Protein AF-0000000076759024 (afdb_homodimer)

Solvent-accessible surface area (backbone atoms only — not comparable to full-atom values): 94692 Å² total; per-residue (Å²): 133,78,70,71,75,73,77,64,77,68,72,82,70,78,72,76,74,71,79,70,73,82,69,76,77,76,66,68,79,88,63,75,67,54,51,57,41,83,86,50,58,64,71,58,19,42,51,46,48,57,70,69,50,48,73,70,60,50,44,39,45,33,23,26,58,21,63,55,42,68,93,77,71,39,67,46,35,36,65,49,28,50,34,56,28,23,38,44,38,92,46,84,89,45,50,24,53,42,38,30,29,29,33,24,53,37,10,35,57,43,41,67,59,30,21,52,54,15,34,51,28,24,35,33,24,47,39,53,17,71,75,48,78,38,37,46,36,37,22,45,24,50,38,51,42,56,42,66,48,72,43,26,22,53,44,30,52,15,34,21,47,44,37,56,57,30,13,48,41,48,16,25,23,23,30,23,21,8,51,84,54,92,73,46,29,54,22,36,22,16,36,28,36,44,57,74,55,60,55,28,73,58,29,56,55,38,56,36,48,60,47,64,43,49,38,52,59,41,54,47,39,17,51,46,39,19,47,65,74,28,27,39,38,32,34,24,20,20,56,25,15,52,24,70,34,47,28,46,43,31,57,53,43,33,60,41,44,30,67,68,47,57,47,57,36,29,32,36,33,80,49,40,64,59,25,35,40,76,57,47,54,76,30,82,28,54,26,58,43,49,35,43,18,44,74,17,42,29,32,29,37,29,43,62,46,64,37,53,34,49,21,50,54,49,13,44,75,69,60,64,38,54,69,67,55,50,48,51,25,39,43,32,53,46,46,52,45,55,27,54,26,76,63,45,56,78,77,26,61,67,74,65,51,90,50,66,57,63,40,72,65,53,49,52,56,41,42,48,50,25,36,38,22,28,22,30,74,42,69,74,67,63,65,50,46,82,74,58,93,85,49,31,36,24,35,30,22,73,46,21,78,42,75,74,62,45,89,70,46,32,27,53,91,58,72,32,21,41,48,53,26,38,23,72,74,64,35,61,90,31,46,45,78,37,49,41,51,28,34,28,29,46,28,33,59,60,79,68,17,26,32,28,50,42,96,88,18,42,34,26,49,72,29,89,64,83,51,59,48,24,30,22,37,48,45,60,62,43,97,54,36,27,39,41,30,32,62,67,77,65,13,26,35,25,61,72,84,36,34,22,39,73,33,84,64,76,80,50,92,68,40,45,33,36,32,25,74,40,81,49,88,88,30,27,32,33,30,43,51,53,100,49,74,26,24,41,30,55,43,98,86,30,35,33,29,77,36,75,54,68,60,77,45,48,48,29,28,28,29,82,41,81,74,43,61,14,45,62,52,35,18,58,52,30,54,73,30,71,36,31,44,35,17,43,70,61,55,50,70,49,70,27,22,86,70,24,39,39,94,56,34,62,70,31,65,61,54,53,51,33,50,53,43,28,39,72,46,25,70,52,29,32,38,34,36,36,28,57,55,65,52,33,49,57,68,53,60,72,72,33,45,30,33,37,38,33,35,54,22,35,38,37,33,2,48,27,51,34,32,36,48,57,45,78,37,53,31,43,4,25,30,38,43,64,23,43,63,47,58,68,67,49,73,65,79,71,61,57,30,39,73,87,63,33,37,49,74,32,46,34,83,70,82,53,66,40,42,34,32,34,42,40,52,87,41,46,74,47,69,46,75,75,46,78,43,82,48,99,67,25,36,40,33,36,30,35,44,29,22,78,26,94,40,59,32,50,45,49,47,35,30,29,37,26,70,74,79,59,94,57,96,68,50,72,39,39,69,48,42,68,47,60,40,81,32,51,44,66,34,71,44,81,45,78,47,70,30,48,51,77,64,63,38,44,50,39,58,87,76,67,44,76,43,39,65,46,44,50,30,38,41,33,37,16,56,21,81,78,43,70,68,43,72,50,74,46,76,45,94,43,46,82,80,73,64,37,64,40,72,45,77,39,55,44,58,50,45,73,46,74,48,62,62,76,58,42,57,34,56,32,81,90,71,70,41,57,24,32,33,30,33,73,80,4,32,34,42,29,35,65,50,21,49,40,81,48,35,47,33,32,43,35,31,34,14,4,57,40,47,65,23,32,43,34,37,23,52,60,88,42,74,31,34,61,48,75,39,62,60,28,63,27,61,79,45,60,42,82,42,79,32,64,33,49,76,46,75,47,78,32,32,38,33,40,39,35,41,18,26,30,21,39,38,37,40,28,39,73,134,78,71,71,77,73,74,64,75,70,73,83,69,78,71,76,77,72,84,72,72,81,68,76,76,76,65,68,78,88,64,76,68,53,52,58,42,82,87,52,57,65,71,58,20,44,52,47,47,56,71,70,50,49,72,69,59,49,43,39,43,34,21,26,56,21,63,54,43,68,94,77,72,38,68,47,37,34,65,50,28,48,32,55,28,24,37,43,38,93,45,83,90,46,47,23,52,40,40,30,30,27,33,24,53,37,11,36,57,43,39,68,59,29,20,52,51,15,33,50,29,23,35,32,25,48,38,52,16,73,75,48,78,38,35,46,36,37,24,43,25,50,37,50,42,59,42,65,48,70,42,26,21,52,44,30,52,14,33,23,45,45,38,58,58,30,14,51,41,47,16,24,23,21,31,22,21,8,51,84,54,93,74,44,28,54,22,34,23,15,36,27,36,46,58,73,56,59,53,29,74,56,29,55,54,38,56,38,47,61,45,63,44,48,39,54,59,42,55,48,38,17,51,46,38,19,46,65,74,28,26,39,37,31,35,26,20,19,55,25,15,53,23,70,32,48,29,47,42,31,58,53,45,33,60,41,45,30,66,66,46,59,48,57,34,28,32,36,34,81,49,40,64,61,26,35,43,76,57,48,54,77,31,84,28,54,25,59,44,48,35,43,17,45,74,16,42,30,31,28,37,28,43,63,46,64,35,52,33,51,21,49,52,50,13,44,74,70,61,64,38,52,70,66,56,50,48,52,25,40,42,31,52,47,45,53,45,53,26,55,26,74,64,44,55,76,76,26,61,66,73,65,52,89,53,67,55,63,40,73,66,55,50,51,55,40,40,48,51,25,37,37,21,27,23,30,76,41,68,72,67,62,64,48,47,83,75,58,92,85,48,30,35,23,35,30,23,73,46,22,77,43,76,74,62,46,88,70,47,33,26,53,92,58,72,32,20,43,48,54,26,39,23,73,73,64,37,59,91,32,45,45,77,37,50,41,50,27,33,28,29,46,28,34,59,59,78,66,17,26,32,27,51,41,96,87,18,42,34,25,48,71,29,88,63,84,52,58,48,23,30,22,36,48,45,60,61,42,97,53,37,26,38,40,29,32,62,66,79,64,14,27,34,25,61,72,83,36,34,23,40,73,33,84,64,76,80,49,94,68,41,46,32,36,34,26,74,40,81,49,88,88,29,27,32,33,30,43,53,53,99,49,73,25,24,41,28,55,43,98,86,31,35,32,29,78,38,74,55,69,63,76,44,48,47,29,28,28,30,82,41,82,74,44,60,15,44,62,52,35,17,60,52,31,54,73,28,71,36,32,44,36,17,44,70,59,55,52,70,48,68,27,22,84,71,24,40,39,96,57,33,62,69,31,65,63,56,52,52,34,51,54,43,30,40,75,46,26,70,53,28,33,39,37,36,36,27,58,55,65,51,33,49,58,66,54,62,73,73,32,44,29,33,38,38,32,34,53,20,36,39,37,34,2,50,30,51,35,31,35,47,58,47,77,36,53,32,44,4,24,31,39,44,64,23,44,63,47,56,68,67,48,70,65,81,72,61,57,30,38,74,88,62,33,39,50,72,32,48,33,82,71,81,51,67,42,40,36,33,33,43,41,52,83,41,46,75,48,69,46,76,74,47,79,42,83,48,99,69,24,37,40,34,37,32,35,43,29,21,77,26,93,41,58,33,51,45,50,48,35,32,27,35,26,68,72,79,57,94,57,97,68,50,73,39,39,69,47,43,68,47,61,40,81,31,50,44,66,34,71,43,81,45,77,45,69,29,49,51,76,64,63,38,44,49,40,58,85,76,68,44,76,43,39,64,46,44,50,31,37,39,34,38,14,56,22,79,79,44,72,66,46,72,48,74,45,76,45,94,44,44,83,81,75,65,35,63,41,72,44,76,39,56,44,59,49,46,73,46,71,48,63,61,76,58,44,57,35,56,32,82,90,73,70,41,58,24,32,34,30,32,73,80,3,33,33,42,28,36,64,50,21,48,39,80,48,36,50,32,33,43,34,31,35,14,4,57,41,47,66,22,31,42,36,39,23,51,59,88,43,75,31,33,60,49,75,38,60,60,28,63,27,62,79,44,60,42,82,43,81,33,65,32,50,78,46,74,47,78,33,30,39,32,43,38,34,41,20,25,30,21,38,39,37,39,27,38,72

Organism: NCBI:txid411473

Structure (mmCIF, N/CA/C/O backbone):
data_AF-0000000076759024-model_v1
#
loop_
_entity.id
_entity.type
_entity.pdbx_description
1 polymer 'Glycosyl hydrolase family 3 protein'
#
loop_
_atom_site.group_PDB
_atom_site.id
_atom_site.type_symbol
_atom_site.label_atom_id
_atom_site.label_alt_id
_atom_site.label_comp_id
_atom_site.label_asym_id
_atom_site.label_entity_id
_atom_site.label_seq_id
_atom_site.pdbx_PDB_ins_code
_atom_site.Cartn_x
_atom_site.Cartn_y
_atom_site.Cartn_z
_atom_site.occupancy
_atom_site.B_iso_or_equiv
_atom_site.auth_seq_id
_atom_site.auth_comp_id
_atom_site.auth_asym_id
_atom_site.auth_atom_id
_atom_site.pdbx_PDB_model_num
ATOM 1 N N . LYS A 1 1 ? -9.68 4.398 10.125 1 22.27 1 LYS A N 1
ATOM 2 C CA . LYS A 1 1 ? -10.562 4.504 11.289 1 22.27 1 LYS A CA 1
ATOM 3 C C . LYS A 1 1 ? -10.969 5.957 11.539 1 22.27 1 LYS A C 1
ATOM 5 O O . LYS A 1 1 ? -10.117 6.828 11.688 1 22.27 1 LYS A O 1
ATOM 10 N N . SER A 1 2 ? -12.016 6.402 11.031 1 23.45 2 SER A N 1
ATOM 11 C CA . SER A 1 2 ? -12.609 7.734 11.008 1 23.45 2 SER A CA 1
ATOM 12 C C . SER A 1 2 ? -12.797 8.289 12.414 1 23.45 2 SER A C 1
ATOM 14 O O . SER A 1 2 ? -13.32 7.598 13.297 1 23.45 2 SER A O 1
ATOM 16 N N . PRO A 1 3 ? -12.086 9.234 12.844 1 27.09 3 PRO A N 1
ATOM 17 C CA . PRO A 1 3 ? -12.242 9.797 14.195 1 27.09 3 PRO A CA 1
ATOM 18 C C . PRO A 1 3 ? -13.602 10.445 14.406 1 27.09 3 PRO A C 1
ATOM 20 O O . PRO A 1 3 ? -13.773 11.227 15.344 1 27.09 3 PRO A O 1
ATOM 23 N N . ASP A 1 4 ? -14.555 10.453 13.602 1 23.2 4 ASP A N 1
ATOM 24 C CA . ASP A 1 4 ? -15.688 11.125 14.234 1 23.2 4 ASP A CA 1
ATOM 25 C C . ASP A 1 4 ? -15.961 10.555 15.625 1 23.2 4 ASP A C 1
ATOM 27 O O . ASP A 1 4 ? -16.125 9.344 15.781 1 23.2 4 ASP A O 1
ATOM 31 N N . ALA A 1 5 ? -15.406 11.219 16.609 1 22.52 5 ALA A N 1
ATOM 32 C CA . ALA A 1 5 ? -15.938 11.266 17.969 1 22.52 5 ALA A CA 1
ATOM 33 C C . ALA A 1 5 ? -17.453 11.109 17.984 1 22.52 5 ALA A C 1
ATOM 35 O O . ALA A 1 5 ? -18.172 11.938 17.422 1 22.52 5 ALA A O 1
ATOM 36 N N . LEU A 1 6 ? -18.016 9.859 17.922 1 24.44 6 LEU A N 1
ATOM 37 C CA . LEU A 1 6 ? -19.25 9.266 18.422 1 24.44 6 LEU A CA 1
ATOM 38 C C . LEU A 1 6 ? -19.828 10.094 19.578 1 24.44 6 LEU A C 1
ATOM 40 O O . LEU A 1 6 ? -19.297 10.062 20.688 1 24.44 6 LEU A O 1
ATOM 44 N N . CYS A 1 7 ? -20.062 11.422 19.281 1 23.67 7 CYS A N 1
ATOM 45 C CA . CYS A 1 7 ? -21.031 11.891 20.281 1 23.67 7 CYS A CA 1
ATOM 46 C C . CYS A 1 7 ? -22.141 10.867 20.5 1 23.67 7 CYS A C 1
ATOM 48 O O . CYS A 1 7 ? -23.062 10.758 19.688 1 23.67 7 CYS A O 1
ATOM 50 N N . VAL A 1 8 ? -21.75 9.656 20.828 1 23.5 8 VAL A N 1
ATOM 51 C CA . VAL A 1 8 ? -22.719 8.648 21.266 1 23.5 8 VAL A CA 1
ATOM 52 C C . VAL A 1 8 ? -23.734 9.289 22.219 1 23.5 8 VAL A C 1
ATOM 54 O O . VAL A 1 8 ? -23.359 9.805 23.281 1 23.5 8 VAL A O 1
ATOM 57 N N . VAL A 1 9 ? -24.75 9.867 21.656 1 22.73 9 VAL A N 1
ATOM 58 C CA . VAL A 1 9 ? -25.922 10.062 22.516 1 22.73 9 VAL A CA 1
ATOM 59 C C . VAL A 1 9 ? -26.25 8.758 23.25 1 22.73 9 VAL A C 1
ATOM 61 O O . VAL A 1 9 ? -26.531 7.738 22.609 1 22.73 9 VAL A O 1
ATOM 64 N N . LEU A 1 10 ? -25.609 8.453 24.297 1 22.61 10 LEU A N 1
ATOM 65 C CA . LEU A 1 10 ? -25.891 7.332 25.203 1 22.61 10 LEU A CA 1
ATOM 66 C C . LEU A 1 10 ? -27.375 7.23 25.5 1 22.61 10 LEU A C 1
ATOM 68 O O . LEU A 1 10 ? -28.016 8.227 25.875 1 22.61 10 LEU A O 1
ATOM 72 N N . PRO A 1 11 ? -28.141 6.422 24.719 1 22.53 11 PRO A N 1
ATOM 73 C CA . PRO A 1 11 ? -29.438 6.238 25.359 1 22.53 11 PRO A CA 1
ATOM 74 C C . PRO A 1 11 ? -29.328 5.973 26.859 1 22.53 11 PRO A C 1
ATOM 76 O O . PRO A 1 11 ? -28.297 5.5 27.328 1 22.53 11 PRO A O 1
ATOM 79 N N . GLN A 1 12 ? -30.203 6.609 27.609 1 21.73 12 GLN A N 1
ATOM 80 C CA . GLN A 1 12 ? -30.438 6.52 29.047 1 21.73 12 GLN A CA 1
ATOM 81 C C . GLN A 1 12 ? -30.578 5.07 29.5 1 21.73 12 GLN A C 1
ATOM 83 O O . GLN A 1 12 ? -31.594 4.426 29.234 1 21.73 12 GLN A O 1
ATOM 88 N N . ILE A 1 13 ? -29.562 4.262 29.188 1 21.58 13 ILE A N 1
ATOM 89 C CA . ILE A 1 13 ? -29.828 2.965 29.797 1 21.58 13 ILE A CA 1
ATOM 90 C C . ILE A 1 13 ? -30.109 3.148 31.281 1 21.58 13 ILE A C 1
ATOM 92 O O . ILE A 1 13 ? -29.375 3.857 31.984 1 21.58 13 ILE A O 1
ATOM 96 N N . ASN A 1 14 ? -31.344 2.828 31.641 1 21.73 14 ASN A N 1
ATOM 97 C CA . ASN A 1 14 ? -31.828 2.754 33 1 21.73 14 ASN A CA 1
ATOM 98 C C . ASN A 1 14 ? -30.938 1.889 33.875 1 21.73 14 ASN A C 1
ATOM 100 O O . ASN A 1 14 ? -30.688 0.725 33.562 1 21.73 14 ASN A O 1
ATOM 104 N N . HIS A 1 15 ? -29.859 2.488 34.438 1 23.16 15 HIS A N 1
ATOM 105 C CA . HIS A 1 15 ? -29 1.924 35.469 1 23.16 15 HIS A CA 1
ATOM 106 C C . HIS A 1 15 ? -29.828 1.187 36.531 1 23.16 15 HIS A C 1
ATOM 108 O O . HIS A 1 15 ? -30.734 1.762 37.125 1 23.16 15 HIS A O 1
ATOM 114 N N . LEU A 1 16 ? -30.156 -0.091 36.125 1 22.11 16 LEU A N 1
ATOM 115 C CA . LEU A 1 16 ? -30.656 -0.854 37.25 1 22.11 16 LEU A CA 1
ATOM 116 C C . LEU A 1 16 ? -29.703 -0.736 38.438 1 22.11 16 LEU A C 1
ATOM 118 O O . LEU A 1 16 ? -28.5 -0.999 38.312 1 22.11 16 LEU A O 1
ATOM 122 N N . HIS A 1 17 ? -30 0.2 39.344 1 22.14 17 HIS A N 1
ATOM 123 C CA . HIS A 1 17 ? -29.453 0.521 40.656 1 22.14 17 HIS A CA 1
ATOM 124 C C . HIS A 1 17 ? -29.344 -0.727 41.531 1 22.14 17 HIS A C 1
ATOM 126 O O . HIS A 1 17 ? -30.359 -1.189 42.062 1 22.14 17 HIS A O 1
ATOM 132 N N . ASP A 1 18 ? -28.688 -1.824 41.031 1 21.73 18 ASP A N 1
ATOM 133 C CA . ASP A 1 18 ? -28.641 -2.814 42.094 1 21.73 18 ASP A CA 1
ATOM 134 C C . ASP A 1 18 ? -28.094 -2.199 43.375 1 21.73 18 ASP A C 1
ATOM 136 O O . ASP A 1 18 ? -27.328 -1.244 43.344 1 21.73 18 ASP A O 1
ATOM 140 N N . ASN A 1 19 ? -28.734 -2.686 44.531 1 20.33 19 ASN A N 1
ATOM 141 C CA . ASN A 1 19 ? -28.594 -2.346 45.938 1 20.33 19 ASN A CA 1
ATOM 142 C C . ASN A 1 19 ? -27.188 -2.631 46.438 1 20.33 19 ASN A C 1
ATOM 144 O O . ASN A 1 19 ? -26.781 -3.791 46.562 1 20.33 19 ASN A O 1
ATOM 148 N N . ALA A 1 20 ? -26.219 -2.018 45.938 1 24.78 20 ALA A N 1
ATOM 149 C CA . ALA A 1 20 ? -25 -2.154 46.75 1 24.78 20 ALA A CA 1
ATOM 150 C C . ALA A 1 20 ? -25.328 -2.08 48.219 1 24.78 20 ALA A C 1
ATOM 152 O O . ALA A 1 20 ? -26.109 -1.229 48.656 1 24.78 20 ALA A O 1
ATOM 153 N N . ALA A 1 21 ? -24.953 -3.092 48.969 1 24.16 21 ALA A N 1
ATOM 154 C CA . ALA A 1 21 ? -24.891 -3.143 50.406 1 24.16 21 ALA A CA 1
ATOM 155 C C . ALA A 1 21 ? -24.328 -1.844 51 1 24.16 21 ALA A C 1
ATOM 157 O O . ALA A 1 21 ? -23.562 -1.147 50.312 1 24.16 21 ALA A O 1
ATOM 158 N N . ASP A 1 22 ? -24.859 -1.398 52.125 1 20.22 22 ASP A N 1
ATOM 159 C CA . ASP A 1 22 ? -24.547 -0.281 53.031 1 20.22 22 ASP A CA 1
ATOM 160 C C . ASP A 1 22 ? -23.062 -0.229 53.344 1 20.22 22 ASP A C 1
ATOM 162 O O . ASP A 1 22 ? -22.594 -0.937 54.25 1 20.22 22 ASP A O 1
ATOM 166 N N . LYS A 1 23 ? -22.172 -0.543 52.406 1 28.25 23 LYS A N 1
ATOM 167 C CA . LYS A 1 23 ? -20.859 -0.381 53.031 1 28.25 23 LYS A CA 1
ATOM 168 C C . LYS A 1 23 ? -20.797 0.909 53.844 1 28.25 23 LYS A C 1
ATOM 170 O O . LYS A 1 23 ? -21.438 1.9 53.5 1 28.25 23 LYS A O 1
ATOM 175 N N . GLY A 1 24 ? -20.312 0.812 55.219 1 24.95 24 GLY A N 1
ATOM 176 C CA . GLY A 1 24 ? -20.125 1.816 56.25 1 24.95 24 GLY A CA 1
ATOM 177 C C . GLY A 1 24 ? -19.609 3.135 55.719 1 24.95 24 GLY A C 1
ATOM 178 O O . GLY A 1 24 ? -18.922 3.166 54.688 1 24.95 24 GLY A O 1
ATOM 179 N N . ASP A 1 25 ? -20.391 4.102 55.844 1 28.25 25 ASP A N 1
ATOM 180 C CA . ASP A 1 25 ? -20.141 5.531 55.688 1 28.25 25 ASP A CA 1
ATOM 181 C C . ASP A 1 25 ? -18.75 5.898 56.219 1 28.25 25 ASP A C 1
ATOM 183 O O . ASP A 1 25 ? -18.531 5.938 57.438 1 28.25 25 ASP A O 1
ATOM 187 N N . PHE A 1 26 ? -17.688 5.246 55.656 1 31.81 26 PHE A N 1
ATOM 188 C CA . PHE A 1 26 ? -16.453 5.852 56.156 1 31.81 26 PHE A CA 1
ATOM 189 C C . PHE A 1 26 ? -16.484 7.367 56 1 31.81 26 PHE A C 1
ATOM 191 O O . PHE A 1 26 ? -16.281 7.887 54.906 1 31.81 26 PHE A O 1
ATOM 198 N N . THR A 1 27 ? -17.547 7.941 56.562 1 31.66 27 THR A N 1
ATOM 199 C CA . THR A 1 27 ? -17.438 9.391 56.719 1 31.66 27 THR A CA 1
ATOM 200 C C . THR A 1 27 ? -16.094 9.758 57.344 1 31.66 27 THR A C 1
ATOM 202 O O . THR A 1 27 ? -15.82 9.422 58.5 1 31.66 27 THR A O 1
ATOM 205 N N . MET A 1 28 ? -15 9.531 56.688 1 35.97 28 MET A N 1
ATOM 206 C CA . MET A 1 28 ? -13.844 10.148 57.344 1 35.97 28 MET A CA 1
ATOM 207 C C . MET A 1 28 ? -14.211 11.516 57.906 1 35.97 28 MET A C 1
ATOM 209 O O . MET A 1 28 ? -15.023 12.234 57.312 1 35.97 28 MET A O 1
ATOM 213 N N . PRO A 1 29 ? -13.938 11.859 59.156 1 38.12 29 PRO A N 1
ATOM 214 C CA . PRO A 1 29 ? -14.109 13.148 59.812 1 38.12 29 PRO A CA 1
ATOM 215 C C . PRO A 1 29 ? -13.867 14.336 58.906 1 38.12 29 PRO A C 1
ATOM 217 O O . PRO A 1 29 ? -13.195 14.203 57.875 1 38.12 29 PRO A O 1
ATOM 220 N N . ASN A 1 30 ? -14.672 15.523 59 1 45.34 30 ASN A N 1
ATOM 221 C CA . ASN A 1 30 ? -14.898 16.828 58.406 1 45.34 30 ASN A CA 1
ATOM 222 C C . ASN A 1 30 ? -13.586 17.562 58.125 1 45.34 30 ASN A C 1
ATOM 224 O O . ASN A 1 30 ? -13.141 18.375 58.938 1 45.34 30 ASN A O 1
ATOM 228 N N . GLN A 1 31 ? -12.555 16.906 57.812 1 59.75 31 GLN A N 1
ATOM 229 C CA . GLN A 1 31 ? -11.414 17.766 57.531 1 59.75 31 GLN A CA 1
ATOM 230 C C . GLN A 1 31 ? -11.773 18.828 56.469 1 59.75 31 GLN A C 1
ATOM 232 O O . GLN A 1 31 ? -12.492 18.531 55.531 1 59.75 31 GLN A O 1
ATOM 237 N N . PRO A 1 32 ? -11.531 19.953 56.781 1 76.94 32 PRO A N 1
ATOM 238 C CA . PRO A 1 32 ? -11.82 21.031 55.844 1 76.94 32 PRO A CA 1
ATOM 239 C C . PRO A 1 32 ? -11.305 20.75 54.438 1 76.94 32 PRO A C 1
ATOM 241 O O . PRO A 1 32 ? -10.258 20.109 54.281 1 76.94 32 PRO A O 1
ATOM 244 N N . GLU A 1 33 ? -12.219 20.875 53.469 1 88.75 33 GLU A N 1
ATOM 245 C CA . GLU A 1 33 ? -11.875 20.719 52.062 1 88.75 33 GLU A CA 1
ATOM 246 C C . GLU A 1 33 ? -10.789 21.703 51.625 1 88.75 33 GLU A C 1
ATOM 248 O O . GLU A 1 33 ? -11.07 22.719 51 1 88.75 33 GLU A O 1
ATOM 253 N N . ARG A 1 34 ? -9.547 21.312 51.875 1 93.38 34 ARG A N 1
ATOM 254 C CA . ARG A 1 34 ? -8.391 22.156 51.594 1 93.38 34 ARG A CA 1
ATOM 255 C C . ARG A 1 34 ? -8.25 22.422 50.125 1 93.38 34 ARG A C 1
ATOM 257 O O . ARG A 1 34 ? -7.633 23.422 49.719 1 93.38 34 ARG A O 1
ATOM 264 N N . PHE A 1 35 ? -8.812 21.609 49.312 1 95.88 35 PHE A N 1
ATOM 265 C CA . PHE A 1 35 ? -8.688 21.812 47.875 1 95.88 35 PHE A CA 1
ATOM 266 C C . PHE A 1 35 ? -9.516 23 47.406 1 95.88 35 PHE A C 1
ATOM 268 O O . PHE A 1 35 ? -9.336 23.516 46.312 1 95.88 35 PHE A O 1
ATOM 275 N N . ARG A 1 36 ? -10.344 23.531 48.312 1 95.06 36 ARG A N 1
ATOM 276 C CA . ARG A 1 36 ? -11.156 24.703 47.969 1 95.06 36 ARG A CA 1
ATOM 277 C C . ARG A 1 36 ? -10.578 25.969 48.625 1 95.06 36 ARG A C 1
ATOM 279 O O . ARG A 1 36 ? -11.117 27.062 48.438 1 95.06 36 ARG A O 1
ATOM 286 N N . ASP A 1 37 ? -9.477 25.797 49.406 1 94.94 37 ASP A N 1
ATOM 287 C CA . ASP A 1 37 ? -8.812 26.922 50.031 1 94.94 37 ASP A CA 1
ATOM 288 C C . ASP A 1 37 ? -7.883 27.641 49.062 1 94.94 37 ASP A C 1
ATOM 290 O O . ASP A 1 37 ? -6.758 27.203 48.844 1 94.94 37 ASP A O 1
ATOM 294 N N . THR A 1 38 ? -8.266 28.781 48.562 1 94 38 THR A N 1
ATOM 295 C CA . THR A 1 38 ? -7.547 29.484 47.531 1 94 38 THR A CA 1
ATOM 296 C C . THR A 1 38 ? -6.246 30.094 48.062 1 94 38 THR A C 1
ATOM 298 O O . THR A 1 38 ? -5.41 30.547 47.281 1 94 38 THR A O 1
ATOM 301 N N . SER A 1 39 ? -6.043 30.031 49.344 1 93.56 39 SER A N 1
ATOM 302 C CA . SER A 1 39 ? -4.812 30.562 49.938 1 93.56 39 SER A CA 1
ATOM 303 C C . SER A 1 39 ? -3.67 29.547 49.812 1 93.56 39 SER A C 1
ATOM 305 O O . SER A 1 39 ? -2.504 29.906 49.969 1 93.56 39 SER A O 1
ATOM 307 N N . LEU A 1 40 ? -4.008 28.375 49.5 1 95.44 40 LEU A N 1
ATOM 308 C CA . LEU A 1 40 ? -2.996 27.328 49.375 1 95.44 40 LEU A CA 1
ATOM 309 C C . LEU A 1 40 ? -2.482 27.219 47.938 1 95.44 40 LEU A C 1
ATOM 311 O O . LEU A 1 40 ? -3.217 27.5 47 1 95.44 40 LEU A O 1
ATOM 315 N N . PRO A 1 41 ? -1.194 26.812 47.875 1 94.94 41 PRO A N 1
ATOM 316 C CA . PRO A 1 41 ? -0.684 26.547 46.531 1 94.94 41 PRO A CA 1
ATOM 317 C C . PRO A 1 41 ? -1.448 25.438 45.812 1 94.94 41 PRO A C 1
ATOM 319 O O . PRO A 1 41 ? -1.886 24.469 46.469 1 94.94 41 PRO A O 1
ATOM 322 N N . ILE A 1 42 ? -1.544 25.547 44.594 1 95.31 42 ILE A N 1
ATOM 323 C CA . ILE A 1 42 ? -2.32 24.625 43.781 1 95.31 42 ILE A CA 1
ATOM 324 C C . ILE A 1 42 ? -1.843 23.188 44.031 1 95.31 42 ILE A C 1
ATOM 326 O O . ILE A 1 42 ? -2.654 22.266 44.125 1 95.31 42 ILE A O 1
ATOM 330 N N . ILE A 1 43 ? -0.521 23.031 44.125 1 95.25 43 ILE A N 1
ATOM 331 C CA . ILE A 1 43 ? 0.046 21.688 44.281 1 95.25 43 ILE A CA 1
ATOM 332 C C . ILE A 1 43 ? -0.5 21.047 45.562 1 95.25 43 ILE A C 1
ATOM 334 O O . ILE A 1 43 ? -0.777 19.844 45.594 1 95.25 43 ILE A O 1
ATOM 338 N N . GLU A 1 44 ? -0.678 21.797 46.562 1 96.31 44 GLU A N 1
ATOM 339 C CA . GLU A 1 44 ? -1.207 21.297 47.844 1 96.31 44 GLU A CA 1
ATOM 340 C C . GLU A 1 44 ? -2.701 21 47.719 1 96.31 44 GLU A C 1
ATOM 342 O O . GLU A 1 44 ? -3.189 20.016 48.312 1 96.31 44 GLU A O 1
ATOM 347 N N . ARG A 1 45 ? -3.316 21.781 47.062 1 97.31 45 ARG A N 1
ATOM 348 C CA . ARG A 1 45 ? -4.754 21.594 46.875 1 97.31 45 ARG A CA 1
ATOM 349 C C . ARG A 1 45 ? -5.039 20.344 46.031 1 97.31 45 ARG A C 1
ATOM 351 O O . ARG A 1 45 ? -5.953 19.578 46.344 1 97.31 45 ARG A O 1
ATOM 358 N N . VAL A 1 46 ? -4.27 20.156 45.031 1 97.62 46 VAL A N 1
ATOM 359 C CA . VAL A 1 46 ? -4.398 18.969 44.188 1 97.62 46 VAL A CA 1
ATOM 360 C C . VAL A 1 46 ? -4.125 17.703 45 1 97.62 46 VAL A C 1
ATOM 362 O O . VAL A 1 46 ? -4.844 16.719 44.906 1 97.62 46 VAL A O 1
ATOM 365 N N . LYS A 1 47 ? -3.135 17.766 45.781 1 97.12 47 LYS A N 1
ATOM 366 C CA . LYS A 1 47 ? -2.793 16.625 46.656 1 97.12 47 LYS A CA 1
ATOM 367 C C . LYS A 1 47 ? -3.938 16.297 47.594 1 97.12 47 LYS A C 1
ATOM 369 O O . LYS A 1 47 ? -4.227 15.117 47.844 1 97.12 47 LYS A O 1
ATOM 374 N N . ASP A 1 48 ? -4.496 17.312 48.125 1 97.44 48 ASP A N 1
ATOM 375 C CA . ASP A 1 48 ? -5.633 17.109 49.031 1 97.44 48 ASP A CA 1
ATOM 376 C C . ASP A 1 48 ? -6.785 16.422 48.281 1 97.44 48 ASP A C 1
ATOM 378 O O . ASP A 1 48 ? -7.352 15.453 48.781 1 97.44 48 ASP A O 1
ATOM 382 N N . LEU A 1 49 ? -7.098 16.906 47.156 1 97.94 49 LEU A N 1
ATOM 383 C CA . LEU A 1 49 ? -8.195 16.328 46.406 1 97.94 49 LEU A CA 1
ATOM 384 C C . LEU A 1 49 ? -7.895 14.875 46.062 1 97.94 49 LEU A C 1
ATOM 386 O O . LEU A 1 49 ? -8.766 14.008 46.156 1 97.94 49 LEU A O 1
ATOM 390 N N . LEU A 1 50 ? -6.688 14.617 45.625 1 97.88 50 LEU A N 1
ATOM 391 C CA . LEU A 1 50 ? -6.281 13.258 45.281 1 97.88 50 LEU A CA 1
ATOM 392 C C . LEU A 1 50 ? -6.457 12.312 46.469 1 97.88 50 LEU A C 1
ATOM 394 O O . LEU A 1 50 ? -6.855 11.156 46.312 1 97.88 50 LEU A O 1
ATOM 398 N N . SER A 1 51 ? -6.188 12.828 47.594 1 96.88 51 SER A N 1
ATOM 399 C CA . SER A 1 51 ? -6.27 11.992 48.781 1 96.88 51 SER A CA 1
ATOM 400 C C . SER A 1 51 ? -7.719 11.656 49.125 1 96.88 51 SER A C 1
ATOM 402 O O . SER A 1 51 ? -7.984 10.68 49.844 1 96.88 51 SER A O 1
ATOM 404 N N . ARG A 1 52 ? -8.594 12.406 48.625 1 96.81 52 ARG A N 1
ATOM 405 C CA . ARG A 1 52 ? -10.008 12.211 48.938 1 96.81 52 ARG A CA 1
ATOM 406 C C . ARG A 1 52 ? -10.664 11.305 47.906 1 96.81 52 ARG A C 1
ATOM 408 O O . ARG A 1 52 ? -11.727 10.734 48.156 1 96.81 52 ARG A O 1
ATOM 415 N N . LEU A 1 53 ? -10.102 11.141 46.75 1 97.94 53 LEU A N 1
ATOM 416 C CA . LEU A 1 53 ? -10.672 10.344 45.656 1 97.94 53 LEU A CA 1
ATOM 417 C C . LEU A 1 53 ? -10.414 8.859 45.906 1 97.94 53 LEU A C 1
ATOM 419 O O . LEU A 1 53 ? -9.328 8.477 46.344 1 97.94 53 LEU A O 1
ATOM 423 N N . THR A 1 54 ? -11.422 8.078 45.562 1 97.5 54 THR A N 1
ATOM 424 C CA . THR A 1 54 ? -11.211 6.633 45.531 1 97.5 54 THR A CA 1
ATOM 425 C C . THR A 1 54 ? -10.469 6.234 44.25 1 97.5 54 THR A C 1
ATOM 427 O O . THR A 1 54 ? -10.391 7.012 43.281 1 97.5 54 THR A O 1
ATOM 430 N N . ILE A 1 55 ? -9.953 5.023 44.281 1 97.38 55 ILE A N 1
ATOM 431 C CA . ILE A 1 55 ? -9.211 4.555 43.125 1 97.38 55 ILE A CA 1
ATOM 432 C C . ILE A 1 55 ? -10.141 4.492 41.906 1 97.38 55 ILE A C 1
ATOM 434 O O . ILE A 1 55 ? -9.727 4.805 40.781 1 97.38 55 ILE A O 1
ATOM 438 N N . GLU A 1 56 ? -11.398 4.145 42.125 1 96.81 56 GLU A N 1
ATOM 439 C CA . GLU A 1 56 ? -12.359 4.078 41.031 1 96.81 56 GLU A CA 1
ATOM 440 C C . GLU A 1 56 ? -12.656 5.465 40.469 1 96.81 56 GLU A C 1
ATOM 442 O O . GLU A 1 56 ? -12.781 5.633 39.25 1 96.81 56 GLU A O 1
ATOM 447 N N . GLU A 1 57 ? -12.797 6.395 41.375 1 97.56 57 GLU A N 1
ATOM 448 C CA . GLU A 1 57 ? -13.016 7.77 40.938 1 97.56 57 GLU A CA 1
ATOM 449 C C . GLU A 1 57 ? -11.812 8.297 40.156 1 97.56 57 GLU A C 1
ATOM 451 O O . GLU A 1 57 ? -11.977 8.992 39.156 1 97.56 57 GLU A O 1
ATOM 456 N N . LYS A 1 58 ? -10.602 7.941 40.594 1 98.38 58 LYS A N 1
ATOM 457 C CA . LYS A 1 58 ? -9.383 8.344 39.906 1 98.38 58 LYS A CA 1
ATOM 458 C C . LYS A 1 58 ? -9.32 7.738 38.5 1 98.38 58 LYS A C 1
ATOM 460 O O . LYS A 1 58 ? -8.953 8.414 37.531 1 98.38 58 LYS A O 1
ATOM 465 N N . ILE A 1 59 ? -9.711 6.527 38.375 1 98 59 ILE A N 1
ATOM 466 C CA . ILE A 1 59 ? -9.695 5.801 37.125 1 98 59 ILE A CA 1
ATOM 467 C C . ILE A 1 59 ? -10.578 6.516 36.094 1 98 59 ILE A C 1
ATOM 469 O O . ILE A 1 59 ? -10.211 6.641 34.938 1 98 59 ILE A O 1
ATOM 473 N N . HIS A 1 60 ? -11.656 7.059 36.5 1 97.56 60 HIS A N 1
ATOM 474 C CA . HIS A 1 60 ? -12.617 7.691 35.594 1 97.56 60 HIS A CA 1
ATOM 475 C C . HIS A 1 60 ? -12.188 9.109 35.219 1 97.56 60 HIS A C 1
ATOM 477 O O . HIS A 1 60 ? -12.883 9.805 34.5 1 97.56 60 HIS A O 1
ATOM 483 N N . LEU A 1 61 ? -11.008 9.492 35.688 1 98.19 61 LEU A N 1
ATOM 484 C CA . LEU A 1 61 ? -10.445 10.789 35.344 1 98.19 61 LEU A CA 1
ATOM 485 C C . LEU A 1 61 ? -9.297 10.625 34.344 1 98.19 61 LEU A C 1
ATOM 487 O O . LEU A 1 61 ? -8.672 11.609 33.938 1 98.19 61 LEU A O 1
ATOM 491 N N . LEU A 1 62 ? -9.07 9.422 33.812 1 98.25 62 LEU A N 1
ATOM 492 C CA . LEU A 1 62 ? -7.918 9.141 32.969 1 98.25 62 LEU A CA 1
ATOM 493 C C . LEU A 1 62 ? -8.25 9.375 31.5 1 98.25 62 LEU A C 1
ATOM 495 O O . LEU A 1 62 ? -7.355 9.438 30.656 1 98.25 62 LEU A O 1
ATOM 499 N N . SER A 1 63 ? -9.531 9.508 31.172 1 96.88 63 SER A N 1
ATOM 500 C CA . SER A 1 63 ? -9.945 9.781 29.797 1 96.88 63 SER A CA 1
ATOM 501 C C . SER A 1 63 ? -10.352 11.234 29.625 1 96.88 63 SER A C 1
ATOM 503 O O . SER A 1 63 ? -10.445 11.984 30.609 1 96.88 63 SER A O 1
ATOM 505 N N . THR A 1 64 ? -10.555 11.656 28.391 1 97.06 64 THR A N 1
ATOM 506 C CA . THR A 1 64 ? -10.977 13.023 28.125 1 97.06 64 THR A CA 1
ATOM 507 C C . THR A 1 64 ? -12.375 13.289 28.688 1 97.06 64 THR A C 1
ATOM 509 O O . THR A 1 64 ? -12.734 14.438 28.938 1 97.06 64 THR A O 1
ATOM 512 N N . HIS A 1 65 ? -13.133 12.25 28.797 1 96.75 65 HIS A N 1
ATOM 513 C CA . HIS A 1 65 ? -14.398 12.352 29.5 1 96.75 65 HIS A CA 1
ATOM 514 C C . HIS A 1 65 ? -14.234 11.984 30.984 1 96.75 65 HIS A C 1
ATOM 516 O O . HIS A 1 65 ? -14.188 10.797 31.328 1 96.75 65 HIS A O 1
ATOM 522 N N . GLN A 1 66 ? -14.195 12.969 31.828 1 97.38 66 GLN A N 1
ATOM 523 C CA . GLN A 1 66 ? -14.031 12.773 33.25 1 97.38 66 GLN A CA 1
ATOM 524 C C . GLN A 1 66 ? -15.375 12.781 33.969 1 97.38 66 GLN A C 1
ATOM 526 O O . GLN A 1 66 ? -16.109 13.773 33.938 1 97.38 66 GLN A O 1
ATOM 531 N N . LEU A 1 67 ? -15.68 11.727 34.656 1 96.44 67 LEU A N 1
ATOM 532 C CA . LEU A 1 67 ? -16.969 11.562 35.312 1 96.44 67 LEU A CA 1
ATOM 533 C C . LEU A 1 67 ? -17.062 12.406 36.562 1 96.44 67 LEU A C 1
ATOM 535 O O . LEU A 1 67 ? -16.031 12.695 37.219 1 96.44 67 LEU A O 1
ATOM 539 N N . PRO A 1 68 ? -18.234 12.797 36.906 1 96.75 68 PRO A N 1
ATOM 540 C CA . PRO A 1 68 ? -18.391 13.609 38.125 1 96.75 68 PRO A CA 1
ATOM 541 C C . PRO A 1 68 ? -18.172 12.805 39.406 1 96.75 68 PRO A C 1
ATOM 543 O O . PRO A 1 68 ? -18.312 11.578 39.406 1 96.75 68 PRO A O 1
ATOM 546 N N . VAL A 1 69 ? -17.656 13.531 40.375 1 96.88 69 VAL A N 1
ATOM 547 C CA . VAL A 1 69 ? -17.609 13.016 41.75 1 96.88 69 VAL A CA 1
ATOM 548 C C . VAL A 1 69 ? -18.609 13.773 42.625 1 96.88 69 VAL A C 1
ATOM 550 O O . VAL A 1 69 ? -18.234 14.688 43.375 1 96.88 69 VAL A O 1
ATOM 553 N N . GLU A 1 70 ? -19.719 13.305 42.719 1 94.88 70 GLU A N 1
ATOM 554 C CA . GLU A 1 70 ? -20.844 14.008 43.312 1 94.88 70 GLU A CA 1
ATOM 555 C C . GLU A 1 70 ? -20.609 14.258 44.812 1 94.88 70 GLU A C 1
ATOM 557 O O . GLU A 1 70 ? -20.922 15.336 45.312 1 94.88 70 GLU A O 1
ATOM 562 N N . ARG A 1 71 ? -20.047 13.297 45.438 1 94.62 71 ARG A N 1
ATOM 563 C CA . ARG A 1 71 ? -19.875 13.406 46.875 1 94.62 71 ARG A CA 1
ATOM 564 C C . ARG A 1 71 ? -18.922 14.555 47.25 1 94.62 71 ARG A C 1
ATOM 566 O O . ARG A 1 71 ? -18.984 15.109 48.344 1 94.62 71 ARG A O 1
ATOM 573 N N . LEU A 1 72 ? -18.094 14.945 46.281 1 95.81 72 LEU A N 1
ATOM 574 C CA . LEU A 1 72 ? -17.141 16.016 46.5 1 95.81 72 LEU A CA 1
ATOM 575 C C . LEU A 1 72 ? -17.547 17.281 45.75 1 95.81 72 LEU A C 1
ATOM 577 O O . LEU A 1 72 ? -16.797 18.266 45.719 1 95.81 72 LEU A O 1
ATOM 581 N N . GLY A 1 73 ? -18.719 17.266 45.094 1 93.88 73 GLY A N 1
ATOM 582 C CA . GLY A 1 73 ? -19.203 18.422 44.344 1 93.88 73 GLY A CA 1
ATOM 583 C C . GLY A 1 73 ? -18.359 18.703 43.094 1 93.88 73 GLY A C 1
ATOM 584 O O . GLY A 1 73 ? -18.234 19.859 42.688 1 93.88 73 GLY A O 1
ATOM 585 N N . ILE A 1 74 ? -17.734 17.781 42.562 1 95.38 74 ILE A N 1
ATOM 586 C CA . ILE A 1 74 ? -16.969 17.922 41.344 1 95.38 74 ILE A CA 1
ATOM 587 C C . ILE A 1 74 ? -17.812 17.484 40.125 1 95.38 74 ILE A C 1
ATOM 589 O O . ILE A 1 74 ? -18.297 16.359 40.094 1 95.38 74 ILE A O 1
ATOM 593 N N . GLY A 1 75 ? -18.016 18.344 39.188 1 94.44 75 GLY A N 1
ATOM 594 C CA . GLY A 1 75 ? -18.859 18.062 38.031 1 94.44 75 GLY A CA 1
ATOM 595 C C . GLY A 1 75 ? -18.141 17.312 36.938 1 94.44 75 GLY A C 1
ATOM 596 O O . GLY A 1 75 ? -16.922 17.141 36.969 1 94.44 75 GLY A O 1
ATOM 597 N N . GLU A 1 76 ? -18.984 16.906 35.938 1 95.75 76 GLU A N 1
ATOM 598 C CA . GLU A 1 76 ? -18.484 16.312 34.719 1 95.75 76 GLU A CA 1
ATOM 599 C C . GLU A 1 76 ? -17.562 17.281 33.969 1 95.75 76 GLU A C 1
ATOM 601 O O . GLU A 1 76 ? -17.766 18.484 34 1 95.75 76 GLU A O 1
ATOM 606 N N . TRP A 1 77 ? -16.484 16.75 33.375 1 96.88 77 TRP A N 1
ATOM 607 C CA . TRP A 1 77 ? -15.539 17.609 32.688 1 96.88 77 TRP A CA 1
ATOM 608 C C . TRP A 1 77 ? -15.023 16.938 31.422 1 96.88 77 TRP A C 1
ATOM 610 O O . TRP A 1 77 ? -14.727 15.742 31.406 1 96.88 77 TRP A O 1
ATOM 620 N N . TYR A 1 78 ? -14.945 17.703 30.359 1 96.44 78 TYR A N 1
ATOM 621 C CA . TYR A 1 78 ? -14.352 17.25 29.109 1 96.44 78 TYR A CA 1
ATOM 622 C C . TYR A 1 78 ? -13.023 17.938 28.844 1 96.44 78 TYR A C 1
ATOM 624 O O . TYR A 1 78 ? -12.961 19.172 28.797 1 96.44 78 TYR A O 1
ATOM 632 N N . VAL A 1 79 ? -12 17.141 28.672 1 97.12 79 VAL A N 1
ATOM 633 C CA . VAL A 1 79 ? -10.695 17.656 28.266 1 97.12 79 VAL A CA 1
ATOM 634 C C . VAL A 1 79 ? -10.641 17.781 26.75 1 97.12 79 VAL A C 1
ATOM 636 O O . VAL A 1 79 ? -10.641 16.781 26.031 1 97.12 79 VAL A O 1
ATOM 639 N N . GLY A 1 80 ? -10.633 19.016 26.312 1 96.44 80 GLY A N 1
ATOM 640 C CA . GLY A 1 80 ? -10.445 19.203 24.875 1 96.44 80 GLY A CA 1
ATOM 641 C C . GLY A 1 80 ? -11.539 20.047 24.25 1 96.44 80 GLY A C 1
ATOM 642 O O . GLY A 1 80 ? -12.719 19.875 24.547 1 96.44 80 GLY A O 1
ATOM 643 N N . GLN A 1 81 ? -11.18 20.984 23.438 1 96.5 81 GLN A N 1
ATOM 644 C CA . GLN A 1 81 ? -11.969 21.859 22.578 1 96.5 81 GLN A CA 1
ATOM 645 C C . GLN A 1 81 ? -11.133 22.406 21.422 1 96.5 81 GLN A C 1
ATOM 647 O O . GLN A 1 81 ? -10.039 22.938 21.656 1 96.5 81 GLN A O 1
ATOM 652 N N . GLU A 1 82 ? -11.648 22.25 20.25 1 96.69 82 GLU A N 1
ATOM 653 C CA . GLU A 1 82 ? -10.852 22.656 19.094 1 96.69 82 GLU A CA 1
ATOM 654 C C . GLU A 1 82 ? -10.797 24.172 18.969 1 96.69 82 GLU A C 1
ATOM 656 O O . GLU A 1 82 ? -11.789 24.859 19.203 1 96.69 82 GLU A O 1
ATOM 661 N N . VAL A 1 83 ? -9.586 24.641 18.562 1 97.62 83 VAL A N 1
ATOM 662 C CA . VAL A 1 83 ? -9.398 26.094 18.469 1 97.62 83 VAL A CA 1
ATOM 663 C C . VAL A 1 83 ? -8.391 26.422 17.375 1 97.62 83 VAL A C 1
ATOM 665 O O . VAL A 1 83 ? -7.691 27.422 17.453 1 97.62 83 VAL A O 1
ATOM 668 N N . ALA A 1 84 ? -8.242 25.625 16.328 1 93.69 84 ALA A N 1
ATOM 669 C CA . ALA A 1 84 ? -7.242 25.797 15.289 1 93.69 84 ALA A CA 1
ATOM 670 C C . ALA A 1 84 ? -7.281 27.203 14.703 1 93.69 84 ALA A C 1
ATOM 672 O O . ALA A 1 84 ? -6.238 27.812 14.477 1 93.69 84 ALA A O 1
ATOM 673 N N . ARG A 1 85 ? -8.414 27.719 14.453 1 95.44 85 ARG A N 1
ATOM 674 C CA . ARG A 1 85 ? -8.586 29.047 13.898 1 95.44 85 ARG A CA 1
ATOM 675 C C . ARG A 1 85 ? -9.812 29.734 14.492 1 95.44 85 ARG A C 1
ATOM 677 O O . ARG A 1 85 ? -10.633 30.297 13.766 1 95.44 85 ARG A O 1
ATOM 684 N N . GLY A 1 86 ? -9.758 29.734 15.812 1 96.31 86 GLY A N 1
ATOM 685 C CA . GLY A 1 86 ? -10.859 30.219 16.625 1 96.31 86 GLY A CA 1
ATOM 686 C C . GLY A 1 86 ? -11.633 29.094 17.297 1 96.31 86 GLY A C 1
ATOM 687 O O . GLY A 1 86 ? -11.367 27.922 17.047 1 96.31 86 GLY A O 1
ATOM 688 N N . TYR A 1 87 ? -12.539 29.516 18.219 1 96.44 87 TYR A N 1
ATOM 689 C CA . TYR A 1 87 ? -13.344 28.531 18.938 1 96.44 87 TYR A CA 1
ATOM 690 C C . TYR A 1 87 ? -14.203 27.719 17.969 1 96.44 87 TYR A C 1
ATOM 692 O O . TYR A 1 87 ? -14.867 28.281 17.094 1 96.44 87 TYR A O 1
ATOM 700 N N . VAL A 1 88 ? -14.188 26.438 18.062 1 95.94 88 VAL A N 1
ATOM 701 C CA . VAL A 1 88 ? -14.883 25.562 17.109 1 95.94 88 VAL A CA 1
ATOM 702 C C . VAL A 1 88 ? -16.094 24.922 17.797 1 95.94 88 VAL A C 1
ATOM 704 O O . VAL A 1 88 ? -15.938 24.031 18.625 1 95.94 88 VAL A O 1
ATOM 707 N N . SER A 1 89 ? -17.234 25.406 17.438 1 91.44 89 SER A N 1
ATOM 708 C CA . SER A 1 89 ? -18.484 24.719 17.766 1 91.44 89 SER A CA 1
ATOM 709 C C . SER A 1 89 ? -19.047 23.984 16.547 1 91.44 89 SER A C 1
ATOM 711 O O . SER A 1 89 ? -18.844 24.406 15.414 1 91.44 89 SER A O 1
ATOM 713 N N . ARG A 1 90 ? -19.672 22.906 16.797 1 87.12 90 ARG A N 1
ATOM 714 C CA . ARG A 1 90 ? -20.328 22.188 15.719 1 87.12 90 ARG A CA 1
ATOM 715 C C . ARG A 1 90 ? -21.797 22.594 15.602 1 87.12 90 ARG A C 1
ATOM 717 O O . ARG A 1 90 ? -22.484 22.203 14.656 1 87.12 90 ARG A O 1
ATOM 724 N N . GLU A 1 91 ? -22.203 23.406 16.547 1 90.19 91 GLU A N 1
ATOM 725 C CA . GLU A 1 91 ? -23.594 23.828 16.578 1 90.19 91 GLU A CA 1
ATOM 726 C C . GLU A 1 91 ? -23.797 25.156 15.852 1 90.19 91 GLU A C 1
ATOM 728 O O . GLU A 1 91 ? -23.156 26.156 16.188 1 90.19 91 GLU A O 1
ATOM 733 N N . LYS A 1 92 ? -24.719 25.188 14.977 1 88.56 92 LYS A N 1
ATOM 734 C CA . LYS A 1 92 ? -25 26.391 14.172 1 88.56 92 LYS A CA 1
ATOM 735 C C . LYS A 1 92 ? -25.438 27.547 15.055 1 88.56 92 LYS A C 1
ATOM 737 O O . LYS A 1 92 ? -25.25 28.719 14.695 1 88.56 92 LYS A O 1
ATOM 742 N N . THR A 1 93 ? -25.938 27.266 16.219 1 91.94 93 THR A N 1
ATOM 743 C CA . THR A 1 93 ? -26.453 28.281 17.125 1 91.94 93 THR A CA 1
ATOM 744 C C . THR A 1 93 ? -25.344 28.828 18.016 1 91.94 93 THR A C 1
ATOM 746 O O . THR A 1 93 ? -25.594 29.703 18.844 1 91.94 93 THR A O 1
ATOM 749 N N . GLU A 1 94 ? -24.141 28.391 17.797 1 93.94 94 GLU A N 1
ATOM 750 C CA . GLU A 1 94 ? -23.016 28.844 18.609 1 93.94 94 GLU A CA 1
ATOM 751 C C . GLU A 1 94 ? -21.938 29.484 17.734 1 93.94 94 GLU A C 1
ATOM 753 O O . GLU A 1 94 ? -20.828 28.953 17.625 1 93.94 94 GLU A O 1
ATOM 758 N N . PRO A 1 95 ? -22.234 30.609 17.203 1 95.06 95 PRO A N 1
ATOM 759 C CA . PRO A 1 95 ? -21.234 31.266 16.328 1 95.06 95 PRO A CA 1
ATOM 760 C C . PRO A 1 95 ? -20.016 31.75 17.094 1 95.06 95 PRO A C 1
ATOM 762 O O . PRO A 1 95 ? -20.109 32.062 18.281 1 95.06 95 PRO A O 1
ATOM 765 N N . SER A 1 96 ? -18.906 31.734 16.516 1 96.44 96 SER A N 1
ATOM 766 C CA . SER A 1 96 ? -17.641 32.281 16.984 1 96.44 96 SER A CA 1
ATOM 767 C C . SER A 1 96 ? -16.906 33 15.867 1 96.44 96 SER A C 1
ATOM 769 O O . SER A 1 96 ? -17.359 33.031 14.719 1 96.44 96 SER A O 1
ATOM 771 N N . THR A 1 97 ? -15.852 33.719 16.203 1 97.56 97 THR A N 1
ATOM 772 C CA . THR A 1 97 ? -15.016 34.375 15.211 1 97.56 97 THR A CA 1
ATOM 773 C C . THR A 1 97 ? -14.109 33.344 14.516 1 97.56 97 THR A C 1
ATOM 775 O O . THR A 1 97 ? -13.305 32.688 15.172 1 97.56 97 THR A O 1
ATOM 778 N N . VAL A 1 98 ? -14.312 33.219 13.211 1 97.75 98 VAL A N 1
ATOM 779 C CA . VAL A 1 98 ? -13.523 32.25 12.438 1 97.75 98 VAL A CA 1
ATOM 780 C C . VAL A 1 98 ? -12.383 32.969 11.719 1 97.75 98 VAL A C 1
ATOM 782 O O . VAL A 1 98 ? -12.617 33.75 10.781 1 97.75 98 VAL A O 1
ATOM 785 N N . PHE A 1 99 ? -11.188 32.719 12.117 1 98.5 99 PHE A N 1
ATOM 786 C CA . PHE A 1 99 ? -9.992 33.344 11.539 1 98.5 99 PHE A CA 1
ATOM 787 C C . PHE A 1 99 ? -9.602 32.656 10.234 1 98.5 99 PHE A C 1
ATOM 789 O O . PHE A 1 99 ? -10.18 31.625 9.883 1 98.5 99 PHE A O 1
ATOM 796 N N . PRO A 1 100 ? -8.609 33.25 9.461 1 98.5 100 PRO A N 1
ATOM 797 C CA . PRO A 1 100 ? -8.016 32.5 8.352 1 98.5 100 PRO A CA 1
ATOM 798 C C . PRO A 1 100 ? -7.367 31.188 8.812 1 98.5 100 PRO A C 1
ATOM 800 O O . PRO A 1 100 ? -7.125 31 10.008 1 98.5 100 PRO A O 1
ATOM 803 N N . GLN A 1 101 ? -7.148 30.25 7.855 1 98.44 101 GLN A N 1
ATOM 804 C CA . GLN A 1 101 ? -6.445 29.016 8.195 1 98.44 101 GLN A CA 1
ATOM 805 C C . GLN A 1 101 ? -5.074 29.312 8.797 1 98.44 101 GLN A C 1
ATOM 807 O O . GLN A 1 101 ? -4.422 30.297 8.414 1 98.44 101 GLN A O 1
ATOM 812 N N . PRO A 1 102 ? -4.602 28.484 9.695 1 98.31 102 PRO A N 1
ATOM 813 C CA . PRO A 1 102 ? -3.336 28.719 10.398 1 98.31 102 PRO A CA 1
ATOM 814 C C . PRO A 1 102 ? -2.17 28.969 9.445 1 98.31 102 PRO A C 1
ATOM 816 O O . PRO A 1 102 ? -1.311 29.812 9.711 1 98.31 102 PRO A O 1
ATOM 819 N N . ILE A 1 103 ? -2.086 28.281 8.359 1 98.06 103 ILE A N 1
ATOM 820 C CA . ILE A 1 103 ? -0.992 28.5 7.418 1 98.06 103 ILE A CA 1
ATOM 821 C C . ILE A 1 103 ? -1.051 29.922 6.863 1 98.06 103 ILE A C 1
ATOM 823 O O . ILE A 1 103 ? -0.014 30.516 6.574 1 98.06 103 ILE A O 1
ATOM 827 N N . GLY A 1 104 ? -2.279 30.469 6.68 1 98.5 104 GLY A N 1
ATOM 828 C CA . GLY A 1 104 ? -2.443 31.875 6.332 1 98.5 104 GLY A CA 1
ATOM 829 C C . GLY A 1 104 ? -2.041 32.812 7.445 1 98.5 104 GLY A C 1
ATOM 830 O O . GLY A 1 104 ? -1.433 33.844 7.195 1 98.5 104 GLY A O 1
ATOM 831 N N . LEU A 1 105 ? -2.357 32.438 8.648 1 98.69 105 LEU A N 1
ATOM 832 C CA . LEU A 1 105 ? -1.955 33.25 9.789 1 98.69 105 LEU A CA 1
ATOM 833 C C . LEU A 1 105 ? -0.435 33.312 9.906 1 98.69 105 LEU A C 1
ATOM 835 O O . LEU A 1 105 ? 0.126 34.375 10.227 1 98.69 105 LEU A O 1
ATOM 839 N N . ALA A 1 106 ? 0.199 32.219 9.664 1 98.56 106 ALA A N 1
ATOM 840 C CA . ALA A 1 106 ? 1.659 32.188 9.656 1 98.56 106 ALA A CA 1
ATOM 841 C C . ALA A 1 106 ? 2.221 33.156 8.602 1 98.56 106 ALA A C 1
ATOM 843 O O . ALA A 1 106 ? 3.281 33.75 8.805 1 98.56 106 ALA A O 1
ATOM 844 N N . SER A 1 107 ? 1.528 33.312 7.539 1 98.62 107 SER A N 1
ATOM 845 C CA . SER A 1 107 ? 1.974 34.156 6.434 1 98.62 107 SER A CA 1
ATOM 846 C C . SER A 1 107 ? 1.998 35.625 6.836 1 98.62 107 SER A C 1
ATOM 848 O O . SER A 1 107 ? 2.623 36.469 6.164 1 98.62 107 SER A O 1
ATOM 850 N N . THR A 1 108 ? 1.369 35.969 7.91 1 98.75 108 THR A N 1
ATOM 851 C CA . THR A 1 108 ? 1.305 37.375 8.336 1 98.75 108 THR A CA 1
ATOM 852 C C . THR A 1 108 ? 2.639 37.812 8.922 1 98.75 108 THR A C 1
ATOM 854 O O . THR A 1 108 ? 2.939 39 8.953 1 98.75 108 THR A O 1
ATOM 857 N N . PHE A 1 109 ? 3.381 36.844 9.508 1 98.69 109 PHE A N 1
ATOM 858 C CA . PHE A 1 109 ? 4.609 37.188 10.227 1 98.69 109 PHE A CA 1
ATOM 859 C C . PHE A 1 109 ? 4.359 38.281 11.258 1 98.69 109 PHE A C 1
ATOM 861 O O . PHE A 1 109 ? 5.16 39.188 11.391 1 98.69 109 PHE A O 1
ATOM 868 N N . ASP A 1 110 ? 3.234 38.156 11.977 1 98.69 110 ASP A N 1
ATOM 869 C CA . ASP A 1 110 ? 2.83 39.188 12.906 1 98.69 110 ASP A CA 1
ATOM 870 C C . ASP A 1 110 ? 2.453 38.594 14.266 1 98.69 110 ASP A C 1
ATOM 872 O O . ASP A 1 110 ? 1.271 38.406 14.555 1 98.69 110 ASP A O 1
ATOM 876 N N . PRO A 1 111 ? 3.422 38.469 15.125 1 98.31 111 PRO A N 1
ATOM 877 C CA . PRO A 1 111 ? 3.137 37.906 16.453 1 98.31 111 PRO A CA 1
ATOM 878 C C . PRO A 1 111 ? 2.156 38.75 17.25 1 98.31 111 PRO A C 1
ATOM 880 O O . PRO A 1 111 ? 1.379 38.219 18.047 1 98.31 111 PRO A O 1
ATOM 883 N N . ASN A 1 112 ? 2.15 40.031 17.062 1 98.19 112 ASN A N 1
ATOM 884 C CA . ASN A 1 112 ? 1.203 40.875 17.781 1 98.19 112 ASN A CA 1
ATOM 885 C C . ASN A 1 112 ? -0.237 40.562 17.375 1 98.19 112 ASN A C 1
ATOM 887 O O . ASN A 1 112 ? -1.12 40.5 18.234 1 98.19 112 ASN A O 1
ATOM 891 N N . LEU A 1 113 ? -0.427 40.438 16.109 1 98.56 113 LEU A N 1
ATOM 892 C CA . LEU A 1 113 ? -1.749 40.031 15.641 1 98.56 113 LEU A CA 1
ATOM 893 C C . LEU A 1 113 ? -2.141 38.688 16.219 1 98.56 113 LEU A C 1
ATOM 895 O O . LEU A 1 113 ? -3.291 38.469 16.609 1 98.56 113 LEU A O 1
ATOM 899 N N . MET A 1 114 ? -1.187 37.781 16.25 1 98.56 114 MET A N 1
ATOM 900 C CA . MET A 1 114 ? -1.452 36.438 16.766 1 98.56 114 MET A CA 1
ATOM 901 C C . MET A 1 114 ? -1.903 36.5 18.219 1 98.56 114 MET A C 1
ATOM 903 O O . MET A 1 114 ? -2.791 35.75 18.625 1 98.56 114 MET A O 1
ATOM 907 N N . GLU A 1 115 ? -1.257 37.344 19.016 1 98.62 115 GLU A N 1
ATOM 908 C CA . GLU A 1 115 ? -1.642 37.469 20.406 1 98.62 115 GLU A CA 1
ATOM 909 C C . GLU A 1 115 ? -3.078 37.969 20.547 1 98.62 115 GLU A C 1
ATOM 911 O O . GLU A 1 115 ? -3.836 37.5 21.375 1 98.62 115 GLU A O 1
ATOM 916 N N . GLN A 1 116 ? -3.465 38.906 19.703 1 98.5 116 GLN A N 1
ATOM 917 C CA . GLN A 1 116 ? -4.828 39.406 19.703 1 98.5 116 GLN A CA 1
ATOM 918 C C . GLN A 1 116 ? -5.832 38.312 19.328 1 98.5 116 GLN A C 1
ATOM 920 O O . GLN A 1 116 ? -6.895 38.219 19.953 1 98.5 116 GLN A O 1
ATOM 925 N N . LEU A 1 117 ? -5.527 37.625 18.359 1 98.69 117 LEU A N 1
ATOM 926 C CA . LEU A 1 117 ? -6.391 36.531 17.938 1 98.69 117 LEU A CA 1
ATOM 927 C C . LEU A 1 117 ? -6.523 35.469 19.047 1 98.69 117 LEU A C 1
ATOM 929 O O . LEU A 1 117 ? -7.609 34.938 19.266 1 98.69 117 LEU A O 1
ATOM 933 N N . GLY A 1 118 ? -5.367 35.188 19.734 1 98.56 118 GLY A N 1
ATOM 934 C CA . GLY A 1 118 ? -5.418 34.312 20.875 1 98.56 118 GLY A CA 1
ATOM 935 C C . GLY A 1 118 ? -6.352 34.781 21.969 1 98.56 118 GLY A C 1
ATOM 936 O O . GLY A 1 118 ? -7.109 34 22.547 1 98.56 118 GLY A O 1
ATOM 937 N N . GLU A 1 119 ? -6.285 36.062 22.203 1 97.88 119 GLU A N 1
ATOM 938 C CA . GLU A 1 119 ? -7.156 36.656 23.219 1 97.88 119 GLU A CA 1
ATOM 939 C C . GLU A 1 119 ? -8.625 36.469 22.859 1 97.88 119 GLU A C 1
ATOM 941 O O . GLU A 1 119 ? -9.438 36.094 23.703 1 97.88 119 GLU A O 1
ATOM 946 N N . ILE A 1 120 ? -8.961 36.656 21.625 1 98.06 120 ILE A N 1
ATOM 947 C CA . ILE A 1 120 ? -10.328 36.5 21.156 1 98.06 120 ILE A CA 1
ATOM 948 C C . ILE A 1 120 ? -10.781 35.062 21.328 1 98.06 120 ILE A C 1
ATOM 950 O O . ILE A 1 120 ? -11.867 34.812 21.859 1 98.06 120 ILE A O 1
ATOM 954 N N . ALA A 1 121 ? -9.977 34.156 20.922 1 98.06 121 ALA A N 1
ATOM 955 C CA . ALA A 1 121 ? -10.305 32.719 21.047 1 98.06 121 ALA A CA 1
ATOM 956 C C . ALA A 1 121 ? -10.547 32.344 22.5 1 98.06 121 ALA A C 1
ATOM 958 O O . ALA A 1 121 ? -11.492 31.609 22.812 1 98.06 121 ALA A O 1
ATOM 959 N N . GLY A 1 122 ? -9.625 32.812 23.391 1 97.81 122 GLY A N 1
ATOM 960 C CA . GLY A 1 122 ? -9.773 32.531 24.812 1 97.81 122 GLY A CA 1
ATOM 961 C C . GLY A 1 122 ? -11.047 33.125 25.391 1 97.81 122 GLY A C 1
ATOM 962 O O . GLY A 1 122 ? -11.742 32.438 26.172 1 97.81 122 GLY A O 1
ATOM 963 N N . GLU A 1 123 ? -11.328 34.312 25 1 97.38 123 GLU A N 1
ATOM 964 C CA . GLU A 1 123 ? -12.531 34.969 25.469 1 97.38 123 GLU A CA 1
ATOM 965 C C . GLU A 1 123 ? -13.797 34.25 25.031 1 97.38 123 GLU A C 1
ATOM 967 O O . GLU A 1 123 ? -14.719 34.062 25.812 1 97.38 123 GLU A O 1
ATOM 972 N N . GLU A 1 124 ? -13.789 33.875 23.844 1 97.75 124 GLU A N 1
ATOM 973 C CA . GLU A 1 124 ? -14.977 33.219 23.312 1 97.75 124 GLU A CA 1
ATOM 974 C C . GLU A 1 124 ? -15.156 31.812 23.906 1 97.75 124 GLU A C 1
ATOM 976 O O . GLU A 1 124 ? -16.281 31.359 24.109 1 97.75 124 GLU A O 1
ATOM 981 N N . ALA A 1 125 ? -14.062 31.172 24.234 1 97.69 125 ALA A N 1
ATOM 982 C CA . ALA A 1 125 ? -14.141 29.906 24.938 1 97.69 125 ALA A CA 1
ATOM 983 C C . ALA A 1 125 ? -14.781 30.078 26.312 1 97.69 125 ALA A C 1
ATOM 985 O O . ALA A 1 125 ? -15.617 29.281 26.734 1 97.69 125 ALA A O 1
ATOM 986 N N . ARG A 1 126 ? -14.359 31.094 27.031 1 97.25 126 ARG A N 1
ATOM 987 C CA . ARG A 1 126 ? -14.93 31.391 28.328 1 97.25 126 ARG A CA 1
ATOM 988 C C . ARG A 1 126 ? -16.422 31.688 28.234 1 97.25 126 ARG A C 1
ATOM 990 O O . ARG A 1 126 ? -17.203 31.312 29.109 1 97.25 126 ARG A O 1
ATOM 997 N N . TYR A 1 127 ? -16.828 32.375 27.172 1 96.94 127 TYR A N 1
ATOM 998 C CA . TYR A 1 127 ? -18.234 32.656 26.938 1 96.94 127 TYR A CA 1
ATOM 999 C C . TYR A 1 127 ? -19.047 31.375 26.875 1 96.94 127 TYR A C 1
ATOM 1001 O O . TYR A 1 127 ? -20.062 31.234 27.562 1 96.94 127 TYR A O 1
ATOM 1009 N N . TYR A 1 128 ? -18.609 30.438 26.094 1 96.31 128 TYR A N 1
ATOM 1010 C CA . TYR A 1 128 ? -19.359 29.203 25.906 1 96.31 128 TYR A CA 1
ATOM 1011 C C . TYR A 1 128 ? -19.25 28.297 27.125 1 96.31 128 TYR A C 1
ATOM 1013 O O . TYR A 1 128 ? -20.188 27.562 27.438 1 96.31 128 TYR A O 1
ATOM 1021 N N . HIS A 1 129 ? -18.094 28.344 27.828 1 96.44 129 HIS A N 1
ATOM 1022 C CA . HIS A 1 129 ? -17.969 27.609 29.078 1 96.44 129 HIS A CA 1
ATOM 1023 C C . HIS A 1 129 ? -19.047 28.047 30.078 1 96.44 129 HIS A C 1
ATOM 1025 O O . HIS A 1 129 ? -19.609 27.219 30.781 1 96.44 129 HIS A O 1
ATOM 1031 N N . ARG A 1 130 ? -19.297 29.25 30.172 1 94.94 130 ARG A N 1
ATOM 1032 C CA . ARG A 1 130 ? -20.281 29.781 31.109 1 94.94 130 ARG A CA 1
ATOM 1033 C C . ARG A 1 130 ? -21.672 29.234 30.797 1 94.94 130 ARG A C 1
ATOM 1035 O O . ARG A 1 130 ? -22.484 29.016 31.703 1 94.94 130 ARG A O 1
ATOM 1042 N N . LYS A 1 131 ? -21.891 29 29.562 1 93.62 131 LYS A N 1
ATOM 1043 C CA . LYS A 1 131 ? -23.172 28.438 29.156 1 93.62 131 LYS A CA 1
ATOM 1044 C C . LYS A 1 131 ? -23.25 26.953 29.484 1 93.62 131 LYS A C 1
ATOM 1046 O O . LYS A 1 131 ? -24.328 26.438 29.797 1 93.62 131 LYS A O 1
ATOM 1051 N N . ASP A 1 132 ? -22.203 26.266 29.422 1 94.44 132 ASP A N 1
ATOM 1052 C CA . ASP A 1 132 ? -22.094 24.844 29.734 1 94.44 132 ASP A CA 1
ATOM 1053 C C . ASP A 1 132 ? -20.781 24.531 30.453 1 94.44 132 ASP A C 1
ATOM 1055 O O . ASP A 1 132 ? -19.797 24.156 29.828 1 94.44 132 ASP A O 1
ATOM 1059 N N . PRO A 1 133 ? -20.828 24.641 31.75 1 94.12 133 PRO A N 1
ATOM 1060 C CA . PRO A 1 133 ? -19.578 24.562 32.5 1 94.12 133 PRO A CA 1
ATOM 1061 C C . PRO A 1 133 ? -19.078 23.125 32.688 1 94.12 133 PRO A C 1
ATOM 1063 O O . PRO A 1 133 ? -18.75 22.703 33.781 1 94.12 133 PRO A O 1
ATOM 1066 N N . LYS A 1 134 ? -18.875 22.375 31.609 1 95.06 134 LYS A N 1
ATOM 1067 C CA . LYS A 1 134 ? -18.406 21 31.609 1 95.06 134 LYS A CA 1
ATOM 1068 C C . LYS A 1 134 ? -17.078 20.875 30.875 1 95.06 134 LYS A C 1
ATOM 1070 O O . LYS A 1 134 ? -16.672 19.766 30.5 1 95.06 134 LYS A O 1
ATOM 1075 N N . GLY A 1 135 ? -16.438 22.016 30.656 1 95.44 135 GLY A N 1
ATOM 1076 C CA . GLY A 1 135 ? -15.188 22 29.906 1 95.44 135 GLY A CA 1
ATOM 1077 C C . GLY A 1 135 ? -15.039 23.203 28.984 1 95.44 135 GLY A C 1
ATOM 1078 O O . GLY A 1 135 ? -15.227 24.344 29.406 1 95.44 135 GLY A O 1
ATOM 1079 N N . HIS A 1 136 ? -14.617 23.031 27.734 1 95.5 136 HIS A N 1
ATOM 1080 C CA . HIS A 1 136 ? -14.492 24.062 26.703 1 95.5 136 HIS A CA 1
ATOM 1081 C C . HIS A 1 136 ? -13.219 24.875 26.891 1 95.5 136 HIS A C 1
ATOM 1083 O O . HIS A 1 136 ? -12.891 25.734 26.062 1 95.5 136 HIS A O 1
ATOM 1089 N N . LEU A 1 137 ? -12.453 24.672 27.969 1 97.94 137 LEU A N 1
ATOM 1090 C CA . LEU A 1 137 ? -11.398 25.625 28.328 1 97.94 137 LEU A CA 1
ATOM 1091 C C . LEU A 1 137 ? -10.023 25 28.094 1 97.94 137 LEU A C 1
ATOM 1093 O O . LEU A 1 137 ? -9.008 25.703 28.188 1 97.94 137 LEU A O 1
ATOM 1097 N N . MET A 1 138 ? -9.906 23.766 27.906 1 98 138 MET A N 1
ATOM 1098 C CA . MET A 1 138 ? -8.68 23.109 27.484 1 98 138 MET A CA 1
ATOM 1099 C C . MET A 1 138 ? -8.625 22.953 25.969 1 98 138 MET A C 1
ATOM 1101 O O . MET A 1 138 ? -9.109 21.953 25.438 1 98 138 MET A O 1
ATOM 1105 N N . LEU A 1 139 ? -7.973 23.891 25.375 1 98.06 139 LEU A N 1
ATOM 1106 C CA . LEU A 1 139 ? -8.141 24.125 23.953 1 98.06 139 LEU A CA 1
ATOM 1107 C C . LEU A 1 139 ? -7.102 23.359 23.141 1 98.06 139 LEU A C 1
ATOM 1109 O O . LEU A 1 139 ? -5.902 23.453 23.422 1 98.06 139 LEU A O 1
ATOM 1113 N N . TRP A 1 140 ? -7.57 22.609 22.188 1 97.81 140 TRP A N 1
ATOM 1114 C CA . TRP A 1 140 ? -6.695 21.859 21.297 1 97.81 140 TRP A CA 1
ATOM 1115 C C . TRP A 1 140 ? -6.199 22.734 20.141 1 97.81 140 TRP A C 1
ATOM 1117 O O . TRP A 1 140 ? -6.824 22.797 19.078 1 97.81 140 TRP A O 1
ATOM 1127 N N . GLY A 1 141 ? -5.098 23.359 20.219 1 96 141 GLY A N 1
ATOM 1128 C CA . GLY A 1 141 ? -4.43 24.25 19.281 1 96 141 GLY A CA 1
ATOM 1129 C C . GLY A 1 141 ? -3.42 25.172 19.938 1 96 141 GLY A C 1
ATOM 1130 O O . GLY A 1 141 ? -3.535 25.469 21.125 1 96 141 GLY A O 1
ATOM 1131 N N . PRO A 1 142 ? -2.438 25.531 19.281 1 97.5 142 PRO A N 1
ATOM 1132 C CA . PRO A 1 142 ? -2.227 25.438 17.844 1 97.5 142 PRO A CA 1
ATOM 1133 C C . PRO A 1 142 ? -1.543 24.141 17.422 1 97.5 142 PRO A C 1
ATOM 1135 O O . PRO A 1 142 ? -0.935 23.453 18.25 1 97.5 142 PRO A O 1
ATOM 1138 N N . THR A 1 143 ? -1.684 23.766 16.125 1 97.19 143 THR A N 1
ATOM 1139 C CA . THR A 1 143 ? -0.899 22.703 15.492 1 97.19 143 THR A CA 1
ATOM 1140 C C . THR A 1 143 ? 0.501 23.203 15.141 1 97.19 143 THR A C 1
ATOM 1142 O O . THR A 1 143 ? 0.657 24.125 14.336 1 97.19 143 THR A O 1
ATOM 1145 N N . VAL A 1 144 ? 1.485 22.609 15.75 1 96.06 144 VAL A N 1
ATOM 1146 C CA . VAL A 1 144 ? 2.842 23.141 15.664 1 96.06 144 VAL A CA 1
ATOM 1147 C C . VAL A 1 144 ? 3.723 22.188 14.859 1 96.06 144 VAL A C 1
ATOM 1149 O O . VAL A 1 144 ? 4.938 22.375 14.773 1 96.06 144 VAL A O 1
ATOM 1152 N N . ASP A 1 145 ? 3.127 21.234 14.195 1 94.56 145 ASP A N 1
ATOM 1153 C CA . ASP A 1 145 ? 3.865 20.328 13.32 1 94.56 145 ASP A CA 1
ATOM 1154 C C . ASP A 1 145 ? 4.582 21.109 12.211 1 94.56 145 ASP A C 1
ATOM 1156 O O . ASP A 1 145 ? 3.949 21.828 11.445 1 94.56 145 ASP A O 1
ATOM 1160 N N . PRO A 1 146 ? 5.949 20.922 12.156 1 96.69 146 PRO A N 1
ATOM 1161 C CA . PRO A 1 146 ? 6.613 21.578 11.031 1 96.69 146 PRO A CA 1
ATOM 1162 C C . PRO A 1 146 ? 6.16 21.031 9.68 1 96.69 146 PRO A C 1
ATOM 1164 O O . PRO A 1 146 ? 6.039 19.812 9.508 1 96.69 146 PRO A O 1
ATOM 1167 N N . GLU A 1 147 ? 5.883 21.938 8.797 1 97.31 147 GLU A N 1
ATOM 1168 C CA . GLU A 1 147 ? 5.352 21.562 7.488 1 97.31 147 GLU A CA 1
ATOM 1169 C C . GLU A 1 147 ? 6.473 21.344 6.48 1 97.31 147 GLU A C 1
ATOM 1171 O O . GLU A 1 147 ? 6.555 22.047 5.473 1 97.31 147 GLU A O 1
ATOM 1176 N N . ARG A 1 148 ? 7.215 20.266 6.652 1 96.38 148 ARG A N 1
ATOM 1177 C CA . ARG A 1 148 ? 8.367 19.953 5.816 1 96.38 148 ARG A CA 1
ATOM 1178 C C . ARG A 1 148 ? 7.93 19.484 4.434 1 96.38 148 ARG A C 1
ATOM 1180 O O . ARG A 1 148 ? 8.703 19.562 3.477 1 96.38 148 ARG A O 1
ATOM 1187 N N . ASP A 1 149 ? 6.766 18.906 4.328 1 96.88 149 ASP A N 1
ATOM 1188 C CA . ASP A 1 149 ? 6.273 18.375 3.057 1 96.88 149 ASP A CA 1
ATOM 1189 C C . ASP A 1 149 ? 4.938 19.016 2.68 1 96.88 149 ASP A C 1
ATOM 1191 O O . ASP A 1 149 ? 3.928 18.797 3.35 1 96.88 149 ASP A O 1
ATOM 1195 N N . PRO A 1 150 ? 4.895 19.75 1.601 1 97.06 150 PRO A N 1
ATOM 1196 C CA . PRO A 1 150 ? 3.68 20.484 1.219 1 97.06 150 PRO A CA 1
ATOM 1197 C C . PRO A 1 150 ? 2.572 19.547 0.721 1 97.06 150 PRO A C 1
ATOM 1199 O O . PRO A 1 150 ? 1.442 20 0.503 1 97.06 150 PRO A O 1
ATOM 1202 N N . ARG A 1 151 ? 2.799 18.203 0.51 1 96.81 151 ARG A N 1
ATOM 1203 C CA . ARG A 1 151 ? 1.788 17.234 0.099 1 96.81 151 ARG A CA 1
ATOM 1204 C C . ARG A 1 151 ? 0.898 16.844 1.273 1 96.81 151 ARG A C 1
ATOM 1206 O O . ARG A 1 151 ? -0.162 16.25 1.081 1 96.81 151 ARG A O 1
ATOM 1213 N N . TRP A 1 152 ? 1.284 17.188 2.502 1 97.31 152 TRP A N 1
ATOM 1214 C CA . TRP A 1 152 ? 0.548 16.812 3.703 1 97.31 152 TRP A CA 1
ATOM 1215 C C . TRP A 1 152 ? -0.895 17.297 3.635 1 97.31 152 TRP A C 1
ATOM 1217 O O . TRP A 1 152 ? -1.146 18.469 3.348 1 97.31 152 TRP A O 1
ATOM 1227 N N . GLY A 1 153 ? -1.823 16.469 3.949 1 96.25 153 GLY A N 1
ATOM 1228 C CA . GLY A 1 153 ? -3.238 16.781 3.838 1 96.25 153 GLY A CA 1
ATOM 1229 C C . GLY A 1 153 ? -3.703 17.797 4.855 1 96.25 153 GLY A C 1
ATOM 1230 O O . GLY A 1 153 ? -4.707 18.484 4.641 1 96.25 153 GLY A O 1
ATOM 1231 N N . ARG A 1 154 ? -2.967 18 5.918 1 96.88 154 ARG A N 1
ATOM 1232 C CA . ARG A 1 154 ? -3.373 18.906 6.984 1 96.88 154 ARG A CA 1
ATOM 1233 C C . ARG A 1 154 ? -2.482 20.141 7.016 1 96.88 154 ARG A C 1
ATOM 1235 O O . ARG A 1 154 ? -2.332 20.781 8.055 1 96.88 154 ARG A O 1
ATOM 1242 N N . THR A 1 155 ? -1.931 20.484 5.918 1 97.19 155 THR A N 1
ATOM 1243 C CA . THR A 1 155 ? -1.056 21.656 5.812 1 97.19 155 THR A CA 1
ATOM 1244 C C . THR A 1 155 ? -1.754 22.906 6.34 1 97.19 155 THR A C 1
ATOM 1246 O O . THR A 1 155 ? -1.117 23.766 6.941 1 97.19 155 THR A O 1
ATOM 1249 N N . GLU A 1 156 ? -3.043 23.047 6.203 1 96.69 156 GLU A N 1
ATOM 1250 C CA . GLU A 1 156 ? -3.801 24.219 6.602 1 96.69 156 GLU A CA 1
ATOM 1251 C C . GLU A 1 156 ? -3.736 24.438 8.109 1 96.69 156 GLU A C 1
ATOM 1253 O O . GLU A 1 156 ? -3.98 25.547 8.594 1 96.69 156 GLU A O 1
ATOM 1258 N N . GLU A 1 157 ? -3.367 23.422 8.812 1 97 157 GLU A N 1
ATOM 1259 C CA . GLU A 1 157 ? -3.426 23.5 10.266 1 97 157 GLU A CA 1
ATOM 1260 C C . GLU A 1 157 ? -2.121 24.031 10.844 1 97 157 GLU A C 1
ATOM 1262 O O . GLU A 1 157 ? -2.072 24.438 12.008 1 97 157 GLU A O 1
ATOM 1267 N N . GLY A 1 158 ? -1.087 24.031 10.07 1 96.94 158 GLY A N 1
ATOM 1268 C CA . GLY A 1 158 ? 0.221 24.344 10.625 1 96.94 158 GLY A CA 1
ATOM 1269 C C . GLY A 1 158 ? 0.652 25.781 10.391 1 96.94 158 GLY A C 1
ATOM 1270 O O . GLY A 1 158 ? -0.112 26.578 9.852 1 96.94 158 GLY A O 1
ATOM 1271 N N . TYR A 1 159 ? 1.856 26.109 10.812 1 98.25 159 TYR A N 1
ATOM 1272 C CA . TYR A 1 159 ? 2.371 27.484 10.773 1 98.25 159 TYR A CA 1
ATOM 1273 C C . TYR A 1 159 ? 3.646 27.562 9.945 1 98.25 159 TYR A C 1
ATOM 1275 O O . TYR A 1 159 ? 4.508 28.406 10.203 1 98.25 159 TYR A O 1
ATOM 1283 N N . GLY A 1 160 ? 3.812 26.609 9.055 1 98 160 GLY A N 1
ATOM 1284 C CA . GLY A 1 160 ? 4.891 26.734 8.086 1 98 160 GLY A CA 1
ATOM 1285 C C . GLY A 1 160 ? 6.012 25.734 8.32 1 98 160 GLY A C 1
ATOM 1286 O O . GLY A 1 160 ? 5.855 24.781 9.086 1 98 160 GLY A O 1
ATOM 1287 N N . GLU A 1 161 ? 7.199 25.906 7.578 1 98.19 161 GLU A N 1
ATOM 1288 C CA . GLU A 1 161 ? 8.242 24.891 7.547 1 98.19 161 GLU A CA 1
ATOM 1289 C C . GLU A 1 161 ? 9.438 25.297 8.406 1 98.19 161 GLU A C 1
ATOM 1291 O O . GLU A 1 161 ? 10.398 24.531 8.547 1 98.19 161 GLU A O 1
ATOM 1296 N N . ASP A 1 162 ? 9.445 26.516 9 1 98.44 162 ASP A N 1
ATOM 1297 C CA . ASP A 1 162 ? 10.586 27 9.766 1 98.44 162 ASP A CA 1
ATOM 1298 C C . ASP A 1 162 ? 10.305 26.953 11.266 1 98.44 162 ASP A C 1
ATOM 1300 O O . ASP A 1 162 ? 9.32 27.531 11.734 1 98.44 162 ASP A O 1
ATOM 1304 N N . PRO A 1 163 ? 11.164 26.328 12.016 1 97.31 163 PRO A N 1
ATOM 1305 C CA . PRO A 1 163 ? 10.875 26.156 13.445 1 97.31 163 PRO A CA 1
ATOM 1306 C C . PRO A 1 163 ? 10.852 27.484 14.195 1 97.31 163 PRO A C 1
ATOM 1308 O O . PRO A 1 163 ? 10.125 27.641 15.18 1 97.31 163 PRO A O 1
ATOM 1311 N N . PHE A 1 164 ? 11.656 28.516 13.781 1 97.62 164 PHE A N 1
ATOM 1312 C CA . PHE A 1 164 ? 11.664 29.812 14.445 1 97.62 164 PHE A CA 1
ATOM 1313 C C . PHE A 1 164 ? 10.344 30.547 14.219 1 97.62 164 PHE A C 1
ATOM 1315 O O . PHE A 1 164 ? 9.758 31.094 15.156 1 97.62 164 PHE A O 1
ATOM 1322 N N . LEU A 1 165 ? 9.906 30.516 12.984 1 98.62 165 LEU A N 1
ATOM 1323 C CA . LEU A 1 165 ? 8.617 31.141 12.672 1 98.62 165 LEU A CA 1
ATOM 1324 C C . LEU A 1 165 ? 7.488 30.469 13.445 1 98.62 165 LEU A C 1
ATOM 1326 O O . LEU A 1 165 ? 6.66 31.156 14.055 1 98.62 165 LEU A O 1
ATOM 1330 N N . ILE A 1 166 ? 7.453 29.156 13.414 1 98.31 166 ILE A N 1
ATOM 1331 C CA . ILE A 1 166 ? 6.438 28.391 14.125 1 98.31 166 ILE A CA 1
ATOM 1332 C C . ILE A 1 166 ? 6.441 28.781 15.602 1 98.31 166 ILE A C 1
ATOM 1334 O O . ILE A 1 166 ? 5.391 29.078 16.172 1 98.31 166 ILE A O 1
ATOM 1338 N N . GLY A 1 167 ? 7.633 28.797 16.156 1 97.88 167 GLY A N 1
ATOM 1339 C CA . GLY A 1 167 ? 7.773 29.109 17.562 1 97.88 167 GLY A CA 1
ATOM 1340 C C . GLY A 1 167 ? 7.246 30.484 17.938 1 97.88 167 GLY A C 1
ATOM 1341 O O . GLY A 1 167 ? 6.488 30.625 18.891 1 97.88 167 GLY A O 1
ATOM 1342 N N . GLU A 1 168 ? 7.586 31.484 17.141 1 97.75 168 GLU A N 1
ATOM 1343 C CA . GLU A 1 168 ? 7.191 32.844 17.453 1 97.75 168 GLU A CA 1
ATOM 1344 C C . GLU A 1 168 ? 5.684 33.031 17.312 1 97.75 168 GLU A C 1
ATOM 1346 O O . GLU A 1 168 ? 5.047 33.656 18.172 1 97.75 168 GLU A O 1
ATOM 1351 N N . MET A 1 169 ? 5.156 32.531 16.266 1 98.44 169 MET A N 1
ATOM 1352 C CA . MET A 1 169 ? 3.734 32.688 15.984 1 98.44 169 MET A CA 1
ATOM 1353 C C . MET A 1 169 ? 2.881 31.969 17.016 1 98.44 169 MET A C 1
ATOM 1355 O O . MET A 1 169 ? 1.882 32.5 17.5 1 98.44 169 MET A O 1
ATOM 1359 N N . THR A 1 170 ? 3.254 30.781 17.391 1 98.19 170 THR A N 1
ATOM 1360 C CA . THR A 1 170 ? 2.438 29.984 18.297 1 98.19 170 THR A CA 1
ATOM 1361 C C . THR A 1 170 ? 2.631 30.438 19.734 1 98.19 170 THR A C 1
ATOM 1363 O O . THR A 1 170 ? 1.708 30.359 20.547 1 98.19 170 THR A O 1
ATOM 1366 N N . THR A 1 171 ? 3.865 30.938 20.062 1 98.06 171 THR A N 1
ATOM 1367 C CA . THR A 1 171 ? 4.082 31.562 21.359 1 98.06 171 THR A CA 1
ATOM 1368 C C . THR A 1 171 ? 3.113 32.719 21.594 1 98.06 171 THR A C 1
ATOM 1370 O O . THR A 1 171 ? 2.436 32.781 22.609 1 98.06 171 THR A O 1
ATOM 1373 N N . ALA A 1 172 ? 3.002 33.562 20.625 1 98.5 172 ALA A N 1
ATOM 1374 C CA . ALA A 1 172 ? 2.123 34.719 20.719 1 98.5 172 ALA A CA 1
ATOM 1375 C C . ALA A 1 172 ? 0.662 34.281 20.828 1 98.5 172 ALA A C 1
ATOM 1377 O O . ALA A 1 172 ? -0.085 34.812 21.656 1 98.5 172 ALA A O 1
ATOM 1378 N N . TYR A 1 173 ? 0.217 33.344 20.031 1 98.56 173 TYR A N 1
ATOM 1379 C CA . TYR A 1 173 ? -1.164 32.875 20.031 1 98.56 173 TYR A CA 1
ATOM 1380 C C . TYR A 1 173 ? -1.545 32.312 21.375 1 98.56 173 TYR A C 1
ATOM 1382 O O . TYR A 1 173 ? -2.621 32.594 21.906 1 98.56 173 TYR A O 1
ATOM 1390 N N . THR A 1 174 ? -0.673 31.469 21.953 1 98.56 174 THR A N 1
ATOM 1391 C CA . THR A 1 174 ? -0.973 30.797 23.203 1 98.56 174 THR A CA 1
ATOM 1392 C C . THR A 1 174 ? -0.942 31.781 24.375 1 98.56 174 THR A C 1
ATOM 1394 O O . THR A 1 174 ? -1.695 31.625 25.328 1 98.56 174 THR A O 1
ATOM 1397 N N . GLN A 1 175 ? -0.048 32.812 24.281 1 98.44 175 GLN A N 1
ATOM 1398 C CA . GLN A 1 175 ? -0.05 33.844 25.312 1 98.44 175 GLN A CA 1
ATOM 1399 C C . GLN A 1 175 ? -1.382 34.594 25.328 1 98.44 175 GLN A C 1
ATOM 1401 O O . GLN A 1 175 ? -1.953 34.812 26.391 1 98.44 175 GLN A O 1
ATOM 1406 N N . GLY A 1 176 ? -1.797 34.875 24.141 1 98.44 176 GLY A N 1
ATOM 1407 C CA . GLY A 1 176 ? -3.092 35.531 24.047 1 98.44 176 GLY A CA 1
ATOM 1408 C C . GLY A 1 176 ? -4.227 34.688 24.609 1 98.44 176 GLY A C 1
ATOM 1409 O O . GLY A 1 176 ? -5.07 35.188 25.359 1 98.44 176 GLY A O 1
ATOM 1410 N N . MET A 1 177 ? -4.258 33.469 24.359 1 98.19 177 MET A N 1
ATOM 1411 C CA . MET A 1 177 ? -5.301 32.562 24.812 1 98.19 177 MET A CA 1
ATOM 1412 C C . MET A 1 177 ? -5.281 32.406 26.328 1 98.19 177 MET A C 1
ATOM 1414 O O . MET A 1 177 ? -6.328 32.469 26.984 1 98.19 177 MET A O 1
ATOM 1418 N N . ALA A 1 178 ? -4.105 32.25 26.859 1 97.81 178 ALA A N 1
ATOM 1419 C CA . ALA A 1 178 ? -3.941 31.891 28.266 1 97.81 178 ALA A CA 1
ATOM 1420 C C . ALA A 1 178 ? -4.188 33.094 29.172 1 97.81 178 ALA A C 1
ATOM 1422 O O . ALA A 1 178 ? -4.672 32.938 30.297 1 97.81 178 ALA A O 1
ATOM 1423 N N . GLY A 1 179 ? -3.838 34.219 28.719 1 96.69 179 GLY A N 1
ATOM 1424 C CA . GLY A 1 179 ? -3.84 35.375 29.578 1 96.69 179 GLY A CA 1
ATOM 1425 C C . GLY A 1 179 ? -2.561 35.531 30.375 1 96.69 179 GLY A C 1
ATOM 1426 O O . GLY A 1 179 ? -1.647 34.719 30.266 1 96.69 179 GLY A O 1
ATOM 1427 N N . ASP A 1 180 ? -2.514 36.562 31.266 1 93.75 180 ASP A N 1
ATOM 1428 C CA . ASP A 1 180 ? -1.241 36.875 31.906 1 93.75 180 ASP A CA 1
ATOM 1429 C C . ASP A 1 180 ? -1.349 36.812 33.438 1 93.75 180 ASP A C 1
ATOM 1431 O O . ASP A 1 180 ? -0.452 37.25 34.156 1 93.75 180 ASP A O 1
ATOM 1435 N N . HIS A 1 181 ? -2.406 36.156 33.906 1 94.69 181 HIS A N 1
ATOM 1436 C CA . HIS A 1 181 ? -2.512 36 35.375 1 94.69 181 HIS A CA 1
ATOM 1437 C C . HIS A 1 181 ? -1.486 35 35.906 1 94.69 181 HIS A C 1
ATOM 1439 O O . HIS A 1 181 ? -1.243 33.969 35.281 1 94.69 181 HIS A O 1
ATOM 1445 N N . PRO A 1 182 ? -0.858 35.25 37 1 91.94 182 PRO A N 1
ATOM 1446 C CA . PRO A 1 182 ? 0.239 34.438 37.5 1 91.94 182 PRO A CA 1
ATOM 1447 C C . PRO A 1 182 ? -0.237 33.062 38 1 91.94 182 PRO A C 1
ATOM 1449 O O . PRO A 1 182 ? 0.529 32.094 38 1 91.94 182 PRO A O 1
ATOM 1452 N N . THR A 1 183 ? -1.468 33 38.406 1 93.5 183 THR A N 1
ATOM 1453 C CA . THR A 1 183 ? -1.966 31.766 39.031 1 93.5 183 THR A CA 1
ATOM 1454 C C . THR A 1 183 ? -2.975 31.094 38.094 1 93.5 183 THR A C 1
ATOM 1456 O O . THR A 1 183 ? -2.93 29.875 37.906 1 93.5 183 THR A O 1
ATOM 1459 N N . TYR A 1 184 ? -3.865 31.938 37.562 1 96.38 184 TYR A N 1
ATOM 1460 C CA . TYR A 1 184 ? -4.969 31.406 36.781 1 96.38 184 TYR A CA 1
ATOM 1461 C C . TYR A 1 184 ? -4.691 31.531 35.281 1 96.38 184 TYR A C 1
ATOM 1463 O O . TYR A 1 184 ? -3.879 32.375 34.875 1 96.38 184 TYR A O 1
ATOM 1471 N N . ARG A 1 185 ? -5.305 30.703 34.531 1 97.25 185 ARG A N 1
ATOM 1472 C CA . ARG A 1 185 ? -5.305 30.766 33.094 1 97.25 185 ARG A CA 1
ATOM 1473 C C . ARG A 1 185 ? -6.715 30.969 32.531 1 97.25 185 ARG A C 1
ATOM 1475 O O . ARG A 1 185 ? -7.668 30.359 33.031 1 97.25 185 ARG A O 1
ATOM 1482 N N . ARG A 1 186 ? -6.828 31.828 31.562 1 97.88 186 ARG A N 1
ATOM 1483 C CA . ARG A 1 186 ? -8.117 31.969 30.891 1 97.88 186 ARG A CA 1
ATOM 1484 C C . ARG A 1 186 ? -8.547 30.641 30.25 1 97.88 186 ARG A C 1
ATOM 1486 O O . ARG A 1 186 ? -9.703 30.25 30.375 1 97.88 186 ARG A O 1
ATOM 1493 N N . VAL A 1 187 ? -7.68 30.094 29.547 1 98.31 187 VAL A N 1
ATOM 1494 C CA . VAL A 1 187 ? -7.805 28.766 28.953 1 98.31 187 VAL A CA 1
ATOM 1495 C C . VAL A 1 187 ? -6.445 28.078 28.969 1 98.31 187 VAL A C 1
ATOM 1497 O O . VAL A 1 187 ? -5.43 28.688 29.297 1 98.31 187 VAL A O 1
ATOM 1500 N N . ILE A 1 188 ? -6.402 26.812 28.688 1 98.25 188 ILE A N 1
ATOM 1501 C CA . ILE A 1 188 ? -5.16 26.047 28.594 1 98.25 188 ILE A CA 1
ATOM 1502 C C . ILE A 1 188 ? -4.941 25.594 27.141 1 98.25 188 ILE A C 1
ATOM 1504 O O . ILE A 1 188 ? -5.531 24.609 26.703 1 98.25 188 ILE A O 1
ATOM 1508 N N . PRO A 1 189 ? -4.09 26.328 26.422 1 98.25 189 PRO A N 1
ATOM 1509 C CA . PRO A 1 189 ? -3.768 25.875 25.062 1 98.25 189 PRO A CA 1
ATOM 1510 C C . PRO A 1 189 ? -3.01 24.547 25.062 1 98.25 189 PRO A C 1
ATOM 1512 O O . PRO A 1 189 ? -2.137 24.328 25.891 1 98.25 189 PRO A O 1
ATOM 1515 N N . THR A 1 190 ? -3.375 23.641 24.156 1 98.19 190 THR A N 1
ATOM 1516 C CA . THR A 1 190 ? -2.75 22.344 23.953 1 98.19 190 THR A CA 1
ATOM 1517 C C . THR A 1 190 ? -2.084 22.266 22.578 1 98.19 190 THR A C 1
ATOM 1519 O O . THR A 1 190 ? -2.768 22.234 21.547 1 98.19 190 THR A O 1
ATOM 1522 N N . LEU A 1 191 ? -0.729 22.25 22.531 1 98.19 191 LEU A N 1
ATOM 1523 C CA . LEU A 1 191 ? -0.03 22.094 21.266 1 98.19 191 LEU A CA 1
ATOM 1524 C C . LEU A 1 191 ? -0.291 20.719 20.656 1 98.19 191 LEU A C 1
ATOM 1526 O O . LEU A 1 191 ? -0.48 19.75 21.391 1 98.19 191 LEU A O 1
ATOM 1530 N N . LYS A 1 192 ? -0.332 20.641 19.391 1 96.38 192 LYS A N 1
ATOM 1531 C CA . LYS A 1 192 ? -0.466 19.344 18.734 1 96.38 192 LYS A CA 1
ATOM 1532 C C . LYS A 1 192 ? 0.25 19.344 17.375 1 96.38 192 LYS A C 1
ATOM 1534 O O . LYS A 1 192 ? 0.453 20.391 16.781 1 96.38 192 LYS A O 1
ATOM 1539 N N . HIS A 1 193 ? 0.777 18.219 16.844 1 97.12 193 HIS A N 1
ATOM 1540 C CA . HIS A 1 193 ? 0.853 16.922 17.516 1 97.12 193 HIS A CA 1
ATOM 1541 C C . HIS A 1 193 ? 2.301 16.531 17.781 1 97.12 193 HIS A C 1
ATOM 1543 O O . HIS A 1 193 ? 3.121 16.484 16.859 1 97.12 193 HIS A O 1
ATOM 1549 N N . PHE A 1 194 ? 2.648 16.156 18.953 1 97.19 194 PHE A N 1
ATOM 1550 C CA . PHE A 1 194 ? 4.027 15.859 19.328 1 97.19 194 PHE A CA 1
ATOM 1551 C C . PHE A 1 194 ? 4.352 14.391 19.062 1 97.19 194 PHE A C 1
ATOM 1553 O O . PHE A 1 194 ? 3.809 13.5 19.719 1 97.19 194 PHE A O 1
ATOM 1560 N N . CYS A 1 195 ? 5.223 13.898 17.984 1 94.5 195 CYS A N 1
ATOM 1561 C CA . CYS A 1 195 ? 5.879 14.836 17.078 1 94.5 195 CYS A CA 1
ATOM 1562 C C . CYS A 1 195 ? 6.148 14.18 15.727 1 94.5 195 CYS A C 1
ATOM 1564 O O . CYS A 1 195 ? 5.895 12.992 15.539 1 94.5 195 CYS A O 1
ATOM 1566 N N . ALA A 1 196 ? 6.535 14.805 14.805 1 96.56 196 ALA A N 1
ATOM 1567 C CA . ALA A 1 196 ? 6.914 14.367 13.469 1 96.56 196 ALA A CA 1
ATOM 1568 C C . ALA A 1 196 ? 5.742 13.688 12.758 1 96.56 196 ALA A C 1
ATOM 1570 O O . ALA A 1 196 ? 5.871 12.562 12.266 1 96.56 196 ALA A O 1
ATOM 1571 N N . ASN A 1 197 ? 4.676 14.367 12.703 1 96.25 197 ASN A N 1
ATOM 1572 C CA . ASN A 1 197 ? 3.385 13.852 12.25 1 96.25 197 ASN A CA 1
ATOM 1573 C C . ASN A 1 197 ? 2.98 14.453 10.906 1 96.25 197 ASN A C 1
ATOM 1575 O O . ASN A 1 197 ? 1.792 14.539 10.594 1 96.25 197 ASN A O 1
ATOM 1579 N N . ASN A 1 198 ? 3.826 14.727 9.984 1 96 198 ASN A N 1
ATOM 1580 C CA . ASN A 1 198 ? 3.537 15.445 8.75 1 96 198 ASN A CA 1
ATOM 1581 C C . ASN A 1 198 ? 3.242 14.477 7.602 1 96 198 ASN A C 1
ATOM 1583 O O . ASN A 1 198 ? 3.82 14.594 6.52 1 96 198 ASN A O 1
ATOM 1587 N N . ASN A 1 199 ? 2.471 13.383 7.773 1 97.12 199 ASN A N 1
ATOM 1588 C CA . ASN A 1 199 ? 1.871 12.492 6.785 1 97.12 199 ASN A CA 1
ATOM 1589 C C . ASN A 1 199 ? 0.572 11.883 7.297 1 97.12 199 ASN A C 1
ATOM 1591 O O . ASN A 1 199 ? 0.355 11.797 8.508 1 97.12 199 ASN A O 1
ATOM 1595 N N . GLU A 1 200 ? -0.323 11.523 6.371 1 96.69 200 GLU A N 1
ATOM 1596 C CA . GLU A 1 200 ? -1.612 10.969 6.773 1 96.69 200 GLU A CA 1
ATOM 1597 C C . GLU A 1 200 ? -1.676 9.469 6.5 1 96.69 200 GLU A C 1
ATOM 1599 O O . GLU A 1 200 ? -2.27 8.719 7.273 1 96.69 200 GLU A O 1
ATOM 1604 N N . LYS A 1 201 ? -1.088 9.039 5.426 1 93.06 201 LYS A N 1
ATOM 1605 C CA . LYS A 1 201 ? -1.153 7.613 5.098 1 93.06 201 LYS A CA 1
ATOM 1606 C C . LYS A 1 201 ? -0.538 6.766 6.203 1 93.06 201 LYS A C 1
ATOM 1608 O O . LYS A 1 201 ? 0.607 6.988 6.602 1 93.06 201 LYS A O 1
ATOM 1613 N N . GLU A 1 202 ? -1.246 5.832 6.734 1 92.12 202 GLU A N 1
ATOM 1614 C CA . GLU A 1 202 ? -0.833 4.898 7.777 1 92.12 202 GLU A CA 1
ATOM 1615 C C . GLU A 1 202 ? -0.327 5.637 9.008 1 92.12 202 GLU A C 1
ATOM 1617 O O . GLU A 1 202 ? 0.513 5.117 9.75 1 92.12 202 GLU A O 1
ATOM 1622 N N . ARG A 1 203 ? -0.807 6.855 9.242 1 93.5 203 ARG A N 1
ATOM 1623 C CA . ARG A 1 203 ? -0.311 7.691 10.336 1 93.5 203 ARG A CA 1
ATOM 1624 C C . ARG A 1 203 ? -0.476 6.988 11.68 1 93.5 203 ARG A C 1
ATOM 1626 O O . ARG A 1 203 ? 0.23 7.301 12.641 1 93.5 203 ARG A O 1
ATOM 1633 N N . ASN A 1 204 ? -1.402 6 11.789 1 92.62 204 ASN A N 1
ATOM 1634 C CA . ASN A 1 204 ? -1.683 5.32 13.055 1 92.62 204 ASN A CA 1
ATOM 1635 C C . ASN A 1 204 ? -0.786 4.098 13.242 1 92.62 204 ASN A C 1
ATOM 1637 O O . ASN A 1 204 ? -0.922 3.371 14.227 1 92.62 204 ASN A O 1
ATOM 1641 N N . SER A 1 205 ? 0.091 3.846 12.281 1 92.5 205 SER A N 1
ATOM 1642 C CA . SER A 1 205 ? 0.949 2.676 12.438 1 92.5 205 SER A CA 1
ATOM 1643 C C . SER A 1 205 ? 2.332 2.922 11.852 1 92.5 205 SER A C 1
ATOM 1645 O O . SER A 1 205 ? 3.273 2.174 12.125 1 92.5 205 SER A O 1
ATOM 1647 N N . CYS A 1 206 ? 2.551 3.959 11.109 1 94.25 206 CYS A N 1
ATOM 1648 C CA . CYS A 1 206 ? 3.846 4.215 10.484 1 94.25 206 CYS A CA 1
ATOM 1649 C C . CYS A 1 206 ? 4.84 4.762 11.5 1 94.25 206 CYS A C 1
ATOM 1651 O O . CYS A 1 206 ? 4.461 5.121 12.617 1 94.25 206 CYS A O 1
ATOM 1653 N N . SER A 1 207 ? 6.121 4.777 11.141 1 94.31 207 SER A N 1
ATOM 1654 C CA . SER A 1 207 ? 7.176 5.309 12 1 94.31 207 SER A CA 1
ATOM 1655 C C . SER A 1 207 ? 7.93 6.438 11.305 1 94.31 207 SER A C 1
ATOM 1657 O O . SER A 1 207 ? 8.43 6.27 10.188 1 94.31 207 SER A O 1
ATOM 1659 N N . SER A 1 208 ? 7.941 7.559 11.891 1 96.12 208 SER A N 1
ATOM 1660 C CA . SER A 1 208 ? 8.828 8.633 11.461 1 96.12 208 SER A CA 1
ATOM 1661 C C . SER A 1 208 ? 10.242 8.422 11.984 1 96.12 208 SER A C 1
ATOM 1663 O O . SER A 1 208 ? 10.5 8.57 13.18 1 96.12 208 SER A O 1
ATOM 1665 N N . ASN A 1 209 ? 11.125 8.117 11.086 1 92.62 209 ASN A N 1
ATOM 1666 C CA . ASN A 1 209 ? 12.508 7.848 11.469 1 92.62 209 ASN A CA 1
ATOM 1667 C C . ASN A 1 209 ? 13.383 9.086 11.32 1 92.62 209 ASN A C 1
ATOM 1669 O O . ASN A 1 209 ? 13.555 9.602 10.211 1 92.62 209 ASN A O 1
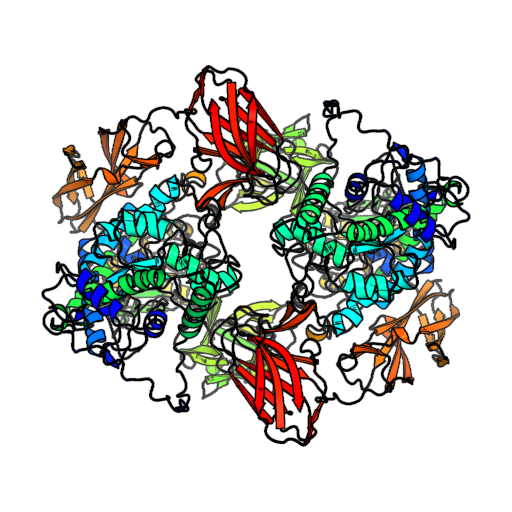ATOM 1673 N N . VAL A 1 210 ? 13.875 9.578 12.422 1 93.06 210 VAL A N 1
ATOM 1674 C CA . VAL A 1 210 ? 14.656 10.805 12.477 1 93.06 210 VAL A CA 1
ATOM 1675 C C . VAL A 1 210 ? 15.906 10.594 13.328 1 93.06 210 VAL A C 1
ATOM 1677 O O . VAL A 1 210 ? 15.945 9.68 14.156 1 93.06 210 VAL A O 1
ATOM 1680 N N . THR A 1 211 ? 16.953 11.406 13.102 1 93.62 211 THR A N 1
ATOM 1681 C CA . THR A 1 211 ? 18.156 11.406 13.938 1 93.62 211 THR A CA 1
ATOM 1682 C C . THR A 1 211 ? 17.953 12.289 15.164 1 93.62 211 THR A C 1
ATOM 1684 O O . THR A 1 211 ? 17.047 13.125 15.195 1 93.62 211 THR A O 1
ATOM 1687 N N . PRO A 1 212 ? 18.797 12.125 16.156 1 94.44 212 PRO A N 1
ATOM 1688 C CA . PRO A 1 212 ? 18.734 13.031 17.312 1 94.44 212 PRO A CA 1
ATOM 1689 C C . PRO A 1 212 ? 18.891 14.5 16.906 1 94.44 212 PRO A C 1
ATOM 1691 O O . PRO A 1 212 ? 18.219 15.367 17.469 1 94.44 212 PRO A O 1
ATOM 1694 N N . ARG A 1 213 ? 19.719 14.828 15.945 1 95.56 213 ARG A N 1
ATOM 1695 C CA . ARG A 1 213 ? 19.922 16.203 15.5 1 95.56 213 ARG A CA 1
ATOM 1696 C C . ARG A 1 213 ? 18.641 16.766 14.898 1 95.56 213 ARG A C 1
ATOM 1698 O O . ARG A 1 213 ? 18.188 17.844 15.297 1 95.56 213 ARG A O 1
ATOM 1705 N N . THR A 1 214 ? 18.141 16.031 13.969 1 96.06 214 THR A N 1
ATOM 1706 C CA . THR A 1 214 ? 16.938 16.5 13.305 1 96.06 214 THR A CA 1
ATOM 1707 C C . THR A 1 214 ? 15.781 16.641 14.297 1 96.06 214 THR A C 1
ATOM 1709 O O . THR A 1 214 ? 14.992 17.594 14.219 1 96.06 214 THR A O 1
ATOM 1712 N N . LEU A 1 215 ? 15.68 15.719 15.203 1 95.62 215 LEU A N 1
ATOM 1713 C CA . LEU A 1 215 ? 14.633 15.758 16.219 1 95.62 215 LEU A CA 1
ATOM 1714 C C . LEU A 1 215 ? 14.75 17.016 17.062 1 95.62 215 LEU A C 1
ATOM 1716 O O . LEU A 1 215 ? 13.766 17.75 17.25 1 95.62 215 LEU A O 1
ATOM 1720 N N . ARG A 1 216 ? 15.945 17.328 17.531 1 96.69 216 ARG A N 1
ATOM 1721 C CA . ARG A 1 216 ? 16.172 18.438 18.469 1 96.69 216 ARG A CA 1
ATOM 1722 C C . ARG A 1 216 ? 16.172 19.766 17.734 1 96.69 216 ARG A C 1
ATOM 1724 O O . ARG A 1 216 ? 15.641 20.766 18.234 1 96.69 216 ARG A O 1
ATOM 1731 N N . GLU A 1 217 ? 16.766 19.812 16.562 1 97.31 217 GLU A N 1
ATOM 1732 C CA . GLU A 1 217 ? 16.969 21.062 15.844 1 97.31 217 GLU A CA 1
ATOM 1733 C C . GLU A 1 217 ? 15.695 21.531 15.141 1 97.31 217 GLU A C 1
ATOM 1735 O O . GLU A 1 217 ? 15.5 22.719 14.906 1 97.31 217 GLU A O 1
ATOM 1740 N N . TYR A 1 218 ? 14.875 20.547 14.781 1 97.75 218 TYR A N 1
ATOM 1741 C CA . TYR A 1 218 ? 13.773 20.891 13.891 1 97.75 218 TYR A CA 1
ATOM 1742 C C . TYR A 1 218 ? 12.43 20.562 14.531 1 97.75 218 TYR A C 1
ATOM 1744 O O . TYR A 1 218 ? 11.656 21.469 14.852 1 97.75 218 TYR A O 1
ATOM 1752 N N . TYR A 1 219 ? 12.148 19.344 14.938 1 97.38 219 TYR A N 1
ATOM 1753 C CA . TYR A 1 219 ? 10.82 18.938 15.391 1 97.38 219 TYR A CA 1
ATOM 1754 C C . TYR A 1 219 ? 10.57 19.391 16.812 1 97.38 219 TYR A C 1
ATOM 1756 O O . TYR A 1 219 ? 9.547 20.031 17.094 1 97.38 219 TYR A O 1
ATOM 1764 N N . TYR A 1 220 ? 11.477 19.094 17.734 1 97.19 220 TYR A N 1
ATOM 1765 C CA . TYR A 1 220 ? 11.305 19.516 19.125 1 97.19 220 TYR A CA 1
ATOM 1766 C C . TYR A 1 220 ? 11.375 21.031 19.266 1 97.19 220 TYR A C 1
ATOM 1768 O O . TYR A 1 220 ? 10.672 21.625 20.078 1 97.19 220 TYR A O 1
ATOM 1776 N N . ARG A 1 221 ? 12.234 21.625 18.453 1 96.38 221 ARG A N 1
ATOM 1777 C CA . ARG A 1 221 ? 12.438 23.078 18.516 1 96.38 221 ARG A CA 1
ATOM 1778 C C . ARG A 1 221 ? 11.133 23.828 18.297 1 96.38 221 ARG A C 1
ATOM 1780 O O . ARG A 1 221 ? 10.867 24.828 18.969 1 96.38 221 ARG A O 1
ATOM 1787 N N . ALA A 1 222 ? 10.367 23.375 17.422 1 95.62 222 ALA A N 1
ATOM 1788 C CA . ALA A 1 222 ? 9.094 24.016 17.094 1 95.62 222 ALA A CA 1
ATOM 1789 C C . ALA A 1 222 ? 8.148 24.016 18.281 1 95.62 222 ALA A C 1
ATOM 1791 O O . ALA A 1 222 ? 7.359 24.938 18.469 1 95.62 222 ALA A O 1
ATOM 1792 N N . PHE A 1 223 ? 8.203 23.016 19.125 1 97.25 223 PHE A N 1
ATOM 1793 C CA . PHE A 1 223 ? 7.312 22.875 20.281 1 97.25 223 PHE A CA 1
ATOM 1794 C C . PHE A 1 223 ? 7.863 23.609 21.484 1 97.25 223 PHE A C 1
ATOM 1796 O O . PHE A 1 223 ? 7.102 24.156 22.281 1 97.25 223 PHE A O 1
ATOM 1803 N N . GLU A 1 224 ? 9.141 23.641 21.609 1 97 224 GLU A N 1
ATOM 1804 C CA . GLU A 1 224 ? 9.812 24.141 22.797 1 97 224 GLU A CA 1
ATOM 1805 C C . GLU A 1 224 ? 9.438 25.609 23.062 1 97 224 GLU A C 1
ATOM 1807 O O . GLU A 1 224 ? 9.156 25.984 24.203 1 97 224 GLU A O 1
ATOM 1812 N N . ALA A 1 225 ? 9.359 26.359 22.062 1 94.5 225 ALA A N 1
ATOM 1813 C CA . ALA A 1 225 ? 9.188 27.812 22.203 1 94.5 225 ALA A CA 1
ATOM 1814 C C . ALA A 1 225 ? 7.898 28.156 22.938 1 94.5 225 ALA A C 1
ATOM 1816 O O . ALA A 1 225 ? 7.918 28.875 23.938 1 94.5 225 ALA A O 1
ATOM 1817 N N . SER A 1 226 ? 6.812 27.594 22.516 1 96.12 226 SER A N 1
ATOM 1818 C CA . SER A 1 226 ? 5.516 27.906 23.109 1 96.12 226 SER A CA 1
ATOM 1819 C C . SER A 1 226 ? 5.387 27.312 24.5 1 96.12 226 SER A C 1
ATOM 1821 O O . SER A 1 226 ? 4.672 27.859 25.344 1 96.12 226 SER A O 1
ATOM 1823 N N . ILE A 1 227 ? 6.051 26.234 24.766 1 97.31 227 ILE A N 1
ATOM 1824 C CA . ILE A 1 227 ? 5.984 25.594 26.078 1 97.31 227 ILE A CA 1
ATOM 1825 C C . ILE A 1 227 ? 6.785 26.391 27.094 1 97.31 227 ILE A C 1
ATOM 1827 O O . ILE A 1 227 ? 6.316 26.641 28.203 1 97.31 227 ILE A O 1
ATOM 1831 N N . VAL A 1 228 ? 7.914 26.891 26.688 1 96.38 228 VAL A N 1
ATOM 1832 C CA . VAL A 1 228 ? 8.844 27.516 27.625 1 96.38 228 VAL A CA 1
ATOM 1833 C C . VAL A 1 228 ? 8.539 29 27.734 1 96.38 228 VAL A C 1
ATOM 1835 O O . VAL A 1 228 ? 8.68 29.578 28.812 1 96.38 228 VAL A O 1
ATOM 1838 N N . ARG A 1 229 ? 8.102 29.609 26.641 1 94.81 229 ARG A N 1
ATOM 1839 C CA . ARG A 1 229 ? 7.98 31.062 26.625 1 94.81 229 ARG A CA 1
ATOM 1840 C C . ARG A 1 229 ? 6.543 31.5 26.375 1 94.81 229 ARG A C 1
ATOM 1842 O O . ARG A 1 229 ? 6.203 32.688 26.531 1 94.81 229 ARG A O 1
ATOM 1849 N N . GLY A 1 230 ? 5.719 30.578 26.031 1 95.25 230 GLY A N 1
ATOM 1850 C CA . GLY A 1 230 ? 4.359 30.922 25.656 1 95.25 230 GLY A CA 1
ATOM 1851 C C . GLY A 1 230 ? 3.344 30.609 26.75 1 95.25 230 GLY A C 1
ATOM 1852 O O . GLY A 1 230 ? 3.662 30.672 27.938 1 95.25 230 GLY A O 1
ATOM 1853 N N . GLY A 1 231 ? 2.105 30.453 26.328 1 95.94 231 GLY A N 1
ATOM 1854 C CA . GLY A 1 231 ? 1.019 30.188 27.25 1 95.94 231 GLY A CA 1
ATOM 1855 C C . GLY A 1 231 ? 0.58 28.75 27.266 1 95.94 231 GLY A C 1
ATOM 1856 O O . GLY A 1 231 ? -0.443 28.406 27.859 1 95.94 231 GLY A O 1
ATOM 1857 N N . THR A 1 232 ? 1.359 27.906 26.719 1 97 232 THR A N 1
ATOM 1858 C CA . THR A 1 232 ? 0.992 26.5 26.562 1 97 232 THR A CA 1
ATOM 1859 C C . THR A 1 232 ? 0.939 25.797 27.906 1 97 232 THR A C 1
ATOM 1861 O O . THR A 1 232 ? 1.841 25.953 28.734 1 97 232 THR A O 1
ATOM 1864 N N . GLY A 1 233 ? -0.127 25.031 28.078 1 97.25 233 GLY A N 1
ATOM 1865 C CA . GLY A 1 233 ? -0.25 24.266 29.312 1 97.25 233 GLY A CA 1
ATOM 1866 C C . GLY A 1 233 ? -0.409 22.781 29.094 1 97.25 233 GLY A C 1
ATOM 1867 O O . GLY A 1 233 ? -0.28 21.984 30.031 1 97.25 233 GLY A O 1
ATOM 1868 N N . SER A 1 234 ? -0.596 22.422 27.906 1 97.94 234 SER A N 1
ATOM 1869 C CA . SER A 1 234 ? -0.804 21.016 27.562 1 97.94 234 SER A CA 1
ATOM 1870 C C . SER A 1 234 ? -0.286 20.719 26.156 1 97.94 234 SER A C 1
ATOM 1872 O O . SER A 1 234 ? 0.077 21.625 25.406 1 97.94 234 SER A O 1
ATOM 1874 N N . MET A 1 235 ? -0.146 19.406 25.875 1 98.12 235 MET A N 1
ATOM 1875 C CA . MET A 1 235 ? 0.327 18.953 24.562 1 98.12 235 MET A CA 1
ATOM 1876 C C . MET A 1 235 ? -0.338 17.641 24.172 1 98.12 235 MET A C 1
ATOM 1878 O O . MET A 1 235 ? -0.59 16.781 25.031 1 98.12 235 MET A O 1
ATOM 1882 N N . MET A 1 236 ? -0.683 17.531 22.969 1 98.5 236 MET A N 1
ATOM 1883 C CA . MET A 1 236 ? -1.251 16.312 22.406 1 98.5 236 MET A CA 1
ATOM 1884 C C . MET A 1 236 ? -0.197 15.523 21.625 1 98.5 236 MET A C 1
ATOM 1886 O O . MET A 1 236 ? 0.513 16.094 20.797 1 98.5 236 MET A O 1
ATOM 1890 N N . THR A 1 237 ? -0.1 14.25 21.891 1 98.19 237 THR A N 1
ATOM 1891 C CA . THR A 1 237 ? 0.875 13.406 21.203 1 98.19 237 THR A CA 1
ATOM 1892 C C . THR A 1 237 ? 0.378 13.016 19.812 1 98.19 237 THR A C 1
ATOM 1894 O O . THR A 1 237 ? -0.829 13.016 19.562 1 98.19 237 THR A O 1
ATOM 1897 N N . ALA A 1 238 ? 1.309 12.734 18.922 1 97.75 238 ALA A N 1
ATOM 1898 C CA . ALA A 1 238 ? 0.999 12.336 17.547 1 97.75 238 ALA A CA 1
ATOM 1899 C C . ALA A 1 238 ? 0.61 10.859 17.484 1 97.75 238 ALA A C 1
ATOM 1901 O O . ALA A 1 238 ? 0.818 10.109 18.438 1 97.75 238 ALA A O 1
ATOM 1902 N N . TYR A 1 239 ? 0.089 10.43 16.312 1 97.38 239 TYR A N 1
ATOM 1903 C CA . TYR A 1 239 ? -0.351 9.055 16.094 1 97.38 239 TYR A CA 1
ATOM 1904 C C . TYR A 1 239 ? 0.834 8.148 15.781 1 97.38 239 TYR A C 1
ATOM 1906 O O . TYR A 1 239 ? 0.882 7.004 16.234 1 97.38 239 TYR A O 1
ATOM 1914 N N . ASN A 1 240 ? 1.771 8.594 15 1 97.06 240 ASN A N 1
ATOM 1915 C CA . ASN A 1 240 ? 2.859 7.805 14.438 1 97.06 240 ASN A CA 1
ATOM 1916 C C . ASN A 1 240 ? 3.84 7.355 15.516 1 97.06 240 ASN A C 1
ATOM 1918 O O . ASN A 1 240 ? 3.777 7.828 16.656 1 97.06 240 ASN A O 1
ATOM 1922 N N . GLU A 1 241 ? 4.66 6.434 15.18 1 95.75 241 GLU A N 1
ATOM 1923 C CA . GLU A 1 241 ? 5.832 6.094 15.984 1 95.75 241 GLU A CA 1
ATOM 1924 C C . GLU A 1 241 ? 7.004 7.023 15.672 1 95.75 241 GLU A C 1
ATOM 1926 O O . GLU A 1 241 ? 7.062 7.617 14.594 1 95.75 241 GLU A O 1
ATOM 1931 N N . LEU A 1 242 ? 7.762 7.227 16.641 1 95.06 242 LEU A N 1
ATOM 1932 C CA . LEU A 1 242 ? 9.055 7.875 16.484 1 95.06 242 LEU A CA 1
ATOM 1933 C C . LEU A 1 242 ? 10.195 6.871 16.625 1 95.06 242 LEU A C 1
ATOM 1935 O O . LEU A 1 242 ? 10.531 6.473 17.734 1 95.06 242 LEU A O 1
ATOM 1939 N N . ASN A 1 243 ? 10.805 6.551 15.492 1 92.88 243 ASN A N 1
ATOM 1940 C CA . ASN A 1 243 ? 11.852 5.535 15.461 1 92.88 243 ASN A CA 1
ATOM 1941 C C . ASN A 1 243 ? 11.391 4.23 16.094 1 92.88 243 ASN A C 1
ATOM 1943 O O . ASN A 1 243 ? 12.125 3.623 16.875 1 92.88 243 ASN A O 1
ATOM 1947 N N . GLY A 1 244 ? 10.156 3.891 15.914 1 90.19 244 GLY A N 1
ATOM 1948 C CA . GLY A 1 244 ? 9.656 2.588 16.312 1 90.19 244 GLY A CA 1
ATOM 1949 C C . GLY A 1 244 ? 8.875 2.625 17.625 1 90.19 244 GLY A C 1
ATOM 1950 O O . GLY A 1 244 ? 8.328 1.608 18.047 1 90.19 244 GLY A O 1
ATOM 1951 N N . VAL A 1 245 ? 8.797 3.781 18.25 1 93.12 245 VAL A N 1
ATOM 1952 C CA . VAL A 1 245 ? 8.039 3.895 19.5 1 93.12 245 VAL A CA 1
ATOM 1953 C C . VAL A 1 245 ? 6.828 4.797 19.281 1 93.12 245 VAL A C 1
ATOM 1955 O O . VAL A 1 245 ? 6.965 5.93 18.812 1 93.12 245 VAL A O 1
ATOM 1958 N N . PRO A 1 246 ? 5.641 4.277 19.656 1 95.81 246 PRO A N 1
ATOM 1959 C CA . PRO A 1 246 ? 4.488 5.168 19.516 1 95.81 246 PRO A CA 1
ATOM 1960 C C . PRO A 1 246 ? 4.668 6.488 20.25 1 95.81 246 PRO A C 1
ATOM 1962 O O . PRO A 1 246 ? 5.203 6.508 21.359 1 95.81 246 PRO A O 1
ATOM 1965 N N . ALA A 1 247 ? 4.27 7.574 19.656 1 97.38 247 ALA A N 1
ATOM 1966 C CA . ALA A 1 247 ? 4.496 8.914 20.203 1 97.38 247 ALA A CA 1
ATOM 1967 C C . ALA A 1 247 ? 3.855 9.062 21.578 1 97.38 247 ALA A C 1
ATOM 1969 O O . ALA A 1 247 ? 4.418 9.703 22.469 1 97.38 247 ALA A O 1
ATOM 1970 N N . CYS A 1 248 ? 2.723 8.43 21.797 1 97.75 248 CYS A N 1
ATOM 1971 C CA . CYS A 1 248 ? 1.963 8.648 23.031 1 97.75 248 CYS A CA 1
ATOM 1972 C C . CYS A 1 248 ? 2.619 7.945 24.203 1 97.75 248 CYS A C 1
ATOM 1974 O O . CYS A 1 248 ? 2.232 8.156 25.359 1 97.75 248 CYS A O 1
ATOM 1976 N N . MET A 1 249 ? 3.637 7.203 24 1 96.38 249 MET A N 1
ATOM 1977 C CA . MET A 1 249 ? 4.359 6.547 25.078 1 96.38 249 MET A CA 1
ATOM 1978 C C . MET A 1 249 ? 5.859 6.773 24.953 1 96.38 249 MET A C 1
ATOM 1980 O O . MET A 1 249 ? 6.656 6.035 25.547 1 96.38 249 MET A O 1
ATOM 1984 N N . ASN A 1 250 ? 6.273 7.742 24.156 1 95.31 250 ASN A N 1
ATOM 1985 C CA . ASN A 1 250 ? 7.68 8.086 23.984 1 95.31 250 ASN A CA 1
ATOM 1986 C C . ASN A 1 250 ? 8.289 8.602 25.297 1 95.31 250 ASN A C 1
ATOM 1988 O O . ASN A 1 250 ? 7.73 9.484 25.938 1 95.31 250 ASN A O 1
ATOM 1992 N N . PRO A 1 251 ? 9.438 8.156 25.703 1 94.62 251 PRO A N 1
ATOM 1993 C CA . PRO A 1 251 ? 10.023 8.539 26.984 1 94.62 251 PRO A CA 1
ATOM 1994 C C . PRO A 1 251 ? 10.352 10.031 27.062 1 94.62 251 PRO A C 1
ATOM 1996 O O . PRO A 1 251 ? 10.438 10.586 28.172 1 94.62 251 PRO A O 1
ATOM 1999 N N . ASP A 1 252 ? 10.5 10.688 25.938 1 94.94 252 ASP A N 1
ATOM 2000 C CA . ASP A 1 252 ? 10.828 12.109 25.922 1 94.94 252 ASP A CA 1
ATOM 2001 C C . ASP A 1 252 ? 9.68 12.953 26.469 1 94.94 252 ASP A C 1
ATOM 2003 O O . ASP A 1 252 ? 9.875 14.102 26.875 1 94.94 252 ASP A O 1
ATOM 2007 N N . LEU A 1 253 ? 8.469 12.375 26.516 1 97.44 253 LEU A N 1
ATOM 2008 C CA . LEU A 1 253 ? 7.352 13.078 27.141 1 97.44 253 LEU A CA 1
ATOM 2009 C C . LEU A 1 253 ? 7.664 13.406 28.594 1 97.44 253 LEU A C 1
ATOM 2011 O O . LEU A 1 253 ? 7.434 14.531 29.047 1 97.44 253 LEU A O 1
ATOM 2015 N N . LYS A 1 254 ? 8.219 12.422 29.234 1 95.69 254 LYS A N 1
ATOM 2016 C CA . LYS A 1 254 ? 8.547 12.594 30.641 1 95.69 254 LYS A CA 1
ATOM 2017 C C . LYS A 1 254 ? 9.867 13.352 30.812 1 95.69 254 LYS A C 1
ATOM 2019 O O . LYS A 1 254 ? 9.93 14.359 31.516 1 95.69 254 LYS A O 1
ATOM 2024 N N . THR A 1 255 ? 10.852 12.969 30.125 1 94.19 255 THR A N 1
ATOM 2025 C CA . THR A 1 255 ? 12.211 13.422 30.391 1 94.19 255 THR A CA 1
ATOM 2026 C C . THR A 1 255 ? 12.445 14.805 29.797 1 94.19 255 THR A C 1
ATOM 2028 O O . THR A 1 255 ? 13.125 15.641 30.406 1 94.19 255 THR A O 1
ATOM 2031 N N . LEU A 1 256 ? 11.891 15.039 28.656 1 95.44 256 LEU A N 1
ATOM 2032 C CA . LEU A 1 256 ? 12.141 16.297 27.969 1 95.44 256 LEU A CA 1
ATOM 2033 C C . LEU A 1 256 ? 10.969 17.266 28.156 1 95.44 256 LEU A C 1
ATOM 2035 O O . LEU A 1 256 ? 11.125 18.328 28.734 1 95.44 256 LEU A O 1
ATOM 2039 N N . VAL A 1 257 ? 9.781 16.922 27.797 1 97.56 257 VAL A N 1
ATOM 2040 C CA . VAL A 1 257 ? 8.641 17.828 27.719 1 97.56 257 VAL A CA 1
ATOM 2041 C C . VAL A 1 257 ? 8.219 18.25 29.125 1 97.56 257 VAL A C 1
ATOM 2043 O O . VAL A 1 257 ? 8.039 19.438 29.391 1 97.56 257 VAL A O 1
ATOM 2046 N N . LYS A 1 258 ? 8.125 17.297 30.031 1 96.94 258 LYS A N 1
ATOM 2047 C CA . LYS A 1 258 ? 7.668 17.641 31.375 1 96.94 258 LYS A CA 1
ATOM 2048 C C . LYS A 1 258 ? 8.828 18.094 32.25 1 96.94 258 LYS A C 1
ATOM 2050 O O . LYS A 1 258 ? 8.805 19.188 32.812 1 96.94 258 LYS A O 1
ATOM 2055 N N . LYS A 1 259 ? 9.898 17.344 32.344 1 95.88 259 LYS A N 1
ATOM 2056 C CA . LYS A 1 259 ? 10.977 17.625 33.281 1 95.88 259 LYS A CA 1
ATOM 2057 C C . LYS A 1 259 ? 11.812 18.812 32.812 1 95.88 259 LYS A C 1
ATOM 2059 O O . LYS A 1 259 ? 12.133 19.688 33.625 1 95.88 259 LYS A O 1
ATOM 2064 N N . GLN A 1 260 ? 12.141 18.828 31.562 1 95.44 260 GLN A N 1
ATOM 2065 C CA . GLN A 1 260 ? 13.047 19.859 31.094 1 95.44 260 GLN A CA 1
ATOM 2066 C C . GLN A 1 260 ? 12.273 21.125 30.688 1 95.44 260 GLN A C 1
ATOM 2068 O O . GLN A 1 260 ? 12.664 22.234 31.031 1 95.44 260 GLN A O 1
ATOM 2073 N N . TRP A 1 261 ? 11.156 20.953 29.953 1 97 261 TRP A N 1
ATOM 2074 C CA . TRP A 1 261 ? 10.453 22.109 29.422 1 97 261 TRP A CA 1
ATOM 2075 C C . TRP A 1 261 ? 9.367 22.578 30.375 1 97 261 TRP A C 1
ATOM 2077 O O . TRP A 1 261 ? 8.883 23.719 30.266 1 97 261 TRP A O 1
ATOM 2087 N N . GLY A 1 262 ? 8.945 21.719 31.266 1 95.5 262 GLY A N 1
ATOM 2088 C CA . GLY A 1 262 ? 8.07 22.156 32.344 1 95.5 262 GLY A CA 1
ATOM 2089 C C . GLY A 1 262 ? 6.602 22.094 31.984 1 95.5 262 GLY A C 1
ATOM 2090 O O . GLY A 1 262 ? 5.777 22.797 32.594 1 95.5 262 GLY A O 1
ATOM 2091 N N . LEU A 1 263 ? 6.188 21.297 31.078 1 95.38 263 LEU A N 1
ATOM 2092 C CA . LEU A 1 263 ? 4.785 21.219 30.672 1 95.38 263 LEU A CA 1
ATOM 2093 C C . LEU A 1 263 ? 3.951 20.562 31.766 1 95.38 263 LEU A C 1
ATOM 2095 O O . LEU A 1 263 ? 4.414 19.625 32.438 1 95.38 263 LEU A O 1
ATOM 2099 N N . GLU A 1 264 ? 2.734 20.891 31.828 1 86.56 264 GLU A N 1
ATOM 2100 C CA . GLU A 1 264 ? 1.852 20.484 32.906 1 86.56 264 GLU A CA 1
ATOM 2101 C C . GLU A 1 264 ? 1.281 19.094 32.656 1 86.56 264 GLU A C 1
ATOM 2103 O O . GLU A 1 264 ? 1.474 18.172 33.469 1 86.56 264 GLU A O 1
ATOM 2108 N N . PHE A 1 265 ? 0.49 19 31.562 1 92.25 265 PHE A N 1
ATOM 2109 C CA . PHE A 1 265 ? -0.04 17.656 31.312 1 92.25 265 PHE A CA 1
ATOM 2110 C C . PHE A 1 265 ? -0.118 17.375 29.812 1 92.25 265 PHE A C 1
ATOM 2112 O O . PHE A 1 265 ? 0.023 18.297 29 1 92.25 265 PHE A O 1
ATOM 2119 N N . ILE A 1 266 ? -0.237 16.078 29.484 1 98.19 266 ILE A N 1
ATOM 2120 C CA . ILE A 1 266 ? -0.174 15.578 28.109 1 98.19 266 ILE A CA 1
ATOM 2121 C C . ILE A 1 266 ? -1.387 14.695 27.828 1 98.19 266 ILE A C 1
ATOM 2123 O O . ILE A 1 266 ? -1.83 13.938 28.703 1 98.19 266 ILE A O 1
ATOM 2127 N N . VAL A 1 267 ? -1.968 14.82 26.656 1 98.38 267 VAL A N 1
ATOM 2128 C CA . VAL A 1 267 ? -3.094 14 26.219 1 98.38 267 VAL A CA 1
ATOM 2129 C C . VAL A 1 267 ? -2.725 13.242 24.953 1 98.38 267 VAL A C 1
ATOM 2131 O O . VAL A 1 267 ? -1.853 13.672 24.203 1 98.38 267 VAL A O 1
ATOM 2134 N N . THR A 1 268 ? -3.369 12.07 24.703 1 98.06 268 THR A N 1
ATOM 2135 C CA . THR A 1 268 ? -3.221 11.391 23.422 1 98.06 268 THR A CA 1
ATOM 2136 C C . THR A 1 268 ? -4.117 12.023 22.375 1 98.06 268 THR A C 1
ATOM 2138 O O . THR A 1 268 ? -5.012 12.805 22.688 1 98.06 268 THR A O 1
ATOM 2141 N N . ASP A 1 269 ? -3.803 11.742 21.094 1 97.44 269 ASP A N 1
ATOM 2142 C CA . ASP A 1 269 ? -4.73 12.117 20.031 1 97.44 269 ASP A CA 1
ATOM 2143 C C . ASP A 1 269 ? -5.953 11.203 20.016 1 97.44 269 ASP A C 1
ATOM 2145 O O . ASP A 1 269 ? -6.023 10.242 20.781 1 97.44 269 ASP A O 1
ATOM 2149 N N . GLY A 1 270 ? -6.922 11.602 19.312 1 95.62 270 GLY A N 1
ATOM 2150 C CA . GLY A 1 270 ? -8.203 10.906 19.312 1 95.62 270 GLY A CA 1
ATOM 2151 C C . GLY A 1 270 ? -8.086 9.453 18.906 1 95.62 270 GLY A C 1
ATOM 2152 O O . GLY A 1 270 ? -7.629 9.148 17.797 1 95.62 270 GLY A O 1
ATOM 2153 N N . ALA A 1 271 ? -8.422 8.531 19.812 1 93.31 271 ALA A N 1
ATOM 2154 C CA . ALA A 1 271 ? -8.445 7.09 19.578 1 93.31 271 ALA A CA 1
ATOM 2155 C C . ALA A 1 271 ? -7.031 6.539 19.406 1 93.31 271 ALA A C 1
ATOM 2157 O O . ALA A 1 271 ? -6.852 5.414 18.938 1 93.31 271 ALA A O 1
ATOM 2158 N N . ASP A 1 272 ? -6.035 7.348 19.641 1 95.75 272 ASP A N 1
ATOM 2159 C CA . ASP A 1 272 ? -4.648 6.934 19.438 1 95.75 272 ASP A CA 1
ATOM 2160 C C . ASP A 1 272 ? -4.246 5.863 20.453 1 95.75 272 ASP A C 1
ATOM 2162 O O . ASP A 1 272 ? -3.518 4.93 20.109 1 95.75 272 ASP A O 1
ATOM 2166 N N . PHE A 1 273 ? -4.773 5.965 21.75 1 95.25 273 PHE A N 1
ATOM 2167 C CA . PHE A 1 273 ? -4.449 5.02 22.812 1 95.25 273 PHE A CA 1
ATOM 2168 C C . PHE A 1 273 ? -4.82 3.598 22.406 1 95.25 273 PHE A C 1
ATOM 2170 O O . PHE A 1 273 ? -3.984 2.695 22.453 1 95.25 273 PHE A O 1
ATOM 2177 N N . SER A 1 274 ? -5.965 3.463 21.891 1 91.5 274 SER A N 1
ATOM 2178 C CA . SER A 1 274 ? -6.438 2.127 21.547 1 91.5 274 SER A CA 1
ATOM 2179 C C . SER A 1 274 ? -5.684 1.572 20.344 1 91.5 274 SER A C 1
ATOM 2181 O O . SER A 1 274 ? -5.535 0.356 20.203 1 91.5 274 SER A O 1
ATOM 2183 N N . GLN A 1 275 ? -5.176 2.391 19.516 1 92.88 275 GLN A N 1
ATOM 2184 C CA . GLN A 1 275 ? -4.5 1.979 18.297 1 92.88 275 GLN A CA 1
ATOM 2185 C C . GLN A 1 275 ? -3.148 1.339 18.609 1 92.88 275 GLN A C 1
ATOM 2187 O O . GLN A 1 275 ? -2.559 0.676 17.75 1 92.88 275 GLN A O 1
ATOM 2192 N N . ASN A 1 276 ? -2.654 1.534 19.828 1 92.81 276 ASN A N 1
ATOM 2193 C CA . ASN A 1 276 ? -1.422 0.854 20.219 1 92.81 276 ASN A CA 1
ATOM 2194 C C . ASN A 1 276 ? -1.586 -0.663 20.188 1 92.81 276 ASN A C 1
ATOM 2196 O O . ASN A 1 276 ? -0.623 -1.39 19.938 1 92.81 276 ASN A O 1
ATOM 2200 N N . VAL A 1 277 ? -2.848 -1.062 20.391 1 87.62 277 VAL A N 1
ATOM 2201 C CA . VAL A 1 277 ? -3.186 -2.48 20.328 1 87.62 277 VAL A CA 1
ATOM 2202 C C . VAL A 1 277 ? -3.781 -2.814 18.969 1 87.62 277 VAL A C 1
ATOM 2204 O O . VAL A 1 277 ? -3.379 -3.791 18.328 1 87.62 277 VAL A O 1
ATOM 2207 N N . LEU A 1 278 ? -4.586 -1.938 18.453 1 83.38 278 LEU A N 1
ATOM 2208 C CA . LEU A 1 278 ? -5.441 -2.271 17.328 1 83.38 278 LEU A CA 1
ATOM 2209 C C . LEU A 1 278 ? -4.734 -1.982 16 1 83.38 278 LEU A C 1
ATOM 2211 O O . LEU A 1 278 ? -5.121 -2.512 14.961 1 83.38 278 LEU A O 1
ATOM 2215 N N . ALA A 1 279 ? -3.693 -1.155 15.992 1 88.12 279 ALA A N 1
ATOM 2216 C CA . ALA A 1 279 ? -3.047 -0.758 14.75 1 88.12 279 ALA A CA 1
ATOM 2217 C C . ALA A 1 279 ? -1.534 -0.94 14.828 1 88.12 279 ALA A C 1
ATOM 2219 O O . ALA A 1 279 ? -0.952 -1.708 14.062 1 88.12 279 ALA A O 1
ATOM 2220 N N . HIS A 1 280 ? -0.897 -0.28 15.906 1 88.19 280 HIS A N 1
ATOM 2221 C CA . HIS A 1 280 ? 0.55 -0.359 16.062 1 88.19 280 HIS A CA 1
ATOM 2222 C C . HIS A 1 280 ? 0.986 -1.77 16.453 1 88.19 280 HIS A C 1
ATOM 2224 O O . HIS A 1 280 ? 2.119 -2.17 16.172 1 88.19 280 HIS A O 1
ATOM 2230 N N . HIS A 1 281 ? 0.091 -2.484 17.188 1 82.88 281 HIS A N 1
ATOM 2231 C CA . HIS A 1 281 ? 0.404 -3.777 17.781 1 82.88 281 HIS A CA 1
ATOM 2232 C C . HIS A 1 281 ? 1.665 -3.699 18.641 1 82.88 281 HIS A C 1
ATOM 2234 O O . HIS A 1 281 ? 2.455 -4.645 18.672 1 82.88 281 HIS A O 1
ATOM 2240 N N . SER A 1 282 ? 1.896 -2.568 19.156 1 84.69 282 SER A N 1
ATOM 2241 C CA . SER A 1 282 ? 3.045 -2.369 20.031 1 84.69 282 SER A CA 1
ATOM 2242 C C . SER A 1 282 ? 2.875 -3.129 21.344 1 84.69 282 SER A C 1
ATOM 2244 O O . SER A 1 282 ? 3.861 -3.506 21.984 1 84.69 282 SER A O 1
ATOM 2246 N N . HIS A 1 283 ? 1.601 -3.24 21.766 1 86.19 283 HIS A N 1
ATOM 2247 C CA . HIS A 1 283 ? 1.249 -4 22.969 1 86.19 283 HIS A CA 1
ATOM 2248 C C . HIS A 1 283 ? 0.118 -4.984 22.672 1 86.19 283 HIS A C 1
ATOM 2250 O O . HIS A 1 283 ? -0.7 -4.754 21.781 1 86.19 283 HIS A O 1
ATOM 2256 N N . ALA A 1 284 ? 0.086 -6.016 23.453 1 77.25 284 ALA A N 1
ATOM 2257 C CA . ALA A 1 284 ? -0.924 -7.051 23.25 1 77.25 284 ALA A CA 1
ATOM 2258 C C . ALA A 1 284 ? -2.262 -6.633 23.859 1 77.25 284 ALA A C 1
ATOM 2260 O O . ALA A 1 284 ? -3.318 -7.109 23.438 1 77.25 284 ALA A O 1
ATOM 2261 N N . THR A 1 285 ? -2.18 -5.797 24.969 1 86.31 285 THR A N 1
ATOM 2262 C CA . THR A 1 285 ? -3.404 -5.418 25.672 1 86.31 285 THR A CA 1
ATOM 2263 C C . THR A 1 285 ? -3.43 -3.914 25.938 1 86.31 285 THR A C 1
ATOM 2265 O O . THR A 1 285 ? -2.381 -3.271 26 1 86.31 285 THR A O 1
ATOM 2268 N N . HIS A 1 286 ? -4.613 -3.463 26.172 1 92.75 286 HIS A N 1
ATOM 2269 C CA . HIS A 1 286 ? -4.766 -2.053 26.516 1 92.75 286 HIS A CA 1
ATOM 2270 C C . HIS A 1 286 ? -4.164 -1.749 27.891 1 92.75 286 HIS A C 1
ATOM 2272 O O . HIS A 1 286 ? -3.664 -0.646 28.109 1 92.75 286 HIS A O 1
ATOM 2278 N N . ALA A 1 287 ? -4.176 -2.723 28.797 1 93.81 287 ALA A N 1
ATOM 2279 C CA . ALA A 1 287 ? -3.584 -2.543 30.125 1 93.81 287 ALA A CA 1
ATOM 2280 C C . ALA A 1 287 ? -2.092 -2.242 30.016 1 93.81 287 ALA A C 1
ATOM 2282 O O . ALA A 1 287 ? -1.59 -1.327 30.672 1 93.81 287 ALA A O 1
ATOM 2283 N N . GLU A 1 288 ? -1.462 -2.988 29.156 1 92.94 288 GLU A N 1
ATOM 2284 C CA . GLU A 1 288 ? -0.033 -2.775 28.938 1 92.94 288 GLU A CA 1
ATOM 2285 C C . GLU A 1 288 ? 0.235 -1.421 28.297 1 92.94 288 GLU A C 1
ATOM 2287 O O . GLU A 1 288 ? 1.172 -0.717 28.672 1 92.94 288 GLU A O 1
ATOM 2292 N N . ALA A 1 289 ? -0.567 -1.119 27.344 1 94.62 289 ALA A N 1
ATOM 2293 C CA . ALA A 1 289 ? -0.415 0.156 26.656 1 94.62 289 ALA A CA 1
ATOM 2294 C C . ALA A 1 289 ? -0.638 1.329 27.594 1 94.62 289 ALA A C 1
ATOM 2296 O O . ALA A 1 289 ? 0.108 2.311 27.578 1 94.62 289 ALA A O 1
ATOM 2297 N N . LEU A 1 290 ? -1.621 1.242 28.438 1 97.38 290 LEU A N 1
ATOM 2298 C CA . LEU A 1 290 ? -1.908 2.318 29.375 1 97.38 290 LEU A CA 1
ATOM 2299 C C . LEU A 1 290 ? -0.753 2.512 30.344 1 97.38 290 LEU A C 1
ATOM 2301 O O . LEU A 1 290 ? -0.371 3.645 30.656 1 97.38 290 LEU A O 1
ATOM 2305 N N . ALA A 1 291 ? -0.294 1.412 30.875 1 97.06 291 ALA A N 1
ATOM 2306 C CA . ALA A 1 291 ? 0.84 1.484 31.781 1 97.06 291 ALA A CA 1
ATOM 2307 C C . ALA A 1 291 ? 2.023 2.199 31.141 1 97.06 291 ALA A C 1
ATOM 2309 O O . ALA A 1 291 ? 2.656 3.055 31.766 1 97.06 291 ALA A O 1
ATOM 2310 N N . ALA A 1 292 ? 2.266 1.839 29.875 1 95.69 292 ALA A N 1
ATOM 2311 C CA . ALA A 1 292 ? 3.371 2.465 29.156 1 95.69 292 ALA A CA 1
ATOM 2312 C C . ALA A 1 292 ? 3.127 3.959 28.969 1 95.69 292 ALA A C 1
ATOM 2314 O O . ALA A 1 292 ? 4.039 4.77 29.141 1 95.69 292 ALA A O 1
ATOM 2315 N N . CYS A 1 293 ? 1.964 4.352 28.609 1 97.69 293 CYS A N 1
ATOM 2316 C CA . CYS A 1 293 ? 1.621 5.754 28.406 1 97.69 293 CYS A CA 1
ATOM 2317 C C . CYS A 1 293 ? 1.828 6.551 29.688 1 97.69 293 CYS A C 1
ATOM 2319 O O . CYS A 1 293 ? 2.531 7.562 29.703 1 97.69 293 CYS A O 1
ATOM 2321 N N . LEU A 1 294 ? 1.227 6.062 30.828 1 98.06 294 LEU A N 1
ATOM 2322 C CA . LEU A 1 294 ? 1.288 6.797 32.094 1 98.06 294 LEU A CA 1
ATOM 2323 C C . LEU A 1 294 ? 2.721 6.867 32.594 1 98.06 294 LEU A C 1
ATOM 2325 O O . LEU A 1 294 ? 3.168 7.922 33.062 1 98.06 294 LEU A O 1
ATOM 2329 N N . LYS A 1 295 ? 3.387 5.836 32.5 1 96.06 295 LYS A N 1
ATOM 2330 C CA . LYS A 1 295 ? 4.738 5.781 33.031 1 96.06 295 LYS A CA 1
ATOM 2331 C C . LYS A 1 295 ? 5.695 6.656 32.25 1 96.06 295 LYS A C 1
ATOM 2333 O O . LYS A 1 295 ? 6.68 7.164 32.781 1 96.06 295 LYS A O 1
ATOM 2338 N N . ASN A 1 296 ? 5.367 6.852 30.984 1 95.44 296 ASN A N 1
ATOM 2339 C CA . ASN A 1 296 ? 6.25 7.652 30.141 1 95.44 296 ASN A CA 1
ATOM 2340 C C . ASN A 1 296 ? 5.758 9.094 30.016 1 95.44 296 ASN A C 1
ATOM 2342 O O . ASN A 1 296 ? 6.316 9.883 29.25 1 95.44 296 ASN A O 1
ATOM 2346 N N . GLY A 1 297 ? 4.777 9.453 30.75 1 96.81 297 GLY A N 1
ATOM 2347 C CA . GLY A 1 297 ? 4.52 10.875 30.922 1 96.81 29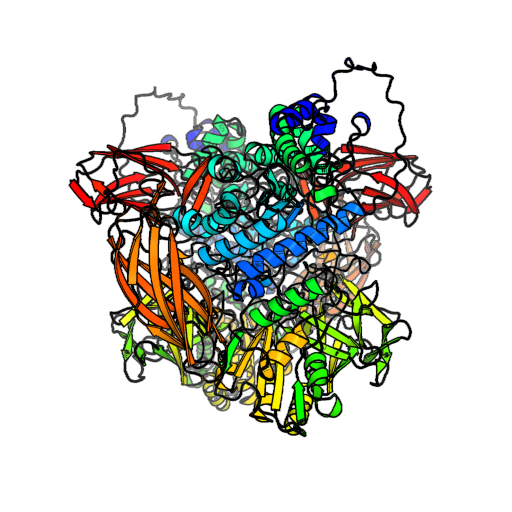7 GLY A CA 1
ATOM 2348 C C . GLY A 1 297 ? 3.176 11.305 30.375 1 96.81 297 GLY A C 1
ATOM 2349 O O . GLY A 1 297 ? 2.73 12.43 30.625 1 96.81 297 GLY A O 1
ATOM 2350 N N . ASN A 1 298 ? 2.477 10.438 29.609 1 98.06 298 ASN A N 1
ATOM 2351 C CA . ASN A 1 298 ? 1.131 10.789 29.172 1 98.06 298 ASN A CA 1
ATOM 2352 C C . ASN A 1 298 ? 0.14 10.758 30.328 1 98.06 298 ASN A C 1
ATOM 2354 O O . ASN A 1 298 ? 0.315 10 31.281 1 98.06 298 ASN A O 1
ATOM 2358 N N . ASP A 1 299 ? -0.91 11.562 30.297 1 98.56 299 ASP A N 1
ATOM 2359 C CA . ASP A 1 299 ? -1.762 11.727 31.484 1 98.56 299 ASP A CA 1
ATOM 2360 C C . ASP A 1 299 ? -3.211 11.367 31.156 1 98.56 299 ASP A C 1
ATOM 2362 O O . ASP A 1 299 ? -3.902 10.766 31.984 1 98.56 299 ASP A O 1
ATOM 2366 N N . VAL A 1 300 ? -3.652 11.781 29.969 1 98.5 300 VAL A N 1
ATOM 2367 C CA . VAL A 1 300 ? -5.066 11.672 29.625 1 98.5 300 VAL A CA 1
ATOM 2368 C C . VAL A 1 300 ? -5.223 10.961 28.297 1 98.5 300 VAL A C 1
ATOM 2370 O O . VAL A 1 300 ? -4.602 11.344 27.297 1 98.5 300 VAL A O 1
ATOM 2373 N N . MET A 1 301 ? -6.027 9.898 28.266 1 98.19 301 MET A N 1
ATOM 2374 C CA . MET A 1 301 ? -6.289 9.156 27.031 1 98.19 301 MET A CA 1
ATOM 2375 C C . MET A 1 301 ? -7.516 9.703 26.328 1 98.19 301 MET A C 1
ATOM 2377 O O . MET A 1 301 ? -8.625 9.664 26.859 1 98.19 301 MET A O 1
ATOM 2381 N N . THR A 1 302 ? -7.324 10.258 25.109 1 97.62 302 THR A N 1
ATOM 2382 C CA . THR A 1 302 ? -8.445 10.688 24.297 1 97.62 302 THR A CA 1
ATOM 2383 C C . THR A 1 302 ? -9.07 9.492 23.562 1 97.62 302 THR A C 1
ATOM 2385 O O . THR A 1 302 ? -8.852 9.312 22.359 1 97.62 302 THR A O 1
ATOM 2388 N N . ASP A 1 303 ? -9.805 8.742 24.328 1 94.5 303 ASP A N 1
ATOM 2389 C CA . ASP A 1 303 ? -10.398 7.5 23.859 1 94.5 303 ASP A CA 1
ATOM 2390 C C . ASP A 1 303 ? -11.672 7.164 24.641 1 94.5 303 ASP A C 1
ATOM 2392 O O . ASP A 1 303 ? -12.086 7.926 25.516 1 94.5 303 ASP A O 1
ATOM 2396 N N . GLU A 1 304 ? -12.32 6.059 24.312 1 90.5 304 GLU A N 1
ATOM 2397 C CA . GLU A 1 304 ? -13.547 5.66 24.984 1 90.5 304 GLU A CA 1
ATOM 2398 C C . GLU A 1 304 ? -13.32 5.465 26.484 1 90.5 304 GLU A C 1
ATOM 2400 O O . GLU A 1 304 ? -12.461 4.676 26.891 1 90.5 304 GLU A O 1
ATOM 2405 N N . ALA A 1 305 ? -14.117 6.113 27.281 1 92.88 305 ALA A N 1
ATOM 2406 C CA . ALA A 1 305 ? -13.914 6.195 28.734 1 92.88 305 ALA A CA 1
ATOM 2407 C C . ALA A 1 305 ? -13.984 4.812 29.375 1 92.88 305 ALA A C 1
ATOM 2409 O O . ALA A 1 305 ? -13.18 4.488 30.25 1 92.88 305 ALA A O 1
ATOM 2410 N N . ASP A 1 306 ? -14.906 3.986 28.969 1 89.06 306 ASP A N 1
ATOM 2411 C CA . ASP A 1 306 ? -15.086 2.672 29.578 1 89.06 306 ASP A CA 1
ATOM 2412 C C . ASP A 1 306 ? -13.898 1.76 29.266 1 89.06 306 ASP A C 1
ATOM 2414 O O . ASP A 1 306 ? -13.484 0.968 30.125 1 89.06 306 ASP A O 1
ATOM 2418 N N . MET A 1 307 ? -13.43 1.822 28.031 1 90.12 307 MET A N 1
ATOM 2419 C CA . MET A 1 307 ? -12.266 1.027 27.641 1 90.12 307 MET A CA 1
ATOM 2420 C C . MET A 1 307 ? -11.031 1.447 28.438 1 90.12 307 MET A C 1
ATOM 2422 O O . MET A 1 307 ? -10.273 0.6 28.906 1 90.12 307 MET A O 1
ATOM 2426 N N . VAL A 1 308 ? -10.82 2.75 28.625 1 95.88 308 VAL A N 1
ATOM 2427 C CA . VAL A 1 308 ? -9.688 3.262 29.391 1 95.88 308 VAL A CA 1
ATOM 2428 C C . VAL A 1 308 ? -9.805 2.809 30.844 1 95.88 308 VAL A C 1
ATOM 2430 O O . VAL A 1 308 ? -8.812 2.379 31.453 1 95.88 308 VAL A O 1
ATOM 2433 N N . ALA A 1 309 ? -11.008 2.902 31.406 1 94.69 309 ALA A N 1
ATOM 2434 C CA . ALA A 1 309 ? -11.234 2.473 32.781 1 94.69 309 ALA A CA 1
ATOM 2435 C C . ALA A 1 309 ? -10.945 0.984 32.969 1 94.69 309 ALA A C 1
ATOM 2437 O O . ALA A 1 309 ? -10.297 0.573 33.938 1 94.69 309 ALA A O 1
ATOM 2438 N N . ALA A 1 310 ? -11.43 0.201 32 1 91.31 310 ALA A N 1
ATOM 2439 C CA . ALA A 1 310 ? -11.188 -1.239 32.062 1 91.31 310 ALA A CA 1
ATOM 2440 C C . ALA A 1 310 ? -9.695 -1.545 31.969 1 91.31 310 ALA A C 1
ATOM 2442 O O . ALA A 1 310 ? -9.203 -2.439 32.656 1 91.31 310 ALA A O 1
ATOM 2443 N N . ALA A 1 311 ? -9.016 -0.885 31.094 1 94.5 311 ALA A N 1
ATOM 2444 C CA . ALA A 1 311 ? -7.57 -1.056 30.953 1 94.5 311 ALA A CA 1
ATOM 2445 C C . ALA A 1 311 ? -6.852 -0.72 32.25 1 94.5 311 ALA A C 1
ATOM 2447 O O . ALA A 1 311 ? -5.914 -1.414 32.656 1 94.5 311 ALA A O 1
ATOM 2448 N N . ALA A 1 312 ? -7.293 0.337 32.906 1 97.38 312 ALA A N 1
ATOM 2449 C CA . ALA A 1 312 ? -6.688 0.763 34.188 1 97.38 312 ALA A CA 1
ATOM 2450 C C . ALA A 1 312 ? -6.898 -0.28 35.281 1 97.38 312 ALA A C 1
ATOM 2452 O O . ALA A 1 312 ? -5.973 -0.608 36 1 97.38 312 ALA A O 1
ATOM 2453 N N . ARG A 1 313 ? -8.102 -0.8 35.438 1 95.06 313 ARG A N 1
ATOM 2454 C CA . ARG A 1 313 ? -8.391 -1.839 36.406 1 95.06 313 ARG A CA 1
ATOM 2455 C C . ARG A 1 313 ? -7.523 -3.07 36.188 1 95.06 313 ARG A C 1
ATOM 2457 O O . ARG A 1 313 ? -6.953 -3.619 37.125 1 95.06 313 ARG A O 1
ATOM 2464 N N . ASP A 1 314 ? -7.496 -3.42 34.906 1 93.31 314 ASP A N 1
ATOM 2465 C CA . ASP A 1 314 ? -6.691 -4.586 34.531 1 93.31 314 ASP A CA 1
ATOM 2466 C C . ASP A 1 314 ? -5.215 -4.352 34.844 1 93.31 314 ASP A C 1
ATOM 2468 O O . ASP A 1 314 ? -4.527 -5.246 35.344 1 93.31 314 ASP A O 1
ATOM 2472 N N . ALA A 1 315 ? -4.699 -3.203 34.531 1 96.75 315 ALA A N 1
ATOM 2473 C CA . ALA A 1 315 ? -3.303 -2.865 34.781 1 96.75 315 ALA A CA 1
ATOM 2474 C C . ALA A 1 315 ? -2.992 -2.898 36.281 1 96.75 315 ALA A C 1
ATOM 2476 O O . ALA A 1 315 ? -1.922 -3.352 36.688 1 96.75 315 ALA A O 1
ATOM 2477 N N . LEU A 1 316 ? -3.895 -2.395 37.125 1 97.12 316 LEU A N 1
ATOM 2478 C CA . LEU A 1 316 ? -3.738 -2.439 38.562 1 97.12 316 LEU A CA 1
ATOM 2479 C C . LEU A 1 316 ? -3.734 -3.879 39.062 1 97.12 316 LEU A C 1
ATOM 2481 O O . LEU A 1 316 ? -2.873 -4.262 39.875 1 97.12 316 LEU A O 1
ATOM 2485 N N . ASP A 1 317 ? -4.656 -4.648 38.531 1 94.62 317 ASP A N 1
ATOM 2486 C CA . ASP A 1 317 ? -4.797 -6.043 38.969 1 94.62 317 ASP A CA 1
ATOM 2487 C C . ASP A 1 317 ? -3.539 -6.844 38.625 1 94.62 317 ASP A C 1
ATOM 2489 O O . ASP A 1 317 ? -3.145 -7.727 39.406 1 94.62 317 ASP A O 1
ATOM 2493 N N . ARG A 1 318 ? -2.934 -6.461 37.562 1 94.06 318 ARG A N 1
ATOM 2494 C CA . ARG A 1 318 ? -1.776 -7.207 37.094 1 94.06 318 ARG A CA 1
ATOM 2495 C C . ARG A 1 318 ? -0.479 -6.613 37.625 1 94.06 318 ARG A C 1
ATOM 2497 O O . ARG A 1 318 ? 0.609 -7.102 37.312 1 94.06 318 ARG A O 1
ATOM 2504 N N . GLY A 1 319 ? -0.6 -5.516 38.281 1 96.62 319 GLY A N 1
ATOM 2505 C CA . GLY A 1 319 ? 0.565 -4.887 38.875 1 96.62 319 GLY A CA 1
ATOM 2506 C C . GLY A 1 319 ? 1.383 -4.082 37.875 1 96.62 319 GLY A C 1
ATOM 2507 O O . GLY A 1 319 ? 2.539 -3.748 38.156 1 96.62 319 GLY A O 1
ATOM 2508 N N . LEU A 1 320 ? 0.797 -3.836 36.719 1 96.06 320 LEU A N 1
ATOM 2509 C CA . LEU A 1 320 ? 1.475 -3.035 35.688 1 96.06 320 LEU A CA 1
ATOM 2510 C C . LEU A 1 320 ? 1.494 -1.562 36.094 1 96.06 320 LEU A C 1
ATOM 2512 O O . LEU A 1 320 ? 2.377 -0.812 35.656 1 96.06 320 LEU A O 1
ATOM 2516 N N . LEU A 1 321 ? 0.49 -1.156 36.875 1 97.75 321 LEU A N 1
ATOM 2517 C CA . LEU A 1 321 ? 0.369 0.19 37.438 1 97.75 321 LEU A CA 1
ATOM 2518 C C . LEU A 1 321 ? 0.151 0.144 38.938 1 97.75 321 LEU A C 1
ATOM 2520 O O . LEU A 1 321 ? -0.417 -0.818 39.469 1 97.75 321 LEU A O 1
ATOM 2524 N N . THR A 1 322 ? 0.617 1.227 39.594 1 97.69 322 THR A N 1
ATOM 2525 C CA . THR A 1 322 ? 0.294 1.475 41 1 97.69 322 THR A CA 1
ATOM 2526 C C . THR A 1 322 ? -0.671 2.65 41.125 1 97.69 322 THR A C 1
ATOM 2528 O O . THR A 1 322 ? -0.883 3.396 40.156 1 97.69 322 THR A O 1
ATOM 2531 N N . GLU A 1 323 ? -1.263 2.791 42.219 1 97.25 323 GLU A N 1
ATOM 2532 C CA . GLU A 1 323 ? -2.109 3.957 42.438 1 97.25 323 GLU A CA 1
ATOM 2533 C C . GLU A 1 323 ? -1.311 5.25 42.344 1 97.25 323 GLU A C 1
ATOM 2535 O O . GLU A 1 323 ? -1.839 6.277 41.906 1 97.25 323 GLU A O 1
ATOM 2540 N N . ALA A 1 324 ? -0.086 5.16 42.688 1 97.5 324 ALA A N 1
ATOM 2541 C CA . ALA A 1 324 ? 0.773 6.34 42.594 1 97.5 324 ALA A CA 1
ATOM 2542 C C . ALA A 1 324 ? 0.934 6.789 41.156 1 97.5 324 ALA A C 1
ATOM 2544 O O . ALA A 1 324 ? 1.02 7.988 40.875 1 97.5 324 ALA A O 1
ATOM 2545 N N . ASP A 1 325 ? 1.07 5.824 40.219 1 97.56 325 ASP A N 1
ATOM 2546 C CA . ASP A 1 325 ? 1.132 6.148 38.781 1 97.56 325 ASP A CA 1
ATOM 2547 C C . ASP A 1 325 ? -0.126 6.887 38.344 1 97.56 325 ASP A C 1
ATOM 2549 O O . ASP A 1 325 ? -0.044 7.863 37.594 1 97.56 325 ASP A O 1
ATOM 2553 N N . ILE A 1 326 ? -1.229 6.445 38.812 1 98.38 326 ILE A N 1
ATOM 2554 C CA . ILE A 1 326 ? -2.516 7.035 38.438 1 98.38 326 ILE A CA 1
ATOM 2555 C C . ILE A 1 326 ? -2.645 8.414 39.094 1 98.38 326 ILE A C 1
ATOM 2557 O O . ILE A 1 326 ? -3.094 9.367 38.438 1 98.38 326 ILE A O 1
ATOM 2561 N N . ASP A 1 327 ? -2.199 8.516 40.375 1 98 327 ASP A N 1
ATOM 2562 C CA . ASP A 1 327 ? -2.227 9.797 41.094 1 98 327 ASP A CA 1
ATOM 2563 C C . ASP A 1 327 ? -1.43 10.852 40.312 1 98 327 ASP A C 1
ATOM 2565 O O . ASP A 1 327 ? -1.849 12.008 40.25 1 98 327 ASP A O 1
ATOM 2569 N N . ARG A 1 328 ? -0.365 10.445 39.812 1 97.56 328 ARG A N 1
ATOM 2570 C CA . ARG A 1 328 ? 0.477 11.391 39.094 1 97.56 328 ARG A CA 1
ATOM 2571 C C . ARG A 1 328 ? -0.236 11.914 37.844 1 97.56 328 ARG A C 1
ATOM 2573 O O . ARG A 1 328 ? -0.275 13.117 37.594 1 97.56 328 ARG A O 1
ATOM 2580 N N . ALA A 1 329 ? -0.725 11 37.062 1 98.12 329 ALA A N 1
ATOM 2581 C CA . ALA A 1 329 ? -1.396 11.375 35.812 1 98.12 329 ALA A CA 1
ATOM 2582 C C . ALA A 1 329 ? -2.637 12.219 36.094 1 98.12 329 ALA A C 1
ATOM 2584 O O . ALA A 1 329 ? -2.824 13.281 35.5 1 98.12 329 ALA A O 1
ATOM 2585 N N . VAL A 1 330 ? -3.465 11.781 37.031 1 98.25 330 VAL A N 1
ATOM 2586 C CA . VAL A 1 330 ? -4.695 12.484 37.375 1 98.25 330 VAL A CA 1
ATOM 2587 C C . VAL A 1 330 ? -4.359 13.828 38.031 1 98.25 330 VAL A C 1
ATOM 2589 O O . VAL A 1 330 ? -5.023 14.836 37.75 1 98.25 330 VAL A O 1
ATOM 2592 N N . GLY A 1 331 ? -3.377 13.828 38.875 1 98 331 GLY A N 1
ATOM 2593 C CA . GLY A 1 331 ? -2.949 15.07 39.5 1 98 331 GLY A CA 1
ATOM 2594 C C . GLY A 1 331 ? -2.557 16.141 38.5 1 98 331 GLY A C 1
ATOM 2595 O O . GLY A 1 331 ? -2.879 17.312 38.688 1 98 331 GLY A O 1
ATOM 2596 N N . ASN A 1 332 ? -1.833 15.766 37.5 1 97.56 332 ASN A N 1
ATOM 2597 C CA . ASN A 1 332 ? -1.415 16.703 36.438 1 97.56 332 ASN A CA 1
ATOM 2598 C C . ASN A 1 332 ? -2.613 17.312 35.75 1 97.56 332 ASN A C 1
ATOM 2600 O O . ASN A 1 332 ? -2.65 18.531 35.5 1 97.56 332 ASN A O 1
ATOM 2604 N N . SER A 1 333 ? -3.586 16.531 35.375 1 95.62 333 SER A N 1
ATOM 2605 C CA . SER A 1 333 ? -4.766 17.047 34.688 1 95.62 333 SER A CA 1
ATOM 2606 C C . SER A 1 333 ? -5.613 17.906 35.625 1 95.62 333 SER A C 1
ATOM 2608 O O . SER A 1 333 ? -6.176 18.922 35.188 1 95.62 333 SER A O 1
ATOM 2610 N N . LEU A 1 334 ? -5.699 17.5 36.875 1 97.19 334 LEU A N 1
ATOM 2611 C CA . LEU A 1 334 ? -6.438 18.281 37.875 1 97.19 334 LEU A CA 1
ATOM 2612 C C . LEU A 1 334 ? -5.77 19.641 38.094 1 97.19 334 LEU A C 1
ATOM 2614 O O . LEU A 1 334 ? -6.449 20.641 38.312 1 97.19 334 LEU A O 1
ATOM 2618 N N . SER A 1 335 ? -4.512 19.641 38.094 1 97.06 335 SER A N 1
ATOM 2619 C CA . SER A 1 335 ? -3.809 20.906 38.219 1 97.06 335 SER A CA 1
ATOM 2620 C C . SER A 1 335 ? -4.273 21.906 37.156 1 97.06 335 SER A C 1
ATOM 2622 O O . SER A 1 335 ? -4.438 23.094 37.438 1 97.06 335 SER A O 1
ATOM 2624 N N . GLY A 1 336 ? -4.445 21.438 35.969 1 96.81 336 GLY A N 1
ATOM 2625 C CA . GLY A 1 336 ? -5.008 22.266 34.938 1 96.81 336 GLY A CA 1
ATOM 2626 C C . GLY A 1 336 ? -6.387 22.797 35.25 1 96.81 336 GLY A C 1
ATOM 2627 O O . GLY A 1 336 ? -6.672 23.984 35.031 1 96.81 336 GLY A O 1
ATOM 2628 N N . ARG A 1 337 ? -7.203 21.938 35.781 1 97.31 337 ARG A N 1
ATOM 2629 C CA . ARG A 1 337 ? -8.562 22.344 36.156 1 97.31 337 ARG A CA 1
ATOM 2630 C C . ARG A 1 337 ? -8.539 23.391 37.25 1 97.31 337 ARG A C 1
ATOM 2632 O O . ARG A 1 337 ? -9.352 24.312 37.25 1 97.31 337 ARG A O 1
ATOM 2639 N N . PHE A 1 338 ? -7.617 23.281 38.219 1 97.19 338 PHE A N 1
ATOM 2640 C CA . PHE A 1 338 ? -7.445 24.281 39.281 1 97.19 338 PHE A CA 1
ATOM 2641 C C . PHE A 1 338 ? -7.016 25.609 38.656 1 97.19 338 PHE A C 1
ATOM 2643 O O . PHE A 1 338 ? -7.52 26.672 39.062 1 97.19 338 PHE A O 1
ATOM 2650 N N . ARG A 1 339 ? -6.152 25.594 37.719 1 96.94 339 ARG A N 1
ATOM 2651 C CA . ARG A 1 339 ? -5.645 26.812 37.094 1 96.94 339 ARG A CA 1
ATOM 2652 C C . ARG A 1 339 ? -6.742 27.516 36.281 1 96.94 339 ARG A C 1
ATOM 2654 O O . ARG A 1 339 ? -6.688 28.719 36.094 1 96.94 339 ARG A O 1
ATOM 2661 N N . LEU A 1 340 ? -7.719 26.797 35.906 1 97.5 340 LEU A N 1
ATOM 2662 C CA . LEU A 1 340 ? -8.828 27.344 35.156 1 97.5 340 LEU A CA 1
ATOM 2663 C C . LEU A 1 340 ? -9.867 27.969 36.062 1 97.5 340 LEU A C 1
ATOM 2665 O O . LEU A 1 340 ? -10.844 28.562 35.594 1 97.5 340 LEU A O 1
ATOM 2669 N N . GLY A 1 341 ? -9.719 27.781 37.344 1 96.44 341 GLY A N 1
ATOM 2670 C CA . GLY A 1 341 ? -10.578 28.422 38.344 1 96.44 341 GLY A CA 1
ATOM 2671 C C . GLY A 1 341 ? -11.836 27.609 38.625 1 96.44 341 GLY A C 1
ATOM 2672 O O . GLY A 1 341 ? -12.805 28.141 39.188 1 96.44 341 GLY A O 1
ATOM 2673 N N . GLU A 1 342 ? -11.805 26.359 38.25 1 95.5 342 GLU A N 1
ATOM 2674 C CA . GLU A 1 342 ? -13 25.531 38.406 1 95.5 342 GLU A CA 1
ATOM 2675 C C . GLU A 1 342 ? -13.469 25.516 39.844 1 95.5 342 GLU A C 1
ATOM 2677 O O . GLU A 1 342 ? -14.672 25.438 40.125 1 95.5 342 GLU A O 1
ATOM 2682 N N . PHE A 1 343 ? -12.547 25.625 40.844 1 95 343 PHE A N 1
ATOM 2683 C CA . PHE A 1 343 ? -12.883 25.406 42.219 1 95 343 PHE A CA 1
ATOM 2684 C C . PHE A 1 343 ? -12.875 26.719 43 1 95 343 PHE A C 1
ATOM 2686 O O . PHE A 1 343 ? -12.992 26.734 44.219 1 95 343 PHE A O 1
ATOM 2693 N N . ASP A 1 344 ? -12.789 27.844 42.344 1 95.31 344 ASP A N 1
ATOM 2694 C CA . ASP A 1 344 ? -12.43 29.062 43.062 1 95.31 344 ASP A CA 1
ATOM 2695 C C . ASP A 1 344 ? -13.484 30.156 42.875 1 95.31 344 ASP A C 1
ATOM 2697 O O . ASP A 1 344 ? -13.336 31.266 43.375 1 95.31 344 ASP A O 1
ATOM 2701 N N . GLY A 1 345 ? -14.539 29.859 42.156 1 91.88 345 GLY A N 1
ATOM 2702 C CA . GLY A 1 345 ? -15.602 30.828 41.938 1 91.88 345 GLY A CA 1
ATOM 2703 C C . GLY A 1 345 ? -15.102 32.188 41.469 1 91.88 345 GLY A C 1
ATOM 2704 O O . GLY A 1 345 ? -14.32 32.25 40.5 1 91.88 345 GLY A O 1
ATOM 2705 N N . ASP A 1 346 ? -15.422 33.25 42.188 1 91.38 346 ASP A N 1
ATOM 2706 C CA . ASP A 1 346 ? -15.133 34.594 41.75 1 91.38 346 ASP A CA 1
ATOM 2707 C C . ASP A 1 346 ? -13.695 34.969 42.062 1 91.38 346 ASP A C 1
ATOM 2709 O O . ASP A 1 346 ? -13.195 36 41.594 1 91.38 346 ASP A O 1
ATOM 2713 N N . SER A 1 347 ? -13.031 34.156 42.781 1 91.5 347 SER A N 1
ATOM 2714 C CA . SER A 1 347 ? -11.617 34.438 43.031 1 91.5 347 SER A CA 1
ATOM 2715 C C . SER A 1 347 ? -10.797 34.344 41.781 1 91.5 347 SER A C 1
ATOM 2717 O O . SER A 1 347 ? -9.742 35 41.656 1 91.5 347 SER A O 1
ATOM 2719 N N . CYS A 1 348 ? -11.203 33.656 40.844 1 94.31 348 CYS A N 1
ATOM 2720 C CA . CYS A 1 348 ? -10.609 33.656 39.5 1 94.31 348 CYS A CA 1
ATOM 2721 C C . CYS A 1 348 ? -11.195 34.75 38.625 1 94.31 348 CYS A C 1
ATOM 2723 O O . CYS A 1 348 ? -12.383 34.719 38.312 1 94.31 348 CYS A O 1
ATOM 2725 N N . PRO A 1 349 ? -10.383 35.625 38.281 1 94.69 349 PRO A N 1
ATOM 2726 C CA . PRO A 1 349 ? -10.914 36.75 37.531 1 94.69 349 PRO A CA 1
ATOM 2727 C C . PRO A 1 349 ? -11.531 36.344 36.219 1 94.69 349 PRO A C 1
ATOM 2729 O O . PRO A 1 349 ? -12.445 37.031 35.719 1 94.69 349 PRO A O 1
ATOM 2732 N N . TYR A 1 350 ? -11.102 35.344 35.625 1 95.19 350 TYR A N 1
ATOM 2733 C CA . TYR A 1 350 ? -11.586 34.906 34.312 1 95.19 350 TYR A CA 1
ATOM 2734 C C . TYR A 1 350 ? -12.984 34.312 34.406 1 95.19 350 TYR A C 1
ATOM 2736 O O . TYR A 1 350 ? -13.664 34.156 33.406 1 95.19 350 TYR A O 1
ATOM 2744 N N . ASN A 1 351 ? -13.391 33.969 35.625 1 94.31 351 ASN A N 1
ATOM 2745 C CA . ASN A 1 351 ? -14.742 33.469 35.812 1 94.31 351 ASN A CA 1
ATOM 2746 C C . ASN A 1 351 ? -15.773 34.594 35.688 1 94.31 351 ASN A C 1
ATOM 2748 O O . ASN A 1 351 ? -16.953 34.344 35.438 1 94.31 351 ASN A O 1
ATOM 2752 N N . THR A 1 352 ? -15.305 35.844 35.906 1 91.06 352 THR A N 1
ATOM 2753 C CA . THR A 1 352 ? -16.266 36.938 35.938 1 91.06 352 THR A CA 1
ATOM 2754 C C . THR A 1 352 ? -15.984 37.938 34.844 1 91.06 352 THR A C 1
ATOM 2756 O O . THR A 1 352 ? -16.828 38.781 34.531 1 91.06 352 THR A O 1
ATOM 2759 N N . GLU A 1 353 ? -14.914 37.812 34.25 1 89.62 353 GLU A N 1
ATOM 2760 C CA . GLU A 1 353 ? -14.578 38.719 33.125 1 89.62 353 GLU A CA 1
ATOM 2761 C C . GLU A 1 353 ? -15.633 38.656 32.031 1 89.62 353 GLU A C 1
ATOM 2763 O O . GLU A 1 353 ? -16.094 37.562 31.672 1 89.62 353 GLU A O 1
ATOM 2768 N N . PRO A 1 354 ? -16.094 39.844 31.594 1 84.88 354 PRO A N 1
ATOM 2769 C CA . PRO A 1 354 ? -17.047 39.812 30.484 1 84.88 354 PRO A CA 1
ATOM 2770 C C . PRO A 1 354 ? -16.484 39.094 29.25 1 84.88 354 PRO A C 1
ATOM 2772 O O . PRO A 1 354 ? -15.32 39.281 28.906 1 84.88 354 PRO A O 1
ATOM 2775 N N . ALA A 1 355 ? -17.297 38.312 28.625 1 85 355 ALA A N 1
ATOM 2776 C CA . ALA A 1 355 ? -16.953 37.594 27.406 1 85 355 ALA A CA 1
ATOM 2777 C C . ALA A 1 355 ? -18.125 37.562 26.438 1 85 355 ALA A C 1
ATOM 2779 O O . ALA A 1 355 ? -19.281 37.438 26.844 1 85 355 ALA A O 1
ATOM 2780 N N . GLU A 1 356 ? -17.797 37.938 25.156 1 90.75 356 GLU A N 1
ATOM 2781 C CA . GLU A 1 356 ? -18.766 37.875 24.062 1 90.75 356 GLU A CA 1
ATOM 2782 C C . GLU A 1 356 ? -18.156 37.219 22.812 1 90.75 356 GLU A C 1
ATOM 2784 O O . GLU A 1 356 ? -16.938 37.094 22.703 1 90.75 356 GLU A O 1
ATOM 2789 N N . THR A 1 357 ? -19.078 36.75 22.062 1 93.31 357 THR A N 1
ATOM 2790 C CA . THR A 1 357 ? -18.609 36.125 20.828 1 93.31 357 THR A CA 1
ATOM 2791 C C . THR A 1 357 ? -18.984 36.969 19.609 1 93.31 357 THR A C 1
ATOM 2793 O O . THR A 1 357 ? -20.016 37.656 19.641 1 93.31 357 THR A O 1
ATOM 2796 N N . ASP A 1 358 ? -18.125 37 18.656 1 92.06 358 ASP A N 1
ATOM 2797 C CA . ASP A 1 358 ? -18.453 37.562 17.344 1 92.06 358 ASP A CA 1
ATOM 2798 C C . ASP A 1 358 ? -18.828 39.031 17.469 1 92.06 358 ASP A C 1
ATOM 2800 O O . ASP A 1 358 ? -19.797 39.469 16.844 1 92.06 358 ASP A O 1
ATOM 2804 N N . THR A 1 359 ? -18.078 39.781 18.25 1 95.25 359 THR A N 1
ATOM 2805 C CA . THR A 1 359 ? -18.344 41.219 18.406 1 95.25 359 THR A CA 1
ATOM 2806 C C . THR A 1 359 ? -17.812 42 17.203 1 95.25 359 THR A C 1
ATOM 2808 O O . THR A 1 359 ? -17.062 41.469 16.391 1 95.25 359 THR A O 1
ATOM 2811 N N . LEU A 1 360 ? -18.188 43.281 17.188 1 95.81 360 LEU A N 1
ATOM 2812 C CA . LEU A 1 360 ? -17.688 44.125 16.125 1 95.81 360 LEU A CA 1
ATOM 2813 C C . LEU A 1 360 ? -16.172 44.25 16.203 1 95.81 360 LEU A C 1
ATOM 2815 O O . LEU A 1 360 ? -15.492 44.312 15.164 1 95.81 360 LEU A O 1
ATOM 2819 N N . LEU A 1 361 ? -15.711 44.281 17.375 1 96.44 361 LEU A N 1
ATOM 2820 C CA . LEU A 1 361 ? -14.266 44.344 17.547 1 96.44 361 LEU A CA 1
ATOM 2821 C C . LEU A 1 361 ? -13.609 43.062 17.062 1 96.44 361 LEU A C 1
ATOM 2823 O O . LEU A 1 361 ? -12.578 43.094 16.391 1 96.44 361 LEU A O 1
ATOM 2827 N N . HIS A 1 362 ? -14.203 41.906 17.453 1 97.56 362 HIS A N 1
ATOM 2828 C CA . HIS A 1 362 ? -13.68 40.625 16.984 1 97.56 362 HIS A CA 1
ATOM 2829 C C . HIS A 1 362 ? -13.648 40.562 15.469 1 97.56 362 HIS A C 1
ATOM 2831 O O . HIS A 1 362 ? -12.656 40.125 14.883 1 97.56 362 HIS A O 1
ATOM 2837 N N . ARG A 1 363 ? -14.664 41.062 14.844 1 97.19 363 ARG A N 1
ATOM 2838 C CA . ARG A 1 363 ? -14.773 41.062 13.391 1 97.19 363 ARG A CA 1
ATOM 2839 C C . ARG A 1 363 ? -13.711 41.938 12.766 1 97.19 363 ARG A C 1
ATOM 2841 O O . ARG A 1 363 ? -13.141 41.625 11.727 1 97.19 363 ARG A O 1
ATOM 2848 N N . ALA A 1 364 ? -13.469 43.031 13.391 1 97.69 364 ALA A N 1
ATOM 2849 C CA . ALA A 1 364 ? -12.484 43.969 12.875 1 97.69 364 ALA A CA 1
ATOM 2850 C C . ALA A 1 364 ? -11.078 43.375 12.914 1 97.69 364 ALA A C 1
ATOM 2852 O O . ALA A 1 364 ? -10.297 43.531 11.969 1 97.69 364 ALA A O 1
ATOM 2853 N N . VAL A 1 365 ? -10.742 42.781 13.992 1 98.12 365 VAL A N 1
ATOM 2854 C CA . VAL A 1 365 ? -9.438 42.125 14.109 1 98.12 365 VAL A CA 1
ATOM 2855 C C . VAL A 1 365 ? -9.336 40.969 13.102 1 98.12 365 VAL A C 1
ATOM 2857 O O . VAL A 1 365 ? -8.281 40.781 12.492 1 98.12 365 VAL A O 1
ATOM 2860 N N . ASN A 1 366 ? -10.445 40.281 12.977 1 98 366 ASN A N 1
ATOM 2861 C CA . ASN A 1 366 ? -10.484 39.188 12 1 98 366 ASN A CA 1
ATOM 2862 C C . ASN A 1 366 ? -10.297 39.719 10.578 1 98 366 ASN A C 1
ATOM 2864 O O . ASN A 1 366 ? -9.664 39.062 9.75 1 98 366 ASN A O 1
ATOM 2868 N N . ARG A 1 367 ? -10.883 40.844 10.266 1 98.31 367 ARG A N 1
ATOM 2869 C CA . ARG A 1 367 ? -10.688 41.469 8.969 1 98.31 367 ARG A CA 1
ATOM 2870 C C . ARG A 1 367 ? -9.219 41.812 8.75 1 98.31 367 ARG A C 1
ATOM 2872 O O . ARG A 1 367 ? -8.688 41.625 7.652 1 98.31 367 ARG A O 1
ATOM 2879 N N . CYS A 1 368 ? -8.602 42.281 9.781 1 98.31 368 CYS A N 1
ATOM 2880 C CA . CYS A 1 368 ? -7.176 42.562 9.711 1 98.31 368 CYS A CA 1
ATOM 2881 C C . CYS A 1 368 ? -6.387 41.281 9.391 1 98.31 368 CYS A C 1
ATOM 2883 O O . CYS A 1 368 ? -5.504 41.312 8.531 1 98.31 368 CYS A O 1
ATOM 2885 N N . ALA A 1 369 ? -6.727 40.219 10.07 1 98.75 369 ALA A N 1
ATOM 2886 C CA . ALA A 1 369 ? -6.043 38.969 9.828 1 98.75 369 ALA A CA 1
ATOM 2887 C C . ALA A 1 369 ? -6.23 38.5 8.383 1 98.75 369 ALA A C 1
ATOM 2889 O O . ALA A 1 369 ? -5.281 38.031 7.746 1 98.75 369 ALA A O 1
ATOM 2890 N N . ALA A 1 370 ? -7.461 38.625 7.883 1 98.81 370 ALA A N 1
ATOM 2891 C CA . ALA A 1 370 ? -7.766 38.219 6.512 1 98.81 370 ALA A CA 1
ATOM 2892 C C . ALA A 1 370 ? -6.961 39.031 5.508 1 98.81 370 ALA A C 1
ATOM 2894 O O . ALA A 1 370 ? -6.484 38.5 4.5 1 98.81 370 ALA A O 1
ATOM 2895 N N . MET A 1 371 ? -6.797 40.281 5.77 1 98.69 371 MET A N 1
ATOM 2896 C CA . MET A 1 371 ? -6.047 41.188 4.891 1 98.69 371 MET A CA 1
ATOM 2897 C C . MET A 1 371 ? -4.551 40.906 4.977 1 98.69 371 MET A C 1
ATOM 2899 O O . MET A 1 371 ? -3.873 40.812 3.951 1 98.69 371 MET A O 1
ATOM 2903 N N . GLU A 1 372 ? -4.062 40.688 6.16 1 98.62 372 GLU A N 1
ATOM 2904 C CA . GLU A 1 372 ? -2.627 40.531 6.371 1 98.62 372 GLU A CA 1
ATOM 2905 C C . GLU A 1 372 ? -2.113 39.219 5.824 1 98.62 372 GLU A C 1
ATOM 2907 O O . GLU A 1 372 ? -0.918 39.062 5.562 1 98.62 372 GLU A O 1
ATOM 2912 N N . GLN A 1 373 ? -2.984 38.25 5.633 1 98.62 373 GLN A N 1
ATOM 2913 C CA . GLN A 1 373 ? -2.521 36.969 5.129 1 98.62 373 GLN A CA 1
ATOM 2914 C C . GLN A 1 373 ? -2.639 36.906 3.611 1 98.62 373 GLN A C 1
ATOM 2916 O O . GLN A 1 373 ? -2.342 35.875 3.01 1 98.62 373 GLN A O 1
ATOM 2921 N N . MET A 1 374 ? -3.062 38 2.908 1 98.56 374 MET A N 1
ATOM 2922 C CA . MET A 1 374 ? -3.08 38.062 1.45 1 98.56 374 MET A CA 1
ATOM 2923 C C . MET A 1 374 ? -1.662 38.125 0.89 1 98.56 374 MET A C 1
ATOM 2925 O O . MET A 1 374 ? -0.931 39.062 1.105 1 98.56 374 MET A O 1
ATOM 2929 N N . CYS A 1 375 ? -1.298 37.094 0.107 1 98.88 375 CYS A N 1
ATOM 2930 C CA . CYS A 1 375 ? 0.067 37 -0.399 1 98.88 375 CYS A CA 1
ATOM 2931 C C . CYS A 1 375 ? 0.104 37.219 -1.908 1 98.88 375 CYS A C 1
ATOM 2933 O O . CYS A 1 375 ? -0.442 36.406 -2.662 1 98.88 375 CYS A O 1
ATOM 2935 N N . LEU A 1 376 ? 0.688 38.312 -2.326 1 98.88 376 LEU A N 1
ATOM 2936 C CA . LEU A 1 376 ? 0.909 38.531 -3.75 1 98.88 376 LEU A CA 1
ATOM 2937 C C . LEU A 1 376 ? 2.127 37.75 -4.242 1 98.88 376 LEU A C 1
ATOM 2939 O O . LEU A 1 376 ? 3.266 38.125 -3.938 1 98.88 376 LEU A O 1
ATOM 2943 N N . LEU A 1 377 ? 1.913 36.719 -5.016 1 98.88 377 LEU A N 1
ATOM 2944 C CA . LEU A 1 377 ? 2.977 35.812 -5.414 1 98.88 377 LEU A CA 1
ATOM 2945 C C . LEU A 1 377 ? 3.688 36.312 -6.664 1 98.88 377 LEU A C 1
ATOM 2947 O O . LEU A 1 377 ? 4.887 36.094 -6.836 1 98.88 377 LEU A O 1
ATOM 2951 N N . HIS A 1 378 ? 2.879 36.938 -7.543 1 98.56 378 HIS A N 1
ATOM 2952 C CA . HIS A 1 378 ? 3.354 37.344 -8.852 1 98.56 378 HIS A CA 1
ATOM 2953 C C . HIS A 1 378 ? 2.57 38.562 -9.359 1 98.56 378 HIS A C 1
ATOM 2955 O O . HIS A 1 378 ? 1.36 38.656 -9.141 1 98.56 378 HIS A O 1
ATOM 2961 N N . ASN A 1 379 ? 3.213 39.5 -9.945 1 98.69 379 ASN A N 1
ATOM 2962 C CA . ASN A 1 379 ? 2.555 40.688 -10.477 1 98.69 379 ASN A CA 1
ATOM 2963 C C . ASN A 1 379 ? 3.416 41.375 -11.523 1 98.69 379 ASN A C 1
ATOM 2965 O O . ASN A 1 379 ? 4.551 41.75 -11.25 1 98.69 379 ASN A O 1
ATOM 2969 N N . ARG A 1 380 ? 2.895 41.5 -12.688 1 97.56 380 ARG A N 1
ATOM 2970 C CA . ARG A 1 380 ? 3.588 42.219 -13.758 1 97.56 380 ARG A CA 1
ATOM 2971 C C . ARG A 1 380 ? 2.955 43.594 -14 1 97.56 380 ARG A C 1
ATOM 2973 O O . ARG A 1 380 ? 2.785 44 -15.148 1 97.56 380 ARG A O 1
ATOM 2980 N N . GLY A 1 381 ? 2.357 44.125 -12.969 1 96.69 381 GLY A N 1
ATOM 2981 C CA . GLY A 1 381 ? 1.936 45.5 -13.016 1 96.69 381 GLY A CA 1
ATOM 2982 C C . GLY A 1 381 ? 0.429 45.688 -13.086 1 96.69 381 GLY A C 1
ATOM 2983 O O . GLY A 1 381 ? -0.089 46.781 -12.898 1 96.69 381 GLY A O 1
ATOM 2984 N N . ILE A 1 382 ? -0.31 44.594 -13.219 1 98.06 382 ILE A N 1
ATOM 2985 C CA . ILE A 1 382 ? -1.752 44.719 -13.398 1 98.06 382 ILE A CA 1
ATOM 2986 C C . ILE A 1 382 ? -2.406 45.094 -12.07 1 98.06 382 ILE A C 1
ATOM 2988 O O . ILE A 1 382 ? -3.441 45.75 -12.039 1 98.06 382 ILE A O 1
ATOM 2992 N N . LEU A 1 383 ? -1.842 44.656 -10.938 1 98.44 383 LEU A N 1
ATOM 2993 C CA . LEU A 1 383 ? -2.4 44.969 -9.633 1 98.44 383 LEU A CA 1
ATOM 2994 C C . LEU A 1 383 ? -1.633 46.094 -8.969 1 98.44 383 LEU A C 1
ATOM 2996 O O . LEU A 1 383 ? -0.422 46.219 -9.156 1 98.44 383 LEU A O 1
ATOM 3000 N N . PRO A 1 384 ? -2.283 46.906 -8.141 1 98.19 384 PRO A N 1
ATOM 3001 C CA . PRO A 1 384 ? -3.732 46.875 -7.93 1 98.19 384 PRO A CA 1
ATOM 3002 C C . PRO A 1 384 ? -4.52 47.312 -9.164 1 98.19 384 PRO A C 1
ATOM 3004 O O . PRO A 1 384 ? -3.998 48.062 -10 1 98.19 384 PRO A O 1
ATOM 3007 N N . LEU A 1 385 ? -5.715 46.875 -9.203 1 98.06 385 LEU A N 1
ATOM 3008 C CA . LEU A 1 385 ? -6.539 47.156 -10.375 1 98.06 385 LEU A CA 1
ATOM 3009 C C . LEU A 1 385 ? -6.91 48.656 -10.43 1 98.06 385 LEU A C 1
ATOM 3011 O O . LEU A 1 385 ? -7.316 49.219 -9.422 1 98.06 385 LEU A O 1
ATOM 3015 N N . GLN A 1 386 ? -6.699 49.219 -11.539 1 94.69 386 GLN A N 1
ATOM 3016 C CA . GLN A 1 386 ? -7.191 50.562 -11.867 1 94.69 386 GLN A CA 1
ATOM 3017 C C . GLN A 1 386 ? -8.359 50.5 -12.844 1 94.69 386 GLN A C 1
ATOM 3019 O O . GLN A 1 386 ? -8.148 50.438 -14.062 1 94.69 386 GLN A O 1
ATOM 3024 N N . LEU A 1 387 ? -9.516 50.625 -12.234 1 94.94 387 LEU A N 1
ATOM 3025 C CA . LEU A 1 387 ? -10.695 50.375 -13.062 1 94.94 387 LEU A CA 1
ATOM 3026 C C . LEU A 1 387 ? -11.445 51.688 -13.336 1 94.94 387 LEU A C 1
ATOM 3028 O O . LEU A 1 387 ? -11.531 52.531 -12.461 1 94.94 387 LEU A O 1
ATOM 3032 N N . GLN A 1 388 ? -11.984 51.75 -14.508 1 92.81 388 GLN A N 1
ATOM 3033 C CA . GLN A 1 388 ? -12.938 52.812 -14.82 1 92.81 388 GLN A CA 1
ATOM 3034 C C . GLN A 1 388 ? -14.289 52.531 -14.164 1 92.81 388 GLN A C 1
ATOM 3036 O O . GLN A 1 388 ? -14.609 51.406 -13.828 1 92.81 388 GLN A O 1
ATOM 3041 N N . PRO A 1 389 ? -15 53.562 -14.016 1 88.38 389 PRO A N 1
ATOM 3042 C CA . PRO A 1 389 ? -16.281 53.406 -13.32 1 88.38 389 PRO A CA 1
ATOM 3043 C C . PRO A 1 389 ? -17.203 52.406 -14.008 1 88.38 389 PRO A C 1
ATOM 3045 O O . PRO A 1 389 ? -17.969 51.719 -13.344 1 88.38 389 PRO A O 1
ATOM 3048 N N . ASP A 1 390 ? -17.125 52.219 -15.352 1 89.81 390 ASP A N 1
ATOM 3049 C CA . ASP A 1 390 ? -18.031 51.312 -16.062 1 89.81 390 ASP A CA 1
ATOM 3050 C C . ASP A 1 390 ? -17.344 50.031 -16.453 1 89.81 390 ASP A C 1
ATOM 3052 O O . ASP A 1 390 ? -17.844 49.281 -17.281 1 89.81 390 ASP A O 1
ATOM 3056 N N . ALA A 1 391 ? -16.219 49.781 -15.773 1 95.62 391 ALA A N 1
ATOM 3057 C CA . ALA A 1 391 ? -15.469 48.562 -16.125 1 95.62 391 ALA A CA 1
ATOM 3058 C C . ALA A 1 391 ? -16.203 47.312 -15.688 1 95.62 391 ALA A C 1
ATOM 3060 O O . ALA A 1 391 ? -16.812 47.281 -14.617 1 95.62 391 ALA A O 1
ATOM 3061 N N . ARG A 1 392 ? -16.234 46.25 -16.547 1 96.06 392 ARG A N 1
ATOM 3062 C CA . ARG A 1 392 ? -16.844 44.938 -16.234 1 96.06 392 ARG A CA 1
ATOM 3063 C C . ARG A 1 392 ? -15.789 43.938 -15.75 1 96.06 392 ARG A C 1
ATOM 3065 O O . ARG A 1 392 ? -14.789 43.719 -16.438 1 96.06 392 ARG A O 1
ATOM 3072 N N . VAL A 1 393 ? -16.031 43.438 -14.609 1 98.62 393 VAL A N 1
ATOM 3073 C CA . VAL A 1 393 ? -15.141 42.438 -14.023 1 98.62 393 VAL A CA 1
ATOM 3074 C C . VAL A 1 393 ? -15.836 41.062 -14.008 1 98.62 393 VAL A C 1
ATOM 3076 O O . VAL A 1 393 ? -16.984 40.969 -13.586 1 98.62 393 VAL A O 1
ATOM 3079 N N . ALA A 1 394 ? -15.203 40.031 -14.508 1 98.88 394 ALA A N 1
ATOM 3080 C CA . ALA A 1 394 ? -15.75 38.688 -14.453 1 98.88 394 ALA A CA 1
ATOM 3081 C C . ALA A 1 394 ? -15.062 37.844 -13.359 1 98.88 394 ALA A C 1
ATOM 3083 O O . ALA A 1 394 ? -13.836 37.719 -13.352 1 98.88 394 ALA A O 1
ATOM 3084 N N . VAL A 1 395 ? -15.797 37.375 -12.414 1 98.88 395 VAL A N 1
ATOM 3085 C CA . VAL A 1 395 ? -15.328 36.406 -11.453 1 98.88 395 VAL A CA 1
ATOM 3086 C C . VAL A 1 395 ? -15.609 35 -11.984 1 98.88 395 VAL A C 1
ATOM 3088 O O . VAL A 1 395 ? -16.766 34.625 -12.188 1 98.88 395 VAL A O 1
ATOM 3091 N N . ILE A 1 396 ? -14.547 34.219 -12.242 1 98.88 396 ILE A N 1
ATOM 3092 C CA . ILE A 1 396 ? -14.688 32.906 -12.859 1 98.88 396 ILE A CA 1
ATOM 3093 C C . ILE A 1 396 ? -13.977 31.859 -12.016 1 98.88 396 ILE A C 1
ATOM 3095 O O . ILE A 1 396 ? -12.875 32.094 -11.508 1 98.88 396 ILE A O 1
ATOM 3099 N N . GLY A 1 397 ? -14.578 30.734 -11.836 1 98.62 397 GLY A N 1
ATOM 3100 C CA . GLY A 1 397 ? -13.922 29.594 -11.211 1 98.62 397 GLY A CA 1
ATOM 3101 C C . GLY A 1 397 ? -14.703 29.016 -10.047 1 98.62 397 GLY A C 1
ATOM 3102 O O . GLY A 1 397 ? -15.602 29.688 -9.516 1 98.62 397 GLY A O 1
ATOM 3103 N N . PRO A 1 398 ? -14.328 27.828 -9.617 1 97.94 398 PRO A N 1
ATOM 3104 C CA . PRO A 1 398 ? -15.07 27.094 -8.594 1 97.94 398 PRO A CA 1
ATOM 3105 C C . PRO A 1 398 ? -15.102 27.812 -7.25 1 97.94 398 PRO A C 1
ATOM 3107 O O . PRO A 1 398 ? -16.016 27.609 -6.449 1 97.94 398 PRO A O 1
ATOM 3110 N N . LEU A 1 399 ? -14.172 28.734 -6.98 1 98.5 399 LEU A N 1
ATOM 3111 C CA . LEU A 1 399 ? -14.039 29.297 -5.645 1 98.5 399 LEU A CA 1
ATOM 3112 C C . LEU A 1 399 ? -14.555 30.734 -5.609 1 98.5 399 LEU A C 1
ATOM 3114 O O . LEU A 1 399 ? -14.531 31.375 -4.562 1 98.5 399 LEU A O 1
ATOM 3118 N N . GLY A 1 400 ? -15.094 31.172 -6.711 1 98.75 400 GLY A N 1
ATOM 3119 C CA . GLY A 1 400 ? -15.484 32.562 -6.812 1 98.75 400 GLY A CA 1
ATOM 3120 C C . GLY A 1 400 ? -16.672 32.938 -5.938 1 98.75 400 GLY A C 1
ATOM 3121 O O . GLY A 1 400 ? -16.781 34.062 -5.445 1 98.75 400 GLY A O 1
ATOM 3122 N N . ASN A 1 401 ? -17.562 32 -5.773 1 98.31 401 ASN A N 1
ATOM 3123 C CA . ASN A 1 401 ? -18.781 32.25 -5.008 1 98.31 401 ASN A CA 1
ATOM 3124 C C . ASN A 1 401 ? -18.906 31.312 -3.818 1 98.31 401 ASN A C 1
ATOM 3126 O O . ASN A 1 401 ? -20.016 30.938 -3.42 1 98.31 401 ASN A O 1
ATOM 3130 N N . GLU A 1 402 ? -17.797 30.875 -3.318 1 96.88 402 GLU A N 1
ATOM 3131 C CA . GLU A 1 402 ? -17.781 29.922 -2.217 1 96.88 402 GLU A CA 1
ATOM 3132 C C . GLU A 1 402 ? -17.016 30.469 -1.016 1 96.88 402 GLU A C 1
ATOM 3134 O O . GLU A 1 402 ? -16.141 31.312 -1.169 1 96.88 402 GLU A O 1
ATOM 3139 N N . ASN A 1 403 ? -17.375 30.062 0.183 1 97.25 403 ASN A N 1
ATOM 3140 C CA . ASN A 1 403 ? -16.688 30.234 1.451 1 97.25 403 ASN A CA 1
ATOM 3141 C C . ASN A 1 403 ? -16.594 28.922 2.225 1 97.25 403 ASN A C 1
ATOM 3143 O O . ASN A 1 403 ? -17.344 28.703 3.178 1 97.25 403 ASN A O 1
ATOM 3147 N N . TYR A 1 404 ? -15.625 28.078 1.828 1 96.31 404 TYR A N 1
ATOM 3148 C CA . TYR A 1 404 ? -15.531 26.719 2.328 1 96.31 404 TYR A CA 1
ATOM 3149 C C . TYR A 1 404 ? -14.914 26.688 3.723 1 96.31 404 TYR A C 1
ATOM 3151 O O . TYR A 1 404 ? -14.156 27.578 4.09 1 96.31 404 TYR A O 1
ATOM 3159 N N . ARG A 1 405 ? -15.258 25.656 4.418 1 95.06 405 ARG A N 1
ATOM 3160 C CA . ARG A 1 405 ? -14.719 25.375 5.742 1 95.06 405 ARG A CA 1
ATOM 3161 C C . ARG A 1 405 ? -13.914 24.078 5.727 1 95.06 405 ARG A C 1
ATOM 3163 O O . ARG A 1 405 ? -14.273 23.109 5.039 1 95.06 405 ARG A O 1
ATOM 3170 N N . ASP A 1 406 ? -12.766 24.062 6.422 1 95.62 406 ASP A N 1
ATOM 3171 C CA . ASP A 1 406 ? -12.117 22.797 6.727 1 95.62 406 ASP A CA 1
ATOM 3172 C C . ASP A 1 406 ? -12.703 22.172 7.992 1 95.62 406 ASP A C 1
ATOM 3174 O O . ASP A 1 406 ? -13.57 22.766 8.641 1 95.62 406 ASP A O 1
ATOM 3178 N N . TRP A 1 407 ? -12.32 21.031 8.352 1 93.94 407 TRP A N 1
ATOM 3179 C CA . TRP A 1 407 ? -12.961 20.25 9.406 1 93.94 407 TRP A CA 1
ATOM 3180 C C . TRP A 1 407 ? -12.891 20.984 10.75 1 93.94 407 TRP A C 1
ATOM 3182 O O . TRP A 1 407 ? -13.82 20.922 11.547 1 93.94 407 TRP A O 1
ATOM 3192 N N . TYR A 1 408 ? -11.828 21.672 11.023 1 94.81 408 TYR A N 1
ATOM 3193 C CA . TYR A 1 408 ? -11.633 22.312 12.32 1 94.81 408 TYR A CA 1
ATOM 3194 C C . TYR A 1 408 ? -11.953 23.812 12.242 1 94.81 408 TYR A C 1
ATOM 3196 O O . TYR A 1 408 ? -11.172 24.641 12.695 1 94.81 408 TYR A O 1
ATOM 3204 N N . THR A 1 409 ? -13.062 24.078 11.68 1 95.44 409 THR A N 1
ATOM 3205 C CA . THR A 1 409 ? -13.578 25.438 11.539 1 95.44 409 THR A CA 1
ATOM 3206 C C . THR A 1 409 ? -14.891 25.609 12.297 1 95.44 409 THR A C 1
ATOM 3208 O O . THR A 1 409 ? -15.781 24.766 12.195 1 95.44 409 THR A O 1
ATOM 3211 N N . GLY A 1 410 ? -14.984 26.656 13.164 1 94.94 410 GLY A N 1
ATOM 3212 C CA . GLY A 1 410 ? -16.234 26.969 13.836 1 94.94 410 GLY A CA 1
ATOM 3213 C C . GLY A 1 410 ? -17.297 27.531 12.906 1 94.94 410 GLY A C 1
ATOM 3214 O O . GLY A 1 410 ? -17.141 27.484 11.688 1 94.94 410 GLY A O 1
ATOM 3215 N N . VAL A 1 411 ? -18.391 28 13.477 1 94.5 411 VAL A N 1
ATOM 3216 C CA . VAL A 1 411 ? -19.5 28.578 12.727 1 94.5 411 VAL A CA 1
ATOM 3217 C C . VAL A 1 411 ? -19.453 30.109 12.836 1 94.5 411 VAL A C 1
ATOM 3219 O O . VAL A 1 411 ? -19.422 30.656 13.938 1 94.5 411 VAL A O 1
ATOM 3222 N N . SER A 1 412 ? -19.391 30.688 11.688 1 94.12 412 SER A N 1
ATOM 3223 C CA . SER A 1 412 ? -19.484 32.156 11.664 1 94.12 412 SER A CA 1
ATOM 3224 C C . SER A 1 412 ? -20.906 32.625 11.391 1 94.12 412 SER A C 1
ATOM 3226 O O . SER A 1 412 ? -21.688 31.891 10.758 1 94.12 412 SER A O 1
ATOM 3228 N N . SER A 1 413 ? -21.25 33.875 11.844 1 94.69 413 SER A N 1
ATOM 3229 C CA . SER A 1 413 ? -22.578 34.406 11.656 1 94.69 413 SER A CA 1
ATOM 3230 C C . SER A 1 413 ? -22.75 35 10.25 1 94.69 413 SER A C 1
ATOM 3232 O O . SER A 1 413 ? -23.875 35.25 9.812 1 94.69 413 SER A O 1
ATOM 3234 N N . TYR A 1 414 ? -21.719 35.156 9.57 1 95.06 414 TYR A N 1
ATOM 3235 C CA . TYR A 1 414 ? -21.734 35.656 8.211 1 95.06 414 TYR A CA 1
ATOM 3236 C C . TYR A 1 414 ? -20.641 35.031 7.359 1 95.06 414 TYR A C 1
ATOM 3238 O O . TYR A 1 414 ? -19.797 34.281 7.875 1 95.06 414 TYR A O 1
ATOM 3246 N N . ALA A 1 415 ? -20.734 35.156 6.082 1 96 415 ALA A N 1
ATOM 3247 C CA . ALA A 1 415 ? -19.734 34.688 5.125 1 96 415 ALA A CA 1
ATOM 3248 C C . ALA A 1 415 ? -19.781 35.5 3.838 1 96 415 ALA A C 1
ATOM 3250 O O . ALA A 1 415 ? -20.844 35.719 3.256 1 96 415 ALA A O 1
ATOM 3251 N N . VAL A 1 416 ? -18.672 36.031 3.455 1 98.31 416 VAL A N 1
ATOM 3252 C CA . VAL A 1 416 ? -18.594 36.844 2.256 1 98.31 416 VAL A CA 1
ATOM 3253 C C . VAL A 1 416 ? -17.719 36.156 1.209 1 98.31 416 VAL A C 1
ATOM 3255 O O . VAL A 1 416 ? -16.484 36.219 1.296 1 98.31 416 VAL A O 1
ATOM 3258 N N . PRO A 1 417 ? -18.312 35.594 0.125 1 98.5 417 PRO A N 1
ATOM 3259 C CA . PRO A 1 417 ? -17.5 35.062 -0.978 1 98.5 417 PRO A CA 1
ATOM 3260 C C . PRO A 1 417 ? -16.812 36.156 -1.78 1 98.5 417 PRO A C 1
ATOM 3262 O O . PRO A 1 417 ? -17.141 37.344 -1.632 1 98.5 417 PRO A O 1
ATOM 3265 N N . ILE A 1 418 ? -15.867 35.781 -2.592 1 98.88 418 ILE A N 1
ATOM 3266 C CA . ILE A 1 418 ? -15.102 36.719 -3.393 1 98.88 418 ILE A CA 1
ATOM 3267 C C . ILE A 1 418 ? -16.047 37.531 -4.301 1 98.88 418 ILE A C 1
ATOM 3269 O O . ILE A 1 418 ? -15.922 38.75 -4.422 1 98.88 418 ILE A O 1
ATOM 3273 N N . LEU A 1 419 ? -17 36.844 -4.914 1 98.88 419 LEU A N 1
ATOM 3274 C CA . LEU A 1 419 ? -17.984 37.469 -5.781 1 98.88 419 LEU A CA 1
ATOM 3275 C C . LEU A 1 419 ? -18.703 38.594 -5.051 1 98.88 419 LEU A C 1
ATOM 3277 O O . LEU A 1 419 ? -18.828 39.719 -5.578 1 98.88 419 LEU A O 1
ATOM 3281 N N . GLU A 1 420 ? -19.141 38.312 -3.846 1 98.56 420 GLU A N 1
ATOM 3282 C CA . GLU A 1 420 ? -19.891 39.312 -3.072 1 98.56 420 GLU A CA 1
ATOM 3283 C C . GLU A 1 420 ? -18.984 40.469 -2.646 1 98.56 420 GLU A C 1
ATOM 3285 O O . GLU A 1 420 ? -19.438 41.625 -2.617 1 98.56 420 GLU A O 1
ATOM 3290 N N . GLY A 1 421 ? -17.797 40.188 -2.244 1 98.69 421 GLY A N 1
ATOM 3291 C CA . GLY A 1 421 ? -16.844 41.25 -1.912 1 98.69 421 GLY A CA 1
ATOM 3292 C C . GLY A 1 421 ? -16.641 42.25 -3.043 1 98.69 421 GLY A C 1
ATOM 3293 O O . GLY A 1 421 ? -16.625 43.469 -2.818 1 98.69 421 GLY A O 1
ATOM 3294 N N . LEU A 1 422 ? -16.531 41.75 -4.223 1 98.56 422 LEU A N 1
ATOM 3295 C CA . LEU A 1 422 ? -16.312 42.594 -5.387 1 98.56 422 LEU A CA 1
ATOM 3296 C C . LEU A 1 422 ? -17.594 43.344 -5.77 1 98.56 422 LEU A C 1
ATOM 3298 O O . LEU A 1 422 ? -17.562 44.5 -6.137 1 98.56 422 LEU A O 1
ATOM 3302 N N . ARG A 1 423 ? -18.734 42.656 -5.703 1 98.38 423 ARG A N 1
ATOM 3303 C CA . ARG A 1 423 ? -20.016 43.281 -6.027 1 98.38 423 ARG A CA 1
ATOM 3304 C C . ARG A 1 423 ? -20.297 44.469 -5.094 1 98.38 423 ARG A C 1
ATOM 3306 O O . ARG A 1 423 ? -20.859 45.469 -5.52 1 98.38 423 ARG A O 1
ATOM 3313 N N . GLN A 1 424 ? -19.953 44.281 -3.867 1 97.38 424 GLN A N 1
ATOM 3314 C CA . GLN A 1 424 ? -20.188 45.312 -2.883 1 97.38 424 GLN A CA 1
ATOM 3315 C C . GLN A 1 424 ? -19.391 46.594 -3.223 1 97.38 424 GLN A C 1
ATOM 3317 O O . GLN A 1 424 ? -19.859 47.688 -2.965 1 97.38 424 GLN A O 1
ATOM 3322 N N . GLN A 1 425 ? -18.297 46.438 -3.852 1 96.38 425 GLN A N 1
ATOM 3323 C CA . GLN A 1 425 ? -17.422 47.594 -4.082 1 96.38 425 GLN A CA 1
ATOM 3324 C C . GLN A 1 425 ? -17.578 48.125 -5.504 1 96.38 425 GLN A C 1
ATOM 3326 O O . GLN A 1 425 ? -17.406 49.312 -5.75 1 96.38 425 GLN A O 1
ATOM 3331 N N . LEU A 1 426 ? -17.938 47.281 -6.453 1 97.12 426 LEU A N 1
ATOM 3332 C CA . LEU A 1 426 ? -17.953 47.656 -7.855 1 97.12 426 LEU A CA 1
ATOM 3333 C C . LEU A 1 426 ? -19.375 47.812 -8.367 1 97.12 426 LEU A C 1
ATOM 3335 O O . LEU A 1 426 ? -19.609 48.406 -9.43 1 97.12 426 LEU A O 1
ATOM 3339 N N . GLY A 1 427 ? -20.375 47.344 -7.648 1 96.12 427 GLY A N 1
ATOM 3340 C CA . GLY A 1 427 ? -21.75 47.25 -8.117 1 96.12 427 GLY A CA 1
ATOM 3341 C C . GLY A 1 427 ? -22.062 45.906 -8.773 1 96.12 427 GLY A C 1
ATOM 3342 O O . GLY A 1 427 ? -21.297 45.406 -9.594 1 96.12 427 GLY A O 1
ATOM 3343 N N . ALA A 1 428 ? -23.125 45.344 -8.398 1 95.62 428 ALA A N 1
ATOM 3344 C CA . ALA A 1 428 ? -23.5 44.031 -8.852 1 95.62 428 ALA A CA 1
ATOM 3345 C C . ALA A 1 428 ? -23.625 43.969 -10.375 1 95.62 428 ALA A C 1
ATOM 3347 O O . ALA A 1 428 ? -23.312 42.938 -10.984 1 95.62 428 ALA A O 1
ATOM 3348 N N . GLU A 1 429 ? -24 45.031 -11.023 1 94.56 429 GLU A N 1
ATOM 3349 C CA . GLU A 1 429 ? -24.219 45.062 -12.469 1 94.56 429 GLU A CA 1
ATOM 3350 C C . GLU A 1 429 ? -22.906 45 -13.234 1 94.56 429 GLU A C 1
ATOM 3352 O O . GLU A 1 429 ? -22.875 44.594 -14.398 1 94.56 429 GLU A O 1
ATOM 3357 N N . ASN A 1 430 ? -21.906 45.312 -12.562 1 96.38 430 ASN A N 1
ATOM 3358 C CA . ASN A 1 430 ? -20.609 45.406 -13.227 1 96.38 430 ASN A CA 1
ATOM 3359 C C . ASN A 1 430 ? -19.797 44.125 -13 1 96.38 430 ASN A C 1
ATOM 3361 O O . ASN A 1 430 ? -18.688 44 -13.523 1 96.38 430 ASN A O 1
ATOM 3365 N N . VAL A 1 431 ? -20.281 43.188 -12.242 1 98.38 431 VAL A N 1
ATOM 3366 C CA . VAL A 1 431 ? -19.531 41.969 -11.914 1 98.38 431 VAL A CA 1
ATOM 3367 C C . VAL A 1 431 ? -20.266 40.75 -12.469 1 98.38 431 VAL A C 1
ATOM 3369 O O . VAL A 1 431 ? -21.406 40.469 -12.078 1 98.38 431 VAL A O 1
ATOM 3372 N N . LEU A 1 432 ? -19.625 40.062 -13.367 1 98.38 432 LEU A N 1
ATOM 3373 C CA . LEU A 1 432 ? -20.141 38.844 -13.945 1 98.38 432 LEU A CA 1
ATOM 3374 C C . LEU A 1 432 ? -19.609 37.625 -13.188 1 98.38 432 LEU A C 1
ATOM 3376 O O . LEU A 1 432 ? -18.625 37.719 -12.453 1 98.38 432 LEU A O 1
ATOM 3380 N N . PHE A 1 433 ? -20.344 36.5 -13.43 1 98.38 433 PHE A N 1
ATOM 3381 C CA . PHE A 1 433 ? -19.891 35.344 -12.688 1 98.38 433 PHE A CA 1
ATOM 3382 C C . PHE A 1 433 ? -20.125 34.062 -13.5 1 98.38 433 PHE A C 1
ATOM 3384 O O . PHE A 1 433 ? -21.141 33.938 -14.18 1 98.38 433 PHE A O 1
ATOM 3391 N N . ASP A 1 434 ? -19.156 33.156 -13.469 1 98.62 434 ASP A N 1
ATOM 3392 C CA . ASP A 1 434 ? -19.266 31.781 -13.938 1 98.62 434 ASP A CA 1
ATOM 3393 C C . ASP A 1 434 ? -18.422 30.844 -13.094 1 98.62 434 ASP A C 1
ATOM 3395 O O . ASP A 1 434 ? -17.219 31.094 -12.906 1 98.62 434 ASP A O 1
ATOM 3399 N N . ASP A 1 435 ? -18.953 29.766 -12.625 1 97.88 435 ASP A N 1
ATOM 3400 C CA . ASP A 1 435 ? -18.234 28.875 -11.727 1 97.88 435 ASP A CA 1
ATOM 3401 C C . ASP A 1 435 ? -17.281 27.969 -12.5 1 97.88 435 ASP A C 1
ATOM 3403 O O . ASP A 1 435 ? -16.391 27.344 -11.922 1 97.88 435 ASP A O 1
ATOM 3407 N N . GLY A 1 436 ? -17.453 27.844 -13.797 1 98.25 436 GLY A N 1
ATOM 3408 C CA . GLY A 1 436 ? -16.562 27.078 -14.664 1 98.25 436 GLY A CA 1
ATOM 3409 C C . GLY A 1 436 ? -16.906 25.594 -14.703 1 98.25 436 GLY A C 1
ATOM 3410 O O . GLY A 1 436 ? -16.297 24.828 -15.445 1 98.25 436 GLY A O 1
ATOM 3411 N N . TYR A 1 437 ? -17.906 25.094 -13.969 1 98 437 TYR A N 1
ATOM 3412 C CA . TYR A 1 437 ? -18.266 23.688 -13.938 1 98 437 TYR A CA 1
ATOM 3413 C C . TYR A 1 437 ? -19.062 23.297 -15.18 1 98 437 TYR A C 1
ATOM 3415 O O . TYR A 1 437 ? -19.875 24.078 -15.672 1 98 437 TYR A O 1
ATOM 3423 N N . SER A 1 438 ? -18.859 22.094 -15.641 1 98.19 438 SER A N 1
ATOM 3424 C CA . SER A 1 438 ? -19.672 21.562 -16.719 1 98.19 438 SER A CA 1
ATOM 3425 C C . SER A 1 438 ? -21 21.031 -16.188 1 98.19 438 SER A C 1
ATOM 3427 O O . SER A 1 438 ? -21.125 20.688 -15.016 1 98.19 438 SER A O 1
ATOM 3429 N N . VAL A 1 439 ? -21.969 21.078 -17.062 1 98.56 439 VAL A N 1
ATOM 3430 C CA . VAL A 1 439 ? -23.266 20.484 -16.766 1 98.56 439 VAL A CA 1
ATOM 3431 C C . VAL A 1 439 ? -23.391 19.125 -17.453 1 98.56 439 VAL A C 1
ATOM 3433 O O . VAL A 1 439 ? -23.078 18.984 -18.625 1 98.56 439 VAL A O 1
ATOM 3436 N N . VAL A 1 440 ? -23.797 18.094 -16.656 1 98.44 440 VAL A N 1
ATOM 3437 C CA . VAL A 1 440 ? -23.891 16.734 -17.188 1 98.44 440 VAL A CA 1
ATOM 3438 C C . VAL A 1 440 ? -25.219 16.109 -16.797 1 98.44 440 VAL A C 1
ATOM 3440 O O . VAL A 1 440 ? -25.922 16.641 -15.938 1 98.44 440 VAL A O 1
ATOM 3443 N N . ALA A 1 441 ? -25.547 15.086 -17.469 1 98.69 441 ALA A N 1
ATOM 3444 C CA . ALA A 1 441 ? -26.625 14.18 -17.078 1 98.69 441 ALA A CA 1
ATOM 3445 C C . ALA A 1 441 ? -26.094 12.773 -16.812 1 98.69 441 ALA A C 1
ATOM 3447 O O . ALA A 1 441 ? -25.078 12.375 -17.375 1 98.69 441 ALA A O 1
ATOM 3448 N N . LEU A 1 442 ? -26.672 12.078 -15.914 1 97.94 442 LEU A N 1
ATOM 3449 C CA . LEU A 1 442 ? -26.312 10.711 -15.586 1 97.94 442 LEU A CA 1
ATOM 3450 C C . LEU A 1 442 ? -27.312 9.719 -16.156 1 97.94 442 LEU A C 1
ATOM 3452 O O . LEU A 1 442 ? -28.5 9.789 -15.836 1 97.94 442 LEU A O 1
ATOM 3456 N N . GLN A 1 443 ? -26.812 8.828 -17 1 98.25 443 GLN A N 1
ATOM 3457 C CA . GLN A 1 443 ? -27.703 7.863 -17.656 1 98.25 443 GLN A CA 1
ATOM 3458 C C . GLN A 1 443 ? -27.406 6.441 -17.188 1 98.25 443 GLN A C 1
ATOM 3460 O O . GLN A 1 443 ? -26.25 6.012 -17.172 1 98.25 443 GLN A O 1
ATOM 3465 N N . SER A 1 444 ? -28.469 5.742 -16.812 1 98 444 SER A N 1
ATOM 3466 C CA . SER A 1 444 ? -28.328 4.336 -16.438 1 98 444 SER A CA 1
ATOM 3467 C C . SER A 1 444 ? -28.109 3.459 -17.672 1 98 444 SER A C 1
ATOM 3469 O O . SER A 1 444 ? -28.828 3.566 -18.656 1 98 444 SER A O 1
ATOM 3471 N N . VAL A 1 445 ? -27.109 2.654 -17.594 1 96.19 445 VAL A N 1
ATOM 3472 C CA . VAL A 1 445 ? -26.859 1.713 -18.672 1 96.19 445 VAL A CA 1
ATOM 3473 C C . VAL A 1 445 ? -27.938 0.631 -18.672 1 96.19 445 VAL A C 1
ATOM 3475 O O . VAL A 1 445 ? -28.359 0.163 -19.734 1 96.19 445 VAL A O 1
ATOM 3478 N N . GLU A 1 446 ? -28.391 0.255 -17.469 1 95.94 446 GLU A N 1
ATOM 3479 C CA . GLU A 1 446 ? -29.375 -0.811 -17.344 1 95.94 446 GLU A CA 1
ATOM 3480 C C . GLU A 1 446 ? -30.672 -0.444 -18.047 1 95.94 446 GLU A C 1
ATOM 3482 O O . GLU A 1 446 ? -31.234 -1.249 -18.797 1 95.94 446 GLU A O 1
ATOM 3487 N N . THR A 1 447 ? -31.203 0.756 -17.906 1 96.5 447 THR A N 1
ATOM 3488 C CA . THR A 1 447 ? -32.531 1.129 -18.391 1 96.5 447 THR A CA 1
ATOM 3489 C C . THR A 1 447 ? -32.438 2.049 -19.609 1 96.5 447 THR A C 1
ATOM 3491 O O . THR A 1 447 ? -33.406 2.236 -20.344 1 96.5 447 THR A O 1
ATOM 3494 N N . GLY A 1 448 ? -31.25 2.674 -19.734 1 96.69 448 GLY A N 1
ATOM 3495 C CA . GLY A 1 448 ? -31.094 3.697 -20.75 1 96.69 448 GLY A CA 1
ATOM 3496 C C . GLY A 1 448 ? -31.734 5.02 -20.375 1 96.69 448 GLY A C 1
ATOM 3497 O O . GLY A 1 448 ? -31.75 5.957 -21.172 1 96.69 448 GLY A O 1
ATOM 3498 N N . LYS A 1 449 ? -32.25 5.156 -19.188 1 98.06 449 LYS A N 1
ATOM 3499 C CA . LYS A 1 449 ? -32.938 6.367 -18.734 1 98.06 449 LYS A CA 1
ATOM 3500 C C . LYS A 1 449 ? -31.984 7.281 -17.984 1 98.06 449 LYS A C 1
ATOM 3502 O O . LYS A 1 449 ? -30.969 6.824 -17.453 1 98.06 449 LYS A O 1
ATOM 3507 N N . TYR A 1 450 ? -32.375 8.555 -17.906 1 98.5 450 TYR A N 1
ATOM 3508 C CA . TYR A 1 450 ? -31.562 9.547 -17.203 1 98.5 450 TYR A CA 1
ATOM 3509 C C . TYR A 1 450 ? -32 9.656 -15.75 1 98.5 450 TYR A C 1
ATOM 3511 O O . TYR A 1 450 ? -33.188 9.547 -15.445 1 98.5 450 TYR A O 1
ATOM 3519 N N . CYS A 1 451 ? -31.062 9.859 -14.891 1 98.38 451 CYS A N 1
ATOM 3520 C CA . CYS A 1 451 ? -31.391 10.117 -13.492 1 98.38 451 CYS A CA 1
ATOM 3521 C C . CYS A 1 451 ? -32.062 11.469 -13.328 1 98.38 451 CYS A C 1
ATOM 3523 O O . CYS A 1 451 ? -31.562 12.484 -13.828 1 98.38 451 CYS A O 1
ATOM 3525 N N . THR A 1 452 ? -33.156 11.477 -12.703 1 98.5 452 THR A N 1
ATOM 3526 C CA . THR A 1 452 ? -33.938 12.68 -12.43 1 98.5 452 THR A CA 1
ATOM 3527 C C . THR A 1 452 ? -34.125 12.891 -10.93 1 98.5 452 THR A C 1
ATOM 3529 O O . THR A 1 452 ? -34.188 11.922 -10.164 1 98.5 452 THR A O 1
ATOM 3532 N N . VAL A 1 453 ? -34.094 14.125 -10.461 1 98.56 453 VAL A N 1
ATOM 3533 C CA . VAL A 1 453 ? -34.312 14.461 -9.062 1 98.56 453 VAL A CA 1
ATOM 3534 C C . VAL A 1 453 ? -35.812 14.594 -8.773 1 98.56 453 VAL A C 1
ATOM 3536 O O . VAL A 1 453 ? -36.469 15.516 -9.281 1 98.56 453 VAL A O 1
ATOM 3539 N N . SER A 1 454 ? -36.281 13.742 -7.918 1 97.12 454 SER A N 1
ATOM 3540 C CA . SER A 1 454 ? -37.688 13.797 -7.535 1 97.12 454 SER A CA 1
ATOM 3541 C C . SER A 1 454 ? -37.969 14.977 -6.609 1 97.12 454 SER A C 1
ATOM 3543 O O . SER A 1 454 ? -37.031 15.672 -6.184 1 97.12 454 SER A O 1
ATOM 3545 N N . ALA A 1 455 ? -39.25 15.172 -6.336 1 95.44 455 ALA A N 1
ATOM 3546 C CA . ALA A 1 455 ? -39.656 16.312 -5.52 1 95.44 455 ALA A CA 1
ATOM 3547 C C . ALA A 1 455 ? -39 16.266 -4.141 1 95.44 455 ALA A C 1
ATOM 3549 O O . ALA A 1 455 ? -38.688 17.297 -3.555 1 95.44 455 ALA A O 1
ATOM 3550 N N . ASP A 1 456 ? -38.812 15.086 -3.682 1 95.44 456 ASP A N 1
ATOM 3551 C CA . ASP A 1 456 ? -38.219 14.938 -2.352 1 95.44 456 ASP A CA 1
ATOM 3552 C C . ASP A 1 456 ? -36.688 14.898 -2.418 1 95.44 456 ASP A C 1
ATOM 3554 O O . ASP A 1 456 ? -36.031 14.656 -1.41 1 95.44 456 ASP A O 1
ATOM 3558 N N . GLY A 1 457 ? -36.156 15.094 -3.58 1 97.44 457 GLY A N 1
ATOM 3559 C CA . GLY A 1 457 ? -34.719 15.148 -3.766 1 97.44 457 GLY A CA 1
ATOM 3560 C C . GLY A 1 457 ? -34.125 13.812 -4.176 1 97.44 457 GLY A C 1
ATOM 3561 O O . GLY A 1 457 ? -32.938 13.742 -4.539 1 97.44 457 GLY A O 1
ATOM 3562 N N . THR A 1 458 ? -34.906 12.703 -4.18 1 98.06 458 THR A N 1
ATOM 3563 C CA . THR A 1 458 ? -34.406 11.359 -4.469 1 98.06 458 THR A CA 1
ATOM 3564 C C . THR A 1 458 ? -34.031 11.227 -5.941 1 98.06 458 THR A C 1
ATOM 3566 O O . THR A 1 458 ? -34.781 11.664 -6.82 1 98.06 458 THR A O 1
ATOM 3569 N N . LEU A 1 459 ? -32.906 10.711 -6.238 1 98.12 459 LEU A N 1
ATOM 3570 C CA . LEU A 1 459 ? -32.5 10.43 -7.609 1 98.12 459 LEU A CA 1
ATOM 3571 C C . LEU A 1 459 ? -33.125 9.133 -8.109 1 98.12 459 LEU A C 1
ATOM 3573 O O . LEU A 1 459 ? -33.062 8.109 -7.43 1 98.12 459 LEU A O 1
ATOM 3577 N N . ARG A 1 460 ? -33.688 9.188 -9.25 1 97.94 460 ARG A N 1
ATOM 3578 C CA . ARG A 1 460 ? -34.281 8.031 -9.906 1 97.94 460 ARG A CA 1
ATOM 3579 C C . ARG A 1 460 ? -33.938 7.988 -11.383 1 97.94 460 ARG A C 1
ATOM 3581 O O . ARG A 1 460 ? -33.938 9.016 -12.062 1 97.94 460 ARG A O 1
ATOM 3588 N N . ALA A 1 461 ? -33.531 6.836 -11.82 1 97.56 461 ALA A N 1
ATOM 3589 C CA . ALA A 1 461 ? -33.312 6.676 -13.258 1 97.56 461 ALA A CA 1
ATOM 3590 C C . ALA A 1 461 ? -34.625 6.48 -13.992 1 97.56 461 ALA A C 1
ATOM 3592 O O . ALA A 1 461 ? -35 5.359 -14.367 1 97.56 461 ALA A O 1
ATOM 3593 N N . ALA A 1 462 ? -35.312 7.559 -14.289 1 96.56 462 ALA A N 1
ATOM 3594 C CA . ALA A 1 462 ? -36.688 7.422 -14.742 1 96.56 462 ALA A CA 1
ATOM 3595 C C . ALA A 1 462 ? -36.969 8.336 -15.93 1 96.56 462 ALA A C 1
ATOM 3597 O O . ALA A 1 462 ? -38.031 8.219 -16.578 1 96.56 462 ALA A O 1
ATOM 3598 N N . ALA A 1 463 ? -36.094 9.164 -16.281 1 97.81 463 ALA A N 1
ATOM 3599 C CA . ALA A 1 463 ? -36.406 10.172 -17.297 1 97.81 463 ALA A CA 1
ATOM 3600 C C . ALA A 1 463 ? -35.906 9.727 -18.672 1 97.81 463 ALA A C 1
ATOM 3602 O O . ALA A 1 463 ? -34.812 9.164 -18.781 1 97.81 463 ALA A O 1
ATOM 3603 N N . GLU A 1 464 ? -36.656 10.055 -19.672 1 97.19 464 GLU A N 1
ATOM 3604 C CA . GLU A 1 464 ? -36.312 9.727 -21.047 1 97.19 464 GLU A CA 1
ATOM 3605 C C . GLU A 1 464 ? -35.531 10.859 -21.703 1 97.19 464 GLU A C 1
ATOM 3607 O O . GLU A 1 464 ? -34.75 10.633 -22.656 1 97.19 464 GLU A O 1
ATOM 3612 N N . GLN A 1 465 ? -35.719 11.977 -21.188 1 97.56 465 GLN A N 1
ATOM 3613 C CA . GLN A 1 465 ? -35.125 13.164 -21.766 1 97.56 465 GLN A CA 1
ATOM 3614 C C . GLN A 1 465 ? -34.438 14.008 -20.703 1 97.56 465 GLN A C 1
ATOM 3616 O O . GLN A 1 465 ? -34.75 13.891 -19.516 1 97.56 465 GLN A O 1
ATOM 3621 N N . ILE A 1 466 ? -33.531 14.781 -21.125 1 98.38 466 ILE A N 1
ATOM 3622 C CA . ILE A 1 466 ? -32.75 15.633 -20.219 1 98.38 466 ILE A CA 1
ATOM 3623 C C . ILE A 1 466 ? -33.469 16.969 -20.047 1 98.38 466 ILE A C 1
ATOM 3625 O O . ILE A 1 466 ? -33.719 17.672 -21.016 1 98.38 466 ILE A O 1
ATOM 3629 N N . GLY A 1 467 ? -33.812 17.312 -18.922 1 97.25 467 GLY A N 1
ATOM 3630 C CA . GLY A 1 467 ? -34.344 18.609 -18.5 1 97.25 467 GLY A CA 1
ATOM 3631 C C . GLY A 1 467 ? -33.625 19.188 -17.312 1 97.25 467 GLY A C 1
ATOM 3632 O O . GLY A 1 467 ? -32.469 18.844 -17.047 1 97.25 467 GLY A O 1
ATOM 3633 N N . GLU A 1 468 ? -34.219 20.047 -16.578 1 96.06 468 GLU A N 1
ATOM 3634 C CA . GLU A 1 468 ? -33.562 20.719 -15.453 1 96.06 468 GLU A CA 1
ATOM 3635 C C . GLU A 1 468 ? -33.312 19.766 -14.297 1 96.06 468 GLU A C 1
ATOM 3637 O O . GLU A 1 468 ? -32.312 19.875 -13.586 1 96.06 468 GLU A O 1
ATOM 3642 N N . ARG A 1 469 ? -34.219 18.828 -14.164 1 98 469 ARG A N 1
ATOM 3643 C CA . ARG A 1 469 ? -34.156 17.906 -13.039 1 98 469 ARG A CA 1
ATOM 3644 C C . ARG A 1 469 ? -33.188 16.766 -13.336 1 98 469 ARG A C 1
ATOM 3646 O O . ARG A 1 469 ? -32.875 15.977 -12.445 1 98 469 ARG A O 1
ATOM 3653 N N . GLU A 1 470 ? -32.688 16.75 -14.594 1 98.5 470 GLU A N 1
ATOM 3654 C CA . GLU A 1 470 ? -31.781 15.703 -15.016 1 98.5 470 GLU A CA 1
ATOM 3655 C C . GLU A 1 470 ? -30.359 16.234 -15.18 1 98.5 470 GLU A C 1
ATOM 3657 O O . GLU A 1 470 ? -29.453 15.5 -15.586 1 98.5 470 GLU A O 1
ATOM 3662 N N . THR A 1 471 ? -30.172 17.453 -14.828 1 98.62 471 THR A N 1
ATOM 3663 C CA . THR A 1 471 ? -28.859 18.047 -15.055 1 98.62 471 THR A CA 1
ATOM 3664 C C . THR A 1 471 ? -28.156 18.344 -13.734 1 98.62 471 THR A C 1
ATOM 3666 O O . THR A 1 471 ? -28.797 18.719 -12.75 1 98.62 471 THR A O 1
ATOM 3669 N N . PHE A 1 472 ? -26.859 18.141 -13.727 1 98.69 472 PHE A N 1
ATOM 3670 C CA . PHE A 1 472 ? -26.016 18.312 -12.555 1 98.69 472 PHE A CA 1
ATOM 3671 C C . PHE A 1 472 ? -24.75 19.078 -12.906 1 98.69 472 PHE A C 1
ATOM 3673 O O . PHE A 1 472 ? -24.188 18.875 -13.992 1 98.69 472 PHE A O 1
ATOM 3680 N N . LEU A 1 473 ? -24.344 19.953 -12.039 1 98.25 473 LEU A N 1
ATOM 3681 C CA . LEU A 1 473 ? -22.984 20.469 -12.125 1 98.25 473 LEU A CA 1
ATOM 3682 C C . LEU A 1 473 ? -21.969 19.406 -11.727 1 98.25 473 LEU A C 1
ATOM 3684 O O . LEU A 1 473 ? -22.109 18.781 -10.672 1 98.25 473 LEU A O 1
ATOM 3688 N N . LEU A 1 474 ? -20.953 19.219 -12.555 1 97.94 474 LEU A N 1
ATOM 3689 C CA . LEU A 1 474 ? -19.906 18.234 -12.289 1 97.94 474 LEU A CA 1
ATOM 3690 C C . LEU A 1 474 ? -18.719 18.875 -11.578 1 97.94 474 LEU A C 1
ATOM 3692 O O . LEU A 1 474 ? -17.969 19.656 -12.18 1 97.94 474 LEU A O 1
ATOM 3696 N N . HIS A 1 475 ? -18.578 18.594 -10.32 1 96.25 475 HIS A N 1
ATOM 3697 C CA . HIS A 1 475 ? -17.406 19 -9.547 1 96.25 475 HIS A CA 1
ATOM 3698 C C . HIS A 1 475 ? -16.344 17.906 -9.539 1 96.25 475 HIS A C 1
ATOM 3700 O O . HIS A 1 475 ? -16.5 16.891 -8.859 1 96.25 475 HIS A O 1
ATOM 3706 N N . ASP A 1 476 ? -15.312 18.078 -10.281 1 95.31 476 ASP A N 1
ATOM 3707 C CA . ASP A 1 476 ? -14.219 17.125 -10.328 1 95.31 476 ASP A CA 1
ATOM 3708 C C . ASP A 1 476 ? -12.945 17.703 -9.711 1 95.31 476 ASP A C 1
ATOM 3710 O O . ASP A 1 476 ? -12.289 18.547 -10.32 1 95.31 476 ASP A O 1
ATOM 3714 N N . TRP A 1 477 ? -12.57 17.25 -8.547 1 95.81 477 TRP A N 1
ATOM 3715 C CA . TRP A 1 477 ? -11.398 17.75 -7.828 1 95.81 477 TRP A CA 1
ATOM 3716 C C . TRP A 1 477 ? -10.18 16.875 -8.094 1 95.81 477 TRP A C 1
ATOM 3718 O O . TRP A 1 477 ? -9.125 17.062 -7.477 1 95.81 477 TRP A O 1
ATOM 3728 N N . ASP A 1 478 ? -10.219 15.844 -9.008 1 93.44 478 ASP A N 1
ATOM 3729 C CA . ASP A 1 478 ? -9.195 14.867 -9.359 1 93.44 478 ASP A CA 1
ATOM 3730 C C . ASP A 1 478 ? -9.023 13.82 -8.258 1 93.44 478 ASP A C 1
ATOM 3732 O O . ASP A 1 478 ? -9.711 13.875 -7.238 1 93.44 478 ASP A O 1
ATOM 3736 N N . PHE A 1 479 ? -8.242 12.734 -8.562 1 91.62 479 PHE A N 1
ATOM 3737 C CA . PHE A 1 479 ? -7.844 11.664 -7.652 1 91.62 479 PHE A CA 1
ATOM 3738 C C . PHE A 1 479 ? -9.07 10.969 -7.066 1 91.62 479 PHE A C 1
ATOM 3740 O O . PHE A 1 479 ? -9.094 10.641 -5.879 1 91.62 479 PHE A O 1
ATOM 3747 N N . GLY A 1 480 ? -10.156 10.898 -7.855 1 89.44 480 GLY A N 1
ATOM 3748 C CA . GLY A 1 480 ? -11.328 10.125 -7.484 1 89.44 480 GLY A CA 1
ATOM 3749 C C . GLY A 1 480 ? -12.297 10.891 -6.609 1 89.44 480 GLY A C 1
ATOM 3750 O O . GLY A 1 480 ? -13.172 10.297 -5.973 1 89.44 480 GLY A O 1
ATOM 3751 N N . SER A 1 481 ? -12.203 12.156 -6.527 1 92.19 481 SER A N 1
ATOM 3752 C CA . SER A 1 481 ? -13.086 13.008 -5.734 1 92.19 481 SER A CA 1
ATOM 3753 C C . SER A 1 481 ? -14 13.836 -6.625 1 92.19 481 SER A C 1
ATOM 3755 O O . SER A 1 481 ? -13.656 14.953 -7.008 1 92.19 481 SER A O 1
ATOM 3757 N N . MET A 1 482 ? -15.18 13.242 -6.875 1 95.19 482 MET A N 1
ATOM 3758 C CA . MET A 1 482 ? -16.172 13.898 -7.734 1 95.19 482 MET A CA 1
ATOM 3759 C C . MET A 1 482 ? -17.484 14.086 -6.996 1 95.19 482 MET A C 1
ATOM 3761 O O . MET A 1 482 ? -17.875 13.25 -6.172 1 95.19 482 MET A O 1
ATOM 3765 N N . ASN A 1 483 ? -18.156 15.203 -7.254 1 97.06 483 ASN A N 1
ATOM 3766 C CA . ASN A 1 483 ? -19.516 15.477 -6.762 1 97.06 483 ASN A CA 1
ATOM 3767 C C . ASN A 1 483 ? -20.453 15.867 -7.895 1 97.06 483 ASN A C 1
ATOM 3769 O O . ASN A 1 483 ? -20 16.344 -8.945 1 97.06 483 ASN A O 1
ATOM 3773 N N . LEU A 1 484 ? -21.688 15.617 -7.645 1 98 484 LEU A N 1
ATOM 3774 C CA . LEU A 1 484 ? -22.75 16.141 -8.492 1 98 484 LEU A CA 1
ATOM 3775 C C . LEU A 1 484 ? -23.656 17.094 -7.711 1 98 484 LEU A C 1
ATOM 3777 O O . LEU A 1 484 ? -24.125 16.766 -6.625 1 98 484 LEU A O 1
ATOM 3781 N N . ARG A 1 485 ? -23.797 18.25 -8.211 1 98.12 485 ARG A N 1
ATOM 3782 C CA . ARG A 1 485 ? -24.734 19.219 -7.645 1 98.12 485 ARG A CA 1
ATOM 3783 C C . ARG A 1 485 ? -25.922 19.453 -8.586 1 98.12 485 ARG A C 1
ATOM 3785 O O . ARG A 1 485 ? -25.734 19.906 -9.719 1 98.12 485 ARG A O 1
ATOM 3792 N N . ALA A 1 486 ? -27.125 19.203 -8.094 1 98.56 486 ALA A N 1
ATOM 3793 C CA . ALA A 1 486 ? -28.312 19.266 -8.945 1 98.56 486 ALA A CA 1
ATOM 3794 C C . ALA A 1 486 ? -28.625 20.703 -9.352 1 98.56 486 ALA A C 1
ATOM 3796 O O . ALA A 1 486 ? -28.656 21.609 -8.508 1 98.56 486 ALA A O 1
ATOM 3797 N N . CYS A 1 487 ? -28.906 20.922 -10.609 1 97.81 487 CYS A N 1
ATOM 3798 C CA . CYS A 1 487 ? -29.188 22.266 -11.125 1 97.81 487 CYS A CA 1
ATOM 3799 C C . CYS A 1 487 ? -30.578 22.734 -10.672 1 97.81 487 CYS A C 1
ATOM 3801 O O . CYS A 1 487 ? -30.781 23.938 -10.484 1 97.81 487 CYS A O 1
ATOM 3803 N N . CYS A 1 488 ? -31.484 21.797 -10.438 1 97.62 488 CYS A N 1
ATOM 3804 C CA . CYS A 1 488 ? -32.875 22.156 -10.156 1 97.62 488 CYS A CA 1
ATOM 3805 C C . CYS A 1 488 ? -33.031 22.781 -8.781 1 97.62 488 CYS A C 1
ATOM 3807 O O . CYS A 1 488 ? -33.875 23.641 -8.57 1 97.62 488 CYS A O 1
ATOM 3809 N N . ASN A 1 489 ? -32.156 22.391 -7.828 1 97.31 489 ASN A N 1
ATOM 3810 C CA . ASN A 1 489 ? -32.375 22.906 -6.477 1 97.31 489 ASN A CA 1
ATOM 3811 C C . ASN A 1 489 ? -31.062 23.344 -5.844 1 97.31 489 ASN A C 1
ATOM 3813 O O . ASN A 1 489 ? -31.047 23.828 -4.711 1 97.31 489 ASN A O 1
ATOM 3817 N N . GLY A 1 490 ? -29.953 23.156 -6.504 1 96.75 490 GLY A N 1
ATOM 3818 C CA . GLY A 1 490 ? -28.656 23.656 -6.047 1 96.75 490 GLY A CA 1
ATOM 3819 C C . GLY A 1 490 ? -28.062 22.797 -4.941 1 96.75 490 GLY A C 1
ATOM 3820 O O . GLY A 1 490 ? -27.156 23.25 -4.234 1 96.75 490 GLY A O 1
ATOM 3821 N N . LYS A 1 491 ? -28.547 21.547 -4.766 1 98.06 491 LYS A N 1
ATOM 3822 C CA . LYS A 1 491 ? -28.078 20.688 -3.686 1 98.06 491 LYS A CA 1
ATOM 3823 C C . LYS A 1 491 ? -27.125 19.609 -4.211 1 98.06 491 LYS A C 1
ATOM 3825 O O . LYS A 1 491 ? -27.266 19.156 -5.348 1 98.06 491 LYS A O 1
ATOM 3830 N N . TYR A 1 492 ? -26.156 19.203 -3.387 1 97.94 492 TYR A N 1
ATOM 3831 C CA . TYR A 1 492 ? -25.266 18.109 -3.725 1 97.94 492 TYR A CA 1
ATOM 3832 C C . TYR A 1 492 ? -25.969 16.766 -3.582 1 97.94 492 TYR A C 1
ATOM 3834 O O . TYR A 1 492 ? -26.797 16.578 -2.689 1 97.94 492 TYR A O 1
ATOM 3842 N N . VAL A 1 493 ? -25.609 15.867 -4.473 1 98 493 VAL A N 1
ATOM 3843 C CA . VAL A 1 493 ? -26.047 14.484 -4.336 1 98 493 VAL A CA 1
ATOM 3844 C C . VAL A 1 493 ? -25.312 13.82 -3.18 1 98 493 VAL A C 1
ATOM 3846 O O . VAL A 1 493 ? -24.078 13.852 -3.121 1 98 493 VAL A O 1
ATOM 3849 N N . THR A 1 494 ? -26.047 13.258 -2.248 1 97 494 THR A N 1
ATOM 3850 C CA . THR A 1 494 ? -25.5 12.602 -1.067 1 97 494 THR A CA 1
ATOM 3851 C C . THR A 1 494 ? -26.141 11.234 -0.861 1 97 494 THR A C 1
ATOM 3853 O O . THR A 1 494 ? -27.188 10.938 -1.443 1 97 494 THR A O 1
ATOM 3856 N N . GLU A 1 495 ? -25.5 10.352 -0.157 1 94.88 495 GLU A N 1
ATOM 3857 C CA . GLU A 1 495 ? -26.031 9.023 0.149 1 94.88 495 GLU A CA 1
ATOM 3858 C C . GLU A 1 495 ? -26.734 9.016 1.497 1 94.88 495 GLU A C 1
ATOM 3860 O O . GLU A 1 495 ? -26.109 9.219 2.539 1 94.88 495 GLU A O 1
ATOM 3865 N N . ASN A 1 496 ? -27.953 8.953 1.549 1 91.81 496 ASN A N 1
ATOM 3866 C CA . ASN A 1 496 ? -28.828 8.836 2.705 1 91.81 496 ASN A CA 1
ATOM 3867 C C . ASN A 1 496 ? -29.781 7.656 2.572 1 91.81 496 ASN A C 1
ATOM 3869 O O . ASN A 1 496 ? -31 7.824 2.637 1 91.81 496 ASN A O 1
ATOM 3873 N N . GLY A 1 497 ? -29.266 6.434 2.539 1 90.31 497 GLY A N 1
ATOM 3874 C CA . GLY A 1 497 ? -30.047 5.262 2.168 1 90.31 497 GLY A CA 1
ATOM 3875 C C . GLY A 1 497 ? -30.188 5.094 0.667 1 90.31 497 GLY A C 1
ATOM 3876 O O . GLY A 1 497 ? -29.875 4.031 0.124 1 90.31 497 GLY A O 1
ATOM 3877 N N . THR A 1 498 ? -30.656 6.133 0.096 1 95.94 498 THR A N 1
ATOM 3878 C CA . THR A 1 498 ? -30.625 6.332 -1.349 1 95.94 498 THR A CA 1
ATOM 3879 C C . THR A 1 498 ? -29.828 7.59 -1.7 1 95.94 498 THR A C 1
ATOM 3881 O O . THR A 1 498 ? -29.516 8.391 -0.823 1 95.94 498 THR A O 1
ATOM 3884 N N . TYR A 1 499 ? -29.438 7.656 -2.875 1 97.38 499 TYR A N 1
ATOM 3885 C CA . TYR A 1 499 ? -28.797 8.891 -3.322 1 97.38 499 TYR A CA 1
ATOM 3886 C C . TYR A 1 499 ? -29.828 9.977 -3.586 1 97.38 499 TYR A C 1
ATOM 3888 O O . TYR A 1 499 ? -30.812 9.758 -4.305 1 97.38 499 TYR A O 1
ATOM 3896 N N . GLN A 1 500 ? -29.594 11.133 -2.898 1 98.25 500 GLN A N 1
ATOM 3897 C CA . GLN A 1 500 ? -30.531 12.242 -2.918 1 98.25 500 GLN A CA 1
ATOM 3898 C C . GLN A 1 500 ? -29.812 13.578 -3.086 1 98.25 500 GLN A C 1
ATOM 3900 O O . GLN A 1 500 ? -28.734 13.773 -2.545 1 98.25 500 GLN A O 1
ATOM 3905 N N . ALA A 1 501 ? -30.391 14.477 -3.859 1 98.38 501 ALA A N 1
ATOM 3906 C CA . ALA A 1 501 ? -29.875 15.844 -3.963 1 98.38 501 ALA A CA 1
ATOM 3907 C C . ALA A 1 501 ? -30.422 16.719 -2.844 1 98.38 501 ALA A C 1
ATOM 3909 O O . ALA A 1 501 ? -31.312 17.547 -3.074 1 98.38 501 ALA A O 1
ATOM 3910 N N . VAL A 1 502 ? -29.828 16.562 -1.6 1 98.06 502 VAL A N 1
ATOM 3911 C CA . VAL A 1 502 ? -30.422 17.25 -0.455 1 98.06 502 VAL A CA 1
ATOM 3912 C C . VAL A 1 502 ? -29.328 17.906 0.374 1 98.06 502 VAL A C 1
ATOM 3914 O O . VAL A 1 502 ? -29.609 18.641 1.32 1 98.06 502 VAL A O 1
ATOM 3917 N N . SER A 1 503 ? -28.094 17.734 0.029 1 96.75 503 SER A N 1
ATOM 3918 C CA . SER A 1 503 ? -26.984 18.25 0.824 1 96.75 503 SER A CA 1
ATOM 3919 C C . SER A 1 503 ? -26.578 19.641 0.371 1 96.75 503 SER A C 1
ATOM 3921 O O . SER A 1 503 ? -26.469 19.906 -0.83 1 96.75 503 SER A O 1
ATOM 3923 N N . ASP A 1 504 ? -26.312 20.531 1.325 1 94.56 504 ASP A N 1
ATOM 3924 C CA . ASP A 1 504 ? -25.891 21.891 1.001 1 94.56 504 ASP A CA 1
ATOM 3925 C C . ASP A 1 504 ? -24.422 21.922 0.575 1 94.56 504 ASP A C 1
ATOM 3927 O O . ASP A 1 504 ? -24.047 22.703 -0.295 1 94.56 504 ASP A O 1
ATOM 3931 N N . THR A 1 505 ? -23.609 21.125 1.227 1 93.81 505 THR A N 1
ATOM 3932 C CA . THR A 1 505 ? -22.172 21.109 0.983 1 93.81 505 THR A CA 1
ATOM 3933 C C . THR A 1 505 ? -21.531 19.844 1.558 1 93.81 505 THR A C 1
ATOM 3935 O O . THR A 1 505 ? -22.031 19.297 2.549 1 93.81 505 THR A O 1
ATOM 3938 N N . PRO A 1 506 ? -20.531 19.25 0.93 1 94.5 506 PRO A N 1
ATOM 3939 C CA . PRO A 1 506 ? -19.797 18.156 1.543 1 94.5 506 PRO A CA 1
ATOM 3940 C C . PRO A 1 506 ? -19.047 18.578 2.805 1 94.5 506 PRO A C 1
ATOM 3942 O O . PRO A 1 506 ? -17.984 19.203 2.719 1 94.5 506 PRO A O 1
ATOM 3945 N N . TYR A 1 507 ? -19.547 18.234 3.998 1 94 507 TYR A N 1
ATOM 3946 C CA . TYR A 1 507 ? -18.906 18.703 5.219 1 94 507 TYR A CA 1
ATOM 3947 C C . TYR A 1 507 ? -19.141 17.734 6.367 1 94 507 TYR A C 1
ATOM 3949 O O . TYR A 1 507 ? -19.469 18.156 7.48 1 94 507 TYR A O 1
ATOM 3957 N N . GLU A 1 508 ? -18.984 16.5 6.133 1 91.56 508 GLU A N 1
ATOM 3958 C CA . GLU A 1 508 ? -18.984 15.484 7.176 1 91.56 508 GLU A CA 1
ATOM 3959 C C . GLU A 1 508 ? -17.656 14.742 7.23 1 91.56 508 GLU A C 1
ATOM 3961 O O . GLU A 1 508 ? -16.828 14.875 6.324 1 91.56 508 GLU A O 1
ATOM 3966 N N . TRP A 1 509 ? -17.453 14.195 8.383 1 89.81 509 TRP A N 1
ATOM 3967 C CA . TRP A 1 509 ? -16.219 13.422 8.484 1 89.81 509 TRP A CA 1
ATOM 3968 C C . TRP A 1 509 ? -16.094 12.438 7.328 1 89.81 509 TRP A C 1
ATOM 3970 O O . TRP A 1 509 ? -15.023 12.305 6.723 1 89.81 509 TRP A O 1
ATOM 3980 N N . PHE A 1 510 ? -17.234 11.719 7.121 1 89.69 510 PHE A N 1
ATOM 3981 C CA . PHE A 1 510 ? -17.359 10.898 5.918 1 89.69 510 PHE A CA 1
ATOM 3982 C C . PHE A 1 510 ? -18.125 11.648 4.832 1 89.69 510 PHE A C 1
ATOM 3984 O O . PHE A 1 510 ? -19.297 11.984 5.004 1 89.69 510 PHE A O 1
ATOM 3991 N N . ILE A 1 511 ? -17.453 11.906 3.758 1 93.69 511 ILE A N 1
ATOM 3992 C CA . ILE A 1 511 ? -18.062 12.711 2.703 1 93.69 511 ILE A CA 1
ATOM 3993 C C . ILE A 1 511 ? -19 11.844 1.864 1 93.69 511 ILE A C 1
ATOM 3995 O O . ILE A 1 511 ? -18.578 11.273 0.853 1 93.69 511 ILE A O 1
ATOM 3999 N N . ARG A 1 512 ? -20.203 11.867 2.195 1 94.5 512 ARG A N 1
ATOM 4000 C CA . ARG A 1 512 ? -21.203 10.992 1.574 1 94.5 512 ARG A CA 1
ATOM 4001 C C . ARG A 1 512 ? -21.547 11.469 0.168 1 94.5 512 ARG A C 1
ATOM 4003 O O . ARG A 1 512 ? -22.172 10.742 -0.601 1 94.5 512 ARG A O 1
ATOM 4010 N N . GLU A 1 513 ? -21.047 12.617 -0.22 1 96.06 513 GLU A N 1
ATOM 4011 C CA . GLU A 1 513 ? -21.266 13.188 -1.546 1 96.06 513 GLU A CA 1
ATOM 4012 C C . GLU A 1 513 ? -20.219 12.672 -2.545 1 96.06 513 GLU A C 1
ATOM 4014 O O . GLU A 1 513 ? -20.344 12.914 -3.748 1 96.06 513 GLU A O 1
ATOM 4019 N N . TRP A 1 514 ? -19.266 11.883 -2.098 1 93.69 514 TRP A N 1
ATOM 4020 C CA . TRP A 1 514 ? -18.172 11.43 -2.957 1 93.69 514 TRP A CA 1
ATOM 4021 C C . TRP A 1 514 ? -18.672 10.414 -3.98 1 93.69 514 TRP A C 1
ATOM 4023 O O . TRP A 1 514 ? -19.422 9.492 -3.639 1 93.69 514 TRP A O 1
ATOM 4033 N N . LEU A 1 515 ? -18.375 10.664 -5.199 1 94.19 515 LEU A N 1
ATOM 4034 C CA . LEU A 1 515 ? -18.438 9.695 -6.289 1 94.19 515 LEU A CA 1
ATOM 4035 C C . LEU A 1 515 ? -17.031 9.359 -6.801 1 94.19 515 LEU A C 1
ATOM 4037 O O . LEU A 1 515 ? -16.297 10.25 -7.211 1 94.19 515 LEU A O 1
ATOM 4041 N N . LYS A 1 516 ? -16.703 8.133 -6.77 1 93.69 516 LYS A N 1
ATOM 4042 C CA . LYS A 1 516 ? -15.398 7.688 -7.258 1 93.69 516 LYS A CA 1
ATOM 4043 C C . LYS A 1 516 ? -15.523 6.992 -8.609 1 93.69 516 LYS A C 1
ATOM 4045 O O . LYS A 1 516 ? -15.844 5.805 -8.68 1 93.69 516 LYS A O 1
ATOM 4050 N N . PRO A 1 517 ? -15.203 7.684 -9.68 1 93.69 517 PRO A N 1
ATOM 4051 C CA . PRO A 1 517 ? -15.445 7.148 -11.023 1 93.69 517 PRO A CA 1
ATOM 4052 C C . PRO A 1 517 ? -14.43 6.078 -11.422 1 93.69 517 PRO A C 1
ATOM 4054 O O . PRO A 1 517 ? -13.234 6.23 -11.164 1 93.69 517 PRO A O 1
ATOM 4057 N N . GLU A 1 518 ? -14.852 5.043 -11.938 1 89.44 518 GLU A N 1
ATOM 4058 C CA . GLU A 1 518 ? -14.055 3.984 -12.555 1 89.44 518 GLU A CA 1
ATOM 4059 C C . GLU A 1 518 ? -14.539 3.684 -13.969 1 89.44 518 GLU A C 1
ATOM 4061 O O . GLU A 1 518 ? -15.578 3.051 -14.156 1 89.44 518 GLU A O 1
ATOM 4066 N N . PRO A 1 519 ? -13.805 4.016 -14.938 1 88.5 519 PRO A N 1
ATOM 4067 C CA . PRO A 1 519 ? -14.242 3.807 -16.312 1 88.5 519 PRO A CA 1
ATOM 4068 C C . PRO A 1 519 ? -14.398 2.328 -16.672 1 88.5 519 PRO A C 1
ATOM 4070 O O . PRO A 1 519 ? -13.609 1.496 -16.219 1 88.5 519 PRO A O 1
ATOM 4073 N N . TYR A 1 520 ? -15.367 1.996 -17.422 1 87.38 520 TYR A N 1
ATOM 4074 C CA . TYR A 1 520 ? -15.648 0.681 -17.984 1 87.38 520 TYR A CA 1
ATOM 4075 C C . TYR A 1 520 ? -16.203 0.802 -19.391 1 87.38 520 TYR A C 1
ATOM 4077 O O . TYR A 1 520 ? -17.406 0.961 -19.594 1 87.38 520 TYR A O 1
ATOM 4085 N N . GLY A 1 521 ? -15.406 0.697 -20.359 1 81.06 521 GLY A N 1
ATOM 4086 C CA . GLY A 1 521 ? -15.844 0.99 -21.719 1 81.06 521 GLY A CA 1
ATOM 4087 C C . GLY A 1 521 ? -16.281 2.43 -21.906 1 81.06 521 GLY A C 1
ATOM 4088 O O . GLY A 1 521 ? -15.539 3.357 -21.578 1 81.06 521 GLY A O 1
ATOM 4089 N N . ASP A 1 522 ? -17.5 2.553 -22.406 1 86.19 522 ASP A N 1
ATOM 4090 C CA . ASP A 1 522 ? -18.047 3.889 -22.609 1 86.19 522 ASP A CA 1
ATOM 4091 C C . ASP A 1 522 ? -18.859 4.336 -21.391 1 86.19 522 ASP A C 1
ATOM 4093 O O . ASP A 1 522 ? -19.469 5.41 -21.406 1 86.19 522 ASP A O 1
ATOM 4097 N N . ALA A 1 523 ? -18.891 3.408 -20.422 1 93.38 523 ALA A N 1
ATOM 4098 C CA . ALA A 1 523 ? -19.625 3.693 -19.188 1 93.38 523 ALA A CA 1
ATOM 4099 C C . ALA A 1 523 ? -18.688 3.846 -18 1 93.38 523 ALA A C 1
ATOM 4101 O O . ALA A 1 523 ? -17.469 3.893 -18.172 1 93.38 523 ALA A O 1
ATOM 4102 N N . MET A 1 524 ? -19.281 4.098 -16.938 1 93.44 524 MET A N 1
ATOM 4103 C CA . MET A 1 524 ? -18.531 4.25 -15.695 1 93.44 524 MET A CA 1
ATOM 4104 C C . MET A 1 524 ? -19.25 3.572 -14.539 1 93.44 524 MET A C 1
ATOM 4106 O O . MET A 1 524 ? -20.484 3.6 -14.461 1 93.44 524 MET A O 1
ATOM 4110 N N . ARG A 1 525 ? -18.438 2.982 -13.734 1 93.31 525 ARG A N 1
ATOM 4111 C CA . ARG A 1 525 ? -18.891 2.578 -12.406 1 93.31 525 ARG A CA 1
ATOM 4112 C C . ARG A 1 525 ? -18.484 3.594 -11.352 1 93.31 525 ARG A C 1
ATOM 4114 O O . ARG A 1 525 ? -17.391 4.164 -11.422 1 93.31 525 ARG A O 1
ATOM 4121 N N . PHE A 1 526 ? -19.328 3.867 -10.398 1 94.5 526 PHE A N 1
ATOM 4122 C CA . PHE A 1 526 ? -19 4.824 -9.352 1 94.5 526 PHE A CA 1
ATOM 4123 C C . PHE A 1 526 ? -18.875 4.125 -8 1 94.5 526 PHE A C 1
ATOM 4125 O O . PHE A 1 526 ? -19.797 3.439 -7.562 1 94.5 526 PHE A O 1
ATOM 4132 N N . GLY A 1 527 ? -17.641 4.309 -7.434 1 91.19 527 GLY A N 1
ATOM 4133 C CA . GLY A 1 527 ? -17.516 3.949 -6.031 1 91.19 527 GLY A CA 1
ATOM 4134 C C . GLY A 1 527 ? -18.188 4.941 -5.098 1 91.19 527 GLY A C 1
ATOM 4135 O O . GLY A 1 527 ? -18.453 6.078 -5.484 1 91.19 527 GLY A O 1
ATOM 4136 N N . SER A 1 528 ? -18.5 4.441 -3.879 1 85.19 528 SER A N 1
ATOM 4137 C CA . SER A 1 528 ? -19.141 5.281 -2.873 1 85.19 528 SER A CA 1
ATOM 4138 C C . SER A 1 528 ? -18.141 5.824 -1.872 1 85.19 528 SER A C 1
ATOM 4140 O O . SER A 1 528 ? -16.938 5.582 -2.006 1 85.19 528 SER A O 1
ATOM 4142 N N . TRP A 1 529 ? -18.531 6.605 -0.905 1 78.12 529 TRP A N 1
ATOM 4143 C CA . TRP A 1 529 ? -17.734 7.324 0.084 1 78.12 529 TRP A CA 1
ATOM 4144 C C . TRP A 1 529 ? -17.172 6.367 1.126 1 78.12 529 TRP A C 1
ATOM 4146 O O . TRP A 1 529 ? -16.266 6.727 1.88 1 78.12 529 TRP A O 1
ATOM 4156 N N . HIS A 1 530 ? -17.5 5.129 1 1 64.81 530 HIS A N 1
ATOM 4157 C CA . HIS A 1 530 ? -17.141 4.18 2.047 1 64.81 530 HIS A CA 1
ATOM 4158 C C . HIS A 1 530 ? -15.68 3.756 1.932 1 64.81 530 HIS A C 1
ATOM 4160 O O . HIS A 1 530 ? -15.125 3.701 0.83 1 64.81 530 HIS A O 1
ATOM 4166 N N . ASP A 1 531 ? -14.82 4.156 2.801 1 64.5 531 ASP A N 1
ATOM 4167 C CA . ASP A 1 531 ? -13.453 3.635 2.805 1 64.5 531 ASP A CA 1
ATOM 4168 C C . ASP A 1 531 ? -13.453 2.115 2.668 1 64.5 531 ASP A C 1
ATOM 4170 O O . ASP A 1 531 ? -12.641 1.433 3.297 1 64.5 531 ASP A O 1
ATOM 4174 N N . CYS A 1 532 ? -14.57 1.623 2.16 1 68.19 532 CYS A N 1
ATOM 4175 C CA . CYS A 1 532 ? -14.719 0.221 1.787 1 68.19 532 CYS A CA 1
ATOM 4176 C C . CYS A 1 532 ? -15.234 0.089 0.361 1 68.19 532 CYS A C 1
ATOM 4178 O O . CYS A 1 532 ? -15.812 1.033 -0.186 1 68.19 532 CYS A O 1
ATOM 4180 N N . PRO A 1 533 ? -14.945 -0.96 -0.234 1 75.94 533 PRO A N 1
ATOM 4181 C CA . PRO A 1 533 ? -15.336 -1.115 -1.638 1 75.94 533 PRO A CA 1
ATOM 4182 C C . PRO A 1 533 ? -16.844 -1.221 -1.821 1 75.94 533 PRO A C 1
ATOM 4184 O O . PRO A 1 533 ? -17.438 -2.275 -1.562 1 75.94 533 PRO A O 1
ATOM 4187 N N . MET A 1 534 ? -17.578 -0.125 -2.109 1 87.25 534 MET A N 1
ATOM 4188 C CA . MET A 1 534 ? -19 -0.062 -2.447 1 87.25 534 MET A CA 1
ATOM 4189 C C . MET A 1 534 ? -19.203 0.567 -3.82 1 87.25 534 MET A C 1
ATOM 4191 O O . MET A 1 534 ? -18.406 1.401 -4.25 1 87.25 534 MET A O 1
ATOM 4195 N N . ASP A 1 535 ? -20.25 0.114 -4.453 1 90.88 535 ASP A N 1
ATOM 4196 C CA . ASP A 1 535 ? -20.672 0.659 -5.738 1 90.88 535 ASP A CA 1
ATOM 4197 C C . ASP A 1 535 ? -22.016 1.376 -5.621 1 90.88 535 ASP A C 1
ATOM 4199 O O . ASP A 1 535 ? -22.797 1.093 -4.715 1 90.88 535 ASP A O 1
ATOM 4203 N N . ILE A 1 536 ? -22.203 2.289 -6.488 1 95.38 536 ILE A N 1
ATOM 4204 C CA . ILE A 1 536 ? -23.547 2.83 -6.688 1 95.38 536 ILE A CA 1
ATOM 4205 C C . ILE A 1 536 ? -24.297 1.972 -7.695 1 95.38 536 ILE A C 1
ATOM 4207 O O . ILE A 1 536 ? -23.797 1.701 -8.789 1 95.38 536 ILE A O 1
ATOM 4211 N N . ALA A 1 537 ? -25.484 1.508 -7.297 1 96.06 537 ALA A N 1
ATOM 4212 C CA . ALA A 1 537 ? -26.25 0.619 -8.172 1 96.06 537 ALA A CA 1
ATOM 4213 C C . ALA A 1 537 ? -27.703 1.06 -8.273 1 96.06 537 ALA A C 1
ATOM 4215 O O . ALA A 1 537 ? -28.266 1.574 -7.305 1 96.06 537 ALA A O 1
ATOM 4216 N N . LEU A 1 538 ? -28.234 0.889 -9.445 1 97.56 538 LEU A N 1
ATOM 4217 C CA . LEU A 1 538 ? -29.672 1.089 -9.664 1 97.56 538 LEU A CA 1
ATOM 4218 C C . LEU A 1 538 ? -30.484 -0.035 -9.031 1 97.56 538 LEU A C 1
ATOM 4220 O O . LEU A 1 538 ? -30.156 -1.213 -9.203 1 97.56 538 LEU A O 1
ATOM 4224 N N . GLN A 1 539 ? -31.516 0.364 -8.289 1 96.56 539 GLN A N 1
ATOM 4225 C CA . GLN A 1 539 ? -32.406 -0.598 -7.656 1 96.56 539 GLN A CA 1
ATOM 4226 C C . GLN A 1 539 ? -33.656 -0.819 -8.5 1 96.56 539 GLN A C 1
ATOM 4228 O O . GLN A 1 539 ? -34 0.001 -9.367 1 96.56 539 GLN A O 1
ATOM 4233 N N . PRO A 1 540 ? -34.406 -1.928 -8.273 1 94.94 540 PRO A N 1
ATOM 4234 C CA . PRO A 1 540 ? -35.594 -2.223 -9.055 1 94.94 540 PRO A CA 1
ATOM 4235 C C . PRO A 1 540 ? -36.656 -1.105 -8.977 1 94.94 540 PRO A C 1
ATOM 4237 O O . PRO A 1 540 ? -37.406 -0.908 -9.922 1 94.94 540 PRO A O 1
ATOM 4240 N N . ASP A 1 541 ? -36.625 -0.337 -7.918 1 95.31 541 ASP A N 1
ATOM 4241 C CA . ASP A 1 541 ? -37.594 0.728 -7.762 1 95.31 541 ASP A CA 1
ATOM 4242 C C . ASP A 1 541 ? -37.156 2.008 -8.461 1 95.31 541 ASP A C 1
ATOM 4244 O O . ASP A 1 541 ? -37.781 3.047 -8.344 1 95.31 541 ASP A O 1
ATOM 4248 N N . GLY A 1 542 ? -35.969 1.94 -9.086 1 96.38 542 GLY A N 1
ATOM 4249 C CA . GLY A 1 542 ? -35.5 3.055 -9.875 1 96.38 542 GLY A CA 1
ATOM 4250 C C . GLY A 1 542 ? -34.562 3.963 -9.109 1 96.38 542 GLY A C 1
ATOM 4251 O O . GLY A 1 542 ? -33.938 4.871 -9.68 1 96.38 542 GLY A O 1
ATOM 4252 N N . THR A 1 543 ? -34.469 3.715 -7.82 1 97.81 543 THR A N 1
ATOM 4253 C CA . THR A 1 543 ? -33.594 4.543 -7 1 97.81 543 THR A CA 1
ATOM 4254 C C . THR A 1 543 ? -32.156 4.051 -7.082 1 97.81 543 THR A C 1
ATOM 4256 O O . THR A 1 543 ? -31.891 2.971 -7.613 1 97.81 543 THR A O 1
ATOM 4259 N N . LEU A 1 544 ? -31.234 4.871 -6.699 1 97.38 544 LEU A N 1
ATOM 4260 C CA . LEU A 1 544 ? -29.828 4.508 -6.602 1 97.38 544 LEU A CA 1
ATOM 4261 C C . LEU A 1 544 ? -29.422 4.301 -5.148 1 97.38 544 LEU A C 1
ATOM 4263 O O . LEU A 1 544 ? -29.812 5.078 -4.273 1 97.38 544 LEU A O 1
ATOM 4267 N N . ARG A 1 545 ? -28.672 3.248 -4.891 1 95.62 545 ARG A N 1
ATOM 4268 C CA . ARG A 1 545 ? -28.188 2.941 -3.551 1 95.62 545 ARG A CA 1
ATOM 4269 C C . ARG A 1 545 ? -26.734 2.455 -3.592 1 95.62 545 ARG A C 1
ATOM 4271 O O . ARG A 1 545 ? -26.25 2.037 -4.645 1 95.62 545 ARG A O 1
ATOM 4278 N N . ALA A 1 546 ? -26.031 2.617 -2.438 1 92.25 546 ALA A N 1
ATOM 4279 C CA . ALA A 1 546 ? -24.719 2.002 -2.283 1 92.25 546 ALA A CA 1
ATOM 4280 C C . ALA A 1 546 ? -24.844 0.507 -2.006 1 92.25 546 ALA A C 1
ATOM 4282 O O . ALA A 1 546 ? -25.672 0.087 -1.188 1 92.25 546 ALA A O 1
ATOM 4283 N N . VAL A 1 547 ? -24.094 -0.224 -2.76 1 88 547 VAL A N 1
ATOM 4284 C CA . VAL A 1 547 ? -24.078 -1.67 -2.57 1 88 547 VAL A CA 1
ATOM 4285 C C . VAL A 1 547 ? -22.641 -2.162 -2.506 1 88 547 VAL A C 1
ATOM 4287 O O . VAL A 1 547 ? -21.719 -1.449 -2.908 1 88 547 VAL A O 1
ATOM 4290 N N . SER A 1 548 ? -22.438 -3.303 -1.924 1 79.81 548 SER A N 1
ATOM 4291 C CA . SER A 1 548 ? -21.094 -3.875 -1.866 1 79.81 548 SER A CA 1
ATOM 4292 C C . SER A 1 548 ? -20.469 -3.959 -3.254 1 79.81 548 SER A C 1
ATOM 4294 O O . SER A 1 548 ? -21.156 -4.277 -4.23 1 79.81 548 SER A O 1
ATOM 4296 N N . HIS A 1 549 ? -19.203 -3.631 -3.311 1 83.19 549 HIS A N 1
ATOM 4297 C CA . HIS A 1 549 ? -18.469 -3.668 -4.574 1 83.19 549 HIS A CA 1
ATOM 4298 C C . HIS A 1 549 ? -18.578 -5.039 -5.23 1 83.19 549 HIS A C 1
ATOM 4300 O O . HIS A 1 549 ? -18.5 -6.066 -4.555 1 83.19 549 HIS A O 1
ATOM 4306 N N . GLY A 1 550 ? -18.891 -5.109 -6.465 1 79.44 550 GLY A N 1
ATOM 4307 C CA . GLY A 1 550 ? -19.047 -6.352 -7.207 1 79.44 550 GLY A CA 1
ATOM 4308 C C . GLY A 1 550 ? -18.719 -6.203 -8.688 1 79.44 550 GLY A C 1
ATOM 4309 O O . GLY A 1 550 ? -18.062 -5.242 -9.094 1 79.44 550 GLY A O 1
ATOM 4310 N N . LYS A 1 551 ? -19.125 -7.055 -9.453 1 82.12 551 LYS A N 1
ATOM 4311 C CA . LYS A 1 551 ? -18.922 -7.039 -10.898 1 82.12 551 LYS A CA 1
ATOM 4312 C C . LYS A 1 551 ? -19.656 -5.871 -11.547 1 82.12 551 LYS A C 1
ATOM 4314 O O . LYS A 1 551 ? -20.656 -5.398 -11.016 1 82.12 551 LYS A O 1
ATOM 4319 N N . PRO A 1 552 ? -19.125 -5.41 -12.609 1 87 552 PRO A N 1
ATOM 4320 C CA . PRO A 1 552 ? -19.766 -4.266 -13.273 1 87 552 PRO A CA 1
ATOM 4321 C C . PRO A 1 552 ? -21.016 -4.656 -14.062 1 87 552 PRO A C 1
ATOM 4323 O O . PRO A 1 552 ? -21.047 -4.488 -15.281 1 87 552 PRO A O 1
ATOM 4326 N N . THR A 1 553 ? -22.031 -5.117 -13.383 1 89.38 553 THR A N 1
ATOM 4327 C CA . THR A 1 553 ? -23.312 -5.422 -14 1 89.38 553 THR A CA 1
ATOM 4328 C C . THR A 1 553 ? -24 -4.145 -14.453 1 89.38 553 THR A C 1
ATOM 4330 O O . THR A 1 553 ? -23.688 -3.051 -13.977 1 89.38 553 THR A O 1
ATOM 4333 N N . PRO A 1 554 ? -24.906 -4.242 -15.406 1 92.69 554 PRO A N 1
ATOM 4334 C CA . PRO A 1 554 ? -25.531 -3.049 -15.977 1 92.69 554 PRO A CA 1
ATOM 4335 C C . PRO A 1 554 ? -26.125 -2.133 -14.914 1 92.69 554 PRO A C 1
ATOM 4337 O O . PRO A 1 554 ? -26.141 -0.911 -15.078 1 92.69 554 PRO A O 1
ATOM 4340 N N . ASP A 1 555 ? -26.656 -2.701 -13.828 1 95.62 555 ASP A N 1
ATOM 4341 C CA . ASP A 1 555 ? -27.266 -1.895 -12.773 1 95.62 555 ASP A CA 1
ATOM 4342 C C . ASP A 1 555 ? -26.234 -1.035 -12.062 1 95.62 555 ASP A C 1
ATOM 4344 O O . ASP A 1 555 ? -26.578 -0.09 -11.352 1 95.62 555 ASP A O 1
ATOM 4348 N N . ARG A 1 556 ? -24.938 -1.311 -12.312 1 94.75 556 ARG A N 1
ATOM 4349 C CA . ARG A 1 556 ? -23.859 -0.585 -11.656 1 94.75 556 ARG A CA 1
ATOM 4350 C C . ARG A 1 556 ? -23.141 0.336 -12.641 1 94.75 556 ARG A C 1
ATOM 4352 O O . ARG A 1 556 ? -22.172 1.013 -12.273 1 94.75 556 ARG A O 1
ATOM 4359 N N . LEU A 1 557 ? -23.547 0.377 -13.836 1 95.25 557 LEU A N 1
ATOM 4360 C CA . LEU A 1 557 ? -22.859 1.137 -14.883 1 95.25 557 LEU A CA 1
ATOM 4361 C C . LEU A 1 557 ? -23.703 2.34 -15.305 1 95.25 557 LEU A C 1
ATOM 4363 O O . LEU A 1 557 ? -24.922 2.234 -15.453 1 95.25 557 LEU A O 1
ATOM 4367 N N . PHE A 1 558 ? -23 3.473 -15.469 1 97.69 558 PHE A N 1
ATOM 4368 C CA . PHE A 1 558 ? -23.625 4.727 -15.844 1 97.69 558 PHE A CA 1
ATOM 4369 C C . PHE A 1 558 ? -22.812 5.453 -16.906 1 97.69 558 PHE A C 1
ATOM 4371 O O . PHE A 1 558 ? -21.594 5.234 -17.016 1 97.69 558 PHE A O 1
ATOM 4378 N N . ARG A 1 559 ? -23.5 6.277 -17.625 1 97.31 559 ARG A N 1
ATOM 4379 C CA . ARG A 1 559 ? -22.828 7.176 -18.562 1 97.31 559 ARG A CA 1
ATOM 4380 C C . ARG A 1 559 ? -22.984 8.633 -18.125 1 97.31 559 ARG A C 1
ATOM 4382 O O . ARG A 1 559 ? -24.062 9.062 -17.734 1 97.31 559 ARG A O 1
ATOM 4389 N N . LEU A 1 560 ? -21.906 9.266 -18.047 1 96.44 560 LEU A N 1
ATOM 4390 C CA . LEU A 1 560 ? -21.922 10.711 -17.859 1 96.44 560 LEU A CA 1
ATOM 4391 C C . LEU A 1 560 ? -22.078 11.422 -19.203 1 96.44 560 LEU A C 1
ATOM 4393 O O . LEU A 1 560 ? -21.125 11.531 -19.969 1 96.44 560 LEU A O 1
ATOM 4397 N N . VAL A 1 561 ? -23.25 12.008 -19.406 1 97.62 561 VAL A N 1
ATOM 4398 C CA . VAL A 1 561 ? -23.578 12.633 -20.688 1 97.62 561 VAL A CA 1
ATOM 4399 C C . VAL A 1 561 ? -23.359 14.141 -20.594 1 97.62 561 VAL A C 1
ATOM 4401 O O . VAL A 1 561 ? -24 14.828 -19.812 1 97.62 561 VAL A O 1
ATOM 4404 N N . PRO A 1 562 ? -22.469 14.68 -21.406 1 97.5 562 PRO A N 1
ATOM 4405 C CA . PRO A 1 562 ? -22.234 16.125 -21.375 1 97.5 562 PRO A CA 1
ATOM 4406 C C . PRO A 1 562 ? -23.422 16.938 -21.875 1 97.5 562 PRO A C 1
ATOM 4408 O O . PRO A 1 562 ? -24.031 16.562 -22.891 1 97.5 562 PRO A O 1
ATOM 4411 N N . VAL A 1 563 ? -23.828 17.938 -21.203 1 98.25 563 VAL A N 1
ATOM 4412 C CA . VAL A 1 563 ? -24.922 18.828 -21.594 1 98.25 563 VAL A CA 1
ATOM 4413 C C . VAL A 1 563 ? -24.344 20.188 -21.984 1 98.25 563 VAL A C 1
ATOM 4415 O O . VAL A 1 563 ? -24.719 20.766 -23.016 1 98.25 563 VAL A O 1
ATOM 4418 N N . GLU A 1 564 ? -23.469 20.75 -21.141 1 98.06 564 GLU A N 1
ATOM 4419 C CA . GLU A 1 564 ? -22.797 22.016 -21.391 1 98.06 564 GLU A CA 1
ATOM 4420 C C . GLU A 1 564 ? -21.359 21.984 -20.891 1 98.06 564 GLU A C 1
ATOM 4422 O O . GLU A 1 564 ? -21.094 21.531 -19.766 1 98.06 564 GLU A O 1
ATOM 4427 N N . ASP A 1 565 ? -20.484 22.469 -21.703 1 98.19 565 ASP A N 1
ATOM 4428 C CA . ASP A 1 565 ? -19.078 22.547 -21.328 1 98.19 565 ASP A CA 1
ATOM 4429 C C . ASP A 1 565 ? -18.781 23.828 -20.547 1 98.19 565 ASP A C 1
ATOM 4431 O O . ASP A 1 565 ? -18.766 24.906 -21.141 1 98.19 565 ASP A O 1
ATOM 4435 N N . GLY A 1 566 ? -18.5 23.688 -19.281 1 98.5 566 GLY A N 1
ATOM 4436 C CA . GLY A 1 566 ? -18.281 24.828 -18.406 1 98.5 566 GLY A CA 1
ATOM 4437 C C . GLY A 1 566 ? -17.047 25.625 -18.766 1 98.5 566 GLY A C 1
ATOM 4438 O O . GLY A 1 566 ? -17 26.844 -18.547 1 98.5 566 GLY A O 1
ATOM 4439 N N . VAL A 1 567 ? -16.016 25.016 -19.297 1 98.5 567 VAL A N 1
ATOM 4440 C CA . VAL A 1 567 ? -14.773 25.688 -19.672 1 98.5 567 VAL A CA 1
ATOM 4441 C C . VAL A 1 567 ? -15.023 26.625 -20.859 1 98.5 567 VAL A C 1
ATOM 4443 O O . VAL A 1 567 ? -14.617 27.781 -20.828 1 98.5 567 VAL A O 1
ATOM 4446 N N . THR A 1 568 ? -15.781 26.156 -21.844 1 98.31 568 THR A N 1
ATOM 4447 C CA . THR A 1 568 ? -16.125 26.953 -23 1 98.31 568 THR A CA 1
ATOM 4448 C C . THR A 1 568 ? -17.031 28.125 -22.609 1 98.31 568 THR A C 1
ATOM 4450 O O . THR A 1 568 ? -16.844 29.234 -23.078 1 98.31 568 THR A O 1
ATOM 4453 N N . ARG A 1 569 ? -17.969 27.859 -21.797 1 98.5 569 ARG A N 1
ATOM 4454 C CA . ARG A 1 569 ? -18.891 28.891 -21.344 1 98.5 569 ARG A CA 1
ATOM 4455 C C . ARG A 1 569 ? -18.156 29.984 -20.578 1 98.5 569 ARG A C 1
ATOM 4457 O O . ARG A 1 569 ? -18.406 31.172 -20.812 1 98.5 569 ARG A O 1
ATOM 4464 N N . ALA A 1 570 ? -17.281 29.609 -19.703 1 98.81 570 ALA A N 1
ATOM 4465 C CA . ALA A 1 570 ? -16.5 30.562 -18.906 1 98.81 570 ALA A CA 1
ATOM 4466 C C . ALA A 1 570 ? -15.609 31.406 -19.797 1 98.81 570 ALA A C 1
ATOM 4468 O O . ALA A 1 570 ? -15.453 32.625 -19.578 1 98.81 570 ALA A O 1
ATOM 4469 N N . ALA A 1 571 ? -14.977 30.797 -20.75 1 98.81 571 ALA A N 1
ATOM 4470 C CA . ALA A 1 571 ? -14.125 31.516 -21.688 1 98.81 571 ALA A CA 1
ATOM 4471 C C . ALA A 1 571 ? -14.922 32.562 -22.453 1 98.81 571 ALA A C 1
ATOM 4473 O O . ALA A 1 571 ? -14.43 33.688 -22.703 1 98.81 571 ALA A O 1
ATOM 4474 N N . ALA A 1 572 ? -16.141 32.219 -22.859 1 98.69 572 ALA A N 1
ATOM 4475 C CA . ALA A 1 572 ? -17.016 33.156 -23.578 1 98.69 572 ALA A CA 1
ATOM 4476 C C . ALA A 1 572 ? -17.344 34.375 -22.703 1 98.69 572 ALA A C 1
ATOM 4478 O O . ALA A 1 572 ? -17.375 35.5 -23.172 1 98.69 572 ALA A O 1
ATOM 4479 N N . LEU A 1 573 ? -17.578 34.125 -21.438 1 98.69 573 LEU A N 1
ATOM 4480 C CA . LEU A 1 573 ? -17.875 35.188 -20.5 1 98.69 573 LEU A CA 1
ATOM 4481 C C . LEU A 1 573 ? -16.641 36.062 -20.297 1 98.69 573 LEU A C 1
ATOM 4483 O O . LEU A 1 573 ? -16.766 37.312 -20.172 1 98.69 573 LEU A O 1
ATOM 4487 N N . ALA A 1 574 ? -15.508 35.469 -20.203 1 98.81 574 ALA A N 1
ATOM 4488 C CA . ALA A 1 574 ? -14.25 36.219 -20.016 1 98.81 574 ALA A CA 1
ATOM 4489 C C . ALA A 1 574 ? -14.055 37.25 -21.109 1 98.81 574 ALA A C 1
ATOM 4491 O O . ALA A 1 574 ? -13.531 38.344 -20.859 1 98.81 574 ALA A O 1
ATOM 4492 N N . LYS A 1 575 ? -14.562 37 -22.281 1 98.38 575 LYS A N 1
ATOM 4493 C CA . LYS A 1 575 ? -14.422 37.906 -23.422 1 98.38 575 LYS A CA 1
ATOM 4494 C C . LYS A 1 575 ? -15.242 39.156 -23.219 1 98.38 575 LYS A C 1
ATOM 4496 O O . LYS A 1 575 ? -14.953 40.219 -23.812 1 98.38 575 LYS A O 1
ATOM 4501 N N . GLN A 1 576 ? -16.188 39.062 -22.391 1 98 576 GLN A N 1
ATOM 4502 C CA . GLN A 1 576 ? -17.125 40.156 -22.203 1 98 576 GLN A CA 1
ATOM 4503 C C . GLN A 1 576 ? -16.641 41.094 -21.109 1 98 576 GLN A C 1
ATOM 4505 O O . GLN A 1 576 ? -17.234 42.156 -20.906 1 98 576 GLN A O 1
ATOM 4510 N N . ALA A 1 577 ? -15.586 40.812 -20.453 1 98.5 577 ALA A N 1
ATOM 4511 C CA . ALA A 1 577 ? -15.125 41.562 -19.312 1 98.5 577 ALA A CA 1
ATOM 4512 C C . ALA A 1 577 ? -13.852 42.344 -19.641 1 98.5 577 ALA A C 1
ATOM 4514 O O . ALA A 1 577 ? -13.109 41.969 -20.562 1 98.5 577 ALA A O 1
ATOM 4515 N N . ASP A 1 578 ? -13.609 43.406 -18.891 1 98.12 578 ASP A N 1
ATOM 4516 C CA . ASP A 1 578 ? -12.359 44.156 -19.016 1 98.12 578 ASP A CA 1
ATOM 4517 C C . ASP A 1 578 ? -11.234 43.469 -18.25 1 98.12 578 ASP A C 1
ATOM 4519 O O . ASP A 1 578 ? -10.07 43.531 -18.656 1 98.12 578 ASP A O 1
ATOM 4523 N N . VAL A 1 579 ? -11.562 42.875 -17.172 1 98.44 579 VAL A N 1
ATOM 4524 C CA . VAL A 1 579 ? -10.633 42.125 -16.328 1 98.44 579 VAL A CA 1
ATOM 4525 C C . VAL A 1 579 ? -11.312 40.875 -15.797 1 98.44 579 VAL A C 1
ATOM 4527 O O . VAL A 1 579 ? -12.523 40.875 -15.531 1 98.44 579 VAL A O 1
ATOM 4530 N N . VAL A 1 580 ? -10.562 39.781 -15.703 1 98.88 580 VAL A N 1
ATOM 4531 C CA . VAL A 1 580 ? -11.07 38.531 -15.141 1 98.88 580 VAL A CA 1
ATOM 4532 C C . VAL A 1 580 ? -10.359 38.219 -13.828 1 98.88 580 VAL A C 1
ATOM 4534 O O . VAL A 1 580 ? -9.133 38.344 -13.742 1 98.88 580 VAL A O 1
ATOM 4537 N N . ILE A 1 581 ? -11.094 37.969 -12.797 1 98.88 581 ILE A N 1
ATOM 4538 C CA . ILE A 1 581 ? -10.594 37.375 -11.57 1 98.88 581 ILE A CA 1
ATOM 4539 C C . ILE A 1 581 ? -10.867 35.875 -11.578 1 98.88 581 ILE A C 1
ATOM 4541 O O . ILE A 1 581 ? -12 35.438 -11.32 1 98.88 581 ILE A O 1
ATOM 4545 N N . LEU A 1 582 ? -9.883 35.094 -11.914 1 98.94 582 LEU A N 1
ATOM 4546 C CA . LEU A 1 582 ? -9.992 33.656 -11.977 1 98.94 582 LEU A CA 1
ATOM 4547 C C . LEU A 1 582 ? -9.742 33.031 -10.602 1 98.94 582 LEU A C 1
ATOM 4549 O O . LEU A 1 582 ? -8.633 33.125 -10.07 1 98.94 582 LEU A O 1
ATOM 4553 N N . CYS A 1 583 ? -10.75 32.375 -9.977 1 98.88 583 CYS A N 1
ATOM 4554 C CA . CYS A 1 583 ? -10.68 31.859 -8.617 1 98.88 583 CYS A CA 1
ATOM 4555 C C . CYS A 1 583 ? -10.531 30.344 -8.633 1 98.88 583 CYS A C 1
ATOM 4557 O O . CYS A 1 583 ? -11.523 29.625 -8.773 1 98.88 583 CYS A O 1
ATOM 4559 N N . LEU A 1 584 ? -9.336 29.859 -8.438 1 98.75 584 LEU A N 1
ATOM 4560 C CA . LEU A 1 584 ? -9.016 28.438 -8.43 1 98.75 584 LEU A CA 1
ATOM 4561 C C . LEU A 1 584 ? -8.477 28 -7.07 1 98.75 584 LEU A C 1
ATOM 4563 O O . LEU A 1 584 ? -8.211 28.844 -6.211 1 98.75 584 LEU A O 1
ATOM 4567 N N . GLY A 1 585 ? -8.383 26.719 -6.824 1 98.19 585 GLY A N 1
ATOM 4568 C CA . GLY A 1 585 ? -7.84 26.219 -5.574 1 98.19 585 GLY A CA 1
ATOM 4569 C C . GLY A 1 585 ? -8.453 24.891 -5.137 1 98.19 585 GLY A C 1
ATOM 4570 O O . GLY A 1 585 ? -8.672 24 -5.961 1 98.19 585 GLY A O 1
ATOM 4571 N N . ASN A 1 586 ? -8.578 24.703 -3.855 1 97.69 586 ASN A N 1
ATOM 4572 C CA . ASN A 1 586 ? -9.031 23.406 -3.355 1 97.69 586 ASN A CA 1
ATOM 4573 C C . ASN A 1 586 ? -10.297 23.547 -2.514 1 97.69 586 ASN A C 1
ATOM 4575 O O . ASN A 1 586 ? -10.648 24.641 -2.086 1 97.69 586 ASN A O 1
ATOM 4579 N N . HIS A 1 587 ? -11.109 22.5 -2.439 1 96.94 587 HIS A N 1
ATOM 4580 C CA . HIS A 1 587 ? -12.062 22.266 -1.364 1 96.94 587 HIS A CA 1
ATOM 4581 C C . HIS A 1 587 ? -11.398 21.625 -0.16 1 96.94 587 HIS A C 1
ATOM 4583 O O . HIS A 1 587 ? -10.859 20.516 -0.266 1 96.94 587 HIS A O 1
ATOM 4589 N N . PRO A 1 588 ? -11.398 22.234 0.966 1 96.38 588 PRO A N 1
ATOM 4590 C CA . PRO A 1 588 ? -10.578 21.766 2.084 1 96.38 588 PRO A CA 1
ATOM 4591 C C . PRO A 1 588 ? -11.055 20.422 2.646 1 96.38 588 PRO A C 1
ATOM 4593 O O . PRO A 1 588 ? -10.352 19.797 3.445 1 96.38 588 PRO A O 1
ATOM 4596 N N . MET A 1 589 ? -12.258 19.953 2.268 1 95.56 589 MET A N 1
ATOM 4597 C CA . MET A 1 589 ? -12.797 18.688 2.748 1 95.56 589 MET A CA 1
ATOM 4598 C C . MET A 1 589 ? -12.602 17.594 1.71 1 95.56 589 MET A C 1
ATOM 4600 O O . MET A 1 589 ? -12.961 16.438 1.951 1 95.56 589 MET A O 1
ATOM 4604 N N . GLN A 1 590 ? -12.047 17.984 0.566 1 92.81 590 GLN A N 1
ATOM 4605 C CA . GLN A 1 590 ? -11.961 17 -0.516 1 92.81 590 GLN A CA 1
ATOM 4606 C C . GLN A 1 590 ? -10.516 16.828 -0.978 1 92.81 590 GLN A C 1
ATOM 4608 O O . GLN A 1 590 ? -9.734 17.781 -0.976 1 92.81 590 GLN A O 1
ATOM 4613 N N . VAL A 1 591 ? -10.086 15.594 -1.393 1 92.19 591 VAL A N 1
ATOM 4614 C CA . VAL A 1 591 ? -8.805 15.195 -1.964 1 92.19 591 VAL A CA 1
ATOM 4615 C C . VAL A 1 591 ? -7.746 15.141 -0.868 1 92.19 591 VAL A C 1
ATOM 4617 O O . VAL A 1 591 ? -7.047 14.133 -0.717 1 92.19 591 VAL A O 1
ATOM 4620 N N . ALA A 1 592 ? -7.59 16.25 -0.093 1 93.88 592 ALA A N 1
ATOM 4621 C CA . ALA A 1 592 ? -6.57 16.281 0.953 1 93.88 592 ALA A CA 1
ATOM 4622 C C . ALA A 1 592 ? -7.102 16.922 2.227 1 93.88 592 ALA A C 1
ATOM 4624 O O . ALA A 1 592 ? -7.641 18.031 2.186 1 93.88 592 ALA A O 1
ATOM 4625 N N . ARG A 1 593 ? -7 16.312 3.246 1 94.56 593 ARG A N 1
ATOM 4626 C CA . ARG A 1 593 ? -7.422 16.625 4.609 1 94.56 593 ARG A CA 1
ATOM 4627 C C . ARG A 1 593 ? -6.883 15.602 5.602 1 94.56 593 ARG A C 1
ATOM 4629 O O . ARG A 1 593 ? -6.043 14.773 5.25 1 94.56 593 ARG A O 1
ATOM 4636 N N . GLU A 1 594 ? -7.254 15.711 6.797 1 94.06 594 GLU A N 1
ATOM 4637 C CA . GLU A 1 594 ? -6.914 14.641 7.734 1 94.06 594 GLU A CA 1
ATOM 4638 C C . GLU A 1 594 ? -7.293 13.273 7.176 1 94.06 594 GLU A C 1
ATOM 4640 O O . GLU A 1 594 ? -8.367 13.109 6.598 1 94.06 594 GLU A O 1
ATOM 4645 N N . CYS A 1 595 ? -6.395 12.352 7.195 1 92.69 595 CYS A N 1
ATOM 4646 C CA . CYS A 1 595 ? -6.512 10.977 6.73 1 92.69 595 CYS A CA 1
ATOM 4647 C C . CYS A 1 595 ? -6.062 10.852 5.277 1 92.69 595 CYS A C 1
ATOM 4649 O O . CYS A 1 595 ? -5.801 9.75 4.797 1 92.69 595 CYS A O 1
ATOM 4651 N N . TYR A 1 596 ? -5.898 12.07 4.543 1 94.06 596 TYR A N 1
ATOM 4652 C CA . TYR A 1 596 ? -5.566 12 3.127 1 94.06 596 TYR A CA 1
ATOM 4653 C C . TYR A 1 596 ? -4.496 13.031 2.768 1 94.06 596 TYR A C 1
ATOM 4655 O O . TYR A 1 596 ? -4.711 14.234 2.916 1 94.06 596 TYR A O 1
ATOM 4663 N N . ASP A 1 597 ? -3.357 12.531 2.242 1 96.75 597 ASP A N 1
ATOM 4664 C CA . ASP A 1 597 ? -2.348 13.414 1.667 1 96.75 597 ASP A CA 1
ATOM 4665 C C . ASP A 1 597 ? -2.613 13.656 0.183 1 96.75 597 ASP A C 1
ATOM 4667 O O . ASP A 1 597 ? -3.398 12.938 -0.439 1 96.75 597 ASP A O 1
ATOM 4671 N N . ARG A 1 598 ? -2.029 14.711 -0.287 1 95 598 ARG A N 1
ATOM 4672 C CA . ARG A 1 598 ? -2.141 14.961 -1.721 1 95 598 ARG A CA 1
ATOM 4673 C C . ARG A 1 598 ? -1.195 14.062 -2.508 1 95 598 ARG A C 1
ATOM 4675 O O . ARG A 1 598 ? -0.008 13.969 -2.191 1 95 598 ARG A O 1
ATOM 4682 N N . PRO A 1 599 ? -1.693 13.406 -3.598 1 92.31 599 PRO A N 1
ATOM 4683 C CA . PRO A 1 599 ? -0.812 12.594 -4.438 1 92.31 599 PRO A CA 1
ATOM 4684 C C . PRO A 1 599 ? 0.138 13.43 -5.285 1 92.31 599 PRO A C 1
ATOM 4686 O O . PRO A 1 599 ? 1.162 12.93 -5.754 1 92.31 599 PRO A O 1
ATOM 4689 N N . ASP A 1 600 ? -0.218 14.703 -5.504 1 93.75 600 ASP A N 1
ATOM 4690 C CA . ASP A 1 600 ? 0.558 15.609 -6.348 1 93.75 600 ASP A CA 1
ATOM 4691 C C . ASP A 1 600 ? 0.339 17.062 -5.941 1 93.75 600 ASP A C 1
ATOM 4693 O O . ASP A 1 600 ? -0.431 17.344 -5.023 1 93.75 600 ASP A O 1
ATOM 4697 N N . LEU A 1 601 ? 1.144 18 -6.555 1 96.5 601 LEU A N 1
ATOM 4698 C CA . LEU A 1 601 ? 1.038 19.406 -6.207 1 96.5 601 LEU A CA 1
ATOM 4699 C C . LEU A 1 601 ? 0.252 20.172 -7.266 1 96.5 601 LEU A C 1
ATOM 4701 O O . LEU A 1 601 ? 0.02 21.375 -7.125 1 96.5 601 LEU A O 1
ATOM 4705 N N . GLU A 1 602 ? -0.255 19.484 -8.273 1 95.81 602 GLU A N 1
ATOM 4706 C CA . GLU A 1 602 ? -0.889 20.141 -9.414 1 95.81 602 GLU A CA 1
ATOM 4707 C C . GLU A 1 602 ? -2.318 20.562 -9.086 1 95.81 602 GLU A C 1
ATOM 4709 O O . GLU A 1 602 ? -2.975 19.938 -8.242 1 95.81 602 GLU A O 1
ATOM 4714 N N . LEU A 1 603 ? -2.811 21.609 -9.703 1 97.69 603 LEU A N 1
ATOM 4715 C CA . LEU A 1 603 ? -4.234 21.906 -9.703 1 97.69 603 LEU A CA 1
ATOM 4716 C C . LEU A 1 603 ? -5.031 20.781 -10.359 1 97.69 603 LEU A C 1
ATOM 4718 O O . LEU A 1 603 ? -4.504 20.062 -11.203 1 97.69 603 LEU A O 1
ATOM 4722 N N . PRO A 1 604 ? -6.305 20.656 -9.977 1 96.88 604 PRO A N 1
ATOM 4723 C CA . PRO A 1 604 ? -7.129 19.688 -10.695 1 96.88 604 PRO A CA 1
ATOM 4724 C C . PRO A 1 604 ? -7.148 19.938 -12.203 1 96.88 604 PRO A C 1
ATOM 4726 O O . PRO A 1 604 ? -7.102 21.094 -12.648 1 96.88 604 PRO A O 1
ATOM 4729 N N . ALA A 1 605 ? -7.262 18.906 -12.984 1 96.5 605 ALA A N 1
ATOM 4730 C CA . ALA A 1 605 ? -7.199 18.984 -14.445 1 96.5 605 ALA A CA 1
ATOM 4731 C C . ALA A 1 605 ? -8.242 19.953 -14.984 1 96.5 605 ALA A C 1
ATOM 4733 O O . ALA A 1 605 ? -7.953 20.734 -15.906 1 96.5 605 ALA A O 1
ATOM 4734 N N . HIS A 1 606 ? -9.398 19.922 -14.484 1 97.06 606 HIS A N 1
ATOM 4735 C CA . HIS A 1 606 ? -10.461 20.828 -14.922 1 97.06 606 HIS A CA 1
ATOM 4736 C C . HIS A 1 606 ? -10.055 22.281 -14.742 1 97.06 606 HIS A C 1
ATOM 4738 O O . HIS A 1 606 ? -10.328 23.125 -15.602 1 97.06 606 HIS A O 1
ATOM 4744 N N . GLN A 1 607 ? -9.406 22.578 -13.625 1 98.12 607 GLN A N 1
ATOM 4745 C CA . GLN A 1 607 ? -9.008 23.938 -13.328 1 98.12 607 GLN A CA 1
ATOM 4746 C C . GLN A 1 607 ? -7.855 24.391 -14.219 1 98.12 607 GLN A C 1
ATOM 4748 O O . GLN A 1 607 ? -7.789 25.547 -14.617 1 98.12 607 GLN A O 1
ATOM 4753 N N . LYS A 1 608 ? -6.945 23.5 -14.531 1 97.88 608 LYS A N 1
ATOM 4754 C CA . LYS A 1 608 ? -5.879 23.828 -15.477 1 97.88 608 LYS A CA 1
ATOM 4755 C C . LYS A 1 608 ? -6.445 24.156 -16.859 1 97.88 608 LYS A C 1
ATOM 4757 O O . LYS A 1 608 ? -6.008 25.109 -17.5 1 97.88 608 LYS A O 1
ATOM 4762 N N . ASN A 1 609 ? -7.441 23.391 -17.266 1 98.12 609 ASN A N 1
ATOM 4763 C CA . ASN A 1 609 ? -8.109 23.656 -18.547 1 98.12 609 ASN A CA 1
ATOM 4764 C C . ASN A 1 609 ? -8.812 25.016 -18.531 1 98.12 609 ASN A C 1
ATOM 4766 O O . ASN A 1 609 ? -8.773 25.75 -19.516 1 98.12 609 ASN A O 1
ATOM 4770 N N . LEU A 1 610 ? -9.445 25.234 -17.422 1 98.44 610 LEU A N 1
ATOM 4771 C CA . LEU A 1 610 ? -10.141 26.516 -17.25 1 98.44 610 LEU A CA 1
ATOM 4772 C C . LEU A 1 610 ? -9.164 27.688 -17.328 1 98.44 610 LEU A C 1
ATOM 4774 O O . LEU A 1 610 ? -9.438 28.688 -18 1 98.44 610 LEU A O 1
ATOM 4778 N N . LEU A 1 611 ? -8.055 27.562 -16.656 1 98.75 611 LEU A N 1
ATOM 4779 C CA . LEU A 1 611 ? -7.012 28.594 -16.656 1 98.75 611 LEU A CA 1
ATOM 4780 C C . LEU A 1 611 ? -6.543 28.891 -18.078 1 98.75 611 LEU A C 1
ATOM 4782 O O . LEU A 1 611 ? -6.484 30.062 -18.469 1 98.75 611 LEU A O 1
ATOM 4786 N N . ARG A 1 612 ? -6.277 27.922 -18.859 1 98.5 612 ARG A N 1
ATOM 4787 C CA . ARG A 1 612 ? -5.777 28.094 -20.219 1 98.5 612 ARG A CA 1
ATOM 4788 C C . ARG A 1 612 ? -6.824 28.734 -21.109 1 98.5 612 ARG A C 1
ATOM 4790 O O . ARG A 1 612 ? -6.512 29.672 -21.859 1 98.5 612 ARG A O 1
ATOM 4797 N N . ALA A 1 613 ? -8.055 28.25 -20.969 1 98.69 613 ALA A N 1
ATOM 4798 C CA . ALA A 1 613 ? -9.125 28.734 -21.844 1 98.69 613 ALA A CA 1
ATOM 4799 C C . ALA A 1 613 ? -9.469 30.188 -21.531 1 98.69 613 ALA A C 1
ATOM 4801 O O . ALA A 1 613 ? -9.672 31 -22.453 1 98.69 613 ALA A O 1
ATOM 4802 N N . VAL A 1 614 ? -9.555 30.516 -20.281 1 98.88 614 VAL A N 1
ATOM 4803 C CA . VAL A 1 614 ? -9.922 31.875 -19.859 1 98.88 614 VAL A CA 1
ATOM 4804 C C . VAL A 1 614 ? -8.797 32.844 -20.234 1 98.88 614 VAL A C 1
ATOM 4806 O O . VAL A 1 614 ? -9.062 33.938 -20.719 1 98.88 614 VAL A O 1
ATOM 4809 N N . GLN A 1 615 ? -7.57 32.469 -19.953 1 98.69 615 GLN A N 1
ATOM 4810 C CA . GLN A 1 615 ? -6.43 33.281 -20.312 1 98.69 615 GLN A CA 1
ATOM 4811 C C . GLN A 1 615 ? -6.395 33.562 -21.812 1 98.69 615 GLN A C 1
ATOM 4813 O O . GLN A 1 615 ? -6.125 34.688 -22.219 1 98.69 615 GLN A O 1
ATOM 4818 N N . ALA A 1 616 ? -6.617 32.562 -22.562 1 98.5 616 ALA A N 1
ATOM 4819 C CA . ALA A 1 616 ? -6.629 32.719 -24.016 1 98.5 616 ALA A CA 1
ATOM 4820 C C . ALA A 1 616 ? -7.727 33.688 -24.453 1 98.5 616 ALA A C 1
ATOM 4822 O O . ALA A 1 616 ? -7.555 34.438 -25.422 1 98.5 616 ALA A O 1
ATOM 4823 N N . ALA A 1 617 ? -8.844 33.719 -23.75 1 98.69 617 ALA A N 1
ATOM 4824 C CA . ALA A 1 617 ? -10 34.562 -24.094 1 98.69 617 ALA A CA 1
ATOM 4825 C C . ALA A 1 617 ? -9.781 36 -23.625 1 98.69 617 ALA A C 1
ATOM 4827 O O . ALA A 1 617 ? -10.281 36.938 -24.25 1 98.69 617 ALA A O 1
ATOM 4828 N N . ASN A 1 618 ? -9.094 36.156 -22.5 1 98.69 618 ASN A N 1
ATOM 4829 C CA . ASN A 1 618 ? -8.844 37.469 -21.906 1 98.69 618 ASN A CA 1
ATOM 4830 C C . ASN A 1 618 ? -7.48 37.531 -21.234 1 98.69 618 ASN A C 1
ATOM 4832 O O . ASN A 1 618 ? -7.324 37.094 -20.094 1 98.69 618 ASN A O 1
ATOM 4836 N N . PRO A 1 619 ? -6.539 38.156 -21.797 1 98 619 PRO A N 1
ATOM 4837 C CA . PRO A 1 619 ? -5.184 38.188 -21.234 1 98 619 PRO A CA 1
ATOM 4838 C C . PRO A 1 619 ? -5.102 39 -19.938 1 98 619 PRO A C 1
ATOM 4840 O O . PRO A 1 619 ? -4.125 38.875 -19.188 1 98 619 PRO A O 1
ATOM 4843 N N . ASN A 1 620 ? -6.105 39.844 -19.656 1 98.38 620 ASN A N 1
ATOM 4844 C CA . ASN A 1 620 ? -6.164 40.562 -18.391 1 98.38 620 ASN A CA 1
ATOM 4845 C C . ASN A 1 620 ? -6.816 39.688 -17.297 1 98.38 620 ASN A C 1
ATOM 4847 O O . ASN A 1 620 ? -7.82 40.094 -16.703 1 98.38 620 ASN A O 1
ATOM 4851 N N . THR A 1 621 ? -6.223 38.562 -17.094 1 98.81 621 THR A N 1
ATOM 4852 C CA . THR A 1 621 ? -6.723 37.594 -16.125 1 98.81 621 THR A CA 1
ATOM 4853 C C . THR A 1 621 ? -5.809 37.531 -14.906 1 98.81 621 THR A C 1
ATOM 4855 O O . THR A 1 621 ? -4.609 37.281 -15.031 1 98.81 621 THR A O 1
ATOM 4858 N N . VAL A 1 622 ? -6.359 37.781 -13.734 1 98.81 622 VAL A N 1
ATOM 4859 C CA . VAL A 1 622 ? -5.668 37.656 -12.453 1 98.81 622 VAL A CA 1
ATOM 4860 C C . VAL A 1 622 ? -6.086 36.375 -11.766 1 98.81 622 VAL A C 1
ATOM 4862 O O . VAL A 1 622 ? -7.277 36.125 -11.57 1 98.81 622 VAL A O 1
ATOM 4865 N N . LEU A 1 623 ? -5.098 35.531 -11.461 1 98.88 623 LEU A N 1
ATOM 4866 C CA . LEU A 1 623 ? -5.402 34.312 -10.719 1 98.88 623 LEU A CA 1
ATOM 4867 C C . LEU A 1 623 ? -5.469 34.594 -9.219 1 98.88 623 LEU A C 1
ATOM 4869 O O . LEU A 1 623 ? -4.527 35.125 -8.641 1 98.88 623 LEU A O 1
ATOM 4873 N N . THR A 1 624 ? -6.574 34.344 -8.633 1 98.88 624 THR A N 1
ATOM 4874 C CA . THR A 1 624 ? -6.723 34.281 -7.188 1 98.88 624 THR A CA 1
ATOM 4875 C C . THR A 1 624 ? -6.82 32.844 -6.715 1 98.88 624 THR A C 1
ATOM 4877 O O . THR A 1 624 ? -7.852 32.188 -6.895 1 98.88 624 THR A O 1
ATOM 4880 N N . VAL A 1 625 ? -5.789 32.375 -6.113 1 98.69 625 VAL A N 1
ATOM 4881 C CA . VAL A 1 625 ? -5.75 31 -5.617 1 98.69 625 VAL A CA 1
ATOM 4882 C C . VAL A 1 625 ? -6.23 30.969 -4.168 1 98.69 625 VAL A C 1
ATOM 4884 O O . VAL A 1 625 ? -5.672 31.656 -3.305 1 98.69 625 VAL A O 1
ATOM 4887 N N . VAL A 1 626 ? -7.273 30.234 -3.893 1 98.75 626 VAL A N 1
ATOM 4888 C CA . VAL A 1 626 ? -7.762 29.969 -2.541 1 98.75 626 VAL A CA 1
ATOM 4889 C C . VAL A 1 626 ? -7.449 28.531 -2.15 1 98.75 626 VAL A C 1
ATOM 4891 O O . VAL A 1 626 ? -8.109 27.594 -2.607 1 98.75 626 VAL A O 1
ATOM 4894 N N . SER A 1 627 ? -6.484 28.375 -1.306 1 98.25 627 SER A N 1
ATOM 4895 C CA . SER A 1 627 ? -6.047 27 -1.097 1 98.25 627 SER A CA 1
ATOM 4896 C C . SER A 1 627 ? -5.492 26.797 0.31 1 98.25 627 SER A C 1
ATOM 4898 O O . SER A 1 627 ? -4.973 27.75 0.916 1 98.25 627 SER A O 1
ATOM 4900 N N . SER A 1 628 ? -5.57 25.531 0.782 1 97.56 628 SER A N 1
ATOM 4901 C CA . SER A 1 628 ? -5.09 25.094 2.088 1 97.56 628 SER A CA 1
ATOM 4902 C C . SER A 1 628 ? -3.594 24.797 2.055 1 97.56 628 SER A C 1
ATOM 4904 O O . SER A 1 628 ? -2.967 24.625 3.104 1 97.56 628 SER A O 1
ATOM 4906 N N . TYR A 1 629 ? -3.008 24.75 0.904 1 96.88 629 TYR A N 1
ATOM 4907 C CA . TYR A 1 629 ? -1.631 24.312 0.691 1 96.88 629 TYR A CA 1
ATOM 4908 C C . TYR A 1 629 ? -1.085 24.859 -0.622 1 96.88 629 TYR A C 1
ATOM 4910 O O . TYR A 1 629 ? -1.842 25.375 -1.45 1 96.88 629 TYR A O 1
ATOM 4918 N N . PRO A 1 630 ? 0.271 24.781 -0.864 1 97.56 630 PRO A N 1
ATOM 4919 C CA . PRO A 1 630 ? 0.886 25.25 -2.104 1 97.56 630 PRO A CA 1
ATOM 4920 C C . PRO A 1 630 ? 0.518 24.391 -3.314 1 97.56 630 PRO A C 1
ATOM 4922 O O . PRO A 1 630 ? 0.374 23.172 -3.191 1 97.56 630 PRO A O 1
ATOM 4925 N N . TYR A 1 631 ? 0.392 25.016 -4.465 1 98 631 TYR A N 1
ATOM 4926 C CA . TYR A 1 631 ? 0.223 24.344 -5.75 1 98 631 TYR A CA 1
ATOM 4927 C C . TYR A 1 631 ? 1.416 24.609 -6.664 1 98 631 TYR A C 1
ATOM 4929 O O . TYR A 1 631 ? 2.117 25.609 -6.508 1 98 631 TYR A O 1
ATOM 4937 N N . ALA A 1 632 ? 1.705 23.703 -7.586 1 97 632 ALA A N 1
ATOM 4938 C CA . ALA A 1 632 ? 2.67 23.922 -8.664 1 97 632 ALA A CA 1
ATOM 4939 C C . ALA A 1 632 ? 2.105 24.859 -9.727 1 97 632 ALA A C 1
ATOM 4941 O O . ALA A 1 632 ? 1.49 24.406 -10.695 1 97 632 ALA A O 1
ATOM 4942 N N . LEU A 1 633 ? 2.445 26.156 -9.617 1 98.12 633 LEU A N 1
ATOM 4943 C CA . LEU A 1 633 ? 1.79 27.188 -10.422 1 98.12 633 LEU A CA 1
ATOM 4944 C C . LEU A 1 633 ? 2.723 27.703 -11.508 1 98.12 633 LEU A C 1
ATOM 4946 O O . LEU A 1 633 ? 2.588 28.844 -11.961 1 98.12 633 LEU A O 1
ATOM 4950 N N . GLY A 1 634 ? 3.689 26.938 -11.891 1 95.56 634 GLY A N 1
ATOM 4951 C CA . GLY A 1 634 ? 4.641 27.375 -12.898 1 95.56 634 GLY A CA 1
ATOM 4952 C C . GLY A 1 634 ? 3.979 27.844 -14.18 1 95.56 634 GLY A C 1
ATOM 4953 O O . GLY A 1 634 ? 4.312 28.906 -14.703 1 95.56 634 GLY A O 1
ATOM 4954 N N . GLU A 1 635 ? 2.998 27.109 -14.68 1 95.19 635 GLU A N 1
ATOM 4955 C CA . GLU A 1 635 ? 2.283 27.453 -15.898 1 95.19 635 GLU A CA 1
ATOM 4956 C C . GLU A 1 635 ? 1.499 28.75 -15.727 1 95.19 635 GLU A C 1
ATO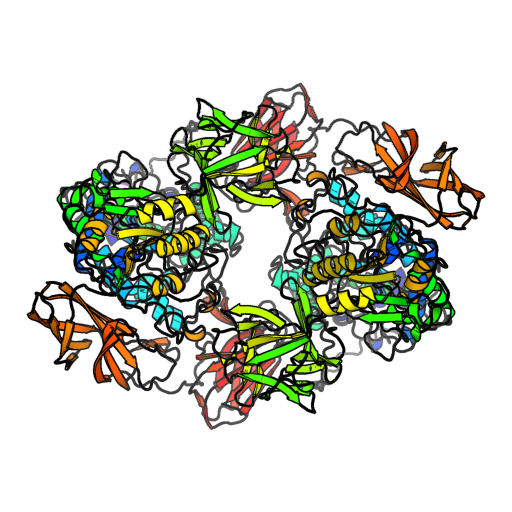M 4958 O O . GLU A 1 635 ? 1.488 29.609 -16.625 1 95.19 635 GLU A O 1
ATOM 4963 N N . ALA A 1 636 ? 0.847 28.891 -14.602 1 97.88 636 ALA A N 1
ATOM 4964 C CA . ALA A 1 636 ? 0.095 30.109 -14.32 1 97.88 636 ALA A CA 1
ATOM 4965 C C . ALA A 1 636 ? 1.013 31.328 -14.305 1 97.88 636 ALA A C 1
ATOM 4967 O O . ALA A 1 636 ? 0.654 32.406 -14.82 1 97.88 636 ALA A O 1
ATOM 4968 N N . MET A 1 637 ? 2.125 31.188 -13.711 1 97.25 637 MET A N 1
ATOM 4969 C CA . MET A 1 637 ? 3.088 32.281 -13.609 1 97.25 637 MET A CA 1
ATOM 4970 C C . MET A 1 637 ? 3.566 32.719 -14.992 1 97.25 637 MET A C 1
ATOM 4972 O O . MET A 1 637 ? 3.803 33.906 -15.227 1 97.25 637 MET A O 1
ATOM 4976 N N . GLU A 1 638 ? 3.674 31.797 -15.859 1 96.38 638 GLU A N 1
ATOM 4977 C CA . GLU A 1 638 ? 4.113 32.094 -17.219 1 96.38 638 GLU A CA 1
ATOM 4978 C C . GLU A 1 638 ? 3.008 32.781 -18.016 1 96.38 638 GLU A C 1
ATOM 4980 O O . GLU A 1 638 ? 3.273 33.719 -18.781 1 96.38 638 GLU A O 1
ATOM 4985 N N . LEU A 1 639 ? 1.826 32.406 -17.781 1 97.75 639 LEU A N 1
ATOM 4986 C CA . LEU A 1 639 ? 0.732 32.812 -18.672 1 97.75 639 LEU A CA 1
ATOM 4987 C C . LEU A 1 639 ? 0.053 34.062 -18.156 1 97.75 639 LEU A C 1
ATOM 4989 O O . LEU A 1 639 ? -0.474 34.875 -18.938 1 97.75 639 LEU A O 1
ATOM 4993 N N . LEU A 1 640 ? 0.058 34.312 -16.844 1 98.62 640 LEU A N 1
ATOM 4994 C CA . LEU A 1 640 ? -0.828 35.312 -16.281 1 98.62 640 LEU A CA 1
ATOM 4995 C C . LEU A 1 640 ? -0.031 36.531 -15.766 1 98.62 640 LEU A C 1
ATOM 4997 O O . LEU A 1 640 ? 1.116 36.375 -15.336 1 98.62 640 LEU A O 1
ATOM 5001 N N . PRO A 1 641 ? -0.638 37.625 -15.75 1 98.56 641 PRO A N 1
ATOM 5002 C CA . PRO A 1 641 ? 0.08 38.844 -15.32 1 98.56 641 PRO A CA 1
ATOM 5003 C C . PRO A 1 641 ? 0.193 38.938 -13.797 1 98.56 641 PRO A C 1
ATOM 5005 O O . PRO A 1 641 ? 1.06 39.656 -13.289 1 98.56 641 PRO A O 1
ATOM 5008 N N . ALA A 1 642 ? -0.715 38.25 -13.031 1 98.75 642 ALA A N 1
ATOM 5009 C CA . ALA A 1 642 ? -0.633 38.312 -11.57 1 98.75 642 ALA A CA 1
ATOM 5010 C C . ALA A 1 642 ? -1.251 37.062 -10.93 1 98.75 642 ALA A C 1
ATOM 5012 O O . ALA A 1 642 ? -2.146 36.438 -11.5 1 98.75 642 ALA A O 1
ATOM 5013 N N . ILE A 1 643 ? -0.74 36.719 -9.766 1 98.88 643 ILE A N 1
ATOM 5014 C CA . ILE A 1 643 ? -1.252 35.656 -8.93 1 98.88 643 ILE A CA 1
ATOM 5015 C C . ILE A 1 643 ? -1.353 36.125 -7.48 1 98.88 643 ILE A C 1
ATOM 5017 O O . ILE A 1 643 ? -0.348 36.5 -6.875 1 98.88 643 ILE A O 1
ATOM 5021 N N . LEU A 1 644 ? -2.555 36.125 -6.926 1 98.94 644 LEU A N 1
ATOM 5022 C CA . LEU A 1 644 ? -2.836 36.406 -5.52 1 98.94 644 LEU A CA 1
ATOM 5023 C C . LEU A 1 644 ? -3.227 35.125 -4.785 1 98.94 644 LEU A C 1
ATOM 5025 O O . LEU A 1 644 ? -4.082 34.375 -5.254 1 98.94 644 LEU A O 1
ATOM 5029 N N . TYR A 1 645 ? -2.553 34.906 -3.709 1 98.81 645 TYR A N 1
ATOM 5030 C CA . TYR A 1 645 ? -2.832 33.719 -2.918 1 98.81 645 TYR A CA 1
ATOM 5031 C C . TYR A 1 645 ? -3.502 34.062 -1.599 1 98.81 645 TYR A C 1
ATOM 5033 O O . TYR A 1 645 ? -3.105 35.031 -0.94 1 98.81 645 TYR A O 1
ATOM 5041 N N . THR A 1 646 ? -4.508 33.312 -1.26 1 98.69 646 THR A N 1
ATOM 5042 C CA . THR A 1 646 ? -5.145 33.375 0.051 1 98.69 646 THR A CA 1
ATOM 5043 C C . THR A 1 646 ? -5.5 31.969 0.527 1 98.69 646 THR A C 1
ATOM 5045 O O . THR A 1 646 ? -5.672 31.047 -0.286 1 98.69 646 THR A O 1
ATOM 5048 N N . THR A 1 647 ? -5.516 31.812 1.815 1 98.5 647 THR A N 1
ATOM 5049 C CA . THR A 1 647 ? -6.113 30.594 2.375 1 98.5 647 THR A CA 1
ATOM 5050 C C . THR A 1 647 ? -7.633 30.734 2.455 1 98.5 647 THR A C 1
ATOM 5052 O O . THR A 1 647 ? -8.195 31.75 2.027 1 98.5 647 THR A O 1
ATOM 5055 N N . HIS A 1 648 ? -8.312 29.688 2.859 1 98.44 648 HIS A N 1
ATOM 5056 C CA . HIS A 1 648 ? -9.711 29.875 3.252 1 98.44 648 HIS A CA 1
ATOM 5057 C C . HIS A 1 648 ? -9.82 30.781 4.477 1 98.44 648 HIS A C 1
ATOM 5059 O O . HIS A 1 648 ? -9.734 30.297 5.613 1 98.44 648 HIS A O 1
ATOM 5065 N N . ALA A 1 649 ? -10.07 32.031 4.227 1 98.31 649 ALA A N 1
ATOM 5066 C CA . ALA A 1 649 ? -9.836 33.094 5.207 1 98.31 649 ALA A CA 1
ATOM 5067 C C . ALA A 1 649 ? -11.117 33.406 5.969 1 98.31 649 ALA A C 1
ATOM 5069 O O . ALA A 1 649 ? -11.32 34.562 6.375 1 98.31 649 ALA A O 1
ATOM 5070 N N . GLY A 1 650 ? -12.008 32.5 6.137 1 97.25 650 GLY A N 1
ATOM 5071 C CA . GLY A 1 650 ? -13.195 32.688 6.949 1 97.25 650 GLY A CA 1
ATOM 5072 C C . GLY A 1 650 ? -14.18 33.656 6.332 1 97.25 650 GLY A C 1
ATOM 5073 O O . GLY A 1 650 ? -14.203 33.844 5.113 1 97.25 650 GLY A O 1
ATOM 5074 N N . PRO A 1 651 ? -15.031 34.25 7.188 1 97.75 651 PRO A N 1
ATOM 5075 C CA . PRO A 1 651 ? -16.141 35.094 6.676 1 97.75 651 PRO A CA 1
ATOM 5076 C C . PRO A 1 651 ? -15.648 36.344 5.988 1 97.75 651 PRO A C 1
ATOM 5078 O O . PRO A 1 651 ? -16.391 36.969 5.203 1 97.75 651 PRO A O 1
ATOM 5081 N N . GLU A 1 652 ? -14.469 36.75 6.219 1 98.25 652 GLU A N 1
ATOM 5082 C CA . GLU A 1 652 ? -13.945 38 5.688 1 98.25 652 GLU A CA 1
ATOM 5083 C C . GLU A 1 652 ? -13.211 37.781 4.367 1 98.25 652 GLU A C 1
ATOM 5085 O O . GLU A 1 652 ? -12.648 38.719 3.799 1 98.25 652 GLU A O 1
ATOM 5090 N N . LEU A 1 653 ? -13.234 36.562 3.834 1 98.75 653 LEU A N 1
ATOM 5091 C CA . LEU A 1 653 ? -12.484 36.188 2.641 1 98.75 653 LEU A CA 1
ATOM 5092 C C . LEU A 1 653 ? -12.758 37.156 1.5 1 98.75 653 LEU A C 1
ATOM 5094 O O . LEU A 1 653 ? -11.828 37.781 0.956 1 98.75 653 LEU A O 1
ATOM 5098 N N . GLY A 1 654 ? -14.023 37.344 1.142 1 98.88 654 GLY A N 1
ATOM 5099 C CA . GLY A 1 654 ? -14.383 38.188 0.013 1 98.88 654 GLY A CA 1
ATOM 5100 C C . GLY A 1 654 ? -14 39.656 0.209 1 98.88 654 GLY A C 1
ATOM 5101 O O . GLY A 1 654 ? -13.531 40.312 -0.726 1 98.88 654 GLY A O 1
ATOM 5102 N N . ASN A 1 655 ? -14.156 40.188 1.388 1 98.62 655 ASN A N 1
ATOM 5103 C CA . ASN A 1 655 ? -13.781 41.562 1.695 1 98.62 655 ASN A CA 1
ATOM 5104 C C . ASN A 1 655 ? -12.281 41.781 1.533 1 98.62 655 ASN A C 1
ATOM 5106 O O . ASN A 1 655 ? -11.852 42.75 0.946 1 98.62 655 ASN A O 1
ATOM 5110 N N . ALA A 1 656 ? -11.562 40.875 2.068 1 98.81 656 ALA A N 1
ATOM 5111 C CA . ALA A 1 656 ? -10.109 41 2.041 1 98.81 656 ALA A CA 1
ATOM 5112 C C . ALA A 1 656 ? -9.57 40.906 0.616 1 98.81 656 ALA A C 1
ATOM 5114 O O . ALA A 1 656 ? -8.672 41.656 0.231 1 98.81 656 ALA A O 1
ATOM 5115 N N . VAL A 1 657 ? -10.094 39.969 -0.178 1 98.88 657 VAL A N 1
ATOM 5116 C CA . VAL A 1 657 ? -9.664 39.812 -1.563 1 98.88 657 VAL A CA 1
ATOM 5117 C C . VAL A 1 657 ? -9.992 41.062 -2.352 1 98.88 657 VAL A C 1
ATOM 5119 O O . VAL A 1 657 ? -9.141 41.594 -3.068 1 98.88 657 VAL A O 1
ATOM 5122 N N . ALA A 1 658 ? -11.219 41.562 -2.211 1 98.75 658 ALA A N 1
ATOM 5123 C CA . ALA A 1 658 ? -11.641 42.781 -2.928 1 98.75 658 ALA A CA 1
ATOM 5124 C C . ALA A 1 658 ? -10.773 43.969 -2.555 1 98.75 658 ALA A C 1
ATOM 5126 O O . ALA A 1 658 ? -10.305 44.719 -3.428 1 98.75 658 ALA A O 1
ATOM 5127 N N . ASP A 1 659 ? -10.531 44.125 -1.277 1 98.56 659 ASP A N 1
ATOM 5128 C CA . ASP A 1 659 ? -9.711 45.25 -0.806 1 98.56 659 ASP A CA 1
ATOM 5129 C C . ASP A 1 659 ? -8.297 45.156 -1.377 1 98.56 659 ASP A C 1
ATOM 5131 O O . ASP A 1 659 ? -7.691 46.188 -1.686 1 98.56 659 ASP A O 1
ATOM 5135 N N . THR A 1 660 ? -7.773 44 -1.488 1 98.81 660 THR A N 1
ATOM 5136 C CA . THR A 1 660 ? -6.414 43.812 -1.979 1 98.81 660 THR A CA 1
ATOM 5137 C C . THR A 1 660 ? -6.344 44.062 -3.486 1 98.81 660 THR A C 1
ATOM 5139 O O . THR A 1 660 ? -5.473 44.781 -3.967 1 98.81 660 THR A O 1
ATOM 5142 N N . LEU A 1 661 ? -7.301 43.469 -4.223 1 98.81 661 LEU A N 1
ATOM 5143 C CA . LEU A 1 661 ? -7.309 43.594 -5.676 1 98.81 661 LEU A CA 1
ATOM 5144 C C . LEU A 1 661 ? -7.473 45.062 -6.086 1 98.81 661 LEU A C 1
ATOM 5146 O O . LEU A 1 661 ? -6.867 45.5 -7.062 1 98.81 661 LEU A O 1
ATOM 5150 N N . LEU A 1 662 ? -8.281 45.812 -5.332 1 98 662 LEU A N 1
ATOM 5151 C CA . LEU A 1 662 ? -8.617 47.188 -5.707 1 98 662 LEU A CA 1
ATOM 5152 C C . LEU A 1 662 ? -7.672 48.188 -5.043 1 98 662 LEU A C 1
ATOM 5154 O O . LEU A 1 662 ? -7.773 49.375 -5.277 1 98 662 LEU A O 1
ATOM 5158 N N . GLY A 1 663 ? -6.734 47.688 -4.156 1 97.69 663 GLY A N 1
ATOM 5159 C CA . GLY A 1 663 ? -5.617 48.531 -3.717 1 97.69 663 GLY A CA 1
ATOM 5160 C C . GLY A 1 663 ? -5.836 49.125 -2.346 1 97.69 663 GLY A C 1
ATOM 5161 O O . GLY A 1 663 ? -4.949 49.812 -1.816 1 97.69 663 GLY A O 1
ATOM 5162 N N . LYS A 1 664 ? -7 48.938 -1.759 1 97.38 664 LYS A N 1
ATOM 5163 C CA . LYS A 1 664 ? -7.227 49.438 -0.406 1 97.38 664 LYS A CA 1
ATOM 5164 C C . LYS A 1 664 ? -6.305 48.719 0.596 1 97.38 664 LYS A C 1
ATOM 5166 O O . LYS A 1 664 ? -5.887 49.344 1.584 1 97.38 664 LYS A O 1
ATOM 5171 N N . ASN A 1 665 ? -6.09 47.531 0.382 1 98.31 665 ASN A N 1
ATOM 5172 C CA . ASN A 1 665 ? -5.102 46.75 1.133 1 98.31 665 ASN A CA 1
ATOM 5173 C C . ASN A 1 665 ? -3.818 46.562 0.332 1 98.31 665 ASN A C 1
ATOM 5175 O O . ASN A 1 665 ? -3.861 46.125 -0.814 1 98.31 665 ASN A O 1
ATOM 5179 N N . ASN A 1 666 ? -2.697 47.031 0.851 1 98.62 666 ASN A N 1
ATOM 5180 C CA . ASN A 1 666 ? -1.384 46.688 0.307 1 98.62 666 ASN A CA 1
ATOM 5181 C C . ASN A 1 666 ? -0.856 45.375 0.866 1 98.62 666 ASN A C 1
ATOM 5183 O O . ASN A 1 666 ? -0.496 45.312 2.041 1 98.62 666 ASN A O 1
ATOM 5187 N N . PRO A 1 667 ? -0.853 44.312 0.019 1 98.56 667 PRO A N 1
ATOM 5188 C CA . PRO A 1 667 ? -0.461 43 0.538 1 98.56 667 PRO A CA 1
ATOM 5189 C C . PRO A 1 667 ? 0.973 42.969 1.062 1 98.56 667 PRO A C 1
ATOM 5191 O O . PRO A 1 667 ? 1.849 43.656 0.506 1 98.56 667 PRO A O 1
ATOM 5194 N N . ALA A 1 668 ? 1.2 42.188 2.121 1 98.56 668 ALA A N 1
ATOM 5195 C CA . ALA A 1 668 ? 2.527 42.094 2.719 1 98.56 668 ALA A CA 1
ATOM 5196 C C . ALA A 1 668 ? 2.723 40.688 3.342 1 98.56 668 ALA A C 1
ATOM 5198 O O . ALA A 1 668 ? 3.66 40.5 4.113 1 98.56 668 ALA A O 1
ATOM 5199 N N . ALA A 1 669 ? 1.819 39.75 3.092 1 98.81 669 ALA A N 1
ATOM 5200 C CA . ALA A 1 669 ? 2.006 38.375 3.566 1 98.81 669 ALA A CA 1
ATOM 5201 C C . ALA A 1 669 ? 3.23 37.75 2.92 1 98.81 669 ALA A C 1
ATOM 5203 O O . ALA A 1 669 ? 3.641 38.125 1.825 1 98.81 669 ALA A O 1
ATOM 5204 N N . ARG A 1 670 ? 3.824 36.844 3.609 1 98.81 670 ARG A N 1
ATOM 5205 C CA . ARG A 1 670 ? 4.984 36.094 3.133 1 98.81 670 ARG A CA 1
ATOM 5206 C C . ARG A 1 670 ? 4.73 34.594 3.191 1 98.81 670 ARG A C 1
ATOM 5208 O O . ARG A 1 670 ? 4.086 34.094 4.121 1 98.81 670 ARG A O 1
ATOM 5215 N N . CYS A 1 671 ? 5.293 33.844 2.217 1 98.69 671 CYS A N 1
ATOM 5216 C CA . CYS A 1 671 ? 5.129 32.406 2.172 1 98.69 671 CYS A CA 1
ATOM 5217 C C . CYS A 1 671 ? 5.797 31.734 3.373 1 98.69 671 CYS A C 1
ATOM 5219 O O . CYS A 1 671 ? 7.02 31.797 3.518 1 98.69 671 CYS A O 1
ATOM 5221 N N . PRO A 1 672 ? 5.027 31.094 4.184 1 98.56 672 PRO A N 1
ATOM 5222 C CA . PRO A 1 672 ? 5.633 30.406 5.324 1 98.56 672 PRO A CA 1
ATOM 5223 C C . PRO A 1 672 ? 6.133 29 4.961 1 98.56 672 PRO A C 1
ATOM 5225 O O . PRO A 1 672 ? 6.711 28.312 5.805 1 98.56 672 PRO A O 1
ATOM 5228 N N . ILE A 1 673 ? 5.879 28.594 3.801 1 98.06 673 ILE A N 1
ATOM 5229 C CA . ILE A 1 673 ? 6.316 27.312 3.248 1 98.06 673 ILE A CA 1
ATOM 5230 C C . ILE A 1 673 ? 6.781 27.5 1.807 1 98.06 673 ILE A C 1
ATOM 5232 O O . ILE A 1 673 ? 6.211 28.312 1.064 1 98.06 673 ILE A O 1
ATOM 5236 N N . THR A 1 674 ? 7.82 26.781 1.437 1 98.12 674 THR A N 1
ATOM 5237 C CA . THR A 1 674 ? 8.359 26.844 0.082 1 98.12 674 THR A CA 1
ATOM 5238 C C . THR A 1 674 ? 7.367 26.266 -0.921 1 98.12 674 THR A C 1
ATOM 5240 O O . THR A 1 674 ? 6.762 25.219 -0.671 1 98.12 674 THR A O 1
ATOM 5243 N N . TRP A 1 675 ? 7.137 27.016 -2.047 1 98.19 675 TRP A N 1
ATOM 5244 C CA . TRP A 1 675 ? 6.355 26.516 -3.17 1 98.19 675 TRP A CA 1
ATOM 5245 C C . TRP A 1 675 ? 7.262 25.875 -4.223 1 98.19 675 TRP A C 1
ATOM 5247 O O . TRP A 1 675 ? 8.289 26.453 -4.59 1 98.19 675 TRP A O 1
ATOM 5257 N N . TYR A 1 676 ? 6.914 24.703 -4.699 1 96 676 TYR A N 1
ATOM 5258 C CA . TYR A 1 676 ? 7.746 23.953 -5.633 1 96 676 TYR A CA 1
ATOM 5259 C C . TYR A 1 676 ? 7.117 23.938 -7.023 1 96 676 TYR A C 1
ATOM 5261 O O . TYR A 1 676 ? 5.926 24.203 -7.18 1 96 676 TYR A O 1
ATOM 5269 N N . ARG A 1 677 ? 7.941 23.656 -8.039 1 92.56 677 ARG A N 1
ATOM 5270 C CA . ARG A 1 677 ? 7.477 23.578 -9.422 1 92.56 677 ARG A CA 1
ATOM 5271 C C . ARG A 1 677 ? 6.809 22.234 -9.703 1 92.56 677 ARG A C 1
ATOM 5273 O O . ARG A 1 677 ? 5.938 22.141 -10.57 1 92.56 677 ARG A O 1
ATOM 5280 N N . SER A 1 678 ? 7.289 21.25 -8.961 1 91.38 678 SER A N 1
ATOM 5281 C CA . SER A 1 678 ? 6.781 19.891 -9.164 1 91.38 678 SER A CA 1
ATOM 5282 C C . SER A 1 678 ? 6.898 19.062 -7.887 1 91.38 678 SER A C 1
ATOM 5284 O O . SER A 1 678 ? 7.797 19.297 -7.074 1 91.38 678 SER A O 1
ATOM 5286 N N . ALA A 1 679 ? 5.965 17.984 -7.773 1 92.44 679 ALA A N 1
ATOM 5287 C CA . ALA A 1 679 ? 6.078 17.047 -6.66 1 92.44 679 ALA A CA 1
ATOM 5288 C C . ALA A 1 679 ? 7.352 16.219 -6.773 1 92.44 679 ALA A C 1
ATOM 5290 O O . ALA A 1 679 ? 7.863 15.711 -5.77 1 92.44 679 ALA A O 1
ATOM 5291 N N . GLN A 1 680 ? 7.934 16.078 -7.949 1 86.81 680 GLN A N 1
ATOM 5292 C CA . GLN A 1 680 ? 9.141 15.297 -8.188 1 86.81 680 GLN A CA 1
ATOM 5293 C C . GLN A 1 680 ? 10.367 15.969 -7.578 1 86.81 680 GLN A C 1
ATOM 5295 O O . GLN A 1 680 ? 11.422 15.344 -7.438 1 86.81 680 GLN A O 1
ATOM 5300 N N . ASP A 1 681 ? 10.18 17.266 -7.203 1 90.06 681 ASP A N 1
ATOM 5301 C CA . ASP A 1 681 ? 11.258 17.984 -6.539 1 90.06 681 ASP A CA 1
ATOM 5302 C C . ASP A 1 681 ? 11.375 17.578 -5.074 1 90.06 681 ASP A C 1
ATOM 5304 O O . ASP A 1 681 ? 12.336 17.938 -4.395 1 90.06 681 ASP A O 1
ATOM 5308 N N . LEU A 1 682 ? 10.453 16.797 -4.633 1 92.88 682 LEU A N 1
ATOM 5309 C CA . LEU A 1 682 ? 10.383 16.438 -3.221 1 92.88 682 LEU A CA 1
ATOM 5310 C C . LEU A 1 682 ? 10.766 14.984 -3.008 1 92.88 682 LEU A C 1
ATOM 5312 O O . LEU A 1 682 ? 10.43 14.125 -3.824 1 92.88 682 LEU A O 1
ATOM 5316 N N . PRO A 1 683 ? 11.5 14.703 -1.909 1 90.5 683 PRO A N 1
ATOM 5317 C CA . PRO A 1 683 ? 11.703 13.305 -1.522 1 90.5 683 PRO A CA 1
ATOM 5318 C C . PRO A 1 683 ? 10.398 12.609 -1.124 1 90.5 683 PRO A C 1
ATOM 5320 O O . PRO A 1 683 ? 9.352 13.258 -1.037 1 90.5 683 PRO A O 1
ATOM 5323 N N . ASP A 1 684 ? 10.492 11.25 -0.918 1 90.06 684 ASP A N 1
ATOM 5324 C CA . ASP A 1 684 ? 9.352 10.516 -0.387 1 90.06 684 ASP A CA 1
ATOM 5325 C C . ASP A 1 684 ? 8.828 11.164 0.896 1 90.06 684 ASP A C 1
ATOM 5327 O O . ASP A 1 684 ? 9.617 11.609 1.732 1 90.06 684 ASP A O 1
ATOM 5331 N N . ILE A 1 685 ? 7.512 11.297 1.019 1 94.94 685 ILE A N 1
ATOM 5332 C CA . ILE A 1 685 ? 6.879 12.016 2.121 1 94.94 685 ILE A CA 1
ATOM 5333 C C . ILE A 1 685 ? 7.301 11.391 3.449 1 94.94 685 ILE A C 1
ATOM 5335 O O . ILE A 1 685 ? 7.262 12.055 4.492 1 94.94 685 ILE A O 1
ATOM 5339 N N . MET A 1 686 ? 7.828 10.125 3.455 1 93.5 686 MET A N 1
ATOM 5340 C CA . MET A 1 686 ? 8.188 9.438 4.695 1 93.5 686 MET A CA 1
ATOM 5341 C C . MET A 1 686 ? 9.641 9.711 5.062 1 93.5 686 MET A C 1
ATOM 5343 O O . MET A 1 686 ? 10.117 9.266 6.109 1 93.5 686 MET A O 1
ATOM 5347 N N . GLU A 1 687 ? 10.344 10.445 4.266 1 91.88 687 GLU A N 1
ATOM 5348 C CA . GLU A 1 687 ? 11.695 10.859 4.641 1 91.88 687 GLU A CA 1
ATOM 5349 C C . GLU A 1 687 ? 11.656 12.031 5.621 1 91.88 687 GLU A C 1
ATOM 5351 O O . GLU A 1 687 ? 11.656 13.188 5.211 1 91.88 687 GLU A O 1
ATOM 5356 N N . TYR A 1 688 ? 11.789 11.688 6.848 1 95.25 688 TYR A N 1
ATOM 5357 C CA . TYR A 1 688 ? 11.562 12.68 7.895 1 95.25 688 TYR A CA 1
ATOM 5358 C C . TYR A 1 688 ? 12.867 13.359 8.289 1 95.25 688 TYR A C 1
ATOM 5360 O O . TYR A 1 688 ? 12.852 14.414 8.938 1 95.25 688 TYR A O 1
ATOM 5368 N N . ASP A 1 689 ? 14.016 12.805 8.008 1 94.19 689 ASP A N 1
ATOM 5369 C CA . ASP A 1 689 ? 15.281 13.477 8.266 1 94.19 689 ASP A CA 1
ATOM 5370 C C . ASP A 1 689 ? 15.562 14.547 7.211 1 94.19 689 ASP A C 1
ATOM 5372 O O . ASP A 1 689 ? 16.172 14.266 6.176 1 94.19 689 ASP A O 1
ATOM 5376 N N . ILE A 1 690 ? 15.25 15.781 7.512 1 95.94 690 ILE A N 1
ATOM 5377 C CA . ILE A 1 690 ? 15.312 16.859 6.527 1 95.94 690 ILE A CA 1
ATOM 5378 C C . ILE A 1 690 ? 16.766 17.125 6.16 1 95.94 690 ILE A C 1
ATOM 5380 O O . ILE A 1 690 ? 17.047 17.75 5.125 1 95.94 690 ILE A O 1
ATOM 5384 N N . ILE A 1 691 ? 17.719 16.719 7.027 1 95.12 691 ILE A N 1
ATOM 5385 C CA . ILE A 1 691 ? 19.141 16.953 6.754 1 95.12 691 ILE A CA 1
ATOM 5386 C C . ILE A 1 691 ? 19.609 16.016 5.648 1 95.12 691 ILE A C 1
ATOM 5388 O O . ILE A 1 691 ? 20.047 16.469 4.586 1 95.12 691 ILE A O 1
ATOM 5392 N N . SER A 1 692 ? 19.406 14.734 5.859 1 89.12 692 SER A N 1
ATOM 5393 C CA . SER A 1 692 ? 19.875 13.766 4.875 1 89.12 692 SER A CA 1
ATOM 5394 C C . SER A 1 692 ? 19.047 13.828 3.596 1 89.12 692 SER A C 1
ATOM 5396 O O . SER A 1 692 ? 19.578 13.609 2.502 1 89.12 692 SER A O 1
ATOM 5398 N N . ALA A 1 693 ? 17.781 14.164 3.703 1 89.62 693 ALA A N 1
ATOM 5399 C CA . ALA A 1 693 ? 16.906 14.211 2.541 1 89.62 693 ALA A CA 1
ATOM 5400 C C . ALA A 1 693 ? 16.984 15.57 1.849 1 89.62 693 ALA A C 1
ATOM 5402 O O . ALA A 1 693 ? 16.406 15.758 0.775 1 89.62 693 ALA A O 1
ATOM 5403 N N . GLU A 1 694 ? 17.641 16.516 2.461 1 92.12 694 GLU A N 1
ATOM 5404 C CA . GLU A 1 694 ? 17.797 17.891 1.96 1 92.12 694 GLU A CA 1
ATOM 5405 C C . GLU A 1 694 ? 16.438 18.484 1.605 1 92.12 694 GLU A C 1
ATOM 5407 O O . GLU A 1 694 ? 16.172 18.812 0.443 1 92.12 694 GLU A O 1
ATOM 5412 N N . ARG A 1 695 ? 15.688 18.781 2.648 1 93.69 695 ARG A N 1
ATOM 5413 C CA . ARG A 1 695 ? 14.328 19.281 2.506 1 93.69 695 ARG A CA 1
ATOM 5414 C C . ARG A 1 695 ? 14.203 20.688 3.074 1 93.69 695 ARG A C 1
ATOM 5416 O O . ARG A 1 695 ? 15.031 21.109 3.889 1 93.69 695 ARG A O 1
ATOM 5423 N N . THR A 1 696 ? 13.055 21.359 2.625 1 96.5 696 THR A N 1
ATOM 5424 C CA . THR A 1 696 ? 12.727 22.719 3.041 1 96.5 696 THR A CA 1
ATOM 5425 C C . THR A 1 696 ? 13.781 23.703 2.549 1 96.5 696 THR A C 1
ATOM 5427 O O . THR A 1 696 ? 14.797 23.297 1.979 1 96.5 696 THR A O 1
ATOM 5430 N N . TYR A 1 697 ? 13.539 24.969 2.756 1 97.5 697 TYR A N 1
ATOM 5431 C CA . TYR A 1 697 ? 14.484 26 2.312 1 97.5 697 TYR A CA 1
ATOM 5432 C C . TYR A 1 697 ? 15.789 25.906 3.1 1 97.5 697 TYR A C 1
ATOM 5434 O O . TYR A 1 697 ? 16.812 26.469 2.691 1 97.5 697 TYR A O 1
ATOM 5442 N N . LEU A 1 698 ? 15.727 25.125 4.164 1 98 698 LEU A N 1
ATOM 5443 C CA . LEU A 1 698 ? 16.891 25.016 5.043 1 98 698 LEU A CA 1
ATOM 5444 C C . LEU A 1 698 ? 18.016 24.25 4.367 1 98 698 LEU A C 1
ATOM 5446 O O . LEU A 1 698 ? 19.188 24.625 4.457 1 98 698 LEU A O 1
ATOM 5450 N N . TYR A 1 699 ? 17.625 23.156 3.711 1 96.44 699 TYR A N 1
ATOM 5451 C CA . TYR A 1 699 ? 18.672 22.281 3.199 1 96.44 699 TYR A CA 1
ATOM 5452 C C . TYR A 1 699 ? 18.5 22.031 1.703 1 96.44 699 TYR A C 1
ATOM 5454 O O . TYR A 1 699 ? 19.422 21.562 1.035 1 96.44 699 TYR A O 1
ATOM 5462 N N . ASP A 1 700 ? 17.328 22.359 1.16 1 92.81 700 ASP A N 1
ATOM 5463 C CA . ASP A 1 700 ? 17.016 22.031 -0.231 1 92.81 700 ASP A CA 1
ATOM 5464 C C . ASP A 1 700 ? 17.766 22.969 -1.184 1 92.81 700 ASP A C 1
ATOM 5466 O O . ASP A 1 700 ? 17.828 24.172 -0.965 1 92.81 700 ASP A O 1
ATOM 5470 N N . THR A 1 701 ? 18.328 22.344 -2.262 1 89.06 701 THR A N 1
ATOM 5471 C CA . THR A 1 701 ? 19.109 23.141 -3.215 1 89.06 701 THR A CA 1
ATOM 5472 C C . THR A 1 701 ? 18.312 23.344 -4.508 1 89.06 701 THR A C 1
ATOM 5474 O O . THR A 1 701 ? 18.766 24.078 -5.395 1 89.06 701 THR A O 1
ATOM 5477 N N . VAL A 1 702 ? 17.156 22.766 -4.578 1 87.75 702 VAL A N 1
ATOM 5478 C CA . VAL A 1 702 ? 16.312 22.969 -5.75 1 87.75 702 VAL A CA 1
ATOM 5479 C C . VAL A 1 702 ? 15.766 24.406 -5.754 1 87.75 702 VAL A C 1
ATOM 5481 O O . VAL A 1 702 ? 15.391 24.922 -4.703 1 87.75 702 VAL A O 1
ATOM 5484 N N . GLU A 1 703 ? 15.789 24.984 -6.949 1 90.81 703 GLU A N 1
ATOM 5485 C CA . GLU A 1 703 ? 15.219 26.328 -7.047 1 90.81 703 GLU A CA 1
ATOM 5486 C C . GLU A 1 703 ? 13.711 26.312 -6.84 1 90.81 703 GLU A C 1
ATOM 5488 O O . GLU A 1 703 ? 12.977 25.703 -7.617 1 90.81 703 GLU A O 1
ATOM 5493 N N . PRO A 1 704 ? 13.242 26.922 -5.812 1 94.56 704 PRO A N 1
ATOM 5494 C CA . PRO A 1 704 ? 11.805 26.906 -5.551 1 94.56 704 PRO A CA 1
ATOM 5495 C C . PRO A 1 704 ? 11.023 27.766 -6.551 1 94.56 704 PRO A C 1
ATOM 5497 O O . PRO A 1 704 ? 11.602 28.625 -7.215 1 94.56 704 PRO A O 1
ATOM 5500 N N . LEU A 1 705 ? 9.719 27.484 -6.766 1 97 705 LEU A N 1
ATOM 5501 C CA . LEU A 1 705 ? 8.852 28.406 -7.492 1 97 705 LEU A CA 1
ATOM 5502 C C . LEU A 1 705 ? 8.711 29.734 -6.746 1 97 705 LEU A C 1
ATOM 5504 O O . LEU A 1 705 ? 8.969 30.797 -7.305 1 97 705 LEU A O 1
ATOM 5508 N N . PHE A 1 706 ? 8.305 29.672 -5.496 1 98.5 706 PHE A N 1
ATOM 5509 C CA . PHE A 1 706 ? 8.32 30.797 -4.555 1 98.5 706 PHE A CA 1
ATOM 5510 C C . PHE A 1 706 ? 9.047 30.406 -3.273 1 98.5 706 PHE A C 1
ATOM 5512 O O . PHE A 1 706 ? 8.625 29.5 -2.553 1 98.5 706 PHE A O 1
ATOM 5519 N N . PRO A 1 707 ? 10.109 31.109 -2.938 1 98.31 707 PRO A N 1
ATOM 5520 C CA . PRO A 1 707 ? 10.914 30.734 -1.773 1 98.31 707 PRO A CA 1
ATOM 5521 C C . PRO A 1 707 ? 10.227 31.062 -0.45 1 98.31 707 PRO A C 1
ATOM 5523 O O . PRO A 1 707 ? 9.281 31.859 -0.422 1 98.31 707 PRO A O 1
ATOM 5526 N N . PHE A 1 708 ? 10.75 30.453 0.604 1 98.25 708 PHE A N 1
ATOM 5527 C CA . PHE A 1 708 ? 10.312 30.812 1.948 1 98.25 708 PHE A CA 1
ATOM 5528 C C . PHE A 1 708 ? 10.445 32.312 2.186 1 98.25 708 PHE A C 1
ATOM 5530 O O . PHE A 1 708 ? 11.461 32.906 1.839 1 98.25 708 PHE A O 1
ATOM 5537 N N . GLY A 1 709 ? 9.367 32.875 2.648 1 98.75 709 GLY A N 1
ATOM 5538 C CA . GLY A 1 709 ? 9.375 34.312 2.965 1 98.75 709 GLY A CA 1
ATOM 5539 C C . GLY A 1 709 ? 9.008 35.188 1.782 1 98.75 709 GLY A C 1
ATOM 5540 O O . GLY A 1 709 ? 8.953 36.406 1.902 1 98.75 709 GLY A O 1
ATOM 5541 N N . HIS A 1 710 ? 8.695 34.594 0.696 1 98.81 710 HIS A N 1
ATOM 5542 C CA . HIS A 1 710 ? 8.359 35.344 -0.506 1 98.81 710 HIS A CA 1
ATOM 5543 C C . HIS A 1 710 ? 6.98 36 -0.393 1 98.81 710 HIS A C 1
ATOM 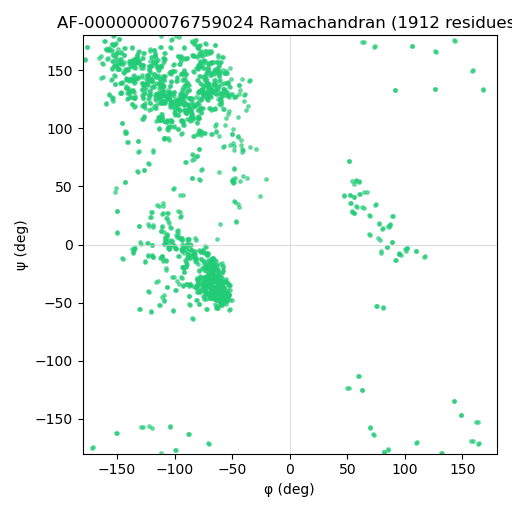5545 O O . HIS A 1 710 ? 6.059 35.375 0.16 1 98.81 710 HIS A O 1
ATOM 5551 N N . GLY A 1 711 ? 6.785 37.125 -0.955 1 98.81 711 GLY A N 1
ATOM 5552 C CA . GLY A 1 711 ? 5.562 37.875 -1.096 1 98.81 711 GLY A CA 1
ATOM 5553 C C . GLY A 1 711 ? 5.805 39.312 -1.566 1 98.81 711 GLY A C 1
ATOM 5554 O O . GLY A 1 711 ? 6.684 40 -1.045 1 98.81 711 GLY A O 1
ATOM 5555 N N . LEU A 1 712 ? 5.043 39.719 -2.51 1 98.62 712 LEU A N 1
ATOM 5556 C CA . LEU A 1 712 ? 5.23 41.031 -3.1 1 98.62 712 LEU A CA 1
ATOM 5557 C C . LEU A 1 712 ? 4.371 42.062 -2.393 1 98.62 712 LEU A C 1
ATOM 5559 O O . LEU A 1 712 ? 3.584 41.719 -1.505 1 98.62 712 LEU A O 1
ATOM 5563 N N . SER A 1 713 ? 4.621 43.281 -2.688 1 98.44 713 SER A N 1
ATOM 5564 C CA . SER A 1 713 ? 3.896 44.469 -2.211 1 98.44 713 SER A CA 1
ATOM 5565 C C . SER A 1 713 ? 3.633 45.438 -3.344 1 98.44 713 SER A C 1
ATOM 5567 O O . SER A 1 713 ? 4.258 45.375 -4.402 1 98.44 713 SER A O 1
ATOM 5569 N N . TYR A 1 714 ? 2.629 46.344 -3.162 1 98.38 714 TYR A N 1
ATOM 5570 C CA . TYR A 1 714 ? 2.432 47.438 -4.113 1 98.38 714 TYR A CA 1
ATOM 5571 C C . TYR A 1 714 ? 3.428 48.562 -3.871 1 98.38 714 TYR A C 1
ATOM 5573 O O . TYR A 1 714 ? 3.512 49.5 -4.66 1 98.38 714 TYR A O 1
ATOM 5581 N N . SER A 1 715 ? 4.184 48.406 -2.836 1 98.12 715 SER A N 1
ATOM 5582 C CA . SER A 1 715 ? 5.25 49.344 -2.527 1 98.12 715 SER A CA 1
ATOM 5583 C C . SER A 1 715 ? 6.625 48.719 -2.756 1 98.12 715 SER A C 1
ATOM 5585 O O . SER A 1 715 ? 6.758 47.5 -2.82 1 98.12 715 SER A O 1
ATOM 5587 N N . SER A 1 716 ? 7.641 49.625 -2.922 1 97.75 716 SER A N 1
ATOM 5588 C CA . SER A 1 716 ? 9.031 49.188 -3.055 1 97.75 716 SER A CA 1
ATOM 5589 C C . SER A 1 716 ? 9.859 49.656 -1.85 1 97.75 716 SER A C 1
ATOM 5591 O O . SER A 1 716 ? 9.703 50.75 -1.363 1 97.75 716 SER A O 1
ATOM 5593 N N . PHE A 1 717 ? 10.711 48.781 -1.386 1 98.56 717 PHE A N 1
ATOM 5594 C CA . PHE A 1 717 ? 11.477 49.062 -0.174 1 98.56 717 PHE A CA 1
ATOM 5595 C C . PHE A 1 717 ? 12.961 48.844 -0.411 1 98.56 717 PHE A C 1
ATOM 5597 O O . PHE A 1 717 ? 13.359 47.906 -1.133 1 98.56 717 PHE A O 1
ATOM 5604 N N . VAL A 1 718 ? 13.789 49.625 0.219 1 98.31 718 VAL A N 1
ATOM 5605 C CA . VAL A 1 718 ? 15.242 49.5 0.198 1 98.31 718 VAL A CA 1
ATOM 5606 C C . VAL A 1 718 ? 15.773 49.406 1.626 1 98.31 718 VAL A C 1
ATOM 5608 O O . VAL A 1 718 ? 15.266 50.094 2.525 1 98.31 718 VAL A O 1
ATOM 5611 N N . TYR A 1 719 ? 16.719 48.562 1.888 1 98.56 719 TYR A N 1
ATOM 5612 C CA . TYR A 1 719 ? 17.359 48.375 3.186 1 98.56 719 TYR A CA 1
ATOM 5613 C C . TYR A 1 719 ? 18.734 49.031 3.199 1 98.56 719 TYR A C 1
ATOM 5615 O O . TYR A 1 719 ? 19.469 48.969 2.213 1 98.56 719 TYR A O 1
ATOM 5623 N N . ARG A 1 720 ? 19.141 49.688 4.285 1 97.69 720 ARG A N 1
ATOM 5624 C CA . ARG A 1 720 ? 20.469 50.281 4.422 1 97.69 720 ARG A CA 1
ATOM 5625 C C . ARG A 1 720 ? 20.906 50.312 5.883 1 97.69 720 ARG A C 1
ATOM 5627 O O . ARG A 1 720 ? 20.109 50 6.777 1 97.69 720 ARG A O 1
ATOM 5634 N N . ASP A 1 721 ? 22.172 50.531 6.215 1 97.5 721 ASP A N 1
ATOM 5635 C CA . ASP A 1 721 ? 22.75 50.781 7.539 1 97.5 721 ASP A CA 1
ATOM 5636 C C . ASP A 1 721 ? 22.625 49.531 8.414 1 97.5 721 ASP A C 1
ATOM 5638 O O . ASP A 1 721 ? 22.203 49.594 9.562 1 97.5 721 ASP A O 1
ATOM 5642 N N . PHE A 1 722 ? 22.953 48.375 7.809 1 98.12 722 PHE A N 1
ATOM 5643 C CA . PHE A 1 722 ? 22.844 47.125 8.5 1 98.12 722 PHE A CA 1
ATOM 5644 C C . PHE A 1 722 ? 24.031 46.906 9.43 1 98.12 722 PHE A C 1
ATOM 5646 O O . PHE A 1 722 ? 25.188 46.875 8.984 1 98.12 722 PHE A O 1
ATOM 5653 N N . THR A 1 723 ? 23.766 46.844 10.758 1 97.62 723 THR A N 1
ATOM 5654 C CA . THR A 1 723 ? 24.812 46.656 11.742 1 97.62 723 THR A CA 1
ATOM 5655 C C . THR A 1 723 ? 24.438 45.594 12.758 1 97.62 723 THR A C 1
ATOM 5657 O O . THR A 1 723 ? 23.266 45.219 12.883 1 97.62 723 THR A O 1
ATOM 5660 N N . ALA A 1 724 ? 25.453 45.094 13.414 1 96.75 724 ALA A N 1
ATOM 5661 C CA . ALA A 1 724 ? 25.281 44.094 14.445 1 96.75 724 ALA A CA 1
ATOM 5662 C C . ALA A 1 724 ? 26.094 44.406 15.688 1 96.75 724 ALA A C 1
ATOM 5664 O O . ALA A 1 724 ? 27.203 44.938 15.586 1 96.75 724 ALA A O 1
ATOM 5665 N N . GLU A 1 725 ? 25.469 44.094 16.828 1 95.31 725 GLU A N 1
ATOM 5666 C CA . GLU A 1 725 ? 26.141 44.25 18.125 1 95.31 725 GLU A CA 1
ATOM 5667 C C . GLU A 1 725 ? 25.906 43 19 1 95.31 725 GLU A C 1
ATOM 5669 O O . GLU A 1 725 ? 24.766 42.594 19.188 1 95.31 725 GLU A O 1
ATOM 5674 N N . GLU A 1 726 ? 26.953 42.469 19.484 1 93.12 726 GLU A N 1
ATOM 5675 C CA . GLU A 1 726 ? 26.812 41.344 20.406 1 93.12 726 GLU A CA 1
ATOM 5676 C C . GLU A 1 726 ? 26.359 41.812 21.781 1 93.12 726 GLU A C 1
ATOM 5678 O O . GLU A 1 726 ? 26.812 42.844 22.281 1 93.12 726 GLU A O 1
ATOM 5683 N N . LYS A 1 727 ? 25.375 41.188 22.281 1 93.56 727 LYS A N 1
ATOM 5684 C CA . LYS A 1 727 ? 24.875 41.406 23.641 1 93.56 727 LYS A CA 1
ATOM 5685 C C . LYS A 1 727 ? 25.031 40.156 24.484 1 93.56 727 LYS A C 1
ATOM 5687 O O . LYS A 1 727 ? 25.297 39.062 23.953 1 93.56 727 LYS A O 1
ATOM 5692 N N . PRO A 1 728 ? 25.016 40.25 25.781 1 92.69 728 PRO A N 1
ATOM 5693 C CA . PRO A 1 728 ? 25.188 39.062 26.641 1 92.69 728 PRO A CA 1
ATOM 5694 C C . PRO A 1 728 ? 24.203 37.938 26.312 1 92.69 728 PRO A C 1
ATOM 5696 O O . PRO A 1 728 ? 24.562 36.781 26.344 1 92.69 728 PRO A O 1
ATOM 5699 N N . GLU A 1 729 ? 23.031 38.312 25.922 1 94.12 729 GLU A N 1
ATOM 5700 C CA . GLU A 1 729 ? 21.984 37.312 25.734 1 94.12 729 GLU A CA 1
ATOM 5701 C C . GLU A 1 729 ? 21.781 36.969 24.266 1 94.12 729 GLU A C 1
ATOM 5703 O O . GLU A 1 729 ? 20.938 36.156 23.906 1 94.12 729 GLU A O 1
ATOM 5708 N N . GLY A 1 730 ? 22.516 37.594 23.469 1 95.88 730 GLY A N 1
ATOM 5709 C CA . GLY A 1 730 ? 22.359 37.344 22.031 1 95.88 730 GLY A CA 1
ATOM 5710 C C . GLY A 1 730 ? 23 38.438 21.188 1 95.88 730 GLY A C 1
ATOM 5711 O O . GLY A 1 730 ? 24.047 38.969 21.531 1 95.88 730 GLY A O 1
ATOM 5712 N N . MET A 1 731 ? 22.453 38.594 20.016 1 96.5 731 MET A N 1
ATOM 5713 C CA . MET A 1 731 ? 22.922 39.594 19.078 1 96.5 731 MET A CA 1
ATOM 5714 C C . MET A 1 731 ? 21.828 40.594 18.734 1 96.5 731 MET A C 1
ATOM 5716 O O . MET A 1 731 ? 20.672 40.219 18.547 1 96.5 731 MET A O 1
ATOM 5720 N N . LEU A 1 732 ? 22.172 41.844 18.719 1 97.62 732 LEU A N 1
ATOM 5721 C CA . LEU A 1 732 ? 21.234 42.906 18.328 1 97.62 732 LEU A CA 1
ATOM 5722 C C . LEU A 1 732 ? 21.562 43.438 16.938 1 97.62 732 LEU A C 1
ATOM 5724 O O . LEU A 1 732 ? 22.688 43.844 16.672 1 97.62 732 LEU A O 1
ATOM 5728 N N . PHE A 1 733 ? 20.641 43.438 16.062 1 98.31 733 PHE A N 1
ATOM 5729 C CA . PHE A 1 733 ? 20.797 43.938 14.695 1 98.31 733 PHE A CA 1
ATOM 5730 C C . PHE A 1 733 ? 19.953 45.156 14.445 1 98.31 733 PHE A C 1
ATOM 5732 O O . PHE A 1 733 ? 18.828 45.281 14.945 1 98.31 733 PHE A O 1
ATOM 5739 N N . ARG A 1 734 ? 20.5 46.062 13.633 1 98.25 734 ARG A N 1
ATOM 5740 C CA . ARG A 1 734 ? 19.797 47.312 13.266 1 98.25 734 ARG A CA 1
ATOM 5741 C C . ARG A 1 734 ? 19.938 47.594 11.781 1 98.25 734 ARG A C 1
ATOM 5743 O O . ARG A 1 734 ? 20.984 47.344 11.188 1 98.25 734 ARG A O 1
ATOM 5750 N N . LEU A 1 735 ? 18.875 48.094 11.195 1 98.38 735 LEU A N 1
ATOM 5751 C CA . LEU A 1 735 ? 18.891 48.594 9.82 1 98.38 735 LEU A CA 1
ATOM 5752 C C . LEU A 1 735 ? 17.766 49.594 9.578 1 98.38 735 LEU A C 1
ATOM 5754 O O . LEU A 1 735 ? 16.938 49.812 10.461 1 98.38 735 LEU A O 1
ATOM 5758 N N . THR A 1 736 ? 17.828 50.25 8.469 1 98.5 736 THR A N 1
ATOM 5759 C CA . THR A 1 736 ? 16.812 51.219 8.055 1 98.5 736 THR A CA 1
ATOM 5760 C C . THR A 1 736 ? 16.094 50.719 6.809 1 98.5 736 THR A C 1
ATOM 5762 O O . THR A 1 736 ? 16.719 50.281 5.84 1 98.5 736 THR A O 1
ATOM 5765 N N . VAL A 1 737 ? 14.797 50.688 6.875 1 98.75 737 VAL A N 1
ATOM 5766 C CA . VAL A 1 737 ? 13.977 50.344 5.719 1 98.75 737 VAL A CA 1
ATOM 5767 C C . VAL A 1 737 ? 13.336 51.594 5.141 1 98.75 737 VAL A C 1
ATOM 5769 O O . VAL A 1 737 ? 12.664 52.344 5.852 1 98.75 737 VAL A O 1
ATOM 5772 N N . GLU A 1 738 ? 13.539 51.844 3.854 1 98.5 738 GLU A N 1
ATOM 5773 C CA . GLU A 1 738 ? 12.984 53 3.166 1 98.5 738 GLU A CA 1
ATOM 5774 C C . GLU A 1 738 ? 11.938 52.594 2.137 1 98.5 738 GLU A C 1
ATOM 5776 O O . GLU A 1 738 ? 12.18 51.688 1.324 1 98.5 738 GLU A O 1
ATOM 5781 N N . ASN A 1 739 ? 10.758 53.188 2.281 1 98.62 739 ASN A N 1
ATOM 5782 C CA . ASN A 1 739 ? 9.727 53.062 1.259 1 98.62 739 ASN A CA 1
ATOM 5783 C C . ASN A 1 739 ? 9.914 54.094 0.14 1 98.62 739 ASN A C 1
ATOM 5785 O O . ASN A 1 739 ? 9.703 55.281 0.34 1 98.62 739 ASN A O 1
ATOM 5789 N N . THR A 1 740 ? 10.242 53.594 -1.024 1 98.25 740 THR A N 1
ATOM 5790 C CA . THR A 1 740 ? 10.555 54.5 -2.131 1 98.25 740 THR A CA 1
ATOM 5791 C C . THR A 1 740 ? 9.336 54.688 -3.027 1 98.25 740 THR A C 1
ATOM 5793 O O . THR A 1 740 ? 9.43 55.344 -4.074 1 98.25 740 THR A O 1
ATOM 5796 N N . SER A 1 741 ? 8.219 54.219 -2.609 1 97.38 741 SER A N 1
ATOM 5797 C CA . SER A 1 741 ? 6.996 54.344 -3.402 1 97.38 741 SER A CA 1
ATOM 5798 C C . SER A 1 741 ? 6.082 55.438 -2.854 1 97.38 741 SER A C 1
ATOM 5800 O O . SER A 1 741 ? 6.363 56.031 -1.805 1 97.38 741 SER A O 1
ATOM 5802 N N . GLN A 1 742 ? 4.922 55.719 -3.562 1 97 742 GLN A N 1
ATOM 5803 C CA . GLN A 1 742 ? 3.957 56.75 -3.211 1 97 742 GLN A CA 1
ATOM 5804 C C . GLN A 1 742 ? 2.783 56.156 -2.43 1 97 742 GLN A C 1
ATOM 5806 O O . GLN A 1 742 ? 1.765 56.812 -2.238 1 97 742 GLN A O 1
ATOM 5811 N N . ARG A 1 743 ? 2.988 54.938 -2.002 1 97.25 743 ARG A N 1
ATOM 5812 C CA . ARG A 1 743 ? 1.943 54.219 -1.258 1 97.25 743 ARG A CA 1
ATOM 5813 C C . ARG A 1 743 ? 2.48 53.688 0.06 1 97.25 743 ARG A C 1
ATOM 5815 O O . ARG A 1 743 ? 3.592 53.156 0.11 1 97.25 743 ARG A O 1
ATOM 5822 N N . ASP A 1 744 ? 1.656 53.844 1.087 1 97.88 744 ASP A N 1
ATOM 5823 C CA . ASP A 1 744 ? 2.016 53.188 2.352 1 97.88 744 ASP A CA 1
ATOM 5824 C C . ASP A 1 744 ? 2.066 51.688 2.211 1 97.88 744 ASP A C 1
ATOM 5826 O O . ASP A 1 744 ? 1.395 51.125 1.35 1 97.88 744 ASP A O 1
ATOM 5830 N N . GLY A 1 745 ? 2.918 51.062 2.973 1 97.94 745 GLY A N 1
ATOM 5831 C CA . GLY A 1 745 ? 2.986 49.625 2.947 1 97.94 745 GLY A CA 1
ATOM 5832 C C . GLY A 1 745 ? 3.691 49.031 4.156 1 97.94 745 GLY A C 1
ATOM 5833 O O . GLY A 1 745 ? 4.453 49.719 4.832 1 97.94 745 GLY A O 1
ATOM 5834 N N . ASP A 1 746 ? 3.369 47.844 4.438 1 98.12 746 ASP A N 1
ATOM 5835 C CA . ASP A 1 746 ? 4.113 47.062 5.426 1 98.12 746 ASP A CA 1
ATOM 5836 C C . ASP A 1 746 ? 5.258 46.281 4.773 1 98.12 746 ASP A C 1
ATOM 5838 O O . ASP A 1 746 ? 5.105 45.75 3.67 1 98.12 746 ASP A O 1
ATOM 5842 N N . GLU A 1 747 ? 6.398 46.312 5.414 1 98.38 747 GLU A N 1
ATOM 5843 C CA . GLU A 1 747 ? 7.512 45.469 5.031 1 98.38 747 GLU A CA 1
ATOM 5844 C C . GLU A 1 747 ? 7.809 44.438 6.113 1 98.38 747 GLU A C 1
ATOM 5846 O O . GLU A 1 747 ? 7.715 44.719 7.305 1 98.38 747 GLU A O 1
ATOM 5851 N N . VAL A 1 748 ? 8.023 43.188 5.715 1 98.75 748 VAL A N 1
ATOM 5852 C CA . VAL A 1 748 ? 8.469 42.156 6.629 1 98.75 748 VAL A CA 1
ATOM 5853 C C . VAL A 1 748 ? 9.969 41.938 6.473 1 98.75 748 VAL A C 1
ATOM 5855 O O . VAL A 1 748 ? 10.406 41.25 5.551 1 98.75 748 VAL A O 1
ATOM 5858 N N . VAL A 1 749 ? 10.711 42.469 7.379 1 98.75 749 VAL A N 1
ATOM 5859 C CA . VAL A 1 749 ? 12.156 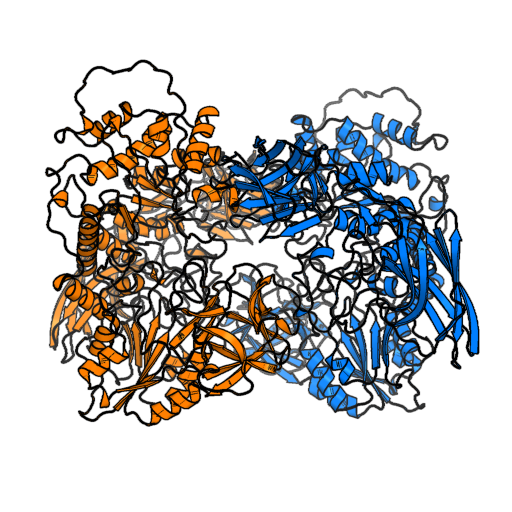42.281 7.387 1 98.75 749 VAL A CA 1
ATOM 5860 C C . VAL A 1 749 ? 12.492 40.938 7.996 1 98.75 749 VAL A C 1
ATOM 5862 O O . VAL A 1 749 ? 12.102 40.625 9.125 1 98.75 749 VAL A O 1
ATOM 5865 N N . GLN A 1 750 ? 13.164 40.094 7.23 1 98.81 750 GLN A N 1
ATOM 5866 C CA . GLN A 1 750 ? 13.562 38.75 7.66 1 98.81 750 GLN A CA 1
ATOM 5867 C C . GLN A 1 750 ? 15.078 38.656 7.828 1 98.81 750 GLN A C 1
ATOM 5869 O O . GLN A 1 750 ? 15.836 39.125 6.977 1 98.81 750 GLN A O 1
ATOM 5874 N N . LEU A 1 751 ? 15.516 38.125 8.938 1 98.81 751 LEU A N 1
ATOM 5875 C CA . LEU A 1 751 ? 16.938 37.938 9.219 1 98.81 751 LEU A CA 1
ATOM 5876 C C . LEU A 1 751 ? 17.297 36.438 9.219 1 98.81 751 LEU A C 1
ATOM 5878 O O . LEU A 1 751 ? 16.719 35.656 9.977 1 98.81 751 LEU A O 1
ATOM 5882 N N . TYR A 1 752 ? 18.266 36.125 8.352 1 98.69 752 TYR A N 1
ATOM 5883 C CA . TYR A 1 752 ? 18.75 34.75 8.219 1 98.69 752 TYR A CA 1
ATOM 5884 C C . TYR A 1 752 ? 20.219 34.656 8.633 1 98.69 752 TYR A C 1
ATOM 5886 O O . TYR A 1 752 ? 20.938 35.656 8.633 1 98.69 752 TYR A O 1
ATOM 5894 N N . TYR A 1 753 ? 20.656 33.469 9 1 98.25 753 TYR A N 1
ATOM 5895 C CA . TYR A 1 753 ? 22.078 33.25 9.25 1 98.25 753 TYR A CA 1
ATOM 5896 C C . TYR A 1 753 ? 22.562 31.969 8.602 1 98.25 753 TYR A C 1
ATOM 5898 O O . TYR A 1 753 ? 21.75 31.109 8.25 1 98.25 753 TYR A O 1
ATOM 5906 N N . ARG A 1 754 ? 23.797 31.875 8.391 1 97.94 754 ARG A N 1
ATOM 5907 C CA . ARG A 1 754 ? 24.531 30.703 7.926 1 97.94 754 ARG A CA 1
ATOM 5908 C C . ARG A 1 754 ? 25.875 30.578 8.633 1 97.94 754 ARG A C 1
ATOM 5910 O O . ARG A 1 754 ? 26.641 31.531 8.695 1 97.94 754 ARG A O 1
ATOM 5917 N N . ALA A 1 755 ? 26.078 29.438 9.211 1 96.81 755 ALA A N 1
ATOM 5918 C CA . ALA A 1 755 ? 27.422 29.141 9.68 1 96.81 755 ALA A CA 1
ATOM 5919 C C . ALA A 1 755 ? 28.359 28.875 8.508 1 96.81 755 ALA A C 1
ATOM 5921 O O . ALA A 1 755 ? 28.094 28.016 7.668 1 96.81 755 ALA A O 1
ATOM 5922 N N . LEU A 1 756 ? 29.469 29.547 8.398 1 96.81 756 LEU A N 1
ATOM 5923 C CA . LEU A 1 756 ? 30.297 29.516 7.195 1 96.81 756 LEU A CA 1
ATOM 5924 C C . LEU A 1 756 ? 31.234 28.312 7.207 1 96.81 756 LEU A C 1
ATOM 5926 O O . LEU A 1 756 ? 31.484 27.703 6.164 1 96.81 756 LEU A O 1
ATOM 5930 N N . HIS A 1 757 ? 31.812 27.844 8.367 1 94.12 757 HIS A N 1
ATOM 5931 C CA . HIS A 1 757 ? 32.688 26.688 8.492 1 94.12 757 HIS A CA 1
ATOM 5932 C C . HIS A 1 757 ? 32.281 25.797 9.648 1 94.12 757 HIS A C 1
ATOM 5934 O O . HIS A 1 757 ? 33.062 25.547 10.562 1 94.12 757 HIS A O 1
ATOM 5940 N N . PRO A 1 758 ? 31.062 25.266 9.477 1 93.81 758 PRO A N 1
ATOM 5941 C CA . PRO A 1 758 ? 30.562 24.453 10.586 1 93.81 758 PRO A CA 1
ATOM 5942 C C . PRO A 1 758 ? 31.188 23.047 10.609 1 93.81 758 PRO A C 1
ATOM 5944 O O . PRO A 1 758 ? 31.609 22.547 9.57 1 93.81 758 PRO A O 1
ATOM 5947 N N . ARG A 1 759 ? 31.156 22.469 11.727 1 91.06 759 ARG A N 1
ATOM 5948 C CA . ARG A 1 759 ? 31.672 21.125 11.922 1 91.06 759 ARG A CA 1
ATOM 5949 C C . ARG A 1 759 ? 30.812 20.094 11.188 1 91.06 759 ARG A C 1
ATOM 5951 O O . ARG A 1 759 ? 31.312 19.078 10.719 1 91.06 759 ARG A O 1
ATOM 5958 N N . VAL A 1 760 ? 29.562 20.328 11.195 1 93.19 760 VAL A N 1
ATOM 5959 C CA . VAL A 1 760 ? 28.594 19.422 10.586 1 93.19 760 VAL A CA 1
ATOM 5960 C C . VAL A 1 760 ? 27.797 20.156 9.516 1 93.19 760 VAL A C 1
ATOM 5962 O O . VAL A 1 760 ? 27.891 21.375 9.398 1 93.19 760 VAL A O 1
ATOM 5965 N N . LYS A 1 761 ? 27.078 19.344 8.711 1 93.56 761 LYS A N 1
ATOM 5966 C CA . LYS A 1 761 ? 26.172 19.969 7.738 1 93.56 761 LYS A CA 1
ATOM 5967 C C . LYS A 1 761 ? 25.125 20.828 8.43 1 93.56 761 LYS A C 1
ATOM 5969 O O . LYS A 1 761 ? 24.406 20.344 9.312 1 93.56 761 LYS A O 1
ATOM 5974 N N . ARG A 1 762 ? 25.062 22.125 8.148 1 96.62 762 ARG A N 1
ATOM 5975 C CA . ARG A 1 762 ? 24.109 23.078 8.703 1 96.62 762 ARG A CA 1
ATOM 5976 C C . ARG A 1 762 ? 23.219 23.656 7.605 1 96.62 762 ARG A C 1
ATOM 5978 O O . ARG A 1 762 ? 23.5 23.5 6.418 1 96.62 762 ARG A O 1
ATOM 5985 N N . PRO A 1 763 ? 22.109 24.297 7.957 1 97.56 763 PRO A N 1
ATOM 5986 C CA . PRO A 1 763 ? 21.219 24.859 6.945 1 97.56 763 PRO A CA 1
ATOM 5987 C C . PRO A 1 763 ? 21.922 25.875 6.039 1 97.56 763 PRO A C 1
ATOM 5989 O O . PRO A 1 763 ? 22.828 26.578 6.48 1 97.56 763 PRO A O 1
ATOM 5992 N N . LEU A 1 764 ? 21.469 25.984 4.809 1 96.56 764 LEU A N 1
ATOM 5993 C CA . LEU A 1 764 ? 21.984 26.953 3.844 1 96.56 764 LEU A CA 1
ATOM 5994 C C . LEU A 1 764 ? 21.703 28.391 4.305 1 96.56 764 LEU A C 1
ATOM 5996 O O . LEU A 1 764 ? 22.5 29.297 4.059 1 96.56 764 LEU A O 1
ATOM 6000 N N . ARG A 1 765 ? 20.578 28.547 4.836 1 96 765 ARG A N 1
ATOM 6001 C CA . ARG A 1 765 ? 20.062 29.75 5.5 1 96 765 ARG A CA 1
ATOM 6002 C C . ARG A 1 765 ? 18.969 29.391 6.504 1 96 765 ARG A C 1
ATOM 6004 O O . ARG A 1 765 ? 18.172 28.5 6.262 1 96 765 ARG A O 1
ATOM 6011 N N . GLN A 1 766 ? 19.031 30.094 7.566 1 97.94 766 GLN A N 1
ATOM 6012 C CA . GLN A 1 766 ? 18.016 29.797 8.586 1 97.94 766 GLN A CA 1
ATOM 6013 C C . GLN A 1 766 ? 17.5 31.094 9.219 1 97.94 766 GLN A C 1
ATOM 6015 O O . GLN A 1 766 ? 18.281 31.953 9.602 1 97.94 766 GLN A O 1
ATOM 6020 N N . LEU A 1 767 ? 16.141 31.188 9.281 1 98.75 767 LEU A N 1
ATOM 6021 C CA . LEU A 1 767 ? 15.516 32.344 9.898 1 98.75 767 LEU A CA 1
ATOM 6022 C C . LEU A 1 767 ? 15.859 32.406 11.383 1 98.75 767 LEU A C 1
ATOM 6024 O O . LEU A 1 767 ? 15.773 31.406 12.094 1 98.75 767 LEU A O 1
ATOM 6028 N N . CYS A 1 768 ? 16.328 33.594 11.859 1 98.31 768 CYS A N 1
ATOM 6029 C CA . CYS A 1 768 ? 16.656 33.781 13.273 1 98.31 768 CYS A CA 1
ATOM 6030 C C . CYS A 1 768 ? 15.992 35.031 13.844 1 98.31 768 CYS A C 1
ATOM 6032 O O . CYS A 1 768 ? 16.156 35.312 15.023 1 98.31 768 CYS A O 1
ATOM 6034 N N . GLY A 1 769 ? 15.258 35.688 13.016 1 98.38 769 GLY A N 1
ATOM 6035 C CA . GLY A 1 769 ? 14.516 36.875 13.43 1 98.38 769 GLY A CA 1
ATOM 6036 C C . GLY A 1 769 ? 13.688 37.469 12.32 1 98.38 769 GLY A C 1
ATOM 6037 O O . GLY A 1 769 ? 13.969 37.25 11.141 1 98.38 769 GLY A O 1
ATOM 6038 N N . PHE A 1 770 ? 12.672 38.25 12.68 1 98.69 770 PHE A N 1
ATOM 6039 C CA . PHE A 1 770 ? 11.883 39 11.711 1 98.69 770 PHE A CA 1
ATOM 6040 C C . PHE A 1 770 ? 11.055 40.094 12.398 1 98.69 770 PHE A C 1
ATOM 6042 O O . PHE A 1 770 ? 10.867 40.031 13.617 1 98.69 770 PHE A O 1
ATOM 6049 N N . GLN A 1 771 ? 10.617 41.031 11.578 1 98.19 771 GLN A N 1
ATOM 6050 C CA . GLN A 1 771 ? 9.727 42.062 12.055 1 98.19 771 GLN A CA 1
ATOM 6051 C C . GLN A 1 771 ? 8.883 42.625 10.914 1 98.19 771 GLN A C 1
ATOM 6053 O O . GLN A 1 771 ? 9.414 43 9.875 1 98.19 771 GLN A O 1
ATOM 6058 N N . ARG A 1 772 ? 7.598 42.594 11.078 1 98.19 772 ARG A N 1
ATOM 6059 C CA . ARG A 1 772 ? 6.699 43.312 10.188 1 98.19 772 ARG A CA 1
ATOM 6060 C C . ARG A 1 772 ? 6.609 44.781 10.594 1 98.19 772 ARG A C 1
ATOM 6062 O O . ARG A 1 772 ? 6.297 45.094 11.742 1 98.19 772 ARG A O 1
ATOM 6069 N N . VAL A 1 773 ? 6.844 45.719 9.656 1 97.62 773 VAL A N 1
ATOM 6070 C CA . VAL A 1 773 ? 6.926 47.125 10.016 1 97.62 773 VAL A CA 1
ATOM 6071 C C . VAL A 1 773 ? 6.129 47.969 9.008 1 97.62 773 VAL A C 1
ATOM 6073 O O . VAL A 1 773 ? 6.324 47.844 7.797 1 97.62 773 VAL A O 1
ATOM 6076 N N . PRO A 1 774 ? 5.215 48.781 9.508 1 97.94 774 PRO A N 1
ATOM 6077 C CA . PRO A 1 774 ? 4.605 49.75 8.609 1 97.94 774 PRO A CA 1
ATOM 6078 C C . PRO A 1 774 ? 5.574 50.844 8.188 1 97.94 774 PRO A C 1
ATOM 6080 O O . PRO A 1 774 ? 6.25 51.438 9.031 1 97.94 774 PRO A O 1
ATOM 6083 N N . VAL A 1 775 ? 5.648 51.125 6.898 1 98.56 775 VAL A N 1
ATOM 6084 C CA . VAL A 1 775 ? 6.523 52.156 6.363 1 98.56 775 VAL A CA 1
ATOM 6085 C C . VAL A 1 775 ? 5.723 53.094 5.469 1 98.56 775 VAL A C 1
ATOM 6087 O O . VAL A 1 775 ? 5.398 52.75 4.328 1 98.56 775 VAL A O 1
ATOM 6090 N N . PRO A 1 776 ? 5.473 54.312 5.922 1 98.06 776 PRO A N 1
ATOM 6091 C CA . PRO A 1 776 ? 4.738 55.25 5.082 1 98.06 776 PRO A CA 1
ATOM 6092 C C . PRO A 1 776 ? 5.469 55.594 3.781 1 98.06 776 PRO A C 1
ATOM 6094 O O . PRO A 1 776 ? 6.691 55.438 3.699 1 98.06 776 PRO A O 1
ATOM 6097 N N . ALA A 1 777 ? 4.695 56.125 2.824 1 98.25 777 ALA A N 1
ATOM 6098 C CA . ALA A 1 777 ? 5.223 56.5 1.51 1 98.25 777 ALA A CA 1
ATOM 6099 C C . ALA A 1 777 ? 6.379 57.469 1.632 1 98.25 777 ALA A C 1
ATOM 6101 O O . ALA A 1 777 ? 6.297 58.438 2.387 1 98.25 777 ALA A O 1
ATOM 6102 N N . ASN A 1 778 ? 7.41 57.188 1.021 1 97.88 778 ASN A N 1
ATOM 6103 C CA . ASN A 1 778 ? 8.57 58.094 0.877 1 97.88 778 ASN A CA 1
ATOM 6104 C C . ASN A 1 778 ? 9.211 58.375 2.227 1 97.88 778 ASN A C 1
ATOM 6106 O O . ASN A 1 778 ? 9.734 59.469 2.439 1 97.88 778 ASN A O 1
ATOM 6110 N N . THR A 1 779 ? 9.148 57.406 3.123 1 98.31 779 THR A N 1
ATOM 6111 C CA . THR A 1 779 ? 9.773 57.562 4.43 1 98.31 779 THR A CA 1
ATOM 6112 C C . THR A 1 779 ? 10.695 56.406 4.742 1 98.31 779 THR A C 1
ATOM 6114 O O . THR A 1 779 ? 10.688 55.375 4.027 1 98.31 779 THR A O 1
ATOM 6117 N N . ALA A 1 780 ? 11.5 56.594 5.707 1 98.25 780 ALA A N 1
ATOM 6118 C CA . ALA A 1 780 ? 12.391 55.562 6.223 1 98.25 780 ALA A CA 1
ATOM 6119 C C . ALA A 1 780 ? 12.117 55.281 7.703 1 98.25 780 ALA A C 1
ATOM 6121 O O . ALA A 1 780 ? 11.852 56.219 8.469 1 98.25 780 ALA A O 1
ATOM 6122 N N . VAL A 1 781 ? 12.172 54.031 8.062 1 98.19 781 VAL A N 1
ATOM 6123 C CA . VAL A 1 781 ? 11.914 53.625 9.445 1 98.19 781 VAL A CA 1
ATOM 6124 C C . VAL A 1 781 ? 13.047 52.75 9.945 1 98.19 781 VAL A C 1
ATOM 6126 O O . VAL A 1 781 ? 13.539 51.875 9.211 1 98.19 781 VAL A O 1
ATOM 6129 N N . PRO A 1 782 ? 13.547 53 11.133 1 97.94 782 PRO A N 1
ATOM 6130 C CA . PRO A 1 782 ? 14.531 52.094 11.719 1 97.94 782 PRO A CA 1
ATOM 6131 C C . PRO A 1 782 ? 13.906 50.781 12.18 1 97.94 782 PRO A C 1
ATOM 6133 O O . PRO A 1 782 ? 12.789 50.75 12.703 1 97.94 782 PRO A O 1
ATOM 6136 N N . VAL A 1 783 ? 14.648 49.75 12 1 98.19 783 VAL A N 1
ATOM 6137 C CA . VAL A 1 783 ? 14.227 48.406 12.414 1 98.19 783 VAL A CA 1
ATOM 6138 C C . VAL A 1 783 ? 15.305 47.781 13.297 1 98.19 783 VAL A C 1
ATOM 6140 O O . VAL A 1 783 ? 16.5 47.844 12.977 1 98.19 783 VAL A O 1
ATOM 6143 N N . THR A 1 784 ? 14.891 47.25 14.438 1 98 784 THR A N 1
ATOM 6144 C CA . THR A 1 784 ? 15.773 46.531 15.359 1 98 784 THR A CA 1
ATOM 6145 C C . THR A 1 784 ? 15.297 45.125 15.578 1 98 784 THR A C 1
ATOM 6147 O O . THR A 1 784 ? 14.125 44.875 15.914 1 98 784 THR A O 1
ATOM 6150 N N . ILE A 1 785 ? 16.188 44.156 15.406 1 98.12 785 ILE A N 1
ATOM 6151 C CA . ILE A 1 785 ? 15.875 42.75 15.609 1 98.12 785 ILE A CA 1
ATOM 6152 C C . ILE A 1 785 ? 16.875 42.125 16.594 1 98.12 785 ILE A C 1
ATOM 6154 O O . ILE A 1 785 ? 18.078 42.188 16.375 1 98.12 785 ILE A O 1
ATOM 6158 N N . PHE A 1 786 ? 16.406 41.594 17.672 1 97.38 786 PHE A N 1
ATOM 6159 C CA . PHE A 1 786 ? 17.234 40.875 18.625 1 97.38 786 PHE A CA 1
ATOM 6160 C C . PHE A 1 786 ? 17.203 39.375 18.344 1 97.38 786 PHE A C 1
ATOM 6162 O O . PHE A 1 786 ? 16.141 38.781 18.188 1 97.38 786 PHE A O 1
ATOM 6169 N N . VAL A 1 787 ? 18.391 38.812 18.281 1 97.62 787 VAL A N 1
ATOM 6170 C CA . VAL A 1 787 ? 18.562 37.375 18.062 1 97.62 787 VAL A CA 1
ATOM 6171 C C . VAL A 1 787 ? 19.141 36.719 19.312 1 97.62 787 VAL A C 1
ATOM 6173 O O . VAL A 1 787 ? 20.344 36.844 19.594 1 97.62 787 VAL A O 1
ATOM 6176 N N . PRO A 1 788 ? 18.312 35.969 20.016 1 95.94 788 PRO A N 1
ATOM 6177 C CA . PRO A 1 788 ? 18.859 35.25 21.172 1 95.94 788 PRO A CA 1
ATOM 6178 C C . PRO A 1 788 ? 19.828 34.125 20.797 1 95.94 788 PRO A C 1
ATOM 6180 O O . PRO A 1 788 ? 19.719 33.594 19.703 1 95.94 788 PRO A O 1
ATOM 6183 N N . TRP A 1 789 ? 20.703 33.781 21.734 1 95.38 789 TRP A N 1
ATOM 6184 C CA . TRP A 1 789 ? 21.719 32.781 21.438 1 95.38 789 TRP A CA 1
ATOM 6185 C C . TRP A 1 789 ? 21.078 31.453 21.047 1 95.38 789 TRP A C 1
ATOM 6187 O O . TRP A 1 789 ? 21.578 30.75 20.172 1 95.38 789 TRP A O 1
ATOM 6197 N N . TYR A 1 790 ? 19.953 31.094 21.625 1 93.69 790 TYR A N 1
ATOM 6198 C CA . TYR A 1 790 ? 19.344 29.797 21.344 1 93.69 790 TYR A CA 1
ATOM 6199 C C . TYR A 1 790 ? 18.938 29.672 19.891 1 93.69 790 TYR A C 1
ATOM 6201 O O . TYR A 1 790 ? 18.844 28.578 19.344 1 93.69 790 TYR A O 1
ATOM 6209 N N . ALA A 1 791 ? 18.656 30.797 19.234 1 96.12 791 ALA A N 1
ATOM 6210 C CA . ALA A 1 791 ? 18.266 30.781 17.828 1 96.12 791 ALA A CA 1
ATOM 6211 C C . ALA A 1 791 ? 19.406 30.328 16.922 1 96.12 791 ALA A C 1
ATOM 6213 O O . ALA A 1 791 ? 19.188 29.891 15.797 1 96.12 791 ALA A O 1
ATOM 6214 N N . LEU A 1 792 ? 20.656 30.359 17.422 1 96.94 792 LEU A N 1
ATOM 6215 C CA . LEU A 1 792 ? 21.828 30.031 16.625 1 96.94 792 LEU A CA 1
ATOM 6216 C C . LEU A 1 792 ? 22.344 28.641 16.984 1 96.94 792 LEU A C 1
ATOM 6218 O O . LEU A 1 792 ? 23.328 28.172 16.391 1 96.94 792 LEU A O 1
ATOM 6222 N N . GLU A 1 793 ? 21.688 27.953 17.859 1 96.38 793 GLU A N 1
ATOM 6223 C CA . GLU A 1 793 ? 22.172 26.672 18.375 1 96.38 793 GLU A CA 1
ATOM 6224 C C . GLU A 1 793 ? 21.938 25.547 17.375 1 96.38 793 GLU A C 1
ATOM 6226 O O . GLU A 1 793 ? 21.062 25.641 16.5 1 96.38 793 GLU A O 1
ATOM 6231 N N . TYR A 1 794 ? 22.703 24.516 17.406 1 96.06 794 TYR A N 1
ATOM 6232 C CA . TYR A 1 794 ? 22.453 23.203 16.828 1 96.06 794 TYR A CA 1
ATOM 6233 C C . TYR A 1 794 ? 22.734 22.109 17.844 1 96.06 794 TYR A C 1
ATOM 6235 O O . TYR A 1 794 ? 23.266 22.359 18.922 1 96.06 794 TYR A O 1
ATOM 6243 N N . TYR A 1 795 ? 22.312 20.922 17.578 1 96.88 795 TYR A N 1
ATOM 6244 C CA . TYR A 1 795 ? 22.5 19.781 18.469 1 96.88 795 TYR A CA 1
ATOM 6245 C C . TYR A 1 795 ? 23.797 19.062 18.156 1 96.88 795 TYR A C 1
ATOM 6247 O O . TYR A 1 795 ? 23.938 18.453 17.094 1 96.88 795 TYR A O 1
ATOM 6255 N N . ASP A 1 796 ? 24.688 19.125 19.062 1 95.94 796 ASP A N 1
ATOM 6256 C CA . ASP A 1 796 ? 25.938 18.391 18.922 1 95.94 796 ASP A CA 1
ATOM 6257 C C . ASP A 1 796 ? 25.797 16.969 19.469 1 95.94 796 ASP A C 1
ATOM 6259 O O . ASP A 1 796 ? 25.641 16.781 20.688 1 95.94 796 ASP A O 1
ATOM 6263 N N . VAL A 1 797 ? 25.938 16 18.656 1 94.06 797 VAL A N 1
ATOM 6264 C CA . VAL A 1 797 ? 25.719 14.617 19.047 1 94.06 797 VAL A CA 1
ATOM 6265 C C . VAL A 1 797 ? 26.906 14.117 19.875 1 94.06 797 VAL A C 1
ATOM 6267 O O . VAL A 1 797 ? 26.781 13.148 20.625 1 94.06 797 VAL A O 1
ATOM 6270 N N . THR A 1 798 ? 28.062 14.75 19.797 1 93.38 798 THR A N 1
ATOM 6271 C CA . THR A 1 798 ? 29.219 14.32 20.562 1 93.38 798 THR A CA 1
ATOM 6272 C C . THR A 1 798 ? 29.062 14.664 22.047 1 93.38 798 THR A C 1
ATOM 6274 O O . THR A 1 798 ? 29.547 13.938 22.906 1 93.38 798 THR A O 1
ATOM 6277 N N . GLN A 1 799 ? 28.359 15.742 22.312 1 93 799 GLN A N 1
ATOM 6278 C CA . GLN A 1 799 ? 28.125 16.172 23.688 1 93 799 GLN A CA 1
ATOM 6279 C C . GLN A 1 799 ? 26.656 15.992 24.062 1 93 799 GLN A C 1
ATOM 6281 O O . GLN A 1 799 ? 26.281 16.188 25.219 1 93 799 GLN A O 1
ATOM 6286 N N . GLU A 1 800 ? 25.859 15.711 23.172 1 93.19 800 GLU A N 1
ATOM 6287 C CA . GLU A 1 800 ? 24.422 15.461 23.344 1 93.19 800 GLU A CA 1
ATOM 6288 C C . GLU A 1 800 ? 23.734 16.656 24 1 93.19 800 GLU A C 1
ATOM 6290 O O . GLU A 1 800 ? 23.016 16.5 24.984 1 93.19 800 GLU A O 1
ATOM 6295 N N . LYS A 1 801 ? 23.906 17.766 23.391 1 94.94 801 LYS A N 1
ATOM 6296 C CA . LYS A 1 801 ? 23.25 18.984 23.859 1 94.94 801 LYS A CA 1
ATOM 6297 C C . LYS A 1 801 ? 23.156 20.031 22.75 1 94.94 801 LYS A C 1
ATOM 6299 O O . LYS A 1 801 ? 23.859 19.953 21.75 1 94.94 801 LYS A O 1
ATOM 6304 N N . MET A 1 802 ? 22.234 20.969 22.938 1 96.06 802 MET A N 1
ATOM 6305 C CA . MET A 1 802 ? 22.172 22.156 22.078 1 96.06 802 MET A CA 1
ATOM 6306 C C . MET A 1 802 ? 23.266 23.156 22.453 1 96.06 802 MET A C 1
ATOM 6308 O O . MET A 1 802 ? 23.5 23.422 23.625 1 96.06 802 MET A O 1
ATOM 6312 N N . LEU A 1 803 ? 24 23.688 21.438 1 96.69 803 LEU A N 1
ATOM 6313 C CA . LEU A 1 803 ? 25.031 24.672 21.734 1 96.69 803 LEU A CA 1
ATOM 6314 C C . LEU A 1 803 ? 25.266 25.578 20.531 1 96.69 803 LEU A C 1
ATOM 6316 O O . LEU A 1 803 ? 24.812 25.281 19.422 1 96.69 803 LEU A O 1
ATOM 6320 N N . VAL A 1 804 ? 25.812 26.75 20.766 1 97.06 804 VAL A N 1
ATOM 6321 C CA . VAL A 1 804 ? 26.281 27.656 19.719 1 97.06 804 VAL A CA 1
ATOM 6322 C C . VAL A 1 804 ? 27.75 27.375 19.406 1 97.06 804 VAL A C 1
ATOM 6324 O O . VAL A 1 804 ? 28.609 27.422 20.281 1 97.06 804 VAL A O 1
ATOM 6327 N N . GLU A 1 805 ? 28.047 27.047 18.203 1 96.5 805 GLU A N 1
ATOM 6328 C CA . GLU A 1 805 ? 29.422 26.797 17.766 1 96.5 805 GLU A CA 1
ATOM 6329 C C . GLU A 1 805 ? 30.172 28.109 17.531 1 96.5 805 GLU A C 1
ATOM 6331 O O . GLU A 1 805 ? 29.641 29.031 16.891 1 96.5 805 GLU A O 1
ATOM 6336 N N . GLN A 1 806 ? 31.375 28.156 18.094 1 95.88 806 GLN A N 1
ATOM 6337 C CA . GLN A 1 806 ? 32.219 29.312 17.797 1 95.88 806 GLN A CA 1
ATOM 6338 C C . GLN A 1 806 ? 32.594 29.328 16.312 1 95.88 806 GLN A C 1
ATOM 6340 O O . GLN A 1 806 ? 32.906 28.281 15.727 1 95.88 806 GLN A O 1
ATOM 6345 N N . GLY A 1 807 ? 32.562 30.594 15.742 1 95.31 807 GLY A N 1
ATOM 6346 C CA . GLY A 1 807 ? 33 30.688 14.367 1 95.31 807 GLY A CA 1
ATOM 6347 C C . GLY A 1 807 ? 32.469 31.891 13.633 1 95.31 807 GLY A C 1
ATOM 6348 O O . GLY A 1 807 ? 31.906 32.812 14.258 1 95.31 807 GLY A O 1
ATOM 6349 N N . GLU A 1 808 ? 32.688 31.844 12.297 1 96.94 808 GLU A N 1
ATOM 6350 C CA . GLU A 1 808 ? 32.219 32.906 11.43 1 96.94 808 GLU A CA 1
ATOM 6351 C C . GLU A 1 808 ? 30.812 32.625 10.906 1 96.94 808 GLU A C 1
ATOM 6353 O O . GLU A 1 808 ? 30.531 31.516 10.438 1 96.94 808 GLU A O 1
ATOM 6358 N N . TYR A 1 809 ? 29.969 33.625 11.125 1 97.81 809 TYR A N 1
ATOM 6359 C CA . TYR A 1 809 ? 28.578 33.531 10.648 1 97.81 809 TYR A CA 1
ATOM 6360 C C . TYR A 1 809 ? 28.281 34.656 9.664 1 97.81 809 TYR A C 1
ATOM 6362 O O . TYR A 1 809 ? 28.844 35.75 9.766 1 97.81 809 TYR A O 1
ATOM 6370 N N . ARG A 1 810 ? 27.531 34.312 8.672 1 98.38 810 ARG A N 1
ATOM 6371 C CA . ARG A 1 810 ? 26.938 35.344 7.809 1 98.38 810 ARG A CA 1
ATOM 6372 C C . ARG A 1 810 ? 25.484 35.594 8.195 1 98.38 810 ARG A C 1
ATOM 6374 O O . ARG A 1 810 ? 24.703 34.656 8.32 1 98.38 810 ARG A O 1
ATOM 6381 N N . PHE A 1 811 ? 25.188 36.844 8.484 1 98.44 811 PHE A N 1
ATOM 6382 C CA . PHE A 1 811 ? 23.828 37.25 8.734 1 98.44 811 PHE A CA 1
ATOM 6383 C C . PHE A 1 811 ? 23.281 38.031 7.551 1 98.44 811 PHE A C 1
ATOM 6385 O O . PHE A 1 811 ? 23.953 38.906 7 1 98.44 811 PHE A O 1
ATOM 6392 N N . SER A 1 812 ? 22.094 37.719 7.102 1 98.69 812 SER A N 1
ATOM 6393 C CA . SER A 1 812 ? 21.484 38.281 5.902 1 98.69 812 SER A CA 1
ATOM 6394 C C . SER A 1 812 ? 20.094 38.812 6.195 1 98.69 812 SER A C 1
ATOM 6396 O O . SER A 1 812 ? 19.219 38.094 6.633 1 98.69 812 SER A O 1
ATOM 6398 N N . ALA A 1 813 ? 19.906 40.094 5.984 1 98.69 813 ALA A N 1
ATOM 6399 C CA . ALA A 1 813 ? 18.578 40.719 6.047 1 98.69 813 ALA A CA 1
ATOM 6400 C C . ALA A 1 813 ? 17.953 40.781 4.66 1 98.69 813 ALA A C 1
ATOM 6402 O O . ALA A 1 813 ? 18.578 41.219 3.699 1 98.69 813 ALA A O 1
ATOM 6403 N N . GLY A 1 814 ? 16.781 40.25 4.547 1 98.38 814 GLY A N 1
ATOM 6404 C CA . GLY A 1 814 ? 16.141 40.219 3.244 1 98.38 814 GLY A CA 1
ATOM 6405 C C . GLY A 1 814 ? 14.625 40.219 3.326 1 98.38 814 GLY A C 1
ATOM 6406 O O . GLY A 1 814 ? 14.055 40.25 4.422 1 98.38 814 GLY A O 1
ATOM 6407 N N . ALA A 1 815 ? 14.008 40.344 2.135 1 98.31 815 ALA A N 1
ATOM 6408 C CA . ALA A 1 815 ? 12.547 40.312 2.002 1 98.31 815 ALA A CA 1
ATOM 6409 C C . ALA A 1 815 ? 12.023 38.906 1.839 1 98.31 815 ALA A C 1
ATOM 6411 O O . ALA A 1 815 ? 10.82 38.656 1.933 1 98.31 815 ALA A O 1
ATOM 6412 N N . SER A 1 816 ? 12.859 37.969 1.612 1 98.5 816 SER A N 1
ATOM 6413 C CA . SER A 1 816 ? 12.633 36.5 1.6 1 98.5 816 SER A CA 1
ATOM 6414 C C . SER A 1 816 ? 13.938 35.75 1.754 1 98.5 816 SER A C 1
ATOM 6416 O O . SER A 1 816 ? 15.016 36.344 1.812 1 98.5 816 SER A O 1
ATOM 6418 N N . SER A 1 817 ? 13.82 34.438 1.851 1 98.38 817 SER A N 1
ATOM 6419 C CA . SER A 1 817 ? 15.008 33.594 1.95 1 98.38 817 SER A CA 1
ATOM 6420 C C . SER A 1 817 ? 15.844 33.656 0.68 1 98.38 817 SER A C 1
ATOM 6422 O O . SER A 1 817 ? 17.016 33.281 0.684 1 98.38 817 SER A O 1
ATOM 6424 N N . ALA A 1 818 ? 15.266 34.219 -0.411 1 97.56 818 ALA A N 1
ATOM 6425 C CA . ALA A 1 818 ? 15.992 34.312 -1.677 1 97.56 818 ALA A CA 1
ATOM 6426 C C . ALA A 1 818 ? 16.156 35.75 -2.135 1 97.56 818 ALA A C 1
ATOM 6428 O O . ALA A 1 818 ? 16.734 36 -3.199 1 97.56 818 ALA A O 1
ATOM 6429 N N . ASP A 1 819 ? 15.68 36.719 -1.43 1 98.12 819 ASP A N 1
ATOM 6430 C CA . ASP A 1 819 ? 15.836 38.125 -1.718 1 98.12 819 ASP A CA 1
ATOM 6431 C C . ASP A 1 819 ? 16.578 38.844 -0.59 1 98.12 819 ASP A C 1
ATOM 6433 O O . ASP A 1 819 ? 15.977 39.562 0.198 1 98.12 819 ASP A O 1
ATOM 6437 N N . ILE A 1 820 ? 17.922 38.688 -0.625 1 98.25 820 ILE A N 1
ATOM 6438 C CA . ILE A 1 820 ? 18.797 39.281 0.396 1 98.25 820 ILE A CA 1
ATOM 6439 C C . ILE A 1 820 ? 19.219 40.688 -0.01 1 98.25 820 ILE A C 1
ATOM 6441 O O . ILE A 1 820 ? 19.703 40.906 -1.122 1 98.25 820 ILE A O 1
ATOM 6445 N N . ARG A 1 821 ? 19.109 41.594 0.893 1 98.38 821 ARG A N 1
ATOM 6446 C CA . ARG A 1 821 ? 19.328 43 0.559 1 98.38 821 ARG A CA 1
ATOM 6447 C C . ARG A 1 821 ? 20.531 43.562 1.303 1 98.38 821 ARG A C 1
ATOM 6449 O O . ARG A 1 821 ? 21.188 44.5 0.83 1 98.38 821 ARG A O 1
ATOM 6456 N N . GLN A 1 822 ? 20.766 43.062 2.49 1 98.31 822 GLN A N 1
ATOM 6457 C CA . GLN A 1 822 ? 21.953 43.406 3.268 1 98.31 822 GLN A CA 1
ATOM 6458 C C . GLN A 1 822 ? 22.578 42.156 3.885 1 98.31 822 GLN A C 1
ATOM 6460 O O . GLN A 1 822 ? 21.875 41.219 4.277 1 98.31 822 GLN A O 1
ATOM 6465 N N . GLU A 1 823 ? 23.891 42.156 3.977 1 98.06 823 GLU A N 1
ATOM 6466 C CA . GLU A 1 823 ? 24.609 41.062 4.602 1 98.06 823 GLU A CA 1
ATOM 6467 C C . GLU A 1 823 ? 25.812 41.562 5.406 1 98.06 823 GLU A C 1
ATOM 6469 O O . GLU A 1 823 ? 26.406 42.562 5.074 1 98.06 823 GLU A O 1
ATOM 6474 N N . LEU A 1 824 ? 26.109 40.844 6.391 1 96.5 824 LEU A N 1
ATOM 6475 C CA . LEU A 1 824 ? 27.344 41.094 7.141 1 96.5 824 LEU A CA 1
ATOM 6476 C C . LEU A 1 824 ? 27.891 39.812 7.727 1 96.5 824 LEU A C 1
ATOM 6478 O O . LEU A 1 824 ? 27.141 38.844 7.969 1 96.5 824 LEU A O 1
ATOM 6482 N N . GLU A 1 825 ? 29.156 39.719 7.898 1 96.56 825 GLU A N 1
ATOM 6483 C CA . GLU A 1 825 ? 29.844 38.594 8.531 1 96.56 825 GLU A CA 1
ATOM 6484 C C . GLU A 1 825 ? 30.391 38.969 9.898 1 96.56 825 GLU A C 1
ATOM 6486 O O . GLU A 1 825 ? 30.891 40.094 10.078 1 96.56 825 GLU A O 1
ATOM 6491 N N . CYS A 1 826 ? 30.094 38.094 10.828 1 93.81 826 CYS A N 1
ATOM 6492 C CA . CYS A 1 826 ? 30.578 38.312 12.188 1 93.81 826 CYS A CA 1
ATOM 6493 C C . CYS A 1 826 ? 31.125 37.031 12.789 1 93.81 826 CYS A C 1
ATOM 6495 O O . CYS A 1 826 ? 30.734 35.938 12.383 1 93.81 826 CYS A O 1
ATOM 6497 N N . THR A 1 827 ? 32 37.25 13.711 1 94 827 THR A N 1
ATOM 6498 C CA . THR A 1 827 ? 32.469 36.125 14.531 1 94 827 THR A CA 1
ATOM 6499 C C . THR A 1 827 ? 31.562 35.938 15.75 1 94 827 THR A C 1
ATOM 6501 O O . THR A 1 827 ? 31.359 36.906 16.516 1 94 827 THR A O 1
ATOM 6504 N N . VAL A 1 828 ? 30.969 34.875 15.906 1 94.81 828 VAL A N 1
ATOM 6505 C CA . VAL A 1 828 ? 30.109 34.531 17.047 1 94.81 828 VAL A CA 1
ATOM 6506 C C . VAL A 1 828 ? 30.922 33.781 18.094 1 94.81 828 VAL A C 1
ATOM 6508 O O . VAL A 1 828 ? 31.594 32.781 17.766 1 94.81 828 VAL A O 1
ATOM 6511 N N . SER A 1 829 ? 30.859 34.344 19.328 1 90 829 SER A N 1
ATOM 6512 C CA . SER A 1 829 ? 31.531 33.688 20.453 1 90 829 SER A CA 1
ATOM 6513 C C . SER A 1 829 ? 30.75 32.5 20.969 1 90 829 SER A C 1
ATOM 6515 O O . SER A 1 829 ? 29.609 32.656 21.422 1 90 829 SER A O 1
ATOM 6517 N N . GLY A 1 830 ? 31.016 31.25 20.516 1 92.5 830 GLY A N 1
ATOM 6518 C CA . GLY A 1 830 ? 30.391 30.016 20.984 1 92.5 830 GLY A CA 1
ATOM 6519 C C . GLY A 1 830 ? 31.391 29.031 21.562 1 92.5 830 GLY A C 1
ATOM 6520 O O . GLY A 1 830 ? 32.406 29.422 22.141 1 92.5 830 GLY A O 1
ATOM 6521 N N . GLU A 1 831 ? 30.953 27.891 21.547 1 95 831 GLU A N 1
ATOM 6522 C CA . GLU A 1 831 ? 31.781 26.812 22.078 1 95 831 GLU A CA 1
ATOM 6523 C C . GLU A 1 831 ? 32.625 26.172 21 1 95 831 GLU A C 1
ATOM 6525 O O . GLU A 1 831 ? 32.188 26 19.859 1 95 831 GLU A O 1
ATOM 6530 N N . VAL A 1 832 ? 33.875 25.812 21.344 1 94.62 832 VAL A N 1
ATOM 6531 C CA . VAL A 1 832 ? 34.719 24.969 20.484 1 94.62 832 VAL A CA 1
ATOM 6532 C C . VAL A 1 832 ? 34.406 23.5 20.75 1 94.62 832 VAL A C 1
ATOM 6534 O O . VAL A 1 832 ? 34.5 23.031 21.891 1 94.62 832 VAL A O 1
ATOM 6537 N N . ILE A 1 833 ? 34.094 22.812 19.781 1 93.94 833 ILE A N 1
ATOM 6538 C CA . ILE A 1 833 ? 33.719 21.406 19.922 1 93.94 833 ILE A CA 1
ATOM 6539 C C . ILE A 1 833 ? 34.938 20.516 19.766 1 93.94 833 ILE A C 1
ATOM 6541 O O . ILE A 1 833 ? 35.562 20.516 18.703 1 93.94 833 ILE A O 1
ATOM 6545 N N . PRO A 1 834 ? 35.281 19.719 20.719 1 93 834 PRO A N 1
ATOM 6546 C CA . PRO A 1 834 ? 36.438 18.828 20.594 1 93 834 PRO A CA 1
ATOM 6547 C C . PRO A 1 834 ? 36.188 17.609 19.719 1 93 834 PRO A C 1
ATOM 6549 O O . PRO A 1 834 ? 35.031 17.281 19.438 1 93 834 PRO A O 1
ATOM 6552 N N . PRO A 1 835 ? 37.312 16.984 19.297 1 93.56 835 PRO A N 1
ATOM 6553 C CA . PRO A 1 835 ? 37.094 15.703 18.625 1 93.56 835 PRO A CA 1
ATOM 6554 C C . PRO A 1 835 ? 36.406 14.672 19.516 1 93.56 835 PRO A C 1
ATOM 6556 O O . PRO A 1 835 ? 36.469 14.781 20.75 1 93.56 835 PRO A O 1
ATOM 6559 N N . ARG A 1 836 ? 35.781 13.727 18.891 1 94.69 836 ARG A N 1
ATOM 6560 C CA . ARG A 1 836 ? 35.094 12.68 19.641 1 94.69 836 ARG A CA 1
ATOM 6561 C C . ARG A 1 836 ? 36.062 11.82 20.422 1 94.69 836 ARG A C 1
ATOM 6563 O O . ARG A 1 836 ? 37.094 11.375 19.875 1 94.69 836 ARG A O 1
ATOM 6570 N N . ASN A 1 837 ? 35.812 11.602 21.672 1 93.44 837 ASN A N 1
ATOM 6571 C CA . ASN A 1 837 ? 36.594 10.719 22.547 1 93.44 837 ASN A CA 1
ATOM 6572 C C . ASN A 1 837 ? 36.094 9.273 22.453 1 93.44 837 ASN A C 1
ATOM 6574 O O . ASN A 1 837 ? 35 8.953 22.922 1 93.44 837 ASN A O 1
ATOM 6578 N N . LEU A 1 838 ? 36.875 8.422 22 1 95.62 838 LEU A N 1
ATOM 6579 C CA . LEU A 1 838 ? 36.469 7.051 21.703 1 95.62 838 LEU A CA 1
ATOM 6580 C C . LEU A 1 838 ? 36.625 6.172 22.953 1 95.62 838 LEU A C 1
ATOM 6582 O O . LEU A 1 838 ? 36.094 5.051 22.969 1 95.62 838 LEU A O 1
ATOM 6586 N N . SER A 1 839 ? 37.25 6.648 23.969 1 94.19 839 SER A N 1
ATOM 6587 C CA . SER A 1 839 ? 37.375 5.875 25.188 1 94.19 839 SER A CA 1
ATOM 6588 C C . SER A 1 839 ? 36.062 5.848 25.953 1 94.19 839 SER A C 1
ATOM 6590 O O . SER A 1 839 ? 35.875 5.016 26.859 1 94.19 839 SER A O 1
ATOM 6592 N N . HIS A 1 840 ? 35.188 6.758 25.609 1 93.25 840 HIS A N 1
ATOM 6593 C CA . HIS A 1 840 ? 33.844 6.742 26.141 1 93.25 840 HIS A CA 1
ATOM 6594 C C . HIS A 1 840 ? 32.906 5.926 25.25 1 93.25 840 HIS A C 1
ATOM 6596 O O . HIS A 1 840 ? 33.094 5.871 24.031 1 93.25 840 HIS A O 1
ATOM 6602 N N . SER A 1 841 ? 31.984 5.32 25.906 1 94.5 841 SER A N 1
ATOM 6603 C CA . SER A 1 841 ? 30.984 4.574 25.156 1 94.5 841 SER A CA 1
ATOM 6604 C C . SER A 1 841 ? 30.172 5.496 24.25 1 94.5 841 SER A C 1
ATOM 6606 O O . SER A 1 841 ? 29.625 6.504 24.703 1 94.5 841 SER A O 1
ATOM 6608 N N . ILE A 1 842 ? 30.156 5.168 23.031 1 95.31 842 ILE A N 1
ATOM 6609 C CA . ILE A 1 842 ? 29.406 5.934 22.047 1 95.31 842 ILE A CA 1
ATOM 6610 C C . ILE A 1 842 ? 28.125 5.191 21.688 1 95.31 842 ILE A C 1
ATOM 6612 O O . ILE A 1 842 ? 28.156 4.023 21.297 1 95.31 842 ILE A O 1
ATOM 6616 N N . CYS A 1 843 ? 27.016 5.863 21.812 1 95.5 843 CYS A N 1
ATOM 6617 C CA . CYS A 1 843 ? 25.766 5.309 21.328 1 95.5 843 CYS A CA 1
ATOM 6618 C C . CYS A 1 843 ? 25.656 5.438 19.812 1 95.5 843 CYS A C 1
ATOM 6620 O O . CYS A 1 843 ? 25.938 6.496 19.25 1 95.5 843 CYS A O 1
ATOM 6622 N N . ILE A 1 844 ? 25.172 4.43 19.141 1 95.69 844 ILE A N 1
ATOM 6623 C CA . ILE A 1 844 ? 25.156 4.395 17.688 1 95.69 844 ILE A CA 1
ATOM 6624 C C . ILE A 1 844 ? 24.203 5.461 17.156 1 95.69 844 ILE A C 1
ATOM 6626 O O . ILE A 1 844 ? 24.391 5.996 16.062 1 95.69 844 ILE A O 1
ATOM 6630 N N . LYS A 1 845 ? 23.125 5.812 17.922 1 94.81 845 LYS A N 1
ATOM 6631 C CA . LYS A 1 845 ? 22.172 6.816 17.484 1 94.81 845 LYS A CA 1
ATOM 6632 C C . LYS A 1 845 ? 22.844 8.156 17.234 1 94.81 845 LYS A C 1
ATOM 6634 O O . LYS A 1 845 ? 22.266 9.031 16.578 1 94.81 845 LYS A O 1
ATOM 6639 N N . ASN A 1 846 ? 24.047 8.336 17.734 1 95.69 846 ASN A N 1
ATOM 6640 C CA . ASN A 1 846 ? 24.766 9.602 17.641 1 95.69 846 ASN A CA 1
ATOM 6641 C C . ASN A 1 846 ? 25.719 9.617 16.438 1 95.69 846 ASN A C 1
ATOM 6643 O O . ASN A 1 846 ? 26.734 10.312 16.453 1 95.69 846 ASN A O 1
ATOM 6647 N N . TYR A 1 847 ? 25.453 8.797 15.422 1 94.88 847 TYR A N 1
ATOM 6648 C CA . TYR A 1 847 ? 26.25 8.828 14.211 1 94.88 847 TYR A CA 1
ATOM 6649 C C . TYR A 1 847 ? 26.125 10.172 13.508 1 94.88 847 TYR A C 1
ATOM 6651 O O . TYR A 1 847 ? 25.172 10.922 13.75 1 94.88 847 TYR A O 1
ATOM 6659 N N . ASP A 1 848 ? 27.156 10.469 12.688 1 93.44 848 ASP A N 1
ATOM 6660 C CA . ASP A 1 848 ? 27.125 11.695 11.898 1 93.44 848 ASP A CA 1
ATOM 6661 C C . ASP A 1 848 ? 26.531 11.445 10.516 1 93.44 848 ASP A C 1
ATOM 6663 O O . ASP A 1 848 ? 25.859 12.305 9.953 1 93.44 848 ASP A O 1
ATOM 6667 N N . SER A 1 849 ? 26.844 10.273 10.023 1 91.06 849 SER A N 1
ATOM 6668 C CA . SER A 1 849 ? 26.297 9.883 8.727 1 91.06 849 SER A CA 1
ATOM 6669 C C . SER A 1 849 ? 26.109 8.375 8.641 1 91.06 849 SER A C 1
ATOM 6671 O O . SER A 1 849 ? 26.672 7.625 9.445 1 91.06 849 SER A O 1
ATOM 6673 N N . LYS A 1 850 ? 25.25 7.93 7.777 1 91 850 LYS A N 1
ATOM 6674 C CA . LYS A 1 850 ? 25.031 6.512 7.496 1 91 850 LYS A CA 1
ATOM 6675 C C . LYS A 1 850 ? 24.969 6.254 5.992 1 91 850 LYS A C 1
ATOM 6677 O O . LYS A 1 850 ? 24.688 7.168 5.211 1 91 850 LYS A O 1
ATOM 6682 N N . HIS A 1 851 ? 25.344 5.094 5.68 1 87.56 851 HIS A N 1
ATOM 6683 C CA . HIS A 1 851 ? 25.281 4.672 4.285 1 87.56 851 HIS A CA 1
ATOM 6684 C C . HIS A 1 851 ? 24.703 3.264 4.164 1 87.56 851 HIS A C 1
ATOM 6686 O O . HIS A 1 851 ? 25.047 2.375 4.945 1 87.56 851 HIS A O 1
ATOM 6692 N N . GLY A 1 852 ? 23.781 3.094 3.314 1 81.81 852 GLY A N 1
ATOM 6693 C CA . GLY A 1 852 ? 23.156 1.805 3.07 1 81.81 852 GLY A CA 1
ATOM 6694 C C . GLY A 1 852 ? 21.672 1.91 2.777 1 81.81 852 GLY A C 1
ATOM 6695 O O . GLY A 1 852 ? 21.109 3.008 2.773 1 81.81 852 GLY A O 1
ATOM 6696 N N . ILE A 1 853 ? 21.094 0.786 2.455 1 70.88 853 ILE A N 1
ATOM 6697 C CA . ILE A 1 853 ? 19.672 0.716 2.129 1 70.88 853 ILE A CA 1
ATOM 6698 C C . ILE A 1 853 ? 18.875 0.355 3.377 1 70.88 853 ILE A C 1
ATOM 6700 O O . ILE A 1 853 ? 19.141 -0.667 4.016 1 70.88 853 ILE A O 1
ATOM 6704 N N . GLU A 1 854 ? 17.891 1.17 3.711 1 75.44 854 GLU A N 1
ATOM 6705 C CA . GLU A 1 854 ? 16.953 0.954 4.816 1 75.44 854 GLU A CA 1
ATOM 6706 C C . GLU A 1 854 ? 17.703 0.769 6.137 1 75.44 854 GLU A C 1
ATOM 6708 O O . GLU A 1 854 ? 17.453 -0.196 6.863 1 75.44 854 GLU A O 1
ATOM 6713 N N . ILE A 1 855 ? 18.734 1.52 6.398 1 81.81 855 ILE A N 1
ATOM 6714 C CA . ILE A 1 855 ? 19.391 1.635 7.699 1 81.81 855 ILE A CA 1
ATOM 6715 C C . ILE A 1 855 ? 18.594 2.57 8.602 1 81.81 855 ILE A C 1
ATOM 6717 O O . ILE A 1 855 ? 18.25 3.689 8.203 1 81.81 855 ILE A O 1
ATOM 6721 N N . THR A 1 856 ? 18.156 2.068 9.766 1 85.06 856 THR A N 1
ATOM 6722 C CA . THR A 1 856 ? 17.234 2.867 10.578 1 85.06 856 THR A CA 1
ATOM 6723 C C . THR A 1 856 ? 17.609 2.764 12.055 1 85.06 856 THR A C 1
ATOM 6725 O O . THR A 1 856 ? 18.375 1.884 12.453 1 85.06 856 THR A O 1
ATOM 6728 N N . LEU A 1 857 ? 17.203 3.703 12.797 1 90.62 857 LEU A N 1
ATOM 6729 C CA . LEU A 1 857 ? 17.188 3.613 14.25 1 90.62 857 LEU A CA 1
ATOM 6730 C C . LEU A 1 857 ? 15.883 2.998 14.75 1 90.62 857 LEU A C 1
ATOM 6732 O O . LEU A 1 857 ? 14.812 3.27 14.195 1 90.62 857 LEU A O 1
ATOM 6736 N N . ARG A 1 858 ? 16.016 2.145 15.672 1 89.25 858 ARG A N 1
ATOM 6737 C CA . ARG A 1 858 ? 14.867 1.542 16.344 1 89.25 858 ARG A CA 1
ATOM 6738 C C . ARG A 1 858 ? 14.977 1.679 17.859 1 89.25 858 ARG A C 1
ATOM 6740 O O . ARG A 1 858 ? 16.047 1.99 18.375 1 89.25 858 ARG A O 1
ATOM 6747 N N . PHE A 1 859 ? 13.852 1.536 18.5 1 88.75 859 PHE A N 1
ATOM 6748 C CA . PHE A 1 859 ? 13.805 1.725 19.953 1 88.75 859 PHE A CA 1
ATOM 6749 C C . PHE A 1 859 ? 13.75 0.382 20.672 1 88.75 859 PHE A C 1
ATOM 6751 O O . PHE A 1 859 ? 13.016 -0.519 20.25 1 88.75 859 PHE A O 1
ATOM 6758 N N . SER A 1 860 ? 14.586 0.205 21.594 1 89.25 860 SER A N 1
ATOM 6759 C CA . SER A 1 860 ? 14.555 -0.944 22.484 1 89.25 860 SER A CA 1
ATOM 6760 C C . SER A 1 860 ? 13.914 -0.585 23.828 1 89.25 860 SER A C 1
ATOM 6762 O O . SER A 1 860 ? 14.461 0.223 24.578 1 89.25 860 SER A O 1
ATOM 6764 N N . TYR A 1 861 ? 12.789 -1.187 24.172 1 79.25 861 TYR A N 1
ATOM 6765 C CA . TYR A 1 861 ? 12.133 -0.952 25.453 1 79.25 861 TYR A CA 1
ATOM 6766 C C . TYR A 1 861 ? 12.984 -1.465 26.594 1 79.25 861 TYR A C 1
ATOM 6768 O O . TYR A 1 861 ? 12.977 -0.891 27.688 1 79.25 861 TYR A O 1
ATOM 6776 N N . ARG A 1 862 ? 13.758 -2.523 26.266 1 82.88 862 ARG A N 1
ATOM 6777 C CA . ARG A 1 862 ? 14.648 -3.092 27.281 1 82.88 862 ARG A CA 1
ATOM 6778 C C . ARG A 1 862 ? 15.766 -2.117 27.641 1 82.88 862 ARG A C 1
ATOM 6780 O O . ARG A 1 862 ? 16.141 -1.998 28.797 1 82.88 862 ARG A O 1
ATOM 6787 N N . LYS A 1 863 ? 16.25 -1.468 26.656 1 89.19 863 LYS A N 1
ATOM 6788 C CA . LYS A 1 863 ? 17.359 -0.534 26.875 1 89.19 863 LYS A CA 1
ATOM 6789 C C . LYS A 1 863 ? 16.844 0.893 27.047 1 89.19 863 LYS A C 1
ATOM 6791 O O . LYS A 1 863 ? 17.578 1.774 27.5 1 89.19 863 LYS A O 1
ATOM 6796 N N . ASN A 1 864 ? 15.5 1.11 26.766 1 87.38 864 ASN A N 1
ATOM 6797 C CA . ASN A 1 864 ? 14.898 2.441 26.75 1 87.38 864 ASN A CA 1
ATOM 6798 C C . ASN A 1 864 ? 15.742 3.436 25.969 1 87.38 864 ASN A C 1
ATOM 6800 O O . ASN A 1 864 ? 16.078 4.512 26.469 1 87.38 864 ASN A O 1
ATOM 6804 N N . ASP A 1 865 ? 16.203 2.938 24.875 1 90.69 865 ASP A N 1
ATOM 6805 C CA . ASP A 1 865 ? 17.094 3.717 24.016 1 90.69 865 ASP A CA 1
ATOM 6806 C C . ASP A 1 865 ? 17.031 3.244 22.578 1 90.69 865 ASP A C 1
ATOM 6808 O O . ASP A 1 865 ? 16.406 2.225 22.266 1 90.69 865 ASP A O 1
ATOM 6812 N N . TRP A 1 866 ? 17.594 4.066 21.656 1 92.62 866 TRP A N 1
ATOM 6813 C CA . TRP A 1 866 ? 17.594 3.74 20.234 1 92.62 866 TRP A CA 1
ATOM 6814 C C . TRP A 1 866 ? 18.859 2.99 19.844 1 92.62 866 TRP A C 1
ATOM 6816 O O . TRP A 1 866 ? 19.906 3.172 20.453 1 92.62 866 TRP A O 1
ATOM 6826 N N . TYR A 1 867 ? 18.797 2.09 18.891 1 94.56 867 TYR A N 1
ATOM 6827 C CA . TYR A 1 867 ? 19.906 1.356 18.312 1 94.56 867 TYR A CA 1
ATOM 6828 C C . TYR A 1 867 ? 19.844 1.367 16.797 1 94.56 867 TYR A C 1
ATOM 6830 O O . TYR A 1 867 ? 18.797 1.711 16.219 1 94.56 867 TYR A O 1
ATOM 6838 N N . GLY A 1 868 ? 20.984 1.159 16.172 1 94.5 868 GLY A N 1
ATOM 6839 C CA . GLY A 1 868 ? 21.031 1.126 14.719 1 94.5 868 GLY A CA 1
ATOM 6840 C C . GLY A 1 868 ? 20.797 -0.26 14.148 1 94.5 868 GLY A C 1
ATOM 6841 O O . GLY A 1 868 ? 21.266 -1.253 14.711 1 94.5 868 GLY A O 1
ATOM 6842 N N . CYS A 1 869 ? 20.031 -0.3 13.047 1 91.81 869 CYS A N 1
ATOM 6843 C CA . CYS A 1 869 ? 19.734 -1.575 12.406 1 91.81 869 CYS A CA 1
ATOM 6844 C C . CYS A 1 869 ? 19.969 -1.5 10.906 1 91.81 869 CYS A C 1
ATOM 6846 O O . CYS A 1 869 ? 19.719 -0.468 10.281 1 91.81 869 CYS A O 1
ATOM 6848 N N . THR A 1 870 ? 20.453 -2.578 10.352 1 89.94 870 THR A N 1
ATOM 6849 C CA . THR A 1 870 ? 20.578 -2.754 8.906 1 89.94 870 THR A CA 1
ATOM 6850 C C . THR A 1 870 ? 19.703 -3.902 8.43 1 89.94 870 THR A C 1
ATOM 6852 O O . THR A 1 870 ? 19.312 -4.766 9.211 1 89.94 870 THR A O 1
ATOM 6855 N N . ASN A 1 871 ? 19.344 -3.822 7.195 1 82.12 871 ASN A N 1
ATOM 6856 C CA . ASN A 1 871 ? 18.703 -4.977 6.57 1 82.12 871 ASN A CA 1
ATOM 6857 C C . ASN A 1 871 ? 19.734 -5.938 5.984 1 82.12 871 ASN A C 1
ATOM 6859 O O . ASN A 1 871 ? 20.906 -5.91 6.367 1 82.12 871 ASN A O 1
ATOM 6863 N N . ASP A 1 872 ? 19.328 -6.848 5.094 1 78.12 872 ASP A N 1
ATOM 6864 C CA . ASP A 1 872 ? 20.172 -7.914 4.574 1 78.12 872 ASP A CA 1
ATOM 6865 C C . ASP A 1 872 ? 21.312 -7.348 3.746 1 78.12 872 ASP A C 1
ATOM 6867 O O . ASP A 1 872 ? 22.344 -8.008 3.566 1 78.12 872 ASP A O 1
ATOM 6871 N N . TRP A 1 873 ? 21.172 -6.094 3.355 1 77 873 TRP A N 1
ATOM 6872 C CA . TRP A 1 873 ? 22.188 -5.496 2.484 1 77 873 TRP A CA 1
ATOM 6873 C C . TRP A 1 873 ? 23.312 -4.863 3.303 1 77 873 TRP A C 1
ATOM 6875 O O . TRP A 1 873 ? 24.344 -4.484 2.756 1 77 873 TRP A O 1
ATOM 6885 N N . GLY A 1 874 ? 23.094 -4.812 4.555 1 88.19 874 GLY A N 1
ATOM 6886 C CA . GLY A 1 874 ? 24.094 -4.184 5.406 1 88.19 874 GLY A CA 1
ATOM 6887 C C . GLY A 1 874 ? 24.109 -2.672 5.277 1 88.19 874 GLY A C 1
ATOM 6888 O O . GLY A 1 874 ? 23.094 -2.055 4.953 1 88.19 874 GLY A O 1
ATOM 6889 N N . GLY A 1 875 ? 25.172 -2.055 5.734 1 91.94 875 GLY A N 1
ATOM 6890 C CA . GLY A 1 875 ? 25.359 -0.612 5.734 1 91.94 875 GLY A CA 1
ATOM 6891 C C . GLY A 1 875 ? 26.469 -0.156 6.652 1 91.94 875 GLY A C 1
ATOM 6892 O O . GLY A 1 875 ? 27.344 -0.946 7.016 1 91.94 875 GLY A O 1
ATOM 6893 N N . SER A 1 876 ? 26.578 1.144 6.82 1 95.25 876 SER A N 1
ATOM 6894 C CA . SER A 1 876 ? 27.641 1.647 7.68 1 95.25 876 SER A CA 1
ATOM 6895 C C . SER A 1 876 ? 27.188 2.875 8.461 1 95.25 876 SER A C 1
ATOM 6897 O O . SER A 1 876 ? 26.281 3.594 8.031 1 95.25 876 SER A O 1
ATOM 6899 N N . PHE A 1 877 ? 27.688 3.039 9.633 1 96 877 PHE A N 1
ATOM 6900 C CA . PHE A 1 877 ? 27.594 4.246 10.445 1 96 877 PHE A CA 1
ATOM 6901 C C . PHE A 1 877 ? 28.953 4.918 10.578 1 96 877 PHE A C 1
ATOM 6903 O O . PHE A 1 877 ? 29.969 4.246 10.789 1 96 877 PHE A O 1
ATOM 6910 N N . THR A 1 878 ? 28.984 6.211 10.453 1 96.06 878 THR A N 1
ATOM 6911 C CA . THR A 1 878 ? 30.234 6.957 10.547 1 96.06 878 THR A CA 1
ATOM 6912 C C . THR A 1 878 ? 30.156 7.984 11.672 1 96.06 878 THR A C 1
ATOM 6914 O O . THR A 1 878 ? 29.172 8.711 11.797 1 96.06 878 THR A O 1
ATOM 6917 N N . PHE A 1 879 ? 31.156 8.016 12.477 1 96.5 879 PHE A N 1
ATOM 6918 C CA . PHE A 1 879 ? 31.391 9.008 13.516 1 96.5 879 PHE A CA 1
ATOM 6919 C C . PHE A 1 879 ? 32.594 9.898 13.156 1 96.5 879 PHE A C 1
ATOM 6921 O O . PHE A 1 879 ? 33.75 9.469 13.25 1 96.5 879 PHE A O 1
ATOM 6928 N N . ALA A 1 880 ? 32.281 11.102 12.859 1 94.56 880 ALA A N 1
ATOM 6929 C CA . ALA A 1 880 ? 33.281 11.992 12.297 1 94.56 880 ALA A CA 1
ATOM 6930 C C . ALA A 1 880 ? 34.219 12.508 13.375 1 94.56 880 ALA A C 1
ATOM 6932 O O . ALA A 1 880 ? 33.844 12.594 14.547 1 94.56 880 ALA A O 1
ATOM 6933 N N . ASP A 1 881 ? 35.438 12.852 12.969 1 93.94 881 ASP A N 1
ATOM 6934 C CA . ASP A 1 881 ? 36.406 13.602 13.734 1 93.94 881 ASP A CA 1
ATOM 6935 C C . ASP A 1 881 ? 36.688 12.938 15.086 1 93.94 881 ASP A C 1
ATOM 6937 O O . ASP A 1 881 ? 36.531 13.57 16.125 1 93.94 881 ASP A O 1
ATOM 6941 N N . ALA A 1 882 ? 37 11.75 15.062 1 96 882 ALA A N 1
ATOM 6942 C CA . ALA A 1 882 ? 37.312 10.992 16.281 1 96 882 ALA A CA 1
ATOM 6943 C C . ALA A 1 882 ? 38.812 10.977 16.562 1 96 882 ALA A C 1
ATOM 6945 O O . ALA A 1 882 ? 39.625 10.969 15.648 1 96 882 ALA A O 1
ATOM 6946 N N . ASP A 1 883 ? 39.156 10.961 17.844 1 95.38 883 ASP A N 1
ATOM 6947 C CA . ASP A 1 883 ? 40.531 10.898 18.281 1 95.38 883 ASP A CA 1
ATOM 6948 C C . ASP A 1 883 ? 40.938 9.469 18.609 1 95.38 883 ASP A C 1
ATOM 6950 O O . ASP A 1 883 ? 40.5 8.891 19.594 1 95.38 883 ASP A O 1
ATOM 6954 N N . PHE A 1 884 ? 41.844 8.93 17.75 1 95.75 884 PHE A N 1
ATOM 6955 C CA . PHE A 1 884 ? 42.375 7.598 17.984 1 95.75 884 PHE A CA 1
ATOM 6956 C C . PHE A 1 884 ? 43.656 7.672 18.797 1 95.75 884 PHE A C 1
ATOM 6958 O O . PHE A 1 884 ? 44.656 8.289 18.359 1 95.75 884 PHE A O 1
ATOM 6965 N N . ALA A 1 885 ? 43.719 6.988 19.953 1 93.5 885 ALA A N 1
ATOM 6966 C CA . ALA A 1 885 ? 44.844 7.078 20.875 1 93.5 885 ALA A CA 1
ATOM 6967 C C . ALA A 1 885 ? 45.562 5.742 20.969 1 93.5 885 ALA A C 1
ATOM 6969 O O . ALA A 1 885 ? 46 5.34 22.062 1 93.5 885 ALA A O 1
ATOM 6970 N N . GLY A 1 886 ? 45.625 5.008 19.938 1 92.5 886 GLY A N 1
ATOM 6971 C CA . GLY A 1 886 ? 46.344 3.74 19.938 1 92.5 886 GLY A CA 1
ATOM 6972 C C . GLY A 1 886 ? 45.625 2.639 20.672 1 92.5 886 GLY A C 1
ATOM 6973 O O . GLY A 1 886 ? 46.25 1.795 21.312 1 92.5 886 GLY A O 1
ATOM 6974 N N . TYR A 1 887 ? 44.344 2.691 20.578 1 95 887 TYR A N 1
ATOM 6975 C CA . TYR A 1 887 ? 43.531 1.675 21.234 1 95 887 TYR A CA 1
ATOM 6976 C C . TYR A 1 887 ? 43.812 0.292 20.656 1 95 887 TYR A C 1
ATOM 6978 O O . TYR A 1 887 ? 44.094 0.151 19.469 1 95 887 TYR A O 1
ATOM 6986 N N . THR A 1 888 ? 43.719 -0.798 21.469 1 95.81 888 THR A N 1
ATOM 6987 C CA . THR A 1 888 ? 44.062 -2.143 21.031 1 95.81 888 THR A CA 1
ATOM 6988 C C . THR A 1 888 ? 42.844 -3.039 20.953 1 95.81 888 THR A C 1
ATOM 6990 O O . THR A 1 888 ? 42.906 -4.145 20.406 1 95.81 888 THR A O 1
ATOM 6993 N N . LYS A 1 889 ? 41.781 -2.523 21.484 1 97.38 889 LYS A N 1
ATOM 6994 C CA . LYS A 1 889 ? 40.562 -3.318 21.422 1 97.38 889 LYS A CA 1
ATOM 6995 C C . LYS A 1 889 ? 39.344 -2.424 21.297 1 97.38 889 LYS A C 1
ATOM 6997 O O . LYS A 1 889 ? 39.375 -1.237 21.625 1 97.38 889 LYS A O 1
ATOM 7002 N N . ALA A 1 890 ? 38.25 -2.965 20.828 1 97.75 890 ALA A N 1
ATOM 7003 C CA . ALA A 1 890 ? 36.938 -2.34 20.797 1 97.75 890 ALA A CA 1
ATOM 7004 C C . ALA A 1 890 ? 35.875 -3.236 21.453 1 97.75 890 ALA A C 1
ATOM 7006 O O . ALA A 1 890 ? 35.938 -4.461 21.312 1 97.75 890 ALA A O 1
ATOM 7007 N N . GLU A 1 891 ? 35.062 -2.691 22.203 1 97.81 891 GLU A N 1
ATOM 7008 C CA . GLU A 1 891 ? 33.875 -3.346 22.75 1 97.81 891 GLU A CA 1
ATOM 7009 C C . GLU A 1 891 ? 32.625 -2.908 22 1 97.81 891 GLU A C 1
ATOM 7011 O O . GLU A 1 891 ? 32.281 -1.72 21.953 1 97.81 891 GLU A O 1
ATOM 7016 N N . LEU A 1 892 ? 31.969 -3.893 21.375 1 97.69 892 LEU A N 1
ATOM 7017 C CA . LEU A 1 892 ? 30.797 -3.617 20.547 1 97.69 892 LEU A CA 1
ATOM 7018 C C . LEU A 1 892 ? 29.594 -4.398 21.031 1 97.69 892 LEU A C 1
ATOM 7020 O O . LEU A 1 892 ? 29.672 -5.613 21.25 1 97.69 892 LEU A O 1
ATOM 7024 N N . TRP A 1 893 ? 28.484 -3.758 21.312 1 97.44 893 TRP A N 1
ATOM 7025 C CA . TRP A 1 893 ? 27.203 -4.395 21.562 1 97.44 893 TRP A CA 1
ATOM 7026 C C . TRP A 1 893 ? 26.406 -4.559 20.281 1 97.44 893 TRP A C 1
ATOM 7028 O O . TRP A 1 893 ? 25.984 -3.57 19.672 1 97.44 893 TRP A O 1
ATOM 7038 N N . ALA A 1 894 ? 26.188 -5.797 19.828 1 96.5 894 ALA A N 1
ATOM 7039 C CA . ALA A 1 894 ? 25.547 -6.047 18.547 1 96.5 894 ALA A CA 1
ATOM 7040 C C . ALA A 1 894 ? 24.641 -7.281 18.609 1 96.5 894 ALA A C 1
ATOM 7042 O O . ALA A 1 894 ? 24.734 -8.07 19.547 1 96.5 894 ALA A O 1
ATOM 7043 N N . ALA A 1 895 ? 23.703 -7.355 17.75 1 93.44 895 ALA A N 1
ATOM 7044 C CA . ALA A 1 895 ? 22.797 -8.484 17.578 1 93.44 895 ALA A CA 1
ATOM 7045 C C . ALA A 1 895 ? 22.547 -8.797 16.109 1 93.44 895 ALA A C 1
ATOM 7047 O O . ALA A 1 895 ? 22.75 -7.938 15.25 1 93.44 895 ALA A O 1
ATOM 7048 N N . ALA A 1 896 ? 22.234 -10.008 15.797 1 91.38 896 ALA A N 1
ATOM 7049 C CA . ALA A 1 896 ? 21.906 -10.469 14.453 1 91.38 896 ALA A CA 1
ATOM 7050 C C . ALA A 1 896 ? 20.781 -11.5 14.492 1 91.38 896 ALA A C 1
ATOM 7052 O O . ALA A 1 896 ? 21.031 -12.695 14.656 1 91.38 896 ALA A O 1
ATOM 7053 N N . PRO A 1 897 ? 19.609 -11.016 14.258 1 82.31 897 PRO A N 1
ATOM 7054 C CA . PRO A 1 897 ? 18.5 -11.961 14.383 1 82.31 897 PRO A CA 1
ATOM 7055 C C . PRO A 1 897 ? 18.469 -12.992 13.258 1 82.31 897 PRO A C 1
ATOM 7057 O O . PRO A 1 897 ? 17.688 -13.938 13.297 1 82.31 897 PRO A O 1
ATOM 7060 N N . CYS A 1 898 ? 19.375 -12.742 12.273 1 77.44 898 CYS A N 1
ATOM 7061 C CA . CYS A 1 898 ? 19.578 -13.695 11.188 1 77.44 898 CYS A CA 1
ATOM 7062 C C . CYS A 1 898 ? 21.016 -14.219 11.18 1 77.44 898 CYS A C 1
ATOM 7064 O O . CYS A 1 898 ? 21.844 -13.773 11.977 1 77.44 898 CYS A O 1
ATOM 7066 N N . SER A 1 899 ? 21.484 -15.25 10.711 1 66.44 899 SER A N 1
ATOM 7067 C CA . SER A 1 899 ? 22.75 -15.922 10.93 1 66.44 899 SER A CA 1
ATOM 7068 C C . SER A 1 899 ? 23.875 -15.234 10.172 1 66.44 899 SER A C 1
ATOM 7070 O O . SER A 1 899 ? 25.031 -15.234 10.609 1 66.44 899 SER A O 1
ATOM 7072 N N . GLN A 1 900 ? 23.672 -14.594 9.133 1 76.19 900 GLN A N 1
ATOM 7073 C CA . GLN A 1 900 ? 24.812 -14.055 8.406 1 76.19 900 GLN A CA 1
ATOM 7074 C C . GLN A 1 900 ? 24.922 -12.539 8.586 1 76.19 900 GLN A C 1
ATOM 7076 O O . GLN A 1 900 ? 24.047 -11.789 8.141 1 76.19 900 GLN A O 1
ATOM 7081 N N . ALA A 1 901 ? 25.828 -12.102 9.797 1 90.31 901 ALA A N 1
ATOM 7082 C CA . ALA A 1 901 ? 26.125 -10.672 9.914 1 90.31 901 ALA A CA 1
ATOM 7083 C C . ALA A 1 901 ? 27.547 -10.453 10.406 1 90.31 901 ALA A C 1
ATOM 7085 O O . ALA A 1 901 ? 28.203 -11.391 10.875 1 90.31 901 ALA A O 1
ATOM 7086 N N . GLY A 1 902 ? 28.125 -9.383 10.031 1 95.12 902 GLY A N 1
ATOM 7087 C CA . GLY A 1 902 ? 29.453 -8.992 10.477 1 95.12 902 GLY A CA 1
ATOM 7088 C C . GLY A 1 902 ? 29.625 -7.492 10.602 1 95.12 902 GLY A C 1
ATOM 7089 O O . GLY A 1 902 ? 28.859 -6.727 10.016 1 95.12 902 GLY A O 1
ATOM 7090 N N . VAL A 1 903 ? 30.578 -7.09 11.469 1 97.06 903 VAL A N 1
ATOM 7091 C CA . VAL A 1 903 ? 30.906 -5.676 11.617 1 97.06 903 VAL A CA 1
ATOM 7092 C C . VAL A 1 903 ? 32.406 -5.477 11.461 1 97.06 903 VAL A C 1
ATOM 7094 O O . VAL A 1 903 ? 33.219 -6.203 12.055 1 97.06 903 VAL A O 1
ATOM 7097 N N . ALA A 1 904 ? 32.812 -4.582 10.625 1 97.94 904 ALA A N 1
ATOM 7098 C CA . ALA A 1 904 ? 34.188 -4.148 10.469 1 97.94 904 ALA A CA 1
ATOM 7099 C C . ALA A 1 904 ? 34.375 -2.713 10.961 1 97.94 904 ALA A C 1
ATOM 7101 O O . ALA A 1 904 ? 33.5 -1.86 10.734 1 97.94 904 ALA A O 1
ATOM 7102 N N . ILE A 1 905 ? 35.469 -2.461 11.672 1 97.94 905 ILE A N 1
ATOM 7103 C CA . ILE A 1 905 ? 35.781 -1.157 12.258 1 97.94 905 ILE A CA 1
ATOM 7104 C C . ILE A 1 905 ? 36.875 -0.474 11.461 1 97.94 905 ILE A C 1
ATOM 7106 O O . ILE A 1 905 ? 37.938 -1.057 11.234 1 97.94 905 ILE A O 1
ATOM 7110 N N . TYR A 1 906 ? 36.656 0.736 11.078 1 97.94 906 TYR A N 1
ATOM 7111 C CA . TYR A 1 906 ? 37.625 1.476 10.266 1 97.94 906 TYR A CA 1
ATOM 7112 C C . TYR A 1 906 ? 38 2.787 10.945 1 97.94 906 TYR A C 1
ATOM 7114 O O . TYR A 1 906 ? 37.156 3.451 11.547 1 97.94 906 TYR A O 1
ATOM 7122 N N . ALA A 1 907 ? 39.219 3.213 10.859 1 97.25 907 ALA A N 1
ATOM 7123 C CA . ALA A 1 907 ? 39.719 4.582 11.008 1 97.25 907 ALA A CA 1
ATOM 7124 C C . ALA A 1 907 ? 40.031 5.199 9.648 1 97.25 907 ALA A C 1
ATOM 7126 O O . ALA A 1 907 ? 41.031 4.863 9.023 1 97.25 907 ALA A O 1
ATOM 7127 N N . GLY A 1 908 ? 39.125 6.105 9.25 1 94.56 908 GLY A N 1
ATOM 7128 C CA . GLY A 1 908 ? 39.25 6.531 7.859 1 94.56 908 GLY A CA 1
ATOM 7129 C C . GLY A 1 908 ? 39.094 5.387 6.875 1 94.56 908 GLY A C 1
ATOM 7130 O O . GLY A 1 908 ? 38.062 4.723 6.84 1 94.56 908 GLY A O 1
ATOM 7131 N N . GLU A 1 909 ? 40.188 5.105 6.211 1 94 909 GLU A N 1
ATOM 7132 C CA . GLU A 1 909 ? 40.125 4.051 5.203 1 94 909 GLU A CA 1
ATOM 7133 C C . GLU A 1 909 ? 40.844 2.787 5.676 1 94 909 GLU A C 1
ATOM 7135 O O . GLU A 1 909 ? 40.75 1.745 5.02 1 94 909 GLU A O 1
ATOM 7140 N N . GLN A 1 910 ? 41.344 2.83 6.84 1 95.56 910 GLN A N 1
ATOM 7141 C CA . GLN A 1 910 ? 42.062 1.68 7.355 1 95.56 910 GLN A CA 1
ATOM 7142 C C . GLN A 1 910 ? 41.188 0.806 8.234 1 95.56 910 GLN A C 1
ATOM 7144 O O . GLN A 1 910 ? 40.594 1.286 9.211 1 95.56 910 GLN A O 1
ATOM 7149 N N . GLN A 1 911 ? 41.094 -0.446 7.906 1 97.38 911 GLN A N 1
ATOM 7150 C CA . GLN A 1 911 ? 40.375 -1.377 8.766 1 97.38 911 GLN A CA 1
ATOM 7151 C C . GLN A 1 911 ? 41.188 -1.725 10.008 1 97.38 911 GLN A C 1
ATOM 7153 O O . GLN A 1 911 ? 42.344 -2.143 9.906 1 97.38 911 GLN A O 1
ATOM 7158 N N . LEU A 1 912 ? 40.656 -1.588 11.109 1 97.81 912 LEU A N 1
ATOM 7159 C CA . LEU A 1 912 ? 41.344 -1.844 12.367 1 97.81 912 LEU A CA 1
ATOM 7160 C C . LEU A 1 912 ? 41 -3.242 12.891 1 97.81 912 LEU A C 1
ATOM 7162 O O . LEU A 1 912 ? 41.812 -3.848 13.594 1 97.81 912 LEU A O 1
ATOM 7166 N N . GLY A 1 913 ? 39.812 -3.693 12.609 1 97.56 913 GLY A N 1
ATOM 7167 C CA . GLY A 1 913 ? 39.344 -4.988 13.086 1 97.56 913 GLY A CA 1
ATOM 7168 C C . GLY A 1 913 ? 37.969 -5.344 12.57 1 97.56 913 GLY A C 1
ATOM 7169 O O . GLY A 1 913 ? 37.312 -4.535 11.906 1 97.56 913 GLY A O 1
ATOM 7170 N N . SER A 1 914 ? 37.562 -6.578 12.781 1 97.56 914 SER A N 1
ATOM 7171 C CA . SER A 1 914 ? 36.219 -7.051 12.383 1 97.56 914 SER A CA 1
ATOM 7172 C C . SER A 1 914 ? 35.781 -8.203 13.266 1 97.56 914 SER A C 1
ATOM 7174 O O . SER A 1 914 ? 36.562 -8.797 13.992 1 97.56 914 SER A O 1
ATOM 7176 N N . VAL A 1 915 ? 34.531 -8.484 13.25 1 96.44 915 VAL A N 1
ATOM 7177 C CA . VAL A 1 915 ? 33.938 -9.57 14.039 1 96.44 915 VAL A CA 1
ATOM 7178 C C . VAL A 1 915 ? 32.688 -10.117 13.344 1 96.44 915 VAL A C 1
ATOM 7180 O O . VAL A 1 915 ? 31.984 -9.367 12.664 1 96.44 915 VAL A O 1
ATOM 7183 N N . GLU A 1 916 ? 32.5 -11.383 13.477 1 93.94 916 GLU A N 1
ATOM 7184 C CA . GLU A 1 916 ? 31.234 -12 13.102 1 93.94 916 GLU A CA 1
ATOM 7185 C C . GLU A 1 916 ? 30.234 -11.969 14.258 1 93.94 916 GLU A C 1
ATOM 7187 O O . GLU A 1 916 ? 30.594 -12.242 15.406 1 93.94 916 GLU A O 1
ATOM 7192 N N . ILE A 1 917 ? 29.078 -11.578 13.93 1 93.94 917 ILE A N 1
ATOM 7193 C CA . ILE A 1 917 ? 28.031 -11.508 14.93 1 93.94 917 ILE A CA 1
ATOM 7194 C C . ILE A 1 917 ? 27.203 -12.789 14.898 1 93.94 917 ILE A C 1
ATOM 7196 O O . ILE A 1 917 ? 26.625 -13.133 13.867 1 93.94 917 ILE A O 1
ATOM 7200 N N . LEU A 1 918 ? 27.078 -13.414 15.977 1 87.19 918 LEU A N 1
ATOM 7201 C CA . LEU A 1 918 ? 26.344 -14.672 16.078 1 87.19 918 LEU A CA 1
ATOM 7202 C C . LEU A 1 918 ? 24.844 -14.422 16.094 1 87.19 918 LEU A C 1
ATOM 7204 O O . LEU A 1 918 ? 24.391 -13.336 16.469 1 87.19 918 LEU A O 1
ATOM 7208 N N . PRO A 1 919 ? 24.062 -15.43 15.68 1 86.12 919 PRO A N 1
ATOM 7209 C CA . PRO A 1 919 ? 22.609 -15.25 15.695 1 86.12 919 PRO A CA 1
ATOM 7210 C C . PRO A 1 919 ? 22.062 -14.906 17.094 1 86.12 919 PRO A C 1
ATOM 7212 O O . PRO A 1 919 ? 22.531 -15.469 18.078 1 86.12 919 PRO A O 1
ATOM 7215 N N . SER A 1 920 ? 21.219 -13.93 17.094 1 87.94 920 SER A N 1
ATOM 7216 C CA . SER A 1 920 ? 20.594 -13.469 18.344 1 87.94 920 SER A CA 1
ATOM 7217 C C . SER A 1 920 ? 19.094 -13.781 18.344 1 87.94 920 SER A C 1
ATOM 7219 O O . SER A 1 920 ? 18.531 -14.211 17.344 1 87.94 920 SER A O 1
ATOM 7221 N N . ARG A 1 921 ? 18.5 -13.602 19.484 1 80.12 921 ARG A N 1
ATOM 7222 C CA . ARG A 1 921 ? 17.078 -13.867 19.656 1 80.12 921 ARG A CA 1
ATOM 7223 C C . ARG A 1 921 ? 16.25 -12.805 18.938 1 80.12 921 ARG A C 1
ATOM 7225 O O . ARG A 1 921 ? 15.141 -13.094 18.469 1 80.12 921 ARG A O 1
ATOM 7232 N N . SER A 1 922 ? 16.594 -11.68 19.031 1 83.31 922 SER A N 1
ATOM 7233 C CA . SER A 1 922 ? 15.914 -10.539 18.453 1 83.31 922 SER A CA 1
ATOM 7234 C C . SER A 1 922 ? 16.891 -9.43 18.078 1 83.31 922 SER A C 1
ATOM 7236 O O . SER A 1 922 ? 18.094 -9.547 18.344 1 83.31 922 SER A O 1
ATOM 7238 N N . MET A 1 923 ? 16.344 -8.453 17.516 1 86.62 923 MET A N 1
ATOM 7239 C CA . MET A 1 923 ? 17.188 -7.348 17.062 1 86.62 923 MET A CA 1
ATOM 7240 C C . MET A 1 923 ? 17.797 -6.609 18.234 1 86.62 923 MET A C 1
ATOM 7242 O O . MET A 1 923 ? 18.844 -5.957 18.094 1 86.62 923 MET A O 1
ATOM 7246 N N . ASP A 1 924 ? 17.156 -6.672 19.422 1 90.06 924 ASP A N 1
ATOM 7247 C CA . ASP A 1 924 ? 17.703 -5.91 20.547 1 90.06 924 ASP A CA 1
ATOM 7248 C C . ASP A 1 924 ? 18.281 -6.836 21.609 1 90.06 924 ASP A C 1
ATOM 7250 O O . ASP A 1 924 ? 18.453 -6.434 22.766 1 90.06 924 ASP A O 1
ATOM 7254 N N . ASP A 1 925 ? 18.516 -8.109 21.25 1 90.31 925 ASP A N 1
ATOM 7255 C CA . ASP A 1 925 ? 19.234 -9.039 22.109 1 90.31 925 ASP A CA 1
ATOM 7256 C C . ASP A 1 925 ? 20.75 -8.891 21.922 1 90.31 925 ASP A C 1
ATOM 7258 O O . ASP A 1 925 ? 21.406 -9.797 21.406 1 90.31 925 ASP A O 1
ATOM 7262 N N . PHE A 1 926 ? 21.281 -7.812 22.438 1 94.69 926 PHE A N 1
ATOM 7263 C CA . PHE A 1 926 ? 22.672 -7.43 22.203 1 94.69 926 PHE A CA 1
ATOM 7264 C C . PHE A 1 926 ? 23.625 -8.328 22.984 1 94.69 926 PHE A C 1
ATOM 7266 O O . PHE A 1 926 ? 23.375 -8.625 24.156 1 94.69 926 PHE A O 1
ATOM 7273 N N . GLN A 1 927 ? 24.656 -8.703 22.297 1 94.12 927 GLN A N 1
ATOM 7274 C CA . GLN A 1 927 ? 25.797 -9.359 22.922 1 94.12 927 GLN A CA 1
ATOM 7275 C C . GLN A 1 927 ? 27.047 -8.477 22.859 1 94.12 927 GLN A C 1
ATOM 7277 O O . GLN A 1 927 ? 27.188 -7.664 21.938 1 94.12 927 GLN A O 1
ATOM 7282 N N . LEU A 1 928 ? 27.859 -8.656 23.844 1 96.75 928 LEU A N 1
ATOM 7283 C CA . LEU A 1 928 ? 29.109 -7.91 23.875 1 96.75 928 LEU A CA 1
ATOM 7284 C C . LEU A 1 928 ? 30.203 -8.648 23.109 1 96.75 928 LEU A C 1
ATOM 7286 O O . LEU A 1 928 ? 30.469 -9.82 23.375 1 96.75 928 LEU A O 1
ATOM 7290 N N . TYR A 1 929 ? 30.812 -7.988 22.172 1 97.25 929 TYR A N 1
ATOM 7291 C CA . TYR A 1 929 ? 31.938 -8.516 21.406 1 97.25 929 TYR A CA 1
ATOM 7292 C C . TYR A 1 929 ? 33.188 -7.707 21.672 1 97.25 929 TYR A C 1
ATOM 7294 O O . TYR A 1 929 ? 33.188 -6.477 21.578 1 97.25 929 TYR A O 1
ATOM 7302 N N . THR A 1 930 ? 34.219 -8.375 22 1 97.56 930 THR A N 1
ATOM 7303 C CA . THR A 1 930 ? 35.531 -7.75 22.109 1 97.56 930 THR A CA 1
ATOM 7304 C C . THR A 1 930 ? 36.344 -7.977 20.828 1 97.56 930 THR A C 1
ATOM 7306 O O . THR A 1 930 ? 36.625 -9.117 20.453 1 97.56 930 THR A O 1
ATOM 7309 N N . ILE A 1 931 ? 36.75 -6.949 20.219 1 97.81 931 ILE A N 1
ATOM 7310 C CA . ILE A 1 931 ? 37.375 -7.023 18.906 1 97.81 931 ILE A CA 1
ATOM 7311 C C . ILE A 1 931 ? 38.812 -6.5 19 1 97.81 931 ILE A C 1
ATOM 7313 O O . ILE A 1 931 ? 39.031 -5.332 19.328 1 97.81 931 ILE A O 1
ATOM 7317 N N . PRO A 1 932 ? 39.812 -7.305 18.703 1 97.44 932 PRO A N 1
ATOM 7318 C CA . PRO A 1 932 ? 41.188 -6.781 18.641 1 97.44 932 PRO A CA 1
ATOM 7319 C C . PRO A 1 932 ? 41.375 -5.766 17.5 1 97.44 932 PRO A C 1
ATOM 7321 O O . PRO A 1 932 ? 40.812 -5.945 16.422 1 97.44 932 PRO A O 1
ATOM 7324 N N . LEU A 1 933 ? 42.094 -4.715 17.828 1 97.44 933 LEU A N 1
ATOM 7325 C CA . LEU A 1 933 ? 42.312 -3.66 16.844 1 97.44 933 LEU A CA 1
ATOM 7326 C C . LEU A 1 933 ? 43.781 -3.553 16.469 1 97.44 933 LEU A C 1
ATOM 7328 O O . LEU A 1 933 ? 44.656 -3.707 17.328 1 97.44 933 LEU A O 1
ATOM 7332 N N . LYS A 1 934 ? 43.969 -3.266 15.273 1 96.44 934 LYS A N 1
ATOM 7333 C CA . LYS A 1 934 ? 45.281 -2.803 14.852 1 96.44 934 LYS A CA 1
ATOM 7334 C C . LYS A 1 934 ? 45.562 -1.39 15.359 1 96.44 934 LYS A C 1
ATOM 7336 O O . LYS A 1 934 ? 44.656 -0.55 15.391 1 96.44 934 LYS A O 1
ATOM 7341 N N . PRO A 1 935 ? 46.781 -1.138 15.797 1 89.81 935 PRO A N 1
ATOM 7342 C CA . PRO A 1 935 ? 47.094 0.185 16.344 1 89.81 935 PRO A CA 1
ATOM 7343 C C . PRO A 1 935 ? 46.906 1.307 15.328 1 89.81 935 PRO A C 1
ATOM 7345 O O . PRO A 1 935 ? 47.219 1.143 14.148 1 89.81 935 PRO A O 1
ATOM 7348 N N . TYR A 1 936 ? 46.312 2.387 15.719 1 95.38 936 TYR A N 1
ATOM 7349 C CA . TYR A 1 936 ? 46.125 3.613 14.953 1 95.38 936 TYR A CA 1
ATOM 7350 C C . TYR A 1 936 ? 46.156 4.836 15.859 1 95.38 936 TYR A C 1
ATOM 7352 O O . TYR A 1 936 ? 45.531 4.828 16.938 1 95.38 936 TYR A O 1
ATOM 7360 N N . THR A 1 937 ? 46.938 5.836 15.492 1 95.06 937 THR A N 1
ATOM 7361 C CA . THR A 1 937 ? 47 7.09 16.234 1 95.06 937 THR A CA 1
ATOM 7362 C C . THR A 1 937 ? 46.719 8.273 15.32 1 95.06 937 THR A C 1
ATOM 7364 O O . THR A 1 937 ? 47.281 8.336 14.211 1 95.06 937 THR A O 1
ATOM 7367 N N . GLY A 1 938 ? 45.875 9.172 15.797 1 95.44 938 GLY A N 1
ATOM 7368 C CA . GLY A 1 938 ? 45.531 10.367 15.031 1 95.44 938 GLY A CA 1
ATOM 7369 C C . GLY A 1 938 ? 44.062 10.641 14.953 1 95.44 938 GLY A C 1
ATOM 7370 O O . GLY A 1 938 ? 43.25 9.969 15.609 1 95.44 938 GLY A O 1
ATOM 7371 N N . GLN A 1 939 ? 43.75 11.703 14.25 1 95.5 939 GLN A N 1
ATOM 7372 C CA . GLN A 1 939 ? 42.344 12.078 14.055 1 95.5 939 GLN A CA 1
ATOM 7373 C C . GLN A 1 939 ? 41.812 11.531 12.734 1 95.5 939 GLN A C 1
ATOM 7375 O O . GLN A 1 939 ? 42.469 11.641 11.695 1 95.5 939 GLN A O 1
ATOM 7380 N N . ALA A 1 940 ? 40.625 10.797 12.82 1 96.56 940 ALA A N 1
ATOM 7381 C CA . ALA A 1 940 ? 39.969 10.227 11.648 1 96.56 940 ALA A CA 1
ATOM 7382 C C . ALA A 1 940 ? 38.5 9.93 11.953 1 96.56 940 ALA A C 1
ATOM 7384 O O . ALA A 1 940 ? 38.062 10.016 13.102 1 96.56 940 ALA A O 1
ATOM 7385 N N . ASP A 1 941 ? 37.812 9.648 10.914 1 96.75 941 ASP A N 1
ATOM 7386 C CA . ASP A 1 941 ? 36.438 9.172 11.102 1 96.75 941 ASP A CA 1
ATOM 7387 C C . ASP A 1 941 ? 36.438 7.719 11.57 1 96.75 941 ASP A C 1
ATOM 7389 O O . ASP A 1 941 ? 37.188 6.895 11.078 1 96.75 941 ASP A O 1
ATOM 7393 N N . LEU A 1 942 ? 35.688 7.445 12.531 1 97.25 942 LEU A N 1
ATOM 7394 C CA . LEU A 1 942 ? 35.375 6.066 12.898 1 97.25 942 LEU A CA 1
ATOM 7395 C C . LEU A 1 942 ? 34.188 5.543 12.078 1 97.25 942 LEU A C 1
ATOM 7397 O O . LEU A 1 942 ? 33.125 6.152 12.07 1 97.25 942 LEU A O 1
ATOM 7401 N N . ARG A 1 943 ? 34.344 4.531 11.375 1 97.81 943 ARG A N 1
ATOM 7402 C CA . ARG A 1 943 ? 33.281 3.951 10.57 1 97.81 943 ARG A CA 1
ATOM 7403 C C . ARG A 1 943 ? 33.031 2.494 10.953 1 97.81 943 ARG A C 1
ATOM 7405 O O . ARG A 1 943 ? 34 1.719 11.102 1 97.81 943 ARG A O 1
ATOM 7412 N N . LEU A 1 944 ? 31.828 2.105 11.219 1 97.5 944 LEU A N 1
ATOM 7413 C CA . LEU A 1 944 ? 31.359 0.73 11.391 1 97.5 944 LEU A CA 1
ATOM 7414 C C . LEU A 1 944 ? 30.688 0.224 10.117 1 97.5 944 LEU A C 1
ATOM 7416 O O . LEU A 1 944 ? 29.625 0.727 9.734 1 97.5 944 LEU A O 1
ATOM 7420 N N . GLU A 1 945 ? 31.281 -0.709 9.508 1 97.12 945 GLU A N 1
ATOM 7421 C CA . GLU A 1 945 ? 30.688 -1.348 8.336 1 97.12 945 GLU A CA 1
ATOM 7422 C C . GLU A 1 945 ? 30.016 -2.666 8.703 1 97.12 945 GLU A C 1
ATOM 7424 O O . GLU A 1 945 ? 30.656 -3.568 9.242 1 97.12 945 GLU A O 1
ATOM 7429 N N . ILE A 1 946 ? 28.766 -2.744 8.43 1 95.88 946 ILE A N 1
ATOM 7430 C CA . ILE A 1 946 ? 27.953 -3.889 8.828 1 95.88 946 ILE A CA 1
ATOM 7431 C C . ILE A 1 946 ? 27.562 -4.703 7.598 1 95.88 946 ILE A C 1
ATOM 7433 O O . ILE A 1 946 ? 27.094 -4.148 6.602 1 95.88 946 ILE A O 1
ATOM 7437 N N . THR A 1 947 ? 27.812 -5.953 7.656 1 93.06 947 THR A N 1
ATOM 7438 C CA . THR A 1 947 ? 27.359 -6.871 6.621 1 93.06 947 THR A CA 1
ATOM 7439 C C . THR A 1 947 ? 26.156 -7.688 7.117 1 93.06 947 THR A C 1
ATOM 7441 O O . THR A 1 947 ? 26.188 -8.227 8.227 1 93.06 947 THR A O 1
ATOM 7444 N N . GLY A 1 948 ? 25.156 -7.715 6.305 1 89.31 948 GLY A N 1
ATOM 7445 C CA . GLY A 1 948 ? 23.969 -8.484 6.645 1 89.31 948 GLY A CA 1
ATOM 7446 C C . GLY A 1 948 ? 23.031 -7.75 7.586 1 89.31 948 GLY A C 1
ATOM 7447 O O . GLY A 1 948 ? 23.234 -6.57 7.875 1 89.31 948 GLY A O 1
ATOM 7448 N N . MET A 1 949 ? 21.953 -8.445 7.945 1 88.75 949 MET A N 1
ATOM 7449 C CA . MET A 1 949 ? 20.984 -7.887 8.883 1 88.75 949 MET A CA 1
ATOM 7450 C C . MET A 1 949 ? 21.516 -7.961 10.312 1 88.75 949 MET A C 1
ATOM 7452 O O . MET A 1 949 ? 21.734 -9.055 10.844 1 88.75 949 MET A O 1
ATOM 7456 N N . ALA A 1 950 ? 21.75 -6.812 10.875 1 93.12 950 ALA A N 1
ATOM 7457 C CA . ALA A 1 950 ? 22.297 -6.73 12.227 1 93.12 950 ALA A CA 1
ATOM 7458 C C . ALA A 1 950 ? 21.844 -5.445 12.922 1 93.12 950 ALA A C 1
ATOM 7460 O O . ALA A 1 950 ? 21.297 -4.547 12.281 1 93.12 950 ALA A O 1
ATOM 7461 N N . SER A 1 951 ? 21.953 -5.457 14.203 1 94.69 951 SER A N 1
ATOM 7462 C CA . SER A 1 951 ? 21.766 -4.242 14.992 1 94.69 951 SER A CA 1
ATOM 7463 C C . SER A 1 951 ? 23 -3.949 15.852 1 94.69 951 SER A C 1
ATOM 7465 O O . SER A 1 951 ? 23.672 -4.871 16.312 1 94.69 951 SER A O 1
ATOM 7467 N N . VAL A 1 952 ? 23.328 -2.68 15.953 1 97.06 952 VAL A N 1
ATOM 7468 C CA . VAL A 1 952 ? 24.438 -2.201 16.797 1 97.06 952 VAL A CA 1
ATOM 7469 C C . VAL A 1 952 ? 23.906 -1.152 17.766 1 97.06 952 VAL A C 1
ATOM 7471 O O . VAL A 1 952 ? 23.109 -0.296 17.406 1 97.06 952 VAL A O 1
ATOM 7474 N N . TYR A 1 953 ? 24.406 -1.247 19.047 1 96.81 953 TYR A N 1
ATOM 7475 C CA . TYR A 1 953 ? 23.875 -0.383 20.094 1 96.81 953 TYR A CA 1
ATOM 7476 C C . TYR A 1 953 ? 24.922 0.61 20.578 1 96.81 953 TYR A C 1
ATOM 7478 O O . TYR A 1 953 ? 24.703 1.822 20.547 1 96.81 953 TYR A O 1
ATOM 7486 N N . ARG A 1 954 ? 26.094 0.109 20.938 1 97.38 954 ARG A N 1
ATOM 7487 C CA . ARG A 1 954 ? 27.172 0.935 21.453 1 97.38 954 ARG A CA 1
ATOM 7488 C C . ARG A 1 954 ? 28.531 0.375 21.062 1 97.38 954 ARG A C 1
ATOM 7490 O O . ARG A 1 954 ? 28.672 -0.828 20.828 1 97.38 954 ARG A O 1
ATOM 7497 N N . ILE A 1 955 ? 29.484 1.307 21.062 1 97.56 955 ILE A N 1
ATOM 7498 C CA . ILE A 1 955 ? 30.859 0.914 20.828 1 97.56 955 ILE A CA 1
ATOM 7499 C C . ILE A 1 955 ? 31.797 1.741 21.719 1 97.56 955 ILE A C 1
ATOM 7501 O O . ILE A 1 955 ? 31.5 2.902 22.016 1 97.56 955 ILE A O 1
ATOM 7505 N N . GLN A 1 956 ? 32.781 1.131 22.172 1 97.19 956 GLN A N 1
ATOM 7506 C CA . GLN A 1 956 ? 33.844 1.767 22.953 1 97.19 956 GLN A CA 1
ATOM 7507 C C . GLN A 1 956 ? 35.219 1.201 22.578 1 97.19 956 GLN A C 1
ATOM 7509 O O . GLN A 1 956 ? 35.344 -0.007 22.391 1 97.19 956 GLN A O 1
ATOM 7514 N N . LEU A 1 957 ? 36.125 2.109 22.391 1 96.56 957 LEU A N 1
ATOM 7515 C CA . LEU A 1 957 ? 37.469 1.647 22.141 1 96.56 957 LEU A CA 1
ATOM 7516 C C . LEU A 1 957 ? 38.344 1.807 23.391 1 96.56 957 LEU A C 1
ATOM 7518 O O . LEU A 1 957 ? 38.062 2.66 24.234 1 96.56 957 LEU A O 1
ATOM 7522 N N . GLY A 1 958 ? 39.312 0.891 23.5 1 93.12 958 GLY A N 1
ATOM 7523 C CA . GLY A 1 958 ? 40.219 0.926 24.656 1 93.12 958 GLY A CA 1
ATOM 7524 C C . GLY A 1 958 ? 41.594 0.37 24.344 1 93.12 958 GLY A C 1
ATOM 7525 O O . GLY A 1 958 ? 41.75 -0.347 23.359 1 93.12 958 GLY A O 1
ATOM 7526 N N . LYS B 1 1 ? 11.93 -9.266 -0.231 1 23.98 1 LYS B N 1
ATOM 7527 C CA . LYS B 1 1 ? 12.758 -10.391 0.203 1 23.98 1 LYS B CA 1
ATOM 7528 C C . LYS B 1 1 ? 13.141 -11.273 -0.977 1 23.98 1 LYS B C 1
ATOM 7530 O O . LYS B 1 1 ? 12.273 -11.883 -1.607 1 23.98 1 LYS B O 1
ATOM 7535 N N . SER B 1 2 ? 14.094 -10.938 -1.734 1 24.31 2 SER B N 1
ATOM 7536 C CA . SER B 1 2 ? 14.633 -11.664 -2.883 1 24.31 2 SER B CA 1
ATOM 7537 C C . SER B 1 2 ? 15.078 -13.07 -2.49 1 24.31 2 SER B C 1
ATOM 7539 O O . SER B 1 2 ? 15.82 -13.242 -1.519 1 24.31 2 SER B O 1
ATOM 7541 N N . PRO B 1 3 ? 14.383 -13.992 -2.764 1 26.69 3 PRO B N 1
ATOM 7542 C CA . PRO B 1 3 ? 14.875 -15.336 -2.445 1 26.69 3 PRO B CA 1
ATOM 7543 C C . PRO B 1 3 ? 16.188 -15.672 -3.164 1 26.69 3 PRO B C 1
ATOM 7545 O O . PRO B 1 3 ? 16.516 -16.844 -3.324 1 26.69 3 PRO B O 1
ATOM 7548 N N . ASP B 1 4 ? 16.969 -14.859 -3.678 1 23.39 4 ASP B N 1
ATOM 7549 C CA . ASP B 1 4 ? 18.156 -15.586 -4.113 1 23.39 4 ASP B CA 1
ATOM 7550 C C . ASP B 1 4 ? 18.625 -16.562 -3.035 1 23.39 4 ASP B C 1
ATOM 7552 O O . ASP B 1 4 ? 18.672 -16.219 -1.853 1 23.39 4 ASP B O 1
ATOM 7556 N N . ALA B 1 5 ? 18.469 -17.875 -3.293 1 22.97 5 ALA B N 1
ATOM 7557 C CA . ALA B 1 5 ? 19.25 -18.969 -2.734 1 22.97 5 ALA B CA 1
ATOM 7558 C C . ALA B 1 5 ? 20.703 -18.547 -2.521 1 22.97 5 ALA B C 1
ATOM 7560 O O . ALA B 1 5 ? 21.406 -18.203 -3.479 1 22.97 5 ALA B O 1
ATOM 7561 N N . LEU B 1 6 ? 21.047 -17.875 -1.387 1 23.89 6 LEU B N 1
ATOM 7562 C CA . LEU B 1 6 ? 22.328 -17.734 -0.685 1 23.89 6 LEU B CA 1
ATOM 7563 C C . LEU B 1 6 ? 23.234 -18.922 -0.968 1 23.89 6 LEU B C 1
ATOM 7565 O O . LEU B 1 6 ? 23.094 -19.984 -0.345 1 23.89 6 LEU B O 1
ATOM 7569 N N . CYS B 1 7 ? 23.234 -19.359 -2.293 1 23.84 7 CYS B N 1
ATOM 7570 C CA . CYS B 1 7 ? 24.422 -20.203 -2.334 1 23.84 7 CYS B CA 1
ATOM 7571 C C . CYS B 1 7 ? 25.625 -19.5 -1.696 1 23.84 7 CYS B C 1
ATOM 7573 O O . CYS B 1 7 ? 26.219 -18.609 -2.305 1 23.84 7 CYS B O 1
ATOM 7575 N N . VAL B 1 8 ? 25.469 -19.109 -0.457 1 23.08 8 VAL B N 1
ATOM 7576 C CA . VAL B 1 8 ? 26.594 -18.641 0.342 1 23.08 8 VAL B CA 1
ATOM 7577 C C . VAL B 1 8 ? 27.812 -19.516 0.066 1 23.08 8 VAL B C 1
ATOM 7579 O O . VAL B 1 8 ? 27.797 -20.719 0.317 1 23.08 8 VAL B O 1
ATOM 7582 N N . VAL B 1 9 ? 28.5 -19.25 -1 1 23.16 9 VAL B N 1
ATOM 7583 C CA . VAL B 1 9 ? 29.844 -19.781 -1.009 1 23.16 9 VAL B CA 1
ATOM 7584 C C . VAL B 1 9 ? 30.547 -19.453 0.306 1 23.16 9 VAL B C 1
ATOM 7586 O O . VAL B 1 9 ? 30.719 -18.281 0.645 1 23.16 9 VAL B O 1
ATOM 7589 N N . LEU B 1 10 ? 30.391 -20.203 1.323 1 22.62 10 LEU B N 1
ATOM 7590 C CA . LEU B 1 10 ? 31.078 -20.141 2.615 1 22.62 10 LEU B CA 1
ATOM 7591 C C . LEU B 1 10 ? 32.562 -19.953 2.434 1 22.62 10 LEU B C 1
ATOM 7593 O O . LEU B 1 10 ? 33.219 -20.703 1.678 1 22.62 10 LEU B O 1
ATOM 7597 N N . PRO B 1 11 ? 33.062 -18.719 2.439 1 22.83 11 PRO B N 1
ATOM 7598 C CA . PRO B 1 11 ? 34.531 -18.781 2.568 1 22.83 11 PRO B CA 1
ATOM 7599 C C . PRO B 1 11 ? 35 -19.781 3.619 1 22.83 11 PRO B C 1
ATOM 7601 O O . PRO B 1 11 ? 34.25 -20.109 4.543 1 22.83 11 PRO B O 1
ATOM 7604 N N . GLN B 1 12 ? 36.031 -20.516 3.271 1 21.81 12 GLN B N 1
ATOM 7605 C CA . GLN B 1 12 ? 36.781 -21.484 4.07 1 21.81 12 GLN B CA 1
ATOM 7606 C C . GLN B 1 12 ? 37.188 -20.891 5.414 1 21.81 12 GLN B C 1
ATOM 7608 O O . GLN B 1 12 ? 38.062 -20.031 5.473 1 21.81 12 GLN B O 1
ATOM 7613 N N . ILE B 1 13 ? 36.219 -20.422 6.18 1 21.95 13 ILE B N 1
ATOM 7614 C CA . ILE B 1 13 ? 36.781 -20.031 7.469 1 21.95 13 ILE B CA 1
ATOM 7615 C C . ILE B 1 13 ? 37.562 -21.188 8.062 1 21.95 13 ILE B C 1
ATOM 7617 O O . ILE B 1 13 ? 37.094 -22.328 8.094 1 21.95 13 ILE B O 1
ATOM 7621 N N . ASN B 1 14 ? 38.844 -20.953 8.117 1 22.02 14 ASN B N 1
ATOM 7622 C CA . ASN B 1 14 ? 39.812 -21.812 8.82 1 22.02 14 ASN B CA 1
ATOM 7623 C C . ASN B 1 14 ? 39.344 -22.125 10.242 1 22.02 14 ASN B C 1
ATOM 7625 O O . ASN B 1 14 ? 39.062 -21.203 11.023 1 22.02 14 ASN B O 1
ATOM 7629 N N . HIS B 1 15 ? 38.531 -23.188 10.414 1 23.25 15 HIS B N 1
ATOM 7630 C CA . HIS B 1 15 ? 38.125 -23.797 11.68 1 23.25 15 HIS B CA 1
ATOM 7631 C C . HIS B 1 15 ? 39.312 -23.875 12.656 1 23.25 15 HIS B C 1
ATOM 7633 O O . HIS B 1 15 ? 40.344 -24.438 12.336 1 23.25 15 HIS B O 1
ATOM 7639 N N . LEU B 1 16 ? 39.562 -22.688 13.281 1 22.84 16 LEU B N 1
ATOM 7640 C CA . LEU B 1 16 ? 40.469 -22.922 14.398 1 22.84 16 LEU B CA 1
ATOM 7641 C C . LEU B 1 16 ? 40 -24.078 15.258 1 22.84 16 LEU B C 1
ATOM 7643 O O . LEU B 1 16 ? 38.844 -24.109 15.688 1 22.84 16 LEU B O 1
ATOM 7647 N N . HIS B 1 17 ? 40.562 -25.266 15.086 1 21.69 17 HIS B N 1
ATOM 7648 C CA . HIS B 1 17 ? 40.5 -26.562 15.766 1 21.69 17 HIS B CA 1
ATOM 7649 C C . HIS B 1 17 ? 40.688 -26.391 17.266 1 21.69 17 HIS B C 1
ATOM 7651 O O . HIS B 1 17 ? 41.812 -26.234 17.766 1 21.69 17 HIS B O 1
ATOM 7657 N N . ASP B 1 18 ? 39.906 -25.531 17.953 1 22.42 18 ASP B N 1
ATOM 7658 C CA . ASP B 1 18 ? 40.219 -25.672 19.359 1 22.42 18 ASP B CA 1
ATOM 7659 C C . ASP B 1 18 ? 40.156 -27.125 19.812 1 22.42 18 ASP B C 1
ATOM 7661 O O . ASP B 1 18 ? 39.438 -27.938 19.172 1 22.42 18 ASP B O 1
ATOM 7665 N N . ASN B 1 19 ? 41 -27.469 20.906 1 22.8 19 ASN B N 1
ATOM 7666 C CA . ASN B 1 19 ? 41.312 -28.75 21.531 1 22.8 19 ASN B CA 1
ATOM 7667 C C . ASN B 1 19 ? 40.062 -29.406 22.125 1 22.8 19 ASN B C 1
ATOM 7669 O O . ASN B 1 19 ? 39.406 -28.844 23 1 22.8 19 ASN B O 1
ATOM 7673 N N . ALA B 1 20 ? 39.438 -30.219 21.422 1 22.22 20 ALA B N 1
ATOM 7674 C CA . ALA B 1 20 ? 38.531 -31.219 21.922 1 22.22 20 ALA B CA 1
ATOM 7675 C C . ALA B 1 20 ? 39.062 -31.906 23.172 1 22.22 20 ALA B C 1
ATOM 7677 O O . ALA B 1 20 ? 40.125 -32.562 23.109 1 22.22 20 ALA B O 1
ATOM 7678 N N . ALA B 1 21 ? 38.781 -31.422 24.328 1 24.89 21 ALA B N 1
ATOM 7679 C CA . ALA B 1 21 ? 38.969 -32.312 25.469 1 24.89 21 ALA B CA 1
ATOM 7680 C C . ALA B 1 21 ? 38.438 -33.719 25.141 1 24.89 21 ALA B C 1
ATOM 7682 O O . ALA B 1 21 ? 37.438 -33.844 24.422 1 24.89 21 ALA B O 1
ATOM 7683 N N . ASP B 1 22 ? 39.219 -34.812 25.438 1 20.28 22 ASP B N 1
ATOM 7684 C CA . ASP B 1 22 ? 39 -36.25 25.281 1 20.28 22 ASP B CA 1
ATOM 7685 C C . ASP B 1 22 ? 37.656 -36.656 25.828 1 20.28 22 ASP B C 1
ATOM 7687 O O . ASP B 1 22 ? 37.5 -36.875 27.031 1 20.28 22 ASP B O 1
ATOM 7691 N N . LYS B 1 23 ? 36.625 -35.875 25.672 1 29.23 23 LYS B N 1
ATOM 7692 C CA . LYS B 1 23 ? 35.5 -36.594 26.297 1 29.23 23 LYS B CA 1
ATOM 7693 C C . LYS B 1 23 ? 35.469 -38.062 25.859 1 29.23 23 LYS B C 1
ATOM 7695 O O . LYS B 1 23 ? 35.812 -38.375 24.734 1 29.23 23 LYS B O 1
ATOM 7700 N N . GLY B 1 24 ? 35.406 -39.062 26.891 1 25.28 24 GLY B N 1
ATOM 7701 C CA . GLY B 1 24 ? 35.344 -40.531 26.797 1 25.28 24 GLY B CA 1
ATOM 7702 C C . GLY B 1 24 ? 34.531 -41 25.625 1 25.28 24 GLY B C 1
ATOM 7703 O O . GLY B 1 24 ? 33.625 -40.312 25.172 1 25.28 24 GLY B O 1
ATOM 7704 N N . ASP B 1 25 ? 35.156 -41.688 24.781 1 28.25 25 ASP B N 1
ATOM 7705 C CA . ASP B 1 25 ? 34.656 -42.531 23.688 1 28.25 25 ASP B CA 1
ATOM 7706 C C . ASP B 1 25 ? 33.438 -43.312 24.109 1 28.25 25 ASP B C 1
ATOM 7708 O O . ASP B 1 25 ? 33.5 -44.25 24.875 1 28.25 25 ASP B O 1
ATOM 7712 N N . PHE B 1 26 ? 32.312 -42.594 24.547 1 31.84 26 PHE B N 1
ATOM 7713 C CA . PHE B 1 26 ? 31.188 -43.469 24.734 1 31.84 26 PHE B CA 1
ATOM 7714 C C . PHE B 1 26 ? 31 -44.375 23.516 1 31.84 26 PHE B C 1
ATOM 7716 O O . PHE B 1 26 ? 30.469 -43.938 22.5 1 31.84 26 PHE B O 1
ATOM 7723 N N . THR B 1 27 ? 32.094 -45.062 23.188 1 31.98 27 THR B N 1
ATOM 7724 C CA . THR B 1 27 ? 31.859 -46.156 22.25 1 31.98 27 THR B CA 1
ATOM 7725 C C . THR B 1 27 ? 30.688 -47 22.688 1 31.98 27 THR B C 1
ATOM 7727 O O . THR B 1 27 ? 30.75 -47.688 23.734 1 31.98 27 THR B O 1
ATOM 7730 N N . MET B 1 28 ? 29.484 -46.5 22.719 1 36.22 28 MET B N 1
ATOM 7731 C CA . MET B 1 28 ? 28.469 -47.531 22.953 1 36.22 28 MET B CA 1
ATOM 7732 C C . MET B 1 28 ? 28.797 -48.812 22.188 1 36.22 28 MET B C 1
ATOM 7734 O O . MET B 1 28 ? 29.359 -48.75 21.078 1 36.22 28 MET B O 1
ATOM 7738 N N . PRO B 1 29 ? 28.828 -49.969 22.766 1 38.12 29 PRO B N 1
ATOM 7739 C CA . PRO B 1 29 ? 29.016 -51.281 22.172 1 38.12 29 PRO B CA 1
ATOM 7740 C C . PRO B 1 29 ? 28.375 -51.406 20.781 1 38.12 29 PRO B C 1
ATOM 7742 O O . PRO B 1 29 ? 27.469 -50.625 20.453 1 38.12 29 PRO B O 1
ATOM 7745 N N . ASN B 1 30 ? 29.047 -52.125 19.734 1 45.38 30 ASN B N 1
ATOM 7746 C CA . ASN B 1 30 ? 28.906 -52.469 18.328 1 45.38 30 ASN B CA 1
ATOM 7747 C C . ASN B 1 30 ? 27.5 -52.938 18 1 45.38 30 ASN B C 1
ATOM 7749 O O . ASN B 1 30 ? 27.203 -54.125 17.984 1 45.38 30 ASN B O 1
ATOM 7753 N N . GLN B 1 31 ? 26.5 -52.406 18.609 1 59.91 31 GLN B N 1
ATOM 7754 C CA . GLN B 1 31 ? 25.234 -52.906 18.109 1 59.91 31 GLN B CA 1
ATOM 7755 C C . GLN B 1 31 ? 25.125 -52.781 16.594 1 59.91 31 GLN B C 1
ATOM 7757 O O . GLN B 1 31 ? 25.594 -51.781 16.031 1 59.91 31 GLN B O 1
ATOM 7762 N N . PRO B 1 32 ? 24.844 -53.75 16 1 76.69 32 PRO B N 1
ATOM 7763 C CA . PRO B 1 32 ? 24.719 -53.719 14.539 1 76.69 32 PRO B CA 1
ATOM 7764 C C . PRO B 1 32 ? 23.859 -52.562 14.055 1 76.69 32 PRO B C 1
ATOM 7766 O O . PRO B 1 32 ? 22.906 -52.156 14.727 1 76.69 32 PRO B O 1
ATOM 7769 N N . GLU B 1 33 ? 24.438 -51.781 13.117 1 88.56 33 GLU B N 1
ATOM 7770 C CA . GLU B 1 33 ? 23.719 -50.688 12.492 1 88.56 33 GLU B CA 1
ATOM 7771 C C . GLU B 1 33 ? 22.438 -51.156 11.812 1 88.56 33 GLU B C 1
ATOM 7773 O O . GLU B 1 33 ? 22.406 -51.312 10.586 1 88.56 33 GLU B O 1
ATOM 7778 N N . ARG B 1 34 ? 21.375 -51.25 12.602 1 93.12 34 ARG B N 1
ATOM 7779 C CA . ARG B 1 34 ? 20.094 -51.75 12.133 1 93.12 34 ARG B CA 1
ATOM 7780 C C . ARG B 1 34 ? 19.5 -50.844 11.07 1 93.12 34 ARG B C 1
ATOM 7782 O O . ARG B 1 34 ? 18.656 -51.281 10.273 1 93.12 34 ARG B O 1
ATOM 7789 N N . PHE B 1 35 ? 19.906 -49.625 11.023 1 95.75 35 PHE B N 1
ATOM 7790 C CA . PHE B 1 35 ? 19.359 -48.719 10.039 1 95.75 35 PHE B CA 1
ATOM 7791 C C . PHE B 1 35 ? 19.859 -49.031 8.641 1 95.75 35 PHE B C 1
ATOM 7793 O O . PHE B 1 35 ? 19.297 -48.562 7.648 1 95.75 35 PHE B O 1
ATOM 7800 N N . ARG B 1 36 ? 20.828 -49.938 8.547 1 95 36 ARG B N 1
ATOM 7801 C CA . ARG B 1 36 ? 21.344 -50.344 7.242 1 95 36 ARG B CA 1
ATOM 7802 C C . ARG B 1 36 ? 20.812 -51.719 6.855 1 95 36 ARG B C 1
ATOM 7804 O O . ARG B 1 36 ? 21.125 -52.25 5.781 1 95 36 ARG B O 1
ATOM 7811 N N . ASP B 1 37 ? 20 -52.344 7.777 1 94.94 37 ASP B N 1
ATOM 7812 C CA . ASP B 1 37 ? 19.406 -53.625 7.512 1 94.94 37 ASP B CA 1
ATOM 7813 C C . ASP B 1 37 ? 18.156 -53.5 6.652 1 94.94 37 ASP B C 1
ATOM 7815 O O . ASP B 1 37 ? 17.078 -53.188 7.168 1 94.94 37 ASP B O 1
ATOM 7819 N N . THR B 1 38 ? 18.219 -53.844 5.395 1 94 38 THR B N 1
ATOM 7820 C CA . THR B 1 38 ? 17.141 -53.625 4.434 1 94 38 THR B CA 1
ATOM 7821 C C . THR B 1 38 ? 15.977 -54.562 4.68 1 94 38 THR B C 1
ATOM 7823 O O . THR B 1 38 ? 14.898 -54.406 4.098 1 94 38 THR B O 1
ATOM 7826 N N . SER B 1 39 ? 16.156 -55.531 5.566 1 93.5 39 SER B N 1
ATOM 7827 C CA . SER B 1 39 ? 15.086 -56.469 5.867 1 93.5 39 SER B CA 1
ATOM 7828 C C . SER B 1 39 ? 14.102 -55.875 6.875 1 93.5 39 SER B C 1
ATOM 7830 O O . SER B 1 39 ? 13 -56.375 7.039 1 93.5 39 SER B O 1
ATOM 7832 N N . LEU B 1 40 ? 14.484 -54.812 7.48 1 95.31 40 LEU B N 1
ATOM 7833 C CA . LEU B 1 40 ? 13.633 -54.188 8.477 1 95.31 40 LEU B CA 1
ATOM 7834 C C . LEU B 1 40 ? 12.75 -53.125 7.836 1 95.31 40 LEU B C 1
ATOM 7836 O O . LEU B 1 40 ? 13.141 -52.5 6.844 1 95.31 40 LEU B O 1
ATOM 7840 N N . PRO B 1 41 ? 11.57 -52.969 8.477 1 94.88 41 PRO B N 1
ATOM 7841 C CA . PRO B 1 41 ? 10.734 -51.875 8.008 1 94.88 41 PRO B CA 1
ATOM 7842 C C . PRO B 1 41 ? 11.406 -50.5 8.195 1 94.88 41 PRO B C 1
ATOM 7844 O O . PRO B 1 41 ? 12.133 -50.281 9.164 1 94.88 41 PRO B O 1
ATOM 7847 N N . ILE B 1 42 ? 11.125 -49.656 7.328 1 95.19 42 ILE B N 1
ATOM 7848 C CA . ILE B 1 42 ? 11.758 -48.344 7.309 1 95.19 42 ILE B CA 1
ATOM 7849 C C . ILE B 1 42 ? 11.562 -47.656 8.656 1 95.19 42 ILE B C 1
ATOM 7851 O O . ILE B 1 42 ? 12.484 -47.031 9.18 1 95.19 42 ILE B O 1
ATOM 7855 N N . ILE B 1 43 ? 10.359 -47.812 9.227 1 95.19 43 ILE B N 1
ATOM 7856 C CA . ILE B 1 43 ? 10.047 -47.125 10.477 1 95.19 43 ILE B CA 1
ATOM 7857 C C . ILE B 1 43 ? 11.016 -47.594 11.57 1 95.19 43 ILE B C 1
ATOM 7859 O O . ILE B 1 43 ? 11.445 -46.781 12.406 1 95.19 43 ILE B O 1
ATOM 7863 N N . GLU B 1 44 ? 11.367 -48.781 11.57 1 96.25 44 GLU B N 1
ATOM 7864 C CA . GLU B 1 44 ? 12.297 -49.312 12.555 1 96.25 44 GLU B CA 1
ATOM 7865 C C . GLU B 1 44 ? 13.727 -48.844 12.281 1 96.25 44 GLU B C 1
ATOM 7867 O O . GLU B 1 44 ? 14.484 -48.594 13.219 1 96.25 44 GLU B O 1
ATOM 7872 N N . ARG B 1 45 ? 14.016 -48.812 11.117 1 97.25 45 ARG B N 1
ATOM 7873 C CA . ARG B 1 45 ? 15.352 -48.344 10.734 1 97.25 45 ARG B CA 1
ATOM 7874 C C . ARG B 1 45 ? 15.555 -46.875 11.078 1 97.25 45 ARG B C 1
ATOM 7876 O O . ARG B 1 45 ? 16.609 -46.5 11.578 1 97.25 45 ARG B O 1
ATOM 7883 N N . VAL B 1 46 ? 14.562 -46.094 10.836 1 97.62 46 VAL B N 1
ATOM 7884 C CA . VAL B 1 46 ? 14.602 -44.656 11.18 1 97.62 46 VAL B CA 1
ATOM 7885 C C . VAL B 1 46 ? 14.75 -44.5 12.688 1 97.62 46 VAL B C 1
ATOM 7887 O O . VAL B 1 46 ? 15.531 -43.688 13.156 1 97.62 46 VAL B O 1
ATOM 7890 N N . LYS B 1 47 ? 14.016 -45.25 13.406 1 97.12 47 LYS B N 1
ATOM 7891 C CA . LYS B 1 47 ? 14.086 -45.188 14.859 1 97.12 47 LYS B CA 1
ATOM 7892 C C . LYS B 1 47 ? 15.492 -45.531 15.352 1 97.12 47 LYS B C 1
ATOM 7894 O O . LYS B 1 47 ? 15.992 -44.906 16.297 1 97.12 47 LYS B O 1
ATOM 7899 N N . ASP B 1 48 ? 16.031 -46.531 14.75 1 97.44 48 ASP B N 1
ATOM 7900 C CA . ASP B 1 48 ? 17.391 -46.906 15.117 1 97.44 48 ASP B CA 1
ATOM 7901 C C . ASP B 1 48 ? 18.375 -45.75 14.859 1 97.44 48 ASP B C 1
ATOM 7903 O O . ASP B 1 48 ? 19.188 -45.438 15.719 1 97.44 48 ASP B O 1
ATOM 7907 N N . LEU B 1 49 ? 18.297 -45.188 13.742 1 97.88 49 LEU B N 1
ATOM 7908 C CA . LEU B 1 49 ? 19.188 -44.094 13.398 1 97.88 49 LEU B CA 1
ATOM 7909 C C . LEU B 1 49 ? 19 -42.938 14.352 1 97.88 49 LEU B C 1
ATOM 7911 O O . LEU B 1 49 ? 19.969 -42.344 14.828 1 97.88 49 LEU B O 1
ATOM 7915 N N . LEU B 1 50 ? 17.766 -42.625 14.641 1 97.81 50 LEU B N 1
ATOM 7916 C CA . LEU B 1 50 ? 17.469 -41.531 15.555 1 97.81 50 LEU B CA 1
ATOM 7917 C C . LEU B 1 50 ? 18.094 -41.781 16.922 1 97.81 50 LEU B C 1
ATOM 7919 O O . LEU B 1 50 ? 18.578 -40.844 17.562 1 97.81 50 LEU B O 1
ATOM 7923 N N . SER B 1 51 ? 18.094 -42.969 17.297 1 96.81 51 SER B N 1
ATOM 7924 C CA . SER B 1 51 ? 18.625 -43.281 18.625 1 96.81 51 SER B CA 1
ATOM 7925 C C . SER B 1 51 ? 20.141 -43.156 18.656 1 96.81 51 SER B C 1
ATOM 7927 O O . SER B 1 51 ? 20.719 -43 19.734 1 96.81 51 SER B O 1
ATOM 7929 N N . ARG B 1 52 ? 20.734 -43.156 17.547 1 96.81 52 ARG B N 1
ATOM 7930 C CA . ARG B 1 52 ? 22.188 -43.062 17.469 1 96.81 52 ARG B CA 1
ATOM 7931 C C . ARG B 1 52 ? 22.625 -41.625 17.328 1 96.81 52 ARG B C 1
ATOM 7933 O O . ARG B 1 52 ? 23.781 -41.281 17.609 1 96.81 52 ARG B O 1
ATOM 7940 N N . LEU B 1 53 ? 21.781 -40.719 16.922 1 97.88 53 LEU B N 1
ATOM 7941 C CA . LEU B 1 53 ? 22.125 -39.344 16.703 1 97.88 53 LEU B CA 1
ATOM 7942 C C . LEU B 1 53 ? 22.141 -38.562 18.016 1 97.88 53 LEU B C 1
ATOM 7944 O O . LEU B 1 53 ? 21.297 -38.781 18.875 1 97.88 53 LEU B O 1
ATOM 7948 N N . THR B 1 54 ? 23.109 -37.656 18.125 1 97.5 54 THR B N 1
ATOM 7949 C CA . THR B 1 54 ? 23.094 -36.719 19.234 1 97.5 54 THR B CA 1
ATOM 7950 C C . THR B 1 54 ? 22.078 -35.594 18.984 1 97.5 54 THR B C 1
ATOM 7952 O O . THR B 1 54 ? 21.625 -35.406 17.844 1 97.5 54 THR B O 1
ATOM 7955 N N . ILE B 1 55 ? 21.75 -34.906 20.062 1 97.31 55 ILE B N 1
ATOM 7956 C CA . ILE B 1 55 ? 20.781 -33.844 19.922 1 97.31 55 ILE B CA 1
ATOM 7957 C C . ILE B 1 55 ? 21.328 -32.781 18.969 1 97.31 55 ILE B C 1
ATOM 7959 O O . ILE B 1 55 ? 20.578 -32.188 18.172 1 97.31 55 ILE B O 1
ATOM 7963 N N . GLU B 1 56 ? 22.625 -32.531 19 1 96.75 56 GLU B N 1
ATOM 7964 C CA . GLU B 1 56 ? 23.234 -31.547 18.109 1 96.75 56 GLU B CA 1
ATOM 7965 C C . GLU B 1 56 ? 23.172 -32 16.656 1 96.75 56 GLU B C 1
ATOM 7967 O O . GLU B 1 56 ? 22.922 -31.188 15.766 1 96.75 56 GLU B O 1
ATOM 7972 N N . GLU B 1 57 ? 23.438 -33.25 16.469 1 97.56 57 GLU B N 1
ATOM 7973 C CA . GLU B 1 57 ? 23.328 -33.812 15.117 1 97.56 57 GLU B CA 1
ATOM 7974 C C . GLU B 1 57 ? 21.906 -33.719 14.594 1 97.56 57 GLU B C 1
ATOM 7976 O O . GLU B 1 57 ? 21.672 -33.406 13.43 1 97.56 57 GLU B O 1
ATOM 7981 N N . LYS B 1 58 ? 20.922 -34 15.477 1 98.38 58 LYS B N 1
ATOM 7982 C CA . LYS B 1 58 ? 19.516 -33.906 15.109 1 98.38 58 LYS B CA 1
ATOM 7983 C C . LYS B 1 58 ? 19.141 -32.469 14.734 1 98.38 58 LYS B C 1
ATOM 7985 O O . LYS B 1 58 ? 18.422 -32.25 13.758 1 98.38 58 LYS B O 1
ATOM 7990 N N . ILE B 1 59 ? 19.625 -31.531 15.453 1 98 59 ILE B N 1
ATOM 7991 C CA . ILE B 1 59 ? 19.359 -30.109 15.242 1 98 59 ILE B CA 1
ATOM 7992 C C . ILE B 1 59 ? 19.812 -29.703 13.844 1 98 59 ILE B C 1
ATOM 7994 O O . ILE B 1 59 ? 19.109 -28.953 13.148 1 98 59 ILE B O 1
ATOM 7998 N N . HIS B 1 60 ? 20.875 -30.203 13.359 1 97.56 60 HIS B N 1
ATOM 7999 C CA . HIS B 1 60 ? 21.438 -29.812 12.078 1 97.56 60 HIS B CA 1
ATOM 8000 C C . HIS B 1 60 ? 20.75 -30.531 10.922 1 97.56 60 HIS B C 1
ATOM 8002 O O . HIS B 1 60 ? 21.109 -30.344 9.758 1 97.56 60 HIS B O 1
ATOM 8008 N N . LEU B 1 61 ? 19.703 -31.281 11.25 1 98.19 61 LEU B N 1
ATOM 8009 C CA . LEU B 1 61 ? 18.891 -31.938 10.234 1 98.19 61 LEU B CA 1
ATOM 8010 C C . LEU B 1 61 ? 17.547 -31.234 10.078 1 98.19 61 LEU B C 1
ATOM 8012 O O . LEU B 1 61 ? 16.703 -31.672 9.289 1 98.19 61 LEU B O 1
ATOM 8016 N N . LEU B 1 62 ? 17.344 -30.094 10.727 1 98.25 62 LEU B N 1
ATOM 8017 C CA . LEU B 1 62 ? 16.047 -29.422 10.758 1 98.25 62 LEU B CA 1
ATOM 8018 C C . LEU B 1 62 ? 15.922 -28.438 9.609 1 98.25 62 LEU B C 1
ATOM 8020 O O . LEU B 1 62 ? 14.82 -27.953 9.312 1 98.25 62 LEU B O 1
ATOM 8024 N N . SER B 1 63 ? 17.016 -28.109 8.945 1 96.81 63 SER B N 1
ATOM 8025 C CA . SER B 1 63 ? 17 -27.219 7.793 1 96.81 63 SER B CA 1
ATOM 8026 C C . SER B 1 63 ? 17.141 -27.984 6.484 1 96.81 63 SER B C 1
ATOM 8028 O O . SER B 1 63 ? 17.406 -29.188 6.492 1 96.81 63 SER B O 1
ATOM 8030 N N . THR B 1 64 ? 16.922 -27.312 5.371 1 97 64 THR B N 1
ATOM 8031 C CA . THR B 1 64 ? 17.047 -27.953 4.066 1 97 64 THR B CA 1
ATOM 8032 C C . THR B 1 64 ? 18.5 -28.359 3.809 1 97 64 THR B C 1
ATOM 8034 O O . THR B 1 64 ? 18.766 -29.25 3.002 1 97 64 THR B O 1
ATOM 8037 N N . HIS B 1 65 ? 19.406 -27.641 4.43 1 96.75 65 HIS B N 1
ATOM 8038 C CA . HIS B 1 65 ? 20.797 -28.078 4.418 1 96.75 65 HIS B CA 1
ATOM 8039 C C . HIS B 1 65 ? 21.109 -28.953 5.629 1 96.75 65 HIS B C 1
ATOM 8041 O O . HIS B 1 65 ? 21.312 -28.438 6.73 1 96.75 65 HIS B O 1
ATOM 8047 N N . GLN B 1 66 ? 21.172 -30.234 5.414 1 97.31 66 GLN B N 1
ATOM 8048 C CA . GLN B 1 66 ? 21.453 -31.203 6.477 1 97.31 66 GLN B CA 1
ATOM 8049 C C . GLN B 1 66 ? 22.938 -31.562 6.516 1 97.31 66 GLN B C 1
ATOM 8051 O O . GLN B 1 66 ? 23.484 -32.062 5.539 1 97.31 66 GLN B O 1
ATOM 8056 N N . LEU B 1 67 ? 23.547 -31.328 7.621 1 96.44 67 LEU B N 1
ATOM 8057 C CA . LEU B 1 67 ? 24.984 -31.547 7.77 1 96.44 67 LEU B CA 1
ATOM 8058 C C . LEU B 1 67 ? 25.312 -33.031 7.871 1 96.44 67 LEU B C 1
ATOM 8060 O O . LEU B 1 67 ? 24.484 -33.812 8.328 1 96.44 67 LEU B O 1
ATOM 8064 N N . PRO B 1 68 ? 26.484 -33.375 7.453 1 96.62 68 PRO B N 1
ATOM 8065 C CA . PRO B 1 68 ? 26.859 -34.781 7.535 1 96.62 68 PRO B CA 1
ATOM 8066 C C . PRO B 1 68 ? 27.125 -35.25 8.969 1 96.62 68 PRO B C 1
ATOM 8068 O O . PRO B 1 68 ? 27.406 -34.438 9.844 1 96.62 68 PRO B O 1
ATOM 8071 N N . VAL B 1 69 ? 26.828 -36.531 9.164 1 96.81 69 VAL B N 1
ATOM 8072 C CA . VAL B 1 69 ? 27.234 -37.219 10.383 1 96.81 69 VAL B CA 1
ATOM 8073 C C . VAL B 1 69 ? 28.328 -38.219 10.062 1 96.81 69 VAL B C 1
ATOM 8075 O O . VAL B 1 69 ? 28.062 -39.406 9.93 1 96.81 69 VAL B O 1
ATOM 8078 N N . GLU B 1 70 ? 29.484 -37.844 10.141 1 94.75 70 GLU B N 1
ATOM 8079 C CA . GLU B 1 70 ? 30.625 -38.594 9.656 1 94.75 70 GLU B CA 1
ATOM 8080 C C . GLU B 1 70 ? 30.797 -39.906 10.43 1 94.75 70 GLU B C 1
ATOM 8082 O O . GLU B 1 70 ? 31.109 -40.938 9.844 1 94.75 70 GLU B O 1
ATOM 8087 N N . ARG B 1 71 ? 30.578 -39.812 11.688 1 94.56 71 ARG B N 1
ATOM 8088 C CA . ARG B 1 71 ? 30.797 -41 12.523 1 94.56 71 ARG B CA 1
ATOM 8089 C C . ARG B 1 71 ? 29.859 -42.125 12.148 1 94.56 71 ARG B C 1
ATOM 8091 O O . ARG B 1 71 ? 30.156 -43.281 12.375 1 94.56 71 ARG B O 1
ATOM 8098 N N . LEU B 1 72 ? 28.75 -41.781 11.516 1 95.75 72 LEU B N 1
ATOM 8099 C CA . LEU B 1 72 ? 27.766 -42.781 11.133 1 95.75 72 LEU B CA 1
ATOM 8100 C C . LEU B 1 72 ? 27.766 -43 9.617 1 95.75 72 LEU B C 1
ATOM 8102 O O . LEU B 1 72 ? 26.906 -43.719 9.086 1 95.75 72 LEU B O 1
ATOM 8106 N N . GLY B 1 73 ? 28.688 -42.312 8.891 1 93.81 73 GLY B N 1
ATOM 8107 C CA . GLY B 1 73 ? 28.766 -42.438 7.441 1 93.81 73 GLY B CA 1
ATOM 8108 C C . GLY B 1 73 ? 27.594 -41.812 6.719 1 93.81 73 GLY B C 1
ATOM 8109 O O . GLY B 1 73 ? 27.203 -42.312 5.648 1 93.81 73 GLY B O 1
ATOM 8110 N N . ILE B 1 74 ? 26.969 -40.906 7.27 1 95.38 74 ILE B N 1
ATOM 8111 C CA . ILE B 1 74 ? 25.859 -40.188 6.652 1 95.38 74 ILE B CA 1
ATOM 8112 C C . ILE B 1 74 ? 26.375 -38.906 6.02 1 95.38 74 ILE B C 1
ATOM 8114 O O . ILE B 1 74 ? 26.969 -38.062 6.699 1 95.38 74 ILE B O 1
ATOM 8118 N N . GLY B 1 75 ? 26.203 -38.719 4.738 1 94.38 75 GLY B N 1
ATOM 8119 C CA . GLY B 1 75 ? 26.703 -37.562 4.016 1 94.38 75 GLY B CA 1
ATOM 8120 C C . GLY B 1 75 ? 25.812 -36.344 4.121 1 94.38 75 GLY B C 1
ATOM 8121 O O . GLY B 1 75 ? 24.688 -36.438 4.633 1 94.38 75 GLY B O 1
ATOM 8122 N N . GLU B 1 76 ? 26.375 -35.25 3.59 1 95.69 76 GLU B N 1
ATOM 8123 C CA . GLU B 1 76 ? 25.609 -34 3.439 1 95.69 76 GLU B CA 1
ATOM 8124 C C . GLU B 1 76 ? 24.406 -34.188 2.529 1 95.69 76 GLU B C 1
ATOM 8126 O O . GLU B 1 76 ? 24.453 -35 1.593 1 95.69 76 GLU B O 1
ATOM 8131 N N . TRP B 1 77 ? 23.281 -33.562 2.883 1 96.75 77 TRP B N 1
ATOM 8132 C CA . TRP B 1 77 ? 22.062 -33.75 2.102 1 96.75 77 TRP B CA 1
ATOM 8133 C C . TRP B 1 77 ? 21.297 -32.438 1.975 1 96.75 77 TRP B C 1
ATOM 8135 O O . TRP B 1 77 ? 21.188 -31.672 2.947 1 96.75 77 TRP B O 1
ATOM 8145 N N . TYR B 1 78 ? 20.828 -32.125 0.788 1 96.44 78 TYR B N 1
ATOM 8146 C CA . TYR B 1 78 ? 19.984 -30.984 0.551 1 96.44 78 TYR B CA 1
ATOM 8147 C C . TYR B 1 78 ? 18.547 -31.422 0.251 1 96.44 78 TYR B C 1
ATOM 8149 O O . TYR B 1 78 ? 18.312 -32.188 -0.673 1 96.44 78 TYR B O 1
ATOM 8157 N N . VAL B 1 79 ? 17.625 -30.906 1.032 1 97.06 79 VAL B N 1
ATOM 8158 C CA . VAL B 1 79 ? 16.203 -31.109 0.778 1 97.06 79 VAL B CA 1
ATOM 8159 C C . VAL B 1 79 ? 15.703 -30.062 -0.215 1 97.06 79 VAL B C 1
ATOM 8161 O O . VAL B 1 79 ? 15.625 -28.875 0.11 1 97.06 79 VAL B O 1
ATOM 8164 N N . GLY B 1 80 ? 15.414 -30.547 -1.391 1 96.38 80 GLY B N 1
ATOM 8165 C CA . GLY B 1 80 ? 14.805 -29.641 -2.34 1 96.38 80 GLY B CA 1
ATOM 8166 C C . GLY B 1 80 ? 15.547 -29.562 -3.664 1 96.38 80 GLY B C 1
ATOM 8167 O O . GLY B 1 80 ? 16.781 -29.531 -3.691 1 96.38 80 GLY B O 1
ATOM 8168 N N . GLN B 1 81 ? 14.859 -29.625 -4.742 1 96.38 81 GLN B N 1
ATOM 8169 C CA . GLN B 1 81 ? 15.258 -29.438 -6.133 1 96.38 81 GLN B CA 1
ATOM 8170 C C . GLN B 1 81 ? 14.055 -29.062 -7 1 96.38 81 GLN B C 1
ATOM 8172 O O . GLN B 1 81 ? 13.016 -29.703 -6.945 1 96.38 81 GLN B O 1
ATOM 8177 N N . GLU B 1 82 ? 14.227 -28.016 -7.75 1 96.62 82 GLU B N 1
ATOM 8178 C CA . GLU B 1 82 ? 13.094 -27.516 -8.523 1 96.62 82 GLU B CA 1
ATOM 8179 C C . GLU B 1 82 ? 12.797 -28.422 -9.711 1 96.62 82 GLU B C 1
ATOM 8181 O O . GLU B 1 82 ? 13.719 -28.922 -10.367 1 96.62 82 GLU B O 1
ATOM 8186 N N . VAL B 1 83 ? 11.477 -28.578 -9.961 1 97.56 83 VAL B N 1
ATOM 8187 C CA . VAL B 1 83 ? 11.078 -29.469 -11.039 1 97.56 83 VAL B CA 1
ATOM 8188 C C . VAL B 1 83 ? 9.766 -29 -11.656 1 97.56 83 VAL B C 1
ATOM 8190 O O . VAL B 1 83 ? 8.984 -29.812 -12.164 1 97.56 83 VAL B O 1
ATOM 8193 N N . ALA B 1 84 ? 9.438 -27.734 -11.656 1 93.62 84 ALA B N 1
ATOM 8194 C CA . ALA B 1 84 ? 8.172 -27.188 -12.125 1 93.62 84 ALA B CA 1
ATOM 8195 C C . ALA B 1 84 ? 7.855 -27.672 -13.539 1 93.62 84 ALA B C 1
ATOM 8197 O O . ALA B 1 84 ? 6.719 -28.047 -13.836 1 93.62 84 ALA B O 1
ATOM 8198 N N . ARG B 1 85 ? 8.797 -27.672 -14.398 1 95.38 85 ARG B N 1
ATOM 8199 C CA . ARG B 1 85 ? 8.617 -28.109 -15.781 1 95.38 85 ARG B CA 1
ATOM 8200 C C . ARG B 1 85 ? 9.859 -28.844 -16.281 1 95.38 85 ARG B C 1
ATOM 8202 O O . ARG B 1 85 ? 10.367 -28.547 -17.359 1 95.38 85 ARG B O 1
ATOM 8209 N N . GLY B 1 86 ? 10.188 -29.828 -15.477 1 96.31 86 GLY B N 1
ATOM 8210 C CA . GLY B 1 86 ? 11.406 -30.609 -15.656 1 96.31 86 GLY B CA 1
ATOM 8211 C C . GLY B 1 86 ? 12.477 -30.281 -14.633 1 96.31 86 GLY B C 1
ATOM 8212 O O . GLY B 1 86 ? 12.312 -29.359 -13.828 1 96.31 86 GLY B O 1
ATOM 8213 N N . TYR B 1 87 ? 13.531 -31.125 -14.648 1 96.38 87 TYR B N 1
ATOM 8214 C CA . TYR B 1 87 ? 14.633 -30.906 -13.711 1 96.38 87 TYR B CA 1
ATOM 8215 C C . TYR B 1 87 ? 15.281 -29.547 -13.93 1 96.38 87 TYR B C 1
ATOM 8217 O O . TYR B 1 87 ? 15.602 -29.172 -15.062 1 96.38 87 TYR B O 1
ATOM 8225 N N . VAL B 1 88 ? 15.461 -28.781 -12.906 1 95.88 88 VAL B N 1
ATOM 8226 C CA . VAL B 1 88 ? 15.961 -27.406 -13.031 1 95.88 88 VAL B CA 1
ATOM 8227 C C . VAL B 1 88 ? 17.391 -27.344 -12.484 1 95.88 88 VAL B C 1
ATOM 8229 O O . VAL B 1 88 ? 17.594 -27.391 -11.266 1 95.88 88 VAL B O 1
ATOM 8232 N N . SER B 1 89 ? 18.312 -27.234 -13.383 1 91.31 89 SER B N 1
ATOM 8233 C CA . SER B 1 89 ? 19.672 -26.875 -13.023 1 91.31 89 SER B CA 1
ATOM 8234 C C . SER B 1 89 ? 19.969 -25.406 -13.359 1 91.31 89 SER B C 1
ATOM 8236 O O . SER B 1 89 ? 19.391 -24.859 -14.305 1 91.31 89 SER B O 1
ATOM 8238 N N . ARG B 1 90 ? 20.781 -24.812 -12.578 1 87 90 ARG B N 1
ATOM 8239 C CA . ARG B 1 90 ? 21.188 -23.438 -12.875 1 87 90 ARG B CA 1
ATOM 8240 C C . ARG B 1 90 ? 22.5 -23.422 -13.664 1 87 90 ARG B C 1
ATOM 8242 O O . ARG B 1 90 ? 22.938 -22.359 -14.117 1 87 90 ARG B O 1
ATOM 8249 N N . GLU B 1 91 ? 23.031 -24.609 -13.836 1 90.12 91 GLU B N 1
ATOM 8250 C CA . GLU B 1 91 ? 24.312 -24.719 -14.523 1 90.12 91 GLU B CA 1
ATOM 8251 C C . GLU B 1 91 ? 24.125 -25.016 -16 1 90.12 91 GLU B C 1
ATOM 8253 O O . GLU B 1 91 ? 23.484 -26.016 -16.375 1 90.12 91 GLU B O 1
ATOM 8258 N N . LYS B 1 92 ? 24.75 -24.266 -16.828 1 88.38 92 LYS B N 1
ATOM 8259 C CA . LYS B 1 92 ? 24.625 -24.406 -18.281 1 88.38 92 LYS B CA 1
ATOM 8260 C C . LYS B 1 92 ? 25.125 -25.766 -18.75 1 88.38 92 LYS B C 1
ATOM 8262 O O . LYS B 1 92 ? 24.703 -26.266 -19.781 1 88.38 92 LYS B O 1
ATOM 8267 N N . THR B 1 93 ? 25.984 -26.375 -17.969 1 91.69 93 THR B N 1
ATOM 8268 C CA . THR B 1 93 ? 26.594 -27.641 -18.344 1 91.69 93 THR B CA 1
ATOM 8269 C C . THR B 1 93 ? 25.734 -28.812 -17.906 1 91.69 93 THR B C 1
ATOM 8271 O O . THR B 1 93 ? 26.078 -29.969 -18.141 1 91.69 93 THR B O 1
ATOM 8274 N N . GLU B 1 94 ? 24.578 -28.531 -17.375 1 93.69 94 GLU B N 1
ATOM 8275 C CA . GLU B 1 94 ? 23.688 -29.578 -16.891 1 93.69 94 GLU B CA 1
ATOM 8276 C C . GLU B 1 94 ? 22.328 -29.484 -17.594 1 93.69 94 GLU B C 1
ATOM 8278 O O . GLU B 1 94 ? 21.312 -29.219 -16.953 1 93.69 94 GLU B O 1
ATOM 8283 N N . PRO B 1 95 ? 22.297 -29.797 -18.844 1 95 95 PRO B N 1
ATOM 8284 C CA . PRO B 1 95 ? 21.031 -29.703 -19.562 1 95 95 PRO B CA 1
ATOM 8285 C C . PRO B 1 95 ? 20.016 -30.75 -19.109 1 95 95 PRO B C 1
ATOM 8287 O O . PRO B 1 95 ? 20.391 -31.844 -18.688 1 95 95 PRO B O 1
ATOM 8290 N N . SER B 1 96 ? 18.812 -30.453 -19.141 1 96.44 96 SER B N 1
ATOM 8291 C CA . SER B 1 96 ? 17.656 -31.312 -18.906 1 96.44 96 SER B CA 1
ATOM 8292 C C . SER B 1 96 ? 16.547 -31.062 -19.906 1 96.44 96 SER B C 1
ATOM 8294 O O . SER B 1 96 ? 16.656 -30.141 -20.734 1 96.44 96 SER B O 1
ATOM 8296 N N . THR B 1 97 ? 15.555 -31.906 -19.938 1 97.56 97 THR B N 1
ATOM 8297 C CA . THR B 1 97 ? 14.383 -31.703 -20.781 1 97.56 97 THR B CA 1
ATOM 8298 C C . THR B 1 97 ? 13.469 -30.641 -20.188 1 97.56 97 THR B C 1
ATOM 8300 O O . THR B 1 97 ? 12.969 -30.797 -19.062 1 97.56 97 THR B O 1
ATOM 8303 N N . VAL B 1 98 ? 13.297 -29.562 -20.938 1 97.69 98 VAL B N 1
ATOM 8304 C CA . VAL B 1 98 ? 12.469 -28.453 -20.453 1 97.69 98 VAL B CA 1
ATOM 8305 C C . VAL B 1 98 ? 11.086 -28.547 -21.094 1 97.69 98 VAL B C 1
ATOM 8307 O O . VAL B 1 98 ? 10.938 -28.312 -22.297 1 97.69 98 VAL B O 1
ATOM 8310 N N . PHE B 1 99 ? 10.086 -28.828 -20.312 1 98.5 99 PHE B N 1
ATOM 8311 C CA . PHE B 1 99 ? 8.711 -28.953 -20.781 1 98.5 99 PHE B CA 1
ATOM 8312 C C . PHE B 1 99 ? 8.062 -27.594 -20.938 1 98.5 99 PHE B C 1
ATOM 8314 O O . PHE B 1 99 ? 8.641 -26.578 -20.547 1 98.5 99 PHE B O 1
ATOM 8321 N N . PRO B 1 100 ? 6.812 -27.531 -21.578 1 98.5 100 PRO B N 1
ATOM 8322 C CA . PRO B 1 100 ? 6.031 -26.297 -21.516 1 98.5 100 PRO B CA 1
ATOM 8323 C C . PRO B 1 100 ? 5.723 -25.875 -20.078 1 98.5 100 PRO B C 1
ATOM 8325 O O . PRO B 1 100 ? 5.859 -26.672 -19.156 1 98.5 100 PRO B O 1
ATOM 8328 N N . GLN B 1 101 ? 5.367 -24.578 -19.891 1 98.44 101 GLN B N 1
ATOM 8329 C CA . GLN B 1 101 ? 4.961 -24.125 -18.562 1 98.44 101 GLN B CA 1
ATOM 8330 C C . GLN B 1 101 ? 3.789 -24.938 -18.031 1 98.44 101 GLN B C 1
ATOM 8332 O O . GLN B 1 101 ? 2.934 -25.375 -18.812 1 98.44 101 GLN B O 1
ATOM 8337 N N . PRO B 1 102 ? 3.711 -25.141 -16.734 1 98.31 102 PRO B N 1
ATOM 8338 C CA . PRO B 1 102 ? 2.676 -25.969 -16.125 1 98.31 102 PRO B CA 1
ATOM 8339 C C . PRO B 1 102 ? 1.267 -25.578 -16.547 1 98.31 102 PRO B C 1
ATOM 8341 O O . PRO B 1 102 ? 0.416 -26.438 -16.781 1 98.31 102 PRO B O 1
ATOM 8344 N N . ILE B 1 103 ? 0.966 -24.344 -16.672 1 98.06 103 ILE B N 1
ATOM 8345 C CA . ILE B 1 103 ? -0.368 -23.922 -17.094 1 98.06 103 ILE B CA 1
ATOM 8346 C C . ILE B 1 103 ? -0.658 -24.422 -18.5 1 98.06 103 ILE B C 1
ATOM 8348 O O . ILE B 1 103 ? -1.805 -24.734 -18.828 1 98.06 103 ILE B O 1
ATOM 8352 N N . GLY B 1 104 ? 0.39 -24.484 -19.375 1 98.5 104 GLY B N 1
ATOM 8353 C CA . GLY B 1 104 ? 0.257 -25.109 -20.672 1 98.5 104 GLY B CA 1
ATOM 8354 C C . GLY B 1 104 ? 0.066 -26.609 -20.594 1 98.5 104 GLY B C 1
ATOM 8355 O O . GLY B 1 104 ? -0.725 -27.188 -21.344 1 98.5 104 GLY B O 1
ATOM 8356 N N . LEU B 1 105 ? 0.76 -27.234 -19.688 1 98.69 105 LEU B N 1
ATOM 8357 C CA . LEU B 1 105 ? 0.596 -28.672 -19.484 1 98.69 105 LEU B CA 1
ATOM 8358 C C . LEU B 1 105 ? -0.822 -29 -19.031 1 98.69 105 LEU B C 1
ATOM 8360 O O . LEU B 1 105 ? -1.405 -29.984 -19.469 1 98.69 105 LEU B O 1
ATOM 8364 N N . ALA B 1 106 ? -1.353 -28.172 -18.188 1 98.5 106 ALA B N 1
ATOM 8365 C CA . ALA B 1 106 ? -2.738 -28.344 -17.75 1 98.5 106 ALA B CA 1
ATOM 8366 C C . ALA B 1 106 ? -3.695 -28.25 -18.938 1 98.5 106 ALA B C 1
ATOM 8368 O O . ALA B 1 106 ? -4.727 -28.938 -18.953 1 98.5 106 ALA B O 1
ATOM 8369 N N . SER B 1 107 ? -3.363 -27.5 -19.906 1 98.62 107 SER B N 1
ATOM 8370 C CA . SER B 1 107 ? -4.211 -27.281 -21.078 1 98.62 107 SER B CA 1
ATOM 8371 C C . SER B 1 107 ? -4.316 -28.547 -21.922 1 98.62 107 SER B C 1
ATOM 8373 O O . SER B 1 107 ? -5.207 -28.656 -22.766 1 98.62 107 SER B O 1
ATOM 8375 N N . THR B 1 108 ? -3.455 -29.469 -21.703 1 98.75 108 THR B N 1
ATOM 8376 C CA . THR B 1 108 ? -3.459 -30.688 -22.5 1 98.75 108 THR B CA 1
ATOM 8377 C C . THR B 1 108 ? -4.617 -31.594 -22.109 1 98.75 108 THR B C 1
ATOM 8379 O O . THR B 1 108 ? -5.059 -32.438 -22.891 1 98.75 108 THR B O 1
ATOM 8382 N N . PHE B 1 109 ? -5.027 -31.5 -20.828 1 98.69 109 PHE B N 1
ATOM 8383 C CA . PHE B 1 109 ? -6.031 -32.406 -20.281 1 98.69 109 PHE B CA 1
ATOM 8384 C C . PHE B 1 109 ? -5.645 -33.875 -20.547 1 98.69 109 PHE B C 1
ATOM 8386 O O . PHE B 1 109 ? -6.492 -34.688 -20.922 1 98.69 109 PHE B O 1
ATOM 8393 N N . ASP B 1 110 ? -4.363 -34.156 -20.344 1 98.69 110 ASP B N 1
ATOM 8394 C CA . ASP B 1 110 ? -3.852 -35.5 -20.688 1 98.69 110 ASP B CA 1
ATOM 8395 C C . ASP B 1 110 ? -3.029 -36.062 -19.531 1 98.69 110 ASP B C 1
ATOM 8397 O O . ASP B 1 110 ? -1.798 -36 -19.547 1 98.69 110 ASP B O 1
ATOM 8401 N N . PRO B 1 111 ? -3.68 -36.75 -18.625 1 98.31 111 PRO B N 1
ATOM 8402 C CA . PRO B 1 111 ? -2.957 -37.344 -17.5 1 98.31 111 PRO B CA 1
ATOM 8403 C C . PRO B 1 111 ? -1.911 -38.375 -17.922 1 98.31 111 PRO B C 1
ATOM 8405 O O . PRO B 1 111 ? -0.876 -38.5 -17.266 1 98.31 111 PRO B O 1
ATOM 8408 N N . ASN B 1 112 ? -2.129 -39.062 -18.984 1 98.19 112 ASN B N 1
ATOM 8409 C CA . ASN B 1 112 ? -1.142 -40 -19.469 1 98.19 112 ASN B CA 1
ATOM 8410 C C . ASN B 1 112 ? 0.154 -39.312 -19.891 1 98.19 112 ASN B C 1
ATOM 8412 O O . ASN B 1 112 ? 1.245 -39.812 -19.562 1 98.19 112 ASN B O 1
ATOM 8416 N N . LEU B 1 113 ? -0.012 -38.281 -20.609 1 98.56 113 LEU B N 1
ATOM 8417 C CA . LEU B 1 113 ? 1.163 -37.5 -20.969 1 98.56 113 LEU B CA 1
ATOM 8418 C C . LEU B 1 113 ? 1.878 -36.969 -19.734 1 98.56 113 LEU B C 1
ATOM 8420 O O . LEU B 1 113 ? 3.109 -37 -19.672 1 98.56 113 LEU B O 1
ATOM 8424 N N . MET B 1 114 ? 1.104 -36.531 -18.766 1 98.56 114 MET B N 1
ATOM 8425 C CA . MET B 1 114 ? 1.679 -36.031 -17.531 1 98.56 114 MET B CA 1
ATOM 8426 C C . MET B 1 114 ? 2.516 -37.062 -16.828 1 98.56 114 MET B C 1
ATOM 8428 O O . MET B 1 114 ? 3.574 -36.781 -16.266 1 98.56 114 MET B O 1
ATOM 8432 N N . GLU B 1 115 ? 2.018 -38.312 -16.797 1 98.56 115 GLU B N 1
ATOM 8433 C CA . GLU B 1 115 ? 2.764 -39.375 -16.172 1 98.56 115 GLU B CA 1
ATOM 8434 C C . GLU B 1 115 ? 4.098 -39.625 -16.859 1 98.56 115 GLU B C 1
ATOM 8436 O O . GLU B 1 115 ? 5.121 -39.812 -16.203 1 98.56 115 GLU B O 1
ATOM 8441 N N . GLN B 1 116 ? 4.102 -39.562 -18.172 1 98.5 116 GLN B N 1
ATOM 8442 C CA . GLN B 1 116 ? 5.332 -39.719 -18.938 1 98.5 116 GLN B CA 1
ATOM 8443 C C . GLN B 1 116 ? 6.32 -38.594 -18.641 1 98.5 116 GLN B C 1
ATOM 8445 O O . GLN B 1 116 ? 7.516 -38.844 -18.484 1 98.5 116 GLN B O 1
ATOM 8450 N N . LEU B 1 117 ? 5.848 -37.438 -18.609 1 98.69 117 LEU B N 1
ATOM 8451 C CA . LEU B 1 117 ? 6.691 -36.281 -18.281 1 98.69 117 LEU B CA 1
ATOM 8452 C C . LEU B 1 117 ? 7.273 -36.438 -16.875 1 98.69 117 LEU B C 1
ATOM 8454 O O . LEU B 1 117 ? 8.438 -36.094 -16.656 1 98.69 117 LEU B O 1
ATOM 8458 N N . GLY B 1 118 ? 6.41 -36.906 -15.93 1 98.5 118 GLY B N 1
ATOM 8459 C CA . GLY B 1 118 ? 6.906 -37.156 -14.594 1 98.5 118 GLY B CA 1
ATOM 8460 C C . GLY B 1 118 ? 8.039 -38.188 -14.562 1 98.5 118 GLY B C 1
ATOM 8461 O O . GLY B 1 118 ? 9.023 -38 -13.852 1 98.5 118 GLY B O 1
ATOM 8462 N N . GLU B 1 119 ? 7.871 -39.188 -15.344 1 97.88 119 GLU B N 1
ATOM 8463 C CA . GLU B 1 119 ? 8.906 -40.219 -15.43 1 97.88 119 GLU B CA 1
ATOM 8464 C C . GLU B 1 119 ? 10.227 -39.625 -15.93 1 97.88 119 GLU B C 1
ATOM 8466 O O . GLU B 1 119 ? 11.289 -39.906 -15.375 1 97.88 119 GLU B O 1
ATOM 8471 N N . ILE B 1 120 ? 10.164 -38.781 -16.906 1 98.06 120 ILE B N 1
ATOM 8472 C CA . ILE B 1 120 ? 11.352 -38.156 -17.469 1 98.06 120 ILE B CA 1
ATOM 8473 C C . ILE B 1 120 ? 12.023 -37.281 -16.406 1 98.06 120 ILE B C 1
ATOM 8475 O O . ILE B 1 120 ? 13.234 -37.375 -16.203 1 98.06 120 ILE B O 1
ATOM 8479 N N . ALA B 1 121 ? 11.266 -36.5 -15.734 1 98 121 ALA B N 1
ATOM 8480 C CA . ALA B 1 121 ? 11.805 -35.625 -14.703 1 98 121 ALA B CA 1
ATOM 8481 C C . ALA B 1 121 ? 12.492 -36.406 -13.602 1 98 121 ALA B C 1
ATOM 8483 O O . ALA B 1 121 ? 13.578 -36.062 -13.148 1 98 121 ALA B O 1
ATOM 8484 N N . GLY B 1 122 ? 11.805 -37.5 -13.156 1 97.75 122 GLY B N 1
ATOM 8485 C CA . GLY B 1 122 ? 12.391 -38.375 -12.141 1 97.75 122 GLY B CA 1
ATOM 8486 C C . GLY B 1 122 ? 13.688 -39 -12.586 1 97.75 122 GLY B C 1
ATOM 8487 O O . GLY B 1 122 ? 14.656 -39.062 -11.82 1 97.75 122 GLY B O 1
ATOM 8488 N N . GLU B 1 123 ? 13.688 -39.469 -13.797 1 97.31 123 GLU B N 1
ATOM 8489 C CA . GLU B 1 123 ? 14.875 -40.094 -14.352 1 97.31 123 GLU B CA 1
ATOM 8490 C C . GLU B 1 123 ? 16.047 -39.125 -14.438 1 97.31 123 GLU B C 1
ATOM 8492 O O . GLU B 1 123 ? 17.172 -39.438 -14.078 1 97.31 123 GLU B O 1
ATOM 8497 N N . GLU B 1 124 ? 15.75 -37.969 -14.859 1 97.69 124 GLU B N 1
ATOM 8498 C CA . GLU B 1 124 ? 16.812 -37 -15.031 1 97.69 124 GLU B CA 1
ATOM 8499 C C . GLU B 1 124 ? 17.344 -36.5 -13.68 1 97.69 124 GLU B C 1
ATOM 8501 O O . GLU B 1 124 ? 18.531 -36.219 -13.539 1 97.69 124 GLU B O 1
ATOM 8506 N N . ALA B 1 125 ? 16.469 -36.469 -12.703 1 97.69 125 ALA B N 1
ATOM 8507 C CA . ALA B 1 125 ? 16.922 -36.156 -11.344 1 97.69 125 ALA B CA 1
ATOM 8508 C C . ALA B 1 125 ? 17.891 -37.219 -10.836 1 97.69 125 ALA B C 1
ATOM 8510 O O . ALA B 1 125 ? 18.906 -36.906 -10.227 1 97.69 125 ALA B O 1
ATOM 8511 N N . ARG B 1 126 ? 17.562 -38.469 -11.047 1 97.25 126 ARG B N 1
ATOM 8512 C CA . ARG B 1 126 ? 18.438 -39.562 -10.641 1 97.25 126 ARG B CA 1
ATOM 8513 C C . ARG B 1 126 ? 19.781 -39.469 -11.344 1 97.25 126 ARG B C 1
ATOM 8515 O O . ARG B 1 126 ? 20.812 -39.781 -10.75 1 97.25 126 ARG B O 1
ATOM 8522 N N . TYR B 1 127 ? 19.766 -39.094 -12.586 1 96.88 127 TYR B N 1
ATOM 8523 C CA . TYR B 1 127 ? 21.016 -38.906 -13.344 1 96.88 127 TYR B CA 1
ATOM 8524 C C . TYR B 1 127 ? 21.938 -37.938 -12.656 1 96.88 127 TYR B C 1
ATOM 8526 O O . TYR B 1 127 ? 23.109 -38.219 -12.422 1 96.88 127 TYR B O 1
ATOM 8534 N N . TYR B 1 128 ? 21.422 -36.781 -12.312 1 96.25 128 TYR B N 1
ATOM 8535 C CA . TYR B 1 128 ? 22.25 -35.719 -11.719 1 96.25 128 TYR B CA 1
ATOM 8536 C C . TYR B 1 128 ? 22.609 -36.062 -10.273 1 96.25 128 TYR B C 1
ATOM 8538 O O . TYR B 1 128 ? 23.688 -35.688 -9.797 1 96.25 128 TYR B O 1
ATOM 8546 N N . HIS B 1 129 ? 21.703 -36.781 -9.555 1 96.44 129 HIS B N 1
ATOM 8547 C CA . HIS B 1 129 ? 22.047 -37.25 -8.219 1 96.44 129 HIS B CA 1
ATOM 8548 C C . HIS B 1 129 ? 23.281 -38.125 -8.258 1 96.44 129 HIS B C 1
ATOM 8550 O O . HIS B 1 129 ? 24.141 -38.031 -7.367 1 96.44 129 HIS B O 1
ATOM 8556 N N . ARG B 1 130 ? 23.375 -38.969 -9.164 1 94.88 130 ARG B N 1
ATOM 8557 C CA . ARG B 1 130 ? 24.516 -39.875 -9.273 1 94.88 130 ARG B CA 1
ATOM 8558 C C . ARG B 1 130 ? 25.828 -39.125 -9.453 1 94.88 130 ARG B C 1
ATOM 8560 O O . ARG B 1 130 ? 26.875 -39.531 -8.969 1 94.88 130 ARG B O 1
ATOM 8567 N N . LYS B 1 131 ? 25.703 -38 -10.094 1 93.5 131 LYS B N 1
ATOM 8568 C CA . LYS B 1 131 ? 26.875 -37.156 -10.297 1 93.5 131 LYS B CA 1
ATOM 8569 C C . LYS B 1 131 ? 27.25 -36.438 -9.008 1 93.5 131 LYS B C 1
ATOM 8571 O O . LYS B 1 131 ? 28.422 -36.188 -8.75 1 93.5 131 LYS B O 1
ATOM 8576 N N . ASP B 1 132 ? 26.328 -36.062 -8.234 1 94.38 132 ASP B N 1
ATOM 8577 C CA . ASP B 1 132 ? 26.5 -35.375 -6.953 1 94.38 132 ASP B CA 1
ATOM 8578 C C . ASP B 1 132 ? 25.5 -35.906 -5.918 1 94.38 132 ASP B C 1
ATOM 8580 O O . ASP B 1 132 ? 24.438 -35.312 -5.73 1 94.38 132 ASP B O 1
ATOM 8584 N N . PRO B 1 133 ? 25.891 -36.938 -5.227 1 94 133 PRO B N 1
ATOM 8585 C CA . PRO B 1 133 ? 24.938 -37.625 -4.352 1 94 133 PRO B CA 1
ATOM 8586 C C . PRO B 1 133 ? 24.703 -36.875 -3.039 1 94 133 PRO B C 1
ATOM 8588 O O . PRO B 1 133 ? 24.766 -37.469 -1.964 1 94 133 PRO B O 1
ATOM 8591 N N . LYS B 1 134 ? 24.297 -35.594 -3.064 1 95 134 LYS B N 1
ATOM 8592 C CA . LYS B 1 134 ? 24.031 -34.781 -1.898 1 95 134 LYS B CA 1
ATOM 8593 C C . LYS B 1 134 ? 22.578 -34.312 -1.871 1 95 134 LYS B C 1
ATOM 8595 O O . LYS B 1 134 ? 22.234 -33.344 -1.154 1 95 134 LYS B O 1
ATOM 8600 N N . GLY B 1 135 ? 21.75 -34.969 -2.67 1 95.38 135 GLY B N 1
ATOM 8601 C CA . GLY B 1 135 ? 20.359 -34.562 -2.764 1 95.38 135 GLY B CA 1
ATOM 8602 C C . GLY B 1 135 ? 19.797 -34.688 -4.168 1 95.38 135 GLY B C 1
ATOM 8603 O O . GLY B 1 135 ? 19.938 -35.719 -4.812 1 95.38 135 GLY B O 1
ATOM 8604 N N . HIS B 1 136 ? 19.062 -33.688 -4.688 1 95.38 136 HIS B N 1
ATOM 8605 C CA . HIS B 1 136 ? 18.516 -33.625 -6.039 1 95.38 136 HIS B CA 1
ATOM 8606 C C . HIS B 1 136 ? 17.25 -34.469 -6.172 1 95.38 136 HIS B C 1
ATOM 8608 O O . HIS B 1 136 ? 16.594 -34.438 -7.211 1 95.38 136 HIS B O 1
ATOM 8614 N N . LEU B 1 137 ? 16.875 -35.25 -5.145 1 97.88 137 LEU B N 1
ATOM 8615 C CA . LEU B 1 137 ? 15.844 -36.25 -5.34 1 97.88 137 LEU B CA 1
ATOM 8616 C C . LEU B 1 137 ? 14.555 -35.875 -4.617 1 97.88 137 LEU B C 1
ATOM 8618 O O . LEU B 1 137 ? 13.523 -36.531 -4.793 1 97.88 137 LEU B O 1
ATOM 8622 N N . MET B 1 138 ? 14.547 -34.938 -3.779 1 97.94 138 MET B N 1
ATOM 8623 C CA . MET B 1 138 ? 13.352 -34.375 -3.184 1 97.94 138 MET B CA 1
ATOM 8624 C C . MET B 1 138 ? 12.883 -33.156 -3.965 1 97.94 138 MET B C 1
ATOM 8626 O O . MET B 1 138 ? 13.328 -32.031 -3.693 1 97.94 138 MET B O 1
ATOM 8630 N N . LEU B 1 139 ? 11.984 -33.406 -4.848 1 98.06 139 LEU B N 1
ATOM 8631 C CA . LEU B 1 139 ? 11.711 -32.469 -5.93 1 98.06 139 LEU B CA 1
ATOM 8632 C C . LEU B 1 139 ? 10.594 -31.5 -5.543 1 98.06 139 LEU B C 1
ATOM 8634 O O . LEU B 1 139 ? 9.516 -31.922 -5.117 1 98.06 139 LEU B O 1
ATOM 8638 N N . TRP B 1 140 ? 10.859 -30.234 -5.684 1 97.81 140 TRP B N 1
ATOM 8639 C CA . TRP B 1 140 ? 9.875 -29.188 -5.41 1 97.81 140 TRP B CA 1
ATOM 8640 C C . TRP B 1 140 ? 8.961 -28.969 -6.613 1 97.81 140 TRP B C 1
ATOM 8642 O O . TRP B 1 140 ? 9.25 -28.141 -7.48 1 97.81 140 TRP B O 1
ATOM 8652 N N . GLY B 1 141 ? 7.848 -29.578 -6.727 1 95.94 141 GLY B N 1
ATOM 8653 C CA . GLY B 1 141 ? 6.832 -29.531 -7.766 1 95.94 141 GLY B CA 1
ATOM 8654 C C . GLY B 1 141 ? 5.934 -30.766 -7.762 1 95.94 141 GLY B C 1
ATOM 8655 O O . GLY B 1 141 ? 6.336 -31.828 -7.305 1 95.94 141 GLY B O 1
ATOM 8656 N N . PRO B 1 142 ? 4.781 -30.641 -8.141 1 97.56 142 PRO B N 1
ATOM 8657 C CA . PRO B 1 142 ? 4.184 -29.531 -8.891 1 97.56 142 PRO B CA 1
ATOM 8658 C C . PRO B 1 142 ? 3.586 -28.469 -7.98 1 97.56 142 PRO B C 1
ATOM 8660 O O . PRO B 1 142 ? 3.332 -28.719 -6.801 1 97.56 142 PRO B O 1
ATOM 8663 N N . THR B 1 143 ? 3.389 -27.234 -8.531 1 97.25 143 THR B N 1
ATOM 8664 C CA . THR B 1 143 ? 2.607 -26.172 -7.895 1 97.25 143 THR B CA 1
ATOM 8665 C C . THR B 1 143 ? 1.113 -26.422 -8.07 1 97.25 143 THR B C 1
ATOM 8667 O O . THR B 1 143 ? 0.609 -26.438 -9.195 1 97.25 143 THR B O 1
ATOM 8670 N N . VAL B 1 144 ? 0.437 -26.609 -6.977 1 96.06 144 VAL B N 1
ATOM 8671 C CA . VAL B 1 144 ? -0.945 -27.078 -7.031 1 96.06 144 VAL B CA 1
ATOM 8672 C C . VAL B 1 144 ? -1.884 -25.969 -6.555 1 96.06 144 VAL B C 1
ATOM 8674 O O . VAL B 1 144 ? -3.084 -26.203 -6.383 1 96.06 144 VAL B O 1
ATOM 8677 N N . ASP B 1 145 ? -1.387 -24.781 -6.422 1 94.44 145 ASP B N 1
ATOM 8678 C CA . ASP B 1 145 ? -2.219 -23.641 -6.07 1 94.44 145 ASP B CA 1
ATOM 8679 C C . ASP B 1 145 ? -3.316 -23.406 -7.105 1 94.44 145 ASP B C 1
ATOM 8681 O O . ASP B 1 145 ? -3.029 -23.219 -8.289 1 94.44 145 ASP B O 1
ATOM 8685 N N . PRO B 1 146 ? -4.605 -23.438 -6.621 1 96.69 146 PRO B N 1
ATOM 8686 C CA . PRO B 1 146 ? -5.645 -23.109 -7.598 1 96.69 146 PRO B CA 1
ATOM 8687 C C . PRO B 1 146 ? -5.523 -21.688 -8.141 1 96.69 146 PRO B C 1
ATOM 8689 O O . PRO B 1 146 ? -5.301 -20.75 -7.367 1 96.69 146 PRO B O 1
ATOM 8692 N N . GLU B 1 147 ? -5.629 -21.578 -9.422 1 97.31 147 GLU B N 1
ATOM 8693 C CA . GLU B 1 147 ? -5.449 -20.297 -10.078 1 97.31 147 GLU B CA 1
ATOM 8694 C C . GLU B 1 147 ? -6.77 -19.547 -10.203 1 97.31 147 GLU B C 1
ATOM 8696 O O . GLU B 1 147 ? -7.234 -19.266 -11.305 1 97.31 147 GLU B O 1
ATOM 8701 N N . ARG B 1 148 ? -7.277 -19.062 -9.078 1 96.38 148 ARG B N 1
ATOM 8702 C CA . ARG B 1 148 ? -8.562 -18.391 -9.008 1 96.38 148 ARG B CA 1
ATOM 8703 C C . ARG B 1 148 ? -8.484 -17 -9.633 1 96.38 148 ARG B C 1
ATOM 8705 O O . ARG B 1 148 ? -9.5 -16.438 -10.039 1 96.38 148 ARG B O 1
ATOM 8712 N N . ASP B 1 149 ? -7.332 -16.375 -9.578 1 96.94 149 ASP B N 1
ATOM 8713 C CA . ASP B 1 149 ? -7.156 -15.023 -10.102 1 96.94 149 ASP B CA 1
ATOM 8714 C C . ASP B 1 149 ? -6.086 -14.992 -11.188 1 96.94 149 ASP B C 1
ATOM 8716 O O . ASP B 1 149 ? -4.906 -15.211 -10.906 1 96.94 149 ASP B O 1
ATOM 8720 N N . PRO B 1 150 ? -6.445 -14.648 -12.391 1 97.06 150 PRO B N 1
ATOM 8721 C CA . PRO B 1 150 ? -5.5 -14.68 -13.508 1 97.06 150 PRO B CA 1
ATOM 8722 C C . PRO B 1 150 ? -4.465 -13.555 -13.438 1 97.06 150 PRO B C 1
ATOM 8724 O O . PRO B 1 150 ? -3.514 -13.539 -14.219 1 97.06 150 PRO B O 1
ATOM 8727 N N . ARG B 1 151 ? -4.562 -12.555 -12.492 1 96.88 151 ARG B N 1
ATOM 8728 C CA . ARG B 1 151 ? -3.592 -11.477 -12.305 1 96.88 151 ARG B CA 1
ATOM 8729 C C . ARG B 1 151 ? -2.357 -11.977 -11.562 1 96.88 151 ARG B C 1
ATOM 8731 O O . ARG B 1 151 ? -1.324 -11.305 -11.539 1 96.88 151 ARG B O 1
ATOM 8738 N N . TRP B 1 152 ? -2.424 -13.172 -10.977 1 97.38 152 TRP B N 1
ATOM 8739 C CA . TRP B 1 152 ? -1.329 -13.719 -10.18 1 97.38 152 TRP B CA 1
ATOM 8740 C C . TRP B 1 152 ? -0.045 -13.797 -10.992 1 97.38 152 TRP B C 1
ATOM 8742 O O . TRP B 1 152 ? -0.047 -14.312 -12.117 1 97.38 152 TRP B O 1
ATOM 8752 N N . GLY B 1 153 ? 1.04 -13.367 -10.445 1 96.38 153 GLY B N 1
ATOM 8753 C CA . GLY B 1 153 ? 2.311 -13.305 -11.148 1 96.38 153 GLY B CA 1
ATOM 8754 C C . GLY B 1 153 ? 2.904 -14.672 -11.43 1 96.38 153 GLY B C 1
ATOM 8755 O O . GLY B 1 153 ? 3.715 -14.828 -12.352 1 96.38 153 GLY B O 1
ATOM 8756 N N . ARG B 1 154 ? 2.475 -15.68 -10.719 1 96.94 154 ARG B N 1
ATOM 8757 C CA . ARG B 1 154 ? 3.043 -17.016 -10.867 1 96.94 154 ARG B CA 1
ATOM 8758 C C . ARG B 1 154 ? 2.043 -17.969 -11.523 1 96.94 154 ARG B C 1
ATOM 8760 O O . ARG B 1 154 ? 2.113 -19.188 -11.32 1 96.94 154 ARG B O 1
ATOM 8767 N N . THR B 1 155 ? 1.167 -17.453 -12.289 1 97.25 155 THR B N 1
ATOM 8768 C CA . THR B 1 155 ? 0.152 -18.25 -12.969 1 97.25 155 THR B CA 1
ATOM 8769 C C . THR B 1 155 ? 0.798 -19.359 -13.781 1 97.25 155 THR B C 1
ATOM 8771 O O . THR B 1 155 ? 0.252 -20.469 -13.883 1 97.25 155 THR B O 1
ATOM 8774 N N . GLU B 1 156 ? 1.961 -19.188 -14.336 1 96.75 156 GLU B N 1
ATOM 8775 C CA . GLU B 1 156 ? 2.637 -20.156 -15.195 1 96.75 156 GLU B CA 1
ATOM 8776 C C . GLU B 1 156 ? 2.979 -21.422 -14.43 1 96.75 156 GLU B C 1
ATOM 8778 O O . GLU B 1 156 ? 3.205 -22.469 -15.031 1 96.75 156 GLU B O 1
ATOM 8783 N N . GLU B 1 157 ? 2.967 -21.328 -13.141 1 97 157 GLU B N 1
ATOM 8784 C CA . GLU B 1 157 ? 3.428 -22.453 -12.336 1 97 157 GLU B CA 1
ATOM 8785 C C . GLU B 1 157 ? 2.283 -23.406 -12.023 1 97 157 GLU B C 1
ATOM 8787 O O . GLU B 1 157 ? 2.516 -24.547 -11.602 1 97 157 GLU B O 1
ATOM 8792 N N . GLY B 1 158 ? 1.079 -22.969 -12.195 1 96.94 158 GLY B N 1
ATOM 8793 C CA . GLY B 1 158 ? -0.041 -23.766 -11.711 1 96.94 158 GLY B CA 1
ATOM 8794 C C . GLY B 1 158 ? -0.71 -24.578 -12.805 1 96.94 158 GLY B C 1
ATOM 8795 O O . GLY B 1 158 ? -0.245 -24.594 -13.945 1 96.94 158 GLY B O 1
ATOM 8796 N N . TYR B 1 159 ? -1.776 -25.281 -12.461 1 98.25 159 TYR B N 1
ATOM 8797 C CA . TYR B 1 159 ? -2.457 -26.203 -13.359 1 98.25 159 TYR B CA 1
ATOM 8798 C C . TYR B 1 159 ? -3.914 -25.797 -13.555 1 98.25 159 TYR B C 1
ATOM 8800 O O . TYR B 1 159 ? -4.773 -26.656 -13.789 1 98.25 159 TYR B O 1
ATOM 8808 N N . GLY B 1 160 ? -4.199 -24.547 -13.344 1 98 160 GLY B N 1
ATOM 8809 C CA . GLY B 1 160 ? -5.512 -24.047 -13.711 1 98 160 GLY B CA 1
ATOM 8810 C C . GLY B 1 160 ? -6.379 -23.719 -12.508 1 98 160 GLY B C 1
ATOM 8811 O O . GLY B 1 160 ? -5.887 -23.656 -11.383 1 98 160 GLY B O 1
ATOM 8812 N N . GLU B 1 161 ? -7.742 -23.422 -12.734 1 98.19 161 GLU B N 1
ATOM 8813 C CA . GLU B 1 161 ? -8.609 -22.875 -11.695 1 98.19 161 GLU B CA 1
ATOM 8814 C C . GLU B 1 161 ? -9.555 -23.938 -11.148 1 98.19 161 GLU B C 1
ATOM 8816 O O . GLU B 1 161 ? -10.32 -23.672 -10.219 1 98.19 161 GLU B O 1
ATOM 8821 N N . ASP B 1 162 ? -9.547 -25.172 -11.695 1 98.44 162 ASP B N 1
ATOM 8822 C CA . ASP B 1 162 ? -10.484 -26.219 -11.273 1 98.44 162 ASP B CA 1
ATOM 8823 C C . ASP B 1 162 ? -9.781 -27.281 -10.422 1 98.44 162 ASP B C 1
ATOM 8825 O O . ASP B 1 162 ? -8.797 -27.875 -10.852 1 98.44 162 ASP B O 1
ATOM 8829 N N . PRO B 1 163 ? -10.305 -27.547 -9.25 1 97.31 163 PRO B N 1
ATOM 8830 C CA . PRO B 1 163 ? -9.609 -28.469 -8.352 1 97.31 163 PRO B CA 1
ATOM 8831 C C . PRO B 1 163 ? -9.547 -29.891 -8.898 1 97.31 163 PRO B C 1
ATOM 8833 O O . PRO B 1 163 ? -8.594 -30.609 -8.625 1 97.31 163 PRO B O 1
ATOM 8836 N N . PHE B 1 164 ? -10.562 -30.344 -9.688 1 97.62 164 PHE B N 1
ATOM 8837 C CA . PHE B 1 164 ? -10.547 -31.688 -10.258 1 97.62 164 PHE B CA 1
ATOM 8838 C C . PHE B 1 164 ? -9.461 -31.828 -11.312 1 97.62 164 PHE B C 1
ATOM 8840 O O . PHE B 1 164 ? -8.711 -32.812 -11.328 1 97.62 164 PHE B O 1
ATOM 8847 N N . LEU B 1 165 ? -9.391 -30.828 -12.164 1 98.56 165 LEU B N 1
ATOM 8848 C CA . LEU B 1 165 ? -8.344 -30.828 -13.172 1 98.56 165 LEU B CA 1
ATOM 8849 C C . LEU B 1 165 ? -6.961 -30.828 -12.531 1 98.56 165 LEU B C 1
ATOM 8851 O O . LEU B 1 165 ? -6.09 -31.609 -12.898 1 98.56 165 LEU B O 1
ATOM 8855 N N . ILE B 1 166 ? -6.758 -29.938 -11.578 1 98.31 166 ILE B N 1
ATOM 8856 C CA . ILE B 1 166 ? -5.488 -29.844 -10.867 1 98.31 166 ILE B CA 1
ATOM 8857 C C . ILE B 1 166 ? -5.125 -31.203 -10.266 1 98.31 166 ILE B C 1
ATOM 8859 O O . ILE B 1 166 ? -4.008 -31.688 -10.445 1 98.31 166 ILE B O 1
ATOM 8863 N N . GLY B 1 167 ? -6.094 -31.781 -9.602 1 97.88 167 GLY B N 1
ATOM 8864 C CA . GLY B 1 167 ? -5.867 -33.062 -8.945 1 97.88 167 GLY B CA 1
ATOM 8865 C C . GLY B 1 167 ? -5.449 -34.156 -9.898 1 97.88 167 GLY B C 1
ATOM 8866 O O . GLY B 1 167 ? -4.477 -34.875 -9.648 1 97.88 167 GLY B O 1
ATOM 8867 N N . GLU B 1 168 ? -6.125 -34.25 -11.023 1 97.69 168 GLU B N 1
ATOM 8868 C CA . GLU B 1 168 ? -5.848 -35.344 -11.977 1 97.69 168 GLU B CA 1
ATOM 8869 C C . GLU B 1 168 ? -4.477 -35.156 -12.625 1 97.69 168 GLU B C 1
ATOM 8871 O O . GLU B 1 168 ? -3.711 -36.125 -12.75 1 97.69 168 GLU B O 1
ATOM 8876 N N . MET B 1 169 ? -4.211 -33.969 -13.023 1 98.44 169 MET B N 1
ATOM 8877 C CA . MET B 1 169 ? -2.963 -33.688 -13.734 1 98.44 169 MET B CA 1
ATOM 8878 C C . MET B 1 169 ? -1.763 -33.875 -12.805 1 98.44 169 MET B C 1
ATOM 8880 O O . MET B 1 169 ? -0.751 -34.438 -13.203 1 98.44 169 MET B O 1
ATOM 8884 N N . THR B 1 170 ? -1.856 -33.406 -11.586 1 98.19 170 THR B N 1
ATOM 8885 C CA . THR B 1 170 ? -0.718 -33.469 -10.672 1 98.19 170 THR B CA 1
ATOM 8886 C C . THR B 1 170 ? -0.552 -34.875 -10.094 1 98.19 170 THR B C 1
ATOM 8888 O O . THR B 1 170 ? 0.567 -35.281 -9.805 1 98.19 170 THR B O 1
ATOM 8891 N N . THR B 1 171 ? -1.7 -35.594 -9.938 1 98.06 171 THR B N 1
ATOM 8892 C CA . THR B 1 171 ? -1.615 -37 -9.547 1 98.06 171 THR B CA 1
ATOM 8893 C C . THR B 1 171 ? -0.784 -37.781 -10.547 1 98.06 171 THR B C 1
ATOM 8895 O O . THR B 1 171 ? 0.149 -38.5 -10.164 1 98.06 171 THR B O 1
ATOM 8898 N N . ALA B 1 172 ? -1.068 -37.594 -11.797 1 98.5 172 ALA B N 1
ATOM 8899 C CA . ALA B 1 172 ? -0.358 -38.312 -12.852 1 98.5 172 ALA B CA 1
ATOM 8900 C C . ALA B 1 172 ? 1.116 -37.938 -12.883 1 98.5 172 ALA B C 1
ATOM 8902 O O . ALA B 1 172 ? 1.992 -38.812 -12.977 1 98.5 172 ALA B O 1
ATOM 8903 N N . TYR B 1 173 ? 1.442 -36.656 -12.797 1 98.56 173 TYR B N 1
ATOM 8904 C CA . TYR B 1 173 ? 2.812 -36.188 -12.836 1 98.56 173 TYR B CA 1
ATOM 8905 C C . TYR B 1 173 ? 3.637 -36.75 -11.695 1 98.56 173 TYR B C 1
ATOM 8907 O O . TYR B 1 173 ? 4.77 -37.188 -11.898 1 98.56 173 TYR B O 1
ATOM 8915 N N . THR B 1 174 ? 3.078 -36.75 -10.484 1 98.5 174 THR B N 1
ATOM 8916 C CA . THR B 1 174 ? 3.809 -37.219 -9.305 1 98.5 174 THR B CA 1
ATOM 8917 C C . THR B 1 174 ? 3.98 -38.719 -9.328 1 98.5 174 THR B C 1
ATOM 8919 O O . THR B 1 174 ? 4.988 -39.25 -8.844 1 98.5 174 THR B O 1
ATOM 8922 N N . GLN B 1 175 ? 2.975 -39.438 -9.883 1 98.44 175 GLN B N 1
ATOM 8923 C CA . GLN B 1 175 ? 3.129 -40.875 -10.055 1 98.44 175 GLN B CA 1
ATOM 8924 C C . GLN B 1 175 ? 4.305 -41.219 -10.969 1 98.44 175 GLN B C 1
ATOM 8926 O O . GLN B 1 175 ? 5.121 -42.062 -10.656 1 98.44 175 GLN B O 1
ATOM 8931 N N . GLY B 1 176 ? 4.32 -40.438 -12.023 1 98.44 176 GLY B N 1
ATOM 8932 C CA . GLY B 1 176 ? 5.438 -40.656 -12.938 1 98.44 176 GLY B CA 1
ATOM 8933 C C . GLY B 1 176 ? 6.785 -40.375 -12.297 1 98.44 176 GLY B C 1
ATOM 8934 O O . GLY B 1 176 ? 7.73 -41.125 -12.461 1 98.44 176 GLY B O 1
ATOM 8935 N N . MET B 1 177 ? 6.902 -39.375 -11.547 1 98.19 177 MET B N 1
ATOM 8936 C CA . MET B 1 177 ? 8.141 -38.969 -10.891 1 98.19 177 MET B CA 1
ATOM 8937 C C . MET B 1 177 ? 8.57 -40.031 -9.859 1 98.19 177 MET B C 1
ATOM 8939 O O . MET B 1 177 ? 9.742 -40.406 -9.812 1 98.19 177 MET B O 1
ATOM 8943 N N . ALA B 1 178 ? 7.625 -40.438 -9.086 1 97.81 178 ALA B N 1
ATOM 8944 C CA . ALA B 1 178 ? 7.918 -41.281 -7.918 1 97.81 178 ALA B CA 1
ATOM 8945 C C . ALA B 1 178 ? 8.25 -42.719 -8.336 1 97.81 178 ALA B C 1
ATOM 8947 O O . ALA B 1 178 ? 9.047 -43.406 -7.684 1 97.81 178 ALA B O 1
ATOM 8948 N N . GLY B 1 179 ? 7.648 -43.156 -9.352 1 96.69 179 GLY B N 1
ATOM 8949 C CA . GLY B 1 179 ? 7.742 -44.562 -9.703 1 96.69 179 GLY B CA 1
ATOM 8950 C C . GLY B 1 179 ? 6.734 -45.438 -8.977 1 96.69 179 GLY B C 1
ATOM 8951 O O . GLY B 1 179 ? 5.941 -44.938 -8.172 1 96.69 179 GLY B O 1
ATOM 8952 N N . ASP B 1 180 ? 6.801 -46.781 -9.188 1 93.81 180 ASP B N 1
ATOM 8953 C CA . ASP B 1 180 ? 5.73 -47.625 -8.688 1 93.81 180 ASP B CA 1
ATOM 8954 C C . ASP B 1 180 ? 6.277 -48.688 -7.738 1 93.81 180 ASP B C 1
ATOM 8956 O O . ASP B 1 180 ? 5.574 -49.656 -7.391 1 93.81 180 ASP B O 1
ATOM 8960 N N . HIS B 1 181 ? 7.508 -48.5 -7.262 1 94.69 181 HIS B N 1
ATOM 8961 C CA . HIS B 1 181 ? 8.039 -49.469 -6.32 1 94.69 181 HIS B CA 1
ATOM 8962 C C . HIS B 1 181 ? 7.348 -49.375 -4.965 1 94.69 181 HIS B C 1
ATOM 8964 O O . HIS B 1 181 ? 7.078 -48.25 -4.488 1 94.69 181 HIS B O 1
ATOM 8970 N N . PRO B 1 182 ? 7.031 -50.438 -4.301 1 91.94 182 PRO B N 1
ATOM 8971 C CA . PRO B 1 182 ? 6.242 -50.406 -3.068 1 91.94 182 PRO B CA 1
ATOM 8972 C C . PRO B 1 182 ? 7.016 -49.812 -1.886 1 91.94 182 PRO B C 1
ATOM 8974 O O . PRO B 1 182 ? 6.414 -49.281 -0.951 1 91.94 182 PRO B O 1
ATOM 8977 N N . THR B 1 183 ? 8.32 -49.938 -1.937 1 93.44 183 THR B N 1
ATOM 8978 C CA . THR B 1 183 ? 9.125 -49.5 -0.8 1 93.44 183 THR B CA 1
ATOM 8979 C C . THR B 1 183 ? 9.906 -48.25 -1.139 1 93.44 183 THR B C 1
ATOM 8981 O O . THR B 1 183 ? 9.977 -47.312 -0.331 1 93.44 183 THR B O 1
ATOM 8984 N N . TYR B 1 184 ? 10.484 -48.281 -2.348 1 96.38 184 TYR B N 1
ATOM 8985 C CA . TYR B 1 184 ? 11.383 -47.188 -2.734 1 96.38 184 TYR B CA 1
ATOM 8986 C C . TYR B 1 184 ? 10.68 -46.219 -3.658 1 96.38 184 TYR B C 1
ATOM 8988 O O . TYR B 1 184 ? 9.68 -46.562 -4.301 1 96.38 184 TYR B O 1
ATOM 8996 N N . ARG B 1 185 ? 11.156 -45.031 -3.646 1 97.25 185 ARG B N 1
ATOM 8997 C CA . ARG B 1 185 ? 10.727 -43.969 -4.566 1 97.25 185 ARG B CA 1
ATOM 8998 C C . ARG B 1 185 ? 11.883 -43.5 -5.441 1 97.25 185 ARG B C 1
ATOM 9000 O O . ARG B 1 185 ? 13.008 -43.375 -4.965 1 97.25 185 ARG B O 1
ATOM 9007 N N . ARG B 1 186 ? 11.602 -43.344 -6.711 1 97.88 186 ARG B N 1
ATOM 9008 C CA . ARG B 1 186 ? 12.617 -42.75 -7.586 1 97.88 186 ARG B CA 1
ATOM 9009 C C . ARG B 1 186 ? 13.008 -41.375 -7.113 1 97.88 186 ARG B C 1
ATOM 9011 O O . ARG B 1 186 ? 14.195 -41.031 -7.066 1 97.88 186 ARG B O 1
ATOM 9018 N N . VAL B 1 187 ? 12.07 -40.594 -6.879 1 98.31 187 VAL B N 1
ATOM 9019 C CA . VAL B 1 187 ? 12.195 -39.25 -6.281 1 98.31 187 VAL B CA 1
ATOM 9020 C C . VAL B 1 187 ? 11.008 -39 -5.363 1 98.31 187 VAL B C 1
ATOM 9022 O O . VAL B 1 187 ? 10.055 -39.781 -5.328 1 98.31 187 VAL B O 1
ATOM 9025 N N . ILE B 1 188 ? 11.047 -37.969 -4.578 1 98.25 188 ILE B N 1
ATOM 9026 C CA . ILE B 1 188 ? 9.938 -37.562 -3.715 1 98.25 188 ILE B CA 1
ATOM 9027 C C . ILE B 1 188 ? 9.383 -36.219 -4.184 1 98.25 188 ILE B C 1
ATOM 9029 O O . ILE B 1 188 ? 9.945 -35.156 -3.881 1 98.25 188 ILE B O 1
ATOM 9033 N N . PRO B 1 189 ? 8.273 -36.281 -4.922 1 98.25 189 PRO B N 1
ATOM 9034 C CA . PRO B 1 189 ? 7.641 -35 -5.309 1 98.25 189 PRO B CA 1
ATOM 9035 C C . PRO B 1 189 ? 7.09 -34.219 -4.109 1 98.25 189 PRO B C 1
ATOM 9037 O O . PRO B 1 189 ? 6.535 -34.844 -3.186 1 98.25 189 PRO B O 1
ATOM 9040 N N . THR B 1 190 ? 7.305 -32.938 -4.082 1 98.12 190 THR B N 1
ATOM 9041 C CA . THR B 1 190 ? 6.824 -32 -3.055 1 98.12 190 THR B CA 1
ATOM 9042 C C . THR B 1 190 ? 5.816 -31.031 -3.635 1 98.12 190 THR B C 1
ATOM 9044 O O . THR B 1 190 ? 6.176 -30.141 -4.418 1 98.12 190 THR B O 1
ATOM 9047 N N . LEU B 1 191 ? 4.52 -31.156 -3.254 1 98.19 191 LEU B N 1
ATOM 9048 C CA . LEU B 1 191 ? 3.514 -30.203 -3.711 1 98.19 191 LEU B CA 1
ATOM 9049 C C . LEU B 1 191 ? 3.77 -28.828 -3.123 1 98.19 191 LEU B C 1
ATOM 9051 O O . LEU B 1 191 ? 4.281 -28.703 -2.008 1 98.19 191 LEU B O 1
ATOM 9055 N N . LYS B 1 192 ? 3.455 -27.797 -3.836 1 96.38 192 LYS B N 1
ATOM 9056 C CA . LYS B 1 192 ? 3.57 -26.453 -3.307 1 96.38 192 LYS B CA 1
ATOM 9057 C C . LYS B 1 192 ? 2.51 -25.531 -3.908 1 96.38 192 LYS B C 1
ATOM 9059 O O . LYS B 1 192 ? 2.002 -25.797 -5 1 96.38 192 LYS B O 1
ATOM 9064 N N . HIS B 1 193 ? 1.997 -24.453 -3.25 1 97.12 193 HIS B N 1
ATOM 9065 C CA . HIS B 1 193 ? 2.291 -24.141 -1.856 1 97.12 193 HIS B CA 1
ATOM 9066 C C . HIS B 1 193 ? 1.047 -24.266 -0.986 1 97.12 193 HIS B C 1
ATOM 9068 O O . HIS B 1 193 ? 0.008 -23.688 -1.286 1 97.12 193 HIS B O 1
ATOM 9074 N N . PHE B 1 194 ? 1.086 -24.969 0.103 1 97.12 194 PHE B N 1
ATOM 9075 C CA . PHE B 1 194 ? -0.077 -25.219 0.943 1 97.12 194 PHE B CA 1
ATOM 9076 C C . PHE B 1 194 ? -0.266 -24.109 1.967 1 97.12 194 PHE B C 1
ATOM 9078 O O . PHE B 1 194 ? 0.551 -23.953 2.877 1 97.12 194 PHE B O 1
ATOM 9085 N N . CYS B 1 195 ? -1.329 -23.078 1.941 1 94.5 195 CYS B N 1
ATOM 9086 C CA . CYS B 1 195 ? -2.32 -23.094 0.872 1 94.5 195 CYS B CA 1
ATOM 9087 C C . CYS B 1 195 ? -2.879 -21.703 0.624 1 94.5 195 CYS B C 1
ATOM 9089 O O . CYS B 1 195 ? -2.547 -20.766 1.344 1 94.5 195 CYS B O 1
ATOM 9091 N N . ALA B 1 196 ? -3.59 -21.469 -0.292 1 96.56 196 ALA B N 1
ATOM 9092 C CA . ALA B 1 196 ? -4.273 -20.234 -0.668 1 96.56 196 ALA B CA 1
ATOM 9093 C C . ALA B 1 196 ? -3.273 -19.109 -0.922 1 96.56 196 ALA B C 1
ATOM 9095 O O . ALA B 1 196 ? -3.387 -18.031 -0.343 1 96.56 196 ALA B O 1
ATOM 9096 N N . ASN B 1 197 ? -2.371 -19.375 -1.774 1 96.31 197 ASN B N 1
ATOM 9097 C CA . ASN B 1 197 ? -1.2 -18.547 -2.021 1 96.31 197 ASN B CA 1
ATOM 9098 C C . ASN B 1 197 ? -1.278 -17.859 -3.385 1 96.31 197 ASN B C 1
ATOM 9100 O O . ASN B 1 197 ? -0.252 -17.5 -3.959 1 96.31 197 ASN B O 1
ATOM 9104 N N . ASN B 1 198 ? -2.385 -17.484 -3.914 1 96.06 198 ASN B N 1
ATOM 9105 C CA . ASN B 1 198 ? -2.559 -16.984 -5.273 1 96.06 198 ASN B CA 1
ATOM 9106 C C . ASN B 1 198 ? -2.473 -15.461 -5.324 1 96.06 198 ASN B C 1
ATOM 9108 O O . ASN B 1 198 ? -3.344 -14.805 -5.898 1 96.06 198 ASN B O 1
ATOM 9112 N N . ASN B 1 199 ? -1.535 -14.781 -4.617 1 97.19 199 ASN B N 1
ATOM 9113 C CA . ASN B 1 199 ? -1.135 -13.383 -4.715 1 97.19 199 ASN B CA 1
ATOM 9114 C C . ASN B 1 199 ? 0.327 -13.188 -4.32 1 97.19 199 ASN B C 1
ATOM 9116 O O . ASN B 1 199 ? 0.891 -14.008 -3.594 1 97.19 199 ASN B O 1
ATOM 9120 N N . GLU B 1 200 ? 0.954 -12.141 -4.867 1 96.75 200 GLU B N 1
ATOM 9121 C CA . GLU B 1 200 ? 2.365 -11.898 -4.582 1 96.75 200 GLU B CA 1
ATOM 9122 C C . GLU B 1 200 ? 2.547 -10.711 -3.646 1 96.75 200 GLU B C 1
ATOM 9124 O O . GLU B 1 200 ? 3.434 -10.719 -2.789 1 96.75 200 GLU B O 1
ATOM 9129 N N . LYS B 1 201 ? 1.73 -9.711 -3.797 1 93.25 201 LYS B N 1
ATOM 9130 C CA . LYS B 1 201 ? 1.885 -8.531 -2.955 1 93.25 201 LYS B CA 1
ATOM 9131 C C . LYS B 1 201 ? 1.731 -8.883 -1.478 1 93.25 201 LYS B C 1
ATOM 9133 O O . LYS B 1 201 ? 0.729 -9.477 -1.077 1 93.25 201 LYS B O 1
ATOM 9138 N N . GLU B 1 202 ? 2.691 -8.57 -0.678 1 92.31 202 GLU B N 1
ATOM 9139 C CA . GLU B 1 202 ? 2.723 -8.789 0.764 1 92.31 202 GLU B CA 1
ATOM 9140 C C . GLU B 1 202 ? 2.498 -10.266 1.102 1 92.31 202 GLU B C 1
ATOM 9142 O O . GLU B 1 202 ? 1.972 -10.586 2.168 1 92.31 202 GLU B O 1
ATOM 9147 N N . ARG B 1 203 ? 2.861 -11.18 0.194 1 93.62 203 ARG B N 1
ATOM 9148 C CA . ARG B 1 203 ? 2.594 -12.602 0.372 1 93.62 203 ARG B CA 1
ATOM 9149 C C . ARG B 1 203 ? 3.223 -13.117 1.66 1 93.62 203 ARG B C 1
ATOM 9151 O O . ARG B 1 203 ? 2.785 -14.133 2.205 1 93.62 203 ARG B O 1
ATOM 9158 N N . ASN B 1 204 ? 4.27 -12.438 2.211 1 92.88 204 ASN B N 1
ATOM 9159 C CA . ASN B 1 204 ? 4.98 -12.898 3.398 1 92.88 204 ASN B CA 1
ATOM 9160 C C . ASN B 1 204 ? 4.344 -12.359 4.676 1 92.88 204 ASN B C 1
ATOM 9162 O O . ASN B 1 204 ? 4.84 -12.609 5.777 1 92.88 204 ASN B O 1
ATOM 9166 N N . SER B 1 205 ? 3.279 -11.594 4.535 1 92.69 205 SER B N 1
ATOM 9167 C CA . SER B 1 205 ? 2.662 -11.055 5.742 1 92.69 205 SER B CA 1
ATOM 9168 C C . SER B 1 205 ? 1.146 -10.969 5.594 1 92.69 205 SER B C 1
ATOM 9170 O O . SER B 1 205 ? 0.431 -10.797 6.582 1 92.69 205 SER B O 1
ATOM 9172 N N . CYS B 1 206 ? 0.596 -11.125 4.438 1 94.38 206 CYS B N 1
ATOM 9173 C CA . CYS B 1 206 ? -0.844 -11.008 4.234 1 94.38 206 CYS B CA 1
ATOM 9174 C C . CYS B 1 206 ? -1.568 -12.25 4.723 1 94.38 206 CYS B C 1
ATOM 9176 O O . CYS B 1 206 ? -0.935 -13.266 5.031 1 94.38 206 CYS B O 1
ATOM 9178 N N . SER B 1 207 ? -2.898 -12.156 4.859 1 94.31 207 SER B N 1
ATOM 9179 C CA . SER B 1 207 ? -3.729 -13.281 5.277 1 94.31 207 SER B CA 1
ATOM 9180 C C . SER B 1 207 ? -4.797 -13.602 4.234 1 94.31 207 SER B C 1
ATOM 9182 O O . SER B 1 207 ? -5.559 -12.719 3.832 1 94.31 207 SER B O 1
ATOM 9184 N N . SER B 1 208 ? -4.789 -14.773 3.756 1 96.12 208 SER B N 1
ATOM 9185 C CA . SER B 1 208 ? -5.898 -15.266 2.945 1 96.12 208 SER B CA 1
ATOM 9186 C C . SER B 1 208 ? -7.066 -15.703 3.82 1 96.12 208 SER B C 1
ATOM 9188 O O . SER B 1 208 ? -6.992 -16.734 4.492 1 96.12 208 SER B O 1
ATOM 9190 N N . ASN B 1 209 ? -8.117 -14.953 3.766 1 92.62 209 ASN B N 1
ATOM 9191 C CA . ASN B 1 209 ? -9.281 -15.25 4.59 1 92.62 209 ASN B CA 1
ATOM 9192 C C . ASN B 1 209 ? -10.32 -16.062 3.824 1 92.62 209 ASN B C 1
ATOM 9194 O O . ASN B 1 209 ? -10.867 -15.586 2.822 1 92.62 209 ASN B O 1
ATOM 9198 N N . VAL B 1 210 ? -10.547 -17.266 4.27 1 93.06 210 VAL B N 1
ATOM 9199 C CA . VAL B 1 210 ? -11.438 -18.219 3.604 1 93.06 210 VAL B CA 1
ATOM 9200 C C . VAL B 1 210 ? -12.352 -18.875 4.629 1 93.06 210 VAL B C 1
ATOM 9202 O O . VAL B 1 210 ? -12.047 -18.891 5.824 1 93.06 210 VAL B O 1
ATOM 9205 N N . THR B 1 211 ? -13.516 -19.391 4.176 1 93.69 211 THR B N 1
ATOM 9206 C CA . THR B 1 211 ? -14.422 -20.172 5.016 1 93.69 211 THR B CA 1
ATOM 9207 C C . THR B 1 211 ? -14 -21.641 5.043 1 93.69 211 THR B C 1
ATOM 9209 O O . THR B 1 211 ? -13.234 -22.078 4.188 1 93.69 211 THR B O 1
ATOM 9212 N N . PRO B 1 212 ? -14.5 -22.375 6.008 1 94.5 212 PRO B N 1
ATOM 9213 C CA . PRO B 1 212 ? -14.234 -23.812 6.004 1 94.5 212 PRO B CA 1
ATOM 9214 C C . PRO B 1 212 ? -14.688 -24.5 4.715 1 94.5 212 PRO B C 1
ATOM 9216 O O . PRO B 1 212 ? -14.008 -25.391 4.207 1 94.5 212 PRO B O 1
ATOM 9219 N N . ARG B 1 213 ? -15.797 -24.109 4.129 1 95.69 213 ARG B N 1
ATOM 9220 C CA . ARG B 1 213 ? -16.297 -24.688 2.885 1 95.69 213 ARG B CA 1
ATOM 9221 C C . ARG B 1 213 ? -15.312 -24.453 1.74 1 95.69 213 ARG B C 1
ATOM 9223 O O . ARG B 1 213 ? -14.914 -25.391 1.05 1 95.69 213 ARG B O 1
ATOM 9230 N N . THR B 1 214 ? -15.008 -23.203 1.587 1 96.06 214 THR B N 1
ATOM 9231 C CA . THR B 1 214 ? -14.117 -22.859 0.485 1 96.06 214 THR B CA 1
ATOM 9232 C C . THR B 1 214 ? -12.758 -23.531 0.657 1 96.06 214 THR B C 1
ATOM 9234 O O . THR B 1 214 ? -12.156 -23.984 -0.32 1 96.06 214 THR B O 1
ATOM 9237 N N . LEU B 1 215 ? -12.289 -23.594 1.864 1 95.62 215 LEU B N 1
ATOM 9238 C CA . LEU B 1 215 ? -11.008 -24.234 2.152 1 95.62 215 LEU B CA 1
ATOM 9239 C C . LEU B 1 215 ? -11.047 -25.703 1.75 1 95.62 215 LEU B C 1
ATOM 9241 O O . LEU B 1 215 ? -10.156 -26.188 1.036 1 95.62 215 LEU B O 1
ATOM 9245 N N . ARG B 1 216 ? -12.086 -26.422 2.137 1 96.69 216 ARG B N 1
ATOM 9246 C CA . ARG B 1 216 ? -12.188 -27.859 1.936 1 96.69 216 ARG B CA 1
ATOM 9247 C C . ARG B 1 216 ? -12.57 -28.188 0.496 1 96.69 216 ARG B C 1
ATOM 9249 O O . ARG B 1 216 ? -12.047 -29.141 -0.088 1 96.69 216 ARG B O 1
ATOM 9256 N N . GLU B 1 217 ? -13.469 -27.438 -0.072 1 97.25 217 GLU B N 1
ATOM 9257 C CA . GLU B 1 217 ? -14.039 -27.734 -1.38 1 97.25 217 GLU B CA 1
ATOM 9258 C C . GLU B 1 217 ? -13.086 -27.344 -2.504 1 97.25 217 GLU B C 1
ATOM 9260 O O . GLU B 1 217 ? -13.125 -27.922 -3.594 1 97.25 217 GLU B O 1
ATOM 9265 N N . TYR B 1 218 ? -12.281 -26.328 -2.211 1 97.75 218 TYR B N 1
ATOM 9266 C CA . TYR B 1 218 ? -11.539 -25.734 -3.318 1 97.75 218 TYR B CA 1
ATOM 9267 C C . TYR B 1 218 ? -10.031 -25.828 -3.074 1 97.75 218 TYR B C 1
ATOM 9269 O O . TYR B 1 218 ? -9.328 -26.547 -3.779 1 97.75 218 TYR B O 1
ATOM 9277 N N . TYR B 1 219 ? -9.484 -25.297 -2.004 1 97.31 219 TYR B N 1
ATOM 9278 C CA . TYR B 1 219 ? -8.039 -25.188 -1.801 1 97.31 219 TYR B CA 1
ATOM 9279 C C . TYR B 1 219 ? -7.453 -26.531 -1.355 1 97.31 219 TYR B C 1
ATOM 9281 O O . TYR B 1 219 ? -6.492 -27.016 -1.95 1 97.31 219 TYR B O 1
ATOM 9289 N N . TYR B 1 220 ? -8.023 -27.141 -0.326 1 97.19 220 TYR B N 1
ATOM 9290 C CA . TYR B 1 220 ? -7.516 -28.422 0.153 1 97.19 220 TYR B CA 1
ATOM 9291 C C . TYR B 1 220 ? -7.75 -29.516 -0.875 1 97.19 220 TYR B C 1
ATOM 9293 O O . TYR B 1 220 ? -6.922 -30.422 -1.032 1 97.19 220 TYR B O 1
ATOM 9301 N N . ARG B 1 221 ? -8.867 -29.422 -1.577 1 96.31 221 ARG B N 1
ATOM 9302 C CA . ARG B 1 221 ? -9.227 -30.453 -2.551 1 96.31 221 ARG B CA 1
ATOM 9303 C C . ARG B 1 221 ? -8.156 -30.594 -3.619 1 96.31 221 ARG B C 1
ATOM 9305 O O . ARG B 1 221 ? -7.844 -31.719 -4.043 1 96.31 221 ARG B O 1
ATOM 9312 N N . ALA B 1 222 ? -7.617 -29.547 -4.027 1 95.62 222 ALA B N 1
ATOM 9313 C CA . ALA B 1 222 ? -6.59 -29.547 -5.066 1 95.62 222 ALA B CA 1
ATOM 9314 C C . ALA B 1 222 ? -5.348 -30.312 -4.605 1 95.62 222 ALA B C 1
ATOM 9316 O O . ALA B 1 222 ? -4.668 -30.938 -5.418 1 95.62 222 ALA B O 1
ATOM 9317 N N . PHE B 1 223 ? -5.027 -30.297 -3.342 1 97.25 223 PHE B N 1
ATOM 9318 C CA . PHE B 1 223 ? -3.838 -30.938 -2.791 1 97.25 223 PHE B CA 1
ATOM 9319 C C . PHE B 1 223 ? -4.117 -32.406 -2.457 1 97.25 223 PHE B C 1
ATOM 9321 O O . PHE B 1 223 ? -3.242 -33.25 -2.609 1 97.25 223 PHE B O 1
ATOM 9328 N N . GLU B 1 224 ? -5.297 -32.688 -2.043 1 97 224 GLU B N 1
ATOM 9329 C CA . GLU B 1 224 ? -5.664 -34 -1.517 1 97 224 GLU B CA 1
ATOM 9330 C C . GLU B 1 224 ? -5.43 -35.094 -2.551 1 97 224 GLU B C 1
ATOM 9332 O O . GLU B 1 224 ? -4.891 -36.156 -2.227 1 97 224 GLU B O 1
ATOM 9337 N N . ALA B 1 225 ? -5.742 -34.844 -3.744 1 94.5 225 ALA B N 1
ATOM 9338 C CA . ALA B 1 225 ? -5.734 -35.844 -4.789 1 94.5 225 ALA B CA 1
ATOM 9339 C C . ALA B 1 225 ? -4.344 -36.438 -4.961 1 94.5 225 ALA B C 1
ATOM 9341 O O . ALA B 1 225 ? -4.176 -37.688 -4.902 1 94.5 225 ALA B O 1
ATOM 9342 N N . SER B 1 226 ? -3.355 -35.625 -5.113 1 96.12 226 SER B N 1
ATOM 9343 C CA . SER B 1 226 ? -1.998 -36.094 -5.363 1 96.12 226 SER B CA 1
ATOM 9344 C C . SER B 1 226 ? -1.399 -36.75 -4.117 1 96.12 226 SER B C 1
ATOM 9346 O O . SER B 1 226 ? -0.554 -37.625 -4.219 1 96.12 226 SER B O 1
ATOM 9348 N N . ILE B 1 227 ? -1.812 -36.312 -2.957 1 97.25 227 ILE B N 1
ATOM 9349 C CA . ILE B 1 227 ? -1.292 -36.844 -1.707 1 97.25 227 ILE B CA 1
ATOM 9350 C C . ILE B 1 227 ? -1.874 -38.25 -1.469 1 97.25 227 ILE B C 1
ATOM 9352 O O . ILE B 1 227 ? -1.146 -39.188 -1.119 1 97.25 227 ILE B O 1
ATOM 9356 N N . VAL B 1 228 ? -3.123 -38.406 -1.761 1 96.38 228 VAL B N 1
ATOM 9357 C CA . VAL B 1 228 ? -3.83 -39.656 -1.402 1 96.38 228 VAL B CA 1
ATOM 9358 C C . VAL B 1 228 ? -3.699 -40.656 -2.529 1 96.38 228 VAL B C 1
ATOM 9360 O O . VAL B 1 228 ? -3.602 -41.875 -2.277 1 96.38 228 VAL B O 1
ATOM 9363 N N . ARG B 1 229 ? -3.68 -40.188 -3.773 1 94.75 229 ARG B N 1
ATOM 9364 C CA . ARG B 1 229 ? -3.76 -41.125 -4.895 1 94.75 229 ARG B CA 1
ATOM 9365 C C . ARG B 1 229 ? -2.521 -41.031 -5.781 1 94.75 229 ARG B C 1
ATOM 9367 O O . ARG B 1 229 ? -2.309 -41.875 -6.656 1 94.75 229 ARG B O 1
ATOM 9374 N N . GLY B 1 230 ? -1.711 -40.062 -5.539 1 95.25 230 GLY B N 1
ATOM 9375 C CA . GLY B 1 230 ? -0.57 -39.844 -6.414 1 95.25 230 GLY B CA 1
ATOM 9376 C C . GLY B 1 230 ? 0.742 -40.312 -5.812 1 95.25 230 GLY B C 1
ATOM 9377 O O . GLY B 1 230 ? 0.769 -41.25 -5.043 1 95.25 230 GLY B O 1
ATOM 9378 N N . GLY B 1 231 ? 1.825 -39.719 -6.289 1 95.94 231 GLY B N 1
ATOM 9379 C CA . GLY B 1 231 ? 3.154 -40.094 -5.84 1 95.94 231 GLY B CA 1
ATOM 9380 C C . GLY B 1 231 ? 3.766 -39.094 -4.875 1 95.94 231 GLY B C 1
ATOM 9381 O O . GLY B 1 231 ? 4.953 -39.188 -4.551 1 95.94 231 GLY B O 1
ATOM 9382 N N . THR B 1 232 ? 2.98 -38.25 -4.363 1 96.94 232 THR B N 1
ATOM 9383 C CA . THR B 1 232 ? 3.467 -37.156 -3.523 1 96.94 232 THR B CA 1
ATOM 9384 C C . THR B 1 232 ? 3.994 -37.688 -2.195 1 96.94 232 THR B C 1
ATOM 9386 O O . THR B 1 232 ? 3.354 -38.531 -1.559 1 96.94 232 THR B O 1
ATOM 9389 N N . GLY B 1 233 ? 5.152 -37.188 -1.818 1 97.25 233 GLY B N 1
ATOM 9390 C CA . GLY B 1 233 ? 5.723 -37.594 -0.546 1 97.25 233 GLY B CA 1
ATOM 9391 C C . GLY B 1 233 ? 6.008 -36.438 0.388 1 97.25 233 GLY B C 1
ATOM 9392 O O . GLY B 1 233 ? 6.258 -36.625 1.578 1 97.25 233 GLY B O 1
ATOM 9393 N N . SER B 1 234 ? 5.895 -35.281 -0.115 1 97.94 234 SER B N 1
ATOM 9394 C CA . SER B 1 234 ? 6.18 -34.094 0.661 1 97.94 234 SER B CA 1
ATOM 9395 C C . SER B 1 234 ? 5.332 -32.906 0.193 1 97.94 234 SER B C 1
ATOM 9397 O O . SER B 1 234 ? 4.652 -33 -0.831 1 97.94 234 SER B O 1
ATOM 9399 N N . MET B 1 235 ? 5.289 -31.875 1.038 1 98.12 235 MET B N 1
ATOM 9400 C CA . MET B 1 235 ? 4.531 -30.656 0.726 1 98.12 235 MET B CA 1
ATOM 9401 C C . MET B 1 235 ? 5.223 -29.422 1.28 1 98.12 235 MET B C 1
ATOM 9403 O O . MET B 1 235 ? 5.82 -29.469 2.357 1 98.12 235 MET B O 1
ATOM 9407 N N . MET B 1 236 ? 5.23 -28.406 0.534 1 98.5 236 MET B N 1
ATOM 9408 C CA . MET B 1 236 ? 5.773 -27.109 0.944 1 98.5 236 MET B CA 1
ATOM 9409 C C . MET B 1 236 ? 4.656 -26.156 1.362 1 98.5 236 MET B C 1
ATOM 9411 O O . MET B 1 236 ? 3.672 -26 0.64 1 98.5 236 MET B O 1
ATOM 9415 N N . THR B 1 237 ? 4.805 -25.531 2.492 1 98.19 237 THR B N 1
ATOM 9416 C CA . THR B 1 237 ? 3.797 -24.594 2.992 1 98.19 237 THR B CA 1
ATOM 9417 C C . THR B 1 237 ? 3.924 -23.25 2.307 1 98.19 237 THR B C 1
ATOM 9419 O O . THR B 1 237 ? 4.996 -22.891 1.812 1 98.19 237 THR B O 1
ATOM 9422 N N . ALA B 1 238 ? 2.814 -22.516 2.246 1 97.75 238 ALA B N 1
ATOM 9423 C CA . ALA B 1 238 ? 2.77 -21.188 1.63 1 97.75 238 ALA B CA 1
ATOM 9424 C C . ALA B 1 238 ? 3.314 -20.125 2.576 1 97.75 238 ALA B C 1
ATOM 9426 O O . ALA B 1 238 ? 3.488 -20.375 3.771 1 97.75 238 ALA B O 1
ATOM 9427 N N . TYR B 1 239 ? 3.543 -18.906 2.049 1 97.44 239 TYR B N 1
ATOM 9428 C CA . TYR B 1 239 ? 4.074 -17.781 2.809 1 97.44 239 TYR B CA 1
ATOM 9429 C C . TYR B 1 239 ? 2.98 -17.109 3.637 1 97.44 239 TYR B C 1
ATOM 9431 O O . TYR B 1 239 ? 3.215 -16.719 4.781 1 97.44 239 TYR B O 1
ATOM 9439 N N . ASN B 1 240 ? 1.813 -16.953 3.094 1 97.12 240 ASN B N 1
ATOM 9440 C CA . ASN B 1 240 ? 0.723 -16.156 3.654 1 97.12 240 ASN B CA 1
ATOM 9441 C C . ASN B 1 240 ? 0.157 -16.797 4.918 1 97.12 240 ASN B C 1
ATOM 9443 O O . ASN B 1 240 ? 0.466 -17.953 5.223 1 97.12 240 ASN B O 1
ATOM 9447 N N . GLU B 1 241 ? -0.586 -16.047 5.645 1 95.88 241 GLU B N 1
ATOM 9448 C CA . GLU B 1 241 ? -1.427 -16.578 6.715 1 95.88 241 GLU B CA 1
ATOM 9449 C C . GLU B 1 241 ? -2.75 -17.109 6.164 1 95.88 241 GLU B C 1
ATOM 9451 O O . GLU B 1 241 ? -3.189 -16.703 5.09 1 95.88 241 GLU B O 1
ATOM 9456 N N . LEU B 1 242 ? -3.229 -18.078 6.816 1 95 242 LEU B N 1
ATOM 9457 C CA . LEU B 1 242 ? -4.594 -18.547 6.602 1 95 242 LEU B CA 1
ATOM 9458 C C . LEU B 1 242 ? -5.496 -18.141 7.766 1 95 242 LEU B C 1
ATOM 9460 O O . LEU B 1 242 ? -5.441 -18.75 8.836 1 95 242 LEU B O 1
ATOM 9464 N N . ASN B 1 243 ? -6.352 -17.172 7.492 1 92.94 243 ASN B N 1
ATOM 9465 C CA . ASN B 1 243 ? -7.223 -16.625 8.523 1 92.94 243 ASN B CA 1
ATOM 9466 C C . ASN B 1 243 ? -6.43 -16.188 9.758 1 92.94 243 ASN B C 1
ATOM 9468 O O . ASN B 1 243 ? -6.82 -16.469 10.891 1 92.94 243 ASN B O 1
ATOM 9472 N N . GLY B 1 244 ? -5.262 -15.672 9.539 1 90.25 244 GLY B N 1
ATOM 9473 C CA . GLY B 1 244 ? -4.496 -15.055 10.609 1 90.25 244 GLY B CA 1
ATOM 9474 C C . GLY B 1 244 ? -3.391 -15.945 11.148 1 90.25 244 GLY B C 1
ATOM 9475 O O . GLY B 1 244 ? -2.617 -15.539 12.016 1 90.25 244 GLY B O 1
ATOM 9476 N N . VAL B 1 245 ? -3.295 -17.172 10.641 1 93.12 245 VAL B N 1
ATOM 9477 C CA . VAL B 1 245 ? -2.242 -18.078 11.086 1 93.12 245 VAL B CA 1
ATOM 9478 C C . VAL B 1 245 ? -1.267 -18.344 9.945 1 93.12 245 VAL B C 1
ATOM 9480 O O . VAL B 1 245 ? -1.674 -18.75 8.852 1 93.12 245 VAL B O 1
ATOM 9483 N N . PRO B 1 246 ? 0.038 -18.109 10.227 1 95.81 246 PRO B N 1
ATOM 9484 C CA . PRO B 1 246 ? 0.978 -18.438 9.148 1 95.81 246 PRO B CA 1
ATOM 9485 C C . PRO B 1 246 ? 0.843 -19.875 8.664 1 95.81 246 PRO B C 1
ATOM 9487 O O . PRO B 1 246 ? 0.653 -20.781 9.469 1 95.81 246 PRO B O 1
ATOM 9490 N N . ALA B 1 247 ? 0.911 -20.094 7.379 1 97.38 247 ALA B N 1
ATOM 9491 C CA . ALA B 1 247 ? 0.674 -21.406 6.773 1 97.38 247 ALA B CA 1
ATOM 9492 C C . ALA B 1 247 ? 1.653 -22.438 7.312 1 97.38 247 ALA B C 1
ATOM 9494 O O . ALA B 1 247 ? 1.286 -23.594 7.523 1 97.38 247 ALA B O 1
ATOM 9495 N N . CYS B 1 248 ? 2.875 -22.031 7.594 1 97.75 248 CYS B N 1
ATOM 9496 C CA . CYS B 1 248 ? 3.916 -23 7.953 1 97.75 248 CYS B CA 1
ATOM 9497 C C . CYS B 1 248 ? 3.717 -23.5 9.375 1 97.75 248 CYS B C 1
ATOM 9499 O O . CYS B 1 248 ? 4.383 -24.453 9.797 1 97.75 248 CYS B O 1
ATOM 9501 N N . MET B 1 249 ? 2.791 -23 10.094 1 96.44 249 MET B N 1
ATOM 9502 C CA . MET B 1 249 ? 2.5 -23.469 11.445 1 96.44 249 MET B CA 1
ATOM 9503 C C . MET B 1 249 ? 1.008 -23.734 11.617 1 96.44 249 MET B C 1
ATOM 9505 O O . MET B 1 249 ? 0.513 -23.781 12.742 1 96.44 249 MET B O 1
ATOM 9509 N N . ASN B 1 250 ? 0.266 -23.828 10.539 1 95.44 250 ASN B N 1
ATOM 9510 C CA . ASN B 1 250 ? -1.165 -24.125 10.578 1 95.44 250 ASN B CA 1
ATOM 9511 C C . ASN B 1 250 ? -1.445 -25.5 11.148 1 95.44 250 ASN B C 1
ATOM 9513 O O . ASN B 1 250 ? -0.841 -26.484 10.727 1 95.44 250 ASN B O 1
ATOM 9517 N N . PRO B 1 251 ? -2.365 -25.656 12.047 1 94.69 251 PRO B N 1
ATOM 9518 C CA . PRO B 1 251 ? -2.607 -26.953 12.711 1 94.69 251 PRO B CA 1
ATOM 9519 C C . PRO B 1 251 ? -3.096 -28.016 11.742 1 94.69 251 PRO B C 1
ATOM 9521 O O . PRO B 1 251 ? -2.941 -29.219 12.008 1 94.69 251 PRO B O 1
ATOM 9524 N N . ASP B 1 252 ? -3.645 -27.641 10.609 1 95 252 ASP B N 1
ATOM 9525 C CA . ASP B 1 252 ? -4.148 -28.594 9.625 1 95 252 ASP B CA 1
ATOM 9526 C C . ASP B 1 252 ? -3.008 -29.406 9.008 1 95 252 ASP B C 1
ATOM 9528 O O . ASP B 1 252 ? -3.234 -30.469 8.445 1 95 252 ASP B O 1
ATOM 9532 N N . LEU B 1 253 ? -1.772 -28.891 9.117 1 97.5 253 LEU B N 1
ATOM 9533 C CA . LEU B 1 253 ? -0.627 -29.672 8.656 1 97.5 253 LEU B CA 1
ATOM 9534 C C . LEU B 1 253 ? -0.554 -31.016 9.375 1 97.5 253 LEU B C 1
ATOM 9536 O O . LEU B 1 253 ? -0.357 -32.062 8.742 1 97.5 253 LEU B O 1
ATOM 9540 N N . LYS B 1 254 ? -0.767 -30.906 10.656 1 95.69 254 LYS B N 1
ATOM 9541 C CA . LYS B 1 254 ? -0.704 -32.125 11.477 1 95.69 254 LYS B CA 1
ATOM 9542 C C . LYS B 1 254 ? -2.006 -32.906 11.383 1 95.69 254 LYS B C 1
ATOM 9544 O O . LYS B 1 254 ? -1.993 -34.094 11.086 1 95.69 254 LYS B O 1
ATOM 9549 N N . THR B 1 255 ? -3.094 -32.281 11.523 1 94.31 255 THR B N 1
ATOM 9550 C CA . THR B 1 255 ? -4.363 -32.969 11.734 1 94.31 255 THR B CA 1
ATOM 9551 C C . THR B 1 255 ? -4.938 -33.469 10.406 1 94.31 255 THR B C 1
ATOM 9553 O O . THR B 1 255 ? -5.508 -34.562 10.336 1 94.31 255 THR B O 1
ATOM 9556 N N . LEU B 1 256 ? -4.773 -32.688 9.391 1 95.44 256 LEU B N 1
ATOM 9557 C CA . LEU B 1 256 ? -5.371 -33.031 8.109 1 95.44 256 LEU B CA 1
ATOM 9558 C C . LEU B 1 256 ? -4.332 -33.625 7.168 1 95.44 256 LEU B C 1
ATOM 9560 O O . LEU B 1 256 ? -4.461 -34.781 6.758 1 95.44 256 LEU B O 1
ATOM 9564 N N . VAL B 1 257 ? -3.266 -33 6.871 1 97.5 257 VAL B N 1
ATOM 9565 C CA . VAL B 1 257 ? -2.32 -33.375 5.828 1 97.5 257 VAL B CA 1
ATOM 9566 C C . VAL B 1 257 ? -1.579 -34.625 6.234 1 97.5 257 VAL B C 1
ATOM 9568 O O . VAL B 1 257 ? -1.502 -35.594 5.461 1 97.5 257 VAL B O 1
ATOM 9571 N N . LYS B 1 258 ? -1.099 -34.688 7.469 1 96.88 258 LYS B N 1
ATOM 9572 C CA . LYS B 1 258 ? -0.325 -35.844 7.891 1 96.88 258 LYS B CA 1
ATOM 9573 C C . LYS B 1 258 ? -1.237 -36.938 8.414 1 96.88 258 LYS B C 1
ATOM 9575 O O . LYS B 1 258 ? -1.193 -38.094 7.922 1 96.88 258 LYS B O 1
ATOM 9580 N N . LYS B 1 259 ? -2.137 -36.688 9.328 1 95.88 259 LYS B N 1
ATOM 9581 C CA . LYS B 1 259 ? -2.93 -37.719 9.984 1 95.88 259 LYS B CA 1
ATOM 9582 C C . LYS B 1 259 ? -4.012 -38.25 9.062 1 95.88 259 LYS B C 1
ATOM 9584 O O . LYS B 1 259 ? -4.195 -39.469 8.953 1 95.88 259 LYS B O 1
ATOM 9589 N N . GLN B 1 260 ? -4.688 -37.375 8.383 1 95.38 260 GLN B N 1
ATOM 9590 C CA . GLN B 1 260 ? -5.816 -37.812 7.578 1 95.38 260 GLN B CA 1
ATOM 9591 C C . GLN B 1 260 ? -5.367 -38.219 6.18 1 95.38 260 GLN B C 1
ATOM 9593 O O . GLN B 1 260 ? -5.781 -39.25 5.668 1 95.38 260 GLN B O 1
ATOM 9598 N N . TRP B 1 261 ? -4.48 -37.406 5.555 1 97 261 TRP B N 1
ATOM 9599 C CA . TRP B 1 261 ? -4.125 -37.688 4.164 1 97 261 TRP B CA 1
ATOM 9600 C C . TRP B 1 261 ? -2.887 -38.562 4.078 1 97 261 TRP B C 1
ATOM 9602 O O . TRP B 1 261 ? -2.605 -39.156 3.031 1 97 261 TRP B O 1
ATOM 9612 N N . GLY B 1 262 ? -2.111 -38.594 5.129 1 95.44 262 GLY B N 1
ATOM 9613 C CA . GLY B 1 262 ? -1.034 -39.562 5.207 1 95.44 262 GLY B CA 1
ATOM 9614 C C . GLY B 1 262 ? 0.271 -39.062 4.621 1 95.44 262 GLY B C 1
ATOM 9615 O O . GLY B 1 262 ? 1.13 -39.844 4.23 1 95.44 262 GLY B O 1
ATOM 9616 N N . LEU B 1 263 ? 0.519 -37.812 4.555 1 95.12 263 LEU B N 1
ATOM 9617 C CA . LEU B 1 263 ? 1.746 -37.281 3.982 1 95.12 263 LEU B CA 1
ATOM 9618 C C . LEU B 1 263 ? 2.938 -37.562 4.895 1 95.12 263 LEU B C 1
ATOM 9620 O O . LEU B 1 263 ? 2.811 -37.5 6.121 1 95.12 263 LEU B O 1
ATOM 9624 N N . GLU B 1 264 ? 4.066 -37.656 4.344 1 86.19 264 GLU B N 1
ATOM 9625 C CA . GLU B 1 264 ? 5.266 -38.094 5.055 1 86.19 264 GLU B CA 1
ATOM 9626 C C . GLU B 1 264 ? 5.922 -36.906 5.781 1 86.19 264 GLU B C 1
ATOM 9628 O O . GLU B 1 264 ? 6.094 -36.938 7.004 1 86.19 264 GLU B O 1
ATOM 9633 N N . PHE B 1 265 ? 6.363 -35.938 4.957 1 92.31 265 PHE B N 1
ATOM 9634 C CA . PHE B 1 265 ? 6.973 -34.781 5.652 1 92.31 265 PHE B CA 1
ATOM 9635 C C . PHE B 1 265 ? 6.656 -33.5 4.938 1 92.31 265 PHE B C 1
ATOM 9637 O O . PHE B 1 265 ? 6.172 -33.5 3.805 1 92.31 265 PHE B O 1
ATOM 9644 N N . ILE B 1 266 ? 6.852 -32.375 5.68 1 98.19 266 ILE B N 1
ATOM 9645 C CA . ILE B 1 266 ? 6.465 -31.047 5.242 1 98.19 266 ILE B CA 1
ATOM 9646 C C . ILE B 1 266 ? 7.652 -30.094 5.383 1 98.19 266 ILE B C 1
ATOM 9648 O O . ILE B 1 266 ? 8.422 -30.188 6.344 1 98.19 266 ILE B O 1
ATOM 9652 N N . VAL B 1 267 ? 7.852 -29.219 4.41 1 98.38 267 VAL B N 1
ATOM 9653 C CA . VAL B 1 267 ? 8.906 -28.219 4.445 1 98.38 267 VAL B CA 1
ATOM 9654 C C . VAL B 1 267 ? 8.297 -26.812 4.352 1 98.38 267 VAL B C 1
ATOM 9656 O O . VAL B 1 267 ? 7.195 -26.656 3.822 1 98.38 267 VAL B O 1
ATOM 9659 N N . THR B 1 268 ? 8.992 -25.781 4.887 1 98.06 268 THR B N 1
ATOM 9660 C CA . THR B 1 268 ? 8.578 -24.406 4.668 1 98.06 268 THR B CA 1
ATOM 9661 C C . THR B 1 268 ? 9.047 -23.906 3.303 1 98.06 268 THR B C 1
ATOM 9663 O O . THR B 1 268 ? 9.883 -24.547 2.66 1 98.06 268 THR B O 1
ATOM 9666 N N . ASP B 1 269 ? 8.414 -22.812 2.834 1 97.44 269 ASP B N 1
ATOM 9667 C CA . ASP B 1 269 ? 8.938 -22.141 1.651 1 97.44 269 ASP B CA 1
ATOM 9668 C C . ASP B 1 269 ? 10.227 -21.375 1.979 1 97.44 269 ASP B C 1
ATOM 9670 O O . ASP B 1 269 ? 10.641 -21.328 3.139 1 97.44 269 ASP B O 1
ATOM 9674 N N . GLY B 1 270 ? 10.898 -20.984 0.982 1 95.69 270 GLY B N 1
ATOM 9675 C CA . GLY B 1 270 ? 12.203 -20.359 1.13 1 95.69 270 GLY B CA 1
ATOM 9676 C C . GLY B 1 270 ? 12.172 -19.125 2.002 1 95.69 270 GLY B C 1
ATOM 9677 O O . GLY B 1 270 ? 11.469 -18.156 1.7 1 95.69 270 GLY B O 1
ATOM 9678 N N . ALA B 1 271 ? 12.875 -19.141 3.146 1 93.38 271 ALA B N 1
ATOM 9679 C CA . ALA B 1 271 ? 13.023 -18.031 4.078 1 93.38 271 ALA B CA 1
ATOM 9680 C C . ALA B 1 271 ? 11.703 -17.734 4.781 1 93.38 271 ALA B C 1
ATOM 9682 O O . ALA B 1 271 ? 11.539 -16.656 5.367 1 93.38 271 ALA B O 1
ATOM 9683 N N . ASP B 1 272 ? 10.727 -18.578 4.617 1 95.69 272 ASP B N 1
ATOM 9684 C CA . ASP B 1 272 ? 9.406 -18.344 5.191 1 95.69 272 ASP B CA 1
ATOM 9685 C C . ASP B 1 272 ? 9.445 -18.438 6.715 1 95.69 272 ASP B C 1
ATOM 9687 O O . ASP B 1 272 ? 8.773 -17.688 7.414 1 95.69 272 ASP B O 1
ATOM 9691 N N . PHE B 1 273 ? 10.32 -19.406 7.258 1 95.06 273 PHE B N 1
ATOM 9692 C CA . PHE B 1 273 ? 10.438 -19.625 8.695 1 95.06 273 PHE B CA 1
ATOM 9693 C C . PHE B 1 273 ? 10.875 -18.344 9.398 1 95.06 273 PHE B C 1
ATOM 9695 O O . PHE B 1 273 ? 10.219 -17.891 10.344 1 95.06 273 PHE B O 1
ATOM 9702 N N . SER B 1 274 ? 11.812 -17.719 8.883 1 91.75 274 SER B N 1
ATOM 9703 C CA . SER B 1 274 ? 12.344 -16.516 9.523 1 91.75 274 SER B CA 1
ATOM 9704 C C . SER B 1 274 ? 11.359 -15.359 9.43 1 91.75 274 SER B C 1
ATOM 9706 O O . SER B 1 274 ? 11.344 -14.484 10.297 1 91.75 274 SER B O 1
ATOM 9708 N N . GLN B 1 275 ? 10.516 -15.375 8.484 1 93 275 GLN B N 1
ATOM 9709 C CA . GLN B 1 275 ? 9.586 -14.273 8.25 1 93 275 GLN B CA 1
ATOM 9710 C C . GLN B 1 275 ? 8.477 -14.266 9.289 1 93 275 GLN B C 1
ATOM 9712 O O . GLN B 1 275 ? 7.758 -13.273 9.438 1 93 275 GLN B O 1
ATOM 9717 N N . ASN B 1 276 ? 8.336 -15.367 10.031 1 92.88 276 ASN B N 1
ATOM 9718 C CA . ASN B 1 276 ? 7.367 -15.375 11.117 1 92.88 276 ASN B CA 1
ATOM 9719 C C . ASN B 1 276 ? 7.715 -14.336 12.188 1 92.88 276 ASN B C 1
ATOM 9721 O O . ASN B 1 276 ? 6.824 -13.797 12.844 1 92.88 276 ASN B O 1
ATOM 9725 N N . VAL B 1 277 ? 9.016 -14.055 12.242 1 87.75 277 VAL B N 1
ATOM 9726 C CA . VAL B 1 277 ? 9.508 -13.039 13.172 1 87.75 277 VAL B CA 1
ATOM 9727 C C . VAL B 1 277 ? 9.734 -11.719 12.43 1 87.75 277 VAL B C 1
ATOM 9729 O O . VAL B 1 277 ? 9.305 -10.664 12.891 1 87.75 277 VAL B O 1
ATOM 9732 N N . LEU B 1 278 ? 10.234 -11.812 11.242 1 83.56 278 LEU B N 1
ATOM 9733 C CA . LEU B 1 278 ? 10.773 -10.633 10.57 1 83.56 278 LEU B CA 1
ATOM 9734 C C . LEU B 1 278 ? 9.688 -9.93 9.758 1 83.56 278 LEU B C 1
ATOM 9736 O O . LEU B 1 278 ? 9.828 -8.758 9.414 1 83.56 278 LEU B O 1
ATOM 9740 N N . ALA B 1 279 ? 8.578 -10.602 9.438 1 88.25 279 ALA B N 1
ATOM 9741 C CA . ALA B 1 279 ? 7.559 -10.016 8.57 1 88.25 279 ALA B CA 1
ATOM 9742 C C . ALA B 1 279 ? 6.172 -10.164 9.188 1 88.25 279 ALA B C 1
ATOM 9744 O O . ALA B 1 279 ? 5.504 -9.164 9.461 1 88.25 279 ALA B O 1
ATOM 9745 N N . HIS B 1 280 ? 5.785 -11.469 9.516 1 88.25 280 HIS B N 1
ATOM 9746 C CA . HIS B 1 280 ? 4.465 -11.734 10.078 1 88.25 280 HIS B CA 1
ATOM 9747 C C . HIS B 1 280 ? 4.344 -11.156 11.484 1 88.25 280 HIS B C 1
ATOM 9749 O O . HIS B 1 280 ? 3.242 -10.836 11.938 1 88.25 280 HIS B O 1
ATOM 9755 N N . HIS B 1 281 ? 5.5 -11.125 12.203 1 83 281 HIS B N 1
ATOM 9756 C CA . HIS B 1 281 ? 5.543 -10.766 13.617 1 83 281 HIS B CA 1
ATOM 9757 C C . HIS B 1 281 ? 4.574 -11.625 14.43 1 83 281 HIS B C 1
ATOM 9759 O O . HIS B 1 281 ? 3.957 -11.133 15.383 1 83 281 HIS B O 1
ATOM 9765 N N . SER B 1 282 ? 4.352 -12.781 13.961 1 84.88 282 SER B N 1
ATOM 9766 C CA . SER B 1 282 ? 3.484 -13.711 14.672 1 84.88 282 SER B CA 1
ATOM 9767 C C . SER B 1 282 ? 4.117 -14.172 15.977 1 84.88 282 SER B C 1
ATOM 9769 O O . SER B 1 282 ? 3.41 -14.531 16.922 1 84.88 282 SER B O 1
ATOM 9771 N N . HIS B 1 283 ? 5.469 -14.242 15.969 1 86.25 283 HIS B N 1
ATOM 9772 C CA . HIS B 1 283 ? 6.242 -14.594 17.156 1 86.25 283 HIS B CA 1
ATOM 9773 C C . HIS B 1 283 ? 7.367 -13.594 17.391 1 86.25 283 HIS B C 1
ATOM 9775 O O . HIS B 1 283 ? 7.859 -12.969 16.453 1 86.25 283 HIS B O 1
ATOM 9781 N N . ALA B 1 284 ? 7.742 -13.508 18.625 1 77.69 284 ALA B N 1
ATOM 9782 C CA . ALA B 1 284 ? 8.781 -12.547 18.984 1 77.69 284 ALA B CA 1
ATOM 9783 C C . ALA B 1 284 ? 10.172 -13.094 18.656 1 77.69 284 ALA B C 1
ATOM 9785 O O . ALA B 1 284 ? 11.109 -12.328 18.453 1 77.69 284 ALA B O 1
ATOM 9786 N N . THR B 1 285 ? 10.305 -14.477 18.734 1 86.5 285 THR B N 1
ATOM 9787 C CA . THR B 1 285 ? 11.609 -15.078 18.516 1 86.5 285 THR B CA 1
ATOM 9788 C C . THR B 1 285 ? 11.516 -16.25 17.547 1 86.5 285 THR B C 1
ATOM 9790 O O . THR B 1 285 ? 10.453 -16.859 17.406 1 86.5 285 THR B O 1
ATOM 9793 N N . HIS B 1 286 ? 12.641 -16.578 17.016 1 92.75 286 HIS B N 1
ATOM 9794 C CA . HIS B 1 286 ? 12.695 -17.734 16.125 1 92.75 286 HIS B CA 1
ATOM 9795 C C . HIS B 1 286 ? 12.477 -19.031 16.891 1 92.75 286 HIS B C 1
ATOM 9797 O O . HIS B 1 286 ? 11.922 -20 16.359 1 92.75 286 HIS B O 1
ATOM 9803 N N . ALA B 1 287 ? 12.883 -19.062 18.172 1 93.94 287 ALA B N 1
ATOM 9804 C CA . ALA B 1 287 ? 12.672 -20.25 19 1 93.94 287 ALA B CA 1
ATOM 9805 C C . ALA B 1 287 ? 11.188 -20.562 19.141 1 93.94 287 ALA B C 1
ATOM 9807 O O . ALA B 1 287 ? 10.781 -21.719 18.984 1 93.94 287 ALA B O 1
ATOM 9808 N N . GLU B 1 288 ? 10.438 -19.531 19.359 1 93.12 288 GLU B N 1
ATOM 9809 C CA . GLU B 1 288 ? 9 -19.703 19.484 1 93.12 288 GLU B CA 1
ATOM 9810 C C . GLU B 1 288 ? 8.375 -20.125 18.156 1 93.12 288 GLU B C 1
ATOM 9812 O O . GLU B 1 288 ? 7.504 -21 18.125 1 93.12 288 GLU B O 1
ATOM 9817 N N . ALA B 1 289 ? 8.836 -19.516 17.125 1 94.81 289 ALA B N 1
ATOM 9818 C CA . ALA B 1 289 ? 8.32 -19.859 15.805 1 94.81 289 ALA B CA 1
ATOM 9819 C C . ALA B 1 289 ? 8.648 -21.297 15.438 1 94.81 289 ALA B C 1
ATOM 9821 O O . ALA B 1 289 ? 7.797 -22.016 14.906 1 94.81 289 ALA B O 1
ATOM 9822 N N . LEU B 1 290 ? 9.836 -21.719 15.719 1 97.38 290 LEU B N 1
ATOM 9823 C CA . LEU B 1 290 ? 10.234 -23.078 15.398 1 97.38 290 LEU B CA 1
ATOM 9824 C C . LEU B 1 290 ? 9.383 -24.094 16.172 1 97.38 290 LEU B C 1
ATOM 9826 O O . LEU B 1 290 ? 8.953 -25.094 15.617 1 97.38 290 LEU B O 1
ATOM 9830 N N . ALA B 1 291 ? 9.242 -23.812 17.438 1 97.12 291 ALA B N 1
ATOM 9831 C CA . ALA B 1 291 ? 8.422 -24.703 18.25 1 97.12 291 ALA B CA 1
ATOM 9832 C C . ALA B 1 291 ? 7.016 -24.844 17.672 1 97.12 291 ALA B C 1
ATOM 9834 O O . ALA B 1 291 ? 6.48 -25.953 17.578 1 97.12 291 ALA B O 1
ATOM 9835 N N . ALA B 1 292 ? 6.477 -23.703 17.25 1 95.81 292 ALA B N 1
ATOM 9836 C CA . ALA B 1 292 ? 5.137 -23.719 16.656 1 95.81 292 ALA B CA 1
ATOM 9837 C C . ALA B 1 292 ? 5.117 -24.531 15.359 1 95.81 292 ALA B C 1
ATOM 9839 O O . ALA B 1 292 ? 4.195 -25.312 15.125 1 95.81 292 ALA B O 1
ATOM 9840 N N . CYS B 1 293 ? 6.066 -24.359 14.516 1 97.75 293 CYS B N 1
ATOM 9841 C CA . CYS B 1 293 ? 6.148 -25.094 13.258 1 97.75 293 CYS B CA 1
ATOM 9842 C C . CYS B 1 293 ? 6.211 -26.594 13.492 1 97.75 293 CYS B C 1
ATOM 9844 O O . CYS B 1 293 ? 5.406 -27.344 12.945 1 97.75 293 CYS B O 1
ATOM 9846 N N . LEU B 1 294 ? 7.168 -27.031 14.375 1 98.12 294 LEU B N 1
ATOM 9847 C CA . LEU B 1 294 ? 7.371 -28.453 14.602 1 98.12 294 LEU B CA 1
ATOM 9848 C C . LEU B 1 294 ? 6.148 -29.078 15.266 1 98.12 294 LEU B C 1
ATOM 9850 O O . LEU B 1 294 ? 5.711 -30.156 14.883 1 98.12 294 LEU B O 1
ATOM 9854 N N . LYS B 1 295 ? 5.617 -28.406 16.156 1 96.12 295 LYS B N 1
ATOM 9855 C CA . LYS B 1 295 ? 4.5 -28.953 16.906 1 96.12 295 LYS B CA 1
ATOM 9856 C C . LYS B 1 295 ? 3.244 -29.062 16.047 1 96.12 295 LYS B C 1
ATOM 9858 O O . LYS B 1 295 ? 2.391 -29.922 16.281 1 96.12 295 LYS B O 1
ATOM 9863 N N . ASN B 1 296 ? 3.172 -28.219 15.055 1 95.44 296 ASN B N 1
ATOM 9864 C CA . ASN B 1 296 ? 1.987 -28.219 14.195 1 95.44 296 ASN B CA 1
ATOM 9865 C C . ASN B 1 296 ? 2.23 -29.016 12.914 1 95.44 296 ASN B C 1
ATOM 9867 O O . ASN B 1 296 ? 1.378 -29.031 12.023 1 95.44 296 ASN B O 1
ATOM 9871 N N . GLY B 1 297 ? 3.328 -29.656 12.805 1 96.81 297 GLY B N 1
ATOM 9872 C CA . GLY B 1 297 ? 3.436 -30.688 11.781 1 96.81 297 GLY B CA 1
ATOM 9873 C C . GLY B 1 297 ? 4.496 -30.375 10.742 1 96.81 297 GLY B C 1
ATOM 9874 O O . GLY B 1 297 ? 4.84 -31.234 9.922 1 96.81 297 GLY B O 1
ATOM 9875 N N . ASN B 1 298 ? 5.055 -29.156 10.734 1 98.06 298 ASN B N 1
ATOM 9876 C CA . ASN B 1 298 ? 6.164 -28.875 9.828 1 98.06 298 ASN B CA 1
ATOM 9877 C C . ASN B 1 298 ? 7.438 -29.594 10.266 1 98.06 298 ASN B C 1
ATOM 9879 O O . ASN B 1 298 ? 7.648 -29.812 11.461 1 98.06 298 ASN B O 1
ATOM 9883 N N . ASP B 1 299 ? 8.32 -29.953 9.344 1 98.56 299 ASP B N 1
ATOM 9884 C CA . ASP B 1 299 ? 9.438 -30.828 9.688 1 98.56 299 ASP B CA 1
ATOM 9885 C C . ASP B 1 299 ? 10.773 -30.156 9.352 1 98.56 299 ASP B C 1
ATOM 9887 O O . ASP B 1 299 ? 11.742 -30.297 10.102 1 98.56 299 ASP B O 1
ATOM 9891 N N . VAL B 1 300 ? 10.797 -29.484 8.195 1 98.5 300 VAL B N 1
ATOM 9892 C CA . VAL B 1 300 ? 12.062 -28.969 7.668 1 98.5 300 VAL B CA 1
ATOM 9893 C C . VAL B 1 300 ? 11.922 -27.484 7.352 1 98.5 300 VAL B C 1
ATOM 9895 O O . VAL B 1 300 ? 11 -27.078 6.637 1 98.5 300 VAL B O 1
ATOM 9898 N N . MET B 1 301 ? 12.82 -26.672 7.902 1 98.12 301 MET B N 1
ATOM 9899 C CA . MET B 1 301 ? 12.812 -25.234 7.637 1 98.12 301 MET B CA 1
ATOM 9900 C C . MET B 1 301 ? 13.703 -24.891 6.449 1 98.12 301 MET B C 1
ATOM 9902 O O . MET B 1 301 ? 14.914 -25.125 6.488 1 98.12 301 MET B O 1
ATOM 9906 N N . THR B 1 302 ? 13.102 -24.375 5.363 1 97.62 302 THR B N 1
ATOM 9907 C CA . THR B 1 302 ? 13.875 -23.891 4.23 1 97.62 302 THR B CA 1
ATOM 9908 C C . THR B 1 302 ? 14.414 -22.5 4.504 1 97.62 302 THR B C 1
ATOM 9910 O O . THR B 1 302 ? 13.891 -21.5 3.992 1 97.62 302 THR B O 1
ATOM 9913 N N . ASP B 1 303 ? 15.43 -22.484 5.316 1 94.56 303 ASP B N 1
ATOM 9914 C CA . ASP B 1 303 ? 16.031 -21.234 5.793 1 94.56 303 ASP B CA 1
ATOM 9915 C C . ASP B 1 303 ? 17.5 -21.422 6.145 1 94.56 303 ASP B C 1
ATOM 9917 O O . ASP B 1 303 ? 18.047 -22.531 5.984 1 94.56 303 ASP B O 1
ATOM 9921 N N . GLU B 1 304 ? 18.172 -20.375 6.59 1 90.44 304 GLU B N 1
ATOM 9922 C CA . GLU B 1 304 ? 19.578 -20.453 6.945 1 90.44 304 GLU B CA 1
ATOM 9923 C C . GLU B 1 304 ? 19.812 -21.484 8.055 1 90.44 304 GLU B C 1
ATOM 9925 O O . GLU B 1 304 ? 19.219 -21.375 9.133 1 90.44 304 GLU B O 1
ATOM 9930 N N . ALA B 1 305 ? 20.719 -22.391 7.824 1 92.81 305 ALA B N 1
ATOM 9931 C CA . ALA B 1 305 ? 20.922 -23.562 8.688 1 92.81 305 ALA B CA 1
ATOM 9932 C C . ALA B 1 305 ? 21.359 -23.125 10.086 1 92.81 305 ALA B C 1
ATOM 9934 O O . ALA B 1 305 ? 20.875 -23.672 11.086 1 92.81 305 ALA B O 1
ATOM 9935 N N . ASP B 1 306 ? 22.219 -22.156 10.203 1 89.12 306 ASP B N 1
ATOM 9936 C CA . ASP B 1 306 ? 22.734 -21.734 11.5 1 89.12 306 ASP B CA 1
ATOM 9937 C C . ASP B 1 306 ? 21.641 -21.062 12.328 1 89.12 306 ASP B C 1
ATOM 9939 O O . ASP B 1 306 ? 21.594 -21.234 13.547 1 89.12 306 ASP B O 1
ATOM 9943 N N . MET B 1 307 ? 20.844 -20.234 11.664 1 90.19 307 MET B N 1
ATOM 9944 C CA . MET B 1 307 ? 19.734 -19.594 12.352 1 90.19 307 MET B CA 1
ATOM 9945 C C . MET B 1 307 ? 18.734 -20.625 12.875 1 90.19 307 MET B C 1
ATOM 9947 O O . MET B 1 307 ? 18.25 -20.516 14 1 90.19 307 MET B O 1
ATOM 9951 N N . VAL B 1 308 ? 18.406 -21.641 12.078 1 95.88 308 VAL B N 1
ATOM 9952 C CA . VAL B 1 308 ? 17.484 -22.688 12.484 1 95.88 308 VAL B CA 1
ATOM 9953 C C . VAL B 1 308 ? 18.078 -23.469 13.664 1 95.88 308 VAL B C 1
ATOM 9955 O O . VAL B 1 308 ? 17.359 -23.766 14.625 1 95.88 308 VAL B O 1
ATOM 9958 N N . ALA B 1 309 ? 19.375 -23.797 13.594 1 94.69 309 ALA B N 1
ATOM 9959 C CA . ALA B 1 309 ? 20.031 -24.516 14.68 1 94.69 309 ALA B CA 1
ATOM 9960 C C . ALA B 1 309 ? 20 -23.703 15.969 1 94.69 309 ALA B C 1
ATOM 9962 O O . ALA B 1 309 ? 19.719 -24.25 17.047 1 94.69 309 ALA B O 1
ATOM 9963 N N . ALA B 1 310 ? 20.297 -22.406 15.836 1 91.44 310 ALA B N 1
ATOM 9964 C CA . ALA B 1 310 ? 20.266 -21.531 17 1 91.44 310 ALA B CA 1
ATOM 9965 C C . ALA B 1 310 ? 18.875 -21.484 17.625 1 91.44 310 ALA B C 1
ATOM 9967 O O . ALA B 1 310 ? 18.719 -21.469 18.844 1 91.44 310 ALA B O 1
ATOM 9968 N N . ALA B 1 311 ? 17.891 -21.344 16.797 1 94.62 311 ALA B N 1
ATOM 9969 C CA . ALA B 1 311 ? 16.5 -21.328 17.25 1 94.62 311 ALA B CA 1
ATOM 9970 C C . ALA B 1 311 ? 16.141 -22.609 17.984 1 94.62 311 ALA B C 1
ATOM 9972 O O . ALA B 1 311 ? 15.461 -22.578 19.016 1 94.62 311 ALA B O 1
ATOM 9973 N N . ALA B 1 312 ? 16.609 -23.734 17.469 1 97.31 312 ALA B N 1
ATOM 9974 C CA . ALA B 1 312 ? 16.328 -25.031 18.094 1 97.31 312 ALA B CA 1
ATOM 9975 C C . ALA B 1 312 ? 16.984 -25.141 19.469 1 97.31 312 ALA B C 1
ATOM 9977 O O . ALA B 1 312 ? 16.359 -25.594 20.422 1 97.31 312 ALA B O 1
ATOM 9978 N N . ARG B 1 313 ? 18.234 -24.766 19.609 1 95.12 313 ARG B N 1
ATOM 9979 C CA . ARG B 1 313 ? 18.938 -24.781 20.891 1 95.12 313 ARG B CA 1
ATOM 9980 C C . ARG B 1 313 ? 18.203 -23.922 21.906 1 95.12 313 ARG B C 1
ATOM 9982 O O . ARG B 1 313 ? 18.016 -24.359 23.047 1 95.12 313 ARG B O 1
ATOM 9989 N N . ASP B 1 314 ? 17.859 -22.734 21.406 1 93.31 314 ASP B N 1
ATOM 9990 C CA . ASP B 1 314 ? 17.156 -21.812 22.281 1 93.31 314 ASP B CA 1
ATOM 9991 C C . ASP B 1 314 ? 15.805 -22.391 22.719 1 93.31 314 ASP B C 1
ATOM 9993 O O . ASP B 1 314 ? 15.414 -22.266 23.875 1 93.31 314 ASP B O 1
ATOM 9997 N N . ALA B 1 315 ? 15.07 -22.953 21.812 1 96.75 315 ALA B N 1
ATOM 9998 C CA . ALA B 1 315 ? 13.766 -23.547 22.109 1 96.75 315 ALA B CA 1
ATOM 9999 C C . ALA B 1 315 ? 13.906 -24.688 23.125 1 96.75 315 ALA B C 1
ATOM 10001 O O . ALA B 1 315 ? 13.07 -24.828 24.016 1 96.75 315 ALA B O 1
ATOM 10002 N N . LEU B 1 316 ? 14.938 -25.531 23 1 97.25 316 LEU B N 1
ATOM 10003 C CA . LEU B 1 316 ? 15.211 -26.594 23.953 1 97.25 316 LEU B CA 1
ATOM 10004 C C . LEU B 1 316 ? 15.539 -26.031 25.328 1 97.25 316 LEU B C 1
ATOM 10006 O O . LEU B 1 316 ? 15 -26.5 26.344 1 97.25 316 LEU B O 1
ATOM 10010 N N . ASP B 1 317 ? 16.375 -25.016 25.328 1 94.69 317 ASP B N 1
ATOM 10011 C CA . ASP B 1 317 ? 16.812 -24.406 26.578 1 94.69 317 ASP B CA 1
ATOM 10012 C C . ASP B 1 317 ? 15.625 -23.797 27.328 1 94.69 317 ASP B C 1
ATOM 10014 O O . ASP B 1 317 ? 15.586 -23.844 28.562 1 94.69 317 ASP B O 1
ATOM 10018 N N . ARG B 1 318 ? 14.703 -23.328 26.578 1 94.25 318 ARG B N 1
ATOM 10019 C CA . ARG B 1 318 ? 13.562 -22.641 27.172 1 94.25 318 ARG B CA 1
ATOM 10020 C C . ARG B 1 318 ? 12.406 -23.609 27.438 1 94.25 318 ARG B C 1
ATOM 10022 O O . ARG B 1 318 ? 11.352 -23.203 27.922 1 94.25 318 ARG B O 1
ATOM 10029 N N . GLY B 1 319 ? 12.562 -24.781 26.984 1 96.75 319 GLY B N 1
ATOM 10030 C CA . GLY B 1 319 ? 11.547 -25.797 27.203 1 96.75 319 GLY B CA 1
ATOM 10031 C C . GLY B 1 319 ? 10.383 -25.688 26.234 1 96.75 319 GLY B C 1
ATOM 10032 O O . GLY B 1 319 ? 9.312 -26.25 26.484 1 96.75 319 GLY B O 1
ATOM 10033 N N . LEU B 1 320 ? 10.562 -24.906 25.172 1 96.19 320 LEU B N 1
ATOM 10034 C CA . LEU B 1 320 ? 9.523 -24.75 24.156 1 96.19 320 LEU B CA 1
ATOM 10035 C C . LEU B 1 320 ? 9.414 -26.016 23.297 1 96.19 320 LEU B C 1
ATOM 10037 O O . LEU B 1 320 ? 8.359 -26.297 22.734 1 96.19 320 LEU B O 1
ATOM 10041 N N . LEU B 1 321 ? 10.547 -26.75 23.203 1 97.75 321 LEU B N 1
ATOM 10042 C CA . LEU B 1 321 ? 10.633 -28.016 22.484 1 97.75 321 LEU B CA 1
ATOM 10043 C C . LEU B 1 321 ? 11.273 -29.094 23.375 1 97.75 321 LEU B C 1
ATOM 10045 O O . LEU B 1 321 ? 12.086 -28.766 24.25 1 97.75 321 LEU B O 1
ATOM 10049 N N . THR B 1 322 ? 10.867 -30.344 23.078 1 97.69 322 THR B N 1
ATOM 10050 C CA . THR B 1 322 ? 11.539 -31.5 23.641 1 97.69 322 THR B CA 1
ATOM 10051 C C . THR B 1 322 ? 12.336 -32.25 22.578 1 97.69 322 THR B C 1
ATOM 10053 O O . THR B 1 322 ? 12.164 -31.984 21.375 1 97.69 322 THR B O 1
ATOM 10056 N N . GLU B 1 323 ? 13.195 -33.094 22.969 1 97.25 323 GLU B N 1
ATOM 10057 C CA . GLU B 1 323 ? 13.914 -33.906 22 1 97.25 323 GLU B CA 1
ATOM 10058 C C . GLU B 1 323 ? 12.953 -34.75 21.188 1 97.25 323 GLU B C 1
ATOM 10060 O O . GLU B 1 323 ? 13.188 -35.031 20 1 97.25 323 GLU B O 1
ATOM 10065 N N . ALA B 1 324 ? 11.898 -35.125 21.812 1 97.5 324 ALA B N 1
ATOM 10066 C CA . ALA B 1 324 ? 10.906 -35.938 21.125 1 97.5 324 ALA B CA 1
ATOM 10067 C C . ALA B 1 324 ? 10.281 -35.156 19.953 1 97.5 324 ALA B C 1
ATOM 10069 O O . ALA B 1 324 ? 9.961 -35.75 18.922 1 97.5 324 ALA B O 1
ATOM 10070 N N . ASP B 1 325 ? 10.016 -33.875 20.156 1 97.56 325 ASP B N 1
ATOM 10071 C CA . ASP B 1 325 ? 9.508 -33.031 19.078 1 97.56 325 ASP B CA 1
ATOM 10072 C C . ASP B 1 325 ? 10.477 -33 17.906 1 97.56 325 ASP B C 1
ATOM 10074 O O . ASP B 1 325 ? 10.055 -33.094 16.75 1 97.56 325 ASP B O 1
ATOM 10078 N N . ILE B 1 326 ? 11.711 -32.906 18.188 1 98.38 326 ILE B N 1
ATOM 10079 C CA . ILE B 1 326 ? 12.758 -32.875 17.172 1 98.38 326 ILE B CA 1
ATOM 10080 C C . ILE B 1 326 ? 12.875 -34.219 16.484 1 98.38 326 ILE B C 1
ATOM 10082 O O . ILE B 1 326 ? 12.992 -34.312 15.258 1 98.38 326 ILE B O 1
ATOM 10086 N N . ASP B 1 327 ? 12.805 -35.312 17.312 1 98 327 ASP B N 1
ATOM 10087 C CA . ASP B 1 327 ? 12.859 -36.656 16.766 1 98 327 ASP B CA 1
ATOM 10088 C C . ASP B 1 327 ? 11.75 -36.906 15.758 1 98 327 ASP B C 1
ATOM 10090 O O . ASP B 1 327 ? 11.969 -37.531 14.719 1 98 327 ASP B O 1
ATOM 10094 N N . ARG B 1 328 ? 10.648 -36.406 16.062 1 97.5 328 ARG B N 1
ATOM 10095 C CA . ARG B 1 328 ? 9.516 -36.562 15.148 1 97.5 328 ARG B CA 1
ATOM 10096 C C . ARG B 1 328 ? 9.766 -35.906 13.812 1 97.5 328 ARG B C 1
ATOM 10098 O O . ARG B 1 328 ? 9.578 -36.5 12.758 1 97.5 328 ARG B O 1
ATOM 10105 N N . ALA B 1 329 ? 10.133 -34.656 13.875 1 98.12 329 ALA B N 1
ATOM 10106 C CA . ALA B 1 329 ? 10.367 -33.875 12.656 1 98.12 329 ALA B CA 1
ATOM 10107 C C . ALA B 1 329 ? 11.508 -34.469 11.844 1 98.12 329 ALA B C 1
ATOM 10109 O O . ALA B 1 329 ? 11.375 -34.688 10.641 1 98.12 329 ALA B O 1
ATOM 10110 N N . VAL B 1 330 ? 12.625 -34.781 12.5 1 98.25 330 VAL B N 1
ATOM 10111 C CA . VAL B 1 330 ? 13.797 -35.344 11.844 1 98.25 330 VAL B CA 1
ATOM 10112 C C . VAL B 1 330 ? 13.484 -36.75 11.312 1 98.25 330 VAL B C 1
ATOM 10114 O O . VAL B 1 330 ? 13.898 -37.094 10.211 1 98.25 330 VAL B O 1
ATOM 10117 N N . GLY B 1 331 ? 12.797 -37.5 12.117 1 98 331 GLY B N 1
ATOM 10118 C CA . GLY B 1 331 ? 12.406 -38.844 11.688 1 98 331 GLY B CA 1
ATOM 10119 C C . GLY B 1 331 ? 11.602 -38.844 10.406 1 98 331 GLY B C 1
ATOM 10120 O O . GLY B 1 331 ? 11.805 -39.688 9.539 1 98 331 GLY B O 1
ATOM 10121 N N . ASN B 1 332 ? 10.688 -37.938 10.273 1 97.5 332 ASN B N 1
ATOM 10122 C CA . ASN B 1 332 ? 9.867 -37.812 9.07 1 97.5 332 ASN B CA 1
ATOM 10123 C C . ASN B 1 332 ? 10.719 -37.531 7.836 1 97.5 332 ASN B C 1
ATOM 10125 O O . ASN B 1 332 ? 10.531 -38.156 6.789 1 97.5 332 ASN B O 1
ATOM 10129 N N . SER B 1 333 ? 11.641 -36.625 7.918 1 95.62 333 SER B N 1
ATOM 10130 C CA . SER B 1 333 ? 12.5 -36.281 6.781 1 95.62 333 SER B CA 1
ATOM 10131 C C . SER B 1 333 ? 13.453 -37.438 6.465 1 95.62 333 SER B C 1
ATOM 10133 O O . SER B 1 333 ? 13.734 -37.719 5.297 1 95.62 333 SER B O 1
ATOM 10135 N N . LEU B 1 334 ? 13.945 -38.094 7.504 1 97.12 334 LEU B N 1
ATOM 10136 C CA . LEU B 1 334 ? 14.82 -39.25 7.301 1 97.12 334 LEU B CA 1
ATOM 10137 C C . LEU B 1 334 ? 14.078 -40.375 6.617 1 97.12 334 LEU B C 1
ATOM 10139 O O . LEU B 1 334 ? 14.648 -41.125 5.809 1 97.12 334 LEU B O 1
ATOM 10143 N N . SER B 1 335 ? 12.875 -40.562 6.984 1 97 335 SER B N 1
ATOM 10144 C CA . SER B 1 335 ? 12.078 -41.562 6.309 1 97 335 SER B CA 1
ATOM 10145 C C . SER B 1 335 ? 12.086 -41.375 4.797 1 97 335 SER B C 1
ATOM 10147 O O . SER B 1 335 ? 12.164 -42.344 4.035 1 97 335 SER B O 1
ATOM 10149 N N . GLY B 1 336 ? 11.977 -40.156 4.371 1 96.75 336 GLY B N 1
ATOM 10150 C CA . GLY B 1 336 ? 12.102 -39.844 2.957 1 96.75 336 GLY B CA 1
ATOM 10151 C C . GLY B 1 336 ? 13.438 -40.25 2.369 1 96.75 336 GLY B C 1
ATOM 10152 O O . GLY B 1 336 ? 13.492 -40.844 1.282 1 96.75 336 GLY B O 1
ATOM 10153 N N . ARG B 1 337 ? 14.477 -39.969 3.098 1 97.31 337 ARG B N 1
ATOM 10154 C CA . ARG B 1 337 ? 15.812 -40.344 2.635 1 97.31 337 ARG B CA 1
ATOM 10155 C C . ARG B 1 337 ? 15.977 -41.844 2.521 1 97.31 337 ARG B C 1
ATOM 10157 O O . ARG B 1 337 ? 16.609 -42.344 1.592 1 97.31 337 ARG B O 1
ATOM 10164 N N . PHE B 1 338 ? 15.383 -42.594 3.457 1 97.12 338 PHE B N 1
ATOM 10165 C CA . PHE B 1 338 ? 15.383 -44.062 3.385 1 97.12 338 PHE B CA 1
ATOM 10166 C C . PHE B 1 338 ? 14.625 -44.531 2.152 1 97.12 338 PHE B C 1
ATOM 10168 O O . PHE B 1 338 ? 15.078 -45.469 1.458 1 97.12 338 PHE B O 1
ATOM 10175 N N . ARG B 1 339 ? 13.539 -43.938 1.834 1 96.94 339 ARG B N 1
ATOM 10176 C CA . ARG B 1 339 ? 12.719 -44.344 0.694 1 96.94 339 ARG B CA 1
ATOM 10177 C C . ARG B 1 339 ? 13.438 -44.062 -0.622 1 96.94 339 ARG B C 1
ATOM 10179 O O . ARG B 1 339 ? 13.164 -44.688 -1.635 1 96.94 339 ARG B O 1
ATOM 10186 N N . LEU B 1 340 ? 14.359 -43.156 -0.591 1 97.5 340 LEU B N 1
ATOM 10187 C CA . LEU B 1 340 ? 15.117 -42.812 -1.784 1 97.5 340 LEU B CA 1
ATOM 10188 C C . LEU B 1 340 ? 16.281 -43.781 -1.991 1 97.5 340 LEU B C 1
ATOM 10190 O O . LEU B 1 340 ? 17 -43.688 -2.988 1 97.5 340 LEU B O 1
ATOM 10194 N N . GLY B 1 341 ? 16.531 -44.625 -1.049 1 96.38 341 GLY B N 1
ATOM 10195 C CA . GLY B 1 341 ? 17.547 -45.656 -1.167 1 96.38 341 GLY B CA 1
ATOM 10196 C C . GLY B 1 341 ? 18.938 -45.188 -0.751 1 96.38 341 GLY B C 1
ATOM 10197 O O . GLY B 1 341 ? 19.938 -45.812 -1.092 1 96.38 341 GLY B O 1
ATOM 10198 N N . GLU B 1 342 ? 18.953 -44.094 -0.041 1 95.5 342 GLU B N 1
ATOM 10199 C CA . GLU B 1 342 ? 20.234 -43.5 0.329 1 95.5 342 GLU B CA 1
ATOM 10200 C C . GLU B 1 342 ? 21.109 -44.531 1.083 1 95.5 342 GLU B C 1
ATOM 10202 O O . GLU B 1 342 ? 22.328 -44.5 0.952 1 95.5 342 GLU B O 1
ATOM 10207 N N . PHE B 1 343 ? 20.484 -45.438 1.853 1 94.94 343 PHE B N 1
ATOM 10208 C CA . PHE B 1 343 ? 21.234 -46.312 2.766 1 94.94 343 PHE B CA 1
ATOM 10209 C C . PHE B 1 343 ? 21.281 -47.719 2.248 1 94.94 343 PHE B C 1
ATOM 10211 O O . PHE B 1 343 ? 21.734 -48.625 2.951 1 94.94 343 PHE B O 1
ATOM 10218 N N . ASP B 1 344 ? 20.844 -47.969 1.036 1 95.38 344 ASP B N 1
ATOM 10219 C CA . ASP B 1 344 ? 20.547 -49.375 0.663 1 95.38 344 ASP B CA 1
ATOM 10220 C C . ASP B 1 344 ? 21.359 -49.781 -0.563 1 95.38 344 ASP B C 1
ATOM 10222 O O . ASP B 1 344 ? 21.219 -50.906 -1.045 1 95.38 344 ASP B O 1
ATOM 10226 N N . GLY B 1 345 ? 22.188 -48.906 -1.085 1 91.81 345 GLY B N 1
ATOM 10227 C CA . GLY B 1 345 ? 23.016 -49.25 -2.236 1 91.81 345 GLY B CA 1
ATOM 10228 C C . GLY B 1 345 ? 22.219 -49.844 -3.387 1 91.81 345 GLY B C 1
ATOM 10229 O O . GLY B 1 345 ? 21.203 -49.281 -3.797 1 91.81 345 GLY B O 1
ATOM 10230 N N . ASP B 1 346 ? 22.594 -51.031 -3.818 1 91.25 346 ASP B N 1
ATOM 10231 C CA . ASP B 1 346 ? 22.031 -51.625 -5.016 1 91.25 346 ASP B CA 1
ATOM 10232 C C . ASP B 1 346 ? 20.688 -52.312 -4.703 1 91.25 346 ASP B C 1
ATOM 10234 O O . ASP B 1 346 ? 19.953 -52.688 -5.613 1 91.25 346 ASP B O 1
ATOM 10238 N N . SER B 1 347 ? 20.375 -52.406 -3.471 1 91.5 347 SER B N 1
ATOM 10239 C CA . SER B 1 347 ? 19.078 -52.969 -3.102 1 91.5 347 SER B CA 1
ATOM 10240 C C . SER B 1 347 ? 17.938 -52.062 -3.584 1 91.5 347 SER B C 1
ATOM 10242 O O . SER B 1 347 ? 16.828 -52.531 -3.816 1 91.5 347 SER B O 1
ATOM 10244 N N . CYS B 1 348 ? 18.156 -50.844 -3.738 1 94.31 348 CYS B N 1
ATOM 10245 C CA . CYS B 1 348 ? 17.203 -49.938 -4.367 1 94.31 348 CYS B CA 1
ATOM 10246 C C . CYS B 1 348 ? 17.375 -49.938 -5.883 1 94.31 348 CYS B C 1
ATOM 10248 O O . CYS B 1 348 ? 18.406 -49.531 -6.406 1 94.31 348 CYS B O 1
ATOM 10250 N N . PRO B 1 349 ? 16.391 -50.344 -6.508 1 94.56 349 PRO B N 1
ATOM 10251 C CA . PRO B 1 349 ? 16.516 -50.469 -7.961 1 94.56 349 PRO B CA 1
ATOM 10252 C C . PRO B 1 349 ? 16.781 -49.125 -8.633 1 94.56 349 PRO B C 1
ATOM 10254 O O . PRO B 1 349 ? 17.422 -49.062 -9.688 1 94.56 349 PRO B O 1
ATOM 10257 N N . TYR B 1 350 ? 16.359 -48.094 -8.102 1 95.19 350 TYR B N 1
ATOM 10258 C CA . TYR B 1 350 ? 16.484 -46.781 -8.711 1 95.19 350 TYR B CA 1
ATOM 10259 C C . TYR B 1 350 ? 17.922 -46.25 -8.609 1 95.19 350 TYR B C 1
ATOM 10261 O O . TYR B 1 350 ? 18.312 -45.312 -9.289 1 95.19 350 TYR B O 1
ATOM 10269 N N . ASN B 1 351 ? 18.703 -46.906 -7.746 1 94.31 351 ASN B N 1
ATOM 10270 C CA . ASN B 1 351 ? 20.109 -46.531 -7.637 1 94.31 351 ASN B CA 1
ATOM 10271 C C . ASN B 1 351 ? 20.922 -47.031 -8.836 1 94.31 351 ASN B C 1
ATOM 10273 O O . ASN B 1 351 ? 22 -46.5 -9.133 1 94.31 351 ASN B O 1
ATOM 10277 N N . THR B 1 352 ? 20.375 -48.062 -9.508 1 90.94 352 THR B N 1
ATOM 10278 C CA . THR B 1 352 ? 21.141 -48.656 -10.578 1 90.94 352 THR B CA 1
ATOM 10279 C C . THR B 1 352 ? 20.422 -48.531 -11.914 1 90.94 352 THR B C 1
ATOM 10281 O O . THR B 1 352 ? 21.016 -48.75 -12.977 1 90.94 352 THR B O 1
ATOM 10284 N N . GLU B 1 353 ? 19.25 -48.156 -11.883 1 89.5 353 GLU B N 1
ATOM 10285 C CA . GLU B 1 353 ? 18.5 -47.969 -13.117 1 89.5 353 GLU B CA 1
ATOM 10286 C C . GLU B 1 353 ? 19.203 -46.969 -14.031 1 89.5 353 GLU B C 1
ATOM 10288 O O . GLU B 1 353 ? 19.672 -45.938 -13.57 1 89.5 353 GLU B O 1
ATOM 10293 N N . PRO B 1 354 ? 19.344 -47.344 -15.336 1 84.62 354 PRO B N 1
ATOM 10294 C CA . PRO B 1 354 ? 19.953 -46.375 -16.25 1 84.62 354 PRO B CA 1
ATOM 10295 C C . PRO B 1 354 ? 19.156 -45.062 -16.312 1 84.62 354 PRO B C 1
ATOM 10297 O O . PRO B 1 354 ? 17.922 -45.094 -16.312 1 84.62 354 PRO B O 1
ATOM 10300 N N . ALA B 1 355 ? 19.859 -44 -16.312 1 84.88 355 ALA B N 1
ATOM 10301 C CA . ALA B 1 355 ? 19.297 -42.656 -16.391 1 84.88 355 ALA B CA 1
ATOM 10302 C C . ALA B 1 355 ? 20.125 -41.75 -17.297 1 84.88 355 ALA B C 1
ATOM 10304 O O . ALA B 1 355 ? 21.359 -41.812 -17.297 1 84.88 355 ALA B O 1
ATOM 10305 N N . GLU B 1 356 ? 19.406 -41.062 -18.25 1 90.56 356 GLU B N 1
ATOM 10306 C CA . GLU B 1 356 ? 20.016 -40.094 -19.156 1 90.56 356 GLU B CA 1
ATOM 10307 C C . GLU B 1 356 ? 19.172 -38.812 -19.234 1 90.56 356 GLU B C 1
ATOM 10309 O O . GLU B 1 356 ? 18 -38.812 -18.844 1 90.56 356 GLU B O 1
ATOM 10314 N N . THR B 1 357 ? 19.891 -37.812 -19.594 1 93.19 357 THR B N 1
ATOM 10315 C CA . THR B 1 357 ? 19.172 -36.562 -19.734 1 93.19 357 THR B CA 1
ATOM 10316 C C . THR B 1 357 ? 19.078 -36.156 -21.203 1 93.19 357 THR B C 1
ATOM 10318 O O . THR B 1 357 ? 19.969 -36.5 -22 1 93.19 357 THR B O 1
ATOM 10321 N N . ASP B 1 358 ? 17.969 -35.562 -21.547 1 91.94 358 ASP B N 1
ATOM 10322 C CA . ASP B 1 358 ? 17.828 -34.906 -22.844 1 91.94 358 ASP B CA 1
ATOM 10323 C C . ASP B 1 358 ? 18.031 -35.906 -23.984 1 91.94 358 ASP B C 1
ATOM 10325 O O . ASP B 1 358 ? 18.719 -35.625 -24.969 1 91.94 358 ASP B O 1
ATOM 10329 N N . THR B 1 359 ? 17.453 -37.094 -23.875 1 95.19 359 THR B N 1
ATOM 10330 C CA . THR B 1 359 ? 17.562 -38.094 -24.922 1 95.19 359 THR B CA 1
ATOM 10331 C C . THR B 1 359 ? 16.609 -37.781 -26.078 1 95.19 359 THR B C 1
ATOM 10333 O O . THR B 1 359 ? 15.742 -36.938 -25.953 1 95.19 359 THR B O 1
ATOM 10336 N N . LEU B 1 360 ? 16.797 -38.562 -27.141 1 95.62 360 LEU B N 1
ATOM 10337 C CA . LEU B 1 360 ? 15.898 -38.406 -28.281 1 95.62 360 LEU B CA 1
ATOM 10338 C C . LEU B 1 360 ? 14.461 -38.75 -27.891 1 95.62 360 LEU B C 1
ATOM 10340 O O . LEU B 1 360 ? 13.516 -38.094 -28.359 1 95.62 360 LEU B O 1
ATOM 10344 N N . LEU B 1 361 ? 14.359 -39.688 -27.078 1 96.31 361 LEU B N 1
ATOM 10345 C CA . LEU B 1 361 ? 13.023 -40.062 -26.609 1 96.31 361 LEU B CA 1
ATOM 10346 C C . LEU B 1 361 ? 12.43 -38.938 -25.75 1 96.31 361 LEU B C 1
ATOM 10348 O O . LEU B 1 361 ? 11.258 -38.594 -25.906 1 96.31 361 LEU B O 1
ATOM 10352 N N . HIS B 1 362 ? 13.273 -38.406 -24.812 1 97.56 362 HIS B N 1
ATOM 10353 C CA . HIS B 1 362 ? 12.805 -37.281 -24 1 97.56 362 HIS B CA 1
ATOM 10354 C C . HIS B 1 362 ? 12.352 -36.125 -24.859 1 97.56 362 HIS B C 1
ATOM 10356 O O . HIS B 1 362 ? 11.297 -35.531 -24.609 1 97.56 362 HIS B O 1
ATOM 10362 N N . ARG B 1 363 ? 13.078 -35.844 -25.891 1 97.12 363 ARG B N 1
ATOM 10363 C CA . ARG B 1 363 ? 12.758 -34.719 -26.797 1 97.12 363 ARG B CA 1
ATOM 10364 C C . ARG B 1 363 ? 11.453 -35 -27.531 1 97.12 363 ARG B C 1
ATOM 10366 O O . ARG B 1 363 ? 10.656 -34.062 -27.75 1 97.12 363 ARG B O 1
ATOM 10373 N N . ALA B 1 364 ? 11.258 -36.188 -27.891 1 97.62 364 ALA B N 1
ATOM 10374 C CA . ALA B 1 364 ? 10.047 -36.562 -28.625 1 97.62 364 ALA B CA 1
ATOM 10375 C C . ALA B 1 364 ? 8.805 -36.406 -27.766 1 97.62 364 ALA B C 1
ATOM 10377 O O . ALA B 1 364 ? 7.777 -35.906 -28.219 1 97.62 364 ALA B O 1
ATOM 10378 N N . VAL B 1 365 ? 8.867 -36.844 -26.562 1 98.12 365 VAL B N 1
ATOM 10379 C CA . VAL B 1 365 ? 7.75 -36.688 -25.625 1 98.12 365 VAL B CA 1
ATOM 10380 C C . VAL B 1 365 ? 7.52 -35.188 -25.359 1 98.12 365 VAL B C 1
ATOM 10382 O O . VAL B 1 365 ? 6.371 -34.75 -25.266 1 98.12 365 VAL B O 1
ATOM 10385 N N . ASN B 1 366 ? 8.633 -34.5 -25.234 1 97.94 366 ASN B N 1
ATOM 10386 C CA . ASN B 1 366 ? 8.539 -33.062 -25.016 1 97.94 366 ASN B CA 1
ATOM 10387 C C . ASN B 1 366 ? 7.887 -32.375 -26.219 1 97.94 366 ASN B C 1
ATOM 10389 O O . ASN B 1 366 ? 7.137 -31.406 -26.031 1 97.94 366 ASN B O 1
ATOM 10393 N N . ARG B 1 367 ? 8.211 -32.781 -27.406 1 98.25 367 ARG B N 1
ATOM 10394 C CA . ARG B 1 367 ? 7.566 -32.25 -28.594 1 98.25 367 ARG B CA 1
ATOM 10395 C C . ARG B 1 367 ? 6.062 -32.5 -28.578 1 98.25 367 ARG B C 1
ATOM 10397 O O . ARG B 1 367 ? 5.27 -31.641 -28.938 1 98.25 367 ARG B O 1
ATOM 10404 N N . CYS B 1 368 ? 5.707 -33.656 -28.125 1 98.31 368 CYS B N 1
ATOM 10405 C CA . CYS B 1 368 ? 4.293 -34 -27.969 1 98.31 368 CYS B CA 1
ATOM 10406 C C . CYS B 1 368 ? 3.621 -33.031 -27 1 98.31 368 CYS B C 1
ATOM 10408 O O . CYS B 1 368 ? 2.535 -32.5 -27.266 1 98.31 368 CYS B O 1
ATOM 10410 N N . ALA B 1 369 ? 4.281 -32.781 -25.891 1 98.75 369 ALA B N 1
ATOM 10411 C CA . ALA B 1 369 ? 3.734 -31.875 -24.891 1 98.75 369 ALA B CA 1
ATOM 10412 C C . ALA B 1 369 ? 3.561 -30.484 -25.484 1 98.75 369 ALA B C 1
ATOM 10414 O O . ALA B 1 369 ? 2.539 -29.828 -25.25 1 98.75 369 ALA B O 1
ATOM 10415 N N . ALA B 1 370 ? 4.57 -30.016 -26.219 1 98.81 370 ALA B N 1
ATOM 10416 C CA . ALA B 1 370 ? 4.52 -28.688 -26.828 1 98.81 370 ALA B CA 1
ATOM 10417 C C . ALA B 1 370 ? 3.363 -28.578 -27.812 1 98.81 370 ALA B C 1
ATOM 10419 O O . ALA B 1 370 ? 2.691 -27.547 -27.891 1 98.81 370 ALA B O 1
ATOM 10420 N N . MET B 1 371 ? 3.117 -29.625 -28.547 1 98.69 371 MET B N 1
ATOM 10421 C CA . MET B 1 371 ? 2.037 -29.656 -29.531 1 98.69 371 MET B CA 1
ATOM 10422 C C . MET B 1 371 ? 0.678 -29.734 -28.844 1 98.69 371 MET B C 1
ATOM 10424 O O . MET B 1 371 ? -0.248 -29 -29.203 1 98.69 371 MET B O 1
ATOM 10428 N N . GLU B 1 372 ? 0.578 -30.531 -27.828 1 98.62 372 GLU B N 1
ATOM 10429 C CA . GLU B 1 372 ? -0.708 -30.781 -27.188 1 98.62 372 GLU B CA 1
ATOM 10430 C C . GLU B 1 372 ? -1.174 -29.578 -26.375 1 98.62 372 GLU B C 1
ATOM 10432 O O . GLU B 1 372 ? -2.363 -29.438 -26.078 1 98.62 372 GLU B O 1
ATOM 10437 N N . GLN B 1 373 ? -0.272 -28.688 -26.016 1 98.62 373 GLN B N 1
ATOM 10438 C CA . GLN B 1 373 ? -0.684 -27.547 -25.234 1 98.62 373 GLN B CA 1
ATOM 10439 C C . GLN B 1 373 ? -0.994 -26.344 -26.125 1 98.62 373 GLN B C 1
ATOM 10441 O O . GLN B 1 373 ? -1.301 -25.25 -25.625 1 98.62 373 GLN B O 1
ATOM 10446 N N . MET B 1 374 ? -0.933 -26.484 -27.484 1 98.56 374 MET B N 1
ATOM 10447 C CA . MET B 1 374 ? -1.341 -25.438 -28.422 1 98.56 374 MET B CA 1
ATOM 10448 C C . MET B 1 374 ? -2.852 -25.234 -28.391 1 98.56 374 MET B C 1
ATOM 10450 O O . MET B 1 374 ? -3.611 -26.125 -28.75 1 98.56 374 MET B O 1
ATOM 10454 N N . CYS B 1 375 ? -3.289 -24.031 -28 1 98.88 375 CYS B N 1
ATOM 10455 C CA . CYS B 1 375 ? -4.715 -23.766 -27.859 1 98.88 375 CYS B CA 1
ATOM 10456 C C . CYS B 1 375 ? -5.207 -22.781 -28.906 1 98.88 375 CYS B C 1
ATOM 10458 O O . CYS B 1 375 ? -4.797 -21.625 -28.906 1 98.88 375 CYS B O 1
ATOM 10460 N N . LEU B 1 376 ? -6.027 -23.266 -29.812 1 98.88 376 LEU B N 1
ATOM 10461 C CA . LEU B 1 376 ? -6.672 -22.391 -30.766 1 98.88 376 LEU B CA 1
ATOM 10462 C C . LEU B 1 376 ? -7.867 -21.672 -30.141 1 98.88 376 LEU B C 1
ATOM 10464 O O . LEU B 1 376 ? -8.906 -22.297 -29.906 1 98.88 376 LEU B O 1
ATOM 10468 N N . LEU B 1 377 ? -7.75 -20.391 -29.906 1 98.81 377 LEU B N 1
ATOM 10469 C CA . LEU B 1 377 ? -8.75 -19.641 -29.156 1 98.81 377 LEU B CA 1
ATOM 10470 C C . LEU B 1 377 ? -9.852 -19.125 -30.094 1 98.81 377 LEU B C 1
ATOM 10472 O O . LEU B 1 377 ? -11.008 -19.016 -29.672 1 98.81 377 LEU B O 1
ATOM 10476 N N . HIS B 1 378 ? -9.414 -18.766 -31.297 1 98.5 378 HIS B N 1
ATOM 10477 C CA . HIS B 1 378 ? -10.289 -18.125 -32.25 1 98.5 378 HIS B CA 1
ATOM 10478 C C . HIS B 1 378 ? -9.852 -18.438 -33.688 1 98.5 378 HIS B C 1
ATOM 10480 O O . HIS B 1 378 ? -8.656 -18.5 -33.969 1 98.5 378 HIS B O 1
ATOM 10486 N N . ASN B 1 379 ? -10.758 -18.703 -34.562 1 98.69 379 ASN B N 1
ATOM 10487 C CA . ASN B 1 379 ? -10.445 -18.984 -35.938 1 98.69 379 ASN B CA 1
ATOM 10488 C C . ASN B 1 379 ? -11.648 -18.766 -36.844 1 98.69 379 ASN B C 1
ATOM 10490 O O . ASN B 1 379 ? -12.695 -19.391 -36.656 1 98.69 379 ASN B O 1
ATOM 10494 N N . ARG B 1 380 ? -11.5 -17.906 -37.812 1 97.56 380 ARG B N 1
ATOM 10495 C CA . ARG B 1 380 ? -12.555 -17.672 -38.781 1 97.56 380 ARG B CA 1
ATOM 10496 C C . ARG B 1 380 ? -12.211 -18.297 -40.125 1 97.56 380 ARG B C 1
ATOM 10498 O O . ARG B 1 380 ? -12.43 -17.688 -41.188 1 97.56 380 ARG B O 1
ATOM 10505 N N . GLY B 1 381 ? -11.422 -19.328 -40.062 1 96.62 381 GLY B N 1
ATOM 10506 C CA . GLY B 1 381 ? -11.219 -20.156 -41.25 1 96.62 381 GLY B CA 1
ATOM 10507 C C . GLY B 1 381 ? -9.828 -20 -41.844 1 96.62 381 GLY B C 1
ATOM 10508 O O . GLY B 1 381 ? -9.43 -20.797 -42.688 1 96.62 381 GLY B O 1
ATOM 10509 N N . ILE B 1 382 ? -9.023 -19.109 -41.344 1 98.06 382 ILE B N 1
ATOM 10510 C CA . ILE B 1 382 ? -7.727 -18.859 -41.938 1 98.06 382 ILE B CA 1
ATOM 10511 C C . ILE B 1 382 ? -6.773 -20.016 -41.594 1 98.06 382 ILE B C 1
ATOM 10513 O O . ILE B 1 382 ? -5.871 -20.328 -42.375 1 98.06 382 ILE B O 1
ATOM 10517 N N . LEU B 1 383 ? -6.926 -20.641 -40.438 1 98.44 383 LEU B N 1
ATOM 10518 C CA . LEU B 1 383 ? -6.062 -21.75 -40.031 1 98.44 383 LEU B CA 1
ATOM 10519 C C . LEU B 1 383 ? -6.754 -23.094 -40.281 1 98.44 383 LEU B C 1
ATOM 10521 O O . LEU B 1 383 ? -7.977 -23.203 -40.156 1 98.44 383 LEU B O 1
ATOM 10525 N N . PRO B 1 384 ? -6.008 -24.141 -40.562 1 98.19 384 PRO B N 1
ATOM 10526 C CA . PRO B 1 384 ? -4.566 -24.094 -40.844 1 98.19 384 PRO B CA 1
ATOM 10527 C C . PRO B 1 384 ? -4.227 -23.344 -42.125 1 98.19 384 PRO B C 1
ATOM 10529 O O . PRO B 1 384 ? -5.055 -23.281 -43.031 1 98.19 384 PRO B O 1
ATOM 10532 N N . LEU B 1 385 ? -3.049 -22.891 -42.156 1 98.06 385 LEU B N 1
ATOM 10533 C CA . LEU B 1 385 ? -2.639 -22.078 -43.312 1 98.06 385 LEU B CA 1
ATOM 10534 C C . LEU B 1 385 ? -2.496 -22.953 -44.562 1 98.06 385 LEU B C 1
ATOM 10536 O O . LEU B 1 385 ? -1.9 -24.031 -44.5 1 98.06 385 LEU B O 1
ATOM 10540 N N . GLN B 1 386 ? -3.082 -22.531 -45.594 1 94.69 386 GLN B N 1
ATOM 10541 C CA . GLN B 1 386 ? -2.887 -23.094 -46.938 1 94.69 386 GLN B CA 1
ATOM 10542 C C . GLN B 1 386 ? -2.047 -22.172 -47.812 1 94.69 386 GLN B C 1
ATOM 10544 O O . GLN B 1 386 ? -2.578 -21.25 -48.438 1 94.69 386 GLN B O 1
ATOM 10549 N N . LEU B 1 387 ? -0.793 -22.547 -47.844 1 94.88 387 LEU B N 1
ATOM 10550 C CA . LEU B 1 387 ? 0.122 -21.609 -48.5 1 94.88 387 LEU B CA 1
ATOM 10551 C C . LEU B 1 387 ? 0.585 -22.156 -49.844 1 94.88 387 LEU B C 1
ATOM 10553 O O . LEU B 1 387 ? 0.808 -23.375 -50 1 94.88 387 LEU B O 1
ATOM 10557 N N . GLN B 1 388 ? 0.765 -21.266 -50.781 1 92.69 388 GLN B N 1
ATOM 10558 C CA . GLN B 1 388 ? 1.442 -21.594 -52 1 92.69 388 GLN B CA 1
ATOM 10559 C C . GLN B 1 388 ? 2.947 -21.734 -51.812 1 92.69 388 GLN B C 1
ATOM 10561 O O . GLN B 1 388 ? 3.496 -21.188 -50.844 1 92.69 388 GLN B O 1
ATOM 10566 N N . PRO B 1 389 ? 3.537 -22.406 -52.688 1 88.19 389 PRO B N 1
ATOM 10567 C CA . PRO B 1 389 ? 4.973 -22.656 -52.5 1 88.19 389 PRO B CA 1
ATOM 10568 C C . PRO B 1 389 ? 5.785 -21.359 -52.438 1 88.19 389 PRO B C 1
ATOM 10570 O O . PRO B 1 389 ? 6.797 -21.297 -51.75 1 88.19 389 PRO B O 1
ATOM 10573 N N . ASP B 1 390 ? 5.348 -20.234 -53.094 1 89.69 390 ASP B N 1
ATOM 10574 C CA . ASP B 1 390 ? 6.125 -19 -53.094 1 89.69 390 ASP B CA 1
ATOM 10575 C C . ASP B 1 390 ? 5.516 -17.953 -52.188 1 89.69 390 ASP B C 1
ATOM 10577 O O . ASP B 1 390 ? 5.859 -16.781 -52.25 1 89.69 390 ASP B O 1
ATOM 10581 N N . ALA B 1 391 ? 4.68 -18.453 -51.25 1 95.62 391 ALA B N 1
ATOM 10582 C CA . ALA B 1 391 ? 4.023 -17.516 -50.344 1 95.62 391 ALA B CA 1
ATOM 10583 C C . ALA B 1 391 ? 5.016 -16.922 -49.344 1 95.62 391 ALA B C 1
ATOM 10585 O O . ALA B 1 391 ? 5.906 -17.625 -48.875 1 95.62 391 ALA B O 1
ATOM 10586 N N . ARG B 1 392 ? 4.926 -15.586 -49.094 1 96.12 392 ARG B N 1
ATOM 10587 C CA . ARG B 1 392 ? 5.758 -14.891 -48.125 1 96.12 392 ARG B CA 1
ATOM 10588 C C . ARG B 1 392 ? 5.035 -14.742 -46.781 1 96.12 392 ARG B C 1
ATOM 10590 O O . ARG B 1 392 ? 3.924 -14.211 -46.719 1 96.12 392 ARG B O 1
ATOM 10597 N N . VAL B 1 393 ? 5.672 -15.219 -45.781 1 98.62 393 VAL B N 1
ATOM 10598 C CA . VAL B 1 393 ? 5.125 -15.125 -44.438 1 98.62 393 VAL B CA 1
ATOM 10599 C C . VAL B 1 393 ? 5.969 -14.156 -43.594 1 98.62 393 VAL B C 1
ATOM 10601 O O . VAL B 1 393 ? 7.195 -14.242 -43.594 1 98.62 393 VAL B O 1
ATOM 10604 N N . ALA B 1 394 ? 5.359 -13.188 -42.938 1 98.88 394 ALA B N 1
ATOM 10605 C CA . ALA B 1 394 ? 6.074 -12.281 -42.062 1 98.88 394 ALA B CA 1
ATOM 10606 C C . ALA B 1 394 ? 5.844 -12.648 -40.594 1 98.88 394 ALA B C 1
ATOM 10608 O O . ALA B 1 394 ? 4.699 -12.727 -40.125 1 98.88 394 ALA B O 1
ATOM 10609 N N . VAL B 1 395 ? 6.867 -12.961 -39.875 1 98.88 395 VAL B N 1
ATOM 10610 C CA . VAL B 1 395 ? 6.832 -13.094 -38.438 1 98.88 395 VAL B CA 1
ATOM 10611 C C . VAL B 1 395 ? 7.129 -11.742 -37.781 1 98.88 395 VAL B C 1
ATOM 10613 O O . VAL B 1 395 ? 8.219 -11.195 -37.938 1 98.88 395 VAL B O 1
ATOM 10616 N N . ILE B 1 396 ? 6.145 -11.188 -37.062 1 98.88 396 ILE B N 1
ATOM 10617 C CA . ILE B 1 396 ? 6.277 -9.852 -36.5 1 98.88 396 ILE B CA 1
ATOM 10618 C C . ILE B 1 396 ? 5.984 -9.891 -35 1 98.88 396 ILE B C 1
ATOM 10620 O O . ILE B 1 396 ? 5.055 -10.562 -34.562 1 98.88 396 ILE B O 1
ATOM 10624 N N . GLY B 1 397 ? 6.758 -9.203 -34.219 1 98.62 397 GLY B N 1
ATOM 10625 C CA . GLY B 1 397 ? 6.469 -9.008 -32.812 1 98.62 397 GLY B CA 1
ATOM 10626 C C . GLY B 1 397 ? 7.617 -9.406 -31.906 1 98.62 397 GLY B C 1
ATOM 10627 O O . GLY B 1 397 ? 8.539 -10.109 -32.312 1 98.62 397 GLY B O 1
ATOM 10628 N N . PRO B 1 398 ? 7.535 -8.992 -30.641 1 97.94 398 PRO B N 1
ATOM 10629 C CA . PRO B 1 398 ? 8.625 -9.18 -29.688 1 97.94 398 PRO B CA 1
ATOM 10630 C C . PRO B 1 398 ? 8.945 -10.648 -29.422 1 97.94 398 PRO B C 1
ATOM 10632 O O . PRO B 1 398 ? 10.07 -10.984 -29.047 1 97.94 398 PRO B O 1
ATOM 10635 N N . LEU B 1 399 ? 8.023 -11.57 -29.688 1 98.5 399 LEU B N 1
ATOM 10636 C CA . LEU B 1 399 ? 8.211 -12.953 -29.266 1 98.5 399 LEU B CA 1
ATOM 10637 C C . LEU B 1 399 ? 8.516 -13.852 -30.469 1 98.5 399 LEU B C 1
ATOM 10639 O O . LEU B 1 399 ? 8.688 -15.055 -30.297 1 98.5 399 LEU B O 1
ATOM 10643 N N . GLY B 1 400 ? 8.656 -13.258 -31.609 1 98.75 400 GLY B N 1
ATOM 10644 C CA . GLY B 1 400 ? 8.812 -14.047 -32.812 1 98.75 400 GLY B CA 1
ATOM 10645 C C . GLY B 1 400 ? 10.141 -14.773 -32.906 1 98.75 400 GLY B C 1
ATOM 10646 O O . GLY B 1 400 ? 10.234 -15.859 -33.469 1 98.75 400 GLY B O 1
ATOM 10647 N N . ASN B 1 401 ? 11.148 -14.164 -32.375 1 98.31 401 ASN B N 1
ATOM 10648 C CA . ASN B 1 401 ? 12.492 -14.734 -32.438 1 98.31 401 ASN B CA 1
ATOM 10649 C C . ASN B 1 401 ? 13.07 -14.992 -31.047 1 98.31 401 ASN B C 1
ATOM 10651 O O . ASN B 1 401 ? 14.281 -14.906 -30.859 1 98.31 401 ASN B O 1
ATOM 10655 N N . GLU B 1 402 ? 12.211 -15.227 -30.109 1 96.81 402 GLU B N 1
ATOM 10656 C CA . GLU B 1 402 ? 12.641 -15.43 -28.734 1 96.81 402 GLU B CA 1
ATOM 10657 C C . GLU B 1 402 ? 12.188 -16.781 -28.203 1 96.81 402 GLU B C 1
ATOM 10659 O O . GLU B 1 402 ? 11.195 -17.344 -28.672 1 96.81 402 GLU B O 1
ATOM 10664 N N . ASN B 1 403 ? 12.93 -17.375 -27.281 1 97.19 403 ASN B N 1
ATOM 10665 C CA . ASN B 1 403 ? 12.602 -18.516 -26.438 1 97.19 403 ASN B CA 1
ATOM 10666 C C . ASN B 1 403 ? 12.914 -18.25 -24.969 1 97.19 403 ASN B C 1
ATOM 10668 O O . ASN B 1 403 ? 13.93 -18.703 -24.453 1 97.19 403 ASN B O 1
ATOM 10672 N N . TYR B 1 404 ? 11.977 -17.531 -24.312 1 96.38 404 TYR B N 1
ATOM 10673 C CA . TYR B 1 404 ? 12.211 -17.031 -22.969 1 96.38 404 TYR B CA 1
ATOM 10674 C C . TYR B 1 404 ? 12.031 -18.125 -21.922 1 96.38 404 TYR B C 1
ATOM 10676 O O . TYR B 1 404 ? 11.289 -19.094 -22.156 1 96.38 404 TYR B O 1
ATOM 10684 N N . ARG B 1 405 ? 12.703 -17.953 -20.844 1 95 405 ARG B N 1
ATOM 10685 C CA . ARG B 1 405 ? 12.609 -18.812 -19.672 1 95 405 ARG B CA 1
ATOM 10686 C C . ARG B 1 405 ? 12.008 -18.062 -18.484 1 95 405 ARG B C 1
ATOM 10688 O O . ARG B 1 405 ? 12.297 -16.891 -18.281 1 95 405 ARG B O 1
ATOM 10695 N N . ASP B 1 406 ? 11.109 -18.734 -17.734 1 95.69 406 ASP B N 1
ATOM 10696 C CA . ASP B 1 406 ? 10.75 -18.219 -16.422 1 95.69 406 ASP B CA 1
ATOM 10697 C C . ASP B 1 406 ? 11.75 -18.688 -15.359 1 95.69 406 ASP B C 1
ATOM 10699 O O . ASP B 1 406 ? 12.672 -19.438 -15.656 1 95.69 406 ASP B O 1
ATOM 10703 N N . TRP B 1 407 ? 11.656 -18.25 -14.188 1 94 407 TRP B N 1
ATOM 10704 C CA . TRP B 1 407 ? 12.664 -18.438 -13.156 1 94 407 TRP B CA 1
ATOM 10705 C C . TRP B 1 407 ? 12.875 -19.922 -12.867 1 94 407 TRP B C 1
ATOM 10707 O O . TRP B 1 407 ? 14 -20.359 -12.609 1 94 407 TRP B O 1
ATOM 10717 N N . TYR B 1 408 ? 11.859 -20.734 -12.93 1 94.88 408 TYR B N 1
ATOM 10718 C CA . TYR B 1 408 ? 11.953 -22.141 -12.57 1 94.88 408 TYR B CA 1
ATOM 10719 C C . TYR B 1 408 ? 12.039 -23.016 -13.82 1 94.88 408 TYR B C 1
ATOM 10721 O O . TYR B 1 408 ? 11.32 -24.016 -13.945 1 94.88 408 TYR B O 1
ATOM 10729 N N . THR B 1 409 ? 12.891 -22.625 -14.68 1 95.44 409 THR B N 1
ATOM 10730 C CA . THR B 1 409 ? 13.164 -23.344 -15.922 1 95.44 409 THR B CA 1
ATOM 10731 C C . THR B 1 409 ? 14.602 -23.844 -15.953 1 95.44 409 THR B C 1
ATOM 10733 O O . THR B 1 409 ? 15.531 -23.094 -15.648 1 95.44 409 THR B O 1
ATOM 10736 N N . GLY B 1 410 ? 14.797 -25.141 -16.25 1 94.88 410 GLY B N 1
ATOM 10737 C CA . GLY B 1 410 ? 16.125 -25.688 -16.422 1 94.88 410 GLY B CA 1
ATOM 10738 C C . GLY B 1 410 ? 16.797 -25.219 -17.703 1 94.88 410 GLY B C 1
ATOM 10739 O O . GLY B 1 410 ? 16.328 -24.281 -18.359 1 94.88 410 GLY B O 1
ATOM 10740 N N . VAL B 1 411 ? 17.938 -25.812 -18.031 1 94.44 411 VAL B N 1
ATOM 10741 C CA . VAL B 1 411 ? 18.703 -25.484 -19.234 1 94.44 411 VAL B CA 1
ATOM 10742 C C . VAL B 1 411 ? 18.5 -26.562 -20.297 1 94.44 411 VAL B C 1
ATOM 10744 O O . VAL B 1 411 ? 18.703 -27.75 -20.031 1 94.44 411 VAL B O 1
ATOM 10747 N N . SER B 1 412 ? 18.031 -26.109 -21.406 1 94.12 412 SER B N 1
ATOM 10748 C CA . SER B 1 412 ? 17.922 -27.016 -22.531 1 94.12 412 SER B CA 1
ATOM 10749 C C . SER B 1 412 ? 19.141 -26.922 -23.438 1 94.12 412 SER B C 1
ATOM 10751 O O . SER B 1 412 ? 19.797 -25.875 -23.5 1 94.12 412 SER B O 1
ATOM 10753 N N . SER B 1 413 ? 19.422 -28.031 -24.203 1 94.56 413 SER B N 1
ATOM 10754 C CA . SER B 1 413 ? 20.578 -28.062 -25.109 1 94.56 413 SER B CA 1
ATOM 10755 C C . SER B 1 413 ? 20.266 -27.375 -26.422 1 94.56 413 SER B C 1
ATOM 10757 O O . SER B 1 413 ? 21.172 -27.078 -27.203 1 94.56 413 SER B O 1
ATOM 10759 N N . TYR B 1 414 ? 19.062 -27.094 -26.656 1 95 414 TYR B N 1
ATOM 10760 C CA . TYR B 1 414 ? 18.625 -26.422 -27.875 1 95 414 TYR B CA 1
ATOM 10761 C C . TYR B 1 414 ? 17.438 -25.516 -27.594 1 95 414 TYR B C 1
ATOM 10763 O O . TYR B 1 414 ? 16.875 -25.531 -26.5 1 95 414 TYR B O 1
ATOM 10771 N N . ALA B 1 415 ? 17.125 -24.641 -28.5 1 95.94 415 ALA B N 1
ATOM 10772 C CA . ALA B 1 415 ? 15.961 -23.75 -28.438 1 95.94 415 ALA B CA 1
ATOM 10773 C C . ALA B 1 415 ? 15.523 -23.328 -29.828 1 95.94 415 ALA B C 1
ATOM 10775 O O . ALA B 1 415 ? 16.344 -22.891 -30.641 1 95.94 415 ALA B O 1
ATOM 10776 N N . VAL B 1 416 ? 14.289 -23.516 -30.125 1 98.25 416 VAL B N 1
ATOM 10777 C CA . VAL B 1 416 ? 13.773 -23.172 -31.438 1 98.25 416 VAL B CA 1
ATOM 10778 C C . VAL B 1 416 ? 12.734 -22.062 -31.312 1 98.25 416 VAL B C 1
ATOM 10780 O O . VAL B 1 416 ? 11.578 -22.328 -30.953 1 98.25 416 VAL B O 1
ATOM 10783 N N . PRO B 1 417 ? 13.062 -20.812 -31.703 1 98.5 417 PRO B N 1
ATOM 10784 C CA . PRO B 1 417 ? 12.055 -19.75 -31.75 1 98.5 417 PRO B CA 1
ATOM 10785 C C . PRO B 1 417 ? 11.023 -19.969 -32.844 1 98.5 417 PRO B C 1
ATOM 10787 O O . PRO B 1 417 ? 11.227 -20.797 -33.75 1 98.5 417 PRO B O 1
ATOM 10790 N N . ILE B 1 418 ? 9.953 -19.219 -32.781 1 98.88 418 ILE B N 1
ATOM 10791 C CA . ILE B 1 418 ? 8.867 -19.344 -33.75 1 98.88 418 ILE B CA 1
ATOM 10792 C C . ILE B 1 418 ? 9.398 -19.062 -35.156 1 98.88 418 ILE B C 1
ATOM 10794 O O . ILE B 1 418 ? 9.094 -19.781 -36.125 1 98.88 418 ILE B O 1
ATOM 10798 N N . LEU B 1 419 ? 10.227 -18.031 -35.281 1 98.88 419 LEU B N 1
ATOM 10799 C CA . LEU B 1 419 ? 10.828 -17.672 -36.562 1 98.88 419 LEU B CA 1
ATOM 10800 C C . LEU B 1 419 ? 11.57 -18.844 -37.188 1 98.88 419 LEU B C 1
ATOM 10802 O O . LEU B 1 419 ? 11.375 -19.172 -38.344 1 98.88 419 LEU B O 1
ATOM 10806 N N . GLU B 1 420 ? 12.359 -19.516 -36.375 1 98.56 420 GLU B N 1
ATOM 10807 C CA . GLU B 1 420 ? 13.156 -20.641 -36.844 1 98.56 420 GLU B CA 1
ATOM 10808 C C . GLU B 1 420 ? 12.273 -21.828 -37.219 1 98.56 420 GLU B C 1
ATOM 10810 O O . GLU B 1 420 ? 12.547 -22.547 -38.188 1 98.56 420 GLU B O 1
ATOM 10815 N N . GLY B 1 421 ? 11.289 -22.109 -36.406 1 98.62 421 GLY B N 1
ATOM 10816 C CA . GLY B 1 421 ? 10.352 -23.172 -36.75 1 98.62 421 GLY B CA 1
ATOM 10817 C C . GLY B 1 421 ? 9.703 -23 -38.094 1 98.62 421 GLY B C 1
ATOM 10818 O O . GLY B 1 421 ? 9.594 -23.969 -38.875 1 98.62 421 GLY B O 1
ATOM 10819 N N . LEU B 1 422 ? 9.312 -21.812 -38.406 1 98.56 422 LEU B N 1
ATOM 10820 C CA . LEU B 1 422 ? 8.664 -21.531 -39.688 1 98.56 422 LEU B CA 1
ATOM 10821 C C . LEU B 1 422 ? 9.68 -21.547 -40.844 1 98.56 422 LEU B C 1
ATOM 10823 O O . LEU B 1 422 ? 9.383 -22.047 -41.938 1 98.56 422 LEU B O 1
ATOM 10827 N N . ARG B 1 423 ? 10.875 -21.016 -40.625 1 98.38 423 ARG B N 1
ATOM 10828 C CA . ARG B 1 423 ? 11.914 -21 -41.625 1 98.38 423 ARG B CA 1
ATOM 10829 C C . ARG B 1 423 ? 12.305 -22.422 -42.031 1 98.38 423 ARG B C 1
ATOM 10831 O O . ARG B 1 423 ? 12.57 -22.703 -43.219 1 98.38 423 ARG B O 1
ATOM 10838 N N . GLN B 1 424 ? 12.336 -23.266 -41.062 1 97.31 424 GLN B N 1
ATOM 10839 C CA . GLN B 1 424 ? 12.695 -24.656 -41.312 1 97.31 424 GLN B CA 1
ATOM 10840 C C . GLN B 1 424 ? 11.688 -25.328 -42.219 1 97.31 424 GLN B C 1
ATOM 10842 O O . GLN B 1 424 ? 12.047 -26.203 -43.031 1 97.31 424 GLN B O 1
ATOM 10847 N N . GLN B 1 425 ? 10.484 -24.906 -42.188 1 96.44 425 GLN B N 1
ATOM 10848 C CA . GLN B 1 425 ? 9.445 -25.609 -42.938 1 96.44 425 GLN B CA 1
ATOM 10849 C C . GLN B 1 425 ? 9.109 -24.859 -44.25 1 96.44 425 GLN B C 1
ATOM 10851 O O . GLN B 1 425 ? 8.719 -25.484 -45.219 1 96.44 425 GLN B O 1
ATOM 10856 N N . LEU B 1 426 ? 9.289 -23.562 -44.281 1 97.06 426 LEU B N 1
ATOM 10857 C CA . LEU B 1 426 ? 8.852 -22.781 -45.406 1 97.06 426 LEU B CA 1
ATOM 10858 C C . LEU B 1 426 ? 10.047 -22.297 -46.25 1 97.06 426 LEU B C 1
ATOM 10860 O O . LEU B 1 426 ? 9.883 -21.859 -47.375 1 97.06 426 LEU B O 1
ATOM 10864 N N . GLY B 1 427 ? 11.258 -22.391 -45.75 1 96.06 427 GLY B N 1
ATOM 10865 C CA . GLY B 1 427 ? 12.445 -21.797 -46.344 1 96.06 427 GLY B CA 1
ATOM 10866 C C . GLY B 1 427 ? 12.734 -20.391 -45.812 1 96.06 427 GLY B C 1
ATOM 10867 O O . GLY B 1 427 ? 11.828 -19.562 -45.75 1 96.06 427 GLY B O 1
ATOM 10868 N N . ALA B 1 428 ? 13.914 -20.172 -45.469 1 95.56 428 ALA B N 1
ATOM 10869 C CA . ALA B 1 428 ? 14.328 -18.906 -44.875 1 95.56 428 ALA B CA 1
ATOM 10870 C C . ALA B 1 428 ? 14.008 -17.734 -45.781 1 95.56 428 ALA B C 1
ATOM 10872 O O . ALA B 1 428 ? 13.68 -16.641 -45.312 1 95.56 428 ALA B O 1
ATOM 10873 N N . GLU B 1 429 ? 14.039 -17.875 -47.062 1 94.56 429 GLU B N 1
ATOM 10874 C CA . GLU B 1 429 ? 13.844 -16.797 -48.031 1 94.56 429 GLU B CA 1
ATOM 10875 C C . GLU B 1 429 ? 12.383 -16.359 -48.094 1 94.56 429 GLU B C 1
ATOM 10877 O O . GLU B 1 429 ? 12.078 -15.234 -48.5 1 94.56 429 GLU B O 1
ATOM 10882 N N . ASN B 1 430 ? 11.562 -17.203 -47.625 1 96.44 430 ASN B N 1
ATOM 10883 C CA . ASN B 1 430 ? 10.133 -16.938 -47.719 1 96.44 430 ASN B CA 1
ATOM 10884 C C . ASN B 1 430 ? 9.594 -16.375 -46.406 1 96.44 430 ASN B C 1
ATOM 10886 O O . ASN B 1 430 ? 8.406 -16.047 -46.281 1 96.44 430 ASN B O 1
ATOM 10890 N N . VAL B 1 431 ? 10.414 -16.281 -45.375 1 98.38 431 VAL B N 1
ATOM 10891 C CA . VAL B 1 431 ? 9.953 -15.828 -44.062 1 98.38 431 VAL B CA 1
ATOM 10892 C C . VAL B 1 431 ? 10.648 -14.523 -43.688 1 98.38 431 VAL B C 1
ATOM 10894 O O . VAL B 1 431 ? 11.875 -14.477 -43.594 1 98.38 431 VAL B O 1
ATOM 10897 N N . LEU B 1 432 ? 9.875 -13.484 -43.531 1 98.38 432 LEU B N 1
ATOM 10898 C CA . LEU B 1 432 ? 10.359 -12.18 -43.125 1 98.38 432 LEU B CA 1
ATOM 10899 C C . LEU B 1 432 ? 10.234 -12.023 -41.594 1 98.38 432 LEU B C 1
ATOM 10901 O O . LEU B 1 432 ? 9.5 -12.766 -40.969 1 98.38 432 LEU B O 1
ATOM 10905 N N . PHE B 1 433 ? 11.008 -11.039 -41.125 1 98.44 433 PHE B N 1
ATOM 10906 C CA . PHE B 1 433 ? 10.945 -10.891 -39.688 1 98.44 433 PHE B CA 1
ATOM 10907 C C . PHE B 1 433 ? 11.094 -9.422 -39.281 1 98.44 433 PHE B C 1
ATOM 10909 O O . PHE B 1 433 ? 11.891 -8.695 -39.875 1 98.44 433 PHE B O 1
ATOM 10916 N N . ASP B 1 434 ? 10.32 -8.969 -38.312 1 98.62 434 ASP B N 1
ATOM 10917 C CA . ASP B 1 434 ? 10.477 -7.707 -37.594 1 98.62 434 ASP B CA 1
ATOM 10918 C C . ASP B 1 434 ? 10.031 -7.84 -36.156 1 98.62 434 ASP B C 1
ATOM 10920 O O . ASP B 1 434 ? 8.914 -8.289 -35.875 1 98.62 434 ASP B O 1
ATOM 10924 N N . ASP B 1 435 ? 10.812 -7.402 -35.219 1 97.94 435 ASP B N 1
ATOM 10925 C CA . ASP B 1 435 ? 10.5 -7.59 -33.812 1 97.94 435 ASP B CA 1
ATOM 10926 C C . ASP B 1 435 ? 9.5 -6.539 -33.312 1 97.94 435 ASP B C 1
ATOM 10928 O O . ASP B 1 435 ? 8.898 -6.691 -32.25 1 97.94 435 ASP B O 1
ATOM 10932 N N . GLY B 1 436 ? 9.305 -5.473 -34.062 1 98.25 436 GLY B N 1
ATOM 10933 C CA . GLY B 1 436 ? 8.32 -4.445 -33.75 1 98.25 436 GLY B CA 1
ATOM 10934 C C . GLY B 1 436 ? 8.828 -3.408 -32.781 1 98.25 436 GLY B C 1
ATOM 10935 O O . GLY B 1 436 ? 8.133 -2.436 -32.469 1 98.25 436 GLY B O 1
ATOM 10936 N N . TYR B 1 437 ? 10.055 -3.492 -32.25 1 98 437 TYR B N 1
ATOM 10937 C CA . TYR B 1 437 ? 10.594 -2.543 -31.266 1 98 437 TYR B CA 1
ATOM 10938 C C . TYR B 1 437 ? 11.047 -1.263 -31.953 1 98 437 TYR B C 1
ATOM 10940 O O . TYR B 1 437 ? 11.594 -1.305 -33.062 1 98 437 TYR B O 1
ATOM 10948 N N . SER B 1 438 ? 10.875 -0.169 -31.281 1 98.19 438 SER B N 1
ATOM 10949 C CA . SER B 1 438 ? 11.422 1.094 -31.75 1 98.19 438 SER B CA 1
ATOM 10950 C C . SER B 1 438 ? 12.906 1.217 -31.422 1 98.19 438 SER B C 1
ATOM 10952 O O . SER B 1 438 ? 13.398 0.564 -30.5 1 98.19 438 SER B O 1
ATOM 10954 N N . VAL B 1 439 ? 13.57 1.969 -32.25 1 98.56 439 VAL B N 1
ATOM 10955 C CA . VAL B 1 439 ? 14.977 2.301 -32.031 1 98.56 439 VAL B CA 1
ATOM 10956 C C . VAL B 1 439 ? 15.078 3.713 -31.438 1 98.56 439 VAL B C 1
ATOM 10958 O O . VAL B 1 439 ? 14.469 4.648 -31.953 1 98.56 439 VAL B O 1
ATOM 10961 N N . VAL B 1 440 ? 15.812 3.844 -30.312 1 98.44 440 VAL B N 1
ATOM 10962 C CA . VAL B 1 440 ? 15.922 5.137 -29.641 1 98.44 440 VAL B CA 1
ATOM 10963 C C . VAL B 1 440 ? 17.391 5.422 -29.312 1 98.44 440 VAL B C 1
ATOM 10965 O O . VAL B 1 440 ? 18.234 4.531 -29.391 1 98.44 440 VAL B O 1
ATOM 10968 N N . ALA B 1 441 ? 17.656 6.648 -29.047 1 98.69 441 ALA B N 1
ATOM 10969 C CA . ALA B 1 441 ? 18.906 7.086 -28.438 1 98.69 441 ALA B CA 1
ATOM 10970 C C . ALA B 1 441 ? 18.672 7.742 -27.078 1 98.69 441 ALA B C 1
ATOM 10972 O O . ALA B 1 441 ? 17.594 8.289 -26.844 1 98.69 441 ALA B O 1
ATOM 10973 N N . LEU B 1 442 ? 19.562 7.586 -26.203 1 97.94 442 LEU B N 1
ATOM 10974 C CA . LEU B 1 442 ? 19.484 8.188 -24.875 1 97.94 442 LEU B CA 1
ATOM 10975 C C . LEU B 1 442 ? 20.406 9.391 -24.766 1 97.94 442 LEU B C 1
ATOM 10977 O O . LEU B 1 442 ? 21.625 9.266 -24.953 1 97.94 442 LEU B O 1
ATOM 10981 N N . GLN B 1 443 ? 19.828 10.539 -24.453 1 98.25 443 GLN B N 1
ATOM 10982 C CA . GLN B 1 443 ? 20.609 11.773 -24.391 1 98.25 443 GLN B CA 1
ATOM 10983 C C . GLN B 1 443 ? 20.641 12.32 -22.969 1 98.25 443 GLN B C 1
ATOM 10985 O O . GLN B 1 443 ? 19.609 12.438 -22.312 1 98.25 443 GLN B O 1
ATOM 10990 N N . SER B 1 444 ? 21.844 12.625 -22.516 1 98 444 SER B N 1
ATOM 10991 C CA . SER B 1 444 ? 22 13.25 -21.203 1 98 444 SER B CA 1
ATOM 10992 C C . SER B 1 444 ? 21.562 14.711 -21.234 1 98 444 SER B C 1
ATOM 10994 O O . SER B 1 444 ? 21.969 15.469 -22.109 1 98 444 SER B O 1
ATOM 10996 N N . VAL B 1 445 ? 20.75 15.047 -20.281 1 96.25 445 VAL B N 1
ATOM 10997 C CA . VAL B 1 445 ? 20.328 16.438 -20.172 1 96.25 445 VAL B CA 1
ATOM 10998 C C . VAL B 1 445 ? 21.5 17.297 -19.672 1 96.25 445 VAL B C 1
ATOM 11000 O O . VAL B 1 445 ? 21.656 18.453 -20.078 1 96.25 445 VAL B O 1
ATOM 11003 N N . GLU B 1 446 ? 22.312 16.688 -18.781 1 95.94 446 GLU B N 1
ATOM 11004 C CA . GLU B 1 446 ? 23.422 17.422 -18.188 1 95.94 446 GLU B CA 1
ATOM 11005 C C . GLU B 1 446 ? 24.406 17.875 -19.266 1 95.94 446 GLU B C 1
ATOM 11007 O O . GLU B 1 446 ? 24.828 19.031 -19.266 1 95.94 446 GLU B O 1
ATOM 11012 N N . THR B 1 447 ? 24.797 17.078 -20.234 1 96.44 447 THR B N 1
ATOM 11013 C CA . THR B 1 447 ? 25.859 17.359 -21.188 1 96.44 447 THR B CA 1
ATOM 11014 C C . THR B 1 447 ? 25.297 17.656 -22.578 1 96.44 447 THR B C 1
ATOM 11016 O O . THR B 1 447 ? 25.984 18.203 -23.422 1 96.44 447 THR B O 1
ATOM 11019 N N . GLY B 1 448 ? 24.062 17.172 -22.781 1 96.62 448 GLY B N 1
ATOM 11020 C CA . GLY B 1 448 ? 23.484 17.25 -24.109 1 96.62 448 GLY B CA 1
ATOM 11021 C C . GLY B 1 448 ? 24.016 16.188 -25.047 1 96.62 448 GLY B C 1
ATOM 11022 O O . GLY B 1 448 ? 23.688 16.172 -26.234 1 96.62 448 GLY B O 1
ATOM 11023 N N . LYS B 1 449 ? 24.844 15.289 -24.594 1 98 449 LYS B N 1
ATOM 11024 C CA . LYS B 1 449 ? 25.469 14.25 -25.422 1 98 449 LYS B CA 1
ATOM 11025 C C . LYS B 1 449 ? 24.656 12.961 -25.359 1 98 449 LYS B C 1
ATOM 11027 O O . LYS B 1 449 ? 23.891 12.734 -24.422 1 98 449 LYS B O 1
ATOM 11032 N N . TYR B 1 450 ? 24.859 12.133 -26.391 1 98.5 450 TYR B N 1
ATOM 11033 C CA . TYR B 1 450 ? 24.172 10.852 -26.469 1 98.5 450 TYR B CA 1
ATOM 11034 C C . TYR B 1 450 ? 24.984 9.75 -25.812 1 98.5 450 TYR B C 1
ATOM 11036 O O . TYR B 1 450 ? 26.219 9.758 -25.875 1 98.5 450 TYR B O 1
ATOM 11044 N N . CYS B 1 451 ? 24.297 8.859 -25.156 1 98.38 451 CYS B N 1
ATOM 11045 C CA . CYS B 1 451 ? 24.969 7.691 -24.594 1 98.38 451 CYS B CA 1
ATOM 11046 C C . CYS B 1 451 ? 25.469 6.77 -25.703 1 98.38 451 CYS B C 1
ATOM 11048 O O . CYS B 1 451 ? 24.719 6.414 -26.609 1 98.38 451 CYS B O 1
ATOM 11050 N N . THR B 1 452 ? 26.719 6.449 -25.656 1 98.5 452 THR B N 1
ATOM 11051 C CA . THR B 1 452 ? 27.375 5.562 -26.609 1 98.5 452 THR B CA 1
ATOM 11052 C C . THR B 1 452 ? 27.922 4.328 -25.906 1 98.5 452 THR B C 1
ATOM 11054 O O . THR B 1 452 ? 28.328 4.395 -24.75 1 98.5 452 THR B O 1
ATOM 11057 N N . VAL B 1 453 ? 27.891 3.174 -26.547 1 98.56 453 VAL B N 1
ATOM 11058 C CA . VAL B 1 453 ? 28.438 1.933 -26.016 1 98.56 453 VAL B CA 1
ATOM 11059 C C . VAL B 1 453 ? 29.922 1.829 -26.375 1 98.56 453 VAL B C 1
ATOM 11061 O O . VAL B 1 453 ? 30.281 1.69 -27.547 1 98.56 453 VAL B O 1
ATOM 11064 N N . SER B 1 454 ? 30.734 1.818 -25.359 1 97.06 454 SER B N 1
ATOM 11065 C CA . SER B 1 454 ? 32.188 1.681 -25.562 1 97.06 454 SER B CA 1
ATOM 11066 C C . SER B 1 454 ? 32.531 0.256 -25.969 1 97.06 454 SER B C 1
ATOM 11068 O O . SER B 1 454 ? 31.688 -0.635 -25.969 1 97.06 454 SER B O 1
ATOM 11070 N N . ALA B 1 455 ? 33.781 0.094 -26.312 1 95.31 455 ALA B N 1
ATOM 11071 C CA . ALA B 1 455 ? 34.281 -1.202 -26.781 1 95.31 455 ALA B CA 1
ATOM 11072 C C . ALA B 1 455 ? 34.062 -2.285 -25.734 1 95.31 455 ALA B C 1
ATOM 11074 O O . ALA B 1 455 ? 33.781 -3.441 -26.062 1 95.31 455 ALA B O 1
ATOM 11075 N N . ASP B 1 456 ? 34.156 -1.887 -24.516 1 95.31 456 ASP B N 1
ATOM 11076 C CA . ASP B 1 456 ? 34 -2.857 -23.438 1 95.31 456 ASP B CA 1
ATOM 11077 C C . ASP B 1 456 ? 32.531 -2.986 -23.016 1 95.31 456 ASP B C 1
ATOM 11079 O O . ASP B 1 456 ? 32.219 -3.666 -22.047 1 95.31 456 ASP B O 1
ATOM 11083 N N . GLY B 1 457 ? 31.672 -2.312 -23.719 1 97.31 457 GLY B N 1
ATOM 11084 C CA . GLY B 1 457 ? 30.25 -2.406 -23.453 1 97.31 457 GLY B CA 1
ATOM 11085 C C . GLY B 1 457 ? 29.734 -1.312 -22.547 1 97.31 457 GLY B C 1
ATOM 11086 O O . GLY B 1 457 ? 28.516 -1.151 -22.375 1 97.31 457 GLY B O 1
ATOM 11087 N N . THR B 1 458 ? 30.625 -0.477 -21.938 1 98.06 458 THR B N 1
ATOM 11088 C CA . THR B 1 458 ? 30.25 0.546 -20.969 1 98.06 458 THR B CA 1
ATOM 11089 C C . THR B 1 458 ? 29.484 1.681 -21.656 1 98.06 458 THR B C 1
ATOM 11091 O O . THR B 1 458 ? 29.891 2.148 -22.719 1 98.06 458 THR B O 1
ATOM 11094 N N . LEU B 1 459 ? 28.391 2.082 -21.125 1 98.12 459 LEU B N 1
ATOM 11095 C CA . LEU B 1 459 ? 27.641 3.232 -21.625 1 98.12 459 LEU B CA 1
ATOM 11096 C C . LEU B 1 459 ? 28.266 4.535 -21.141 1 98.12 459 LEU B C 1
ATOM 11098 O O . LEU B 1 459 ? 28.531 4.695 -19.938 1 98.12 459 LEU B O 1
ATOM 11102 N N . ARG B 1 460 ? 28.484 5.438 -22.031 1 97.94 460 ARG B N 1
ATOM 11103 C CA . ARG B 1 460 ? 29.031 6.762 -21.734 1 97.94 460 ARG B CA 1
ATOM 11104 C C . ARG B 1 460 ? 28.266 7.844 -22.484 1 97.94 460 ARG B C 1
ATOM 11106 O O . ARG B 1 460 ? 27.953 7.68 -23.656 1 97.94 460 ARG B O 1
ATOM 11113 N N . ALA B 1 461 ? 27.922 8.867 -21.766 1 97.56 461 ALA B N 1
ATOM 11114 C CA . ALA B 1 461 ? 27.328 10.016 -22.453 1 97.56 461 ALA B CA 1
ATOM 11115 C C . ALA B 1 461 ? 28.406 10.859 -23.125 1 97.56 461 ALA B C 1
ATOM 11117 O O . ALA B 1 461 ? 28.781 11.922 -22.625 1 97.56 461 ALA B O 1
ATOM 11118 N N . ALA B 1 462 ? 28.828 10.461 -24.297 1 96.5 462 ALA B N 1
ATOM 11119 C CA . ALA B 1 462 ? 30.031 11.07 -24.859 1 96.5 462 ALA B CA 1
ATOM 11120 C C . ALA B 1 462 ? 29.844 11.391 -26.344 1 96.5 462 ALA B C 1
ATOM 11122 O O . ALA B 1 462 ? 30.656 12.094 -26.953 1 96.5 462 ALA B O 1
ATOM 11123 N N . ALA B 1 463 ? 28.797 11 -26.922 1 97.81 463 ALA B N 1
ATOM 11124 C CA . ALA B 1 463 ? 28.656 11.148 -28.375 1 97.81 463 ALA B CA 1
ATOM 11125 C C . ALA B 1 463 ? 27.844 12.391 -28.719 1 97.81 463 ALA B C 1
ATOM 11127 O O . ALA B 1 463 ? 26.844 12.703 -28.062 1 97.81 463 ALA B O 1
ATOM 11128 N N . GLU B 1 464 ? 28.25 13.031 -29.797 1 97.25 464 GLU B N 1
ATOM 11129 C CA . GLU B 1 464 ? 27.547 14.227 -30.266 1 97.25 464 GLU B CA 1
ATOM 11130 C C . GLU B 1 464 ? 26.469 13.875 -31.281 1 97.25 464 GLU B C 1
ATOM 11132 O O . GLU B 1 464 ? 25.516 14.633 -31.469 1 97.25 464 GLU B O 1
ATOM 11137 N N . GLN B 1 465 ? 26.672 12.805 -31.859 1 97.56 465 GLN B N 1
ATOM 11138 C CA . GLN B 1 465 ? 25.766 12.383 -32.906 1 97.56 465 GLN B CA 1
ATOM 11139 C C . GLN B 1 465 ? 25.312 10.945 -32.719 1 97.56 465 GLN B C 1
ATOM 11141 O O . GLN B 1 465 ? 25.969 10.172 -32 1 97.56 465 GLN B O 1
ATOM 11146 N N . ILE B 1 466 ? 24.234 10.625 -33.281 1 98.38 466 ILE B N 1
ATOM 11147 C CA . ILE B 1 466 ? 23.641 9.297 -33.156 1 98.38 466 ILE B CA 1
ATOM 11148 C C . ILE B 1 466 ? 24.188 8.383 -34.25 1 98.38 466 ILE B C 1
ATOM 11150 O O . ILE B 1 466 ? 24.078 8.688 -35.438 1 98.38 466 ILE B O 1
ATOM 11154 N N . GLY B 1 467 ? 24.812 7.367 -33.938 1 97.19 467 GLY B N 1
ATOM 11155 C CA . GLY B 1 467 ? 25.266 6.285 -34.812 1 97.19 467 GLY B CA 1
ATOM 11156 C C . GLY B 1 467 ? 24.812 4.918 -34.312 1 97.19 467 GLY B C 1
ATOM 11157 O O . GLY B 1 467 ? 23.844 4.801 -33.562 1 97.19 467 GLY B O 1
ATOM 11158 N N . GLU B 1 468 ? 25.484 3.893 -34.688 1 95.94 468 GLU B N 1
ATOM 11159 C CA . GLU B 1 468 ? 25.109 2.523 -34.344 1 95.94 468 GLU B CA 1
ATOM 11160 C C . GLU B 1 468 ? 25.328 2.25 -32.844 1 95.94 468 GLU B C 1
ATOM 11162 O O . GLU B 1 468 ? 24.562 1.507 -32.25 1 95.94 468 GLU B O 1
ATOM 11167 N N . ARG B 1 469 ? 26.344 2.883 -32.344 1 98 469 ARG B N 1
ATOM 11168 C CA . ARG B 1 469 ? 26.703 2.637 -30.953 1 98 469 ARG B CA 1
ATOM 11169 C C . ARG B 1 469 ? 25.859 3.467 -30 1 98 469 ARG B C 1
ATOM 11171 O O . ARG B 1 469 ? 25.922 3.287 -28.781 1 98 469 ARG B O 1
ATOM 11178 N N . GLU B 1 470 ? 25.031 4.359 -30.609 1 98.5 470 GLU B N 1
ATOM 11179 C CA . GLU B 1 470 ? 24.188 5.238 -29.812 1 98.5 470 GLU B CA 1
ATOM 11180 C C . GLU B 1 470 ? 22.719 4.828 -29.906 1 98.5 470 GLU B C 1
ATOM 11182 O O . GLU B 1 470 ? 21.844 5.488 -29.344 1 98.5 470 GLU B O 1
ATOM 11187 N N . THR B 1 471 ? 22.484 3.738 -30.547 1 98.62 471 THR B N 1
ATOM 11188 C CA . THR B 1 471 ? 21.094 3.344 -30.766 1 98.62 471 THR B CA 1
ATOM 11189 C C . THR B 1 471 ? 20.766 2.08 -29.969 1 98.62 471 THR B C 1
ATOM 11191 O O . THR B 1 471 ? 21.594 1.185 -29.844 1 98.62 471 THR B O 1
ATOM 11194 N N . PHE B 1 472 ? 19.562 2.041 -29.453 1 98.69 472 PHE B N 1
ATOM 11195 C CA . PHE B 1 472 ? 19.062 0.941 -28.625 1 98.69 472 PHE B CA 1
ATOM 11196 C C . PHE B 1 472 ? 17.656 0.541 -29.047 1 98.69 472 PHE B C 1
ATOM 11198 O O . PHE B 1 472 ? 16.844 1.396 -29.391 1 98.69 472 PHE B O 1
ATOM 11205 N N . LEU B 1 473 ? 17.406 -0.739 -29.078 1 98.25 473 LEU B N 1
ATOM 11206 C CA . LEU B 1 473 ? 16.016 -1.197 -29.125 1 98.25 473 LEU B CA 1
ATOM 11207 C C . LEU B 1 473 ? 15.312 -0.933 -27.797 1 98.25 473 LEU B C 1
ATOM 11209 O O . LEU B 1 473 ? 15.828 -1.283 -26.734 1 98.25 473 LEU B O 1
ATOM 11213 N N . LEU B 1 474 ? 14.141 -0.322 -27.875 1 98 474 LEU B N 1
ATOM 11214 C CA . LEU B 1 474 ? 13.352 -0.017 -26.688 1 98 474 LEU B CA 1
ATOM 11215 C C . LEU B 1 474 ? 12.344 -1.124 -26.406 1 98 474 LEU B C 1
ATOM 11217 O O . LEU B 1 474 ? 11.367 -1.279 -27.125 1 98 474 LEU B O 1
ATOM 11221 N N . HIS B 1 475 ? 12.609 -1.902 -25.391 1 96.31 475 HIS B N 1
ATOM 11222 C CA . HIS B 1 475 ? 11.664 -2.895 -24.906 1 96.31 475 HIS B CA 1
ATOM 11223 C C . HIS B 1 475 ? 10.797 -2.322 -23.781 1 96.31 475 HIS B C 1
ATOM 11225 O O . HIS B 1 475 ? 11.273 -2.129 -22.656 1 96.31 475 HIS B O 1
ATOM 11231 N N . ASP B 1 476 ? 9.578 -2.047 -24.062 1 95.38 476 ASP B N 1
ATOM 11232 C CA . ASP B 1 476 ? 8.656 -1.522 -23.062 1 95.38 476 ASP B CA 1
ATOM 11233 C C . ASP B 1 476 ? 7.543 -2.527 -22.766 1 95.38 476 ASP B C 1
ATOM 11235 O O . ASP B 1 476 ? 6.633 -2.715 -23.578 1 95.38 476 ASP B O 1
ATOM 11239 N N . TRP B 1 477 ? 7.578 -3.148 -21.625 1 95.88 477 TRP B N 1
ATOM 11240 C CA . TRP B 1 477 ? 6.609 -4.164 -21.234 1 95.88 477 TRP B CA 1
ATOM 11241 C C . TRP B 1 477 ? 5.496 -3.557 -20.391 1 95.88 477 TRP B C 1
ATOM 11243 O O . TRP B 1 477 ? 4.648 -4.277 -19.844 1 95.88 477 TRP B O 1
ATOM 11253 N N . ASP B 1 478 ? 5.414 -2.189 -20.172 1 93.62 478 ASP B N 1
ATOM 11254 C CA . ASP B 1 478 ? 4.473 -1.417 -19.375 1 93.62 478 ASP B CA 1
ATOM 11255 C C . ASP B 1 478 ? 4.762 -1.577 -17.875 1 93.62 478 ASP B C 1
ATOM 11257 O O . ASP B 1 478 ? 5.691 -2.287 -17.5 1 93.62 478 ASP B O 1
ATOM 11261 N N . PHE B 1 479 ? 4.074 -0.743 -17.031 1 91.75 479 PHE B N 1
ATOM 11262 C CA . PHE B 1 479 ? 4.098 -0.773 -15.57 1 91.75 479 PHE B CA 1
ATOM 11263 C C . PHE B 1 479 ? 5.52 -0.601 -15.047 1 91.75 479 PHE B C 1
ATOM 11265 O O . PHE B 1 479 ? 5.922 -1.277 -14.102 1 91.75 479 PHE B O 1
ATOM 11272 N N . GLY B 1 480 ? 6.336 0.176 -15.773 1 89.69 480 GLY B N 1
ATOM 11273 C CA . GLY B 1 480 ? 7.66 0.558 -15.305 1 89.69 480 GLY B CA 1
ATOM 11274 C C . GLY B 1 480 ? 8.727 -0.469 -15.633 1 89.69 480 GLY B C 1
ATOM 11275 O O . GLY B 1 480 ? 9.82 -0.44 -15.07 1 89.69 480 GLY B O 1
ATOM 11276 N N . SER B 1 481 ? 8.477 -1.376 -16.5 1 92.44 481 SER B N 1
ATOM 11277 C CA . SER B 1 481 ? 9.422 -2.408 -16.906 1 92.44 481 SER B CA 1
ATOM 11278 C C . SER B 1 481 ? 9.938 -2.16 -18.328 1 92.44 481 SER B C 1
ATOM 11280 O O . SER B 1 481 ? 9.352 -2.652 -19.297 1 92.44 481 SER B O 1
ATOM 11282 N N . MET B 1 482 ? 11.062 -1.43 -18.359 1 95.31 482 MET B N 1
ATOM 11283 C CA . MET B 1 482 ? 11.672 -1.08 -19.641 1 95.31 482 MET B CA 1
ATOM 11284 C C . MET B 1 482 ? 13.109 -1.58 -19.719 1 95.31 482 MET B C 1
ATOM 11286 O O . MET B 1 482 ? 13.812 -1.605 -18.703 1 95.31 482 MET B O 1
ATOM 11290 N N . ASN B 1 483 ? 13.523 -2.029 -20.906 1 97.19 483 ASN B N 1
ATOM 11291 C CA . ASN B 1 483 ? 14.906 -2.396 -21.188 1 97.19 483 ASN B CA 1
ATOM 11292 C C . ASN B 1 483 ? 15.43 -1.683 -22.438 1 97.19 483 ASN B C 1
ATOM 11294 O O . ASN B 1 483 ? 14.648 -1.269 -23.297 1 97.19 483 ASN B O 1
ATOM 11298 N N . LEU B 1 484 ? 16.703 -1.539 -22.453 1 98 484 LEU B N 1
ATOM 11299 C CA . LEU B 1 484 ? 17.406 -1.106 -23.641 1 98 484 LEU B CA 1
ATOM 11300 C C . LEU B 1 484 ? 18.359 -2.197 -24.141 1 98 484 LEU B C 1
ATOM 11302 O O . LEU B 1 484 ? 19.156 -2.729 -23.375 1 98 484 LEU B O 1
ATOM 11306 N N . ARG B 1 485 ? 18.203 -2.559 -25.344 1 98.12 485 ARG B N 1
ATOM 11307 C CA . ARG B 1 485 ? 19.125 -3.488 -26 1 98.12 485 ARG B CA 1
ATOM 11308 C C . ARG B 1 485 ? 19.953 -2.785 -27.062 1 98.12 485 ARG B C 1
ATOM 11310 O O . ARG B 1 485 ? 19.391 -2.262 -28.031 1 98.12 485 ARG B O 1
ATOM 11317 N N . ALA B 1 486 ? 21.266 -2.828 -26.938 1 98.56 486 ALA B N 1
ATOM 11318 C CA . ALA B 1 486 ? 22.141 -2.072 -27.828 1 98.56 486 ALA B CA 1
ATOM 11319 C C . ALA B 1 486 ? 22.141 -2.666 -29.234 1 98.56 486 ALA B C 1
ATOM 11321 O O . ALA B 1 486 ? 22.281 -3.879 -29.406 1 98.56 486 ALA B O 1
ATOM 11322 N N . CYS B 1 487 ? 22.016 -1.837 -30.25 1 97.81 487 CYS B N 1
ATOM 11323 C CA . CYS B 1 487 ? 21.969 -2.287 -31.625 1 97.81 487 CYS B CA 1
ATOM 11324 C C . CYS B 1 487 ? 23.344 -2.748 -32.094 1 97.81 487 CYS B C 1
ATOM 11326 O O . CYS B 1 487 ? 23.438 -3.641 -32.938 1 97.81 487 CYS B O 1
ATOM 11328 N N . CYS B 1 488 ? 24.406 -2.199 -31.531 1 97.56 488 CYS B N 1
ATOM 11329 C CA . CYS B 1 488 ? 25.75 -2.453 -32.031 1 97.56 488 CYS B CA 1
ATOM 11330 C C . CYS B 1 488 ? 26.203 -3.877 -31.703 1 97.56 488 CYS B C 1
ATOM 11332 O O . CYS B 1 488 ? 26.953 -4.484 -32.469 1 97.56 488 CYS B O 1
ATOM 11334 N N . ASN B 1 489 ? 25.719 -4.438 -30.594 1 97.31 489 ASN B N 1
ATOM 11335 C CA . ASN B 1 489 ? 26.219 -5.754 -30.219 1 97.31 489 ASN B CA 1
ATOM 11336 C C . ASN B 1 489 ? 25.094 -6.691 -29.797 1 97.31 489 ASN B C 1
ATOM 11338 O O . ASN B 1 489 ? 25.344 -7.855 -29.484 1 97.31 489 ASN B O 1
ATOM 11342 N N . GLY B 1 490 ? 23.891 -6.219 -29.734 1 96.75 490 GLY B N 1
ATOM 11343 C CA . GLY B 1 490 ? 22.719 -7.051 -29.453 1 96.75 490 GLY B CA 1
ATOM 11344 C C . GLY B 1 490 ? 22.578 -7.406 -27.984 1 96.75 490 GLY B C 1
ATOM 11345 O O . GLY B 1 490 ? 21.875 -8.352 -27.641 1 96.75 490 GLY B O 1
ATOM 11346 N N . LYS B 1 491 ? 23.25 -6.656 -27.078 1 98.06 491 LYS B N 1
ATOM 11347 C CA . LYS B 1 491 ? 23.234 -6.957 -25.656 1 98.06 491 LYS B CA 1
ATOM 11348 C C . LYS B 1 491 ? 22.328 -5.984 -24.906 1 98.06 491 LYS B C 1
ATOM 11350 O O . LYS B 1 491 ? 22.203 -4.824 -25.297 1 98.06 491 LYS B O 1
ATOM 11355 N N . TYR B 1 492 ? 21.688 -6.465 -23.828 1 97.94 492 TYR B N 1
ATOM 11356 C CA . TYR B 1 492 ? 20.891 -5.617 -22.953 1 97.94 492 TYR B CA 1
ATOM 11357 C C . TYR B 1 492 ? 21.781 -4.75 -22.062 1 97.94 492 TYR B C 1
ATOM 11359 O O . TYR B 1 492 ? 22.844 -5.188 -21.625 1 97.94 492 TYR B O 1
ATOM 11367 N N . VAL B 1 493 ? 21.297 -3.549 -21.828 1 98.06 493 VAL B N 1
ATOM 11368 C CA . VAL B 1 493 ? 21.938 -2.689 -20.844 1 98.06 493 VAL B CA 1
ATOM 11369 C C . VAL B 1 493 ? 21.656 -3.209 -19.438 1 98.06 493 VAL B C 1
ATOM 11371 O O . VAL B 1 493 ? 20.5 -3.436 -19.078 1 98.06 493 VAL B O 1
ATOM 11374 N N . THR B 1 494 ? 22.688 -3.453 -18.672 1 97.12 494 THR B N 1
ATOM 11375 C CA . THR B 1 494 ? 22.578 -3.979 -17.312 1 97.12 494 THR B CA 1
ATOM 11376 C C . THR B 1 494 ? 23.438 -3.154 -16.359 1 97.12 494 THR B C 1
ATOM 11378 O O . THR B 1 494 ? 24.297 -2.381 -16.781 1 97.12 494 THR B O 1
ATOM 11381 N N . GLU B 1 495 ? 23.141 -3.186 -15.086 1 95.06 495 GLU B N 1
ATOM 11382 C CA . GLU B 1 495 ? 23.906 -2.477 -14.062 1 95.06 495 GLU B CA 1
ATOM 11383 C C . GLU B 1 495 ? 24.969 -3.377 -13.438 1 95.06 495 GLU B C 1
ATOM 11385 O O . GLU B 1 495 ? 24.641 -4.371 -12.789 1 95.06 495 GLU B O 1
ATOM 11390 N N . ASN B 1 496 ? 26.141 -3.223 -13.695 1 91.94 496 ASN B N 1
ATOM 11391 C CA . ASN B 1 496 ? 27.328 -3.896 -13.164 1 91.94 496 ASN B CA 1
ATOM 11392 C C . ASN B 1 496 ? 28.344 -2.896 -12.641 1 91.94 496 ASN B C 1
ATOM 11394 O O . ASN B 1 496 ? 29.5 -2.898 -13.078 1 91.94 496 ASN B O 1
ATOM 11398 N N . GLY B 1 497 ? 28.016 -2.137 -11.609 1 90.62 497 GLY B N 1
ATOM 11399 C CA . GLY B 1 497 ? 28.812 -0.993 -11.188 1 90.62 497 GLY B CA 1
ATOM 11400 C C . GLY B 1 497 ? 28.547 0.254 -12.008 1 90.62 497 GLY B C 1
ATOM 11401 O O . GLY B 1 497 ? 28.234 1.315 -11.453 1 90.62 497 GLY B O 1
ATOM 11402 N N . THR B 1 498 ? 28.672 0.073 -13.258 1 96.06 498 THR B N 1
ATOM 11403 C CA . THR B 1 498 ? 28.203 1.013 -14.266 1 96.06 498 THR B CA 1
ATOM 11404 C C . THR B 1 498 ? 27.188 0.349 -15.188 1 96.06 498 THR B C 1
ATOM 11406 O O . THR B 1 498 ? 27.031 -0.874 -15.172 1 96.06 498 THR B O 1
ATOM 11409 N N . TYR B 1 499 ? 26.469 1.118 -15.836 1 97.5 499 TYR B N 1
ATOM 11410 C CA . TYR B 1 499 ? 25.562 0.563 -16.844 1 97.5 499 TYR B CA 1
ATOM 11411 C C . TYR B 1 499 ? 26.328 0.186 -18.109 1 97.5 499 TYR B C 1
ATOM 11413 O O . TYR B 1 499 ? 27.078 0.996 -18.656 1 97.5 499 TYR B O 1
ATOM 11421 N N . GLN B 1 500 ? 26.156 -1.115 -18.484 1 98.25 500 GLN B N 1
ATOM 11422 C CA . GLN B 1 500 ? 26.906 -1.699 -19.594 1 98.25 500 GLN B CA 1
ATOM 11423 C C . GLN B 1 500 ? 26 -2.541 -20.484 1 98.25 500 GLN B C 1
ATOM 11425 O O . GLN B 1 500 ? 25.094 -3.227 -20 1 98.25 500 GLN B O 1
ATOM 11430 N N . ALA B 1 501 ? 26.188 -2.475 -21.781 1 98.38 501 ALA B N 1
ATOM 11431 C CA . ALA B 1 501 ? 25.5 -3.355 -22.719 1 98.38 501 ALA B CA 1
ATOM 11432 C C . ALA B 1 501 ? 26.219 -4.691 -22.859 1 98.38 501 ALA B C 1
ATOM 11434 O O . ALA B 1 501 ? 26.891 -4.945 -23.875 1 98.38 501 ALA B O 1
ATOM 11435 N N . VAL B 1 502 ? 26.047 -5.59 -21.828 1 98.06 502 VAL B N 1
ATOM 11436 C CA . VAL B 1 502 ? 26.828 -6.812 -21.812 1 98.06 502 VAL B CA 1
ATOM 11437 C C . VAL B 1 502 ? 25.938 -8.008 -21.484 1 98.06 502 VAL B C 1
ATOM 11439 O O . VAL B 1 502 ? 26.375 -9.156 -21.547 1 98.06 502 VAL B O 1
ATOM 11442 N N . SER B 1 503 ? 24.688 -7.801 -21.219 1 96.75 503 SER B N 1
ATOM 11443 C CA . SER B 1 503 ? 23.781 -8.875 -20.812 1 96.75 503 SER B CA 1
ATOM 11444 C C . SER B 1 503 ? 23.094 -9.5 -22.016 1 96.75 503 SER B C 1
ATOM 11446 O O . SER B 1 503 ? 22.625 -8.797 -22.906 1 96.75 503 SER B O 1
ATOM 11448 N N . ASP B 1 504 ? 23 -10.82 -22.016 1 94.56 504 ASP B N 1
ATOM 11449 C CA . ASP B 1 504 ? 22.328 -11.523 -23.109 1 94.56 504 ASP B CA 1
ATOM 11450 C C . ASP B 1 504 ? 20.812 -11.414 -22.969 1 94.56 504 ASP B C 1
ATOM 11452 O O . ASP B 1 504 ? 20.094 -11.32 -23.984 1 94.56 504 ASP B O 1
ATOM 11456 N N . THR B 1 505 ? 20.312 -11.5 -21.766 1 93.81 505 THR B N 1
ATOM 11457 C CA . THR B 1 505 ? 18.875 -11.492 -21.484 1 93.81 505 THR B CA 1
ATOM 11458 C C . THR B 1 505 ? 18.609 -11.172 -20.016 1 93.81 505 THR B C 1
ATOM 11460 O O . THR B 1 505 ? 19.422 -11.492 -19.156 1 93.81 505 THR B O 1
ATOM 11463 N N . PRO B 1 506 ? 17.547 -10.453 -19.688 1 94.56 506 PRO B N 1
ATOM 11464 C CA . PRO B 1 506 ? 17.172 -10.281 -18.281 1 94.56 506 PRO B CA 1
ATOM 11465 C C . PRO B 1 506 ? 16.75 -11.594 -17.625 1 94.56 506 PRO B C 1
ATOM 11467 O O . PRO B 1 506 ? 15.648 -12.078 -17.844 1 94.56 506 PRO B O 1
ATOM 11470 N N . TYR B 1 507 ? 17.656 -12.203 -16.812 1 94 507 TYR B N 1
ATOM 11471 C CA . TYR B 1 507 ? 17.328 -13.5 -16.234 1 94 507 TYR B CA 1
ATOM 11472 C C . TYR B 1 507 ? 18.016 -13.695 -14.891 1 94 507 TYR B C 1
ATOM 11474 O O . TYR B 1 507 ? 18.672 -14.711 -14.664 1 94 507 TYR B O 1
ATOM 11482 N N . GLU B 1 508 ? 17.922 -12.758 -14.039 1 91.62 508 GLU B N 1
ATOM 11483 C CA . GLU B 1 508 ? 18.359 -12.867 -12.656 1 91.62 508 GLU B CA 1
ATOM 11484 C C . GLU B 1 508 ? 17.203 -12.602 -11.688 1 91.62 508 GLU B C 1
ATOM 11486 O O . GLU B 1 508 ? 16.156 -12.109 -12.086 1 91.62 508 GLU B O 1
ATOM 11491 N N . TRP B 1 509 ? 17.422 -13.125 -10.531 1 89.94 509 TRP B N 1
ATOM 11492 C CA . TRP B 1 509 ? 16.375 -12.859 -9.547 1 89.94 509 TRP B CA 1
ATOM 11493 C C . TRP B 1 509 ? 16.078 -11.367 -9.469 1 89.94 509 TRP B C 1
ATOM 11495 O O . TRP B 1 509 ? 14.906 -10.969 -9.43 1 89.94 509 TRP B O 1
ATOM 11505 N N . PHE B 1 510 ? 17.203 -10.602 -9.375 1 89.88 510 PHE B N 1
ATOM 11506 C CA . PHE B 1 510 ? 17.078 -9.156 -9.523 1 89.88 510 PHE B CA 1
ATOM 11507 C C . PHE B 1 510 ? 17.391 -8.734 -10.953 1 89.88 510 PHE B C 1
ATOM 11509 O O . PHE B 1 510 ? 18.516 -8.922 -11.438 1 89.88 510 PHE B O 1
ATOM 11516 N N . ILE B 1 511 ? 16.422 -8.188 -11.602 1 93.94 511 ILE B N 1
ATOM 11517 C CA . ILE B 1 511 ? 16.594 -7.848 -13.016 1 93.94 511 ILE B CA 1
ATOM 11518 C C . ILE B 1 511 ? 17.359 -6.535 -13.141 1 93.94 511 ILE B C 1
ATOM 11520 O O . ILE B 1 511 ? 16.75 -5.461 -13.211 1 93.94 511 ILE B O 1
ATOM 11524 N N . ARG B 1 512 ? 18.594 -6.637 -13.305 1 94.69 512 ARG B N 1
ATOM 11525 C CA . ARG B 1 512 ? 19.469 -5.473 -13.305 1 94.69 512 ARG B CA 1
ATOM 11526 C C . ARG B 1 512 ? 19.344 -4.688 -14.602 1 94.69 512 ARG B C 1
ATOM 11528 O O . ARG B 1 512 ? 19.828 -3.561 -14.703 1 94.69 512 ARG B O 1
ATOM 11535 N N . GLU B 1 513 ? 18.609 -5.215 -15.562 1 96.25 513 GLU B N 1
ATOM 11536 C CA . GLU B 1 513 ? 18.359 -4.57 -16.844 1 96.25 513 GLU B CA 1
ATOM 11537 C C . GLU B 1 513 ? 17.172 -3.621 -16.766 1 96.25 513 GLU B C 1
ATOM 11539 O O . GLU B 1 513 ? 16.906 -2.865 -17.703 1 96.25 513 GLU B O 1
ATOM 11544 N N . TRP B 1 514 ? 16.469 -3.566 -15.641 1 93.88 514 TRP B N 1
ATOM 11545 C CA . TRP B 1 514 ? 15.258 -2.77 -15.508 1 93.88 514 TRP B CA 1
ATOM 11546 C C . TRP B 1 514 ? 15.578 -1.28 -15.516 1 93.88 514 TRP B C 1
ATOM 11548 O O . TRP B 1 514 ? 16.5 -0.836 -14.836 1 93.88 514 TRP B O 1
ATOM 11558 N N . LEU B 1 515 ? 14.922 -0.564 -16.344 1 94.5 515 LEU B N 1
ATOM 11559 C CA . LEU B 1 515 ? 14.805 0.889 -16.297 1 94.5 515 LEU B CA 1
ATOM 11560 C C . LEU B 1 515 ? 13.375 1.31 -15.961 1 94.5 515 LEU B C 1
ATOM 11562 O O . LEU B 1 515 ? 12.438 0.951 -16.672 1 94.5 515 LEU B O 1
ATOM 11566 N N . LYS B 1 516 ? 13.219 2.029 -14.922 1 93.88 516 LYS B N 1
ATOM 11567 C CA . LYS B 1 516 ? 11.898 2.508 -14.516 1 93.88 516 LYS B CA 1
ATOM 11568 C C . LYS B 1 516 ? 11.727 3.986 -14.844 1 93.88 516 LYS B C 1
ATOM 11570 O O . LYS B 1 516 ? 12.172 4.855 -14.094 1 93.88 516 LYS B O 1
ATOM 11575 N N . PRO B 1 517 ? 11.023 4.297 -15.906 1 93.88 517 PRO B N 1
ATOM 11576 C CA . PRO B 1 517 ? 10.938 5.68 -16.391 1 93.88 517 PRO B CA 1
ATOM 11577 C C . PRO B 1 517 ? 10.008 6.539 -15.539 1 93.88 517 PRO B C 1
ATOM 11579 O O . PRO B 1 517 ? 8.922 6.086 -15.148 1 93.88 517 PRO B O 1
ATOM 11582 N N . GLU B 1 518 ? 10.398 7.656 -15.195 1 89.56 518 GLU B N 1
ATOM 11583 C CA . GLU B 1 518 ? 9.609 8.695 -14.547 1 89.56 518 GLU B CA 1
ATOM 11584 C C . GLU B 1 518 ? 9.703 10.016 -15.312 1 89.56 518 GLU B C 1
ATOM 11586 O O . GLU B 1 518 ? 10.719 10.703 -15.25 1 89.56 518 GLU B O 1
ATOM 11591 N N . PRO B 1 519 ? 8.68 10.43 -15.922 1 88.5 519 PRO B N 1
ATOM 11592 C CA . PRO B 1 519 ? 8.734 11.648 -16.734 1 88.5 519 PRO B CA 1
ATOM 11593 C C . PRO B 1 519 ? 8.977 12.898 -15.883 1 88.5 519 PRO B C 1
ATOM 11595 O O . PRO B 1 519 ? 8.469 13.008 -14.766 1 88.5 519 PRO B O 1
ATOM 11598 N N . TYR B 1 520 ? 9.734 13.797 -16.359 1 87.44 520 TYR B N 1
ATOM 11599 C CA . TYR B 1 520 ? 10.016 15.117 -15.797 1 87.44 520 TYR B CA 1
ATOM 11600 C C . TYR B 1 520 ? 10.125 16.156 -16.891 1 87.44 520 TYR B C 1
ATOM 11602 O O . TYR B 1 520 ? 11.195 16.359 -17.484 1 87.44 520 TYR B O 1
ATOM 11610 N N . GLY B 1 521 ? 9.102 16.844 -17.172 1 80.94 521 GLY B N 1
ATOM 11611 C CA . GLY B 1 521 ? 9.094 17.734 -18.328 1 80.94 521 GLY B CA 1
ATOM 11612 C C . GLY B 1 521 ? 9.258 16.984 -19.641 1 80.94 521 GLY B C 1
ATOM 11613 O O . GLY B 1 521 ? 8.523 16.047 -19.938 1 80.94 521 GLY B O 1
ATOM 11614 N N . ASP B 1 522 ? 10.266 17.438 -20.375 1 86.25 522 ASP B N 1
ATOM 11615 C CA . ASP B 1 522 ? 10.555 16.797 -21.656 1 86.25 522 ASP B CA 1
ATOM 11616 C C . ASP B 1 522 ? 11.609 15.703 -21.484 1 86.25 522 ASP B C 1
ATOM 11618 O O . ASP B 1 522 ? 12.039 15.094 -22.469 1 86.25 522 ASP B O 1
ATOM 11622 N N . ALA B 1 523 ? 12.031 15.578 -20.219 1 93.38 523 ALA B N 1
ATOM 11623 C CA . ALA B 1 523 ? 13.047 14.578 -19.906 1 93.38 523 ALA B CA 1
ATOM 11624 C C . ALA B 1 523 ? 12.469 13.461 -19.047 1 93.38 523 ALA B C 1
ATOM 11626 O O . ALA B 1 523 ? 11.25 13.406 -18.828 1 93.38 523 ALA B O 1
ATOM 11627 N N . MET B 1 524 ? 13.305 12.586 -18.75 1 93.5 524 MET B N 1
ATOM 11628 C CA . MET B 1 524 ? 12.922 11.461 -17.906 1 93.5 524 MET B CA 1
ATOM 11629 C C . MET B 1 524 ? 14.023 11.125 -16.906 1 93.5 524 MET B C 1
ATOM 11631 O O . MET B 1 524 ? 15.211 11.219 -17.234 1 93.5 524 MET B O 1
ATOM 11635 N N . ARG B 1 525 ? 13.562 10.812 -15.75 1 93.5 525 ARG B N 1
ATOM 11636 C CA . ARG B 1 525 ? 14.43 10.148 -14.781 1 93.5 525 ARG B CA 1
ATOM 11637 C C . ARG B 1 525 ? 14.195 8.641 -14.781 1 93.5 525 ARG B C 1
ATOM 11639 O O . ARG B 1 525 ? 13.062 8.18 -14.945 1 93.5 525 ARG B O 1
ATOM 11646 N N . PHE B 1 526 ? 15.242 7.871 -14.664 1 94.62 526 PHE B N 1
ATOM 11647 C CA . PHE B 1 526 ? 15.094 6.422 -14.648 1 94.62 526 PHE B CA 1
ATOM 11648 C C . PHE B 1 526 ? 15.445 5.855 -13.273 1 94.62 526 PHE B C 1
ATOM 11650 O O . PHE B 1 526 ? 16.547 6.098 -12.766 1 94.62 526 PHE B O 1
ATOM 11657 N N . GLY B 1 527 ? 14.43 5.148 -12.734 1 91.69 527 GLY B N 1
ATOM 11658 C CA . GLY B 1 527 ? 14.75 4.32 -11.578 1 91.69 527 GLY B CA 1
ATOM 11659 C C . GLY B 1 527 ? 15.516 3.062 -11.945 1 91.69 527 GLY B C 1
ATOM 11660 O O . GLY B 1 527 ? 15.477 2.617 -13.094 1 91.69 527 GLY B O 1
ATOM 11661 N N . SER B 1 528 ? 16.25 2.543 -10.938 1 86.12 528 SER B N 1
ATOM 11662 C CA . SER B 1 528 ? 17.047 1.329 -11.133 1 86.12 528 SER B CA 1
ATOM 11663 C C . SER B 1 528 ? 16.281 0.097 -10.648 1 86.12 528 SER B C 1
ATOM 11665 O O . SER B 1 528 ? 15.141 0.2 -10.195 1 86.12 528 SER B O 1
ATOM 11667 N N . TRP B 1 529 ? 16.828 -1.08 -10.773 1 79.19 529 TRP B N 1
ATOM 11668 C CA . TRP B 1 529 ? 16.25 -2.387 -10.477 1 79.19 529 TRP B CA 1
ATOM 11669 C C . TRP B 1 529 ? 16.141 -2.605 -8.969 1 79.19 529 TRP B C 1
ATOM 11671 O O . TRP B 1 529 ? 15.445 -3.518 -8.516 1 79.19 529 TRP B O 1
ATOM 11681 N N . HIS B 1 530 ? 16.594 -1.659 -8.234 1 66.62 530 HIS B N 1
ATOM 11682 C CA . HIS B 1 530 ? 16.672 -1.851 -6.789 1 66.62 530 HIS B CA 1
ATOM 11683 C C . HIS B 1 530 ? 15.312 -1.676 -6.125 1 66.62 530 HIS B C 1
ATOM 11685 O O . HIS B 1 530 ? 14.484 -0.892 -6.598 1 66.62 530 HIS B O 1
ATOM 11691 N N . ASP B 1 531 ? 14.68 -2.723 -5.645 1 65.19 531 ASP B N 1
ATOM 11692 C CA . ASP B 1 531 ? 13.453 -2.578 -4.871 1 65.19 531 ASP B CA 1
ATOM 11693 C C . ASP B 1 531 ? 13.594 -1.483 -3.816 1 65.19 531 ASP B C 1
ATOM 11695 O O . ASP B 1 531 ? 13.07 -1.611 -2.709 1 65.19 531 ASP B O 1
ATOM 11699 N N . CYS B 1 532 ? 14.57 -0.631 -4.043 1 68.94 532 CYS B N 1
ATOM 11700 C CA . CYS B 1 532 ? 14.781 0.585 -3.268 1 68.94 532 CYS B CA 1
ATOM 11701 C C . CYS B 1 532 ? 14.906 1.801 -4.18 1 68.94 532 CYS B C 1
ATOM 11703 O O . CYS B 1 532 ? 15.172 1.661 -5.371 1 68.94 532 CYS B O 1
ATOM 11705 N N . PRO B 1 533 ? 14.602 2.891 -3.68 1 76.5 533 PRO B N 1
ATOM 11706 C CA . PRO B 1 533 ? 14.594 4.086 -4.527 1 76.5 533 PRO B CA 1
ATOM 11707 C C . PRO B 1 533 ? 16 4.484 -4.984 1 76.5 533 PRO B C 1
ATOM 11709 O O . PRO B 1 533 ? 16.766 5.07 -4.215 1 76.5 533 PRO B O 1
ATOM 11712 N N . MET B 1 534 ? 16.469 4.07 -6.188 1 87.69 534 MET B N 1
ATOM 11713 C CA . MET B 1 534 ? 17.719 4.461 -6.84 1 87.69 534 MET B CA 1
ATOM 11714 C C . MET B 1 534 ? 17.438 5.09 -8.203 1 87.69 534 MET B C 1
ATOM 11716 O O . MET B 1 534 ? 16.469 4.734 -8.875 1 87.69 534 MET B O 1
ATOM 11720 N N . ASP B 1 535 ? 18.297 6.016 -8.531 1 91.19 535 ASP B N 1
ATOM 11721 C CA . ASP B 1 535 ? 18.25 6.672 -9.836 1 91.19 535 ASP B CA 1
ATOM 11722 C C . ASP B 1 535 ? 19.469 6.293 -10.68 1 91.19 535 ASP B C 1
ATOM 11724 O O . ASP B 1 535 ? 20.5 5.902 -10.141 1 91.19 535 ASP B O 1
ATOM 11728 N N . ILE B 1 536 ? 19.281 6.363 -11.938 1 95.56 536 ILE B N 1
ATOM 11729 C CA . ILE B 1 536 ? 20.422 6.336 -12.836 1 95.56 536 ILE B CA 1
ATOM 11730 C C . ILE B 1 536 ? 20.969 7.746 -13.023 1 95.56 536 ILE B C 1
ATOM 11732 O O . ILE B 1 536 ? 20.219 8.672 -13.344 1 95.56 536 ILE B O 1
ATOM 11736 N N . ALA B 1 537 ? 22.266 7.91 -12.773 1 96.19 537 ALA B N 1
ATOM 11737 C CA . ALA B 1 537 ? 22.859 9.242 -12.852 1 96.19 537 ALA B CA 1
ATOM 11738 C C . ALA B 1 537 ? 24.156 9.227 -13.656 1 96.19 537 ALA B C 1
ATOM 11740 O O . ALA B 1 537 ? 24.906 8.242 -13.617 1 96.19 537 ALA B O 1
ATOM 11741 N N . LEU B 1 538 ? 24.359 10.273 -14.398 1 97.69 538 LEU B N 1
ATOM 11742 C CA . LEU B 1 538 ? 25.625 10.492 -15.086 1 97.69 538 LEU B CA 1
ATOM 11743 C C . LEU B 1 538 ? 26.734 10.867 -14.102 1 97.69 538 LEU B C 1
ATOM 11745 O O . LEU B 1 538 ? 26.531 11.727 -13.242 1 97.69 538 LEU B O 1
ATOM 11749 N N . GLN B 1 539 ? 27.859 10.195 -14.242 1 96.56 539 GLN B N 1
ATOM 11750 C CA . GLN B 1 539 ? 29.016 10.469 -13.398 1 96.56 539 GLN B CA 1
ATOM 11751 C C . GLN B 1 539 ? 30 11.406 -14.094 1 96.56 539 GLN B C 1
ATOM 11753 O O . GLN B 1 539 ? 29.953 11.555 -15.32 1 96.56 539 GLN B O 1
ATOM 11758 N N . PRO B 1 540 ? 30.922 12.055 -13.344 1 95 540 PRO B N 1
ATOM 11759 C CA . PRO B 1 540 ? 31.875 12.992 -13.938 1 95 540 PRO B CA 1
ATOM 11760 C C . PRO B 1 540 ? 32.75 12.344 -15.016 1 95 540 PRO B C 1
ATOM 11762 O O . PRO B 1 540 ? 33.188 13.016 -15.953 1 95 540 PRO B O 1
ATOM 11765 N N . ASP B 1 541 ? 32.906 11.039 -14.945 1 95.31 541 ASP B N 1
ATOM 11766 C CA . ASP B 1 541 ? 33.75 10.352 -15.922 1 95.31 541 ASP B CA 1
ATOM 11767 C C . ASP B 1 541 ? 32.969 9.977 -17.172 1 95.31 541 ASP B C 1
ATOM 11769 O O . ASP B 1 541 ? 33.469 9.305 -18.062 1 95.31 541 ASP B O 1
ATOM 11773 N N . GLY B 1 542 ? 31.688 10.344 -17.172 1 96.38 542 GLY B N 1
ATOM 11774 C CA . GLY B 1 542 ? 30.844 10.148 -18.344 1 96.38 542 GLY B CA 1
ATOM 11775 C C . GLY B 1 542 ? 30.047 8.852 -18.297 1 96.38 542 GLY B C 1
ATOM 11776 O O . GLY B 1 542 ? 29.188 8.609 -19.156 1 96.38 542 GLY B O 1
ATOM 11777 N N . THR B 1 543 ? 30.359 8.039 -17.297 1 97.81 543 THR B N 1
ATOM 11778 C CA . THR B 1 543 ? 29.656 6.773 -17.172 1 97.81 543 THR B CA 1
ATOM 11779 C C . THR B 1 543 ? 28.328 6.965 -16.438 1 97.81 543 THR B C 1
ATOM 11781 O O . THR B 1 543 ? 28.078 8.031 -15.883 1 97.81 543 THR B O 1
ATOM 11784 N N . LEU B 1 544 ? 27.453 6.023 -16.562 1 97.44 544 LEU B N 1
ATOM 11785 C CA . LEU B 1 544 ? 26.188 6 -15.836 1 97.44 544 LEU B CA 1
ATOM 11786 C C . LEU B 1 544 ? 26.25 5 -14.688 1 97.44 544 LEU B C 1
ATOM 11788 O O . LEU B 1 544 ? 26.766 3.891 -14.844 1 97.44 544 LEU B O 1
ATOM 11792 N N . ARG B 1 545 ? 25.75 5.395 -13.531 1 95.81 545 ARG B N 1
ATOM 11793 C CA . ARG B 1 545 ? 25.703 4.531 -12.359 1 95.81 545 ARG B CA 1
ATOM 11794 C C . ARG B 1 545 ? 24.391 4.691 -11.609 1 95.81 545 ARG B C 1
ATOM 11796 O O . ARG B 1 545 ? 23.688 5.684 -11.797 1 95.81 545 ARG B O 1
ATOM 11803 N N . ALA B 1 546 ? 24.031 3.629 -10.836 1 92.56 546 ALA B N 1
ATOM 11804 C CA . ALA B 1 546 ? 22.906 3.744 -9.906 1 92.56 546 ALA B CA 1
ATOM 11805 C C . ALA B 1 546 ? 23.297 4.531 -8.664 1 92.56 546 ALA B C 1
ATOM 11807 O O . ALA B 1 546 ? 24.375 4.309 -8.094 1 92.56 546 ALA B O 1
ATOM 11808 N N . VAL B 1 547 ? 22.484 5.477 -8.359 1 88.25 547 VAL B N 1
ATOM 11809 C CA . VAL B 1 547 ? 22.703 6.281 -7.164 1 88.25 547 VAL B CA 1
ATOM 11810 C C . VAL B 1 547 ? 21.422 6.367 -6.352 1 88.25 547 VAL B C 1
ATOM 11812 O O . VAL B 1 547 ? 20.328 6.086 -6.863 1 88.25 547 VAL B O 1
ATOM 11815 N N . SER B 1 548 ? 21.547 6.648 -5.078 1 80.06 548 SER B N 1
ATOM 11816 C CA . SER B 1 548 ? 20.359 6.801 -4.242 1 80.06 548 SER B CA 1
ATOM 11817 C C . SER B 1 548 ? 19.391 7.812 -4.84 1 80.06 548 SER B C 1
ATOM 11819 O O . SER B 1 548 ? 19.797 8.836 -5.383 1 80.06 548 SER B O 1
ATOM 11821 N N . HIS B 1 549 ? 18.109 7.473 -4.738 1 83.38 549 HIS B N 1
ATOM 11822 C CA . HIS B 1 549 ? 17.062 8.344 -5.27 1 83.38 549 HIS B CA 1
ATOM 11823 C C . HIS B 1 549 ? 17.172 9.75 -4.676 1 83.38 549 HIS B C 1
ATOM 11825 O O . HIS B 1 549 ? 17.422 9.906 -3.48 1 83.38 549 HIS B O 1
ATOM 11831 N N . GLY B 1 550 ? 17.141 10.75 -5.461 1 79.56 550 GLY B N 1
ATOM 11832 C CA . GLY B 1 550 ? 17.234 12.133 -5.027 1 79.56 550 GLY B CA 1
ATOM 11833 C C . GLY B 1 550 ? 16.484 13.094 -5.938 1 79.56 550 GLY B C 1
ATOM 11834 O O . GLY B 1 550 ? 15.625 12.68 -6.715 1 79.56 550 GLY B O 1
ATOM 11835 N N . LYS B 1 551 ? 16.75 14.273 -5.875 1 82.56 551 LYS B N 1
ATOM 11836 C CA . LYS B 1 551 ? 16.141 15.32 -6.699 1 82.56 551 LYS B CA 1
ATOM 11837 C C . LYS B 1 551 ? 16.5 15.133 -8.172 1 82.56 551 LYS B C 1
ATOM 11839 O O . LYS B 1 551 ? 17.547 14.555 -8.492 1 82.56 551 LYS B O 1
ATOM 11844 N N . PRO B 1 552 ? 15.648 15.547 -9.008 1 87.12 552 PRO B N 1
ATOM 11845 C CA . PRO B 1 552 ? 15.906 15.375 -10.438 1 87.12 552 PRO B CA 1
ATOM 11846 C C . PRO B 1 552 ? 16.922 16.391 -10.984 1 87.12 552 PRO B C 1
ATOM 11848 O O . PRO B 1 552 ? 16.578 17.188 -11.852 1 87.12 552 PRO B O 1
ATOM 11851 N N . THR B 1 553 ? 18.141 16.312 -10.508 1 89.5 553 THR B N 1
ATOM 11852 C CA . THR B 1 553 ? 19.219 17.141 -11.023 1 89.5 553 THR B CA 1
ATOM 11853 C C . THR B 1 553 ? 19.594 16.734 -12.445 1 89.5 553 THR B C 1
ATOM 11855 O O . THR B 1 553 ? 19.266 15.625 -12.883 1 89.5 553 THR B O 1
ATOM 11858 N N . PRO B 1 554 ? 20.172 17.625 -13.203 1 92.69 554 PRO B N 1
ATOM 11859 C CA . PRO B 1 554 ? 20.453 17.359 -14.617 1 92.69 554 PRO B CA 1
ATOM 11860 C C . PRO B 1 554 ? 21.203 16.047 -14.828 1 92.69 554 PRO B C 1
ATOM 11862 O O . PRO B 1 554 ? 21 15.367 -15.844 1 92.69 554 PRO B O 1
ATOM 11865 N N . ASP B 1 555 ? 22.094 15.672 -13.898 1 95.62 555 ASP B N 1
ATOM 11866 C CA . ASP B 1 555 ? 22.859 14.438 -14.039 1 95.62 555 ASP B CA 1
ATOM 11867 C C . ASP B 1 555 ? 21.953 13.211 -13.953 1 95.62 555 ASP B C 1
ATOM 11869 O O . ASP B 1 555 ? 22.359 12.109 -14.328 1 95.62 555 ASP B O 1
ATOM 11873 N N . ARG B 1 556 ? 20.688 13.414 -13.531 1 94.81 556 ARG B N 1
ATOM 11874 C CA . ARG B 1 556 ? 19.75 12.305 -13.367 1 94.81 556 ARG B CA 1
ATOM 11875 C C . ARG B 1 556 ? 18.672 12.344 -14.445 1 94.81 556 ARG B C 1
ATOM 11877 O O . ARG B 1 556 ? 17.766 11.508 -14.461 1 94.81 556 ARG B O 1
ATOM 11884 N N . LEU B 1 557 ? 18.719 13.266 -15.312 1 95.31 557 LEU B N 1
ATOM 11885 C CA . LEU B 1 557 ? 17.672 13.461 -16.312 1 95.31 557 LEU B CA 1
ATOM 11886 C C . LEU B 1 557 ? 18.188 13.102 -17.703 1 95.31 557 LEU B C 1
ATOM 11888 O O . LEU B 1 557 ? 19.312 13.445 -18.062 1 95.31 557 LEU B O 1
ATOM 11892 N N . PHE B 1 558 ? 17.328 12.391 -18.453 1 97.75 558 PHE B N 1
ATOM 11893 C CA . PHE B 1 558 ? 17.672 11.938 -19.797 1 97.75 558 PHE B CA 1
ATOM 11894 C C . PHE B 1 558 ? 16.5 12.148 -20.75 1 97.75 558 PHE B C 1
ATOM 11896 O O . PHE B 1 558 ? 15.344 12.211 -20.312 1 97.75 558 PHE B O 1
ATOM 11903 N N . ARG B 1 559 ? 16.828 12.234 -22 1 97.38 559 ARG B N 1
ATOM 11904 C CA . ARG B 1 559 ? 15.812 12.258 -23.047 1 97.38 559 ARG B CA 1
ATOM 11905 C C . ARG B 1 559 ? 15.883 11.008 -23.906 1 97.38 559 ARG B C 1
ATOM 11907 O O . ARG B 1 559 ? 16.969 10.578 -24.297 1 97.38 559 ARG B O 1
ATOM 11914 N N . LEU B 1 560 ? 14.797 10.383 -24.016 1 96.38 560 LEU B N 1
ATOM 11915 C CA . LEU B 1 560 ? 14.672 9.305 -25 1 96.38 560 LEU B CA 1
ATOM 11916 C C . LEU B 1 560 ? 14.344 9.867 -26.375 1 96.38 560 LEU B C 1
ATOM 11918 O O . LEU B 1 560 ? 13.203 10.25 -26.641 1 96.38 560 LEU B O 1
ATOM 11922 N N . VAL B 1 561 ? 15.336 9.789 -27.266 1 97.56 561 VAL B N 1
ATOM 11923 C CA . VAL B 1 561 ? 15.203 10.375 -28.594 1 97.56 561 VAL B CA 1
ATOM 11924 C C . VAL B 1 561 ? 14.805 9.297 -29.609 1 97.56 561 VAL B C 1
ATOM 11926 O O . VAL B 1 561 ? 15.555 8.344 -29.828 1 97.56 561 VAL B O 1
ATOM 11929 N N . PRO B 1 562 ? 13.664 9.422 -30.234 1 97.44 562 PRO B N 1
ATOM 11930 C CA . PRO B 1 562 ? 13.258 8.422 -31.234 1 97.44 562 PRO B CA 1
ATOM 11931 C C . PRO B 1 562 ? 14.141 8.445 -32.469 1 97.44 562 PRO B C 1
ATOM 11933 O O . PRO B 1 562 ? 14.469 9.516 -33 1 97.44 562 PRO B O 1
ATOM 11936 N N . VAL B 1 563 ? 14.594 7.34 -32.938 1 98.25 563 VAL B N 1
ATOM 11937 C CA . VAL B 1 563 ? 15.391 7.195 -34.156 1 98.25 563 VAL B CA 1
ATOM 11938 C C . VAL B 1 563 ? 14.562 6.516 -35.219 1 98.25 563 VAL B C 1
ATOM 11940 O O . VAL B 1 563 ? 14.547 6.957 -36.375 1 98.25 563 VAL B O 1
ATOM 11943 N N . GLU B 1 564 ? 13.891 5.418 -34.906 1 98 564 GLU B N 1
ATOM 11944 C CA . GLU B 1 564 ? 13.016 4.68 -35.812 1 98 564 GLU B CA 1
ATOM 11945 C C . GLU B 1 564 ? 11.789 4.141 -35.062 1 98 564 GLU B C 1
ATOM 11947 O O . GLU B 1 564 ? 11.914 3.572 -33.969 1 98 564 GLU B O 1
ATOM 11952 N N . ASP B 1 565 ? 10.656 4.316 -35.656 1 98.12 565 ASP B N 1
ATOM 11953 C CA . ASP B 1 565 ? 9.422 3.809 -35.094 1 98.12 565 ASP B CA 1
ATOM 11954 C C . ASP B 1 565 ? 9.18 2.357 -35.5 1 98.12 565 ASP B C 1
ATOM 11956 O O . ASP B 1 565 ? 8.852 2.078 -36.656 1 98.12 565 ASP B O 1
ATOM 11960 N N . GLY B 1 566 ? 9.289 1.468 -34.531 1 98.5 566 GLY B N 1
ATOM 11961 C CA . GLY B 1 566 ? 9.188 0.042 -34.812 1 98.5 566 GLY B CA 1
ATOM 11962 C C . GLY B 1 566 ? 7.805 -0.381 -35.281 1 98.5 566 GLY B C 1
ATOM 11963 O O . GLY B 1 566 ? 7.668 -1.338 -36.031 1 98.5 566 GLY B O 1
ATOM 11964 N N . VAL B 1 567 ? 6.754 0.291 -34.844 1 98.5 567 VAL B N 1
ATOM 11965 C CA . VAL B 1 567 ? 5.383 -0.041 -35.219 1 98.5 567 VAL B CA 1
ATOM 11966 C C . VAL B 1 567 ? 5.164 0.261 -36.688 1 98.5 567 VAL B C 1
ATOM 11968 O O . VAL B 1 567 ? 4.629 -0.57 -37.438 1 98.5 567 VAL B O 1
ATOM 11971 N N . THR B 1 568 ? 5.664 1.413 -37.156 1 98.31 568 THR B N 1
ATOM 11972 C CA . THR B 1 568 ? 5.555 1.807 -38.562 1 98.31 568 THR B CA 1
ATOM 11973 C C . THR B 1 568 ? 6.371 0.872 -39.438 1 98.31 568 THR B C 1
ATOM 11975 O O . THR B 1 568 ? 5.91 0.46 -40.5 1 98.31 568 THR B O 1
ATOM 11978 N N . ARG B 1 569 ? 7.52 0.55 -39.031 1 98.56 569 ARG B N 1
ATOM 11979 C CA . ARG B 1 569 ? 8.398 -0.341 -39.781 1 98.56 569 ARG B CA 1
ATOM 11980 C C . ARG B 1 569 ? 7.773 -1.723 -39.938 1 98.56 569 ARG B C 1
ATOM 11982 O O . ARG B 1 569 ? 7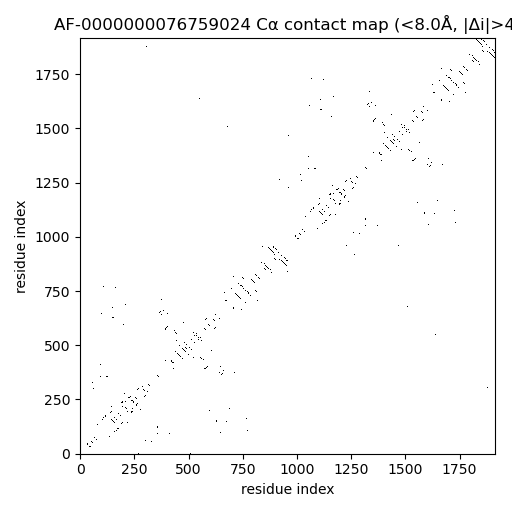.777 -2.289 -41.031 1 98.56 569 ARG B O 1
ATOM 11989 N N . ALA B 1 570 ? 7.238 -2.24 -38.875 1 98.81 570 ALA B N 1
ATOM 11990 C CA . ALA B 1 570 ? 6.602 -3.555 -38.875 1 98.81 570 ALA B CA 1
ATOM 11991 C C . ALA B 1 570 ? 5.379 -3.561 -39.781 1 98.81 570 ALA B C 1
ATOM 11993 O O . ALA B 1 570 ? 5.141 -4.535 -40.5 1 98.81 570 ALA B O 1
ATOM 11994 N N . ALA B 1 571 ? 4.594 -2.539 -39.719 1 98.75 571 ALA B N 1
ATOM 11995 C CA . ALA B 1 571 ? 3.42 -2.428 -40.594 1 98.75 571 ALA B CA 1
ATOM 11996 C C . ALA B 1 571 ? 3.818 -2.43 -42.062 1 98.75 571 ALA B C 1
ATOM 11998 O O . ALA B 1 571 ? 3.139 -3.035 -42.875 1 98.75 571 ALA B O 1
ATOM 11999 N N . ALA B 1 572 ? 4.906 -1.736 -42.406 1 98.69 572 ALA B N 1
ATOM 12000 C CA . ALA B 1 572 ? 5.398 -1.706 -43.781 1 98.69 572 ALA B CA 1
ATOM 12001 C C . ALA B 1 572 ? 5.805 -3.102 -44.25 1 98.69 572 ALA B C 1
ATOM 12003 O O . ALA B 1 572 ? 5.547 -3.479 -45.375 1 98.69 572 ALA B O 1
ATOM 12004 N N . LEU B 1 573 ? 6.43 -3.848 -43.375 1 98.69 573 LEU B N 1
ATOM 12005 C CA . LEU B 1 573 ? 6.828 -5.215 -43.688 1 98.69 573 LEU B CA 1
ATOM 12006 C C . LEU B 1 573 ? 5.605 -6.105 -43.875 1 98.69 573 LEU B C 1
ATOM 12008 O O . LEU B 1 573 ? 5.59 -6.969 -44.75 1 98.69 573 LEU B O 1
ATOM 12012 N N . ALA B 1 574 ? 4.629 -5.934 -43.062 1 98.81 574 ALA B N 1
ATOM 12013 C CA . ALA B 1 574 ? 3.393 -6.707 -43.125 1 98.81 574 ALA B CA 1
ATOM 12014 C C . ALA B 1 574 ? 2.754 -6.598 -44.5 1 98.81 574 ALA B C 1
ATOM 12016 O O . ALA B 1 574 ? 2.189 -7.57 -45 1 98.81 574 ALA B O 1
ATOM 12017 N N . LYS B 1 575 ? 2.934 -5.484 -45.156 1 98.38 575 LYS B N 1
ATOM 12018 C CA . LYS B 1 575 ? 2.354 -5.242 -46.469 1 98.38 575 LYS B CA 1
ATOM 12019 C C . LYS B 1 575 ? 3.025 -6.109 -47.531 1 98.38 575 LYS B C 1
ATOM 12021 O O . LYS B 1 575 ? 2.441 -6.379 -48.594 1 98.38 575 LYS B O 1
ATOM 12026 N N . GLN B 1 576 ? 4.168 -6.523 -47.219 1 98 576 GLN B N 1
ATOM 12027 C CA . GLN B 1 576 ? 4.961 -7.25 -48.188 1 98 576 GLN B CA 1
ATOM 12028 C C . GLN B 1 576 ? 4.695 -8.75 -48.125 1 98 576 GLN B C 1
ATOM 12030 O O . GLN B 1 576 ? 5.172 -9.516 -48.969 1 98 576 GLN B O 1
ATOM 12035 N N . ALA B 1 577 ? 3.924 -9.195 -47.188 1 98.5 577 ALA B N 1
ATOM 12036 C CA . ALA B 1 577 ? 3.715 -10.625 -46.969 1 98.5 577 ALA B CA 1
ATOM 12037 C C . ALA B 1 577 ? 2.309 -11.047 -47.375 1 98.5 577 ALA B C 1
ATOM 12039 O O . ALA B 1 577 ? 1.396 -10.227 -47.438 1 98.5 577 ALA B O 1
ATOM 12040 N N . ASP B 1 578 ? 2.154 -12.328 -47.656 1 98.12 578 ASP B N 1
ATOM 12041 C CA . ASP B 1 578 ? 0.837 -12.898 -47.906 1 98.12 578 ASP B CA 1
ATOM 12042 C C . ASP B 1 578 ? 0.075 -13.164 -46.625 1 98.12 578 ASP B C 1
ATOM 12044 O O . ASP B 1 578 ? -1.153 -13.062 -46.594 1 98.12 578 ASP B O 1
ATOM 12048 N N . VAL B 1 579 ? 0.773 -13.539 -45.625 1 98.44 579 VAL B N 1
ATOM 12049 C CA . VAL B 1 579 ? 0.223 -13.797 -44.281 1 98.44 579 VAL B CA 1
ATOM 12050 C C . VAL B 1 579 ? 1.191 -13.289 -43.219 1 98.44 579 VAL B C 1
ATOM 12052 O O . VAL B 1 579 ? 2.41 -13.336 -43.406 1 98.44 579 VAL B O 1
ATOM 12055 N N . VAL B 1 580 ? 0.642 -12.742 -42.156 1 98.88 580 VAL B N 1
ATOM 12056 C CA . VAL B 1 580 ? 1.449 -12.281 -41.031 1 98.88 580 VAL B CA 1
ATOM 12057 C C . VAL B 1 580 ? 1.187 -13.164 -39.812 1 98.88 580 VAL B C 1
ATOM 12059 O O . VAL B 1 580 ? 0.033 -13.461 -39.469 1 98.88 580 VAL B O 1
ATOM 12062 N N . ILE B 1 581 ? 2.215 -13.68 -39.219 1 98.88 581 ILE B N 1
ATOM 12063 C CA . ILE B 1 581 ? 2.168 -14.273 -37.875 1 98.88 581 ILE B CA 1
ATOM 12064 C C . ILE B 1 581 ? 2.629 -13.25 -36.844 1 98.88 581 ILE B C 1
ATOM 12066 O O . ILE B 1 581 ? 3.828 -13.016 -36.688 1 98.88 581 ILE B O 1
ATOM 12070 N N . LEU B 1 582 ? 1.705 -12.625 -36.188 1 98.94 582 LEU B N 1
ATOM 12071 C CA . LEU B 1 582 ? 1.982 -11.617 -35.188 1 98.94 582 LEU B CA 1
ATOM 12072 C C . LEU B 1 582 ? 2.213 -12.273 -33.812 1 98.94 582 LEU B C 1
ATOM 12074 O O . LEU B 1 582 ? 1.3 -12.875 -33.25 1 98.94 582 LEU B O 1
ATOM 12078 N N . CYS B 1 583 ? 3.438 -12.188 -33.25 1 98.88 583 CYS B N 1
ATOM 12079 C CA . CYS B 1 583 ? 3.828 -12.859 -32 1 98.88 583 CYS B CA 1
ATOM 12080 C C . CYS B 1 583 ? 3.887 -11.875 -30.844 1 98.88 583 CYS B C 1
ATOM 12082 O O . CYS B 1 583 ? 4.883 -11.172 -30.672 1 98.88 583 CYS B O 1
ATOM 12084 N N . LEU B 1 584 ? 2.863 -11.867 -30.031 1 98.75 584 LEU B N 1
ATOM 12085 C CA . LEU B 1 584 ? 2.752 -10.984 -28.859 1 98.75 584 LEU B CA 1
ATOM 12086 C C . LEU B 1 584 ? 2.68 -11.789 -27.578 1 98.75 584 LEU B C 1
ATOM 12088 O O . LEU B 1 584 ? 2.562 -13.016 -27.609 1 98.75 584 LEU B O 1
ATOM 12092 N N . GLY B 1 585 ? 2.83 -11.148 -26.438 1 98.19 585 GLY B N 1
ATOM 12093 C CA . GLY B 1 585 ? 2.736 -11.828 -25.156 1 98.19 585 GLY B CA 1
ATOM 12094 C C . GLY B 1 585 ? 3.617 -11.211 -24.078 1 98.19 585 GLY B C 1
ATOM 12095 O O . GLY B 1 585 ? 3.707 -9.992 -23.969 1 98.19 585 GLY B O 1
ATOM 12096 N N . ASN B 1 586 ? 4.129 -12.023 -23.203 1 97.69 586 ASN B N 1
ATOM 12097 C CA . ASN B 1 586 ? 4.871 -11.492 -22.062 1 97.69 586 ASN B CA 1
ATOM 12098 C C . ASN B 1 586 ? 6.297 -12.039 -22.016 1 97.69 586 ASN B C 1
ATOM 12100 O O . ASN B 1 586 ? 6.609 -13.023 -22.688 1 97.69 586 ASN B O 1
ATOM 12104 N N . HIS B 1 587 ? 7.223 -11.305 -21.422 1 97 587 HIS B N 1
ATOM 12105 C CA . HIS B 1 587 ? 8.469 -11.836 -20.875 1 97 587 HIS B CA 1
ATOM 12106 C C . HIS B 1 587 ? 8.266 -12.398 -19.484 1 97 587 HIS B C 1
ATOM 12108 O O . HIS B 1 587 ? 7.871 -11.664 -18.562 1 97 587 HIS B O 1
ATOM 12114 N N . PRO B 1 588 ? 8.508 -13.633 -19.266 1 96.38 588 PRO B N 1
ATOM 12115 C CA . PRO B 1 588 ? 8.109 -14.266 -18 1 96.38 588 PRO B CA 1
ATOM 12116 C C . PRO B 1 588 ? 8.898 -13.75 -16.812 1 96.38 588 PRO B C 1
ATOM 12118 O O . PRO B 1 588 ? 8.547 -14.031 -15.656 1 96.38 588 PRO B O 1
ATOM 12121 N N . MET B 1 589 ? 9.992 -13.008 -17.016 1 95.56 589 MET B N 1
ATOM 12122 C CA . MET B 1 589 ? 10.805 -12.469 -15.938 1 95.56 589 MET B CA 1
ATOM 12123 C C . MET B 1 589 ? 10.477 -11 -15.688 1 95.56 589 MET B C 1
ATOM 12125 O O . MET B 1 589 ? 11.031 -10.383 -14.773 1 95.56 589 MET B O 1
ATOM 12129 N N . GLN B 1 590 ? 9.578 -10.469 -16.516 1 92.88 590 GLN B N 1
ATOM 12130 C CA . GLN B 1 590 ? 9.312 -9.039 -16.422 1 92.88 590 GLN B CA 1
ATOM 12131 C C . GLN B 1 590 ? 7.836 -8.766 -16.156 1 92.88 590 GLN B C 1
ATOM 12133 O O . GLN B 1 590 ? 6.969 -9.492 -16.641 1 92.88 590 GLN B O 1
ATOM 12138 N N . VAL B 1 591 ? 7.473 -7.715 -15.367 1 92.25 591 VAL B N 1
ATOM 12139 C CA . VAL B 1 591 ? 6.148 -7.195 -15.047 1 92.25 591 VAL B CA 1
ATOM 12140 C C . VAL B 1 591 ? 5.457 -8.117 -14.039 1 92.25 591 VAL B C 1
ATOM 12142 O O . VAL B 1 591 ? 4.977 -7.66 -13 1 92.25 591 VAL B O 1
ATOM 12145 N N . ALA B 1 592 ? 5.391 -9.445 -14.367 1 93.94 592 ALA B N 1
ATOM 12146 C CA . ALA B 1 592 ? 4.715 -10.367 -13.453 1 93.94 592 ALA B CA 1
ATOM 12147 C C . ALA B 1 592 ? 5.488 -11.68 -13.328 1 93.94 592 ALA B C 1
ATOM 12149 O O . ALA B 1 592 ? 5.832 -12.305 -14.336 1 93.94 592 ALA B O 1
ATOM 12150 N N . ARG B 1 593 ? 5.77 -12.055 -12.234 1 94.56 593 ARG B N 1
ATOM 12151 C CA . ARG B 1 593 ? 6.508 -13.227 -11.773 1 94.56 593 ARG B CA 1
ATOM 12152 C C . ARG B 1 593 ? 6.41 -13.375 -10.258 1 94.56 593 ARG B C 1
ATOM 12154 O O . ARG B 1 593 ? 5.613 -12.68 -9.617 1 94.56 593 ARG B O 1
ATOM 12161 N N . GLU B 1 594 ? 7.094 -14.273 -9.711 1 94.19 594 GLU B N 1
ATOM 12162 C CA . GLU B 1 594 ? 7.176 -14.328 -8.258 1 94.19 594 GLU B CA 1
ATOM 12163 C C . GLU B 1 594 ? 7.562 -12.969 -7.68 1 94.19 594 GLU B C 1
ATOM 12165 O O . GLU B 1 594 ? 8.438 -12.289 -8.211 1 94.19 594 GLU B O 1
ATOM 12170 N N . CYS B 1 595 ? 6.84 -12.5 -6.723 1 92.88 595 CYS B N 1
ATOM 12171 C CA . CYS B 1 595 ? 7 -11.234 -6.012 1 92.88 595 CYS B CA 1
ATOM 12172 C C . CYS B 1 595 ? 6.184 -10.133 -6.668 1 92.88 595 CYS B C 1
ATOM 12174 O O . CYS B 1 595 ? 5.945 -9.086 -6.059 1 92.88 595 CYS B O 1
ATOM 12176 N N . TYR B 1 596 ? 5.656 -10.398 -7.965 1 94.19 596 TYR B N 1
ATOM 12177 C CA . TYR B 1 596 ? 4.949 -9.344 -8.68 1 94.19 596 TYR B CA 1
ATOM 12178 C C . TYR B 1 596 ? 3.697 -9.883 -9.352 1 94.19 596 TYR B C 1
ATOM 12180 O O . TYR B 1 596 ? 3.779 -10.758 -10.227 1 94.19 596 TYR B O 1
ATOM 12188 N N . ASP B 1 597 ? 2.527 -9.312 -8.969 1 96.81 597 ASP B N 1
ATOM 12189 C CA . ASP B 1 597 ? 1.289 -9.594 -9.688 1 96.81 597 ASP B CA 1
ATOM 12190 C C . ASP B 1 597 ? 1.084 -8.609 -10.836 1 96.81 597 ASP B C 1
ATOM 12192 O O . ASP B 1 597 ? 1.748 -7.57 -10.898 1 96.81 597 ASP B O 1
ATOM 12196 N N . ARG B 1 598 ? 0.257 -9.023 -11.742 1 95 598 ARG B N 1
ATOM 12197 C CA . ARG B 1 598 ? -0.081 -8.102 -12.82 1 95 598 ARG B CA 1
ATOM 12198 C C . ARG B 1 598 ? -1.083 -7.051 -12.352 1 95 598 ARG B C 1
ATOM 12200 O O . ARG B 1 598 ? -2.102 -7.387 -11.75 1 95 598 ARG B O 1
ATOM 12207 N N . PRO B 1 599 ? -0.834 -5.75 -12.672 1 92.31 599 PRO B N 1
ATOM 12208 C CA . PRO B 1 599 ? -1.802 -4.711 -12.312 1 92.31 599 PRO B CA 1
ATOM 12209 C C . PRO B 1 599 ? -3.059 -4.75 -13.18 1 92.31 599 PRO B C 1
ATOM 12211 O O . PRO B 1 599 ? -4.094 -4.203 -12.797 1 92.31 599 PRO B O 1
ATOM 12214 N N . ASP B 1 600 ? -2.949 -5.379 -14.359 1 93.75 600 ASP B N 1
ATOM 12215 C CA . ASP B 1 600 ? -4.047 -5.441 -15.32 1 93.75 600 ASP B CA 1
ATOM 12216 C C . ASP B 1 600 ? -3.916 -6.668 -16.219 1 93.75 600 ASP B C 1
ATOM 12218 O O . ASP B 1 600 ? -2.963 -7.441 -16.094 1 93.75 600 ASP B O 1
ATOM 12222 N N . LEU B 1 601 ? -4.973 -6.918 -17.062 1 96.5 601 LEU B N 1
ATOM 12223 C CA . LEU B 1 601 ? -4.957 -8.086 -17.938 1 96.5 601 LEU B CA 1
ATOM 12224 C C . LEU B 1 601 ? -4.617 -7.688 -19.375 1 96.5 601 LEU B C 1
ATOM 12226 O O . LEU B 1 601 ? -4.512 -8.547 -20.25 1 96.5 601 LEU B O 1
ATOM 12230 N N . GLU B 1 602 ? -4.332 -6.422 -19.609 1 95.81 602 GLU B N 1
ATOM 12231 C CA . GLU B 1 602 ? -4.141 -5.918 -20.969 1 95.81 602 GLU B CA 1
ATOM 12232 C C . GLU B 1 602 ? -2.746 -6.254 -21.484 1 95.81 602 GLU B C 1
ATOM 12234 O O . GLU B 1 602 ? -1.802 -6.387 -20.703 1 95.81 602 GLU B O 1
ATOM 12239 N N . LEU B 1 603 ? -2.594 -6.398 -22.766 1 97.69 603 LEU B N 1
ATOM 12240 C CA . LEU B 1 603 ? -1.28 -6.41 -23.406 1 97.69 603 LEU B CA 1
ATOM 12241 C C . LEU B 1 603 ? -0.562 -5.082 -23.188 1 97.69 603 LEU B C 1
ATOM 12243 O O . LEU B 1 603 ? -1.205 -4.047 -23.016 1 97.69 603 LEU B O 1
ATOM 12247 N N . PRO B 1 604 ? 0.773 -5.125 -23.219 1 96.88 604 PRO B N 1
ATOM 12248 C CA . PRO B 1 604 ? 1.481 -3.846 -23.172 1 96.88 604 PRO B CA 1
ATOM 12249 C C . PRO B 1 604 ? 1.035 -2.879 -24.266 1 96.88 604 PRO B C 1
ATOM 12251 O O . PRO B 1 604 ? 0.71 -3.307 -25.375 1 96.88 604 PRO B O 1
ATOM 12254 N N . ALA B 1 605 ? 1.054 -1.605 -24 1 96.5 605 ALA B N 1
ATOM 12255 C CA . ALA B 1 605 ? 0.571 -0.574 -24.906 1 96.5 605 ALA B CA 1
ATOM 12256 C C . ALA B 1 605 ? 1.272 -0.665 -26.266 1 96.5 605 ALA B C 1
ATOM 12258 O O . ALA B 1 605 ? 0.637 -0.526 -27.312 1 96.5 605 ALA B O 1
ATOM 12259 N N . HIS B 1 606 ? 2.535 -0.859 -26.266 1 97 606 HIS B N 1
ATOM 12260 C CA . HIS B 1 606 ? 3.299 -0.987 -27.5 1 97 606 HIS B CA 1
ATOM 12261 C C . HIS B 1 606 ? 2.764 -2.125 -28.359 1 97 606 HIS B C 1
ATOM 12263 O O . HIS B 1 606 ? 2.666 -1.991 -29.578 1 97 606 HIS B O 1
ATOM 12269 N N . GLN B 1 607 ? 2.426 -3.236 -27.719 1 98.12 607 GLN B N 1
ATOM 12270 C CA . GLN B 1 607 ? 1.95 -4.41 -28.453 1 98.12 607 GLN B CA 1
ATOM 12271 C C . GLN B 1 607 ? 0.54 -4.184 -28.984 1 98.12 607 GLN B C 1
ATOM 12273 O O . GLN B 1 607 ? 0.207 -4.652 -30.078 1 98.12 607 GLN B O 1
ATOM 12278 N N . LYS B 1 608 ? -0.301 -3.484 -28.25 1 97.94 608 LYS B N 1
ATOM 12279 C CA . LYS B 1 608 ? -1.624 -3.133 -28.75 1 97.94 608 LYS B CA 1
ATOM 12280 C C . LYS B 1 608 ? -1.521 -2.242 -29.984 1 97.94 608 LYS B C 1
ATOM 12282 O O . LYS B 1 608 ? -2.248 -2.439 -30.969 1 97.94 608 LYS B O 1
ATOM 12287 N N . ASN B 1 609 ? -0.59 -1.302 -29.969 1 98.12 609 ASN B N 1
ATOM 12288 C CA . ASN B 1 609 ? -0.357 -0.438 -31.125 1 98.12 609 ASN B CA 1
ATOM 12289 C C . ASN B 1 609 ? 0.138 -1.232 -32.312 1 98.12 609 ASN B C 1
ATOM 12291 O O . ASN B 1 609 ? -0.283 -0.98 -33.469 1 98.12 609 ASN B O 1
ATOM 12295 N N . LEU B 1 610 ? 1.025 -2.129 -32 1 98.44 610 LEU B N 1
ATOM 12296 C CA . LEU B 1 610 ? 1.563 -2.986 -33.062 1 98.44 610 LEU B CA 1
ATOM 12297 C C . LEU B 1 610 ? 0.459 -3.822 -33.688 1 98.44 610 LEU B C 1
ATOM 12299 O O . LEU B 1 610 ? 0.396 -3.939 -34.938 1 98.44 610 LEU B O 1
ATOM 12303 N N . LEU B 1 611 ? -0.384 -4.398 -32.875 1 98.75 611 LEU B N 1
ATOM 12304 C CA . LEU B 1 611 ? -1.508 -5.207 -33.344 1 98.75 611 LEU B CA 1
ATOM 12305 C C . LEU B 1 611 ? -2.4 -4.406 -34.281 1 98.75 611 LEU B C 1
ATOM 12307 O O . LEU B 1 611 ? -2.719 -4.871 -35.375 1 98.75 611 LEU B O 1
ATOM 12311 N N . ARG B 1 612 ? -2.744 -3.232 -33.969 1 98.5 612 ARG B N 1
ATOM 12312 C CA . ARG B 1 612 ? -3.631 -2.389 -34.75 1 98.5 612 ARG B CA 1
ATOM 12313 C C . ARG B 1 612 ? -2.979 -2.01 -36.094 1 98.5 612 ARG B C 1
ATOM 12315 O O . ARG B 1 612 ? -3.609 -2.096 -37.156 1 98.5 612 ARG B O 1
ATOM 12322 N N . ALA B 1 613 ? -1.705 -1.633 -36 1 98.75 613 ALA B N 1
ATOM 12323 C CA . ALA B 1 613 ? -1.004 -1.156 -37.188 1 98.75 613 ALA B CA 1
ATOM 12324 C C . ALA B 1 613 ? -0.782 -2.289 -38.188 1 98.75 613 ALA B C 1
ATOM 12326 O O . ALA B 1 613 ? -0.959 -2.105 -39.375 1 98.75 613 ALA B O 1
ATOM 12327 N N . VAL B 1 614 ? -0.38 -3.42 -37.688 1 98.88 614 VAL B N 1
ATOM 12328 C CA . VAL B 1 614 ? -0.095 -4.566 -38.562 1 98.88 614 VAL B CA 1
ATOM 12329 C C . VAL B 1 614 ? -1.39 -5.082 -39.188 1 98.88 614 VAL B C 1
ATOM 12331 O O . VAL B 1 614 ? -1.427 -5.402 -40.375 1 98.88 614 VAL B O 1
ATOM 12334 N N . GLN B 1 615 ? -2.434 -5.199 -38.375 1 98.69 615 GLN B N 1
ATOM 12335 C CA . GLN B 1 615 ? -3.73 -5.633 -38.875 1 98.69 615 GLN B CA 1
ATOM 12336 C C . GLN B 1 615 ? -4.227 -4.699 -40 1 98.69 615 GLN B C 1
ATOM 12338 O O . GLN B 1 615 ? -4.754 -5.152 -41 1 98.69 615 GLN B O 1
ATOM 12343 N N . ALA B 1 616 ? -4.102 -3.445 -39.75 1 98.5 616 ALA B N 1
ATOM 12344 C CA . ALA B 1 616 ? -4.523 -2.461 -40.75 1 98.5 616 ALA B CA 1
ATOM 12345 C C . ALA B 1 616 ? -3.736 -2.619 -42.062 1 98.5 616 ALA B C 1
ATOM 12347 O O . ALA B 1 616 ? -4.273 -2.406 -43.156 1 98.5 616 ALA B O 1
ATOM 12348 N N . ALA B 1 617 ? -2.473 -3.025 -41.969 1 98.69 617 ALA B N 1
ATOM 12349 C CA . ALA B 1 617 ? -1.589 -3.166 -43.125 1 98.69 617 ALA B CA 1
ATOM 12350 C C . ALA B 1 617 ? -1.85 -4.48 -43.875 1 98.69 617 ALA B C 1
ATOM 12352 O O . ALA B 1 617 ? -1.678 -4.559 -45.094 1 98.69 617 ALA B O 1
ATOM 12353 N N . ASN B 1 618 ? -2.207 -5.516 -43.125 1 98.69 618 ASN B N 1
ATOM 12354 C CA . ASN B 1 618 ? -2.443 -6.844 -43.688 1 98.69 618 ASN B CA 1
ATOM 12355 C C . ASN B 1 618 ? -3.561 -7.57 -42.938 1 98.69 618 ASN B C 1
ATOM 12357 O O . ASN B 1 618 ? -3.33 -8.141 -41.875 1 98.69 618 ASN B O 1
ATOM 12361 N N . PRO B 1 619 ? -4.699 -7.68 -43.469 1 98 619 PRO B N 1
ATOM 12362 C CA . PRO B 1 619 ? -5.836 -8.297 -42.781 1 98 619 PRO B CA 1
ATOM 12363 C C . PRO B 1 619 ? -5.648 -9.797 -42.562 1 98 619 PRO B C 1
ATOM 12365 O O . PRO B 1 619 ? -6.355 -10.398 -41.75 1 98 619 PRO B O 1
ATOM 12368 N N . ASN B 1 620 ? -4.73 -10.43 -43.312 1 98.38 620 ASN B N 1
ATOM 12369 C CA . ASN B 1 620 ? -4.406 -11.836 -43.094 1 98.38 620 ASN B CA 1
ATOM 12370 C C . ASN B 1 620 ? -3.365 -12.008 -42 1 98.38 620 ASN B C 1
ATOM 12372 O O . ASN B 1 620 ? -2.299 -12.578 -42.219 1 98.38 620 ASN B O 1
ATOM 12376 N N . THR B 1 621 ? -3.713 -11.477 -40.844 1 98.81 621 THR B N 1
ATOM 12377 C CA . THR B 1 621 ? -2.832 -11.508 -39.688 1 98.81 621 THR B CA 1
ATOM 12378 C C . THR B 1 621 ? -3.342 -12.492 -38.625 1 98.81 621 THR B C 1
ATOM 12380 O O . THR B 1 621 ? -4.488 -12.398 -38.188 1 98.81 621 THR B O 1
ATOM 12383 N N . VAL B 1 622 ? -2.521 -13.477 -38.281 1 98.81 622 VAL B N 1
ATOM 12384 C CA . VAL B 1 622 ? -2.797 -14.438 -37.219 1 98.81 622 VAL B CA 1
ATOM 12385 C C . VAL B 1 622 ? -2.033 -14.047 -35.969 1 98.81 622 VAL B C 1
ATOM 12387 O O . VAL B 1 622 ? -0.812 -13.883 -36 1 98.81 622 VAL B O 1
ATOM 12390 N N . LEU B 1 623 ? -2.775 -13.875 -34.875 1 98.88 623 LEU B N 1
ATOM 12391 C CA . LEU B 1 623 ? -2.113 -13.594 -33.594 1 98.88 623 LEU B CA 1
ATOM 12392 C C . LEU B 1 623 ? -1.657 -14.883 -32.938 1 98.88 623 LEU B C 1
ATOM 12394 O O . LEU B 1 623 ? -2.459 -15.797 -32.719 1 98.88 623 LEU B O 1
ATOM 12398 N N . THR B 1 624 ? -0.412 -15.016 -32.719 1 98.88 624 THR B N 1
ATOM 12399 C CA . THR B 1 624 ? 0.15 -16.047 -31.844 1 98.88 624 THR B CA 1
ATOM 12400 C C . THR B 1 624 ? 0.565 -15.438 -30.5 1 98.88 624 THR B C 1
ATOM 12402 O O . THR B 1 624 ? 1.576 -14.734 -30.422 1 98.88 624 THR B O 1
ATOM 12405 N N . VAL B 1 625 ? -0.179 -15.711 -29.484 1 98.69 625 VAL B N 1
ATOM 12406 C CA . VAL B 1 625 ? 0.107 -15.195 -28.156 1 98.69 625 VAL B CA 1
ATOM 12407 C C . VAL B 1 625 ? 0.979 -16.188 -27.391 1 98.69 625 VAL B C 1
ATOM 12409 O O . VAL B 1 625 ? 0.607 -17.359 -27.234 1 98.69 625 VAL B O 1
ATOM 12412 N N . VAL B 1 626 ? 2.146 -15.789 -26.984 1 98.75 626 VAL B N 1
ATOM 12413 C CA . VAL B 1 626 ? 3.029 -16.562 -26.109 1 98.75 626 VAL B CA 1
ATOM 12414 C C . VAL B 1 626 ? 3.037 -15.953 -24.703 1 98.75 626 VAL B C 1
ATOM 12416 O O . VAL B 1 626 ? 3.664 -14.914 -24.484 1 98.75 626 VAL B O 1
ATOM 12419 N N . SER B 1 627 ? 2.383 -16.609 -23.812 1 98.25 627 SER B N 1
ATOM 12420 C CA . SER B 1 627 ? 2.215 -15.922 -22.531 1 98.25 627 SER B CA 1
ATOM 12421 C C . SER B 1 627 ? 2.109 -16.922 -21.375 1 98.25 627 SER B C 1
ATOM 12423 O O . SER B 1 627 ? 1.661 -18.047 -21.562 1 98.25 627 SER B O 1
ATOM 12425 N N . SER B 1 628 ? 2.486 -16.422 -20.172 1 97.56 628 SER B N 1
ATOM 12426 C CA . SER B 1 628 ? 2.457 -17.172 -18.922 1 97.56 628 SER B CA 1
ATOM 12427 C C . SER B 1 628 ? 1.065 -17.156 -18.297 1 97.56 628 SER B C 1
ATOM 12429 O O . SER B 1 628 ? 0.788 -17.906 -17.359 1 97.56 628 SER B O 1
ATOM 12431 N N . TYR B 1 629 ? 0.19 -16.344 -18.781 1 96.88 629 TYR B N 1
ATOM 12432 C CA . TYR B 1 629 ? -1.122 -16.078 -18.203 1 96.88 629 TYR B CA 1
ATOM 12433 C C . TYR B 1 629 ? -2.084 -15.523 -19.234 1 96.88 629 TYR B C 1
ATOM 12435 O O . TYR B 1 629 ? -1.667 -15.148 -20.344 1 96.88 629 TYR B O 1
ATOM 12443 N N . PRO B 1 630 ? -3.424 -15.469 -18.938 1 97.56 630 PRO B N 1
ATOM 12444 C CA . PRO B 1 630 ? -4.426 -14.938 -19.859 1 97.56 630 PRO B CA 1
ATOM 12445 C C . PRO B 1 630 ? -4.305 -13.422 -20.062 1 97.56 630 PRO B C 1
ATOM 12447 O O . PRO B 1 630 ? -3.965 -12.703 -19.1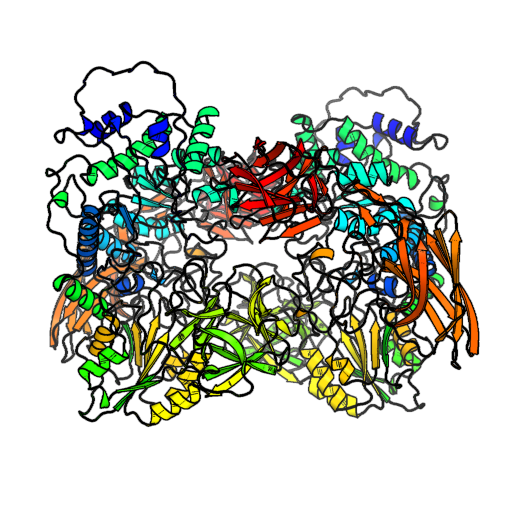25 1 97.56 630 PRO B O 1
ATOM 12450 N N . TYR B 1 631 ? -4.594 -12.961 -21.25 1 98 631 TYR B N 1
ATOM 12451 C CA . TYR B 1 631 ? -4.711 -11.539 -21.578 1 98 631 TYR B CA 1
ATOM 12452 C C . TYR B 1 631 ? -6.137 -11.188 -21.984 1 98 631 TYR B C 1
ATOM 12454 O O . TYR B 1 631 ? -6.891 -12.055 -22.438 1 98 631 TYR B O 1
ATOM 12462 N N . ALA B 1 632 ? -6.551 -9.945 -21.781 1 97.06 632 ALA B N 1
ATOM 12463 C CA . ALA B 1 632 ? -7.805 -9.414 -22.312 1 97.06 632 ALA B CA 1
ATOM 12464 C C . ALA B 1 632 ? -7.699 -9.156 -23.812 1 97.06 632 ALA B C 1
ATOM 12466 O O . ALA B 1 632 ? -7.34 -8.055 -24.234 1 97.06 632 ALA B O 1
ATOM 12467 N N . LEU B 1 633 ? -8.164 -10.141 -24.625 1 98.12 633 LEU B N 1
ATOM 12468 C CA . LEU B 1 633 ? -7.91 -10.125 -26.062 1 98.12 633 LEU B CA 1
ATOM 12469 C C . LEU B 1 633 ? -9.172 -9.773 -26.844 1 98.12 633 LEU B C 1
ATOM 12471 O O . LEU B 1 633 ? -9.328 -10.164 -28 1 98.12 633 LEU B O 1
ATOM 12475 N N . GLY B 1 634 ? -10.094 -9.117 -26.203 1 95.56 634 GLY B N 1
ATOM 12476 C CA . GLY B 1 634 ? -11.344 -8.773 -26.875 1 95.56 634 GLY B CA 1
ATOM 12477 C C . GLY B 1 634 ? -11.141 -8.039 -28.188 1 95.56 634 GLY B C 1
ATOM 12478 O O . GLY B 1 634 ? -11.75 -8.383 -29.188 1 95.56 634 GLY B O 1
ATOM 12479 N N . GLU B 1 635 ? -10.258 -7.059 -28.219 1 95.19 635 GLU B N 1
ATOM 12480 C CA . GLU B 1 635 ? -9.977 -6.281 -29.422 1 95.19 635 GLU B CA 1
ATOM 12481 C C . GLU B 1 635 ? -9.359 -7.152 -30.5 1 95.19 635 GLU B C 1
ATOM 12483 O O . GLU B 1 635 ? -9.719 -7.039 -31.672 1 95.19 635 GLU B O 1
ATOM 12488 N N . ALA B 1 636 ? -8.43 -7.988 -30.109 1 97.88 636 ALA B N 1
ATOM 12489 C CA . ALA B 1 636 ? -7.797 -8.898 -31.062 1 97.88 636 ALA B CA 1
ATOM 12490 C C . ALA B 1 636 ? -8.828 -9.828 -31.703 1 97.88 636 ALA B C 1
ATOM 12492 O O . ALA B 1 636 ? -8.773 -10.086 -32.906 1 97.88 636 ALA B O 1
ATOM 12493 N N . MET B 1 637 ? -9.703 -10.328 -30.938 1 97.19 637 MET B N 1
ATOM 12494 C CA . MET B 1 637 ? -10.734 -11.25 -31.422 1 97.19 637 MET B CA 1
ATOM 12495 C C . MET B 1 637 ? -11.641 -10.562 -32.438 1 97.19 637 MET B C 1
ATOM 12497 O O . MET B 1 637 ? -12.086 -11.195 -33.406 1 97.19 637 MET B O 1
ATOM 12501 N N . GLU B 1 638 ? -11.859 -9.328 -32.25 1 96.31 638 GLU B N 1
ATOM 12502 C CA . GLU B 1 638 ? -12.703 -8.57 -33.156 1 96.31 638 GLU B CA 1
ATOM 12503 C C . GLU B 1 638 ? -11.969 -8.273 -34.469 1 96.31 638 GLU B C 1
ATOM 12505 O O . GLU B 1 638 ? -12.562 -8.352 -35.531 1 96.31 638 GLU B O 1
ATOM 12510 N N . LEU B 1 639 ? -10.742 -8.047 -34.375 1 97.69 639 LEU B N 1
ATOM 12511 C CA . LEU B 1 639 ? -10 -7.5 -35.531 1 97.69 639 LEU B CA 1
ATOM 12512 C C . LEU B 1 639 ? -9.383 -8.617 -36.344 1 97.69 639 LEU B C 1
ATOM 12514 O O . LEU B 1 639 ? -9.203 -8.477 -37.562 1 97.69 639 LEU B O 1
ATOM 12518 N N . LEU B 1 640 ? -9.039 -9.758 -35.719 1 98.62 640 LEU B N 1
ATOM 12519 C CA . LEU B 1 640 ? -8.172 -10.719 -36.406 1 98.62 640 LEU B CA 1
ATOM 12520 C C . LEU B 1 640 ? -8.938 -11.984 -36.75 1 98.62 640 LEU B C 1
ATOM 12522 O O . LEU B 1 640 ? -9.883 -12.359 -36.062 1 98.62 640 LEU B O 1
ATOM 12526 N N . PRO B 1 641 ? -8.508 -12.641 -37.75 1 98.56 641 PRO B N 1
ATOM 12527 C CA . PRO B 1 641 ? -9.227 -13.844 -38.188 1 98.56 641 PRO B CA 1
ATOM 12528 C C . PRO B 1 641 ? -8.914 -15.062 -37.312 1 98.56 641 PRO B C 1
ATOM 12530 O O . PRO B 1 641 ? -9.688 -16.016 -37.312 1 98.56 641 PRO B O 1
ATOM 12533 N N . ALA B 1 642 ? -7.734 -15.047 -36.594 1 98.75 642 ALA B N 1
ATOM 12534 C CA . ALA B 1 642 ? -7.41 -16.188 -35.75 1 98.75 642 ALA B CA 1
ATOM 12535 C C . ALA B 1 642 ? -6.477 -15.781 -34.594 1 98.75 642 ALA B C 1
ATOM 12537 O O . ALA B 1 642 ? -5.707 -14.828 -34.75 1 98.75 642 ALA B O 1
ATOM 12538 N N . ILE B 1 643 ? -6.59 -16.5 -33.531 1 98.88 643 ILE B N 1
ATOM 12539 C CA . ILE B 1 643 ? -5.723 -16.344 -32.344 1 98.88 643 ILE B CA 1
ATOM 12540 C C . ILE B 1 643 ? -5.281 -17.719 -31.859 1 98.88 643 ILE B C 1
ATOM 12542 O O . ILE B 1 643 ? -6.113 -18.547 -31.5 1 98.88 643 ILE B O 1
ATOM 12546 N N . LEU B 1 644 ? -3.971 -17.969 -31.875 1 98.88 644 LEU B N 1
ATOM 12547 C CA . LEU B 1 644 ? -3.344 -19.156 -31.297 1 98.88 644 LEU B CA 1
ATOM 12548 C C . LEU B 1 644 ? -2.6 -18.828 -30.016 1 98.88 644 LEU B C 1
ATOM 12550 O O . LEU B 1 644 ? -1.815 -17.875 -29.984 1 98.88 644 LEU B O 1
ATOM 12554 N N . TYR B 1 645 ? -2.918 -19.578 -28.984 1 98.69 645 TYR B N 1
ATOM 12555 C CA . TYR B 1 645 ? -2.264 -19.344 -27.703 1 98.69 645 TYR B CA 1
ATOM 12556 C C . TYR B 1 645 ? -1.299 -20.484 -27.375 1 98.69 645 TYR B C 1
ATOM 12558 O O . TYR B 1 645 ? -1.614 -21.656 -27.594 1 98.69 645 TYR B O 1
ATOM 12566 N N . THR B 1 646 ? -0.151 -20.109 -26.906 1 98.75 646 THR B N 1
ATOM 12567 C CA . THR B 1 646 ? 0.824 -21.031 -26.344 1 98.75 646 THR B CA 1
ATOM 12568 C C . THR B 1 646 ? 1.493 -20.422 -25.109 1 98.75 646 THR B C 1
ATOM 12570 O O . THR B 1 646 ? 1.545 -19.203 -24.969 1 98.75 646 THR B O 1
ATOM 12573 N N . THR B 1 647 ? 1.885 -21.297 -24.219 1 98.5 647 THR B N 1
ATOM 12574 C CA . THR B 1 647 ? 2.773 -20.844 -23.156 1 98.5 647 THR B CA 1
ATOM 12575 C C . THR B 1 647 ? 4.219 -20.781 -23.641 1 98.5 647 THR B C 1
ATOM 12577 O O . THR B 1 647 ? 4.496 -21.047 -24.812 1 98.5 647 THR B O 1
ATOM 12580 N N . HIS B 1 648 ? 5.129 -20.312 -22.812 1 98.44 648 HIS B N 1
ATOM 12581 C CA . HIS B 1 648 ? 6.539 -20.547 -23.109 1 98.44 648 HIS B CA 1
ATOM 12582 C C . HIS B 1 648 ? 6.871 -22.047 -23.078 1 98.44 648 HIS B C 1
ATOM 12584 O O . HIS B 1 648 ? 7.18 -22.578 -22.016 1 98.44 648 HIS B O 1
ATOM 12590 N N . ALA B 1 649 ? 6.883 -22.641 -24.234 1 98.25 649 ALA B N 1
ATOM 12591 C CA . ALA B 1 649 ? 6.801 -24.094 -24.359 1 98.25 649 ALA B CA 1
ATOM 12592 C C . ALA B 1 649 ? 8.188 -24.719 -24.516 1 98.25 649 ALA B C 1
ATOM 12594 O O . ALA B 1 649 ? 8.344 -25.734 -25.172 1 98.25 649 ALA B O 1
ATOM 12595 N N . GLY B 1 650 ? 9.195 -24.109 -23.984 1 97.25 650 GLY B N 1
ATOM 12596 C CA . GLY B 1 650 ? 10.531 -24.688 -23.984 1 97.25 650 GLY B CA 1
ATOM 12597 C C . GLY B 1 650 ? 11.156 -24.734 -25.359 1 97.25 650 GLY B C 1
ATOM 12598 O O . GLY B 1 650 ? 10.812 -23.938 -26.234 1 97.25 650 GLY B O 1
ATOM 12599 N N . PRO B 1 651 ? 12.141 -25.641 -25.531 1 97.75 651 PRO B N 1
ATOM 12600 C CA . PRO B 1 651 ? 12.93 -25.641 -26.766 1 97.75 651 PRO B CA 1
ATOM 12601 C C . PRO B 1 651 ? 12.109 -26.031 -28 1 97.75 651 PRO B C 1
ATOM 12603 O O . PRO B 1 651 ? 12.508 -25.75 -29.125 1 97.75 651 PRO B O 1
ATOM 12606 N N . GLU B 1 652 ? 11.008 -26.609 -27.797 1 98.25 652 GLU B N 1
ATOM 12607 C CA . GLU B 1 652 ? 10.195 -27.109 -28.906 1 98.25 652 GLU B CA 1
ATOM 12608 C C . GLU B 1 652 ? 9.148 -26.078 -29.328 1 98.25 652 GLU B C 1
ATOM 12610 O O . GLU B 1 652 ? 8.312 -26.344 -30.203 1 98.25 652 GLU B O 1
ATOM 12615 N N . LEU B 1 653 ? 9.18 -24.891 -28.766 1 98.75 653 LEU B N 1
ATOM 12616 C CA . LEU B 1 653 ? 8.172 -23.859 -28.984 1 98.75 653 LEU B CA 1
ATOM 12617 C C . LEU B 1 653 ? 7.98 -23.609 -30.484 1 98.75 653 LEU B C 1
ATOM 12619 O O . LEU B 1 653 ? 6.863 -23.719 -31 1 98.75 653 LEU B O 1
ATOM 12623 N N . GLY B 1 654 ? 9.047 -23.281 -31.188 1 98.88 654 GLY B N 1
ATOM 12624 C CA . GLY B 1 654 ? 8.961 -22.953 -32.594 1 98.88 654 GLY B CA 1
ATOM 12625 C C . GLY B 1 654 ? 8.453 -24.094 -33.469 1 98.88 654 GLY B C 1
ATOM 12626 O O . GLY B 1 654 ? 7.656 -23.891 -34.375 1 98.88 654 GLY B O 1
ATOM 12627 N N . ASN B 1 655 ? 8.875 -25.297 -33.188 1 98.62 655 ASN B N 1
ATOM 12628 C CA . ASN B 1 655 ? 8.422 -26.469 -33.906 1 98.62 655 ASN B CA 1
ATOM 12629 C C . ASN B 1 655 ? 6.922 -26.688 -33.75 1 98.62 655 ASN B C 1
ATOM 12631 O O . ASN B 1 655 ? 6.215 -26.953 -34.719 1 98.62 655 ASN B O 1
ATOM 12635 N N . ALA B 1 656 ? 6.52 -26.594 -32.531 1 98.81 656 ALA B N 1
ATOM 12636 C CA . ALA B 1 656 ? 5.117 -26.844 -32.25 1 98.81 656 ALA B CA 1
ATOM 12637 C C . ALA B 1 656 ? 4.215 -25.797 -32.875 1 98.81 656 ALA B C 1
ATOM 12639 O O . ALA B 1 656 ? 3.152 -26.125 -33.406 1 98.81 656 ALA B O 1
ATOM 12640 N N . VAL B 1 657 ? 4.605 -24.516 -32.812 1 98.88 657 VAL B N 1
ATOM 12641 C CA . VAL B 1 657 ? 3.822 -23.453 -33.406 1 98.88 657 VAL B CA 1
ATOM 12642 C C . VAL B 1 657 ? 3.74 -23.641 -34.938 1 98.88 657 VAL B C 1
ATOM 12644 O O . VAL B 1 657 ? 2.658 -23.562 -35.5 1 98.88 657 VAL B O 1
ATOM 12647 N N . ALA B 1 658 ? 4.879 -23.922 -35.562 1 98.75 658 ALA B N 1
ATOM 12648 C CA . ALA B 1 658 ? 4.914 -24.109 -37 1 98.75 658 ALA B CA 1
ATOM 12649 C C . ALA B 1 658 ? 4.039 -25.281 -37.438 1 98.75 658 ALA B C 1
ATOM 12651 O O . ALA B 1 658 ? 3.25 -25.172 -38.375 1 98.75 658 ALA B O 1
ATOM 12652 N N . ASP B 1 659 ? 4.152 -26.375 -36.719 1 98.56 659 ASP B N 1
ATOM 12653 C CA . ASP B 1 659 ? 3.359 -27.562 -37.031 1 98.56 659 ASP B CA 1
ATOM 12654 C C . ASP B 1 659 ? 1.864 -27.266 -36.906 1 98.56 659 ASP B C 1
ATOM 12656 O O . ASP B 1 659 ? 1.062 -27.781 -37.688 1 98.56 659 ASP B O 1
ATOM 12660 N N . THR B 1 660 ? 1.488 -26.484 -35.969 1 98.81 660 THR B N 1
ATOM 12661 C CA . THR B 1 660 ? 0.079 -26.188 -35.75 1 98.81 660 THR B CA 1
ATOM 12662 C C . THR B 1 660 ? -0.445 -25.234 -36.812 1 98.81 660 THR B C 1
ATOM 12664 O O . THR B 1 660 ? -1.508 -25.453 -37.375 1 98.81 660 THR B O 1
ATOM 12667 N N . LEU B 1 661 ? 0.33 -24.156 -37.062 1 98.81 661 LEU B N 1
ATOM 12668 C CA . LEU B 1 661 ? -0.094 -23.172 -38.031 1 98.81 661 LEU B CA 1
ATOM 12669 C C . LEU B 1 661 ? -0.247 -23.797 -39.406 1 98.81 661 LEU B C 1
ATOM 12671 O O . LEU B 1 661 ? -1.161 -23.438 -40.156 1 98.81 661 LEU B O 1
ATOM 12675 N N . LEU B 1 662 ? 0.633 -24.734 -39.75 1 98 662 LEU B N 1
ATOM 12676 C CA . LEU B 1 662 ? 0.669 -25.312 -41.094 1 98 662 LEU B CA 1
ATOM 12677 C C . LEU B 1 662 ? -0.169 -26.578 -41.188 1 98 662 LEU B C 1
ATOM 12679 O O . LEU B 1 662 ? -0.291 -27.188 -42.25 1 98 662 LEU B O 1
ATOM 12683 N N . GLY B 1 663 ? -0.75 -27.047 -40.031 1 97.69 663 GLY B N 1
ATOM 12684 C CA . GLY B 1 663 ? -1.792 -28.062 -40.062 1 97.69 663 GLY B CA 1
ATOM 12685 C C . GLY B 1 663 ? -1.276 -29.453 -39.75 1 97.69 663 GLY B C 1
ATOM 12686 O O . GLY B 1 663 ? -2.055 -30.406 -39.688 1 97.69 663 GLY B O 1
ATOM 12687 N N . LYS B 1 664 ? 0.029 -29.609 -39.562 1 97.38 664 LYS B N 1
ATOM 12688 C CA . LYS B 1 664 ? 0.562 -30.906 -39.188 1 97.38 664 LYS B CA 1
ATOM 12689 C C . LYS B 1 664 ? 0.068 -31.328 -37.812 1 97.38 664 LYS B C 1
ATOM 12691 O O . LYS B 1 664 ? -0.125 -32.5 -37.562 1 97.38 664 LYS B O 1
ATOM 12696 N N . ASN B 1 665 ? -0.048 -30.406 -36.969 1 98.31 665 ASN B N 1
ATOM 12697 C CA . ASN B 1 665 ? -0.669 -30.594 -35.688 1 98.31 665 ASN B CA 1
ATOM 12698 C C . ASN B 1 665 ? -2.088 -30.031 -35.656 1 98.31 665 ASN B C 1
ATOM 12700 O O . ASN B 1 665 ? -2.312 -28.891 -36 1 98.31 665 ASN B O 1
ATOM 12704 N N . ASN B 1 666 ? -3.066 -30.875 -35.344 1 98.62 666 ASN B N 1
ATOM 12705 C CA . ASN B 1 666 ? -4.426 -30.438 -35.062 1 98.62 666 ASN B CA 1
ATOM 12706 C C . ASN B 1 666 ? -4.594 -30.062 -33.594 1 98.62 666 ASN B C 1
ATOM 12708 O O . ASN B 1 666 ? -4.594 -30.922 -32.719 1 98.62 666 ASN B O 1
ATOM 12712 N N . PRO B 1 667 ? -4.691 -28.734 -33.312 1 98.56 667 PRO B N 1
ATOM 12713 C CA . PRO B 1 667 ? -4.742 -28.312 -31.906 1 98.56 667 PRO B CA 1
ATOM 12714 C C . PRO B 1 667 ? -5.949 -28.875 -31.156 1 98.56 667 PRO B C 1
ATOM 12716 O O . PRO B 1 667 ? -7.031 -29.016 -31.75 1 98.56 667 PRO B O 1
ATOM 12719 N N . ALA B 1 668 ? -5.766 -29.188 -29.875 1 98.5 668 ALA B N 1
ATOM 12720 C CA . ALA B 1 668 ? -6.836 -29.734 -29.047 1 98.5 668 ALA B CA 1
ATOM 12721 C C . ALA B 1 668 ? -6.66 -29.328 -27.594 1 98.5 668 ALA B C 1
ATOM 12723 O O . ALA B 1 668 ? -7.289 -29.906 -26.703 1 98.5 668 ALA B O 1
ATOM 12724 N N . ALA B 1 669 ? -5.754 -28.406 -27.297 1 98.81 669 ALA B N 1
ATOM 12725 C CA . ALA B 1 669 ? -5.617 -27.891 -25.938 1 98.81 669 ALA B CA 1
ATOM 12726 C C . ALA B 1 669 ? -6.875 -27.141 -25.5 1 98.81 669 ALA B C 1
ATOM 12728 O O . ALA B 1 669 ? -7.625 -26.641 -26.328 1 98.81 669 ALA B O 1
ATOM 12729 N N . ARG B 1 670 ? -7.125 -27.156 -24.234 1 98.81 670 ARG B N 1
ATOM 12730 C CA . ARG B 1 670 ? -8.266 -26.469 -23.641 1 98.81 670 ARG B CA 1
ATOM 12731 C C . ARG B 1 670 ? -7.809 -25.5 -22.547 1 98.81 670 ARG B C 1
ATOM 12733 O O . ARG B 1 670 ? -6.867 -25.781 -21.812 1 98.81 670 ARG B O 1
ATOM 12740 N N . CYS B 1 671 ? -8.523 -24.359 -22.422 1 98.69 671 CYS B N 1
ATOM 12741 C CA . CYS B 1 671 ? -8.188 -23.359 -21.422 1 98.69 671 CYS B CA 1
ATOM 12742 C C . CYS B 1 671 ? -8.391 -23.922 -20.016 1 98.69 671 CYS B C 1
ATOM 12744 O O . CYS B 1 671 ? -9.516 -24.219 -19.625 1 98.69 671 CYS B O 1
ATOM 12746 N N . PRO B 1 672 ? -7.344 -24 -19.266 1 98.5 672 PRO B N 1
ATOM 12747 C CA . PRO B 1 672 ? -7.504 -24.484 -17.891 1 98.5 672 PRO B CA 1
ATOM 12748 C C . PRO B 1 672 ? -7.898 -23.359 -16.922 1 98.5 672 PRO B C 1
ATOM 12750 O O . PRO B 1 672 ? -8.109 -23.625 -15.734 1 98.5 672 PRO B O 1
ATOM 12753 N N . ILE B 1 673 ? -7.934 -22.188 -17.391 1 98.06 673 ILE B N 1
ATOM 12754 C CA . ILE B 1 673 ? -8.328 -21 -16.641 1 98.06 673 ILE B CA 1
ATOM 12755 C C . ILE B 1 673 ? -9.211 -20.109 -17.516 1 98.06 673 ILE B C 1
ATOM 12757 O O . ILE B 1 673 ? -8.984 -20 -18.734 1 98.06 673 ILE B O 1
ATOM 12761 N N . THR B 1 674 ? -10.203 -19.5 -16.906 1 98.12 674 THR B N 1
ATOM 12762 C CA . THR B 1 674 ? -11.109 -18.609 -17.609 1 98.12 674 THR B CA 1
ATOM 12763 C C . THR B 1 674 ? -10.383 -17.344 -18.062 1 98.12 674 THR B C 1
ATOM 12765 O O . THR B 1 674 ? -9.586 -16.766 -17.312 1 98.12 674 THR B O 1
ATOM 12768 N N . TRP B 1 675 ? -10.578 -16.969 -19.359 1 98.19 675 TRP B N 1
ATOM 12769 C CA . TRP B 1 675 ? -10.094 -15.695 -19.891 1 98.19 675 TRP B CA 1
ATOM 12770 C C . TRP B 1 675 ? -11.164 -14.617 -19.781 1 98.19 675 TRP B C 1
ATOM 12772 O O . TRP B 1 675 ? -12.328 -14.859 -20.125 1 98.19 675 TRP B O 1
ATOM 12782 N N . TYR B 1 676 ? -10.812 -13.453 -19.312 1 96 676 TYR B N 1
ATOM 12783 C CA . TYR B 1 676 ? -11.773 -12.375 -19.078 1 96 676 TYR B CA 1
ATOM 12784 C C . TYR B 1 676 ? -11.57 -11.234 -20.078 1 96 676 TYR B C 1
ATOM 12786 O O . TYR B 1 676 ? -10.516 -11.141 -20.703 1 96 676 TYR B O 1
ATOM 12794 N N . ARG B 1 677 ? -12.609 -10.406 -20.234 1 92.5 677 ARG B N 1
ATOM 12795 C CA . ARG B 1 677 ? -12.547 -9.266 -21.156 1 92.5 677 ARG B CA 1
ATOM 12796 C C . ARG B 1 677 ? -11.812 -8.086 -20.516 1 92.5 677 ARG B C 1
ATOM 12798 O O . ARG B 1 677 ? -11.219 -7.266 -21.203 1 92.5 677 ARG B O 1
ATOM 12805 N N . SER B 1 678 ? -11.93 -8.055 -19.172 1 91.38 678 SER B N 1
ATOM 12806 C CA . SER B 1 678 ? -11.328 -6.953 -18.422 1 91.38 678 SER B CA 1
ATOM 12807 C C . SER B 1 678 ? -10.961 -7.379 -17.016 1 91.38 678 SER B C 1
ATOM 12809 O O . SER B 1 678 ? -11.617 -8.258 -16.438 1 91.38 678 SER B O 1
ATOM 12811 N N . ALA B 1 679 ? -9.898 -6.645 -16.422 1 92.44 679 ALA B N 1
ATOM 12812 C CA . ALA B 1 679 ? -9.57 -6.879 -15.016 1 92.44 679 ALA B CA 1
ATOM 12813 C C . ALA B 1 679 ? -10.695 -6.422 -14.094 1 92.44 679 ALA B C 1
ATOM 12815 O O . ALA B 1 679 ? -10.828 -6.906 -12.969 1 92.44 679 ALA B O 1
ATOM 12816 N N . GLN B 1 680 ? -11.562 -5.531 -14.539 1 86.69 680 GLN B N 1
ATOM 12817 C CA . GLN B 1 680 ? -12.672 -5 -13.75 1 86.69 680 GLN B CA 1
ATOM 12818 C C . GLN B 1 680 ? -13.75 -6.059 -13.539 1 86.69 680 GLN B C 1
ATOM 12820 O O . GLN B 1 680 ? -14.633 -5.895 -12.695 1 86.69 680 GLN B O 1
ATOM 12825 N N . ASP B 1 681 ? -13.641 -7.164 -14.328 1 89.94 681 ASP B N 1
ATOM 12826 C CA . ASP B 1 681 ? -14.57 -8.273 -14.164 1 89.94 681 ASP B CA 1
ATOM 12827 C C . ASP B 1 681 ? -14.211 -9.117 -12.945 1 89.94 681 ASP B C 1
ATOM 12829 O O . ASP B 1 681 ? -14.984 -9.984 -12.539 1 89.94 681 ASP B O 1
ATOM 12833 N N . LEU B 1 682 ? -13.109 -8.805 -12.367 1 92.81 682 LEU B N 1
ATOM 12834 C CA . LEU B 1 682 ? -12.594 -9.617 -11.273 1 92.81 682 LEU B CA 1
ATOM 12835 C C . LEU B 1 682 ? -12.711 -8.875 -9.945 1 92.81 682 LEU B C 1
ATOM 12837 O O . LEU B 1 682 ? -12.5 -7.66 -9.891 1 92.81 682 LEU B O 1
ATOM 12841 N N . PRO B 1 683 ? -13.047 -9.609 -8.859 1 90.5 683 PRO B N 1
ATOM 12842 C CA . PRO B 1 683 ? -12.938 -9.008 -7.531 1 90.5 683 PRO B CA 1
ATOM 12843 C C . PRO B 1 683 ? -11.5 -8.68 -7.145 1 90.5 683 PRO B C 1
ATOM 12845 O O . PRO B 1 683 ? -10.57 -9.016 -7.879 1 90.5 683 PRO B O 1
ATOM 12848 N N . ASP B 1 684 ? -11.359 -7.957 -5.98 1 90.12 684 ASP B N 1
ATOM 12849 C CA . ASP B 1 684 ? -10.031 -7.719 -5.441 1 90.12 684 ASP B CA 1
ATOM 12850 C C . ASP B 1 684 ? -9.258 -9.031 -5.293 1 90.12 684 ASP B C 1
ATOM 12852 O O . ASP B 1 684 ? -9.82 -10.047 -4.895 1 90.12 684 ASP B O 1
ATOM 12856 N N . ILE B 1 685 ? -7.992 -9.031 -5.691 1 94.88 685 ILE B N 1
ATOM 12857 C CA . ILE B 1 685 ? -7.176 -10.242 -5.742 1 94.88 685 ILE B CA 1
ATOM 12858 C C . ILE B 1 685 ? -7.117 -10.883 -4.359 1 94.88 685 ILE B C 1
ATOM 12860 O O . ILE B 1 685 ? -6.875 -12.086 -4.234 1 94.88 685 ILE B O 1
ATOM 12864 N N . MET B 1 686 ? -7.43 -10.125 -3.258 1 93.5 686 MET B N 1
ATOM 12865 C CA . MET B 1 686 ? -7.328 -10.648 -1.9 1 93.5 686 MET B CA 1
ATOM 12866 C C . MET B 1 686 ? -8.641 -11.289 -1.465 1 93.5 686 MET B C 1
ATOM 12868 O O . MET B 1 686 ? -8.734 -11.844 -0.368 1 93.5 686 MET B O 1
ATOM 12872 N N . GLU B 1 687 ? -9.633 -11.273 -2.297 1 92 687 GLU B N 1
ATOM 12873 C CA . GLU B 1 687 ? -10.859 -12.008 -1.994 1 92 687 GLU B CA 1
ATOM 12874 C C . GLU B 1 687 ? -10.703 -13.492 -2.287 1 92 687 GLU B C 1
ATOM 12876 O O . GLU B 1 687 ? -10.961 -13.938 -3.408 1 92 687 GLU B O 1
ATOM 12881 N N . TYR B 1 688 ? -10.438 -14.211 -1.257 1 95.31 688 TYR B N 1
ATOM 12882 C CA . TYR B 1 688 ? -10.055 -15.602 -1.434 1 95.31 688 TYR B CA 1
ATOM 12883 C C . TYR B 1 688 ? -11.273 -16.516 -1.337 1 95.31 688 TYR B C 1
ATOM 12885 O O . TYR B 1 688 ? -11.211 -17.688 -1.733 1 95.31 688 TYR B O 1
ATOM 12893 N N . ASP B 1 689 ? -12.367 -16.094 -0.767 1 94.25 689 ASP B N 1
ATOM 12894 C CA . ASP B 1 689 ? -13.586 -16.891 -0.753 1 94.25 689 ASP B CA 1
ATOM 12895 C C . ASP B 1 689 ? -14.289 -16.844 -2.107 1 94.25 689 ASP B C 1
ATOM 12897 O O . ASP B 1 689 ? -15.125 -15.969 -2.346 1 94.25 689 ASP B O 1
ATOM 12901 N N . ILE B 1 690 ? -14.078 -17.828 -2.922 1 95.88 690 ILE B N 1
ATOM 12902 C CA . ILE B 1 690 ? -14.562 -17.812 -4.301 1 95.88 690 ILE B CA 1
ATOM 12903 C C . ILE B 1 690 ? -16.078 -17.906 -4.316 1 95.88 690 ILE B C 1
ATOM 12905 O O . ILE B 1 690 ? -16.719 -17.578 -5.316 1 95.88 690 ILE B O 1
ATOM 12909 N N . ILE B 1 691 ? -16.688 -18.422 -3.236 1 95.19 691 ILE B N 1
ATOM 12910 C CA . ILE B 1 691 ? -18.141 -18.547 -3.174 1 95.19 691 ILE B CA 1
ATOM 12911 C C . ILE B 1 691 ? -18.781 -17.172 -3.004 1 95.19 691 ILE B C 1
ATOM 12913 O O . ILE B 1 691 ? -19.547 -16.719 -3.863 1 95.19 691 ILE B O 1
ATOM 12917 N N . SER B 1 692 ? -18.359 -16.469 -1.974 1 89.25 692 SER B N 1
ATOM 12918 C CA . SER B 1 692 ? -18.953 -15.164 -1.713 1 89.25 692 SER B CA 1
ATOM 12919 C C . SER B 1 692 ? -18.531 -14.141 -2.766 1 89.25 692 SER B C 1
ATOM 12921 O O . SER B 1 692 ? -19.312 -13.25 -3.115 1 89.25 692 SER B O 1
ATOM 12923 N N . ALA B 1 693 ? -17.344 -14.266 -3.301 1 89.75 693 ALA B N 1
ATOM 12924 C CA . ALA B 1 693 ? -16.844 -13.32 -4.289 1 89.75 693 ALA B CA 1
ATOM 12925 C C . ALA B 1 693 ? -17.297 -13.695 -5.695 1 89.75 693 ALA B C 1
ATOM 12927 O O . ALA B 1 693 ? -17.078 -12.945 -6.648 1 89.75 693 ALA B O 1
ATOM 12928 N N . GLU B 1 694 ? -17.875 -14.875 -5.844 1 92.06 694 GLU B N 1
ATOM 12929 C CA . GLU B 1 694 ? -18.328 -15.414 -7.121 1 92.06 694 GLU B CA 1
ATOM 12930 C C . GLU B 1 694 ? -17.234 -15.359 -8.172 1 92.06 694 GLU B C 1
ATOM 12932 O O . GLU B 1 694 ? -17.359 -14.664 -9.18 1 92.06 694 GLU B O 1
ATOM 12937 N N . ARG B 1 695 ? -16.266 -16.234 -7.98 1 93.69 695 ARG B N 1
ATOM 12938 C CA . ARG B 1 695 ? -15.078 -16.266 -8.828 1 93.69 695 ARG B CA 1
ATOM 12939 C C . ARG B 1 695 ? -14.984 -17.594 -9.57 1 93.69 695 ARG B C 1
ATOM 12941 O O . ARG B 1 695 ? -15.586 -18.594 -9.156 1 93.69 695 ARG B O 1
ATOM 12948 N N . THR B 1 696 ? -14.102 -17.547 -10.648 1 96.5 696 THR B N 1
ATOM 12949 C CA . THR B 1 696 ? -13.852 -18.703 -11.508 1 96.5 696 THR B CA 1
ATOM 12950 C C . THR B 1 696 ? -15.125 -19.125 -12.242 1 96.5 696 THR B C 1
ATOM 12952 O O . THR B 1 696 ? -16.203 -18.562 -11.992 1 96.5 696 THR B O 1
ATOM 12955 N N . TYR B 1 697 ? -15.008 -20.078 -13.133 1 97.5 697 TYR B N 1
ATOM 12956 C CA . TYR B 1 697 ? -16.172 -20.531 -13.898 1 97.5 697 TYR B CA 1
ATOM 12957 C C . TYR B 1 697 ? -17.172 -21.234 -12.992 1 97.5 697 TYR B C 1
ATOM 12959 O O . TYR B 1 697 ? -18.328 -21.422 -13.367 1 97.5 697 TYR B O 1
ATOM 12967 N N . LEU B 1 698 ? -16.719 -21.516 -11.781 1 97.94 698 LEU B N 1
ATOM 12968 C CA . LEU B 1 698 ? -17.562 -22.25 -10.844 1 97.94 698 LEU B CA 1
ATOM 12969 C C . LEU B 1 698 ? -18.719 -21.391 -10.352 1 97.94 698 LEU B C 1
ATOM 12971 O O . LEU B 1 698 ? -19.844 -21.859 -10.266 1 97.94 698 LEU B O 1
ATOM 12975 N N . TYR B 1 699 ? -18.391 -20.141 -10.047 1 96.44 699 TYR B N 1
ATOM 12976 C CA . TYR B 1 699 ? -19.422 -19.328 -9.406 1 96.44 699 TYR B CA 1
ATOM 12977 C C . TYR B 1 699 ? -19.641 -18.031 -10.172 1 96.44 699 TYR B C 1
ATOM 12979 O O . TYR B 1 699 ? -20.641 -17.344 -9.953 1 96.44 699 TYR B O 1
ATOM 12987 N N . ASP B 1 700 ? -18.719 -17.672 -11.07 1 92.81 700 ASP B N 1
ATOM 12988 C CA . ASP B 1 700 ? -18.781 -16.391 -11.766 1 92.81 700 ASP B CA 1
ATOM 12989 C C . ASP B 1 700 ? -19.891 -16.391 -12.812 1 92.81 700 ASP B C 1
ATOM 12991 O O . ASP B 1 700 ? -20.062 -17.344 -13.562 1 92.81 700 ASP B O 1
ATOM 12995 N N . THR B 1 701 ? -20.641 -15.242 -12.828 1 89.12 701 THR B N 1
ATOM 12996 C CA . THR B 1 701 ? -21.75 -15.148 -13.773 1 89.12 701 THR B CA 1
ATOM 12997 C C . THR B 1 701 ? -21.406 -14.211 -14.93 1 89.12 701 THR B C 1
ATOM 12999 O O . THR B 1 701 ? -22.188 -14.078 -15.875 1 89.12 701 THR B O 1
ATOM 13002 N N . VAL B 1 702 ? -20.25 -13.633 -14.867 1 87.69 702 VAL B N 1
ATOM 13003 C CA . VAL B 1 702 ? -19.797 -12.781 -15.969 1 87.69 702 VAL B CA 1
ATOM 13004 C C . VAL B 1 702 ? -19.469 -13.641 -17.188 1 87.69 702 VAL B C 1
ATOM 13006 O O . VAL B 1 702 ? -18.891 -14.719 -17.047 1 87.69 702 VAL B O 1
ATOM 13009 N N . GLU B 1 703 ? -19.922 -13.141 -18.344 1 90.81 703 GLU B N 1
ATOM 13010 C CA . GLU B 1 703 ? -19.578 -13.875 -19.562 1 90.81 703 GLU B CA 1
ATOM 13011 C C . GLU B 1 703 ? -18.094 -13.82 -19.844 1 90.81 703 GLU B C 1
ATOM 13013 O O . GLU B 1 703 ? -17.531 -12.734 -20.062 1 90.81 703 GLU B O 1
ATOM 13018 N N . PRO B 1 704 ? -17.438 -14.914 -19.828 1 94.62 704 PRO B N 1
ATOM 13019 C CA . PRO B 1 704 ? -15.992 -14.914 -20.078 1 94.62 704 PRO B CA 1
ATOM 13020 C C . PRO B 1 704 ? -15.648 -14.617 -21.531 1 94.62 704 PRO B C 1
ATOM 13022 O O . PRO B 1 704 ? -16.5 -14.766 -22.406 1 94.62 704 PRO B O 1
ATOM 13025 N N . LEU B 1 705 ? -14.445 -14.102 -21.812 1 97 705 LEU B N 1
ATOM 13026 C CA . LEU B 1 705 ? -13.945 -14.039 -23.188 1 97 705 LEU B CA 1
ATOM 13027 C C . LEU B 1 705 ? -13.766 -15.445 -23.766 1 97 705 LEU B C 1
ATOM 13029 O O . LEU B 1 705 ? -14.32 -15.758 -24.828 1 97 705 LEU B O 1
ATOM 13033 N N . PHE B 1 706 ? -13.023 -16.297 -23.094 1 98.5 706 PHE B N 1
ATOM 13034 C CA . PHE B 1 706 ? -12.914 -17.719 -23.359 1 98.5 706 PHE B CA 1
ATOM 13035 C C . PHE B 1 706 ? -13.195 -18.531 -22.094 1 98.5 706 PHE B C 1
ATOM 13037 O O . PHE B 1 706 ? -12.469 -18.422 -21.109 1 98.5 706 PHE B O 1
ATOM 13044 N N . PRO B 1 707 ? -14.195 -19.359 -22.109 1 98.31 707 PRO B N 1
ATOM 13045 C CA . PRO B 1 707 ? -14.586 -20.109 -20.906 1 98.31 707 PRO B CA 1
ATOM 13046 C C . PRO B 1 707 ? -13.602 -21.219 -20.547 1 98.31 707 PRO B C 1
ATOM 13048 O O . PRO B 1 707 ? -12.789 -21.625 -21.391 1 98.31 707 PRO B O 1
ATOM 13051 N N . PHE B 1 708 ? -13.711 -21.688 -19.328 1 98.19 708 PHE B N 1
ATOM 13052 C CA . PHE B 1 708 ? -12.961 -22.859 -18.906 1 98.19 708 PHE B CA 1
ATOM 13053 C C . PHE B 1 708 ? -13.219 -24.031 -19.844 1 98.19 708 PHE B C 1
ATOM 13055 O O . PHE B 1 708 ? -14.359 -24.297 -20.219 1 98.19 708 PHE B O 1
ATOM 13062 N N . GLY B 1 709 ? -12.133 -24.594 -20.297 1 98.75 709 GLY B N 1
ATOM 13063 C CA . GLY B 1 709 ? -12.234 -25.766 -21.156 1 98.75 709 GLY B CA 1
ATOM 13064 C C . GLY B 1 709 ? -12.336 -25.406 -22.625 1 98.75 709 GLY B C 1
ATOM 13065 O O . GLY B 1 709 ? -12.414 -26.281 -23.484 1 98.75 709 GLY B O 1
ATOM 13066 N N . HIS B 1 710 ? -12.273 -24.172 -22.938 1 98.75 710 HIS B N 1
ATOM 13067 C CA . HIS B 1 710 ? -12.398 -23.719 -24.312 1 98.75 710 HIS B CA 1
ATOM 13068 C C . HIS B 1 710 ? -11.133 -24.031 -25.109 1 98.75 710 HIS B C 1
ATOM 13070 O O . HIS B 1 710 ? -10.023 -23.922 -24.594 1 98.75 710 HIS B O 1
ATOM 13076 N N . GLY B 1 711 ? -11.258 -24.328 -26.344 1 98.81 711 GLY B N 1
ATOM 13077 C CA . GLY B 1 711 ? -10.242 -24.562 -27.359 1 98.81 711 GLY B CA 1
ATOM 13078 C C . GLY B 1 711 ? -10.789 -25.172 -28.641 1 98.81 711 GLY B C 1
ATOM 13079 O O . GLY B 1 711 ? -11.57 -26.125 -28.578 1 98.81 711 GLY B O 1
ATOM 13080 N N . LEU B 1 712 ? -10.398 -24.625 -29.719 1 98.62 712 LEU B N 1
ATOM 13081 C CA . LEU B 1 712 ? -10.922 -25.078 -31 1 98.62 712 LEU B CA 1
ATOM 13082 C C . LEU B 1 712 ? -10.039 -26.156 -31.594 1 98.62 712 LEU B C 1
ATOM 13084 O O . LEU B 1 712 ? -9 -26.5 -31.031 1 98.62 712 LEU B O 1
ATOM 13088 N N . SER B 1 713 ? -10.523 -26.766 -32.625 1 98.44 713 SER B N 1
ATOM 13089 C CA . SER B 1 713 ? -9.859 -27.797 -33.406 1 98.44 713 SER B CA 1
ATOM 13090 C C . SER B 1 713 ? -10.062 -27.562 -34.906 1 98.44 713 SER B C 1
ATOM 13092 O O . SER B 1 713 ? -10.938 -26.781 -35.312 1 98.44 713 SER B O 1
ATOM 13094 N N . TYR B 1 714 ? -9.172 -28.141 -35.75 1 98.38 714 TYR B N 1
ATOM 13095 C CA . TYR B 1 714 ? -9.398 -28.109 -37.188 1 98.38 714 TYR B CA 1
ATOM 13096 C C . TYR B 1 714 ? -10.43 -29.156 -37.594 1 98.38 714 TYR B C 1
ATOM 13098 O O . TYR B 1 714 ? -10.859 -29.188 -38.75 1 98.38 714 TYR B O 1
ATOM 13106 N N . SER B 1 715 ? -10.836 -29.953 -36.656 1 98.06 715 SER B N 1
ATOM 13107 C CA . SER B 1 715 ? -11.883 -30.938 -36.875 1 98.06 715 SER B CA 1
ATOM 13108 C C . SER B 1 715 ? -13.172 -30.547 -36.156 1 98.06 715 SER B C 1
ATOM 13110 O O . SER B 1 715 ? -13.148 -29.719 -35.219 1 98.06 715 SER B O 1
ATOM 13112 N N . SER B 1 716 ? -14.289 -31.125 -36.625 1 97.75 716 SER B N 1
ATOM 13113 C CA . SER B 1 716 ? -15.602 -30.938 -35.969 1 97.75 716 SER B CA 1
ATOM 13114 C C . SER B 1 716 ? -16.094 -32.25 -35.344 1 97.75 716 SER B C 1
ATOM 13116 O O . SER B 1 716 ? -15.953 -33.312 -35.938 1 97.75 716 SER B O 1
ATOM 13118 N N . PHE B 1 717 ? -16.656 -32.125 -34.188 1 98.56 717 PHE B N 1
ATOM 13119 C CA . PHE B 1 717 ? -17.078 -33.312 -33.438 1 98.56 717 PHE B CA 1
ATOM 13120 C C . PHE B 1 717 ? -18.531 -33.188 -33 1 98.56 717 PHE B C 1
ATOM 13122 O O . PHE B 1 717 ? -18.984 -32.125 -32.625 1 98.56 717 PHE B O 1
ATOM 13129 N N . VAL B 1 718 ? -19.234 -34.281 -33 1 98.31 718 VAL B N 1
ATOM 13130 C CA . VAL B 1 718 ? -20.609 -34.375 -32.5 1 98.31 718 VAL B CA 1
ATOM 13131 C C . VAL B 1 718 ? -20.688 -35.469 -31.422 1 98.31 718 VAL B C 1
ATOM 13133 O O . VAL B 1 718 ? -20.047 -36.5 -31.531 1 98.31 718 VAL B O 1
ATOM 13136 N N . TYR B 1 719 ? -21.406 -35.219 -30.359 1 98.56 719 TYR B N 1
ATOM 13137 C CA . TYR B 1 719 ? -21.625 -36.188 -29.266 1 98.56 719 TYR B CA 1
ATOM 13138 C C . TYR B 1 719 ? -23.016 -36.812 -29.359 1 98.56 719 TYR B C 1
ATOM 13140 O O . TYR B 1 719 ? -23.984 -36.125 -29.703 1 98.56 719 TYR B O 1
ATOM 13148 N N . ARG B 1 720 ? -23.172 -38.094 -29.094 1 97.62 720 ARG B N 1
ATOM 13149 C CA . ARG B 1 720 ? -24.469 -38.75 -29.047 1 97.62 720 ARG B CA 1
ATOM 13150 C C . ARG B 1 720 ? -24.469 -39.906 -28.062 1 97.62 720 ARG B C 1
ATOM 13152 O O . ARG B 1 720 ? -23.422 -40.281 -27.516 1 97.62 720 ARG B O 1
ATOM 13159 N N . ASP B 1 721 ? -25.609 -40.5 -27.688 1 97.44 721 ASP B N 1
ATOM 13160 C CA . ASP B 1 721 ? -25.812 -41.719 -26.906 1 97.44 721 ASP B CA 1
ATOM 13161 C C . ASP B 1 721 ? -25.281 -41.531 -25.484 1 97.44 721 ASP B C 1
ATOM 13163 O O . ASP B 1 721 ? -24.562 -42.406 -24.969 1 97.44 721 ASP B O 1
ATOM 13167 N N . PHE B 1 722 ? -25.609 -40.375 -24.891 1 98.19 722 PHE B N 1
ATOM 13168 C CA . PHE B 1 722 ? -25.156 -40.062 -23.547 1 98.19 722 PHE B CA 1
ATOM 13169 C C . PHE B 1 722 ? -25.984 -40.75 -22.5 1 98.19 722 PHE B C 1
ATOM 13171 O O . PHE B 1 722 ? -27.203 -40.562 -22.422 1 98.19 722 PHE B O 1
ATOM 13178 N N . THR B 1 723 ? -25.344 -41.656 -21.734 1 97.62 723 THR B N 1
ATOM 13179 C CA . THR B 1 723 ? -26.031 -42.438 -20.719 1 97.62 723 THR B CA 1
ATOM 13180 C C . THR B 1 723 ? -25.25 -42.438 -19.406 1 97.62 723 THR B C 1
ATOM 13182 O O . THR B 1 723 ? -24.062 -42.125 -19.391 1 97.62 723 THR B O 1
ATOM 13185 N N . ALA B 1 724 ? -25.953 -42.75 -18.359 1 96.69 724 ALA B N 1
ATOM 13186 C CA . ALA B 1 724 ? -25.359 -42.812 -17.016 1 96.69 724 ALA B CA 1
ATOM 13187 C C . ALA B 1 724 ? -25.828 -44.062 -16.281 1 96.69 724 ALA B C 1
ATOM 13189 O O . ALA B 1 724 ? -26.984 -44.5 -16.422 1 96.69 724 ALA B O 1
ATOM 13190 N N . GLU B 1 725 ? -24.859 -44.625 -15.547 1 95.19 725 GLU B N 1
ATOM 13191 C CA . GLU B 1 725 ? -25.141 -45.781 -14.688 1 95.19 725 GLU B CA 1
ATOM 13192 C C . GLU B 1 725 ? -24.516 -45.594 -13.305 1 95.19 725 GLU B C 1
ATOM 13194 O O . GLU B 1 725 ? -23.328 -45.312 -13.195 1 95.19 725 GLU B O 1
ATOM 13199 N N . GLU B 1 726 ? -25.281 -45.719 -12.312 1 93.06 726 GLU B N 1
ATOM 13200 C CA . GLU B 1 726 ? -24.75 -45.688 -10.953 1 93.06 726 GLU B CA 1
ATOM 13201 C C . GLU B 1 726 ? -23.984 -46.938 -10.609 1 93.06 726 GLU B C 1
ATOM 13203 O O . GLU B 1 726 ? -24.422 -48.062 -10.953 1 93.06 726 GLU B O 1
ATOM 13208 N N . LYS B 1 727 ? -22.828 -46.812 -10.133 1 93.44 727 LYS B N 1
ATOM 13209 C CA . LYS B 1 727 ? -21.984 -47.875 -9.617 1 93.44 727 LYS B CA 1
ATOM 13210 C C . LYS B 1 727 ? -21.734 -47.719 -8.117 1 93.44 727 LYS B C 1
ATOM 13212 O O . LYS B 1 727 ? -21.984 -46.656 -7.559 1 93.44 727 LYS B O 1
ATOM 13217 N N . PRO B 1 728 ? -21.375 -48.719 -7.406 1 92.62 728 PRO B N 1
ATOM 13218 C CA . PRO B 1 728 ? -21.125 -48.625 -5.965 1 92.62 728 PRO B CA 1
ATOM 13219 C C . PRO B 1 728 ? -20.141 -47.531 -5.609 1 92.62 728 PRO B C 1
ATOM 13221 O O . PRO B 1 728 ? -20.328 -46.812 -4.605 1 92.62 728 PRO B O 1
ATOM 13224 N N . GLU B 1 729 ? -19.188 -47.344 -6.453 1 94.12 729 GLU B N 1
ATOM 13225 C CA . GLU B 1 729 ? -18.109 -46.406 -6.117 1 94.12 729 GLU B CA 1
ATOM 13226 C C . GLU B 1 729 ? -18.312 -45.062 -6.805 1 94.12 729 GLU B C 1
ATOM 13228 O O . GLU B 1 729 ? -17.5 -44.156 -6.645 1 94.12 729 GLU B O 1
ATOM 13233 N N . GLY B 1 730 ? -19.312 -44.938 -7.539 1 95.88 730 GLY B N 1
ATOM 13234 C CA . GLY B 1 730 ? -19.547 -43.719 -8.266 1 95.88 730 GLY B CA 1
ATOM 13235 C C . GLY B 1 730 ? -20.531 -43.875 -9.414 1 95.88 730 GLY B C 1
ATOM 13236 O O . GLY B 1 730 ? -21.5 -44.625 -9.305 1 95.88 730 GLY B O 1
ATOM 13237 N N . MET B 1 731 ? -20.359 -43.031 -10.383 1 96.44 731 MET B N 1
ATOM 13238 C CA . MET B 1 731 ? -21.219 -43.031 -11.562 1 96.44 731 MET B CA 1
ATOM 13239 C C . MET B 1 731 ? -20.406 -43.281 -12.828 1 96.44 731 MET B C 1
ATOM 13241 O O . MET B 1 731 ? -19.297 -42.75 -12.977 1 96.44 731 MET B O 1
ATOM 13245 N N . LEU B 1 732 ? -20.906 -44.125 -13.68 1 97.56 732 LEU B N 1
ATOM 13246 C CA . LEU B 1 732 ? -20.266 -44.406 -14.961 1 97.56 732 LEU B CA 1
ATOM 13247 C C . LEU B 1 732 ? -21.047 -43.75 -16.109 1 97.56 732 LEU B C 1
ATOM 13249 O O . LEU B 1 732 ? -22.234 -44 -16.266 1 97.56 732 LEU B O 1
ATOM 13253 N N . PHE B 1 733 ? -20.406 -43 -16.906 1 98.31 733 PHE B N 1
ATOM 13254 C CA . PHE B 1 733 ? -21.016 -42.312 -18.031 1 98.31 733 PHE B CA 1
ATOM 13255 C C . PHE B 1 733 ? -20.453 -42.844 -19.344 1 98.31 733 PHE B C 1
ATOM 13257 O O . PHE B 1 733 ? -19.25 -43.125 -19.438 1 98.31 733 PHE B O 1
ATOM 13264 N N . ARG B 1 734 ? -21.328 -42.875 -20.375 1 98.25 734 ARG B N 1
ATOM 13265 C CA . ARG B 1 734 ? -20.922 -43.312 -21.703 1 98.25 734 ARG B CA 1
ATOM 13266 C C . ARG B 1 734 ? -21.516 -42.406 -22.781 1 98.25 734 ARG B C 1
ATOM 13268 O O . ARG B 1 734 ? -22.641 -41.938 -22.641 1 98.25 734 ARG B O 1
ATOM 13275 N N . LEU B 1 735 ? -20.734 -42.156 -23.812 1 98.38 735 LEU B N 1
ATOM 13276 C CA . LEU B 1 735 ? -21.203 -41.469 -24.984 1 98.38 735 LEU B CA 1
ATOM 13277 C C . LEU B 1 735 ? -20.344 -41.781 -26.203 1 98.38 735 LEU B C 1
ATOM 13279 O O . LEU B 1 735 ? -19.344 -42.5 -26.078 1 98.38 735 LEU B O 1
ATOM 13283 N N . THR B 1 736 ? -20.797 -41.406 -27.344 1 98.5 736 THR B N 1
ATOM 13284 C CA . THR B 1 736 ? -20.078 -41.594 -28.594 1 98.5 736 THR B CA 1
ATOM 13285 C C . THR B 1 736 ? -19.672 -40.219 -29.188 1 98.5 736 THR B C 1
ATOM 13287 O O . THR B 1 736 ? -20.5 -39.312 -29.281 1 98.5 736 THR B O 1
ATOM 13290 N N . VAL B 1 737 ? -18.438 -40.094 -29.5 1 98.75 737 VAL B N 1
ATOM 13291 C CA . VAL B 1 737 ? -17.953 -38.906 -30.172 1 98.75 737 VAL B CA 1
ATOM 13292 C C . VAL B 1 737 ? -17.672 -39.188 -31.641 1 98.75 737 VAL B C 1
ATOM 13294 O O . VAL B 1 737 ? -16.922 -40.125 -31.953 1 98.75 737 VAL B O 1
ATOM 13297 N N . GLU B 1 738 ? -18.25 -38.406 -32.531 1 98.5 738 GLU B N 1
ATOM 13298 C CA . GLU B 1 738 ? -18.062 -38.594 -33.969 1 98.5 738 GLU B CA 1
ATOM 13299 C C . GLU B 1 738 ? -17.312 -37.406 -34.562 1 98.5 738 GLU B C 1
ATOM 13301 O O . GLU B 1 738 ? -17.656 -36.25 -34.312 1 98.5 738 GLU B O 1
ATOM 13306 N N . ASN B 1 739 ? -16.234 -37.75 -35.281 1 98.62 739 ASN B N 1
ATOM 13307 C CA . ASN B 1 739 ? -15.531 -36.781 -36.094 1 98.62 739 ASN B CA 1
ATOM 13308 C C . ASN B 1 739 ? -16.172 -36.625 -37.469 1 98.62 739 ASN B C 1
ATOM 13310 O O . ASN B 1 739 ? -16.062 -37.531 -38.312 1 98.62 739 ASN B O 1
ATOM 13314 N N . THR B 1 740 ? -16.734 -35.5 -37.719 1 98.25 740 THR B N 1
ATOM 13315 C CA . THR B 1 740 ? -17.469 -35.281 -38.969 1 98.25 740 THR B CA 1
ATOM 13316 C C . THR B 1 740 ? -16.609 -34.594 -40 1 98.25 740 THR B C 1
ATOM 13318 O O . THR B 1 740 ? -17.078 -34.25 -41.094 1 98.25 740 THR B O 1
ATOM 13321 N N . SER B 1 741 ? -15.359 -34.438 -39.719 1 97.38 741 SER B N 1
ATOM 13322 C CA . SER B 1 741 ? -14.438 -33.781 -40.625 1 97.38 741 SER B CA 1
ATOM 13323 C C . SER B 1 741 ? -13.555 -34.781 -41.375 1 97.38 741 SER B C 1
ATOM 13325 O O . SER B 1 741 ? -13.594 -35.969 -41.094 1 97.38 741 SER B O 1
ATOM 13327 N N . GLN B 1 742 ? -12.695 -34.25 -42.312 1 96.94 742 GLN B N 1
ATOM 13328 C CA . GLN B 1 742 ? -11.82 -35.062 -43.156 1 96.94 742 GLN B CA 1
ATOM 13329 C C . GLN B 1 742 ? -10.406 -35.125 -42.594 1 96.94 742 GLN B C 1
ATOM 13331 O O . GLN B 1 742 ? -9.469 -35.562 -43.25 1 96.94 742 GLN B O 1
ATOM 13336 N N . ARG B 1 743 ? -10.312 -34.656 -41.344 1 97.19 743 ARG B N 1
ATOM 13337 C CA . ARG B 1 743 ? -9.023 -34.625 -40.688 1 97.19 743 ARG B CA 1
ATOM 13338 C C . ARG B 1 743 ? -9.086 -35.312 -39.344 1 97.19 743 ARG B C 1
ATOM 13340 O O . ARG B 1 743 ? -10.055 -35.156 -38.594 1 97.19 743 ARG B O 1
ATOM 13347 N N . ASP B 1 744 ? -8.031 -36.094 -39.062 1 97.88 744 ASP B N 1
ATOM 13348 C CA . ASP B 1 744 ? -7.934 -36.656 -37.719 1 97.88 744 ASP B CA 1
ATOM 13349 C C . ASP B 1 744 ? -7.824 -35.562 -36.656 1 97.88 744 ASP B C 1
ATOM 13351 O O . ASP B 1 744 ? -7.359 -34.469 -36.938 1 97.88 744 ASP B O 1
ATOM 13355 N N . GLY B 1 745 ? -8.328 -35.875 -35.5 1 97.94 745 GLY B N 1
ATOM 13356 C CA . GLY B 1 745 ? -8.219 -34.906 -34.406 1 97.94 745 GLY B CA 1
ATOM 13357 C C . GLY B 1 745 ? -8.453 -35.531 -33.062 1 97.94 745 GLY B C 1
ATOM 13358 O O . GLY B 1 745 ? -9.062 -36.594 -32.938 1 97.94 745 GLY B O 1
ATOM 13359 N N . ASP B 1 746 ? -7.914 -34.875 -32.062 1 98.12 746 ASP B N 1
ATOM 13360 C CA . ASP B 1 746 ? -8.234 -35.219 -30.688 1 98.12 746 ASP B CA 1
ATOM 13361 C C . ASP B 1 746 ? -9.398 -34.375 -30.172 1 98.12 746 ASP B C 1
ATOM 13363 O O . ASP B 1 746 ? -9.492 -33.188 -30.484 1 98.12 746 ASP B O 1
ATOM 13367 N N . GLU B 1 747 ? -10.312 -35.031 -29.5 1 98.38 747 GLU B N 1
ATOM 13368 C CA . GLU B 1 747 ? -11.359 -34.344 -28.781 1 98.38 747 GLU B CA 1
ATOM 13369 C C . GLU B 1 747 ? -11.195 -34.5 -27.266 1 98.38 747 GLU B C 1
ATOM 13371 O O . GLU B 1 747 ? -10.82 -35.594 -26.797 1 98.38 747 GLU B O 1
ATOM 13376 N N . VAL B 1 748 ? -11.344 -33.438 -26.516 1 98.75 748 VAL B N 1
ATOM 13377 C CA . VAL B 1 748 ? -11.375 -33.5 -25.062 1 98.75 748 VAL B CA 1
ATOM 13378 C C . VAL B 1 748 ? -12.812 -33.438 -24.562 1 98.75 748 VAL B C 1
ATOM 13380 O O . VAL B 1 748 ? -13.406 -32.344 -24.484 1 98.75 748 VAL B O 1
ATOM 13383 N N . VAL B 1 749 ? -13.328 -34.562 -24.219 1 98.75 749 VAL B N 1
ATOM 13384 C CA . VAL B 1 749 ? -14.672 -34.656 -23.672 1 98.75 749 VAL B CA 1
ATOM 13385 C C . VAL B 1 749 ? -14.641 -34.25 -22.188 1 98.75 749 VAL B C 1
ATOM 13387 O O . VAL B 1 749 ? -13.914 -34.875 -21.406 1 98.75 749 VAL B O 1
ATOM 13390 N N . GLN B 1 750 ? -15.391 -33.219 -21.828 1 98.81 750 GLN B N 1
ATOM 13391 C CA . GLN B 1 750 ? -15.469 -32.719 -20.469 1 98.81 750 GLN B CA 1
ATOM 13392 C C . GLN B 1 750 ? -16.844 -33 -19.859 1 98.81 750 GLN B C 1
ATOM 13394 O O . GLN B 1 750 ? -17.875 -32.781 -20.516 1 98.81 750 GLN B O 1
ATOM 13399 N N . LEU B 1 751 ? -16.875 -33.531 -18.672 1 98.81 751 LEU B N 1
ATOM 13400 C CA . LEU B 1 751 ? -18.125 -33.812 -17.953 1 98.81 751 LEU B CA 1
ATOM 13401 C C . LEU B 1 751 ? -18.266 -32.875 -16.75 1 98.81 751 LEU B C 1
ATOM 13403 O O . LEU B 1 751 ? -17.406 -32.844 -15.875 1 98.81 751 LEU B O 1
ATOM 13407 N N . TYR B 1 752 ? -19.391 -32.156 -16.75 1 98.69 752 TYR B N 1
ATOM 13408 C CA . TYR B 1 752 ? -19.719 -31.219 -15.672 1 98.69 752 TYR B CA 1
ATOM 13409 C C . TYR B 1 752 ? -20.969 -31.672 -14.938 1 98.69 752 TYR B C 1
ATOM 13411 O O . TYR B 1 752 ? -21.797 -32.406 -15.484 1 98.69 752 TYR B O 1
ATOM 13419 N N . TYR B 1 753 ? -21.109 -31.219 -13.703 1 98.25 753 TYR B N 1
ATOM 13420 C CA . TYR B 1 753 ? -22.359 -31.453 -12.992 1 98.25 753 TYR B CA 1
ATOM 13421 C C . TYR B 1 753 ? -22.844 -30.203 -12.281 1 98.25 753 TYR B C 1
ATOM 13423 O O . TYR B 1 753 ? -22.062 -29.266 -12.078 1 98.25 753 TYR B O 1
ATOM 13431 N N . ARG B 1 754 ? -24.078 -30.156 -12 1 97.94 754 ARG B N 1
ATOM 13432 C CA . ARG B 1 754 ? -24.734 -29.141 -11.195 1 97.94 754 ARG B CA 1
ATOM 13433 C C . ARG B 1 754 ? -25.797 -29.75 -10.289 1 97.94 754 ARG B C 1
ATOM 13435 O O . ARG B 1 754 ? -26.641 -30.531 -10.75 1 97.94 754 ARG B O 1
ATOM 13442 N N . ALA B 1 755 ? -25.672 -29.469 -9.039 1 96.75 755 ALA B N 1
ATOM 13443 C CA . ALA B 1 755 ? -26.781 -29.797 -8.148 1 96.75 755 ALA B CA 1
ATOM 13444 C C . ALA B 1 755 ? -27.969 -28.875 -8.383 1 96.75 755 ALA B C 1
ATOM 13446 O O . ALA B 1 755 ? -27.844 -27.641 -8.32 1 96.75 755 ALA B O 1
ATOM 13447 N N . LEU B 1 756 ? -29.141 -29.375 -8.656 1 96.81 756 LEU B N 1
ATOM 13448 C CA . LEU B 1 756 ? -30.266 -28.578 -9.117 1 96.81 756 LEU B CA 1
ATOM 13449 C C . LEU B 1 756 ? -30.984 -27.922 -7.941 1 96.81 756 LEU B C 1
ATOM 13451 O O . LEU B 1 756 ? -31.438 -26.781 -8.047 1 96.81 756 LEU B O 1
ATOM 13455 N N . HIS B 1 757 ? -31.141 -28.562 -6.73 1 94.19 757 HIS B N 1
ATOM 13456 C CA . HIS B 1 757 ? -31.797 -28.016 -5.547 1 94.19 757 HIS B CA 1
ATOM 13457 C C . HIS B 1 757 ? -30.938 -28.219 -4.297 1 94.19 757 HIS B C 1
ATOM 13459 O O . HIS B 1 757 ? -31.391 -28.844 -3.334 1 94.19 757 HIS B O 1
ATOM 13465 N N . PRO B 1 758 ? -29.781 -27.594 -4.344 1 93.81 758 PRO B N 1
ATOM 13466 C CA . PRO B 1 758 ? -28.891 -27.812 -3.207 1 93.81 758 PRO B CA 1
ATOM 13467 C C . PRO B 1 758 ? -29.281 -27 -1.976 1 93.81 758 PRO B C 1
ATOM 13469 O O . PRO B 1 758 ? -29.922 -25.953 -2.1 1 93.81 758 PRO B O 1
ATOM 13472 N N . ARG B 1 759 ? -28.875 -27.453 -0.876 1 91 759 ARG B N 1
ATOM 13473 C CA . ARG B 1 759 ? -29.125 -26.781 0.394 1 91 759 ARG B CA 1
ATOM 13474 C C . ARG B 1 759 ? -28.375 -25.453 0.471 1 91 759 ARG B C 1
ATOM 13476 O O . ARG B 1 759 ? -28.859 -24.5 1.089 1 91 759 ARG B O 1
ATOM 13483 N N . VAL B 1 760 ? -27.219 -25.453 -0.051 1 93.31 760 VAL B N 1
ATOM 13484 C CA . VAL B 1 760 ? -26.359 -24.266 -0.015 1 93.31 760 VAL B CA 1
ATOM 13485 C C . VAL B 1 760 ? -26 -23.844 -1.438 1 93.31 760 VAL B C 1
ATOM 13487 O O . VAL B 1 760 ? -26.266 -24.578 -2.395 1 93.31 760 VAL B O 1
ATOM 13490 N N . LYS B 1 761 ? -25.438 -22.641 -1.527 1 93.69 761 LYS B N 1
ATOM 13491 C CA . LYS B 1 761 ? -24.953 -22.203 -2.832 1 93.69 761 LYS B CA 1
ATOM 13492 C C . LYS B 1 761 ? -23.859 -23.141 -3.35 1 93.69 761 LYS B C 1
ATOM 13494 O O . LYS B 1 761 ? -22.875 -23.391 -2.66 1 93.69 761 LYS B O 1
ATOM 13499 N N . ARG B 1 762 ? -24.062 -23.766 -4.508 1 96.62 762 ARG B N 1
ATOM 13500 C CA . ARG B 1 762 ? -23.125 -24.672 -5.156 1 96.62 762 ARG B CA 1
ATOM 13501 C C . ARG B 1 762 ? -22.672 -24.109 -6.504 1 96.62 762 ARG B C 1
ATOM 13503 O O . ARG B 1 762 ? -23.25 -23.156 -7.02 1 96.62 762 ARG B O 1
ATOM 13510 N N . PRO B 1 763 ? -21.578 -24.625 -7.074 1 97.56 763 PRO B N 1
ATOM 13511 C CA . PRO B 1 763 ? -21.094 -24.141 -8.367 1 97.56 763 PRO B CA 1
ATOM 13512 C C . PRO B 1 763 ? -22.156 -24.203 -9.461 1 97.56 763 PRO B C 1
ATOM 13514 O O . PRO B 1 763 ? -23 -25.109 -9.461 1 97.56 763 PRO B O 1
ATOM 13517 N N . LEU B 1 764 ? -22.109 -23.312 -10.422 1 96.56 764 LEU B N 1
ATOM 13518 C CA . LEU B 1 764 ? -22.984 -23.297 -11.578 1 96.56 764 LEU B CA 1
ATOM 13519 C C . LEU B 1 764 ? -22.781 -24.531 -12.445 1 96.56 764 LEU B C 1
ATOM 13521 O O . LEU B 1 764 ? -23.734 -25.047 -13.039 1 96.56 764 LEU B O 1
ATOM 13525 N N . ARG B 1 765 ? -21.578 -24.891 -12.57 1 95.94 765 ARG B N 1
ATOM 13526 C CA . ARG B 1 765 ? -21.062 -26.109 -13.203 1 95.94 765 ARG B CA 1
ATOM 13527 C C . ARG B 1 765 ? -19.703 -26.484 -12.633 1 95.94 765 ARG B C 1
ATOM 13529 O O . ARG B 1 765 ? -18.891 -25.609 -12.336 1 95.94 765 ARG B O 1
ATOM 13536 N N . GLN B 1 766 ? -19.531 -27.734 -12.508 1 97.94 766 GLN B N 1
ATOM 13537 C CA . GLN B 1 766 ? -18.25 -28.172 -11.961 1 97.94 766 GLN B CA 1
ATOM 13538 C C . GLN B 1 766 ? -17.75 -29.406 -12.688 1 97.94 766 GLN B C 1
ATOM 13540 O O . GLN B 1 766 ? -18.484 -30.375 -12.875 1 97.94 766 GLN B O 1
ATOM 13545 N N . LEU B 1 767 ? -16.453 -29.328 -13.117 1 98.75 767 LEU B N 1
ATOM 13546 C CA . LEU B 1 767 ? -15.836 -30.469 -13.781 1 98.75 767 LEU B CA 1
ATOM 13547 C C . LEU B 1 767 ? -15.75 -31.672 -12.844 1 98.75 767 LEU B C 1
ATOM 13549 O O . LEU B 1 767 ? -15.344 -31.531 -11.688 1 98.75 767 LEU B O 1
ATOM 13553 N N . CYS B 1 768 ? -16.219 -32.875 -13.312 1 98.31 768 CYS B N 1
ATOM 13554 C CA . CYS B 1 768 ? -16.141 -34.062 -12.492 1 98.31 768 CYS B CA 1
ATOM 13555 C C . CYS B 1 768 ? -15.523 -35.219 -13.266 1 98.31 768 CYS B C 1
ATOM 13557 O O . CYS B 1 768 ? -15.375 -36.312 -12.734 1 98.31 768 CYS B O 1
ATOM 13559 N N . GLY B 1 769 ? -15.141 -34.938 -14.477 1 98.31 769 GLY B N 1
ATOM 13560 C CA . GLY B 1 769 ? -14.477 -35.938 -15.32 1 98.31 769 GLY B CA 1
ATOM 13561 C C . GLY B 1 769 ? -14.078 -35.375 -16.672 1 98.31 769 GLY B C 1
ATOM 13562 O O . GLY B 1 769 ? -14.648 -34.375 -17.141 1 98.31 769 GLY B O 1
ATOM 13563 N N . PHE B 1 770 ? -13.125 -36.031 -17.328 1 98.69 770 PHE B N 1
ATOM 13564 C CA . PHE B 1 770 ? -12.742 -35.688 -18.688 1 98.69 770 PHE B CA 1
ATOM 13565 C C . PHE B 1 770 ? -11.906 -36.781 -19.312 1 98.69 770 PHE B C 1
ATOM 13567 O O . PHE B 1 770 ? -11.367 -37.656 -18.609 1 98.69 770 PHE B O 1
ATOM 13574 N N . GLN B 1 771 ? -11.852 -36.75 -20.641 1 98.19 771 GLN B N 1
ATOM 13575 C CA . GLN B 1 771 ? -11.008 -37.656 -21.391 1 98.19 771 GLN B CA 1
ATOM 13576 C C . GLN B 1 771 ? -10.602 -37.062 -22.734 1 98.19 771 GLN B C 1
ATOM 13578 O O . GLN B 1 771 ? -11.453 -36.594 -23.5 1 98.19 771 GLN B O 1
ATOM 13583 N N . ARG B 1 772 ? -9.344 -36.969 -22.969 1 98.19 772 ARG B N 1
ATOM 13584 C CA . ARG B 1 772 ? -8.836 -36.688 -24.297 1 98.19 772 ARG B CA 1
ATOM 13585 C C . ARG B 1 772 ? -8.836 -37.906 -25.172 1 98.19 772 ARG B C 1
ATOM 13587 O O . ARG B 1 772 ? -8.242 -38.938 -24.812 1 98.19 772 ARG B O 1
ATOM 13594 N N . VAL B 1 773 ? -9.445 -37.875 -26.375 1 97.56 773 VAL B N 1
ATOM 13595 C CA . VAL B 1 773 ? -9.609 -39.062 -27.188 1 97.56 773 VAL B CA 1
ATOM 13596 C C . VAL B 1 773 ? -9.25 -38.75 -28.641 1 97.56 773 VAL B C 1
ATOM 13598 O O . VAL B 1 773 ? -9.766 -37.781 -29.219 1 97.56 773 VAL B O 1
ATOM 13601 N N . PRO B 1 774 ? -8.352 -39.531 -29.203 1 97.94 774 PRO B N 1
ATOM 13602 C CA . PRO B 1 774 ? -8.156 -39.438 -30.656 1 97.94 774 PRO B CA 1
ATOM 13603 C C . PRO B 1 774 ? -9.344 -39.969 -31.453 1 97.94 774 PRO B C 1
ATOM 13605 O O . PRO B 1 774 ? -9.82 -41.062 -31.188 1 97.94 774 PRO B O 1
ATOM 13608 N N . VAL B 1 775 ? -9.805 -39.156 -32.406 1 98.56 775 VAL B N 1
ATOM 13609 C CA . VAL B 1 775 ? -10.93 -39.562 -33.25 1 98.56 775 VAL B CA 1
ATOM 13610 C C . VAL B 1 775 ? -10.539 -39.406 -34.719 1 98.56 775 VAL B C 1
ATOM 13612 O O . VAL B 1 775 ? -10.523 -38.281 -35.25 1 98.56 775 VAL B O 1
ATOM 13615 N N . PRO B 1 776 ? -10.336 -40.5 -35.406 1 98.06 776 PRO B N 1
ATOM 13616 C CA . PRO B 1 776 ? -10 -40.375 -36.844 1 98.06 776 PRO B CA 1
ATOM 13617 C C . PRO B 1 776 ? -11.109 -39.719 -37.656 1 98.06 776 PRO B C 1
ATOM 13619 O O . PRO B 1 776 ? -12.273 -39.719 -37.25 1 98.06 776 PRO B O 1
ATOM 13622 N N . ALA B 1 777 ? -10.719 -39.281 -38.844 1 98.19 777 ALA B N 1
ATOM 13623 C CA . ALA B 1 777 ? -11.641 -38.594 -39.75 1 98.19 777 ALA B CA 1
ATOM 13624 C C . ALA B 1 777 ? -12.836 -39.469 -40.094 1 98.19 777 ALA B C 1
ATOM 13626 O O . ALA B 1 777 ? -12.664 -40.656 -40.406 1 98.19 777 ALA B O 1
ATOM 13627 N N . ASN B 1 778 ? -13.953 -39 -39.969 1 97.88 778 ASN B N 1
ATOM 13628 C CA . ASN B 1 778 ? -15.211 -39.625 -40.375 1 97.88 778 ASN B CA 1
ATOM 13629 C C . ASN B 1 778 ? -15.477 -40.906 -39.625 1 97.88 778 ASN B C 1
ATOM 13631 O O . ASN B 1 778 ? -16.047 -41.844 -40.156 1 97.88 778 ASN B O 1
ATOM 13635 N N . THR B 1 779 ? -15.023 -40.938 -38.375 1 98.31 779 THR B N 1
ATOM 13636 C CA . THR B 1 779 ? -15.266 -42.094 -37.531 1 98.31 779 THR B CA 1
ATOM 13637 C C . THR B 1 779 ? -15.898 -41.688 -36.219 1 98.31 779 THR B C 1
ATOM 13639 O O . THR B 1 779 ? -15.969 -40.5 -35.875 1 98.31 779 THR B O 1
ATOM 13642 N N . ALA B 1 780 ? -16.422 -42.625 -35.531 1 98.25 780 ALA B N 1
ATOM 13643 C CA . ALA B 1 780 ? -16.984 -42.469 -34.188 1 98.25 780 ALA B CA 1
ATOM 13644 C C . ALA B 1 780 ? -16.266 -43.344 -33.188 1 98.25 780 ALA B C 1
ATOM 13646 O O . ALA B 1 780 ? -15.914 -44.5 -33.469 1 98.25 780 ALA B O 1
ATOM 13647 N N . VAL B 1 781 ? -16.047 -42.812 -32 1 98.19 781 VAL B N 1
ATOM 13648 C CA . VAL B 1 781 ? -15.344 -43.531 -30.953 1 98.19 781 VAL B CA 1
ATOM 13649 C C . VAL B 1 781 ? -16.172 -43.5 -29.672 1 98.19 781 VAL B C 1
ATOM 13651 O O . VAL B 1 781 ? -16.734 -42.438 -29.312 1 98.19 781 VAL B O 1
ATOM 13654 N N . PRO B 1 782 ? -16.344 -44.625 -29 1 97.88 782 PRO B N 1
ATOM 13655 C CA . PRO B 1 782 ? -16.984 -44.594 -27.688 1 97.88 782 PRO B CA 1
ATOM 13656 C C . PRO B 1 782 ? -16.094 -44 -26.594 1 97.88 782 PRO B C 1
ATOM 13658 O O . PRO B 1 782 ? -14.883 -44.219 -26.594 1 97.88 782 PRO B O 1
ATOM 13661 N N . VAL B 1 783 ? -16.703 -43.281 -25.734 1 98.25 783 VAL B N 1
ATOM 13662 C CA . VAL B 1 783 ? -16.016 -42.656 -24.609 1 98.25 783 VAL B CA 1
ATOM 13663 C C . VAL B 1 783 ? -16.703 -43.062 -23.297 1 98.25 783 VAL B C 1
ATOM 13665 O O . VAL B 1 783 ? -17.938 -43.031 -23.203 1 98.25 783 VAL B O 1
ATOM 13668 N N . THR B 1 784 ? -15.922 -43.5 -22.344 1 98 784 THR B N 1
ATOM 13669 C CA . THR B 1 784 ? -16.406 -43.844 -21.016 1 98 784 THR B CA 1
ATOM 13670 C C . THR B 1 784 ? -15.703 -43 -19.953 1 98 784 THR B C 1
ATOM 13672 O O . THR B 1 784 ? -14.477 -42.969 -19.922 1 98 784 THR B O 1
ATOM 13675 N N . ILE B 1 785 ? -16.469 -42.375 -19.078 1 98.06 785 ILE B N 1
ATOM 13676 C CA . ILE B 1 785 ? -15.938 -41.562 -18 1 98.06 785 ILE B CA 1
ATOM 13677 C C . ILE B 1 785 ? -16.516 -42.031 -16.656 1 98.06 785 ILE B C 1
ATOM 13679 O O . ILE B 1 785 ? -17.75 -42.062 -16.484 1 98.06 785 ILE B O 1
ATOM 13683 N N . PHE B 1 786 ? -15.695 -42.438 -15.75 1 97.38 786 PHE B N 1
ATOM 13684 C CA . PHE B 1 786 ? -16.109 -42.781 -14.398 1 97.38 786 PHE B CA 1
ATOM 13685 C C . PHE B 1 786 ? -15.977 -41.594 -13.461 1 97.38 786 PHE B C 1
ATOM 13687 O O . PHE B 1 786 ? -14.93 -40.938 -13.422 1 97.38 786 PHE B O 1
ATOM 13694 N N . VAL B 1 787 ? -17.031 -41.344 -12.734 1 97.62 787 VAL B N 1
ATOM 13695 C CA . VAL B 1 787 ? -17.062 -40.25 -11.75 1 97.62 787 VAL B CA 1
ATOM 13696 C C . VAL B 1 787 ? -17.172 -40.844 -10.344 1 97.62 787 VAL B C 1
ATOM 13698 O O . VAL B 1 787 ? -18.25 -41.281 -9.93 1 97.62 787 VAL B O 1
ATOM 13701 N N . PRO B 1 788 ? -16.078 -40.75 -9.594 1 95.94 788 PRO B N 1
ATOM 13702 C CA . PRO B 1 788 ? -16.172 -41.219 -8.211 1 95.94 788 PRO B CA 1
ATOM 13703 C C . PRO B 1 788 ? -17.062 -40.344 -7.332 1 95.94 788 PRO B C 1
ATOM 13705 O O . PRO B 1 788 ? -17.203 -39.156 -7.605 1 95.94 788 PRO B O 1
ATOM 13708 N N . TRP B 1 789 ? -17.578 -40.938 -6.254 1 95.31 789 TRP B N 1
ATOM 13709 C CA . TRP B 1 789 ? -18.5 -40.188 -5.395 1 95.31 789 TRP B CA 1
ATOM 13710 C C . TRP B 1 789 ? -17.828 -38.938 -4.832 1 95.31 789 TRP B C 1
ATOM 13712 O O . TRP B 1 789 ? -18.469 -37.906 -4.684 1 95.31 789 TRP B O 1
ATOM 13722 N N . TYR B 1 790 ? -16.547 -39 -4.52 1 93.62 790 TYR B N 1
ATOM 13723 C CA . TYR B 1 790 ? -15.883 -37.844 -3.889 1 93.62 790 TYR B CA 1
ATOM 13724 C C . TYR B 1 790 ? -15.891 -36.625 -4.805 1 93.62 790 TYR B C 1
ATOM 13726 O O . TYR B 1 790 ? -15.805 -35.5 -4.336 1 93.62 790 TYR B O 1
ATOM 13734 N N . ALA B 1 791 ? -15.969 -36.844 -6.117 1 96.12 791 ALA B N 1
ATOM 13735 C CA . ALA B 1 791 ? -15.984 -35.719 -7.07 1 96.12 791 ALA B CA 1
ATOM 13736 C C . ALA B 1 791 ? -17.266 -34.906 -6.945 1 96.12 791 ALA B C 1
ATOM 13738 O O . ALA B 1 791 ? -17.328 -33.75 -7.371 1 96.12 791 ALA B O 1
ATOM 13739 N N . LEU B 1 792 ? -18.312 -35.469 -6.316 1 96.88 792 LEU B N 1
ATOM 13740 C CA . LEU B 1 792 ? -19.609 -34.812 -6.215 1 96.88 792 LEU B CA 1
ATOM 13741 C C . LEU B 1 792 ? -19.828 -34.25 -4.816 1 96.88 792 LEU B C 1
ATOM 13743 O O . LEU B 1 792 ? -20.859 -33.625 -4.539 1 96.88 792 LEU B O 1
ATOM 13747 N N . GLU B 1 793 ? -18.859 -34.344 -3.957 1 96.38 793 GLU B N 1
ATOM 13748 C CA . GLU B 1 793 ? -19 -33.969 -2.555 1 96.38 793 GLU B CA 1
ATOM 13749 C C . GLU B 1 793 ? -18.922 -32.469 -2.389 1 96.38 793 GLU B C 1
ATOM 13751 O O . GLU B 1 793 ? -18.344 -31.766 -3.232 1 96.38 793 GLU B O 1
ATOM 13756 N N . TYR B 1 794 ? -19.5 -31.922 -1.384 1 96.06 794 TYR B N 1
ATOM 13757 C CA . TYR B 1 794 ? -19.25 -30.594 -0.829 1 96.06 794 TYR B CA 1
ATOM 13758 C C . TYR B 1 794 ? -19.078 -30.656 0.685 1 96.06 794 TYR B C 1
ATOM 13760 O O . TYR B 1 794 ? -19.328 -31.703 1.297 1 96.06 794 TYR B O 1
ATOM 13768 N N . TYR B 1 795 ? -18.578 -29.656 1.306 1 96.69 795 TYR B N 1
ATOM 13769 C CA . TYR B 1 795 ? -18.359 -29.609 2.746 1 96.69 795 TYR B CA 1
ATOM 13770 C C . TYR B 1 795 ? -19.594 -29.062 3.471 1 96.69 795 TYR B C 1
ATOM 13772 O O . TYR B 1 795 ? -19.953 -27.891 3.307 1 96.69 795 TYR B O 1
ATOM 13780 N N . ASP B 1 796 ? -20.188 -29.891 4.207 1 95.94 796 ASP B N 1
ATOM 13781 C CA . ASP B 1 796 ? -21.328 -29.469 5.023 1 95.94 796 ASP B CA 1
ATOM 13782 C C . ASP B 1 796 ? -20.859 -28.938 6.375 1 95.94 796 ASP B C 1
ATOM 13784 O O . ASP B 1 796 ? -20.344 -29.688 7.203 1 95.94 796 ASP B O 1
ATOM 13788 N N . VAL B 1 797 ? -21.094 -27.703 6.641 1 94.06 797 VAL B N 1
ATOM 13789 C CA . VAL B 1 797 ? -20.594 -27.062 7.852 1 94.06 797 VAL B CA 1
ATOM 13790 C C . VAL B 1 797 ? -21.422 -27.516 9.055 1 94.06 797 VAL B C 1
ATOM 13792 O O . VAL B 1 797 ? -20.969 -27.406 10.195 1 94.06 797 VAL B O 1
ATOM 13795 N N . THR B 1 798 ? -22.625 -28.016 8.859 1 93.38 798 THR B N 1
ATOM 13796 C CA . THR B 1 798 ? -23.453 -28.469 9.969 1 93.38 798 THR B CA 1
ATOM 13797 C C . THR B 1 798 ? -22.922 -29.766 10.57 1 93.38 798 THR B C 1
ATOM 13799 O O . THR B 1 798 ? -23.047 -30 11.766 1 93.38 798 THR B O 1
ATOM 13802 N N . GLN B 1 799 ? -22.312 -30.578 9.734 1 93 799 GLN B N 1
ATOM 13803 C CA . GLN B 1 799 ? -21.75 -31.844 10.18 1 93 799 GLN B CA 1
ATOM 13804 C C . GLN B 1 799 ? -20.234 -31.828 10.133 1 93 799 GLN B C 1
ATOM 13806 O O . GLN B 1 799 ? -19.578 -32.781 10.57 1 93 799 GLN B O 1
ATOM 13811 N N . GLU B 1 800 ? -19.688 -30.859 9.57 1 93.25 800 GLU B N 1
ATOM 13812 C CA . GLU B 1 800 ? -18.25 -30.641 9.453 1 93.25 800 GLU B CA 1
ATOM 13813 C C . GLU B 1 800 ? -17.562 -31.812 8.758 1 93.25 800 GLU B C 1
ATOM 13815 O O . GLU B 1 800 ? -16.594 -32.344 9.273 1 93.25 800 GLU B O 1
ATOM 13820 N N . LYS B 1 801 ? -18.047 -32.125 7.598 1 94.94 801 LYS B N 1
ATOM 13821 C CA . LYS B 1 801 ? -17.453 -33.188 6.793 1 94.94 801 LYS B CA 1
ATOM 13822 C C . LYS B 1 801 ? -17.812 -33 5.316 1 94.94 801 LYS B C 1
ATOM 13824 O O . LYS B 1 801 ? -18.766 -32.312 4.977 1 94.94 801 LYS B O 1
ATOM 13829 N N . MET B 1 802 ? -17.016 -33.656 4.461 1 96.06 802 MET B N 1
ATOM 13830 C CA . MET B 1 802 ? -17.359 -33.812 3.045 1 96.06 802 MET B CA 1
ATOM 13831 C C . MET B 1 802 ? -18.422 -34.875 2.836 1 96.06 802 MET B C 1
ATOM 13833 O O . MET B 1 802 ? -18.344 -35.938 3.414 1 96.06 802 MET B O 1
ATOM 13837 N N . LEU B 1 803 ? -19.469 -34.562 2.029 1 96.69 803 LEU B N 1
ATOM 13838 C CA . LEU B 1 803 ? -20.516 -35.562 1.763 1 96.69 803 LEU B CA 1
ATOM 13839 C C . LEU B 1 803 ? -21.188 -35.281 0.426 1 96.69 803 LEU B C 1
ATOM 13841 O O . LEU B 1 803 ? -21.031 -34.188 -0.151 1 96.69 803 LEU B O 1
ATOM 13845 N N . VAL B 1 804 ? -21.797 -36.281 -0.144 1 97.06 804 VAL B N 1
ATOM 13846 C CA . VAL B 1 804 ? -22.656 -36.156 -1.319 1 97.06 804 VAL B CA 1
ATOM 13847 C C . VAL B 1 804 ? -24.094 -35.938 -0.884 1 97.06 804 VAL B C 1
ATOM 13849 O O . VAL B 1 804 ? -24.672 -36.719 -0.147 1 97.06 804 VAL B O 1
ATOM 13852 N N . GLU B 1 805 ? -24.688 -34.875 -1.281 1 96.5 805 GLU B N 1
ATOM 13853 C CA . GLU B 1 805 ? -26.078 -34.562 -0.972 1 96.5 805 GLU B CA 1
ATOM 13854 C C . GLU B 1 805 ? -27.031 -35.344 -1.875 1 96.5 805 GLU B C 1
ATOM 13856 O O . GLU B 1 805 ? -26.828 -35.375 -3.09 1 96.5 805 GLU B O 1
ATOM 13861 N N . GLN B 1 806 ? -28.016 -35.938 -1.219 1 95.88 806 GLN B N 1
ATOM 13862 C CA . GLN B 1 806 ? -29.047 -36.594 -2.02 1 95.88 806 GLN B CA 1
ATOM 13863 C C . GLN B 1 806 ? -29.844 -35.562 -2.82 1 95.88 806 GLN B C 1
ATOM 13865 O O . GLN B 1 806 ? -30.156 -34.469 -2.314 1 95.88 806 GLN B O 1
ATOM 13870 N N . GLY B 1 807 ? -30.125 -35.938 -4.133 1 95.25 807 GLY B N 1
ATOM 13871 C CA . GLY B 1 807 ? -30.953 -35.031 -4.902 1 95.25 807 GLY B CA 1
ATOM 13872 C C . GLY B 1 807 ? -30.797 -35.219 -6.402 1 95.25 807 GLY B C 1
ATOM 13873 O O . GLY B 1 807 ? -30.219 -36.188 -6.863 1 95.25 807 GLY B O 1
ATOM 13874 N N . GLU B 1 808 ? -31.391 -34.219 -7.109 1 96.94 808 GLU B N 1
ATOM 13875 C CA . GLU B 1 808 ? -31.312 -34.219 -8.57 1 96.94 808 GLU B CA 1
ATOM 13876 C C . GLU B 1 808 ? -30.094 -33.438 -9.055 1 96.94 808 GLU B C 1
ATOM 13878 O O . GLU B 1 808 ? -29.828 -32.312 -8.594 1 96.94 808 GLU B O 1
ATOM 13883 N N . TYR B 1 809 ? -29.359 -34.125 -9.898 1 97.81 809 TYR B N 1
ATOM 13884 C CA . TYR B 1 809 ? -28.172 -33.531 -10.516 1 97.81 809 TYR B CA 1
ATOM 13885 C C . TYR B 1 809 ? -28.312 -33.5 -12.031 1 97.81 809 TYR B C 1
ATOM 13887 O O . TYR B 1 809 ? -28.969 -34.375 -12.625 1 97.81 809 TYR B O 1
ATOM 13895 N N . ARG B 1 810 ? -27.859 -32.438 -12.594 1 98.38 810 ARG B N 1
ATOM 13896 C CA . ARG B 1 810 ? -27.672 -32.375 -14.039 1 98.38 810 ARG B CA 1
ATOM 13897 C C . ARG B 1 810 ? -26.219 -32.656 -14.414 1 98.38 810 ARG B C 1
ATOM 13899 O O . ARG B 1 810 ? -25.312 -32.031 -13.875 1 98.38 810 ARG B O 1
ATOM 13906 N N . PHE B 1 811 ? -26.016 -33.625 -15.25 1 98.44 811 PHE B N 1
ATOM 13907 C CA . PHE B 1 811 ? -24.703 -33.938 -15.805 1 98.44 811 PHE B CA 1
ATOM 13908 C C . PHE B 1 811 ? -24.625 -33.469 -17.266 1 98.44 811 PHE B C 1
ATOM 13910 O O . PHE B 1 811 ? -25.547 -33.719 -18.047 1 98.44 811 PHE B O 1
ATOM 13917 N N . SER B 1 812 ? -23.594 -32.75 -17.594 1 98.69 812 SER B N 1
ATOM 13918 C CA . SER B 1 812 ? -23.422 -32.156 -18.906 1 98.69 812 SER B CA 1
ATOM 13919 C C . SER B 1 812 ? -22.094 -32.531 -19.547 1 98.69 812 SER B C 1
ATOM 13921 O O . SER B 1 812 ? -21.031 -32.25 -18.984 1 98.69 812 SER B O 1
ATOM 13923 N N . ALA B 1 813 ? -22.156 -33.219 -20.688 1 98.69 813 ALA B N 1
ATOM 13924 C CA . ALA B 1 813 ? -20.953 -33.469 -21.469 1 98.69 813 ALA B CA 1
ATOM 13925 C C . ALA B 1 813 ? -20.75 -32.406 -22.547 1 98.69 813 ALA B C 1
ATOM 13927 O O . ALA B 1 813 ? -21.688 -32.062 -23.266 1 98.69 813 ALA B O 1
ATOM 13928 N N . GLY B 1 814 ? -19.609 -31.812 -22.547 1 98.38 814 GLY B N 1
ATOM 13929 C CA . GLY B 1 814 ? -19.359 -30.719 -23.484 1 98.38 814 GLY B CA 1
ATOM 13930 C C . GLY B 1 814 ? -17.906 -30.594 -23.875 1 98.38 814 GLY B C 1
ATOM 13931 O O . GLY B 1 814 ? -17.062 -31.344 -23.391 1 98.38 814 GLY B O 1
ATOM 13932 N N . ALA B 1 815 ? -17.672 -29.688 -24.844 1 98.31 815 ALA B N 1
ATOM 13933 C CA . ALA B 1 815 ? -16.312 -29.391 -25.328 1 98.31 815 ALA B CA 1
ATOM 13934 C C . ALA B 1 815 ? -15.68 -28.266 -24.516 1 98.31 815 ALA B C 1
ATOM 13936 O O . ALA B 1 815 ? -14.484 -28 -24.625 1 98.31 815 ALA B O 1
ATOM 13937 N N . SER B 1 816 ? -16.422 -27.594 -23.703 1 98.5 816 SER B N 1
ATOM 13938 C CA . SER B 1 816 ? -16.016 -26.609 -22.703 1 98.5 816 SER B CA 1
ATOM 13939 C C . SER B 1 816 ? -17.109 -26.391 -21.672 1 98.5 816 SER B C 1
ATOM 13941 O O . SER B 1 816 ? -18.188 -26.984 -21.766 1 98.5 816 SER B O 1
ATOM 13943 N N . SER B 1 817 ? -16.797 -25.594 -20.656 1 98.38 817 SER B N 1
ATOM 13944 C CA . SER B 1 817 ? -17.781 -25.281 -19.641 1 98.38 817 SER B CA 1
ATOM 13945 C C . SER B 1 817 ? -18.953 -24.5 -20.219 1 98.38 817 SER B C 1
ATOM 13947 O O . SER B 1 817 ? -20.016 -24.406 -19.609 1 98.38 817 SER B O 1
ATOM 13949 N N . ALA B 1 818 ? -18.781 -23.969 -21.469 1 97.56 818 ALA B N 1
ATOM 13950 C CA . ALA B 1 818 ? -19.844 -23.172 -22.078 1 97.56 818 ALA B CA 1
ATOM 13951 C C . ALA B 1 818 ? -20.328 -23.797 -23.375 1 97.56 818 ALA B C 1
ATOM 13953 O O . ALA B 1 818 ? -21.203 -23.25 -24.047 1 97.56 818 ALA B O 1
ATOM 13954 N N . ASP B 1 819 ? -19.797 -24.891 -23.812 1 98.12 819 ASP B N 1
ATOM 13955 C CA . ASP B 1 819 ? -20.219 -25.625 -25 1 98.12 819 ASP B CA 1
ATOM 13956 C C . ASP B 1 819 ? -20.688 -27.031 -24.641 1 98.12 819 ASP B C 1
ATOM 13958 O O . ASP B 1 819 ? -20 -28.016 -24.891 1 98.12 819 ASP B O 1
ATOM 13962 N N . ILE B 1 820 ? -21.969 -27.094 -24.172 1 98.31 820 ILE B N 1
ATOM 13963 C CA . ILE B 1 820 ? -22.578 -28.344 -23.734 1 98.31 820 ILE B CA 1
ATOM 13964 C C . ILE B 1 820 ? -23.281 -29.016 -24.906 1 98.31 820 ILE B C 1
ATOM 13966 O O . ILE B 1 820 ? -24.078 -28.391 -25.609 1 98.31 820 ILE B O 1
ATOM 13970 N N . ARG B 1 821 ? -23.016 -30.266 -25.094 1 98.38 821 ARG B N 1
ATOM 13971 C CA . ARG B 1 821 ? -23.5 -30.969 -26.281 1 98.38 821 ARG B CA 1
ATOM 13972 C C . ARG B 1 821 ? -24.516 -32.062 -25.906 1 98.38 821 ARG B C 1
ATOM 13974 O O . ARG B 1 821 ? -25.391 -32.375 -26.688 1 98.38 821 ARG B O 1
ATOM 13981 N N . GLN B 1 822 ? -24.328 -32.625 -24.75 1 98.31 822 GLN B N 1
ATOM 13982 C CA . GLN B 1 822 ? -25.281 -33.594 -24.203 1 98.31 822 GLN B CA 1
ATOM 13983 C C . GLN B 1 822 ? -25.547 -33.344 -22.719 1 98.31 822 GLN B C 1
ATOM 13985 O O . GLN B 1 822 ? -24.641 -32.906 -21.984 1 98.31 822 GLN B O 1
ATOM 13990 N N . GLU B 1 823 ? -26.766 -33.594 -22.297 1 98.06 823 GLU B N 1
ATOM 13991 C CA . GLU B 1 823 ? -27.125 -33.406 -20.891 1 98.06 823 GLU B CA 1
ATOM 13992 C C . GLU B 1 823 ? -28.094 -34.5 -20.438 1 98.06 823 GLU B C 1
ATOM 13994 O O . GLU B 1 823 ? -28.891 -35 -21.234 1 98.06 823 GLU B O 1
ATOM 13999 N N . LEU B 1 824 ? -28.016 -34.812 -19.234 1 96.5 824 LEU B N 1
ATOM 14000 C CA . LEU B 1 824 ? -29 -35.688 -18.625 1 96.5 824 LEU B CA 1
ATOM 14001 C C . LEU B 1 824 ? -29.188 -35.375 -17.141 1 96.5 824 LEU B C 1
ATOM 14003 O O . LEU B 1 824 ? -28.266 -34.844 -16.5 1 96.5 824 LEU B O 1
ATOM 14007 N N . GLU B 1 825 ? -30.328 -35.625 -16.625 1 96.5 825 GLU B N 1
ATOM 14008 C CA . GLU B 1 825 ? -30.641 -35.438 -15.211 1 96.5 825 GLU B CA 1
ATOM 14009 C C . GLU B 1 825 ? -30.828 -36.781 -14.508 1 96.5 825 GLU B C 1
ATOM 14011 O O . GLU B 1 825 ? -31.406 -37.719 -15.086 1 96.5 825 GLU B O 1
ATOM 14016 N N . CYS B 1 826 ? -30.172 -36.875 -13.383 1 93.69 826 CYS B N 1
ATOM 14017 C CA . CYS B 1 826 ? -30.266 -38.094 -12.594 1 93.69 826 CYS B CA 1
ATOM 14018 C C . CYS B 1 826 ? -30.453 -37.781 -11.117 1 93.69 826 CYS B C 1
ATOM 14020 O O . CYS B 1 826 ? -30.047 -36.688 -10.656 1 93.69 826 CYS B O 1
ATOM 14022 N N . THR B 1 827 ? -31.062 -38.688 -10.469 1 94 827 THR B N 1
ATOM 14023 C CA . THR B 1 827 ? -31.109 -38.625 -9.008 1 94 827 THR B CA 1
ATOM 14024 C C . THR B 1 827 ? -29.891 -39.312 -8.398 1 94 827 THR B C 1
ATOM 14026 O O . THR B 1 827 ? -29.609 -40.469 -8.703 1 94 827 THR B O 1
ATOM 14029 N N . VAL B 1 828 ? -29.125 -38.656 -7.672 1 94.75 828 VAL B N 1
ATOM 14030 C CA . VAL B 1 828 ? -27.953 -39.188 -6.984 1 94.75 828 VAL B CA 1
ATOM 14031 C C . VAL B 1 828 ? -28.312 -39.562 -5.551 1 94.75 828 VAL B C 1
ATOM 14033 O O . VAL B 1 828 ? -28.922 -38.781 -4.82 1 94.75 828 VAL B O 1
ATOM 14036 N N . SER B 1 829 ? -27.969 -40.844 -5.25 1 90 829 SER B N 1
ATOM 14037 C CA . SER B 1 829 ? -28.203 -41.344 -3.898 1 90 829 SER B CA 1
ATOM 14038 C C . SER B 1 829 ? -27.156 -40.844 -2.926 1 90 829 SER B C 1
ATOM 14040 O O . SER B 1 829 ? -25.953 -41.062 -3.111 1 90 829 SER B O 1
ATOM 14042 N N . GLY B 1 830 ? -27.391 -39.75 -2.154 1 92.44 830 GLY B N 1
ATOM 14043 C CA . GLY B 1 830 ? -26.516 -39.219 -1.136 1 92.44 830 GLY B CA 1
ATOM 14044 C C . GLY B 1 830 ? -27.156 -39.125 0.232 1 92.44 830 GLY B C 1
ATOM 14045 O O . GLY B 1 830 ? -28 -39.938 0.58 1 92.44 830 GLY B O 1
ATOM 14046 N N . GLU B 1 831 ? -26.609 -38.281 0.951 1 95 831 GLU B N 1
ATOM 14047 C CA . GLU B 1 831 ? -27.094 -38.094 2.314 1 95 831 GLU B CA 1
ATOM 14048 C C . GLU B 1 831 ? -28.125 -36.969 2.375 1 95 831 GLU B C 1
ATOM 14050 O O . GLU B 1 831 ? -28 -35.969 1.688 1 95 831 GLU B O 1
ATOM 14055 N N . VAL B 1 832 ? -29.172 -37.156 3.201 1 94.56 832 VAL B N 1
ATOM 14056 C CA . VAL B 1 832 ? -30.094 -36.062 3.551 1 94.56 832 VAL B CA 1
ATOM 14057 C C . VAL B 1 832 ? -29.516 -35.281 4.715 1 94.56 832 VAL B C 1
ATOM 14059 O O . VAL B 1 832 ? -29.25 -35.812 5.789 1 94.56 832 VAL B O 1
ATOM 14062 N N . ILE B 1 833 ? -29.406 -34.062 4.555 1 93.81 833 ILE B N 1
ATOM 14063 C CA . ILE B 1 833 ? -28.812 -33.188 5.574 1 93.81 833 ILE B CA 1
ATOM 14064 C C . ILE B 1 833 ? -29.906 -32.656 6.492 1 93.81 833 ILE B C 1
ATOM 14066 O O . ILE B 1 833 ? -30.812 -31.953 6.039 1 93.81 833 ILE B O 1
ATOM 14070 N N . PRO B 1 834 ? -29.859 -32.906 7.758 1 92.75 834 PRO B N 1
ATOM 14071 C CA . PRO B 1 834 ? -30.875 -32.406 8.672 1 92.75 834 PRO B CA 1
ATOM 14072 C C . PRO B 1 834 ? -30.719 -30.906 8.984 1 92.75 834 PRO B C 1
ATOM 14074 O O . PRO B 1 834 ? -29.656 -30.328 8.734 1 92.75 834 PRO B O 1
ATOM 14077 N N . PRO B 1 835 ? -31.828 -30.328 9.5 1 93.5 835 PRO B N 1
ATOM 14078 C CA . PRO B 1 835 ? -31.656 -28.969 10 1 93.5 835 PRO B CA 1
ATOM 14079 C C . PRO B 1 835 ? -30.609 -28.875 11.117 1 93.5 835 PRO B C 1
ATOM 14081 O O . PRO B 1 835 ? -30.344 -29.859 11.805 1 93.5 835 PRO B O 1
ATOM 14084 N N . ARG B 1 836 ? -30.078 -27.703 11.266 1 94.62 836 ARG B N 1
ATOM 14085 C CA . ARG B 1 836 ? -29.062 -27.484 12.305 1 94.62 836 ARG B CA 1
ATOM 14086 C C . ARG B 1 836 ? -29.672 -27.625 13.695 1 94.62 836 ARG B C 1
ATOM 14088 O O . ARG B 1 836 ? -30.734 -27.062 13.984 1 94.62 836 ARG B O 1
ATOM 14095 N N . ASN B 1 837 ? -29.031 -28.391 14.547 1 93.31 837 ASN B N 1
ATOM 14096 C CA . ASN B 1 837 ? -29.406 -28.562 15.938 1 93.31 837 ASN B CA 1
ATOM 14097 C C . ASN B 1 837 ? -28.797 -27.5 16.828 1 93.31 837 ASN B C 1
ATOM 14099 O O . ASN B 1 837 ? -27.578 -27.5 17.047 1 93.31 837 ASN B O 1
ATOM 14103 N N . LEU B 1 838 ? -29.547 -26.703 17.406 1 95.62 838 LEU B N 1
ATOM 14104 C CA . LEU B 1 838 ? -29.062 -25.531 18.141 1 95.62 838 LEU B CA 1
ATOM 14105 C C . LEU B 1 838 ? -28.719 -25.906 19.594 1 95.62 838 LEU B C 1
ATOM 14107 O O . LEU B 1 838 ? -28.078 -25.125 20.297 1 95.62 838 LEU B O 1
ATOM 14111 N N . SER B 1 839 ? -29.094 -27.047 20.016 1 94.19 839 SER B N 1
ATOM 14112 C CA . SER B 1 839 ? -28.766 -27.484 21.375 1 94.19 839 SER B CA 1
ATOM 14113 C C . SER B 1 839 ? -27.297 -27.859 21.484 1 94.19 839 SER B C 1
ATOM 14115 O O . SER B 1 839 ? -26.75 -27.953 22.578 1 94.19 839 SER B O 1
ATOM 14117 N N . HIS B 1 840 ? -26.688 -28.094 20.344 1 93.19 840 HIS B N 1
ATOM 14118 C CA . HIS B 1 840 ? -25.25 -28.312 20.297 1 93.19 840 HIS B CA 1
ATOM 14119 C C . HIS B 1 840 ? -24.5 -26.984 20.094 1 93.19 840 HIS B C 1
ATOM 14121 O O . HIS B 1 840 ? -25.016 -26.078 19.453 1 93.19 840 HIS B O 1
ATOM 14127 N N . SER B 1 841 ? -23.375 -26.953 20.688 1 94.38 841 SER B N 1
ATOM 14128 C CA . SER B 1 841 ? -22.531 -25.781 20.5 1 94.38 841 SER B CA 1
ATOM 14129 C C . SER B 1 841 ? -22.156 -25.594 19.031 1 94.38 841 SER B C 1
ATOM 14131 O O . SER B 1 841 ? -21.641 -26.516 18.406 1 94.38 841 SER B O 1
ATOM 14133 N N . ILE B 1 842 ? -22.422 -24.453 18.547 1 95.19 842 ILE B N 1
ATOM 14134 C CA . ILE B 1 842 ? -22.094 -24.125 17.172 1 95.19 842 ILE B CA 1
ATOM 14135 C C . ILE B 1 842 ? -20.875 -23.203 17.141 1 95.19 842 ILE B C 1
ATOM 14137 O O . ILE B 1 842 ? -20.875 -22.156 17.797 1 95.19 842 ILE B O 1
ATOM 14141 N N . CYS B 1 843 ? -19.891 -23.594 16.422 1 95.44 843 CYS B N 1
ATOM 14142 C CA . CYS B 1 843 ? -18.75 -22.703 16.188 1 95.44 843 CYS B CA 1
ATOM 14143 C C . CYS B 1 843 ? -19.094 -21.641 15.148 1 95.44 843 CYS B C 1
ATOM 14145 O O . CYS B 1 843 ? -19.656 -21.953 14.094 1 95.44 843 CYS B O 1
ATOM 14147 N N . ILE B 1 844 ? -18.703 -20.422 15.352 1 95.75 844 ILE B N 1
ATOM 14148 C CA . ILE B 1 844 ? -19.094 -19.297 14.5 1 95.75 844 ILE B CA 1
ATOM 14149 C C . ILE B 1 844 ? -18.469 -19.469 13.117 1 95.75 844 ILE B C 1
ATOM 14151 O O . ILE B 1 844 ? -19.031 -19.047 12.109 1 95.75 844 ILE B O 1
ATOM 14155 N N . LYS B 1 845 ? -17.281 -20.141 13.008 1 94.88 845 LYS B N 1
ATOM 14156 C CA . LYS B 1 845 ? -16.625 -20.328 11.727 1 94.88 845 LYS B CA 1
ATOM 14157 C C . LYS B 1 845 ? -17.516 -21.109 10.758 1 94.88 845 LYS B C 1
ATOM 14159 O O . LYS B 1 845 ? -17.266 -21.109 9.555 1 94.88 845 LYS B O 1
ATOM 14164 N N . ASN B 1 846 ? -18.531 -21.781 11.273 1 95.75 846 ASN B N 1
ATOM 14165 C CA . ASN B 1 846 ? -19.406 -22.625 10.469 1 95.75 846 ASN B CA 1
ATOM 14166 C C . ASN B 1 846 ? -20.656 -21.859 10.008 1 95.75 846 ASN B C 1
ATOM 14168 O O . ASN B 1 846 ? -21.703 -22.453 9.797 1 95.75 846 ASN B O 1
ATOM 14172 N N . TYR B 1 847 ? -20.578 -20.531 9.93 1 94.94 847 TYR B N 1
ATOM 14173 C CA . TYR B 1 847 ? -21.688 -19.75 9.398 1 94.94 847 TYR B CA 1
ATOM 14174 C C . TYR B 1 847 ? -21.938 -20.094 7.934 1 94.94 847 TYR B C 1
ATOM 14176 O O . TYR B 1 847 ? -21.062 -20.625 7.254 1 94.94 847 TYR B O 1
ATOM 14184 N N . ASP B 1 848 ? -23.203 -19.812 7.508 1 93.5 848 ASP B N 1
ATOM 14185 C CA . ASP B 1 848 ? -23.547 -20.016 6.105 1 93.5 848 ASP B CA 1
ATOM 14186 C C . ASP B 1 848 ? -23.344 -18.734 5.297 1 93.5 848 ASP B C 1
ATOM 14188 O O . ASP B 1 848 ? -22.969 -18.781 4.125 1 93.5 848 ASP B O 1
ATOM 14192 N N . SER B 1 849 ? -23.625 -17.656 5.965 1 91.19 849 SER B N 1
ATOM 14193 C CA . SER B 1 849 ? -23.406 -16.359 5.316 1 91.19 849 SER B CA 1
ATOM 14194 C C . SER B 1 849 ? -23.078 -15.273 6.34 1 91.19 849 SER B C 1
ATOM 14196 O O . SER B 1 849 ? -23.281 -15.469 7.539 1 91.19 849 SER B O 1
ATOM 14198 N N . LYS B 1 850 ? -22.453 -14.227 5.914 1 91.06 850 LYS B N 1
ATOM 14199 C CA . LYS B 1 850 ? -22.141 -13.062 6.738 1 91.06 850 LYS B CA 1
ATOM 14200 C C . LYS B 1 850 ? -22.469 -11.766 6.008 1 91.06 850 LYS B C 1
ATOM 14202 O O . LYS B 1 850 ? -22.547 -11.742 4.777 1 91.06 850 LYS B O 1
ATOM 14207 N N . HIS B 1 851 ? -22.75 -10.812 6.781 1 87.62 851 HIS B N 1
ATOM 14208 C CA . HIS B 1 851 ? -23.031 -9.492 6.238 1 87.62 851 HIS B CA 1
ATOM 14209 C C . HIS B 1 851 ? -22.328 -8.406 7.051 1 87.62 851 HIS B C 1
ATOM 14211 O O . HIS B 1 851 ? -22.312 -8.461 8.281 1 87.62 851 HIS B O 1
ATOM 14217 N N . GLY B 1 852 ? -21.688 -7.539 6.414 1 81.75 852 GLY B N 1
ATOM 14218 C CA . GLY B 1 852 ? -20.984 -6.434 7.051 1 81.75 852 GLY B CA 1
ATOM 14219 C C . GLY B 1 852 ? -19.672 -6.082 6.375 1 81.75 852 GLY B C 1
ATOM 14220 O O . GLY B 1 852 ? -19.297 -6.711 5.387 1 81.75 852 GLY B O 1
ATOM 14221 N N . ILE B 1 853 ? -19.062 -5.039 6.871 1 70.69 853 ILE B N 1
ATOM 14222 C CA . ILE B 1 853 ? -17.797 -4.555 6.324 1 70.69 853 ILE B CA 1
ATOM 14223 C C . ILE B 1 853 ? -16.641 -5.148 7.113 1 70.69 853 ILE B C 1
ATOM 14225 O O . ILE B 1 853 ? -16.562 -4.988 8.336 1 70.69 853 ILE B O 1
ATOM 14229 N N . GLU B 1 854 ? -15.711 -5.805 6.422 1 75.25 854 GLU B N 1
ATOM 14230 C CA . GLU B 1 854 ? -14.484 -6.367 6.984 1 75.25 854 GLU B CA 1
ATOM 14231 C C . GLU B 1 854 ? -14.797 -7.328 8.133 1 75.25 854 GLU B C 1
ATOM 14233 O O . GLU B 1 854 ? -14.219 -7.211 9.211 1 75.25 854 GLU B O 1
ATOM 14238 N N . ILE B 1 855 ? -15.797 -8.148 8.023 1 81.19 855 ILE B N 1
ATOM 14239 C CA . ILE B 1 855 ? -16.062 -9.273 8.906 1 81.19 855 ILE B CA 1
ATOM 14240 C C . ILE B 1 855 ? -15.172 -10.453 8.516 1 81.19 855 ILE B C 1
ATOM 14242 O O . ILE B 1 855 ? -15.117 -10.836 7.348 1 81.19 855 ILE B O 1
ATOM 14246 N N . THR B 1 856 ? -14.375 -10.945 9.469 1 85.12 856 THR B N 1
ATOM 14247 C CA . THR B 1 856 ? -13.383 -11.953 9.109 1 85.12 856 THR B CA 1
ATOM 14248 C C . THR B 1 856 ? -13.297 -13.039 10.18 1 85.12 856 THR B C 1
ATOM 14250 O O . THR B 1 856 ? -13.797 -12.859 11.289 1 85.12 856 THR B O 1
ATOM 14253 N N . LEU B 1 857 ? -12.828 -14.156 9.805 1 90.69 857 LEU B N 1
ATOM 14254 C CA . LEU B 1 857 ? -12.391 -15.18 10.75 1 90.69 857 LEU B CA 1
ATOM 14255 C C . LEU B 1 857 ? -10.922 -14.977 11.133 1 90.69 857 LEU B C 1
ATOM 14257 O O . LEU B 1 857 ? -10.102 -14.609 10.289 1 90.69 857 LEU B O 1
ATOM 14261 N N . ARG B 1 858 ? -10.68 -15.133 12.359 1 89.31 858 ARG B N 1
ATOM 14262 C CA . ARG B 1 858 ? -9.32 -15.078 12.883 1 89.31 858 ARG B CA 1
ATOM 14263 C C . ARG B 1 858 ? -9.008 -16.312 13.727 1 89.31 858 ARG B C 1
ATOM 14265 O O . ARG B 1 858 ? -9.914 -17.047 14.117 1 89.31 858 ARG B O 1
ATOM 14272 N N . PHE B 1 859 ? -7.73 -16.547 13.906 1 88.81 859 PHE B N 1
ATOM 14273 C CA . PHE B 1 859 ? -7.301 -17.75 14.625 1 88.81 859 PHE B CA 1
ATOM 14274 C C . PHE B 1 859 ? -6.871 -17.391 16.047 1 88.81 859 PHE B C 1
ATOM 14276 O O . PHE B 1 859 ? -6.172 -16.406 16.266 1 88.81 859 PHE B O 1
ATOM 14283 N N . SER B 1 860 ? -7.383 -18.078 16.969 1 89.19 860 SER B N 1
ATOM 14284 C CA . SER B 1 860 ? -6.949 -18 18.359 1 89.19 860 SER B CA 1
ATOM 14285 C C . SER B 1 860 ? -6.012 -19.141 18.719 1 89.19 860 SER B C 1
ATOM 14287 O O . SER B 1 860 ? -6.422 -20.312 18.734 1 89.19 860 SER B O 1
ATOM 14289 N N . TYR B 1 861 ? -4.766 -18.859 19.062 1 79.06 861 TYR B N 1
ATOM 14290 C CA . TYR B 1 861 ? -3.811 -19.875 19.469 1 79.06 861 TYR B CA 1
ATOM 14291 C C . TYR B 1 861 ? -4.227 -20.516 20.797 1 79.06 861 TYR B C 1
ATOM 14293 O O . TYR B 1 861 ? -3.984 -21.703 21.016 1 79.06 861 TYR B O 1
ATOM 14301 N N . ARG B 1 862 ? -4.926 -19.672 21.609 1 82.81 862 ARG B N 1
ATOM 14302 C CA . ARG B 1 862 ? -5.41 -20.156 22.891 1 82.81 862 ARG B CA 1
ATOM 14303 C C . ARG B 1 862 ? -6.496 -21.219 22.703 1 82.81 862 ARG B C 1
ATOM 14305 O O . ARG B 1 862 ? -6.535 -22.219 23.422 1 82.81 862 ARG B O 1
ATOM 14312 N N . LYS B 1 863 ? -7.312 -20.984 21.75 1 89.19 863 LYS B N 1
ATOM 14313 C CA . LYS B 1 863 ? -8.422 -21.906 21.5 1 89.19 863 LYS B CA 1
ATOM 14314 C C . LYS B 1 863 ? -8.07 -22.891 20.391 1 89.19 863 LYS B C 1
ATOM 14316 O O . LYS B 1 863 ? -8.766 -23.906 20.219 1 89.19 863 LYS B O 1
ATOM 14321 N N . ASN B 1 864 ? -6.918 -22.641 19.688 1 87.62 864 ASN B N 1
ATOM 14322 C CA . ASN B 1 864 ? -6.527 -23.422 18.516 1 87.62 864 ASN B CA 1
ATOM 14323 C C . ASN B 1 864 ? -7.684 -23.594 17.547 1 87.62 864 ASN B C 1
ATOM 14325 O O . ASN B 1 864 ? -7.992 -24.719 17.125 1 87.62 864 ASN B O 1
ATOM 14329 N N . ASP B 1 865 ? -8.367 -22.516 17.391 1 90.81 865 ASP B N 1
ATOM 14330 C CA . ASP B 1 865 ? -9.555 -22.516 16.547 1 90.81 865 ASP B CA 1
ATOM 14331 C C . ASP B 1 865 ? -9.844 -21.109 16 1 90.81 865 ASP B C 1
ATOM 14333 O O . ASP B 1 865 ? -9.195 -20.141 16.406 1 90.81 865 ASP B O 1
ATOM 14337 N N . TRP B 1 866 ? -10.758 -21.062 15.008 1 92.81 866 TRP B N 1
ATOM 14338 C CA . TRP B 1 866 ? -11.102 -19.781 14.391 1 92.81 866 TRP B CA 1
ATOM 14339 C C . TRP B 1 866 ? -12.32 -19.156 15.07 1 92.81 866 TRP B C 1
ATOM 14341 O O . TRP B 1 866 ? -13.172 -19.875 15.609 1 92.81 866 TRP B O 1
ATOM 14351 N N . TYR B 1 867 ? -12.406 -17.859 15.148 1 94.62 867 TYR B N 1
ATOM 14352 C CA . TYR B 1 867 ? -13.531 -17.078 15.656 1 94.62 867 TYR B CA 1
ATOM 14353 C C . TYR B 1 867 ? -13.898 -15.945 14.711 1 94.62 867 TYR B C 1
ATOM 14355 O O . TYR B 1 867 ? -13.117 -15.609 13.812 1 94.62 867 TYR B O 1
ATOM 14363 N N . GLY B 1 868 ? -15.125 -15.508 14.82 1 94.44 868 GLY B N 1
ATOM 14364 C CA . GLY B 1 868 ? -15.586 -14.406 13.984 1 94.44 868 GLY B CA 1
ATOM 14365 C C . GLY B 1 868 ? -15.344 -13.047 14.602 1 94.44 868 GLY B C 1
ATOM 14366 O O . GLY B 1 868 ? -15.5 -12.875 15.82 1 94.44 868 GLY B O 1
ATOM 14367 N N . CYS B 1 869 ? -14.922 -12.094 13.758 1 91.81 869 CYS B N 1
ATOM 14368 C CA . CYS B 1 869 ? -14.648 -10.742 14.25 1 91.81 869 CYS B CA 1
ATOM 14369 C C . CYS B 1 869 ? -15.305 -9.703 13.352 1 91.81 869 CYS B C 1
ATOM 14371 O O . CYS B 1 869 ? -15.367 -9.875 12.133 1 91.81 869 CYS B O 1
ATOM 14373 N N . THR B 1 870 ? -15.766 -8.648 13.945 1 89.88 870 THR B N 1
ATOM 14374 C CA . THR B 1 870 ? -16.266 -7.473 13.242 1 89.88 870 THR B CA 1
ATOM 14375 C C . THR B 1 870 ? -15.406 -6.246 13.555 1 89.88 870 THR B C 1
ATOM 14377 O O . THR B 1 870 ? -14.703 -6.223 14.562 1 89.88 870 THR B O 1
ATOM 14380 N N . ASN B 1 871 ? -15.445 -5.332 12.664 1 81.94 871 ASN B N 1
ATOM 14381 C CA . ASN B 1 871 ? -14.867 -4.027 12.969 1 81.94 871 ASN B CA 1
ATOM 14382 C C . ASN B 1 871 ? -15.883 -3.102 13.617 1 81.94 871 ASN B C 1
ATOM 14384 O O . ASN B 1 871 ? -16.891 -3.562 14.156 1 81.94 871 ASN B O 1
ATOM 14388 N N . ASP B 1 872 ? -15.617 -1.781 13.641 1 77.94 872 ASP B N 1
ATOM 14389 C CA . ASP B 1 872 ? -16.438 -0.813 14.359 1 77.94 872 ASP B CA 1
ATOM 14390 C C . ASP B 1 872 ? -17.828 -0.721 13.766 1 77.94 872 ASP B C 1
ATOM 14392 O O . ASP B 1 872 ? -18.781 -0.296 14.438 1 77.94 872 ASP B O 1
ATOM 14396 N N . TRP B 1 873 ? -17.969 -1.232 12.547 1 76.88 873 TRP B N 1
ATOM 14397 C CA . TRP B 1 873 ? -19.25 -1.106 11.859 1 76.88 873 TRP B CA 1
ATOM 14398 C C . TRP B 1 873 ? -20.172 -2.277 12.195 1 76.88 873 TRP B C 1
ATOM 14400 O O . TRP B 1 873 ? -21.359 -2.254 11.875 1 76.88 873 TRP B O 1
ATOM 14410 N N . GLY B 1 874 ? -19.625 -3.215 12.852 1 88.12 874 GLY B N 1
ATOM 14411 C CA . GLY B 1 874 ? -20.406 -4.395 13.18 1 88.12 874 GLY B CA 1
ATOM 14412 C C . GLY B 1 874 ? -20.672 -5.289 11.984 1 88.12 874 GLY B C 1
ATOM 14413 O O . GLY B 1 874 ? -19.875 -5.316 11.039 1 88.12 874 GLY B O 1
ATOM 14414 N N . GLY B 1 875 ? -21.625 -6.172 12.102 1 91.88 875 GLY B N 1
ATOM 14415 C CA . GLY B 1 875 ? -22 -7.137 11.078 1 91.88 875 GLY B CA 1
ATOM 14416 C C . GLY B 1 875 ? -22.859 -8.266 11.609 1 91.88 875 GLY B C 1
ATOM 14417 O O . GLY B 1 875 ? -23.469 -8.141 12.664 1 91.88 875 GLY B O 1
ATOM 14418 N N . SER B 1 876 ? -23.062 -9.258 10.758 1 95.25 876 SER B N 1
ATOM 14419 C CA . SER B 1 876 ? -23.906 -10.367 11.203 1 95.25 876 SER B CA 1
ATOM 14420 C C . SER B 1 876 ? -23.406 -11.695 10.633 1 95.25 876 SER B C 1
ATOM 14422 O O . SER B 1 876 ? -22.766 -11.719 9.578 1 95.25 876 SER B O 1
ATOM 14424 N N . PHE B 1 877 ? -23.594 -12.742 11.367 1 96 877 PHE B N 1
ATOM 14425 C CA . PHE B 1 877 ? -23.422 -14.125 10.938 1 96 877 PHE B CA 1
ATOM 14426 C C . PHE B 1 877 ? -24.766 -14.844 10.898 1 96 877 PHE B C 1
ATOM 14428 O O . PHE B 1 877 ? -25.578 -14.703 11.812 1 96 877 PHE B O 1
ATOM 14435 N N . THR B 1 878 ? -25 -15.602 9.859 1 96.12 878 THR B N 1
ATOM 14436 C CA . THR B 1 878 ? -26.266 -16.312 9.711 1 96.12 878 THR B CA 1
ATOM 14437 C C . THR B 1 878 ? -26.016 -17.812 9.602 1 96.12 878 THR B C 1
ATOM 14439 O O . THR B 1 878 ? -25.141 -18.266 8.859 1 96.12 878 THR B O 1
ATOM 14442 N N . PHE B 1 879 ? -26.75 -18.562 10.352 1 96.56 879 PHE B N 1
ATOM 14443 C CA . PHE B 1 879 ? -26.812 -20.031 10.305 1 96.56 879 PHE B CA 1
ATOM 14444 C C . PHE B 1 879 ? -28.156 -20.5 9.766 1 96.56 879 PHE B C 1
ATOM 14446 O O . PHE B 1 879 ? -29.172 -20.438 10.469 1 96.56 879 PHE B O 1
ATOM 14453 N N . ALA B 1 880 ? -28.094 -21.016 8.594 1 94.62 880 ALA B N 1
ATOM 14454 C CA . ALA B 1 880 ? -29.328 -21.312 7.871 1 94.62 880 ALA B CA 1
ATOM 14455 C C . ALA B 1 880 ? -29.984 -22.578 8.406 1 94.62 880 ALA B C 1
ATOM 14457 O O . ALA B 1 880 ? -29.312 -23.453 8.945 1 94.62 880 ALA B O 1
ATOM 14458 N N . ASP B 1 881 ? -31.297 -22.656 8.242 1 93.81 881 ASP B N 1
ATOM 14459 C CA . ASP B 1 881 ? -32.125 -23.844 8.422 1 93.81 881 ASP B CA 1
ATOM 14460 C C . ASP B 1 881 ? -31.906 -24.453 9.812 1 93.81 881 ASP B C 1
ATOM 14462 O O . ASP B 1 881 ? -31.547 -25.625 9.938 1 93.81 881 ASP B O 1
ATOM 14466 N N . ALA B 1 882 ? -32.062 -23.703 10.781 1 95.94 882 ALA B N 1
ATOM 14467 C CA . ALA B 1 882 ? -31.906 -24.156 12.164 1 95.94 882 ALA B CA 1
ATOM 14468 C C . ALA B 1 882 ? -33.25 -24.562 12.766 1 95.94 882 ALA B C 1
ATOM 14470 O O . ALA B 1 882 ? -34.281 -23.969 12.445 1 95.94 882 ALA B O 1
ATOM 14471 N N . ASP B 1 883 ? -33.219 -25.547 13.641 1 95.38 883 ASP B N 1
ATOM 14472 C CA . ASP B 1 883 ? -34.406 -26.031 14.344 1 95.38 883 ASP B CA 1
ATOM 14473 C C . ASP B 1 883 ? -34.5 -25.391 15.727 1 95.38 883 ASP B C 1
ATOM 14475 O O . ASP B 1 883 ? -33.719 -25.688 16.625 1 95.38 883 ASP B O 1
ATOM 14479 N N . PHE B 1 884 ? -35.531 -24.516 15.859 1 95.75 884 PHE B N 1
ATOM 14480 C CA . PHE B 1 884 ? -35.781 -23.891 17.156 1 95.75 884 PHE B CA 1
ATOM 14481 C C . PHE B 1 884 ? -36.812 -24.703 17.953 1 95.75 884 PHE B C 1
ATOM 14483 O O . PHE B 1 884 ? -37.938 -24.938 17.5 1 95.75 884 PHE B O 1
ATOM 14490 N N . ALA B 1 885 ? -36.438 -25.125 19.172 1 93.44 885 ALA B N 1
ATOM 14491 C CA . ALA B 1 885 ? -37.25 -26.016 19.984 1 93.44 885 ALA B CA 1
ATOM 14492 C C . ALA B 1 885 ? -37.75 -25.312 21.25 1 93.44 885 ALA B C 1
ATOM 14494 O O . ALA B 1 885 ? -37.781 -25.922 22.328 1 93.44 885 ALA B O 1
ATOM 14495 N N . GLY B 1 886 ? -38 -24.062 21.188 1 92.44 886 GLY B N 1
ATOM 14496 C CA . GLY B 1 886 ? -38.5 -23.328 22.328 1 92.44 886 GLY B CA 1
ATOM 14497 C C . GLY B 1 886 ? -37.438 -23.062 23.391 1 92.44 886 GLY B C 1
ATOM 14498 O O . GLY B 1 886 ? -37.75 -23.094 24.578 1 92.44 886 GLY B O 1
ATOM 14499 N N . TYR B 1 887 ? -36.281 -22.859 22.938 1 95.06 887 TYR B N 1
ATOM 14500 C CA . TYR B 1 887 ? -35.156 -22.578 23.859 1 95.06 887 TYR B CA 1
ATOM 14501 C C . TYR B 1 887 ? -35.438 -21.297 24.625 1 95.06 887 TYR B C 1
ATOM 14503 O O . TYR B 1 887 ? -36 -20.344 24.094 1 95.06 887 TYR B O 1
ATOM 14511 N N . THR B 1 888 ? -34.969 -21.172 25.891 1 95.81 888 THR B N 1
ATOM 14512 C CA . THR B 1 888 ? -35.25 -20.031 26.75 1 95.81 888 THR B CA 1
ATOM 14513 C C . THR B 1 888 ? -33.969 -19.219 27.016 1 95.81 888 THR B C 1
ATOM 14515 O O . THR B 1 888 ? -34.062 -18.109 27.531 1 95.81 888 THR B O 1
ATOM 14518 N N . LYS B 1 889 ? -32.906 -19.812 26.656 1 97.38 889 LYS B N 1
ATOM 14519 C CA . LYS B 1 889 ? -31.641 -19.078 26.859 1 97.38 889 LYS B CA 1
ATOM 14520 C C . LYS B 1 889 ? -30.625 -19.406 25.766 1 97.38 889 LYS B C 1
ATOM 14522 O O . LYS B 1 889 ? -30.734 -20.453 25.109 1 97.38 889 LYS B O 1
ATOM 14527 N N . ALA B 1 890 ? -29.672 -18.578 25.578 1 97.75 890 ALA B N 1
ATOM 14528 C CA . ALA B 1 890 ? -28.5 -18.781 24.719 1 97.75 890 ALA B CA 1
ATOM 14529 C C . ALA B 1 890 ? -27.203 -18.547 25.5 1 97.75 890 ALA B C 1
ATOM 14531 O O . ALA B 1 890 ? -27.125 -17.656 26.344 1 97.75 890 ALA B O 1
ATOM 14532 N N . GLU B 1 891 ? -26.281 -19.359 25.297 1 97.88 891 GLU B N 1
ATOM 14533 C CA . GLU B 1 891 ? -24.906 -19.172 25.781 1 97.88 891 GLU B CA 1
ATOM 14534 C C . GLU B 1 891 ? -23.984 -18.734 24.641 1 97.88 891 GLU B C 1
ATOM 14536 O O . GLU B 1 891 ? -23.844 -19.438 23.641 1 97.88 891 GLU B O 1
ATOM 14541 N N . LEU B 1 892 ? -23.422 -17.547 24.812 1 97.69 892 LEU B N 1
ATOM 14542 C CA . LEU B 1 892 ? -22.578 -16.953 23.766 1 97.69 892 LEU B CA 1
ATOM 14543 C C . LEU B 1 892 ? -21.188 -16.656 24.312 1 97.69 892 LEU B C 1
ATOM 14545 O O . LEU B 1 892 ? -21.047 -16.016 25.359 1 97.69 892 LEU B O 1
ATOM 14549 N N . TRP B 1 893 ? -20.141 -17.125 23.688 1 97.44 893 TRP B N 1
ATOM 14550 C CA . TRP B 1 893 ? -18.766 -16.719 23.969 1 97.44 893 TRP B CA 1
ATOM 14551 C C . TRP B 1 893 ? -18.359 -15.547 23.078 1 97.44 893 TRP B C 1
ATOM 14553 O O . TRP B 1 893 ? -18.25 -15.688 21.859 1 97.44 893 TRP B O 1
ATOM 14563 N N . ALA B 1 894 ? -18.109 -14.375 23.672 1 96.44 894 ALA B N 1
ATOM 14564 C CA . ALA B 1 894 ? -17.844 -13.164 22.906 1 96.44 894 ALA B CA 1
ATOM 14565 C C . ALA B 1 894 ? -16.812 -12.289 23.609 1 96.44 894 ALA B C 1
ATOM 14567 O O . ALA B 1 894 ? -16.516 -12.492 24.797 1 96.44 894 ALA B O 1
ATOM 14568 N N . ALA B 1 895 ? -16.141 -11.477 22.875 1 93.38 895 ALA B N 1
ATOM 14569 C CA . ALA B 1 895 ? -15.172 -10.5 23.359 1 93.38 895 ALA B CA 1
ATOM 14570 C C . ALA B 1 895 ? -15.32 -9.172 22.641 1 93.38 895 ALA B C 1
ATOM 14572 O O . ALA B 1 895 ? -15.867 -9.117 21.531 1 93.38 895 ALA B O 1
ATOM 14573 N N . ALA B 1 896 ? -14.945 -8.102 23.266 1 91.38 896 ALA B N 1
ATOM 14574 C CA . ALA B 1 896 ? -14.945 -6.754 22.688 1 91.38 896 ALA B CA 1
ATOM 14575 C C . ALA B 1 896 ? -13.734 -5.953 23.172 1 91.38 896 ALA B C 1
ATOM 14577 O O . ALA B 1 896 ? -13.773 -5.328 24.234 1 91.38 896 ALA B O 1
ATOM 14578 N N . PRO B 1 897 ? -12.758 -5.945 22.344 1 82.31 897 PRO B N 1
ATOM 14579 C CA . PRO B 1 897 ? -11.539 -5.273 22.812 1 82.31 897 PRO B CA 1
ATOM 14580 C C . PRO B 1 897 ? -11.703 -3.756 22.891 1 82.31 897 PRO B C 1
ATOM 14582 O O . PRO B 1 897 ? -10.812 -3.062 23.391 1 82.31 897 PRO B O 1
ATOM 14585 N N . CYS B 1 898 ? -12.875 -3.307 22.359 1 77.56 898 CYS B N 1
ATOM 14586 C CA . CYS B 1 898 ? -13.25 -1.9 22.469 1 77.56 898 CYS B CA 1
ATOM 14587 C C . CYS B 1 898 ? -14.555 -1.742 23.234 1 77.56 898 CYS B C 1
ATOM 14589 O O . CYS B 1 898 ? -15.195 -2.732 23.609 1 77.56 898 CYS B O 1
ATOM 14591 N N . SER B 1 899 ? -14.977 -0.794 23.875 1 66.25 899 SER B N 1
ATOM 14592 C CA . SER B 1 899 ? -16.047 -0.69 24.875 1 66.25 899 SER B CA 1
ATOM 14593 C C . SER B 1 899 ? -17.422 -0.717 24.203 1 66.25 899 SER B C 1
ATOM 14595 O O . SER B 1 899 ? -18.391 -1.218 24.797 1 66.25 899 SER B O 1
ATOM 14597 N N . GLN B 1 900 ? -17.594 -0.308 23.047 1 75.56 900 GLN B N 1
ATOM 14598 C CA . GLN B 1 900 ? -18.969 -0.266 22.531 1 75.56 900 GLN B CA 1
ATOM 14599 C C . GLN B 1 900 ? -19.219 -1.408 21.547 1 75.56 900 GLN B C 1
ATOM 14601 O O . GLN B 1 900 ? -18.641 -1.438 20.469 1 75.56 900 GLN B O 1
ATOM 14606 N N . ALA B 1 901 ? -19.766 -2.732 22.234 1 90.31 901 ALA B N 1
ATOM 14607 C CA . ALA B 1 901 ? -20.203 -3.791 21.328 1 90.31 901 ALA B CA 1
ATOM 14608 C C . ALA B 1 901 ? -21.453 -4.492 21.859 1 90.31 901 ALA B C 1
ATOM 14610 O O . ALA B 1 901 ? -21.812 -4.316 23.016 1 90.31 901 ALA B O 1
ATOM 14611 N N . GLY B 1 902 ? -22.234 -4.992 20.984 1 95.12 902 GLY B N 1
ATOM 14612 C CA . GLY B 1 902 ? -23.422 -5.754 21.344 1 95.12 902 GLY B CA 1
ATOM 14613 C C . GLY B 1 902 ? -23.75 -6.848 20.344 1 95.12 902 GLY B C 1
ATOM 14614 O O . GLY B 1 902 ? -23.281 -6.816 19.203 1 95.12 902 GLY B O 1
ATOM 14615 N N . VAL B 1 903 ? -24.484 -7.883 20.844 1 97.06 903 VAL B N 1
ATOM 14616 C CA . VAL B 1 903 ? -24.938 -8.961 19.969 1 97.06 903 VAL B CA 1
ATOM 14617 C C . VAL B 1 903 ? -26.438 -9.164 20.141 1 97.06 903 VAL B C 1
ATOM 14619 O O . VAL B 1 903 ? -26.938 -9.242 21.266 1 97.06 903 VAL B O 1
ATOM 14622 N N . ALA B 1 904 ? -27.172 -9.18 19.078 1 97.94 904 ALA B N 1
ATOM 14623 C CA . ALA B 1 904 ? -28.578 -9.531 19.062 1 97.94 904 ALA B CA 1
ATOM 14624 C C . ALA B 1 904 ? -28.812 -10.859 18.328 1 97.94 904 ALA B C 1
ATOM 14626 O O . ALA B 1 904 ? -28.156 -11.133 17.312 1 97.94 904 ALA B O 1
ATOM 14627 N N . ILE B 1 905 ? -29.703 -11.703 18.906 1 97.94 905 ILE B N 1
ATOM 14628 C CA . ILE B 1 905 ? -29.984 -13.031 18.359 1 97.94 905 ILE B CA 1
ATOM 14629 C C . ILE B 1 905 ? -31.359 -13.023 17.688 1 97.94 905 ILE B C 1
ATOM 14631 O O . ILE B 1 905 ? -32.344 -12.617 18.281 1 97.94 905 ILE B O 1
ATOM 14635 N N . TYR B 1 906 ? -31.406 -13.508 16.484 1 97.94 906 TYR B N 1
ATOM 14636 C CA . TYR B 1 906 ? -32.656 -13.508 15.719 1 97.94 906 TYR B CA 1
ATOM 14637 C C . TYR B 1 906 ? -33 -14.914 15.258 1 97.94 906 TYR B C 1
ATOM 14639 O O . TYR B 1 906 ? -32.125 -15.695 14.883 1 97.94 906 TYR B O 1
ATOM 14647 N N . ALA B 1 907 ? -34.25 -15.297 15.242 1 97.25 907 ALA B N 1
ATOM 14648 C CA . ALA B 1 907 ? -34.844 -16.359 14.445 1 97.25 907 ALA B CA 1
ATOM 14649 C C . ALA B 1 907 ? -35.594 -15.797 13.25 1 97.25 907 ALA B C 1
ATOM 14651 O O . ALA B 1 907 ? -36.688 -15.25 13.414 1 97.25 907 ALA B O 1
ATOM 14652 N N . GLY B 1 908 ? -35 -15.969 12.078 1 94.56 908 GLY B N 1
ATOM 14653 C CA . GLY B 1 908 ? -35.562 -15.219 10.961 1 94.56 908 GLY B CA 1
ATOM 14654 C C . GLY B 1 908 ? -35.531 -13.719 11.18 1 94.56 908 GLY B C 1
ATOM 14655 O O . GLY B 1 908 ? -34.469 -13.125 11.367 1 94.56 908 GLY B O 1
ATOM 14656 N N . GLU B 1 909 ? -36.719 -13.18 11.297 1 94 909 GLU B N 1
ATOM 14657 C CA . GLU B 1 909 ? -36.781 -11.734 11.453 1 94 909 GLU B CA 1
ATOM 14658 C C . GLU B 1 909 ? -37.156 -11.352 12.883 1 94 909 GLU B C 1
ATOM 14660 O O . GLU B 1 909 ? -37.156 -10.18 13.242 1 94 909 GLU B O 1
ATOM 14665 N N . GLN B 1 910 ? -37.312 -12.32 13.695 1 95.62 910 GLN B N 1
ATOM 14666 C CA . GLN B 1 910 ? -37.719 -12.047 15.07 1 95.62 910 GLN B CA 1
ATOM 14667 C C . GLN B 1 910 ? -36.5 -12.023 16 1 95.62 910 GLN B C 1
ATOM 14669 O O . GLN B 1 910 ? -35.75 -12.984 16.078 1 95.62 910 GLN B O 1
ATOM 14674 N N . GLN B 1 911 ? -36.344 -10.945 16.719 1 97.38 911 GLN B N 1
ATOM 14675 C CA . GLN B 1 911 ? -35.312 -10.883 17.719 1 97.38 911 GLN B CA 1
ATOM 14676 C C . GLN B 1 911 ? -35.688 -11.695 18.969 1 97.38 911 GLN B C 1
ATOM 14678 O O . GLN B 1 911 ? -36.75 -11.5 19.531 1 97.38 911 GLN B O 1
ATOM 14683 N N . LEU B 1 912 ? -34.875 -12.531 19.359 1 97.81 912 LEU B N 1
ATOM 14684 C CA . LEU B 1 912 ? -35.125 -13.398 20.516 1 97.81 912 LEU B CA 1
ATOM 14685 C C . LEU B 1 912 ? -34.5 -12.828 21.781 1 97.81 912 LEU B C 1
ATOM 14687 O O . LEU B 1 912 ? -35 -13.062 22.875 1 97.81 912 LEU B O 1
ATOM 14691 N N . GLY B 1 913 ? -33.375 -12.172 21.609 1 97.62 913 GLY B N 1
ATOM 14692 C CA . GLY B 1 913 ? -32.625 -11.617 22.734 1 97.62 913 GLY B CA 1
ATOM 14693 C C . GLY B 1 913 ? -31.406 -10.82 22.297 1 97.62 913 GLY B C 1
ATOM 14694 O O . GLY B 1 913 ? -31.094 -10.758 21.109 1 97.62 913 GLY B O 1
ATOM 14695 N N . SER B 1 914 ? -30.812 -10.125 23.234 1 97.56 914 SER B N 1
ATOM 14696 C CA . SER B 1 914 ? -29.609 -9.344 22.969 1 97.56 914 SER B CA 1
ATOM 14697 C C . SER B 1 914 ? -28.766 -9.188 24.234 1 97.56 914 SER B C 1
ATOM 14699 O O . SER B 1 914 ? -29.25 -9.445 25.344 1 97.56 914 SER B O 1
ATOM 14701 N N . VAL B 1 915 ? -27.531 -8.812 24.078 1 96.5 915 VAL B N 1
ATOM 14702 C CA . VAL B 1 915 ? -26.625 -8.609 25.203 1 96.5 915 VAL B CA 1
ATOM 14703 C C . VAL B 1 915 ? -25.562 -7.578 24.828 1 96.5 915 VAL B C 1
ATOM 14705 O O . VAL B 1 915 ? -25.188 -7.461 23.656 1 96.5 915 VAL B O 1
ATOM 14708 N N . GLU B 1 916 ? -25.172 -6.824 25.797 1 93.94 916 GLU B N 1
ATOM 14709 C CA . GLU B 1 916 ? -24 -5.969 25.672 1 93.94 916 GLU B CA 1
ATOM 14710 C C . GLU B 1 916 ? -22.719 -6.719 26.062 1 93.94 916 GLU B C 1
ATOM 14712 O O . GLU B 1 916 ? -22.703 -7.457 27.047 1 93.94 916 GLU B O 1
ATOM 14717 N N . ILE B 1 917 ? -21.766 -6.578 25.25 1 93.94 917 ILE B N 1
ATOM 14718 C CA . ILE B 1 917 ? -20.484 -7.23 25.5 1 93.94 917 ILE B CA 1
ATOM 14719 C C . ILE B 1 917 ? -19.547 -6.258 26.188 1 93.94 917 ILE B C 1
ATOM 14721 O O . ILE B 1 917 ? -19.25 -5.184 25.672 1 93.94 917 ILE B O 1
ATOM 14725 N N . LEU B 1 918 ? -19.047 -6.629 27.281 1 87.5 918 LEU B N 1
ATOM 14726 C CA . LEU B 1 918 ? -18.156 -5.785 28.062 1 87.5 918 LEU B CA 1
ATOM 14727 C C . LEU B 1 918 ? -16.75 -5.77 27.469 1 87.5 918 LEU B C 1
ATOM 14729 O O . LEU B 1 918 ? -16.359 -6.703 26.766 1 87.5 918 LEU B O 1
ATOM 14733 N N . PRO B 1 919 ? -15.992 -4.699 27.734 1 86.06 919 PRO B N 1
ATOM 14734 C CA . PRO B 1 919 ? -14.625 -4.641 27.203 1 86.06 919 PRO B CA 1
ATOM 14735 C C . PRO B 1 919 ? -13.773 -5.828 27.641 1 86.06 919 PRO B C 1
ATOM 14737 O O . PRO B 1 919 ? -13.859 -6.266 28.797 1 86.06 919 PRO B O 1
ATOM 14740 N N . SER B 1 920 ? -13.086 -6.375 26.672 1 88 920 SER B N 1
ATOM 14741 C CA . SER B 1 920 ? -12.203 -7.512 26.906 1 88 920 SER B CA 1
ATOM 14742 C C . SER B 1 920 ? -10.742 -7.121 26.734 1 88 920 SER B C 1
ATOM 14744 O O . SER B 1 920 ? -10.438 -6.016 26.281 1 88 920 SER B O 1
ATOM 14746 N N . ARG B 1 921 ? -9.883 -8.008 27.109 1 80.12 921 ARG B N 1
ATOM 14747 C CA . ARG B 1 921 ? -8.445 -7.77 27.016 1 80.12 921 ARG B CA 1
ATOM 14748 C C . ARG B 1 921 ? -7.992 -7.816 25.562 1 80.12 921 ARG B C 1
ATOM 14750 O O . ARG B 1 921 ? -7.035 -7.133 25.172 1 80.12 921 ARG B O 1
ATOM 14757 N N . SER B 1 922 ? -8.445 -8.68 24.875 1 83.12 922 SER B N 1
ATOM 14758 C CA . SER B 1 922 ? -8.109 -8.898 23.484 1 83.12 922 SER B CA 1
ATOM 14759 C C . SER B 1 922 ? -9.297 -9.469 22.703 1 83.12 922 SER B C 1
ATOM 14761 O O . SER B 1 922 ? -10.352 -9.75 23.281 1 83.12 922 SER B O 1
ATOM 14763 N N . MET B 1 923 ? -9.07 -9.617 21.484 1 86.44 923 MET B N 1
ATOM 14764 C CA . MET B 1 923 ? -10.141 -10.109 20.609 1 86.44 923 MET B CA 1
ATOM 14765 C C . MET B 1 923 ? -10.492 -11.555 20.953 1 86.44 923 MET B C 1
ATOM 14767 O O . MET B 1 923 ? -11.609 -12.008 20.672 1 86.44 923 MET B O 1
ATOM 14771 N N . ASP B 1 924 ? -9.547 -12.32 21.531 1 89.94 924 ASP B N 1
ATOM 14772 C CA . ASP B 1 924 ? -9.844 -13.727 21.797 1 89.94 924 ASP B CA 1
ATOM 14773 C C . ASP B 1 924 ? -9.969 -13.992 23.297 1 89.94 924 ASP B C 1
ATOM 14775 O O . ASP B 1 924 ? -9.859 -15.141 23.734 1 89.94 924 ASP B O 1
ATOM 14779 N N . ASP B 1 925 ? -10.109 -12.906 24.094 1 90.25 925 ASP B N 1
ATOM 14780 C CA . ASP B 1 925 ? -10.445 -13.039 25.5 1 90.25 925 ASP B CA 1
ATOM 14781 C C . ASP B 1 925 ? -11.945 -13.195 25.703 1 90.25 925 ASP B C 1
ATOM 14783 O O . ASP B 1 925 ? -12.602 -12.305 26.25 1 90.25 925 ASP B O 1
ATOM 14787 N N . PHE B 1 926 ? -12.445 -14.359 25.359 1 94.69 926 PHE B N 1
ATOM 14788 C CA . PHE B 1 926 ? -13.883 -14.609 25.328 1 94.69 926 PHE B CA 1
ATOM 14789 C C . PHE B 1 926 ? -14.445 -14.734 26.734 1 94.69 926 PHE B C 1
ATOM 14791 O O . PHE B 1 926 ? -13.844 -15.383 27.594 1 94.69 926 PHE B O 1
ATOM 14798 N N . GLN B 1 927 ? -15.578 -14.109 26.891 1 94.12 927 GLN B N 1
ATOM 14799 C CA . GLN B 1 927 ? -16.391 -14.312 28.094 1 94.12 927 GLN B CA 1
ATOM 14800 C C . GLN B 1 927 ? -17.719 -14.992 27.734 1 94.12 927 GLN B C 1
ATOM 14802 O O . GLN B 1 927 ? -18.219 -14.852 26.625 1 94.12 927 GLN B O 1
ATOM 14807 N N . LEU B 1 928 ? -18.188 -15.734 28.703 1 96.69 928 LEU B N 1
ATOM 14808 C CA . LEU B 1 928 ? -19.469 -16.406 28.516 1 96.69 928 LEU B CA 1
ATOM 14809 C C . LEU B 1 928 ? -20.625 -15.5 28.906 1 96.69 928 LEU B C 1
ATOM 14811 O O . LEU B 1 928 ? -20.641 -14.969 30.016 1 96.69 928 LEU B O 1
ATOM 14815 N N . TYR B 1 929 ? -21.531 -15.305 28.031 1 97.31 929 TYR B N 1
ATOM 14816 C CA . TYR B 1 929 ? -22.75 -14.539 28.281 1 97.31 929 TYR B CA 1
ATOM 14817 C C . TYR B 1 929 ? -23.984 -15.43 28.188 1 97.31 929 TYR B C 1
ATOM 14819 O O . TYR B 1 929 ? -24.156 -16.172 27.219 1 97.31 929 TYR B O 1
ATOM 14827 N N . THR B 1 930 ? -24.797 -15.367 29.188 1 97.62 930 THR B N 1
ATOM 14828 C CA . THR B 1 930 ? -26.094 -16.031 29.156 1 97.62 930 THR B CA 1
ATOM 14829 C C . THR B 1 930 ? -27.203 -15.031 28.781 1 97.62 930 THR B C 1
ATOM 14831 O O . THR B 1 930 ? -27.406 -14.039 29.484 1 97.62 930 THR B O 1
ATOM 14834 N N . ILE B 1 931 ? -27.875 -15.305 27.75 1 97.81 931 ILE B N 1
ATOM 14835 C CA . ILE B 1 931 ? -28.844 -14.367 27.203 1 97.81 931 ILE B CA 1
ATOM 14836 C C . ILE B 1 931 ? -30.25 -14.969 27.281 1 97.81 931 ILE B C 1
ATOM 14838 O O . ILE B 1 931 ? -30.516 -16 26.656 1 97.81 931 ILE B O 1
ATOM 14842 N N . PRO B 1 932 ? -31.188 -14.352 27.984 1 97.44 932 PRO B N 1
ATOM 14843 C CA . PRO B 1 932 ? -32.562 -14.82 27.938 1 97.44 932 PRO B CA 1
ATOM 14844 C C . PRO B 1 932 ? -33.188 -14.672 26.562 1 97.44 932 PRO B C 1
ATOM 14846 O O . PRO B 1 932 ? -32.969 -13.664 25.875 1 97.44 932 PRO B O 1
ATOM 14849 N N . LEU B 1 933 ? -33.938 -15.703 26.156 1 97.5 933 LEU B N 1
ATOM 14850 C CA . LEU B 1 933 ? -34.562 -15.68 24.844 1 97.5 933 LEU B CA 1
ATOM 14851 C C . LEU B 1 933 ? -36.094 -15.672 24.953 1 97.5 933 LEU B C 1
ATOM 14853 O O . LEU B 1 933 ? -36.656 -16.328 25.828 1 97.5 933 LEU B O 1
ATOM 14857 N N . LYS B 1 934 ? -36.625 -14.984 24.062 1 96.44 934 LYS B N 1
ATOM 14858 C CA . LYS B 1 934 ? -38.062 -15.148 23.844 1 96.44 934 LYS B CA 1
ATOM 14859 C C . LYS B 1 934 ? -38.375 -16.484 23.172 1 96.44 934 LYS B C 1
ATOM 14861 O O . LYS B 1 934 ? -37.625 -16.938 22.297 1 96.44 934 LYS B O 1
ATOM 14866 N N . PRO B 1 935 ? -39.469 -17.125 23.578 1 89.88 935 PRO B N 1
ATOM 14867 C CA . PRO B 1 935 ? -39.781 -18.438 23.016 1 89.88 935 PRO B CA 1
ATOM 14868 C C . PRO B 1 935 ? -40.031 -18.391 21.516 1 89.88 935 PRO B C 1
ATOM 14870 O O . PRO B 1 935 ? -40.656 -17.438 21.016 1 89.88 935 PRO B O 1
ATOM 14873 N N . TYR B 1 936 ? -39.5 -19.312 20.781 1 95.38 936 TYR B N 1
ATOM 14874 C CA . TYR B 1 936 ? -39.688 -19.516 19.344 1 95.38 936 TYR B CA 1
ATOM 14875 C C . TYR B 1 936 ? -39.625 -21 18.984 1 95.38 936 TYR B C 1
ATOM 14877 O O . TYR B 1 936 ? -38.719 -21.703 19.469 1 95.38 936 TYR B O 1
ATOM 14885 N N . THR B 1 937 ? -40.594 -21.469 18.25 1 95.12 937 THR B N 1
ATOM 14886 C CA . THR B 1 937 ? -40.594 -22.844 17.781 1 95.12 937 THR B CA 1
ATOM 14887 C C . THR B 1 937 ? -40.781 -22.906 16.266 1 95.12 937 THR B C 1
ATOM 14889 O O . THR B 1 937 ? -41.594 -22.188 15.703 1 95.12 937 THR B O 1
ATOM 14892 N N . GLY B 1 938 ? -39.938 -23.75 15.648 1 95.38 938 GLY B N 1
ATOM 14893 C CA . GLY B 1 938 ? -40 -23.922 14.203 1 95.38 938 GLY B CA 1
ATOM 14894 C C . GLY B 1 938 ? -38.625 -23.828 13.531 1 95.38 938 GLY B C 1
ATOM 14895 O O . GLY B 1 938 ? -37.594 -23.781 14.203 1 95.38 938 GLY B O 1
ATOM 14896 N N . GLN B 1 939 ? -38.688 -23.969 12.234 1 95.44 939 GLN B N 1
ATOM 14897 C CA . GLN B 1 939 ? -37.469 -23.891 11.445 1 95.44 939 GLN B CA 1
ATOM 14898 C C . GLN B 1 939 ? -37.25 -22.469 10.906 1 95.44 939 GLN B C 1
ATOM 14900 O O . GLN B 1 939 ? -38.188 -21.844 10.398 1 95.44 939 GLN B O 1
ATOM 14905 N N . ALA B 1 940 ? -36 -21.891 11.164 1 96.5 940 ALA B N 1
ATOM 14906 C CA . ALA B 1 940 ? -35.625 -20.562 10.695 1 96.5 940 ALA B CA 1
ATOM 14907 C C . ALA B 1 940 ? -34.094 -20.406 10.688 1 96.5 940 ALA B C 1
ATOM 14909 O O . ALA B 1 940 ? -33.375 -21.266 11.188 1 96.5 940 ALA B O 1
ATOM 14910 N N . ASP B 1 941 ? -33.719 -19.359 10.07 1 96.69 941 ASP B N 1
ATOM 14911 C CA . ASP B 1 941 ? -32.312 -19 10.148 1 96.69 941 ASP B CA 1
ATOM 14912 C C . ASP B 1 941 ? -31.953 -18.391 11.508 1 96.69 941 ASP B C 1
ATOM 14914 O O . ASP B 1 941 ? -32.719 -17.594 12.047 1 96.69 941 ASP B O 1
ATOM 14918 N N . LEU B 1 942 ? -30.938 -18.844 12.094 1 97.31 942 LEU B N 1
ATOM 14919 C CA . LEU B 1 942 ? -30.359 -18.172 13.25 1 97.31 942 LEU B CA 1
ATOM 14920 C C . LEU B 1 942 ? -29.406 -17.062 12.82 1 97.31 942 LEU B C 1
ATOM 14922 O O . LEU B 1 942 ? -28.469 -17.312 12.055 1 97.31 942 LEU B O 1
ATOM 14926 N N . ARG B 1 943 ? -29.625 -15.898 13.195 1 97.81 943 ARG B N 1
ATOM 14927 C CA . ARG B 1 943 ? -28.766 -14.781 12.836 1 97.81 943 ARG B CA 1
ATOM 14928 C C . ARG B 1 943 ? -28.234 -14.078 14.086 1 97.81 943 ARG B C 1
ATOM 14930 O O . ARG B 1 943 ? -28.984 -13.805 15.016 1 97.81 943 ARG B O 1
ATOM 14937 N N . LEU B 1 944 ? -26.938 -13.867 14.188 1 97.44 944 LEU B N 1
ATOM 14938 C CA . LEU B 1 944 ? -26.281 -13.039 15.188 1 97.44 944 LEU B CA 1
ATOM 14939 C C . LEU B 1 944 ? -25.922 -11.672 14.609 1 97.44 944 LEU B C 1
ATOM 14941 O O . LEU B 1 944 ? -25.094 -11.57 13.703 1 97.44 944 LEU B O 1
ATOM 14945 N N . GLU B 1 945 ? -26.531 -10.68 15.094 1 97.06 945 GLU B N 1
ATOM 14946 C CA . GLU B 1 945 ? -26.234 -9.312 14.695 1 97.06 945 GLU B CA 1
ATOM 14947 C C . GLU B 1 945 ? -25.312 -8.633 15.703 1 97.06 945 GLU B C 1
ATOM 14949 O O . GLU B 1 945 ? -25.656 -8.523 16.891 1 97.06 945 GLU B O 1
ATOM 14954 N N . ILE B 1 946 ? -24.188 -8.219 15.258 1 95.88 946 ILE B N 1
ATOM 14955 C CA . ILE B 1 946 ? -23.156 -7.66 16.125 1 95.88 946 ILE B CA 1
ATOM 14956 C C . ILE B 1 946 ? -23.031 -6.16 15.875 1 95.88 946 ILE B C 1
ATOM 14958 O O . ILE B 1 946 ? -22.938 -5.719 14.727 1 95.88 946 ILE B O 1
ATOM 14962 N N . THR B 1 947 ? -23.078 -5.414 16.906 1 93.06 947 THR B N 1
ATOM 14963 C CA . THR B 1 947 ? -22.812 -3.982 16.844 1 93.06 947 THR B CA 1
ATOM 14964 C C . THR B 1 947 ? -21.422 -3.66 17.422 1 93.06 947 THR B C 1
ATOM 14966 O O . THR B 1 947 ? -21.078 -4.145 18.5 1 93.06 947 THR B O 1
ATOM 14969 N N . GLY B 1 948 ? -20.703 -2.904 16.672 1 89.25 948 GLY B N 1
ATOM 14970 C CA . GLY B 1 948 ? -19.375 -2.496 17.125 1 89.25 948 GLY B CA 1
ATOM 14971 C C . GLY B 1 948 ? -18.312 -3.547 16.875 1 89.25 948 GLY B C 1
ATOM 14972 O O . GLY B 1 948 ? -18.562 -4.562 16.219 1 89.25 948 GLY B O 1
ATOM 14973 N N . MET B 1 949 ? -17.109 -3.232 17.297 1 88.69 949 MET B N 1
ATOM 14974 C CA . MET B 1 949 ? -15.984 -4.164 17.172 1 88.69 949 MET B CA 1
ATOM 14975 C C . MET B 1 949 ? -16.062 -5.254 18.234 1 88.69 949 MET B C 1
ATOM 14977 O O . MET B 1 949 ? -15.992 -4.965 19.438 1 88.69 949 MET B O 1
ATOM 14981 N N . ALA B 1 950 ? -16.281 -6.445 17.781 1 93.12 950 ALA B N 1
ATOM 14982 C CA . ALA B 1 950 ? -16.422 -7.582 18.688 1 93.12 950 ALA B CA 1
ATOM 14983 C C . ALA B 1 950 ? -15.984 -8.883 18.016 1 93.12 950 ALA B C 1
ATOM 14985 O O . ALA B 1 950 ? -15.75 -8.914 16.812 1 93.12 950 ALA B O 1
ATOM 14986 N N . SER B 1 951 ? -15.727 -9.844 18.828 1 94.75 951 SER B N 1
ATOM 14987 C CA . SER B 1 951 ? -15.484 -11.203 18.359 1 94.75 951 SER B CA 1
ATOM 14988 C C . SER B 1 951 ? -16.438 -12.195 19 1 94.75 951 SER B C 1
ATOM 14990 O O . SER B 1 951 ? -16.844 -12.023 20.156 1 94.75 951 SER B O 1
ATOM 14992 N N . VAL B 1 952 ? -16.906 -13.141 18.203 1 97 952 VAL B N 1
ATOM 14993 C CA . VAL B 1 952 ? -17.766 -14.219 18.656 1 97 952 VAL B CA 1
ATOM 14994 C C . VAL B 1 952 ? -17.141 -15.57 18.328 1 97 952 VAL B C 1
ATOM 14996 O O . VAL B 1 952 ? -16.594 -15.75 17.234 1 97 952 VAL B O 1
ATOM 14999 N N . TYR B 1 953 ? -17.219 -16.516 19.312 1 96.94 953 TYR B N 1
ATOM 15000 C CA . TYR B 1 953 ? -16.531 -17.797 19.141 1 96.94 953 TYR B CA 1
ATOM 15001 C C . TYR B 1 953 ? -17.531 -18.938 19 1 96.94 953 TYR B C 1
ATOM 15003 O O . TYR B 1 953 ? -17.469 -19.672 18.016 1 96.94 953 TYR B O 1
ATOM 15011 N N . ARG B 1 954 ? -18.484 -19.062 19.922 1 97.31 954 ARG B N 1
ATOM 15012 C CA . ARG B 1 954 ? -19.484 -20.125 19.922 1 97.31 954 ARG B CA 1
ATOM 15013 C C . ARG B 1 954 ? -20.812 -19.641 20.484 1 97.31 954 ARG B C 1
ATOM 15015 O O . ARG B 1 954 ? -20.844 -18.703 21.281 1 97.31 954 ARG B O 1
ATOM 15022 N N . ILE B 1 955 ? -21.828 -20.375 20.062 1 97.56 955 ILE B N 1
ATOM 15023 C CA . ILE B 1 955 ? -23.156 -20.125 20.594 1 97.56 955 ILE B CA 1
ATOM 15024 C C . ILE B 1 955 ? -23.906 -21.453 20.781 1 97.56 955 ILE B C 1
ATOM 15026 O O . ILE B 1 955 ? -23.703 -22.391 20 1 97.56 955 ILE B O 1
ATOM 15030 N N . GLN B 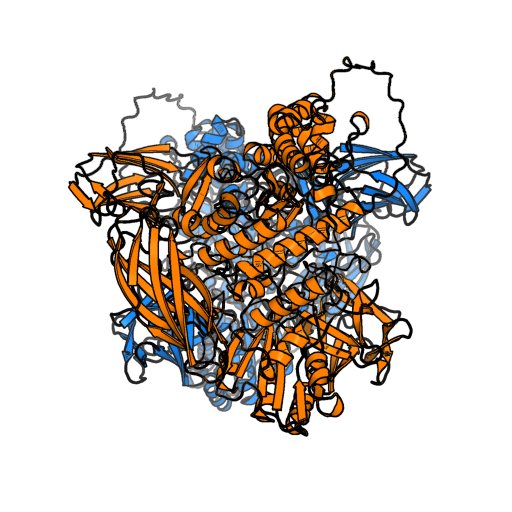1 956 ? -24.625 -21.531 21.797 1 97.19 956 GLN B N 1
ATOM 15031 C CA . GLN B 1 956 ? -25.5 -22.656 22.094 1 97.19 956 GLN B CA 1
ATOM 15032 C C . GLN B 1 956 ? -26.828 -22.203 22.672 1 97.19 956 GLN B C 1
ATOM 15034 O O . GLN B 1 956 ? -26.859 -21.281 23.5 1 97.19 956 GLN B O 1
ATOM 15039 N N . LEU B 1 957 ? -27.875 -22.75 22.125 1 96.62 957 LEU B N 1
ATOM 15040 C CA . LEU B 1 957 ? -29.172 -22.453 22.719 1 96.62 957 LEU B CA 1
ATOM 15041 C C . LEU B 1 957 ? -29.656 -23.594 23.594 1 96.62 957 LEU B C 1
ATOM 15043 O O . LEU B 1 957 ? -29.266 -24.75 23.391 1 96.62 957 LEU B O 1
ATOM 15047 N N . GLY B 1 958 ? -30.406 -23.219 24.609 1 93.06 958 GLY B N 1
ATOM 15048 C CA . GLY B 1 958 ? -30.953 -24.203 25.531 1 93.06 958 GLY B CA 1
ATOM 15049 C C . GLY B 1 958 ? -32.281 -23.797 26.141 1 93.06 958 GLY B C 1
ATOM 15050 O O . GLY B 1 958 ? -32.625 -22.609 26.125 1 93.06 958 GLY B O 1
#

pLDDT: mean 93.21, std 12.96, range [20.22, 98.94]

Nearest PDB structures (foldseek):
  7ms2-assembly1_A  TM=8.766E-01  e=9.961E-52  Acetivibrio thermocellus AD2
  7ms2-assembly1_B  TM=8.739E-01  e=2.124E-50  Acetivibrio thermocellus AD2
  8j9f-assembly2_A  TM=8.618E-01  e=8.005E-52  Paenibacillus relictisesami
  5wab-assembly1_A  TM=8.967E-01  e=4.563E-50  Bifidobacterium adolescentis ATCC 15703
  7pjj-assembly1_A  TM=7.535E-01  e=4.389E-52  Streptomyces scabiei 87.22

Foldseek 3Di:
DQLPPCPVPPPPPPPPPPDDDCPDCCVPPCDDQCLLVPVDANLVSLVSVLVVDDLLQLLLLQAQFRCADVVVPRHTAGAEFEQLQAGADPDQVLAFQGFFQQLLLLLLLDLQLLLVSLQRRLQSQLVVCVVPVRYSQNYEDQALAAQQDQLFQALSRYNFHFLQSLLSSRQSNLQSNQDDDPQAGSGAYAYDEPWLQRHQALQQAAEQFAFLQCCVVGTVSSVLNNLQRHNHAEYEYTRHHYQLHGRLLALCLPVPRCPPSNHQAYEYPACSLVSCVVPNVVDVASLLSLLSNLVSGHQYYNYDSVRSSVSVVVNVVVVSDDSVSSSRSSSSVVSNVVNNVVSHQVVDVSNPDDGDRPDPVSVVSSLVSQQSSKFWFFFQPCPLPDDDLLFAEEEEAQQQQDQFDAQSTHHHPFAAGQQNLQCVPNNNVRYHYAHLFFKWFKAQQVVRATWFQDPVQFTFRDHRDDDQRRIWTWDDQDPQFIWTARRNPRAIFFADQFTGRDHNDQHDSQRRRGWGWDDDVQKTWTAGSPPAGWTWFQDPVRTIHTDHHDDCDSRRIMHIGTDGRSLVVLLVVLLVGQAYEYEFEDRSSPQGHNSHGHPWQAGPPSSVSSLVSNCVSHQRYEYEYEYSGAHQCVVVNVRHNTYMYGYSGGRSNNNSVNCRSNVVRWHAGFNSFFAANIPVLADDSSNSHCQVRQTTQFRRPDDTSAHGLDGDTPWDKAKADWDWDADPFFIKIKIKIFTAAQAKDKAKKWKWKDFPDDPADGTPIHTQWIDIDIHGHGDMDMDMTTGGQQSQWTAQLLVGDTWHEWHKMKMFIASGPPGTRDIDIDTDDIDHDAFREQQDKHWLSSFRDKFDDPWGWHADPVVSDIWIKDAQAWIKTKHAWHFADFFFKKKWWKADCDAFKKKWKDFAPHTFWIDTHGHDNDQNRTDIDITTTDTDGDIGMIMITMHGIMITTIMHTD/DQLPPCPVPPPPPPPPPPDDDCPDCCVVPCDDQCLLVPVDANLVSLVSVLVVDDLLQLLLLQAQFRCADVVVPRHTAGAEFEQLQAGADPDQVLAFQGFFQQLLLLLLLDLQLLLVSLLRRLQSQLVVCVVPVRYSFNYEDQALAAQQDQLFQALSRHNFRFLQSLLSSRQSNLQSNQDDDPQAGSGAYAYDEPWLQRHQALQQAAEQFAFLQCCVVGTVSSVLNNLQRHNHAEYEYTRHHYQLHGRLLALCLPVPRCPPSNHQAYEYPACSLVSCCVPNVVDVASLLSLLSNLVSGHQYYNYDSVRSSVSVVVNVVVVSDDSVSSSRSSSSVVSNVVNNVVSHQVVDVSNPDDGDRPDPVSVVSSLVSLQSSKFWFFFQPCPLPDDDLLFAEEEEAQQQQDQFDAQSTHHHPFAAGQQRQQCVPNNNVRYHYAHLFFKWFKAQQVVRATWFQDPVQFTFRDHRDDDQRRIWTWDDQDPQFIWTARRNPRAIFFADQFTGRDHNDQHDSQRRRGWGWDDDVQKTWTAGSPPAGWTWFQDPVRTIHTDHHDDCDSRRIMHIGTDGRSLQVLLVVLLVGQAYEYEFEDRSSPQGHNSHGHPWQAGPPSSVSSLVSNCVSHVRYEYEYEYSGAHQCVVVNVRHNTYMYGYSGGRSNNNSVNCGSNVVRWHAGFNSFFAANIPVLADDSSNSHCQVRQTTQFRRPDDTSAHGLDGDTPWDKAKADWDWDADPFFIKIKIKIFTAAQAKDKAKKWKWKDFPDDPADGTPIHTQWIDIDIHGHGGMDMDMTTGGQQSQWTAQLLVGDTWHEWHKMKMFIASGPPGTRDIDIDTDDIDHDAFREQQDKHWLSSFRDKFDDPWGWHADPVVSDIWIKDAQAWIKTKHAWHFADFFFKKKWWKAACDAFKKKWKDFANHTFWIDTHGHDNDQNRTDIDITTTDTDGDIGMIMITMHGIMITTIMHTD

Secondary structure (DSSP, 8-state):
---------------------------------GGG-TTS-HHHHHHHHHHHS-HHHHHTTSBSEEPPBGGGTBPPEE--EE-BTB---S-TTS----PPPHHHHHTT--HHHHHHHHHHHHHHHHHHHHHS-S---EEEEEE------TT-TTGGGS--S-HHHHHHHHHHHHHHHH-S-SS--S-EEEEEEES-----TTTTT-EE---HHHIIIIIHHHHHHHHHHSS--EEEEPSSEETTEEGGG-THIIIIIITTT---EEEPPTTHHHHHHHTS---SSHHHHHHHHHHTT--BB-S-HHHHHHHHHHHHHTTS--HHHHHHHHHHHHHHHHHTTTTTGGGSGGGTS---SS-HHHHHHHHHHHHHT-EEEEESS-PSP---TT--EEEESTTTT-----TT----S----HHHHHHHHH-GGGEEEE--PEEEEEEETTT-PEEEE-TTSBEEEEESS--GGG-EEEEE-STT-EEEEETTT--EEEEESEEEEEESS--SSS-TT-BEEEEETTEEEEE-SSSS-EEEEE-TTSBEEEEE-----GGGEEEEEEEE-HHHHHHHHHTT-SEEEEEEE--TTSSSBTTB--S-SSPPHHHHHHHHHHHHH-S-EEEEEE-SS----HHHHHH-SEEEEE---GGGHHHHHHHHHTTSS------SS-B-S-GGGS--TT---TTTTT-HHHH--S--SB-TT--B-SS-EEEEEEEEEEETTEEEEEEEEEE-SSS-EEEEEEEEEEESS-SS---SSEEEEEEEEEE-TT-EEEEEEEEEGGGG-EEETTTTEEEPBPEEEEEEEEEETTEEEEEEEEEE--BPPPPEETTSPEEGGG-SEEEESS-EEEEETTTTEEEEE--TT-EEEEEEEEEEE---EEEEEEE-SSS-EEEEEEETTEEEEEEEPPP-SSTT--EEEEEE----EEEEEEEEEEEES-EEEEEEE-/---------------------------------GGG-TTS-HHHHHHHHHHHS-HHHHHTTSBSEEPPBGGGTBPPEE--EE-BTB---S-TTS----PPPHHHHHTT--HHHHHHHHHHHHHHHHHHHHHS-S---EEEEEE------TT-TTGGGS--S-HHHHHHHHHHHHHHHH-S-SS--S-EEEEEEES-----TTTTT-EE---HHHIIIIIHHHHHHHHHHSS--EEEEPSSEETTEEGGG-THIIIIIIIIT---EEEPPTTHHHHHHHTS---SSHHHHHHHHHHTT--BB-S-HHHHHHHHHHHHHTTS--HHHHHHHHHHHHHHHHHTTTTTGGGSHHHHS---SS-HHHHHHHHHHHHHT-EEEEESS-PSP---TT--EEEESTTTT-----TT----S----HHHHHHHHH-GGGEEEE--PEEEEEEETTT-PEEEE-TTSBEEEEESS--GGG-EEEEE-STT-EEEEETTT--EEEEESEEEEEESS--SSS-TT-BEEEEETTEEEEE-SSSS-EEEEE-TTSBEEEEE-----GGGEEEEEEEE-HHHHHHHHHTT-SEEEEEEE--TTSSSBTTB--S-SSPPHHHHHHHHHHHHH-S-EEEEEE-SS----HHHHHH-SEEEEE---GGGHHHHHHHHHTTSS------SS-B-S-GGGS--TT---TTTTT-HHHH--SPPSB-TT--B-SS-EEEEEEEEEEETTEEEEEEEEEE-SSS-EEEEEEEEEEESS-SS---SSEEEEEEEEEE-TT-EEEEEEEEEGGGG-EEETTTTEEEPBPEEEEEEEEEETTEEEEEEEEEE--BPPPPEETTS-EEGGG-SEEEESS-EEEEETTTTEEEEE--TT-EEEEEEEEEEE---EEEEEEE-SSS-EEEEEEETTEEEEEEEPPP-SSTT--EEEEEE----EEEEEEEEEEEES-EEEEEEE-

Sequence (1916 aa):
KSPDALCVVLPQINHLHDNAADKGDFTMPNQPERFRDTSLPIIERVKDLLSRLTIEEKIHLLSTHQLPVERLGIGEWYVGQEVARGYVSREKTEPSTVFPQPIGLASTFDPNLMEQLGEIAGEEARYYHRKDPKGHLMLWGPTVDPERDPRWGRTEEGYGEDPFLIGEMTTAYTQGMAGDHPTYRRVIPTLKHFCANNNEKERNSCSSNVTPRTLREYYYRAFEASIVRGGTGSMMTAYNELNGVPACMNPDLKTLVKKQWGLEFIVTDGADFSQNVLAHHSHATHAEALAACLKNGNDVMTDEADMVAAAARDALDRGLLTEADIDRAVGNSLSGRFRLGEFDGDSCPYNTEPAETDTLLHRAVNRCAAMEQMCLLHNRGILPLQLQPDARVAVIGPLGNENYRDWYTGVSSYAVPILEGLRQQLGAENVLFDDGYSVVALQSVETGKYCTVSADGTLRAAAEQIGERETFLLHDWDFGSMNLRACCNGKYVTENGTYQAVSDTPYEWFIREWLKPEPYGDAMRFGSWHDCPMDIALQPDGTLRAVSHGKPTPDRLFRLVPVEDGVTRAAALAKQADVVILCLGNHPMQVARECYDRPDLELPAHQKNLLRAVQAANPNTVLTVVSSYPYALGEAMELLPAILYTTHAGPELGNAVADTLLGKNNPAARCPITWYRSAQDLPDIMEYDIISAERTYLYDTVEPLFPFGHGLSYSSFVYRDFTAEEKPEGMLFRLTVENTSQRDGDEVVQLYYRALHPRVKRPLRQLCGFQRVPVPANTAVPVTIFVPWYALEYYDVTQEKMLVEQGEYRFSAGASSADIRQELECTVSGEVIPPRNLSHSICIKNYDSKHGIEITLRFSYRKNDWYGCTNDWGGSFTFADADFAGYTKAELWAAAPCSQAGVAIYAGEQQLGSVEILPSRSMDDFQLYTIPLKPYTGQADLRLEITGMASVYRIQLGKSPDALCVVLPQINHLHDNAADKGDFTMPNQPERFRDTSLPIIERVKDLLSRLTIEEKIHLLSTHQLPVERLGIGEWYVGQEVARGYVSREKTEPSTVFPQPIGLASTFDPNLMEQLGEIAGEEARYYHRKDPKGHLMLWGPTVDPERDPRWGRTEEGYGEDPFLIGEMTTAYTQGMAGDHPTYRRVIPTLKHFCANNNEKERNSCSSNVTPRTLREYYYRAFEASIVRGGTGSMMTAYNELNGVPACMNPDLKTLVKKQWGLEFIVTDGADFSQNVLAHHSHATHAEALAACLKNGNDVMTDEADMVAAAARDALDRGLLTEADIDRAVGNSLSGRFRLGEFDGDSCPYNTEPAETDTLLHRAVNRCAAMEQMCLLHNRGILPLQLQPDARVAVIGPLGNENYRDWYTGVSSYAVPILEGLRQQLGAENVLFDDGYSVVALQSVETGKYCTVSADGTLRAAAEQIGERETFLLHDWDFGSMNLRACCNGKYVTENGTYQAVSDTPYEWFIREWLKPEPYGDAMRFGSWHDCPMDIALQPDGTLRAVSHGKPTPDRLFRLVPVEDGVTRAAALAKQADVVILCLGNHPMQVARECYDRPDLELPAHQKNLLRAVQAANPNTVLTVVSSYPYALGEAMELLPAILYTTHAGPELGNAVADTLLGKNNPAARCPITWYRSAQDLPDIMEYDIISAERTYLYDTVEPLFPFGHGLSYSSFVYRDFTAEEKPEGMLFRLTVENTSQRDGDEVVQLYYRALHPRVKRPLRQLCGFQRVPVPANTAVPVTIFVPWYALEYYDVTQEKMLVEQGEYRFSAGASSADIRQELECTVSGEVIPPRNLSHSICIKNYDSKHGIEITLRFSYRKNDWYGCTNDWGGSFTFADADFAGYTKAELWAAAPCSQAGVAIYAGEQQLGSVEILPSRSMDDFQLYTIPLKPYTGQADLRLEITGMASVYRIQLG

Radius of gyration: 38.01 Å; Cα contacts (8 Å, |Δi|>4): 4999; chains: 2; bounding box: 88×115×113 Å

InterPro domains:
  IPR001764 Glycoside hydrolase, family 3, N-terminal [PF00933] (79-330)
  IPR001764 Glycoside hydrolase, family 3, N-terminal [PR00133] (99-118)
  IPR001764 Glycoside hydrolase, family 3, N-terminal [PR00133] (187-203)
  IPR002772 Glycoside hydrolase family 3 C-terminal domain [PF01915] (374-714)
  IPR008999 Actin-crosslinking [SSF50405] (432-509)
  IPR013783 Immunoglobulin-like fold [G3DSA:2.60.40.10] (716-834)
  IPR017853 Glycoside hydrolase superfamily [SSF51445] (35-367)
  IPR026891 Fibronectin type III-like domain [PF14310] (747-817)
  IPR026891 Fibronectin type III-like domain [SM01217] (747-817)
  IPR036881 Glycoside hydrolase family 3 C-terminal domain superfamily [G3DSA:3.40.50.1700] (363-715)
  IPR036881 Glycoside hydrolase family 3 C-terminal domain superfamily [SSF52279] (374-717)
  IPR036962 Glycoside hydrolase, family 3, N-terminal domain superfamily [G3DSA:3.20.20.300] (48-713)
  IPR044993 Beta-D-xylosidase [PTHR42721] (21-818)